Protein 1OM2 (pdb70)

CATH classification: 1.20.960.10

GO terms:
  GO:0030943 mitochondrion targeting sequence binding (F, IDA)
  GO:0014850 response to muscle activity (P, IEP)
  GO:1905242 response to 3,3',5-triiodo-L-thyronine (P, IEP)
  GO:0005515 protein binding (F, IPI)
  GO:0005741 mitochondrial outer membrane (C, IDA)
  GO:0030150 protein import into mitochondrial matrix (P, IMP)

Foldseek 3Di:
DDDQDACDVLPDPVSLVVNLVVLQVVLVVVVVVPPLVVSLVSPVVSCVSVVCNPVVQVVCCVVPNDVSVVVSVVVPDCVVVVCVVDCPVHDDDDD/DPDPCPCVVVD

Sequence (106 aa):
RAGLSKLPDLKDAEAVQKFFLEEIQLGEELLAQGDYEKGVDHLTNAIAVCGQPQQLLQVLQQTLPPPVFQMLLTKLPTISQRIVSAQSLGEDDVEGPRLSRLLSYARAGLSKLPDLKDAEAVQKFFLEEIQLGEELLAQGDYEKGVDHLTNAIAVCGQPQQLLQVLQQTLPPPVFQMLLTKLPTISQRIVSAQSLGEDDVEGPRLSRLLSYARAGLSKLPDLKDAEAVQKFFLEEIQLGEELLAQGDYEKGVDHLTNAIAVCGQPQQLLQVLQQTLPPPVFQMLLTKLPTISQRIVSAQSLGEDDVEGPRLSRLLSYARAGLSKLPDLKDAEAVQKFFLEEIQLGEELLAQGDYEKGVDHLTNAIAVCGQPQQLLQVLQQTLPPPVFQMLLTKLPTISQRIVSAQSLGEDDVEGPRLSRLLSYARAGLSKLPDLKDAEAVQKFFLEEIQLGEELLAQGDYEKGVDHLTNAIAVCGQPQQLLQVLQQTLPPPVFQMLLTKLPTISQRIVSAQSLGEDDVEGPRLSRLLSYARAGLSKLPDLKDAEAVQKFFLEEIQLGEELLAQGDYEKGVDHLTNAIAVCGQPQQLLQVLQQTLPPPVFQMLLTKLPTISQRIVSAQSLGEDDVEGPRLSRLLSYARAGLSKLPDLKDAEAVQKFFLEEIQLGEELLAQGDYEKGVDHLTNAIAVCGQPQQLLQVLQQTLPPPVFQMLLTKLPTISQRIVSAQSLGEDDVEGPRLSRLLSYARAGLSKLPDLKDAEAVQKFFLEEIQLGEELLAQGDYEKGVDHLTNAIAVCGQPQQLLQVLQQTLPPPVFQMLLTKLPTISQRIVSAQSLGEDDVEGPRLSRLLSYARAGLSKLPDLKDAEAVQKFFLEEIQLGEELLAQGDYEKGVDHLTNAIAVCGQPQQLLQVLQQTLPPPVFQMLLTKLPTISQRIVSAQSLGEDDVEGPRLSRLLSYARAGLSKLPDLKDAEAVQKFFLEEIQLGEELLAQGDYEKGVDHLTNAIAVCGQPQQLLQVLQQTLPPPVFQMLLTKLPTISQRIVSAQSLGEDDVEGPRLSRLLSYARAGLSKLPDLKDAEAVQKFFLEEIQLGEELLAQGDYEKGVDHLTNAIAVCGQPQQLLQVLQQTLPPPVFQMLLTKLPTISQRIVSAQSLGEDDVEGPRLSRLLSYARAGLSKLPDLKDAEAVQKFFLEEIQLGEELLAQGDYEKGVDHLTNAIAVCGQPQQLLQVLQQTLPPPVFQMLLTKLPTISQRIVSAQSLGEDDVEGPRLSRLLSYARAGLSKLPDLKDAEAVQKFFLEEIQLGEELLAQGDYEKGVDHLTNAIAVCGQPQQLLQVLQQTLPPPVFQMLLTKLPTISQRIVSAQSLGEDDVEGPRLSRLLSYARAGLSKLPDLKDAEAVQKFFLEEIQLGEELLAQGDYEKGVDHLTNAIAVCGQPQQLLQVLQQTLPPPVFQMLLTKLPTISQRIVSAQSLGEDDVEGPRLSRLLSYARAGLSKLPDLKDAEAVQKFFLEEIQLGEELLAQGDYEKGVDHLTNAIAVCGQPQQLLQVLQQTLPPPVFQMLLTKLPTISQRIVSAQSLGEDDVEGPRLSRLLSYARAGLSKLPDLKDAEAVQKFFLEEIQLGEELLAQGDYEKGVDHLTNAIAVCGQPQQLLQVLQQTLPPPVFQMLLTKLPTISQRIVSAQSLGEDDVEGPRLSRLLSYARAGLSKLPDLKDAEAVQKFFLEEIQLGEELLAQGDYEKGVDHLTNAIAVCGQPQQLLQVLQQTLPPPVFQMLLTKLPTISQRIVSAQSLGEDDVEGPRLSRLLSYARAGLSKLPDLKDAEAVQKFFLEEIQLGEELLAQGDYEKGVDHLTNAIAVCGQPQQLLQVLQQTLPPPVFQMLLTKLPTISQRIVSAQSLGEDDVEGPRLSRLLSYARAGLSKLPDLKDAEAVQKFFLEEIQLGEELLAQGDYEKGVDHLTNAIAVCGQPQQLLQVLQQTLPPPVFQMLLTKLPTISQRIVSAQSLGEDDVEGPRLSRLLSYARAGLSKLPDLKDAEAVQKFFLEEIQLGEELLAQGDYEKGVDHLTNAIAVCGQPQQLLQVLQQTLPPPVFQMLLTKLPTISQRIVSAQSLGEDDVEGPRLSRLLSYA

Solvent-accessible surface area: 8111 Å² total; per-residue (Å²): 298,100,71,155,71,123,87,78,77,91,168,84,77,146,22,33,53,133,22,14,35,86,15,0,53,70,2,32,71,42,33,72,159,29,58,103,97,84,2,10,56,41,15,57,58,0,35,80,35,52,61,103,51,130,98,4,47,100,5,8,129,135,32,72,118,23,100,20,32,102,66,9,72,60,86,119,54,95,131,61,90,190,89,76,79,68,149,39,146,36,152,98,120,143,229,100,44,153,10,44,190,21,5,106,126,105

Nearest PDB structures (foldseek):
  1om2-assembly1_A  TM=8.271E-01  e=2.042E-12  Rattus norvegicus
  2v1s-assembly5_E  TM=7.770E-01  e=1.614E-06  Rattus norvegicus
  5az8-assembly1_A  TM=8.136E-01  e=7.296E-06  Escherichia coli K-12
  5az7-assembly1_A  TM=7.457E-01  e=1.064E-05  Escherichia coli K-12
  1om2-assembly1_A  TM=8.605E-01  e=3.815E-12  Rattus norvegicus

Structure (mmCIF, N/CA/C/O backbone):
data_1OM2
#
_entry.id   1OM2
#
_cell.length_a   1.000
_cell.length_b   1.000
_cell.length_c   1.000
_cell.angle_alpha   90.00
_cell.angle_beta   90.00
_cell.angle_gamma   90.00
#
_symmetry.space_group_name_H-M   'P 1'
#
loop_
_entity.id
_entity.type
_entity.pdbx_description
1 polymer 'PROTEIN (MITOCHONDRIAL IMPORT RECEPTOR SUBUNIT TOM20)'
2 polymer 'PROTEIN (MITOCHONDRIAL ALDEHYDE DEHYDROGENASE)'
#
loop_
_atom_site.group_PDB
_atom_site.id
_atom_site.type_symbol
_atom_site.label_atom_id
_atom_site.label_alt_id
_atom_site.label_comp_id
_atom_site.label_asym_id
_atom_site.label_entity_id
_atom_site.label_seq_id
_atom_site.pdbx_PDB_ins_code
_atom_site.Cartn_x
_atom_site.Cartn_y
_atom_site.Cartn_z
_atom_site.occupancy
_atom_site.B_iso_or_equiv
_atom_site.auth_seq_id
_atom_site.auth_comp_id
_atom_site.auth_asym_id
_atom_site.auth_atom_id
_atom_site.pdbx_PDB_model_num
ATOM 1 N N . ARG A 1 1 ? 1.312 0.028 -0.330 1.00 0.00 1 ARG A N 1
ATOM 2 C CA . ARG A 1 1 ? 2.200 0.305 -1.474 1.00 0.00 1 ARG A CA 1
ATOM 3 C C . ARG A 1 1 ? 3.168 1.432 -1.109 1.00 0.00 1 ARG A C 1
ATOM 4 O O . ARG A 1 1 ? 4.212 1.158 -0.524 1.00 0.00 1 ARG A O 1
ATOM 27 N N . ALA A 1 2 ? 2.831 2.685 -1.436 1.00 0.00 2 ALA A N 1
ATOM 28 C CA . ALA A 1 2 ? 3.649 3.854 -1.149 1.00 0.00 2 ALA A CA 1
ATOM 29 C C . ALA A 1 2 ? 2.768 5.103 -1.210 1.00 0.00 2 ALA A C 1
ATOM 30 O O . ALA A 1 2 ? 1.591 5.010 -1.561 1.00 0.00 2 ALA A O 1
ATOM 37 N N . GLY A 1 3 ? 3.339 6.263 -0.868 1.00 0.00 3 GLY A N 1
ATOM 38 C CA . GLY A 1 3 ? 2.639 7.539 -0.883 1.00 0.00 3 GLY A CA 1
ATOM 39 C C . GLY A 1 3 ? 2.484 8.081 -2.306 1.00 0.00 3 GLY A C 1
ATOM 40 O O . GLY A 1 3 ? 2.836 7.414 -3.279 1.00 0.00 3 GLY A O 1
ATOM 44 N N . LEU A 1 4 ? 1.952 9.303 -2.420 1.00 0.00 4 LEU A N 1
ATOM 45 C CA . LEU A 1 4 ? 1.723 9.981 -3.686 1.00 0.00 4 LEU A CA 1
ATOM 46 C C . LEU A 1 4 ? 1.864 11.486 -3.445 1.00 0.00 4 LEU A C 1
ATOM 47 O O . LEU A 1 4 ? 1.312 12.003 -2.475 1.00 0.00 4 LEU A O 1
ATOM 63 N N . SER A 1 5 ? 2.599 12.189 -4.313 1.00 0.00 5 SER A N 1
ATOM 64 C CA . SER A 1 5 ? 2.818 13.619 -4.244 1.00 0.00 5 SER A CA 1
ATOM 65 C C . SER A 1 5 ? 3.380 14.111 -5.578 1.00 0.00 5 SER A C 1
ATOM 66 O O . SER A 1 5 ? 3.585 13.320 -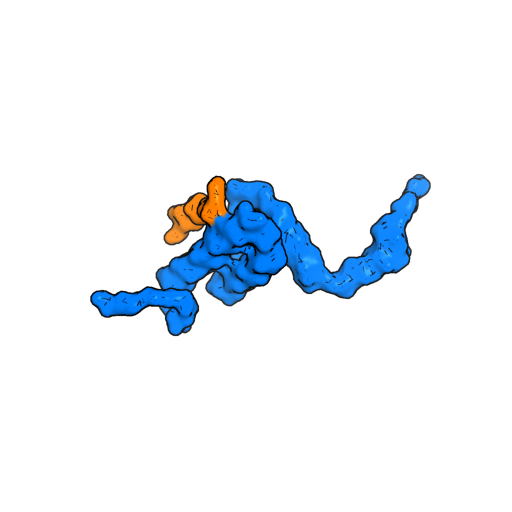6.498 1.00 0.00 5 SER A O 1
ATOM 74 N N . LYS A 1 6 ? 3.626 15.421 -5.669 1.00 0.00 6 LYS A N 1
ATOM 75 C CA . LYS A 1 6 ? 4.168 16.078 -6.849 1.00 0.00 6 LYS A CA 1
ATOM 76 C C . LYS A 1 6 ? 5.700 16.061 -6.757 1.00 0.00 6 LYS A C 1
ATOM 77 O O . LYS A 1 6 ? 6.235 16.204 -5.660 1.00 0.00 6 LYS A O 1
ATOM 96 N N . LEU A 1 7 ? 6.399 15.892 -7.893 1.00 0.00 7 LEU A N 1
ATOM 97 C CA . LEU A 1 7 ? 7.857 15.857 -7.988 1.00 0.00 7 LEU A CA 1
ATOM 98 C C . LEU A 1 7 ? 8.511 15.060 -6.853 1.00 0.00 7 LEU A C 1
ATOM 99 O O . LEU A 1 7 ? 9.270 15.621 -6.066 1.00 0.00 7 LEU A O 1
ATOM 115 N N . PRO A 1 8 ? 8.224 13.750 -6.763 1.00 0.00 8 PRO A N 1
ATOM 116 C CA . PRO A 1 8 ? 8.773 12.892 -5.728 1.00 0.00 8 PRO A CA 1
ATOM 117 C C . PRO A 1 8 ? 10.296 12.774 -5.844 1.00 0.00 8 PRO A C 1
ATOM 118 O O . PRO A 1 8 ? 11.002 13.148 -4.910 1.00 0.00 8 PRO A O 1
ATOM 129 N N . ASP A 1 9 ? 10.802 12.257 -6.973 1.00 0.00 9 ASP A N 1
ATOM 130 C CA . ASP A 1 9 ? 12.237 12.090 -7.196 1.00 0.00 9 ASP A CA 1
ATOM 131 C C . ASP A 1 9 ? 12.645 12.219 -8.673 1.00 0.00 9 ASP A C 1
ATOM 132 O O . ASP A 1 9 ? 13.809 12.477 -8.969 1.00 0.00 9 ASP A O 1
ATOM 141 N N . LEU A 1 10 ? 11.701 12.051 -9.611 1.00 0.00 10 LEU A N 1
ATOM 142 C CA . LEU A 1 10 ? 11.890 12.169 -11.060 1.00 0.00 10 LEU A CA 1
ATOM 143 C C . LEU A 1 10 ? 12.554 10.982 -11.738 1.00 0.00 10 LEU A C 1
ATOM 144 O O . LEU A 1 10 ? 12.430 10.835 -12.953 1.00 0.00 10 LEU A O 1
ATOM 160 N N . LYS A 1 11 ? 13.226 10.128 -10.968 1.00 0.00 11 LYS A N 1
ATOM 161 C CA . LYS A 1 11 ? 13.830 8.921 -11.526 1.00 0.00 11 LYS A CA 1
ATOM 162 C C . LYS A 1 11 ? 12.723 8.098 -12.193 1.00 0.00 11 LYS A C 1
ATOM 163 O O . LYS A 1 11 ? 12.934 7.529 -13.263 1.00 0.00 11 LYS A O 1
ATOM 182 N N . ASP A 1 12 ? 11.540 8.058 -11.567 1.00 0.00 12 ASP A N 1
ATOM 183 C CA . ASP A 1 12 ? 10.392 7.348 -12.092 1.00 0.00 12 ASP A CA 1
ATOM 184 C C . ASP A 1 12 ? 9.739 8.211 -13.167 1.00 0.00 12 ASP A C 1
ATOM 185 O O . ASP A 1 12 ? 9.545 9.414 -12.992 1.00 0.00 12 ASP A O 1
ATOM 194 N N . ALA A 1 13 ? 9.397 7.570 -14.281 1.00 0.00 13 ALA A N 1
ATOM 195 C CA . ALA A 1 13 ? 8.768 8.209 -15.426 1.00 0.00 13 ALA A CA 1
ATOM 196 C C . ALA A 1 13 ? 7.280 8.389 -15.176 1.00 0.00 13 ALA A C 1
ATOM 197 O O . ALA A 1 13 ? 6.707 9.407 -15.547 1.00 0.00 13 ALA A O 1
ATOM 204 N N . GLU A 1 14 ? 6.667 7.396 -14.534 1.00 0.00 14 GLU A N 1
ATOM 205 C CA . GLU A 1 14 ? 5.254 7.395 -14.196 1.00 0.00 14 GLU A CA 1
ATOM 206 C C . GLU A 1 14 ? 4.906 8.591 -13.311 1.00 0.00 14 GLU A C 1
ATOM 207 O O . GLU A 1 14 ? 3.867 9.212 -13.501 1.00 0.00 14 GLU A O 1
ATOM 219 N N . ALA A 1 15 ? 5.776 8.922 -12.352 1.00 0.00 15 ALA A N 1
ATOM 220 C CA . ALA A 1 15 ? 5.573 10.046 -11.441 1.00 0.00 15 ALA A CA 1
ATOM 221 C C . ALA A 1 15 ? 5.632 11.365 -12.196 1.00 0.00 15 ALA A C 1
ATOM 222 O O . ALA A 1 15 ? 4.870 12.292 -11.927 1.00 0.00 15 ALA A O 1
ATOM 229 N N . VAL A 1 16 ? 6.570 11.427 -13.140 1.00 0.00 16 VAL A N 1
ATOM 230 C CA . VAL A 1 16 ? 6.797 12.604 -13.963 1.00 0.00 16 VAL A CA 1
ATOM 231 C C . VAL A 1 16 ? 5.594 12.749 -14.883 1.00 0.00 16 VAL A C 1
ATOM 232 O O . VAL A 1 16 ? 5.136 13.864 -15.100 1.00 0.00 16 VAL A O 1
ATOM 245 N N . GLN A 1 17 ? 5.068 11.629 -15.393 1.00 0.00 17 GLN A N 1
ATOM 246 C CA . GLN A 1 17 ? 3.898 11.650 -16.256 1.00 0.00 17 GLN A CA 1
ATOM 247 C C . GLN A 1 17 ? 2.689 12.103 -15.449 1.00 0.00 17 GLN A C 1
ATOM 248 O O . GLN A 1 17 ? 1.912 12.922 -15.933 1.00 0.00 17 GLN A O 1
ATOM 262 N N . LYS A 1 18 ? 2.534 11.578 -14.225 1.00 0.00 18 LYS A N 1
ATOM 263 C CA . LYS A 1 18 ? 1.402 11.930 -13.375 1.00 0.00 18 LYS A CA 1
ATOM 264 C C . LYS A 1 18 ? 1.404 13.431 -13.101 1.00 0.00 18 LYS A C 1
ATOM 265 O O . LYS A 1 18 ? 0.412 14.107 -13.361 1.00 0.00 18 LYS A O 1
ATOM 284 N N . PHE A 1 19 ? 2.523 13.944 -12.587 1.00 0.00 19 PHE A N 1
ATOM 285 C CA . PHE A 1 19 ? 2.674 15.358 -12.283 1.00 0.00 19 PHE A CA 1
ATOM 286 C C . PHE A 1 19 ? 2.532 16.223 -13.543 1.00 0.00 19 PHE A C 1
ATOM 287 O O . PHE A 1 19 ? 1.856 17.248 -13.512 1.00 0.00 19 PHE A O 1
ATOM 304 N N . PHE A 1 20 ? 3.188 15.824 -14.641 1.00 0.00 20 PHE A N 1
ATOM 305 C CA . PHE A 1 20 ? 3.178 16.570 -15.899 1.00 0.00 20 PHE A CA 1
ATOM 306 C C . PHE A 1 20 ? 1.722 16.792 -16.310 1.00 0.00 20 PHE A C 1
ATOM 307 O O . PHE A 1 20 ? 1.313 17.913 -16.609 1.00 0.00 20 PHE A O 1
ATOM 324 N N . LEU A 1 21 ? 0.933 15.711 -16.279 1.00 0.00 21 LEU A N 1
ATOM 325 C CA . LEU A 1 21 ? -0.486 15.744 -16.583 1.00 0.00 21 LEU A CA 1
ATOM 326 C C . LEU A 1 21 ? -1.259 16.551 -15.548 1.00 0.00 21 LEU A C 1
ATOM 327 O O . LEU A 1 21 ? -2.153 17.307 -15.922 1.00 0.00 21 LEU A O 1
ATOM 343 N N . GLU A 1 22 ? -0.927 16.413 -14.261 1.00 0.00 22 GLU A N 1
ATOM 344 C CA . GLU A 1 22 ? -1.597 17.173 -13.216 1.00 0.00 22 GLU A CA 1
ATOM 345 C C . GLU A 1 22 ? -1.449 18.668 -13.501 1.00 0.00 22 GLU A C 1
ATOM 346 O O . GLU A 1 22 ? -2.370 19.428 -13.229 1.00 0.00 22 GLU A O 1
ATOM 358 N N . GLU A 1 23 ? -0.300 19.087 -14.045 1.00 0.00 23 GLU A N 1
ATOM 359 C CA . GLU A 1 23 ? 0.002 20.478 -14.334 1.00 0.00 23 GLU A CA 1
ATOM 360 C C . GLU A 1 23 ? -0.705 20.914 -15.614 1.00 0.00 23 GLU A C 1
ATOM 361 O O . GLU A 1 23 ? -1.329 21.970 -15.639 1.00 0.00 23 GLU A O 1
ATOM 373 N N . ILE A 1 24 ? -0.639 20.080 -16.658 1.00 0.00 24 ILE A N 1
ATOM 374 C CA . ILE A 1 24 ? -1.331 20.301 -17.936 1.00 0.00 24 ILE A CA 1
ATOM 375 C C . ILE A 1 24 ? -2.817 20.591 -17.623 1.00 0.00 24 ILE A C 1
ATOM 376 O O . ILE A 1 24 ? -3.394 21.582 -18.090 1.00 0.00 24 ILE A O 1
ATOM 392 N N . GLN A 1 25 ? -3.432 19.715 -16.813 1.00 0.00 25 GLN A N 1
ATOM 393 C CA . GLN A 1 25 ? -4.842 19.830 -16.448 1.00 0.00 25 GLN A CA 1
ATOM 394 C C . GLN A 1 25 ? -5.106 20.992 -15.498 1.00 0.00 25 GLN A C 1
ATOM 395 O O . GLN A 1 25 ? -6.005 21.790 -15.749 1.00 0.00 25 GLN A O 1
ATOM 409 N N . LEU A 1 26 ? -4.327 21.086 -14.419 1.00 0.00 26 LEU A N 1
ATOM 410 C CA . LEU A 1 26 ? -4.444 22.149 -13.417 1.00 0.00 26 LEU A CA 1
ATOM 411 C C . LEU A 1 26 ? -4.420 23.498 -14.132 1.00 0.00 26 LEU A C 1
ATOM 412 O O . LEU A 1 26 ? -5.276 24.338 -13.875 1.00 0.00 26 LEU A O 1
ATOM 428 N N . GLY A 1 27 ? -3.463 23.693 -15.047 1.00 0.00 27 GLY A N 1
ATOM 429 C CA . GLY A 1 27 ? -3.346 24.907 -15.840 1.00 0.00 27 GLY A CA 1
ATOM 430 C C . GLY A 1 27 ? -4.639 25.124 -16.603 1.00 0.00 27 GLY A C 1
ATOM 431 O O . GLY A 1 27 ? -5.306 26.121 -16.340 1.00 0.00 27 GLY A O 1
ATOM 435 N N . GLU A 1 28 ? -5.012 24.214 -17.522 1.00 0.00 28 GLU A N 1
ATOM 436 C CA . GLU A 1 28 ? -6.272 24.396 -18.253 1.00 0.00 28 GLU A CA 1
ATOM 437 C C . GLU A 1 28 ? -7.444 24.783 -17.330 1.00 0.00 28 GLU A C 1
ATOM 438 O O . GLU A 1 28 ? -8.233 25.668 -17.655 1.00 0.00 28 GLU A O 1
ATOM 450 N N . GLU A 1 29 ? -7.540 24.136 -16.167 1.00 0.00 29 GLU A N 1
ATOM 451 C CA . GLU A 1 29 ? -8.574 24.390 -15.167 1.00 0.00 29 GLU A CA 1
ATOM 452 C C . GLU A 1 29 ? -8.455 25.789 -14.547 1.00 0.00 29 GLU A C 1
ATOM 453 O O . GLU A 1 29 ? -9.462 26.466 -14.360 1.00 0.00 29 GLU A O 1
ATOM 465 N N . LEU A 1 30 ? -7.244 26.261 -14.239 1.00 0.00 30 LEU A N 1
ATOM 466 C CA . LEU A 1 30 ? -7.063 27.603 -13.696 1.00 0.00 30 LEU A CA 1
ATOM 467 C C . LEU A 1 30 ? -7.463 28.616 -14.765 1.00 0.00 30 LEU A C 1
ATOM 468 O O . LEU A 1 30 ? -8.097 29.625 -14.463 1.00 0.00 30 LEU A O 1
ATOM 484 N N . LEU A 1 31 ? -7.125 28.344 -16.026 1.00 0.00 31 LEU A N 1
ATOM 485 C CA . LEU A 1 31 ? -7.504 29.212 -17.137 1.00 0.00 31 LEU A CA 1
ATOM 486 C C . LEU A 1 31 ? -9.012 29.169 -17.317 1.00 0.00 31 LEU A C 1
ATOM 487 O O . LEU A 1 31 ? -9.615 30.173 -17.686 1.00 0.00 31 LEU A O 1
ATOM 503 N N . ALA A 1 32 ? -9.620 28.024 -16.995 1.00 0.00 32 ALA A N 1
ATOM 504 C CA . ALA A 1 32 ? -11.067 27.887 -17.002 1.00 0.00 32 ALA A CA 1
ATOM 505 C C . ALA A 1 32 ? -11.690 28.880 -16.009 1.00 0.00 32 ALA A C 1
ATOM 506 O O . ALA A 1 32 ? -12.865 29.216 -16.136 1.00 0.00 32 ALA A O 1
ATOM 513 N N . GLN A 1 33 ? -10.893 29.375 -15.046 1.00 0.00 33 GLN A N 1
ATOM 514 C CA . GLN A 1 33 ? -11.280 30.382 -14.070 1.00 0.00 33 GLN A CA 1
ATOM 515 C C . GLN A 1 33 ? -10.894 31.745 -14.655 1.00 0.00 33 GLN A C 1
ATOM 516 O O . GLN A 1 33 ? -11.642 32.713 -14.536 1.00 0.00 33 GLN A O 1
ATOM 530 N N . GLY A 1 34 ? -9.727 31.786 -15.308 1.00 0.00 34 GLY A N 1
ATOM 531 C CA . GLY A 1 34 ? -9.161 32.936 -15.995 1.00 0.00 34 GLY A CA 1
ATOM 532 C C . GLY A 1 34 ? -7.714 33.239 -15.608 1.00 0.00 34 GLY A C 1
ATOM 533 O O . GLY A 1 34 ? -7.222 34.304 -15.978 1.00 0.00 34 GLY A O 1
ATOM 537 N N . ASP A 1 35 ? -7.020 32.354 -14.873 1.00 0.00 35 ASP A N 1
ATOM 538 C CA . ASP A 1 35 ? -5.648 32.657 -14.442 1.00 0.00 35 ASP A CA 1
ATOM 539 C C . ASP A 1 35 ? -4.564 32.312 -15.479 1.00 0.00 35 ASP A C 1
ATOM 540 O O . ASP A 1 35 ? -3.627 31.567 -15.198 1.00 0.00 35 ASP A O 1
ATOM 549 N N . TYR A 1 36 ? -4.692 32.882 -16.682 1.00 0.00 36 TYR A N 1
ATOM 550 C CA . TYR A 1 36 ? -3.792 32.762 -17.829 1.00 0.00 36 TYR A CA 1
ATOM 551 C C . TYR A 1 36 ? -2.325 32.870 -17.435 1.00 0.00 36 TYR A C 1
ATOM 552 O O . TYR A 1 36 ? -1.489 32.098 -17.901 1.00 0.00 36 TYR A O 1
ATOM 570 N N . GLU A 1 37 ? -2.036 33.834 -16.566 1.00 0.00 37 GLU A N 1
ATOM 571 C CA . GLU A 1 37 ? -0.700 34.104 -16.063 1.00 0.00 37 GLU A CA 1
ATOM 572 C C . GLU A 1 37 ? -0.119 32.864 -15.397 1.00 0.00 37 GLU A C 1
ATOM 573 O O . GLU A 1 37 ? 1.036 32.505 -15.629 1.00 0.00 37 GLU A O 1
ATOM 585 N N . LYS A 1 38 ? -0.945 32.193 -14.596 1.00 0.00 38 LYS A N 1
ATOM 586 C CA . LYS A 1 38 ? -0.544 30.954 -13.946 1.00 0.00 38 LYS A CA 1
ATOM 587 C C . LYS A 1 38 ? -0.449 29.843 -14.977 1.00 0.00 38 LYS A C 1
ATOM 588 O O . LYS A 1 38 ? 0.413 28.981 -14.846 1.00 0.00 38 LYS A O 1
ATOM 607 N N . GLY A 1 39 ? -1.294 29.861 -16.011 1.00 0.00 39 GLY A N 1
ATOM 608 C CA . GLY A 1 39 ? -1.216 28.863 -17.061 1.00 0.00 39 GLY A CA 1
ATOM 609 C C . GLY A 1 39 ? 0.127 28.937 -17.761 1.00 0.00 39 GLY A C 1
ATOM 610 O O . GLY A 1 39 ? 0.694 27.902 -18.084 1.00 0.00 39 GLY A O 1
ATOM 614 N N . VAL A 1 40 ? 0.641 30.149 -17.997 1.00 0.00 40 VAL A N 1
ATOM 615 C CA . VAL A 1 40 ? 1.927 30.304 -18.663 1.00 0.00 40 VAL A CA 1
ATOM 616 C C . VAL A 1 40 ? 3.021 29.647 -17.817 1.00 0.00 40 VAL A C 1
ATOM 617 O O . VAL A 1 40 ? 3.816 28.866 -18.329 1.00 0.00 40 VAL A O 1
ATOM 630 N N . ASP A 1 41 ? 3.046 29.968 -16.523 1.00 0.00 41 ASP A N 1
ATOM 631 C CA . ASP A 1 41 ? 4.021 29.462 -15.558 1.00 0.00 41 ASP A CA 1
ATOM 632 C C . ASP A 1 41 ? 3.944 27.939 -15.437 1.00 0.00 41 ASP A C 1
ATOM 633 O O . ASP A 1 41 ? 4.940 27.233 -15.573 1.00 0.00 41 ASP A O 1
ATOM 642 N N . HIS A 1 42 ? 2.743 27.435 -15.181 1.00 0.00 42 HIS A N 1
ATOM 643 C CA . HIS A 1 42 ? 2.477 26.017 -15.022 1.00 0.00 42 HIS A CA 1
ATOM 644 C C . HIS A 1 42 ? 2.807 25.277 -16.301 1.00 0.00 42 HIS A C 1
ATOM 645 O O . HIS A 1 42 ? 3.362 24.182 -16.252 1.00 0.00 42 HIS A O 1
ATOM 659 N N . LEU A 1 43 ? 2.488 25.864 -17.458 1.00 0.00 43 LEU A N 1
ATOM 660 C CA . LEU A 1 43 ? 2.814 25.170 -18.686 1.00 0.00 43 LEU A CA 1
ATOM 661 C C . LEU A 1 43 ? 4.334 25.155 -18.797 1.00 0.00 43 LEU A C 1
ATOM 662 O O . LEU A 1 43 ? 4.900 24.110 -19.093 1.00 0.00 43 LEU A O 1
ATOM 678 N N . THR A 1 44 ? 5.001 26.284 -18.514 1.00 0.00 44 THR A N 1
ATOM 679 C CA . THR A 1 44 ? 6.462 26.349 -18.554 1.00 0.00 44 THR A CA 1
ATOM 680 C C . THR A 1 44 ? 7.070 25.230 -17.689 1.00 0.00 44 THR A C 1
ATOM 681 O O . THR A 1 44 ? 8.084 24.625 -18.039 1.00 0.00 44 THR A O 1
ATOM 692 N N . ASN A 1 45 ? 6.422 24.946 -16.557 1.00 0.00 45 ASN A N 1
ATOM 693 C CA . ASN A 1 45 ? 6.855 23.902 -15.634 1.00 0.00 45 ASN A CA 1
ATOM 694 C C . ASN A 1 45 ? 6.651 22.528 -16.278 1.00 0.00 45 ASN A C 1
ATOM 695 O O . ASN A 1 45 ? 7.526 21.660 -16.192 1.00 0.00 45 ASN A O 1
ATOM 706 N N . ALA A 1 46 ? 5.515 22.338 -16.964 1.00 0.00 46 ALA A N 1
ATOM 707 C CA . ALA A 1 46 ? 5.234 21.098 -17.666 1.00 0.00 46 ALA A CA 1
ATOM 708 C C . ALA A 1 46 ? 6.404 20.834 -18.639 1.00 0.00 46 ALA A C 1
ATOM 709 O O . ALA A 1 46 ? 6.933 19.723 -18.705 1.00 0.00 46 ALA A O 1
ATOM 716 N N . ILE A 1 47 ? 6.861 21.872 -19.359 1.00 0.00 47 ILE A N 1
ATOM 717 C CA . ILE A 1 47 ? 8.015 21.761 -20.255 1.00 0.00 47 ILE A CA 1
ATOM 718 C C . ILE A 1 47 ? 9.293 21.438 -19.477 1.00 0.00 47 ILE A C 1
ATOM 719 O O . ILE A 1 47 ? 10.154 20.722 -19.982 1.00 0.00 47 ILE A O 1
ATOM 735 N N . ALA A 1 48 ? 9.429 21.977 -18.267 1.00 0.00 48 ALA A N 1
ATOM 736 C CA . ALA A 1 48 ? 10.613 21.795 -17.437 1.00 0.00 48 ALA A CA 1
ATOM 737 C C . ALA A 1 48 ? 10.793 20.343 -17.040 1.00 0.00 48 ALA A C 1
ATOM 738 O O . ALA A 1 48 ? 11.923 19.899 -16.852 1.00 0.00 48 ALA A O 1
ATOM 745 N N . VAL A 1 49 ? 9.685 19.606 -16.932 1.00 0.00 49 VAL A N 1
ATOM 746 C CA . VAL A 1 49 ? 9.746 18.204 -16.568 1.00 0.00 49 VAL A CA 1
ATOM 747 C C . VAL A 1 49 ? 9.645 17.311 -17.801 1.00 0.00 49 VAL A C 1
ATOM 748 O O . VAL A 1 49 ? 10.016 16.142 -17.725 1.00 0.00 49 VAL A O 1
ATOM 761 N N . CYS A 1 50 ? 9.164 17.842 -18.934 1.00 0.00 50 CYS A N 1
ATOM 762 C CA . CYS A 1 50 ? 9.059 17.050 -20.155 1.00 0.00 50 CYS A CA 1
ATOM 763 C C . CYS A 1 50 ? 10.380 17.075 -20.925 1.00 0.00 50 CYS A C 1
ATOM 764 O O . CYS A 1 50 ? 10.899 16.025 -21.298 1.00 0.00 50 CYS A O 1
ATOM 772 N N . GLY A 1 51 ? 10.928 18.271 -21.168 1.00 0.00 51 GLY A N 1
ATOM 773 C CA . GLY A 1 51 ? 12.185 18.444 -21.886 1.00 0.00 51 GLY A CA 1
ATOM 774 C C . GLY A 1 51 ? 12.026 18.338 -23.406 1.00 0.00 51 GLY A C 1
ATOM 775 O O . GLY A 1 51 ? 13.019 18.377 -24.129 1.00 0.00 51 GLY A O 1
ATOM 779 N N . GLN A 1 52 ? 10.786 18.218 -23.890 1.00 0.00 52 GLN A N 1
ATOM 780 C CA . GLN A 1 52 ? 10.442 18.125 -25.304 1.00 0.00 52 GLN A CA 1
ATOM 781 C C . GLN A 1 52 ? 9.305 19.124 -25.534 1.00 0.00 52 GLN A C 1
ATOM 782 O O . GLN A 1 52 ? 8.182 18.713 -25.833 1.00 0.00 52 GLN A O 1
ATOM 796 N N . PRO A 1 53 ? 9.565 20.439 -25.383 1.00 0.00 53 PRO A N 1
ATOM 797 C CA . PRO A 1 53 ? 8.543 21.454 -25.552 1.00 0.00 53 PRO A CA 1
ATOM 798 C C . PRO A 1 53 ? 7.803 21.350 -26.874 1.00 0.00 53 PRO A C 1
ATOM 799 O O . PRO A 1 53 ? 6.583 21.302 -26.883 1.00 0.00 53 PRO A O 1
ATOM 810 N N . GLN A 1 54 ? 8.548 21.340 -27.977 1.00 0.00 54 GLN A N 1
ATOM 811 C CA . GLN A 1 54 ? 8.015 21.322 -29.334 1.00 0.00 54 GLN A CA 1
ATOM 812 C C . GLN A 1 54 ? 7.012 20.197 -29.571 1.00 0.00 54 GLN A C 1
ATOM 813 O O . GLN A 1 54 ? 5.997 20.420 -30.232 1.00 0.00 54 GLN A O 1
ATOM 827 N N . GLN A 1 55 ? 7.263 18.999 -29.032 1.00 0.00 55 GLN A N 1
ATOM 828 C CA . GLN A 1 55 ? 6.314 17.903 -29.192 1.00 0.00 55 GLN A CA 1
ATOM 829 C C . GLN A 1 55 ? 5.007 18.303 -28.524 1.00 0.00 55 GLN A C 1
ATOM 830 O O . GLN A 1 55 ? 3.934 18.194 -29.116 1.00 0.00 55 GLN A O 1
ATOM 844 N N . LEU A 1 56 ? 5.112 18.786 -27.286 1.00 0.00 56 LEU A N 1
ATOM 845 C CA . LEU A 1 56 ? 3.947 19.215 -26.547 1.00 0.00 56 LEU A CA 1
ATOM 846 C C . LEU A 1 56 ? 3.261 20.391 -27.251 1.00 0.00 56 LEU A C 1
ATOM 847 O O . LEU A 1 56 ? 2.040 20.449 -27.284 1.00 0.00 56 LEU A O 1
ATOM 863 N N . LEU A 1 57 ? 4.006 21.333 -27.833 1.00 0.00 57 LEU A N 1
ATOM 864 C CA . LEU A 1 57 ? 3.381 22.462 -28.515 1.00 0.00 57 LEU A CA 1
ATOM 865 C C . LEU A 1 57 ? 2.533 21.981 -29.693 1.00 0.00 57 LEU A C 1
ATOM 866 O O . LEU A 1 57 ? 1.431 22.488 -29.904 1.00 0.00 57 LEU A O 1
ATOM 882 N N . GLN A 1 58 ? 3.014 20.985 -30.442 1.00 0.00 58 GLN A N 1
ATOM 883 C CA . GLN A 1 58 ? 2.250 20.429 -31.549 1.00 0.00 58 GLN A CA 1
ATOM 884 C C . GLN A 1 58 ? 0.993 19.756 -30.994 1.00 0.00 58 GLN A C 1
ATOM 885 O O . GLN A 1 58 ? -0.089 19.874 -31.571 1.00 0.00 58 GLN A O 1
ATOM 899 N N . VAL A 1 59 ? 1.137 19.058 -29.864 1.00 0.00 59 VAL A N 1
ATOM 900 C CA . VAL A 1 59 ? 0.041 18.365 -29.200 1.00 0.00 59 VAL A CA 1
ATOM 901 C C . VAL A 1 59 ? -1.006 19.341 -28.655 1.00 0.00 59 VAL A C 1
ATOM 902 O O . VAL A 1 59 ? -2.198 19.042 -28.670 1.00 0.00 59 VAL A O 1
ATOM 915 N N . LEU A 1 60 ? -0.568 20.521 -28.210 1.00 0.00 60 LEU A N 1
ATOM 916 C CA . LEU A 1 60 ? -1.445 21.557 -27.679 1.00 0.00 60 LEU A CA 1
ATOM 917 C C . LEU A 1 60 ? -2.117 22.301 -28.830 1.00 0.00 60 LEU A C 1
ATOM 918 O O . LEU A 1 60 ? -3.244 22.755 -28.663 1.00 0.00 60 LEU A O 1
ATOM 934 N N . GLN A 1 61 ? -1.455 22.441 -29.983 1.00 0.00 61 GLN A N 1
ATOM 935 C CA . GLN A 1 61 ? -2.030 23.166 -31.111 1.00 0.00 61 GLN A CA 1
ATOM 936 C C . GLN A 1 61 ? -3.105 22.344 -31.825 1.00 0.00 61 GLN A C 1
ATOM 937 O O . GLN A 1 61 ? -3.997 22.913 -32.451 1.00 0.00 61 GLN A O 1
ATOM 951 N N . GLN A 1 62 ? -3.006 21.012 -31.752 1.00 0.00 62 GLN A N 1
ATOM 952 C CA . GLN A 1 62 ? -3.908 20.092 -32.429 1.00 0.00 62 GLN A CA 1
ATOM 953 C C . GLN A 1 62 ? -5.065 19.616 -31.553 1.00 0.00 62 GLN A C 1
ATOM 954 O O . GLN A 1 62 ? -6.101 19.227 -32.088 1.00 0.00 62 GLN A O 1
ATOM 968 N N . THR A 1 63 ? -4.907 19.637 -30.223 1.00 0.00 63 THR A N 1
ATOM 969 C CA . THR A 1 63 ? -5.964 19.174 -29.333 1.00 0.00 63 THR A CA 1
ATOM 970 C C . THR A 1 63 ? -7.040 20.248 -29.170 1.00 0.00 63 THR A C 1
ATOM 971 O O . THR A 1 63 ? -8.220 19.917 -29.064 1.00 0.00 63 THR A O 1
ATOM 982 N N . LEU A 1 64 ? -6.645 21.526 -29.197 1.00 0.00 64 LEU A N 1
ATOM 983 C CA . LEU A 1 64 ? -7.567 22.662 -29.126 1.00 0.00 64 LEU A CA 1
ATOM 984 C C . LEU A 1 64 ? -6.813 23.952 -29.456 1.00 0.00 64 LEU A C 1
ATOM 985 O O . LEU A 1 64 ? -5.635 24.032 -29.128 1.00 0.00 64 LEU A O 1
ATOM 1001 N N . PRO A 1 65 ? -7.439 24.967 -30.080 1.00 0.00 65 PRO A N 1
ATOM 1002 C CA . PRO A 1 65 ? -6.778 26.231 -30.391 1.00 0.00 65 PRO A CA 1
ATOM 1003 C C . PRO A 1 65 ? -6.414 26.916 -29.063 1.00 0.00 65 PRO A C 1
ATOM 1004 O O . PRO A 1 65 ? -7.322 27.295 -28.326 1.00 0.00 65 PRO A O 1
ATOM 1015 N N . PRO A 1 66 ? -5.122 27.056 -28.714 1.00 0.00 66 PRO A N 1
ATOM 1016 C CA . PRO A 1 66 ? -4.692 27.619 -27.445 1.00 0.00 66 PRO A CA 1
ATOM 1017 C C . PRO A 1 66 ? -4.357 29.120 -27.519 1.00 0.00 66 PRO A C 1
ATOM 1018 O O . PRO A 1 66 ? -3.303 29.483 -28.039 1.00 0.00 66 PRO A O 1
ATOM 1029 N N . PRO A 1 67 ? -5.202 30.024 -26.987 1.00 0.00 67 PRO A N 1
ATOM 1030 C CA . PRO A 1 67 ? -4.906 31.451 -26.977 1.00 0.00 67 PRO A CA 1
ATOM 1031 C C . PRO A 1 67 ? -3.825 31.741 -25.925 1.00 0.00 67 PRO A C 1
ATOM 1032 O O . PRO A 1 67 ? -2.960 32.589 -26.127 1.00 0.00 67 PRO A O 1
ATOM 1043 N N . VAL A 1 68 ? -3.879 31.015 -24.801 1.00 0.00 68 VAL A N 1
ATOM 1044 C CA . VAL A 1 68 ? -2.946 31.115 -23.686 1.00 0.00 68 VAL A CA 1
ATOM 1045 C C . VAL A 1 68 ? -1.528 30.879 -24.180 1.00 0.00 68 VAL A C 1
ATOM 1046 O O . VAL A 1 68 ? -0.633 31.649 -23.858 1.00 0.00 68 VAL A O 1
ATOM 1059 N N . PHE A 1 69 ? -1.338 29.823 -24.972 1.00 0.00 69 PHE A N 1
ATOM 1060 C CA . PHE A 1 69 ? -0.059 29.485 -25.589 1.00 0.00 69 PHE A CA 1
ATOM 1061 C C . PHE A 1 69 ? 0.569 30.736 -26.207 1.00 0.00 69 PHE A C 1
ATOM 1062 O O . PHE A 1 69 ? 1.749 31.001 -26.004 1.00 0.00 69 PHE A O 1
ATOM 1079 N N . GLN A 1 70 ? -0.232 31.511 -26.939 1.00 0.00 70 GLN A N 1
ATOM 1080 C CA . GLN A 1 70 ? 0.214 32.742 -27.585 1.00 0.00 70 GLN A CA 1
ATOM 1081 C C . GLN A 1 70 ? 0.745 33.746 -26.557 1.00 0.00 70 GLN A C 1
ATOM 1082 O O . GLN A 1 70 ? 1.704 34.469 -26.817 1.00 0.00 70 GLN A O 1
ATOM 1096 N N . MET A 1 71 ? 0.124 33.773 -25.377 1.00 0.00 71 MET A N 1
ATOM 1097 C CA . MET A 1 71 ? 0.507 34.625 -24.269 1.00 0.00 71 MET A CA 1
ATOM 1098 C C . MET A 1 71 ? 1.763 34.043 -23.625 1.00 0.00 71 MET A C 1
ATOM 1099 O O . MET A 1 71 ? 2.619 34.798 -23.184 1.00 0.00 71 MET A O 1
ATOM 1113 N N . LEU A 1 72 ? 1.920 32.713 -23.601 1.00 0.00 72 LEU A N 1
ATOM 1114 C CA . LEU A 1 72 ? 3.124 32.083 -23.089 1.00 0.00 72 LEU A CA 1
ATOM 1115 C C . LEU A 1 72 ? 4.281 32.585 -23.956 1.00 0.00 72 LEU A C 1
ATOM 1116 O O . LEU A 1 72 ? 5.338 32.960 -23.450 1.00 0.00 72 LEU A O 1
ATOM 1132 N N . LEU A 1 73 ? 4.052 32.624 -25.270 1.00 0.00 73 LEU A N 1
ATOM 1133 C CA . LEU A 1 73 ? 5.056 33.091 -26.218 1.00 0.00 73 LEU A CA 1
ATOM 1134 C C . LEU A 1 73 ? 5.368 34.572 -26.097 1.00 0.00 73 LEU A C 1
ATOM 1135 O O . LEU A 1 73 ? 6.437 34.997 -26.527 1.00 0.00 73 LEU A O 1
ATOM 1151 N N . THR A 1 74 ? 4.442 35.348 -25.540 1.00 0.00 74 THR A N 1
ATOM 1152 C CA . THR A 1 74 ? 4.618 36.780 -25.370 1.00 0.00 74 THR A CA 1
ATOM 1153 C C . THR A 1 74 ? 5.229 37.054 -23.999 1.00 0.00 74 THR A C 1
ATOM 1154 O O . THR A 1 74 ? 5.866 38.086 -23.806 1.00 0.00 74 THR A O 1
ATOM 1165 N N . LYS A 1 75 ? 5.055 36.123 -23.051 1.00 0.00 75 LYS A N 1
ATOM 1166 C CA . LYS A 1 75 ? 5.620 36.271 -21.722 1.00 0.00 75 LYS A CA 1
ATOM 1167 C C . LYS A 1 75 ? 7.131 36.030 -21.754 1.00 0.00 75 LYS A C 1
ATOM 1168 O O . LYS A 1 75 ? 7.881 36.726 -21.074 1.00 0.00 75 LYS A O 1
ATOM 1187 N N . LEU A 1 76 ? 7.558 35.034 -22.538 1.00 0.00 76 LEU A N 1
ATOM 1188 C CA . LEU A 1 76 ? 8.950 34.635 -22.696 1.00 0.00 76 LEU A CA 1
ATOM 1189 C C . LEU A 1 76 ? 9.884 35.811 -23.058 1.00 0.00 76 LEU A C 1
ATOM 1190 O O . LEU A 1 76 ? 10.731 36.166 -22.239 1.00 0.00 76 LEU A O 1
ATOM 1206 N N . PRO A 1 77 ? 9.780 36.432 -24.245 1.00 0.00 77 PRO A N 1
ATOM 1207 C CA . PRO A 1 77 ? 10.626 37.540 -24.656 1.00 0.00 77 PRO A CA 1
ATOM 1208 C C . PRO A 1 77 ? 10.111 38.870 -24.095 1.00 0.00 77 PRO A C 1
ATOM 1209 O O . PRO A 1 77 ? 8.908 39.058 -23.925 1.00 0.00 77 PRO A O 1
ATOM 1220 N N . THR A 1 78 ? 11.035 39.799 -23.830 1.00 0.00 78 THR A N 1
ATOM 1221 C CA . THR A 1 78 ? 10.754 41.125 -23.309 1.00 0.00 78 THR A CA 1
ATOM 1222 C C . THR A 1 78 ? 11.397 42.182 -24.214 1.00 0.00 78 THR A C 1
ATOM 1223 O O . THR A 1 78 ? 10.745 43.148 -24.608 1.00 0.00 78 THR A O 1
ATOM 1234 N N . ILE A 1 79 ? 12.681 41.997 -24.545 1.00 0.00 79 ILE A N 1
ATOM 1235 C CA . ILE A 1 79 ? 13.448 42.911 -25.382 1.00 0.00 79 ILE A CA 1
ATOM 1236 C C . ILE A 1 79 ? 12.787 43.043 -26.749 1.00 0.00 79 ILE A C 1
ATOM 1237 O O . ILE A 1 79 ? 12.625 44.148 -27.260 1.00 0.00 79 ILE A O 1
ATOM 1253 N N . SER A 1 80 ? 12.410 41.899 -27.325 1.00 0.00 80 SER A N 1
ATOM 1254 C CA . SER A 1 80 ? 11.764 41.828 -28.630 1.00 0.00 80 SER A CA 1
ATOM 1255 C C . SER A 1 80 ? 10.603 42.820 -28.728 1.00 0.00 80 SER A C 1
ATOM 1256 O O . SER A 1 80 ? 10.522 43.593 -29.683 1.00 0.00 80 SER A O 1
ATOM 1264 N N . GLN A 1 81 ? 9.716 42.804 -27.725 1.00 0.00 81 GLN A N 1
ATOM 1265 C CA . GLN A 1 81 ? 8.570 43.696 -27.684 1.00 0.00 81 GLN A CA 1
ATOM 1266 C C . GLN A 1 81 ? 8.997 45.163 -27.690 1.00 0.00 81 GLN A C 1
ATOM 1267 O O . GLN A 1 81 ? 8.345 45.996 -28.321 1.00 0.00 81 GLN A O 1
ATOM 1281 N N . ARG A 1 82 ? 10.099 45.475 -27.002 1.00 0.00 82 ARG A N 1
ATOM 1282 C CA . ARG A 1 82 ? 10.617 46.835 -26.941 1.00 0.00 82 ARG A CA 1
ATOM 1283 C C . ARG A 1 82 ? 11.076 47.309 -28.324 1.00 0.00 82 ARG A C 1
ATOM 1284 O O . ARG A 1 82 ? 10.837 48.466 -28.666 1.00 0.00 82 ARG A O 1
ATOM 1305 N N . ILE A 1 83 ? 11.722 46.440 -29.120 1.00 0.00 83 ILE A N 1
ATOM 1306 C CA . ILE A 1 83 ? 12.185 46.826 -30.452 1.00 0.00 83 ILE A CA 1
ATOM 1307 C C . ILE A 1 83 ? 10.982 47.237 -31.282 1.00 0.00 83 ILE A C 1
ATOM 1308 O O . ILE A 1 83 ? 10.964 48.321 -31.856 1.00 0.00 83 ILE A O 1
ATOM 1324 N N . VAL A 1 84 ? 9.977 46.359 -31.336 1.00 0.00 84 VAL A N 1
ATOM 1325 C CA . VAL A 1 84 ? 8.759 46.632 -32.096 1.00 0.00 84 VAL A CA 1
ATOM 1326 C C . VAL A 1 84 ? 8.123 47.941 -31.638 1.00 0.00 84 VAL A C 1
ATOM 1327 O O . VAL A 1 84 ? 7.742 48.776 -32.461 1.00 0.00 84 VAL A O 1
ATOM 1340 N N . SER A 1 85 ? 8.041 48.131 -30.322 1.00 0.00 85 SER A N 1
ATOM 1341 C CA . SER A 1 85 ? 7.493 49.325 -29.702 1.00 0.00 85 SER A CA 1
ATOM 1342 C C . SER A 1 85 ? 8.470 50.506 -29.761 1.00 0.00 85 SER A C 1
ATOM 1343 O O . SER A 1 85 ? 8.609 51.243 -28.786 1.00 0.00 85 SER A O 1
ATOM 1351 N N . ALA A 1 86 ? 9.138 50.689 -30.903 1.00 0.00 86 ALA A N 1
ATOM 1352 C CA . ALA A 1 86 ? 10.095 51.757 -31.141 1.00 0.00 86 ALA A CA 1
ATOM 1353 C C . ALA A 1 86 ? 10.410 51.854 -32.634 1.00 0.00 86 ALA A C 1
ATOM 1354 O O . ALA A 1 86 ? 10.150 52.884 -33.253 1.00 0.00 86 ALA A O 1
ATOM 1361 N N . GLN A 1 87 ? 10.964 50.772 -33.194 1.00 0.00 87 GLN A N 1
ATOM 1362 C CA . GLN A 1 87 ? 11.371 50.609 -34.592 1.00 0.00 87 GLN A CA 1
ATOM 1363 C C . GLN A 1 87 ? 10.423 51.268 -35.581 1.00 0.00 87 GLN A C 1
ATOM 1364 O O . GLN A 1 87 ? 10.821 52.050 -36.441 1.00 0.00 87 GLN A O 1
ATOM 1378 N N . SER A 1 88 ? 9.161 50.917 -35.412 1.00 0.00 88 SER A N 1
ATOM 1379 C CA . SER A 1 88 ? 8.020 51.384 -36.178 1.00 0.00 88 SER A CA 1
ATOM 1380 C C . SER A 1 88 ? 6.940 51.888 -35.224 1.00 0.00 88 SER A C 1
ATOM 1381 O O . SER A 1 88 ? 5.755 51.798 -35.528 1.00 0.00 88 SER A O 1
ATOM 1389 N N . LEU A 1 89 ? 7.374 52.401 -34.066 1.00 0.00 89 LEU A N 1
ATOM 1390 C CA . LEU A 1 89 ? 6.563 52.914 -32.970 1.00 0.00 89 LEU A CA 1
ATOM 1391 C C . LEU A 1 89 ? 5.329 52.040 -32.724 1.00 0.00 89 LEU A C 1
ATOM 1392 O O . LEU A 1 89 ? 4.222 52.535 -32.527 1.00 0.00 89 LEU A O 1
ATOM 1408 N N . GLY A 1 90 ? 5.545 50.718 -32.739 1.00 0.00 90 GLY A N 1
ATOM 1409 C CA . GLY A 1 90 ? 4.503 49.723 -32.540 1.00 0.00 90 GLY A CA 1
ATOM 1410 C C . GLY A 1 90 ? 3.982 49.225 -33.887 1.00 0.00 90 GLY A C 1
ATOM 1411 O O . GLY A 1 90 ? 4.054 48.030 -34.167 1.00 0.00 90 GLY A O 1
ATOM 1415 N N . GLU A 1 91 ? 3.462 50.139 -34.715 1.00 0.00 91 GLU A N 1
ATOM 1416 C CA . GLU A 1 91 ? 2.925 49.841 -36.037 1.00 0.00 91 GLU A CA 1
ATOM 1417 C C . GLU A 1 91 ? 3.006 51.110 -36.898 1.00 0.00 91 GLU A C 1
ATOM 1418 O O . GLU A 1 91 ? 2.857 52.208 -36.365 1.00 0.00 91 GLU A O 1
ATOM 1430 N N . ASP A 1 92 ? 3.236 50.972 -38.214 1.00 0.00 92 ASP A N 1
ATOM 1431 C CA . ASP A 1 92 ? 3.341 52.079 -39.158 1.00 0.00 92 ASP A CA 1
ATOM 1432 C C . ASP A 1 92 ? 2.746 51.633 -40.501 1.00 0.00 92 ASP A C 1
ATOM 1433 O O . ASP A 1 92 ? 2.556 50.434 -40.712 1.00 0.00 92 ASP A O 1
ATOM 1442 N N . ASP A 1 93 ? 2.444 52.577 -41.403 1.00 0.00 93 ASP A N 1
ATOM 1443 C CA . ASP A 1 93 ? 1.867 52.285 -42.712 1.00 0.00 93 ASP A CA 1
ATOM 1444 C C . ASP A 1 93 ? 2.954 51.997 -43.752 1.00 0.00 93 ASP A C 1
ATOM 1445 O O . ASP A 1 93 ? 4.147 52.070 -43.460 1.00 0.00 93 ASP A O 1
ATOM 1454 N N . VAL A 1 94 ? 2.524 51.653 -44.972 1.00 0.00 94 VAL A N 1
ATOM 1455 C CA . VAL A 1 94 ? 3.378 51.335 -46.107 1.00 0.00 94 VAL A CA 1
ATOM 1456 C C . VAL A 1 94 ? 2.708 51.889 -47.366 1.00 0.00 94 VAL A C 1
ATOM 1457 O O . VAL A 1 94 ? 1.479 51.936 -47.439 1.00 0.00 94 VAL A O 1
ATOM 1470 N N . GLU A 1 95 ? 3.520 52.292 -48.348 1.00 0.00 95 GLU A N 1
ATOM 1471 C CA . GLU A 1 95 ? 3.100 52.823 -49.635 1.00 0.00 95 GLU A CA 1
ATOM 1472 C C . GLU A 1 95 ? 4.010 52.197 -50.694 1.00 0.00 95 GLU A C 1
ATOM 1473 O O . GLU A 1 95 ? 3.453 51.456 -51.533 1.00 0.00 95 GLU A O 1
ATOM 1486 N N . GLY B 2 1 ? -13.962 20.867 -21.813 1.00 0.00 1 GLY B N 1
ATOM 1487 C CA . GLY B 2 1 ? -13.981 20.988 -20.345 1.00 0.00 1 GLY B CA 1
ATOM 1488 C C . GLY B 2 1 ? -12.561 21.168 -19.812 1.00 0.00 1 GLY B C 1
ATOM 1489 O O . GLY B 2 1 ? -11.623 20.984 -20.583 1.00 0.00 1 GLY B O 1
ATOM 1495 N N . PRO B 2 2 ? -12.398 21.523 -18.526 1.00 0.00 2 PRO B N 1
ATOM 1496 C CA . PRO B 2 2 ? -11.111 21.758 -17.876 1.00 0.00 2 PRO B CA 1
ATOM 1497 C C . PRO B 2 2 ? -10.340 20.459 -17.588 1.00 0.00 2 PRO B C 1
ATOM 1498 O O . PRO B 2 2 ? -10.012 20.164 -16.440 1.00 0.00 2 PRO B O 1
ATOM 1509 N N . ARG B 2 3 ? -10.049 19.682 -18.636 1.00 0.00 3 ARG B N 1
ATOM 1510 C CA . ARG B 2 3 ? -9.317 18.426 -18.591 1.00 0.00 3 ARG B CA 1
ATOM 1511 C C . ARG B 2 3 ? -8.592 18.269 -19.928 1.00 0.00 3 ARG B C 1
ATOM 1512 O O . ARG B 2 3 ? -9.099 17.617 -20.840 1.00 0.00 3 ARG B O 1
ATOM 1533 N N . LEU B 2 4 ? -7.396 18.857 -20.034 1.00 0.00 4 LEU B N 1
ATOM 1534 C CA . LEU B 2 4 ? -6.556 18.815 -21.226 1.00 0.00 4 LEU B CA 1
ATOM 1535 C C . LEU B 2 4 ? -6.012 17.403 -21.499 1.00 0.00 4 LEU B C 1
ATOM 1536 O O . LEU B 2 4 ? -5.323 17.194 -22.494 1.00 0.00 4 LEU B O 1
ATOM 1552 N N . SER B 2 5 ? -6.306 16.411 -20.649 1.00 0.00 5 SER B N 1
ATOM 1553 C CA . SER B 2 5 ? -5.839 15.043 -20.813 1.00 0.00 5 SER B CA 1
ATOM 1554 C C . SER B 2 5 ? -6.609 14.260 -21.882 1.00 0.00 5 SER B C 1
ATOM 1555 O O . SER B 2 5 ? -7.071 13.150 -21.623 1.00 0.00 5 SER B O 1
ATOM 1563 N N . ARG B 2 6 ? -6.723 14.826 -23.087 1.00 0.00 6 ARG B N 1
ATOM 1564 C CA . ARG B 2 6 ? -7.372 14.204 -24.228 1.00 0.00 6 ARG B CA 1
ATOM 1565 C C . ARG B 2 6 ? -6.246 13.501 -24.983 1.00 0.00 6 ARG B C 1
ATOM 1566 O O . ARG B 2 6 ? -6.156 12.274 -24.980 1.00 0.00 6 ARG B O 1
ATOM 1587 N N . LEU B 2 7 ? -5.359 14.298 -25.591 1.00 0.00 7 LEU B N 1
ATOM 1588 C CA . LEU B 2 7 ? -4.186 13.818 -26.301 1.00 0.00 7 LEU B CA 1
ATOM 1589 C C . LEU B 2 7 ? -3.326 12.937 -25.412 1.00 0.00 7 LEU B C 1
ATOM 1590 O O . LEU B 2 7 ? -2.776 11.969 -25.909 1.00 0.00 7 LEU B O 1
ATOM 1606 N N . LEU B 2 8 ? -3.206 13.245 -24.118 1.00 0.00 8 LEU B N 1
ATOM 1607 C CA . LEU B 2 8 ? -2.350 12.500 -23.206 1.00 0.00 8 LEU B CA 1
ATOM 1608 C C . LEU B 2 8 ? -2.753 11.031 -23.064 1.00 0.00 8 LEU B C 1
ATOM 1609 O O . LEU B 2 8 ? -1.952 10.231 -22.588 1.00 0.00 8 LEU B O 1
ATOM 1625 N N . SER B 2 9 ? -3.954 10.646 -23.517 1.00 0.00 9 SER B N 1
ATOM 1626 C CA . SER B 2 9 ? -4.363 9.248 -23.506 1.00 0.00 9 SER B CA 1
ATOM 1627 C C . SER B 2 9 ? -3.445 8.423 -24.430 1.00 0.00 9 SER B C 1
ATOM 1628 O O . SER B 2 9 ? -3.434 7.197 -24.346 1.00 0.00 9 SER B O 1
ATOM 1636 N N . TYR B 2 10 ? -2.683 9.095 -25.307 1.00 0.00 10 TYR B N 1
ATOM 1637 C CA . TYR B 2 10 ? -1.747 8.518 -26.259 1.00 0.00 10 TYR B CA 1
ATOM 1638 C C . TYR B 2 10 ? -0.448 7.990 -25.630 1.00 0.00 10 TYR B C 1
ATOM 1639 O O . TYR B 2 10 ? 0.382 7.445 -26.355 1.00 0.00 10 TYR B O 1
ATOM 1657 N N . ALA B 2 11 ? -0.238 8.178 -24.318 1.00 0.00 11 ALA B N 1
ATOM 1658 C CA . ALA B 2 11 ? 0.995 7.803 -23.647 1.00 0.00 11 ALA B CA 1
ATOM 1659 C C . ALA B 2 11 ? 0.747 7.635 -22.148 1.00 0.00 11 ALA B C 1
ATOM 1660 O O . ALA B 2 11 ? 1.087 6.544 -21.641 1.00 0.00 11 ALA B O 1
ATOM 1668 N N . ARG A 1 1 ? 1.422 5.340 5.680 1.00 0.00 1 ARG A N 2
ATOM 1669 C CA . ARG A 1 1 ? 2.837 5.123 5.326 1.00 0.00 1 ARG A CA 2
ATOM 1670 C C . ARG A 1 1 ? 3.309 6.195 4.341 1.00 0.00 1 ARG A C 2
ATOM 1671 O O . ARG A 1 1 ? 4.171 7.000 4.681 1.00 0.00 1 ARG A O 2
ATOM 1694 N N . ALA A 1 2 ? 2.736 6.211 3.133 1.00 0.00 2 ALA A N 2
ATOM 1695 C CA . ALA A 1 2 ? 3.046 7.166 2.077 1.00 0.00 2 ALA A CA 2
ATOM 1696 C C . ALA A 1 2 ? 1.869 7.190 1.101 1.00 0.00 2 ALA A C 2
ATOM 1697 O O . ALA A 1 2 ? 1.017 6.303 1.161 1.00 0.00 2 ALA A O 2
ATOM 1704 N N . GLY A 1 3 ? 1.808 8.189 0.209 1.00 0.00 3 GLY A N 2
ATOM 1705 C CA . GLY A 1 3 ? 0.727 8.289 -0.759 1.00 0.00 3 GLY A CA 2
ATOM 1706 C C . GLY A 1 3 ? 0.728 9.639 -1.473 1.00 0.00 3 GLY A C 2
ATOM 1707 O O . GLY A 1 3 ? 0.957 9.700 -2.680 1.00 0.00 3 GLY A O 2
ATOM 1711 N N . LEU A 1 4 ? 0.464 10.720 -0.728 1.00 0.00 4 LEU A N 2
ATOM 1712 C CA . LEU A 1 4 ? 0.411 12.079 -1.254 1.00 0.00 4 LEU A CA 2
ATOM 1713 C C . LEU A 1 4 ? 1.820 12.627 -1.500 1.00 0.00 4 LEU A C 2
ATOM 1714 O O . LEU A 1 4 ? 2.247 13.586 -0.860 1.00 0.00 4 LEU A O 2
ATOM 1730 N N . SER A 1 5 ? 2.531 12.003 -2.440 1.00 0.00 5 SER A N 2
ATOM 1731 C CA . SER A 1 5 ? 3.881 12.309 -2.843 1.00 0.00 5 SER A CA 2
ATOM 1732 C C . SER A 1 5 ? 3.934 12.800 -4.289 1.00 0.00 5 SER A C 2
ATOM 1733 O O . SER A 1 5 ? 4.360 12.070 -5.183 1.00 0.00 5 SER A O 2
ATOM 1741 N N . LYS A 1 6 ? 3.510 14.046 -4.514 1.00 0.00 6 LYS A N 2
ATOM 1742 C CA . LYS A 1 6 ? 3.537 14.664 -5.837 1.00 0.00 6 LYS A CA 2
ATOM 1743 C C . LYS A 1 6 ? 4.992 15.011 -6.189 1.00 0.00 6 LYS A C 2
ATOM 1744 O O . LYS A 1 6 ? 5.793 15.235 -5.283 1.00 0.00 6 LYS A O 2
ATOM 1763 N N . LEU A 1 7 ? 5.324 15.055 -7.492 1.00 0.00 7 LEU A N 2
ATOM 1764 C CA . LEU A 1 7 ? 6.644 15.360 -8.035 1.00 0.00 7 LEU A CA 2
ATOM 1765 C C . LEU A 1 7 ? 7.772 14.782 -7.159 1.00 0.00 7 LEU A C 2
ATOM 1766 O O . LEU A 1 7 ? 8.558 15.536 -6.587 1.00 0.00 7 LEU A O 2
ATOM 1782 N N . PRO A 1 8 ? 7.854 13.448 -7.019 1.00 0.00 8 PRO A N 2
ATOM 1783 C CA . PRO A 1 8 ? 8.847 12.807 -6.174 1.00 0.00 8 PRO A CA 2
ATOM 1784 C C . PRO A 1 8 ? 10.259 12.960 -6.739 1.00 0.00 8 PRO A C 2
ATOM 1785 O O . PRO A 1 8 ? 11.134 13.492 -6.059 1.00 0.00 8 PRO A O 2
ATOM 1796 N N . ASP A 1 9 ? 10.481 12.492 -7.972 1.00 0.00 9 ASP A N 2
ATOM 1797 C CA . ASP A 1 9 ? 11.763 12.556 -8.650 1.00 0.00 9 ASP A CA 2
ATOM 1798 C C . ASP A 1 9 ? 11.523 12.568 -10.163 1.00 0.00 9 ASP A C 2
ATOM 1799 O O . ASP A 1 9 ? 10.382 12.490 -10.616 1.00 0.00 9 ASP A O 2
ATOM 1808 N N . LEU A 1 10 ? 12.612 12.669 -10.926 1.00 0.00 10 LEU A N 2
ATOM 1809 C CA . LEU A 1 10 ? 12.695 12.696 -12.377 1.00 0.00 10 LEU A CA 2
ATOM 1810 C C . LEU A 1 10 ? 13.263 11.375 -12.890 1.00 0.00 10 LEU A C 2
ATOM 1811 O O . LEU A 1 10 ? 13.045 11.032 -14.051 1.00 0.00 10 LEU A O 2
ATOM 1827 N N . LYS A 1 11 ? 13.963 10.619 -12.031 1.00 0.00 11 LYS A N 2
ATOM 1828 C CA . LYS A 1 11 ? 14.490 9.310 -12.385 1.00 0.00 11 LYS A CA 2
ATOM 1829 C C . LYS A 1 11 ? 13.287 8.446 -12.785 1.00 0.00 11 LYS A C 2
ATOM 1830 O O . LYS A 1 11 ? 13.340 7.735 -13.788 1.00 0.00 11 LYS A O 2
ATOM 1849 N N . ASP A 1 12 ? 12.195 8.537 -12.014 1.00 0.00 12 ASP A N 2
ATOM 1850 C CA . ASP A 1 12 ? 10.967 7.819 -12.313 1.00 0.00 12 ASP A CA 2
ATOM 1851 C C . ASP A 1 12 ? 10.177 8.641 -13.325 1.00 0.00 12 ASP A C 2
ATOM 1852 O O . ASP A 1 12 ? 10.055 9.858 -13.194 1.00 0.00 12 ASP A O 2
ATOM 1861 N N . ALA A 1 13 ? 9.655 7.957 -14.341 1.00 0.00 13 ALA A N 2
ATOM 1862 C CA . ALA A 1 13 ? 8.898 8.556 -15.428 1.00 0.00 13 ALA A CA 2
ATOM 1863 C C . ALA A 1 13 ? 7.403 8.618 -15.157 1.00 0.00 13 ALA A C 2
ATOM 1864 O O . ALA A 1 13 ? 6.791 9.663 -15.330 1.00 0.00 13 ALA A O 2
ATOM 1871 N N . GLU A 1 14 ? 6.821 7.495 -14.745 1.00 0.00 14 GLU A N 2
ATOM 1872 C CA . GLU A 1 14 ? 5.394 7.359 -14.465 1.00 0.00 14 GLU A CA 2
ATOM 1873 C C . GLU A 1 14 ? 4.913 8.415 -13.468 1.00 0.00 14 GLU A C 2
ATOM 1874 O O . GLU A 1 14 ? 3.870 9.040 -13.661 1.00 0.00 14 GLU A O 2
ATOM 1886 N N . ALA A 1 15 ? 5.693 8.622 -12.406 1.00 0.00 15 ALA A N 2
ATOM 1887 C CA . ALA A 1 15 ? 5.408 9.599 -11.364 1.00 0.00 15 ALA A CA 2
ATOM 1888 C C . ALA A 1 15 ? 5.457 11.018 -11.929 1.00 0.00 15 ALA A C 2
ATOM 1889 O O . ALA A 1 15 ? 4.765 11.913 -11.441 1.00 0.00 15 ALA A O 2
ATOM 1896 N N . VAL A 1 16 ? 6.277 11.210 -12.966 1.00 0.00 16 VAL A N 2
ATOM 1897 C CA . VAL A 1 16 ? 6.428 12.487 -13.641 1.00 0.00 16 VAL A CA 2
ATOM 1898 C C . VAL A 1 16 ? 5.281 12.622 -14.625 1.00 0.00 16 VAL A C 2
ATOM 1899 O O . VAL A 1 16 ? 4.817 13.733 -14.832 1.00 0.00 16 VAL A O 2
ATOM 1912 N N . GLN A 1 17 ? 4.805 11.517 -15.214 1.00 0.00 17 GLN A N 2
ATOM 1913 C CA . GLN A 1 17 ? 3.685 11.573 -16.142 1.00 0.00 17 GLN A CA 2
ATOM 1914 C C . GLN A 1 17 ? 2.461 12.029 -15.367 1.00 0.00 17 GLN A C 2
ATOM 1915 O O . GLN A 1 17 ? 1.738 12.903 -15.837 1.00 0.00 17 GLN A O 2
ATOM 1929 N N . LYS A 1 18 ? 2.247 11.445 -14.181 1.00 0.00 18 LYS A N 2
ATOM 1930 C CA . LYS A 1 18 ? 1.110 11.791 -13.340 1.00 0.00 18 LYS A CA 2
ATOM 1931 C C . LYS A 1 18 ? 1.102 13.290 -13.037 1.00 0.00 18 LYS A C 2
ATOM 1932 O O . LYS A 1 18 ? 0.122 13.978 -13.314 1.00 0.00 18 LYS A O 2
ATOM 1951 N N . PHE A 1 19 ? 2.203 13.787 -12.471 1.00 0.00 19 PHE A N 2
ATOM 1952 C CA . PHE A 1 19 ? 2.361 15.190 -12.113 1.00 0.00 19 PHE A CA 2
ATOM 1953 C C . PHE A 1 19 ? 2.312 16.120 -13.336 1.00 0.00 19 PHE A C 2
ATOM 1954 O O . PHE A 1 19 ? 1.677 17.172 -13.287 1.00 0.00 19 PHE A O 2
ATOM 1971 N N . PHE A 1 20 ? 2.992 15.741 -14.423 1.00 0.00 20 PHE A N 2
ATOM 1972 C CA . PHE A 1 20 ? 3.069 16.521 -15.660 1.00 0.00 20 PHE A CA 2
ATOM 1973 C C . PHE A 1 20 ? 1.634 16.769 -16.123 1.00 0.00 20 PHE A C 2
ATOM 1974 O O . PHE A 1 20 ? 1.242 17.905 -16.382 1.00 0.00 20 PHE A O 2
ATOM 1991 N N . LEU A 1 21 ? 0.842 15.691 -16.178 1.00 0.00 21 LEU A N 2
ATOM 1992 C CA . LEU A 1 21 ? -0.564 15.749 -16.531 1.00 0.00 21 LEU A CA 2
ATOM 1993 C C . LEU A 1 21 ? -1.331 16.588 -15.522 1.00 0.00 21 LEU A C 2
ATOM 1994 O O . LEU A 1 21 ? -2.136 17.422 -15.925 1.00 0.00 21 LEU A O 2
ATOM 2010 N N . GLU A 1 22 ? -1.088 16.388 -14.224 1.00 0.00 22 GLU A N 2
ATOM 2011 C CA . GLU A 1 22 ? -1.770 17.167 -13.202 1.00 0.00 22 GLU A CA 2
ATOM 2012 C C . GLU A 1 22 ? -1.541 18.664 -13.431 1.00 0.00 22 GLU A C 2
ATOM 2013 O O . GLU A 1 22 ? -2.423 19.455 -13.122 1.00 0.00 22 GLU A O 2
ATOM 2025 N N . GLU A 1 23 ? -0.383 19.060 -13.981 1.00 0.00 23 GLU A N 2
ATOM 2026 C CA . GLU A 1 23 ? -0.052 20.451 -14.239 1.00 0.00 23 GLU A CA 2
ATOM 2027 C C . GLU A 1 23 ? -0.716 20.909 -15.538 1.00 0.00 23 GLU A C 2
ATOM 2028 O O . GLU A 1 23 ? -1.300 21.988 -15.582 1.00 0.00 23 GLU A O 2
ATOM 2040 N N . ILE A 1 24 ? -0.661 20.067 -16.579 1.00 0.00 24 ILE A N 2
ATOM 2041 C CA . ILE A 1 24 ? -1.318 20.306 -17.873 1.00 0.00 24 ILE A CA 2
ATOM 2042 C C . ILE A 1 24 ? -2.798 20.637 -17.588 1.00 0.00 24 ILE A C 2
ATOM 2043 O O . ILE A 1 24 ? -3.329 21.651 -18.055 1.00 0.00 24 ILE A O 2
ATOM 2059 N N . GLN A 1 25 ? -3.451 19.772 -16.804 1.00 0.00 25 GLN A N 2
ATOM 2060 C CA . GLN A 1 25 ? -4.860 19.903 -16.458 1.00 0.00 25 GLN A CA 2
ATOM 2061 C C . GLN A 1 25 ? -5.116 21.037 -15.470 1.00 0.00 25 GLN A C 2
ATOM 2062 O O . GLN A 1 25 ? -6.049 21.808 -15.670 1.00 0.00 25 GLN A O 2
ATOM 2076 N N . LEU A 1 26 ? -4.300 21.149 -14.420 1.00 0.00 26 LEU A N 2
ATOM 2077 C CA . LEU A 1 26 ? -4.434 22.203 -13.409 1.00 0.00 26 LEU A CA 2
ATOM 2078 C C . LEU A 1 26 ? -4.379 23.566 -14.095 1.00 0.00 26 LEU A C 2
ATOM 2079 O O . LEU A 1 26 ? -5.262 24.389 -13.876 1.00 0.00 26 LEU A O 2
ATOM 2095 N N . GLY A 1 27 ? -3.362 23.804 -14.933 1.00 0.00 27 GLY A N 2
ATOM 2096 C CA . GLY A 1 27 ? -3.224 25.052 -15.672 1.00 0.00 27 GLY A CA 2
ATOM 2097 C C . GLY A 1 27 ? -4.473 25.255 -16.508 1.00 0.00 27 GLY A C 2
ATOM 2098 O O . GLY A 1 27 ? -5.197 26.214 -16.268 1.00 0.00 27 GLY A O 2
ATOM 2102 N N . GLU A 1 28 ? -4.748 24.355 -17.461 1.00 0.00 28 GLU A N 2
ATOM 2103 C CA . GLU A 1 28 ? -5.957 24.474 -18.273 1.00 0.00 28 GLU A CA 2
ATOM 2104 C C . GLU A 1 28 ? -7.232 24.774 -17.459 1.00 0.00 28 GLU A C 2
ATOM 2105 O O . GLU A 1 28 ? -8.086 25.539 -17.901 1.00 0.00 28 GLU A O 2
ATOM 2117 N N . GLU A 1 29 ? -7.349 24.195 -16.262 1.00 0.00 29 GLU A N 2
ATOM 2118 C CA . GLU A 1 29 ? -8.476 24.405 -15.355 1.00 0.00 29 GLU A CA 2
ATOM 2119 C C . GLU A 1 29 ? -8.430 25.812 -14.745 1.00 0.00 29 GLU A C 2
ATOM 2120 O O . GLU A 1 29 ? -9.457 26.481 -14.659 1.00 0.00 29 GLU A O 2
ATOM 2132 N N . LEU A 1 30 ? -7.256 26.300 -14.336 1.00 0.00 30 LEU A N 2
ATOM 2133 C CA . LEU A 1 30 ? -7.124 27.649 -13.800 1.00 0.00 30 LEU A CA 2
ATOM 2134 C C . LEU A 1 30 ? -7.489 28.645 -14.901 1.00 0.00 30 LEU A C 2
ATOM 2135 O O . LEU A 1 30 ? -8.155 29.647 -14.646 1.00 0.00 30 LEU A O 2
ATOM 2151 N N . LEU A 1 31 ? -7.084 28.359 -16.137 1.00 0.00 31 LEU A N 2
ATOM 2152 C CA . LEU A 1 31 ? -7.418 29.198 -17.285 1.00 0.00 31 LEU A CA 2
ATOM 2153 C C . LEU A 1 31 ? -8.915 29.132 -17.531 1.00 0.00 31 LEU A C 2
ATOM 2154 O O . LEU A 1 31 ? -9.510 30.124 -17.940 1.00 0.00 31 LEU A O 2
ATOM 2170 N N . ALA A 1 32 ? -9.524 27.984 -17.222 1.00 0.00 32 ALA A N 2
ATOM 2171 C CA . ALA A 1 32 ? -10.968 27.842 -17.294 1.00 0.00 32 ALA A CA 2
ATOM 2172 C C . ALA A 1 32 ? -11.646 28.844 -16.345 1.00 0.00 32 ALA A C 2
ATOM 2173 O O . ALA A 1 32 ? -12.811 29.179 -16.540 1.00 0.00 32 ALA A O 2
ATOM 2180 N N . GLN A 1 33 ? -10.904 29.344 -15.343 1.00 0.00 33 GLN A N 2
ATOM 2181 C CA . GLN A 1 33 ? -11.344 30.356 -14.395 1.00 0.00 33 GLN A CA 2
ATOM 2182 C C . GLN A 1 33 ? -10.959 31.719 -14.979 1.00 0.00 33 GLN A C 2
ATOM 2183 O O . GLN A 1 33 ? -11.719 32.680 -14.881 1.00 0.00 33 GLN A O 2
ATOM 2197 N N . GLY A 1 34 ? -9.779 31.769 -15.608 1.00 0.00 34 GLY A N 2
ATOM 2198 C CA . GLY A 1 34 ? -9.207 32.919 -16.291 1.00 0.00 34 GLY A CA 2
ATOM 2199 C C . GLY A 1 34 ? -7.787 33.262 -15.841 1.00 0.00 34 GLY A C 2
ATOM 2200 O O . GLY A 1 34 ? -7.314 34.346 -16.177 1.00 0.00 34 GLY A O 2
ATOM 2204 N N . ASP A 1 35 ? -7.098 32.387 -15.091 1.00 0.00 35 ASP A N 2
ATOM 2205 C CA . ASP A 1 35 ? -5.753 32.712 -14.592 1.00 0.00 35 ASP A CA 2
ATOM 2206 C C . ASP A 1 35 ? -4.614 32.370 -15.570 1.00 0.00 35 ASP A C 2
ATOM 2207 O O . ASP A 1 35 ? -3.682 31.639 -15.237 1.00 0.00 35 ASP A O 2
ATOM 2216 N N . TYR A 1 36 ? -4.690 32.921 -16.786 1.00 0.00 36 TYR A N 2
ATOM 2217 C CA . TYR A 1 36 ? -3.739 32.800 -17.889 1.00 0.00 36 TYR A CA 2
ATOM 2218 C C . TYR A 1 36 ? -2.295 32.950 -17.434 1.00 0.00 36 TYR A C 2
ATOM 2219 O O . TYR A 1 36 ? -1.420 32.187 -17.842 1.00 0.00 36 TYR A O 2
ATOM 2237 N N . GLU A 1 37 ? -2.074 33.941 -16.578 1.00 0.00 37 GLU A N 2
ATOM 2238 C CA . GLU A 1 37 ? -0.792 34.285 -15.992 1.00 0.00 37 GLU A CA 2
ATOM 2239 C C . GLU A 1 37 ? -0.185 33.052 -15.334 1.00 0.00 37 GLU A C 2
ATOM 2240 O O . GLU A 1 37 ? 0.988 32.739 -15.543 1.00 0.00 37 GLU A O 2
ATOM 2252 N N . LYS A 1 38 ? -1.009 32.342 -14.567 1.00 0.00 38 LYS A N 2
ATOM 2253 C CA . LYS A 1 38 ? -0.598 31.109 -13.913 1.00 0.00 38 LYS A CA 2
ATOM 2254 C C . LYS A 1 38 ? -0.439 29.999 -14.941 1.00 0.00 38 LYS A C 2
ATOM 2255 O O . LYS A 1 38 ? 0.437 29.154 -14.783 1.00 0.00 38 LYS A O 2
ATOM 2274 N N . GLY A 1 39 ? -1.253 29.998 -16.000 1.00 0.00 39 GLY A N 2
ATOM 2275 C CA . GLY A 1 39 ? -1.134 29.002 -17.050 1.00 0.00 39 GLY A CA 2
ATOM 2276 C C . GLY A 1 39 ? 0.237 29.063 -17.697 1.00 0.00 39 GLY A C 2
ATOM 2277 O O . GLY A 1 39 ? 0.801 28.023 -18.008 1.00 0.00 39 GLY A O 2
ATOM 2281 N N . VAL A 1 40 ? 0.778 30.269 -17.901 1.00 0.00 40 VAL A N 2
ATOM 2282 C CA . VAL A 1 40 ? 2.089 30.415 -18.515 1.00 0.00 40 VAL A CA 2
ATOM 2283 C C . VAL A 1 40 ? 3.140 29.746 -17.624 1.00 0.00 40 VAL A C 2
ATOM 2284 O O . VAL A 1 40 ? 3.984 29.003 -18.115 1.00 0.00 40 VAL A O 2
ATOM 2297 N N . ASP A 1 41 ? 3.080 30.003 -16.315 1.00 0.00 41 ASP A N 2
ATOM 2298 C CA . ASP A 1 41 ? 4.004 29.458 -15.325 1.00 0.00 41 ASP A CA 2
ATOM 2299 C C . ASP A 1 41 ? 3.905 27.936 -15.254 1.00 0.00 41 ASP A C 2
ATOM 2300 O O . ASP A 1 41 ? 4.899 27.223 -15.371 1.00 0.00 41 ASP A O 2
ATOM 2309 N N . HIS A 1 42 ? 2.690 27.441 -15.052 1.00 0.00 42 HIS A N 2
ATOM 2310 C CA . HIS A 1 42 ? 2.419 26.020 -14.923 1.00 0.00 42 HIS A CA 2
ATOM 2311 C C . HIS A 1 42 ? 2.758 25.291 -16.207 1.00 0.00 42 HIS A C 2
ATOM 2312 O O . HIS A 1 42 ? 3.281 24.180 -16.158 1.00 0.00 42 HIS A O 2
ATOM 2326 N N . LEU A 1 43 ? 2.499 25.910 -17.363 1.00 0.00 43 LEU A N 2
ATOM 2327 C CA . LEU A 1 43 ? 2.861 25.237 -18.592 1.00 0.00 43 LEU A CA 2
ATOM 2328 C C . LEU A 1 43 ? 4.385 25.217 -18.626 1.00 0.00 43 LEU A C 2
ATOM 2329 O O . LEU A 1 43 ? 4.958 24.169 -18.895 1.00 0.00 43 LEU A O 2
ATOM 2345 N N . THR A 1 44 ? 5.042 26.348 -18.312 1.00 0.00 44 THR A N 2
ATOM 2346 C CA . THR A 1 44 ? 6.505 26.414 -18.291 1.00 0.00 44 THR A CA 2
ATOM 2347 C C . THR A 1 44 ? 7.090 25.270 -17.444 1.00 0.00 44 THR A C 2
ATOM 2348 O O . THR A 1 44 ? 8.111 24.672 -17.787 1.00 0.00 44 THR A O 2
ATOM 2359 N N . ASN A 1 45 ? 6.416 24.955 -16.336 1.00 0.00 45 ASN A N 2
ATOM 2360 C CA . ASN A 1 45 ? 6.830 23.887 -15.431 1.00 0.00 45 ASN A CA 2
ATOM 2361 C C . ASN A 1 45 ? 6.639 22.528 -16.114 1.00 0.00 45 ASN A C 2
ATOM 2362 O O . ASN A 1 45 ? 7.518 21.662 -16.051 1.00 0.00 45 ASN A O 2
ATOM 2373 N N . ALA A 1 46 ? 5.507 22.348 -16.809 1.00 0.00 46 ALA A N 2
ATOM 2374 C CA . ALA A 1 46 ? 5.246 21.121 -17.542 1.00 0.00 46 ALA A CA 2
ATOM 2375 C C . ALA A 1 46 ? 6.411 20.898 -18.530 1.00 0.00 46 ALA A C 2
ATOM 2376 O O . ALA A 1 46 ? 6.945 19.793 -18.627 1.00 0.00 46 ALA A O 2
ATOM 2383 N N . ILE A 1 47 ? 6.857 21.959 -19.224 1.00 0.00 47 ILE A N 2
ATOM 2384 C CA . ILE A 1 47 ? 8.010 21.886 -20.128 1.00 0.00 47 ILE A CA 2
ATOM 2385 C C . ILE A 1 47 ? 9.277 21.504 -19.363 1.00 0.00 47 ILE A C 2
ATOM 2386 O O . ILE A 1 47 ? 10.118 20.777 -19.886 1.00 0.00 47 ILE A O 2
ATOM 2402 N N . ALA A 1 48 ? 9.421 22.014 -18.139 1.00 0.00 48 ALA A N 2
ATOM 2403 C CA . ALA A 1 48 ? 10.592 21.788 -17.303 1.00 0.00 48 ALA A CA 2
ATOM 2404 C C . ALA A 1 48 ? 10.760 20.319 -16.980 1.00 0.00 48 ALA A C 2
ATOM 2405 O O . ALA A 1 48 ? 11.888 19.853 -16.833 1.00 0.00 48 ALA A O 2
ATOM 2412 N N . VAL A 1 49 ? 9.642 19.594 -16.893 1.00 0.00 49 VAL A N 2
ATOM 2413 C CA . VAL A 1 49 ? 9.693 18.177 -16.595 1.00 0.00 49 VAL A CA 2
ATOM 2414 C C . VAL A 1 49 ? 9.559 17.333 -17.861 1.00 0.00 49 VAL A C 2
ATOM 2415 O O . VAL A 1 49 ? 9.880 16.146 -17.821 1.00 0.00 49 VAL A O 2
ATOM 2428 N N . CYS A 1 50 ? 9.112 17.922 -18.979 1.00 0.00 50 CYS A N 2
ATOM 2429 C CA . CYS A 1 50 ? 8.975 17.177 -20.227 1.00 0.00 50 CYS A CA 2
ATOM 2430 C C . CYS A 1 50 ? 10.285 17.195 -21.017 1.00 0.00 50 CYS A C 2
ATOM 2431 O O . CYS A 1 50 ? 10.767 16.144 -21.434 1.00 0.00 50 CYS A O 2
ATOM 2439 N N . GLY A 1 51 ? 10.866 18.381 -21.228 1.00 0.00 51 GLY A N 2
ATOM 2440 C CA . GLY A 1 51 ? 12.118 18.532 -21.963 1.00 0.00 51 GLY A CA 2
ATOM 2441 C C . GLY A 1 51 ? 11.930 18.485 -23.482 1.00 0.00 51 GLY A C 2
ATOM 2442 O O . GLY A 1 51 ? 12.906 18.570 -24.224 1.00 0.00 51 GLY A O 2
ATOM 2446 N N . GLN A 1 52 ? 10.682 18.367 -23.946 1.00 0.00 52 GLN A N 2
ATOM 2447 C CA . GLN A 1 52 ? 10.300 18.331 -25.354 1.00 0.00 52 GLN A CA 2
ATOM 2448 C C . GLN A 1 52 ? 9.159 19.339 -25.502 1.00 0.00 52 GLN A C 2
ATOM 2449 O O . GLN A 1 52 ? 8.035 18.951 -25.829 1.00 0.00 52 GLN A O 2
ATOM 2463 N N . PRO A 1 53 ? 9.422 20.636 -25.246 1.00 0.00 53 PRO A N 2
ATOM 2464 C CA . PRO A 1 53 ? 8.409 21.672 -25.316 1.00 0.00 53 PRO A CA 2
ATOM 2465 C C . PRO A 1 53 ? 7.625 21.667 -26.615 1.00 0.00 53 PRO A C 2
ATOM 2466 O O . PRO A 1 53 ? 6.405 21.616 -26.591 1.00 0.00 53 PRO A O 2
ATOM 2477 N N . GLN A 1 54 ? 8.340 21.747 -27.732 1.00 0.00 54 GLN A N 2
ATOM 2478 C CA . GLN A 1 54 ? 7.770 21.830 -29.069 1.00 0.00 54 GLN A CA 2
ATOM 2479 C C . GLN A 1 54 ? 6.815 20.678 -29.361 1.00 0.00 54 GLN A C 2
ATOM 2480 O O . GLN A 1 54 ? 5.737 20.912 -29.908 1.00 0.00 54 GLN A O 2
ATOM 2494 N N . GLN A 1 55 ? 7.182 19.447 -28.982 1.00 0.00 55 GLN A N 2
ATOM 2495 C CA . GLN A 1 55 ? 6.292 18.314 -29.196 1.00 0.00 55 GLN A CA 2
ATOM 2496 C C . GLN A 1 55 ? 4.995 18.574 -28.440 1.00 0.00 55 GLN A C 2
ATOM 2497 O O . GLN A 1 55 ? 3.912 18.399 -28.990 1.00 0.00 55 GLN A O 2
ATOM 2511 N N . LEU A 1 56 ? 5.114 19.017 -27.186 1.00 0.00 56 LEU A N 2
ATOM 2512 C CA . LEU A 1 56 ? 3.954 19.330 -26.381 1.00 0.00 56 LEU A CA 2
ATOM 2513 C C . LEU A 1 56 ? 3.146 20.474 -27.006 1.00 0.00 56 LEU A C 2
ATOM 2514 O O . LEU A 1 56 ? 1.925 20.409 -27.055 1.00 0.00 56 LEU A O 2
ATOM 2530 N N . LEU A 1 57 ? 3.792 21.533 -27.498 1.00 0.00 57 LEU A N 2
ATOM 2531 C CA . LEU A 1 57 ? 3.047 22.642 -28.094 1.00 0.00 57 LEU A CA 2
ATOM 2532 C C . LEU A 1 57 ? 2.255 22.146 -29.310 1.00 0.00 57 LEU A C 2
ATOM 2533 O O . LEU A 1 57 ? 1.117 22.568 -29.523 1.00 0.00 57 LEU A O 2
ATOM 2549 N N . GLN A 1 58 ? 2.828 21.209 -30.075 1.00 0.00 58 GLN A N 2
ATOM 2550 C CA . GLN A 1 58 ? 2.134 20.606 -31.205 1.00 0.00 58 GLN A CA 2
ATOM 2551 C C . GLN A 1 58 ? 0.937 19.815 -30.662 1.00 0.00 58 GLN A C 2
ATOM 2552 O O . GLN A 1 58 ? -0.180 19.946 -31.155 1.00 0.00 58 GLN A O 2
ATOM 2566 N N . VAL A 1 59 ? 1.176 18.999 -29.632 1.00 0.00 59 VAL A N 2
ATOM 2567 C CA . VAL A 1 59 ? 0.155 18.167 -29.005 1.00 0.00 59 VAL A CA 2
ATOM 2568 C C . VAL A 1 59 ? -1.010 18.983 -28.454 1.00 0.00 59 VAL A C 2
ATOM 2569 O O . VAL A 1 59 ? -2.151 18.530 -28.489 1.00 0.00 59 VAL A O 2
ATOM 2582 N N . LEU A 1 60 ? -0.733 20.202 -27.993 1.00 0.00 60 LEU A N 2
ATOM 2583 C CA . LEU A 1 60 ? -1.759 21.082 -27.455 1.00 0.00 60 LEU A CA 2
ATOM 2584 C C . LEU A 1 60 ? -2.505 21.678 -28.645 1.00 0.00 60 LEU A C 2
ATOM 2585 O O . LEU A 1 60 ? -3.726 21.797 -28.585 1.00 0.00 60 LEU A O 2
ATOM 2601 N N . GLN A 1 61 ? -1.797 22.014 -29.730 1.00 0.00 61 GLN A N 2
ATOM 2602 C CA . GLN A 1 61 ? -2.421 22.563 -30.932 1.00 0.00 61 GLN A CA 2
ATOM 2603 C C . GLN A 1 61 ? -3.352 21.532 -31.576 1.00 0.00 61 GLN A C 2
ATOM 2604 O O . GLN A 1 61 ? -4.380 21.899 -32.143 1.00 0.00 61 GLN A O 2
ATOM 2618 N N . GLN A 1 62 ? -2.987 20.248 -31.502 1.00 0.00 62 GLN A N 2
ATOM 2619 C CA . GLN A 1 62 ? -3.748 19.156 -32.093 1.00 0.00 62 GLN A CA 2
ATOM 2620 C C . GLN A 1 62 ? -5.086 18.990 -31.382 1.00 0.00 62 GLN A C 2
ATOM 2621 O O . GLN A 1 62 ? -6.093 18.741 -32.041 1.00 0.00 62 GLN A O 2
ATOM 2635 N N . THR A 1 63 ? -5.102 19.129 -30.050 1.00 0.00 63 THR A N 2
ATOM 2636 C CA . THR A 1 63 ? -6.337 18.967 -29.300 1.00 0.00 63 THR A CA 2
ATOM 2637 C C . THR A 1 63 ? -7.199 20.222 -29.376 1.00 0.00 63 THR A C 2
ATOM 2638 O O . THR A 1 63 ? -8.422 20.104 -29.448 1.00 0.00 63 THR A O 2
ATOM 2649 N N . LEU A 1 64 ? -6.583 21.408 -29.370 1.00 0.00 64 LEU A N 2
ATOM 2650 C CA . LEU A 1 64 ? -7.348 22.658 -29.465 1.00 0.00 64 LEU A CA 2
ATOM 2651 C C . LEU A 1 64 ? -6.460 23.881 -29.728 1.00 0.00 64 LEU A C 2
ATOM 2652 O O . LEU A 1 64 ? -5.294 23.867 -29.352 1.00 0.00 64 LEU A O 2
ATOM 2668 N N . PRO A 1 65 ? -6.985 24.960 -30.344 1.00 0.00 65 PRO A N 2
ATOM 2669 C CA . PRO A 1 65 ? -6.229 26.182 -30.592 1.00 0.00 65 PRO A CA 2
ATOM 2670 C C . PRO A 1 65 ? -5.946 26.854 -29.236 1.00 0.00 65 PRO A C 2
ATOM 2671 O O . PRO A 1 65 ? -6.891 27.267 -28.569 1.00 0.00 65 PRO A O 2
ATOM 2682 N N . PRO A 1 66 ? -4.681 26.952 -28.792 1.00 0.00 66 PRO A N 2
ATOM 2683 C CA . PRO A 1 66 ? -4.315 27.512 -27.499 1.00 0.00 66 PRO A CA 2
ATOM 2684 C C . PRO A 1 66 ? -3.976 29.013 -27.574 1.00 0.00 66 PRO A C 2
ATOM 2685 O O . PRO A 1 66 ? -2.924 29.371 -28.098 1.00 0.00 66 PRO A O 2
ATOM 2696 N N . PRO A 1 67 ? -4.820 29.920 -27.047 1.00 0.00 67 PRO A N 2
ATOM 2697 C CA . PRO A 1 67 ? -4.530 31.350 -27.048 1.00 0.00 67 PRO A CA 2
ATOM 2698 C C . PRO A 1 67 ? -3.471 31.664 -25.982 1.00 0.00 67 PRO A C 2
ATOM 2699 O O . PRO A 1 67 ? -2.604 32.510 -26.184 1.00 0.00 67 PRO A O 2
ATOM 2710 N N . VAL A 1 68 ? -3.548 30.963 -24.846 1.00 0.00 68 VAL A N 2
ATOM 2711 C CA . VAL A 1 68 ? -2.643 31.081 -23.710 1.00 0.00 68 VAL A CA 2
ATOM 2712 C C . VAL A 1 68 ? -1.215 30.847 -24.176 1.00 0.00 68 VAL A C 2
ATOM 2713 O O . VAL A 1 68 ? -0.320 31.607 -23.834 1.00 0.00 68 VAL A O 2
ATOM 2726 N N . PHE A 1 69 ? -1.026 29.796 -24.972 1.00 0.00 69 PHE A N 2
ATOM 2727 C CA . PHE A 1 69 ? 0.258 29.447 -25.573 1.00 0.00 69 PHE A CA 2
ATOM 2728 C C . PHE A 1 69 ? 0.925 30.700 -26.143 1.00 0.00 69 PHE A C 2
ATOM 2729 O O . PHE A 1 69 ? 2.104 30.932 -25.902 1.00 0.00 69 PHE A O 2
ATOM 2746 N N . GLN A 1 70 ? 0.165 31.522 -26.872 1.00 0.00 70 GLN A N 2
ATOM 2747 C CA . GLN A 1 70 ? 0.694 32.751 -27.460 1.00 0.00 70 GLN A CA 2
ATOM 2748 C C . GLN A 1 70 ? 1.179 33.712 -26.371 1.00 0.00 70 GLN A C 2
ATOM 2749 O O . GLN A 1 70 ? 2.254 34.292 -26.493 1.00 0.00 70 GLN A O 2
ATOM 2763 N N . MET A 1 71 ? 0.378 33.856 -25.313 1.00 0.00 71 MET A N 2
ATOM 2764 C CA . MET A 1 71 ? 0.606 34.692 -24.135 1.00 0.00 71 MET A CA 2
ATOM 2765 C C . MET A 1 71 ? 1.871 34.197 -23.413 1.00 0.00 71 MET A C 2
ATOM 2766 O O . MET A 1 71 ? 2.630 34.989 -22.856 1.00 0.00 71 MET A O 2
ATOM 2780 N N . LEU A 1 72 ? 2.117 32.884 -23.462 1.00 0.00 72 LEU A N 2
ATOM 2781 C CA . LEU A 1 72 ? 3.292 32.235 -22.918 1.00 0.00 72 LEU A CA 2
ATOM 2782 C C . LEU A 1 72 ? 4.484 32.645 -23.771 1.00 0.00 72 LEU A C 2
ATOM 2783 O O . LEU A 1 72 ? 5.548 32.950 -23.239 1.00 0.00 72 LEU A O 2
ATOM 2799 N N . LEU A 1 73 ? 4.307 32.661 -25.094 1.00 0.00 73 LEU A N 2
ATOM 2800 C CA . LEU A 1 73 ? 5.417 33.022 -25.972 1.00 0.00 73 LEU A CA 2
ATOM 2801 C C . LEU A 1 73 ? 5.808 34.488 -25.859 1.00 0.00 73 LEU A C 2
ATOM 2802 O O . LEU A 1 73 ? 6.972 34.841 -26.023 1.00 0.00 73 LEU A O 2
ATOM 2818 N N . THR A 1 74 ? 4.826 35.337 -25.586 1.00 0.00 74 THR A N 2
ATOM 2819 C CA . THR A 1 74 ? 4.956 36.766 -25.445 1.00 0.00 74 THR A CA 2
ATOM 2820 C C . THR A 1 74 ? 5.502 37.076 -24.056 1.00 0.00 74 THR A C 2
ATOM 2821 O O . THR A 1 74 ? 6.209 38.068 -23.889 1.00 0.00 74 THR A O 2
ATOM 2832 N N . LYS A 1 75 ? 5.199 36.231 -23.058 1.00 0.00 75 LYS A N 2
ATOM 2833 C CA . LYS A 1 75 ? 5.704 36.445 -21.711 1.00 0.00 75 LYS A CA 2
ATOM 2834 C C . LYS A 1 75 ? 7.229 36.298 -21.642 1.00 0.00 75 LYS A C 2
ATOM 2835 O O . LYS A 1 75 ? 7.850 36.827 -20.722 1.00 0.00 75 LYS A O 2
ATOM 2854 N N . LEU A 1 76 ? 7.835 35.587 -22.599 1.00 0.00 76 LEU A N 2
ATOM 2855 C CA . LEU A 1 76 ? 9.272 35.363 -22.646 1.00 0.00 76 LEU A CA 2
ATOM 2856 C C . LEU A 1 76 ? 10.063 36.674 -22.835 1.00 0.00 76 LEU A C 2
ATOM 2857 O O . LEU A 1 76 ? 10.747 37.093 -21.900 1.00 0.00 76 LEU A O 2
ATOM 2873 N N . PRO A 1 77 ? 10.012 37.349 -23.996 1.00 0.00 77 PRO A N 2
ATOM 2874 C CA . PRO A 1 77 ? 10.741 38.583 -24.241 1.00 0.00 77 PRO A CA 2
ATOM 2875 C C . PRO A 1 77 ? 10.135 39.782 -23.515 1.00 0.00 77 PRO A C 2
ATOM 2876 O O . PRO A 1 77 ? 9.408 40.597 -24.079 1.00 0.00 77 PRO A O 2
ATOM 2887 N N . THR A 1 78 ? 10.488 39.867 -22.242 1.00 0.00 78 THR A N 2
ATOM 2888 C CA . THR A 1 78 ? 10.084 40.907 -21.307 1.00 0.00 78 THR A CA 2
ATOM 2889 C C . THR A 1 78 ? 11.143 42.014 -21.297 1.00 0.00 78 THR A C 2
ATOM 2890 O O . THR A 1 78 ? 10.814 43.196 -21.395 1.00 0.00 78 THR A O 2
ATOM 2901 N N . ILE A 1 79 ? 12.419 41.628 -21.185 1.00 0.00 79 ILE A N 2
ATOM 2902 C CA . ILE A 1 79 ? 13.550 42.549 -21.163 1.00 0.00 79 ILE A CA 2
ATOM 2903 C C . ILE A 1 79 ? 13.608 43.313 -22.482 1.00 0.00 79 ILE A C 2
ATOM 2904 O O . ILE A 1 79 ? 13.924 44.499 -22.500 1.00 0.00 79 ILE A O 2
ATOM 2920 N N . SER A 1 80 ? 13.293 42.618 -23.577 1.00 0.00 80 SER A N 2
ATOM 2921 C CA . SER A 1 80 ? 13.282 43.182 -24.921 1.00 0.00 80 SER A CA 2
ATOM 2922 C C . SER A 1 80 ? 12.550 44.528 -24.951 1.00 0.00 80 SER A C 2
ATOM 2923 O O . SER A 1 80 ? 13.065 45.507 -25.495 1.00 0.00 80 SER A O 2
ATOM 2931 N N . GLN A 1 81 ? 11.356 44.574 -24.345 1.00 0.00 81 GLN A N 2
ATOM 2932 C CA . GLN A 1 81 ? 10.543 45.778 -24.279 1.00 0.00 81 GLN A CA 2
ATOM 2933 C C . GLN A 1 81 ? 11.317 46.940 -23.661 1.00 0.00 81 GLN A C 2
ATOM 2934 O O . GLN A 1 81 ? 11.235 48.070 -24.143 1.00 0.00 81 GLN A O 2
ATOM 2948 N N . ARG A 1 82 ? 12.067 46.651 -22.595 1.00 0.00 82 ARG A N 2
ATOM 2949 C CA . ARG A 1 82 ? 12.862 47.649 -21.892 1.00 0.00 82 ARG A CA 2
ATOM 2950 C C . ARG A 1 82 ? 13.925 48.256 -22.808 1.00 0.00 82 ARG A C 2
ATOM 2951 O O . ARG A 1 82 ? 14.142 49.466 -22.751 1.00 0.00 82 ARG A O 2
ATOM 2972 N N . ILE A 1 83 ? 14.588 47.444 -23.646 1.00 0.00 83 ILE A N 2
ATOM 2973 C CA . ILE A 1 83 ? 15.621 47.957 -24.541 1.00 0.00 83 ILE A CA 2
ATOM 2974 C C . ILE A 1 83 ? 14.984 48.938 -25.511 1.00 0.00 83 ILE A C 2
ATOM 2975 O O . ILE A 1 83 ? 15.448 50.065 -25.651 1.00 0.00 83 ILE A O 2
ATOM 2991 N N . VAL A 1 84 ? 13.921 48.492 -26.184 1.00 0.00 84 VAL A N 2
ATOM 2992 C CA . VAL A 1 84 ? 13.219 49.320 -27.160 1.00 0.00 84 VAL A CA 2
ATOM 2993 C C . VAL A 1 84 ? 12.742 50.629 -26.544 1.00 0.00 84 VAL A C 2
ATOM 2994 O O . VAL A 1 84 ? 12.950 51.700 -27.116 1.00 0.00 84 VAL A O 2
ATOM 3007 N N . SER A 1 85 ? 12.124 50.548 -25.368 1.00 0.00 85 SER A N 2
ATOM 3008 C CA . SER A 1 85 ? 11.623 51.696 -24.632 1.00 0.00 85 SER A CA 2
ATOM 3009 C C . SER A 1 85 ? 12.746 52.478 -23.938 1.00 0.00 85 SER A C 2
ATOM 3010 O O . SER A 1 85 ? 12.592 52.886 -22.789 1.00 0.00 85 SER A O 2
ATOM 3018 N N . ALA A 1 86 ? 13.866 52.695 -24.634 1.00 0.00 86 ALA A N 2
ATOM 3019 C CA . ALA A 1 86 ? 15.021 53.425 -24.129 1.00 0.00 86 ALA A CA 2
ATOM 3020 C C . ALA A 1 86 ? 16.014 53.725 -25.251 1.00 0.00 86 ALA A C 2
ATOM 3021 O O . ALA A 1 86 ? 16.456 54.862 -25.398 1.00 0.00 86 ALA A O 2
ATOM 3028 N N . GLN A 1 87 ? 16.361 52.700 -26.038 1.00 0.00 87 GLN A N 2
ATOM 3029 C CA . GLN A 1 87 ? 17.314 52.757 -27.149 1.00 0.00 87 GLN A CA 2
ATOM 3030 C C . GLN A 1 87 ? 17.057 53.876 -28.154 1.00 0.00 87 GLN A C 2
ATOM 3031 O O . GLN A 1 87 ? 17.978 54.348 -28.818 1.00 0.00 87 GLN A O 2
ATOM 3045 N N . SER A 1 88 ? 15.805 54.303 -28.240 1.00 0.00 88 SER A N 2
ATOM 3046 C CA . SER A 1 88 ? 15.343 55.381 -29.097 1.00 0.00 88 SER A CA 2
ATOM 3047 C C . SER A 1 88 ? 14.327 56.230 -28.329 1.00 0.00 88 SER A C 2
ATOM 3048 O O . SER A 1 88 ? 13.440 56.819 -28.943 1.00 0.00 88 SER A O 2
ATOM 3056 N N . LEU A 1 89 ? 14.461 56.266 -26.991 1.00 0.00 89 LEU A N 2
ATOM 3057 C CA . LEU A 1 89 ? 13.613 56.966 -26.032 1.00 0.00 89 LEU A CA 2
ATOM 3058 C C . LEU A 1 89 ? 12.140 56.947 -26.436 1.00 0.00 89 LEU A C 2
ATOM 3059 O O . LEU A 1 89 ? 11.454 57.963 -26.381 1.00 0.00 89 LEU A O 2
ATOM 3075 N N . GLY A 1 90 ? 11.690 55.753 -26.847 1.00 0.00 90 GLY A N 2
ATOM 3076 C CA . GLY A 1 90 ? 10.343 55.449 -27.314 1.00 0.00 90 GLY A CA 2
ATOM 3077 C C . GLY A 1 90 ? 9.232 56.172 -26.550 1.00 0.00 90 GLY A C 2
ATOM 3078 O O . GLY A 1 90 ? 8.815 55.709 -25.491 1.00 0.00 90 GLY A O 2
ATOM 3082 N N . GLU A 1 91 ? 8.755 57.293 -27.105 1.00 0.00 91 GLU A N 2
ATOM 3083 C CA . GLU A 1 91 ? 7.689 58.119 -26.555 1.00 0.00 91 GLU A CA 2
ATOM 3084 C C . GLU A 1 91 ? 7.139 58.981 -27.701 1.00 0.00 91 GLU A C 2
ATOM 3085 O O . GLU A 1 91 ? 7.839 59.187 -28.695 1.00 0.00 91 GLU A O 2
ATOM 3097 N N . ASP A 1 92 ? 5.902 59.477 -27.582 1.00 0.00 92 ASP A N 2
ATOM 3098 C CA . ASP A 1 92 ? 5.257 60.299 -28.600 1.00 0.00 92 ASP A CA 2
ATOM 3099 C C . ASP A 1 92 ? 5.527 61.780 -28.308 1.00 0.00 92 ASP A C 2
ATOM 3100 O O . ASP A 1 92 ? 4.645 62.484 -27.819 1.00 0.00 92 ASP A O 2
ATOM 3109 N N . ASP A 1 93 ? 6.749 62.250 -28.604 1.00 0.00 93 ASP A N 2
ATOM 3110 C CA . ASP A 1 93 ? 7.175 63.631 -28.395 1.00 0.00 93 ASP A CA 2
ATOM 3111 C C . ASP A 1 93 ? 7.715 64.215 -29.710 1.00 0.00 93 ASP A C 2
ATOM 3112 O O . ASP A 1 93 ? 8.020 63.466 -30.639 1.00 0.00 93 ASP A O 2
ATOM 3121 N N . VAL A 1 94 ? 7.830 65.547 -29.796 1.00 0.00 94 VAL A N 2
ATOM 3122 C CA . VAL A 1 94 ? 8.320 66.273 -30.960 1.00 0.00 94 VAL A CA 2
ATOM 3123 C C . VAL A 1 94 ? 9.115 67.479 -30.455 1.00 0.00 94 VAL A C 2
ATOM 3124 O O . VAL A 1 94 ? 8.563 68.320 -29.746 1.00 0.00 94 VAL A O 2
ATOM 3137 N N . GLU A 1 95 ? 10.398 67.558 -30.824 1.00 0.00 95 GLU A N 2
ATOM 3138 C CA . GLU A 1 95 ? 11.283 68.649 -30.444 1.00 0.00 95 GLU A CA 2
ATOM 3139 C C . GLU A 1 95 ? 11.101 69.847 -31.381 1.00 0.00 95 GLU A C 2
ATOM 3140 O O . GLU A 1 95 ? 10.652 69.628 -32.528 1.00 0.00 95 GLU A O 2
ATOM 3153 N N . GLY B 2 1 ? -8.749 24.108 -22.759 1.00 0.00 1 GLY B N 2
ATOM 3154 C CA . GLY B 2 1 ? -10.069 24.012 -22.114 1.00 0.00 1 GLY B CA 2
ATOM 3155 C C . GLY B 2 1 ? -9.973 23.194 -20.828 1.00 0.00 1 GLY B C 2
ATOM 3156 O O . GLY B 2 1 ? -9.031 22.416 -20.698 1.00 0.00 1 GLY B O 2
ATOM 3162 N N . PRO B 2 2 ? -10.921 23.349 -19.887 1.00 0.00 2 PRO B N 2
ATOM 3163 C CA . PRO B 2 2 ? -10.929 22.633 -18.617 1.00 0.00 2 PRO B CA 2
ATOM 3164 C C . PRO B 2 2 ? -10.852 21.123 -18.830 1.00 0.00 2 PRO B C 2
ATOM 3165 O O . PRO B 2 2 ? -11.535 20.594 -19.704 1.00 0.00 2 PRO B O 2
ATOM 3176 N N . ARG B 2 3 ? -10.012 20.450 -18.031 1.00 0.00 3 ARG B N 2
ATOM 3177 C CA . ARG B 2 3 ? -9.779 19.014 -18.088 1.00 0.00 3 ARG B CA 2
ATOM 3178 C C . ARG B 2 3 ? -9.278 18.617 -19.480 1.00 0.00 3 ARG B C 2
ATOM 3179 O O . ARG B 2 3 ? -10.059 18.182 -20.325 1.00 0.00 3 ARG B O 2
ATOM 3200 N N . LEU B 2 4 ? -7.968 18.762 -19.710 1.00 0.00 4 LEU B N 2
ATOM 3201 C CA . LEU B 2 4 ? -7.337 18.418 -20.977 1.00 0.00 4 LEU B CA 2
ATOM 3202 C C . LEU B 2 4 ? -7.239 16.886 -21.077 1.00 0.00 4 LEU B C 2
ATOM 3203 O O . LEU B 2 4 ? -8.258 16.210 -21.184 1.00 0.00 4 LEU B O 2
ATOM 3219 N N . SER B 2 5 ? -6.030 16.317 -21.040 1.00 0.00 5 SER B N 2
ATOM 3220 C CA . SER B 2 5 ? -5.747 14.885 -21.096 1.00 0.00 5 SER B CA 2
ATOM 3221 C C . SER B 2 5 ? -6.201 14.110 -22.340 1.00 0.00 5 SER B C 2
ATOM 3222 O O . SER B 2 5 ? -5.825 12.947 -22.469 1.00 0.00 5 SER B O 2
ATOM 32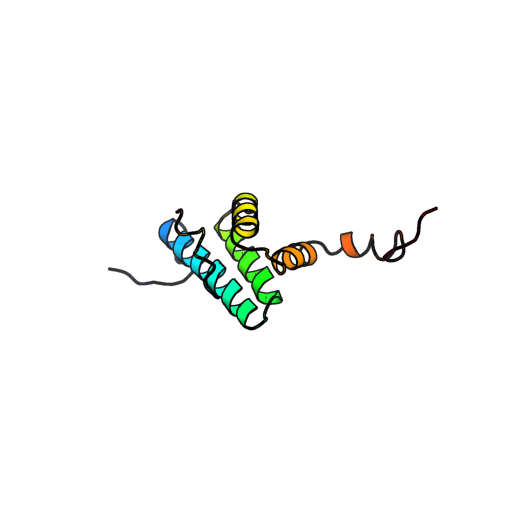30 N N . ARG B 2 6 ? -6.967 14.725 -23.251 1.00 0.00 6 ARG B N 2
ATOM 3231 C CA . ARG B 2 6 ? -7.440 14.101 -24.483 1.00 0.00 6 ARG B CA 2
ATOM 3232 C C . ARG B 2 6 ? -6.274 13.420 -25.200 1.00 0.00 6 ARG B C 2
ATOM 3233 O O . ARG B 2 6 ? -6.286 12.209 -25.409 1.00 0.00 6 ARG B O 2
ATOM 3254 N N . LEU B 2 7 ? -5.252 14.205 -25.555 1.00 0.00 7 LEU B N 2
ATOM 3255 C CA . LEU B 2 7 ? -4.065 13.678 -26.201 1.00 0.00 7 LEU B CA 2
ATOM 3256 C C . LEU B 2 7 ? -3.262 12.808 -25.251 1.00 0.00 7 LEU B C 2
ATOM 3257 O O . LEU B 2 7 ? -2.693 11.832 -25.704 1.00 0.00 7 LEU B O 2
ATOM 3273 N N . LEU B 2 8 ? -3.200 13.136 -23.957 1.00 0.00 8 LEU B N 2
ATOM 3274 C CA . LEU B 2 8 ? -2.387 12.404 -22.995 1.00 0.00 8 LEU B CA 2
ATOM 3275 C C . LEU B 2 8 ? -2.805 10.941 -22.842 1.00 0.00 8 LEU B C 2
ATOM 3276 O O . LEU B 2 8 ? -2.006 10.130 -22.378 1.00 0.00 8 LEU B O 2
ATOM 3292 N N . SER B 2 9 ? -4.019 10.577 -23.277 1.00 0.00 9 SER B N 2
ATOM 3293 C CA . SER B 2 9 ? -4.462 9.189 -23.276 1.00 0.00 9 SER B CA 2
ATOM 3294 C C . SER B 2 9 ? -3.528 8.331 -24.148 1.00 0.00 9 SER B C 2
ATOM 3295 O O . SER B 2 9 ? -3.500 7.112 -24.004 1.00 0.00 9 SER B O 2
ATOM 3303 N N . TYR B 2 10 ? -2.754 8.970 -25.040 1.00 0.00 10 TYR B N 2
ATOM 3304 C CA . TYR B 2 10 ? -1.787 8.350 -25.933 1.00 0.00 10 TYR B CA 2
ATOM 3305 C C . TYR B 2 10 ? -0.544 7.801 -25.214 1.00 0.00 10 TYR B C 2
ATOM 3306 O O . TYR B 2 10 ? 0.312 7.209 -25.868 1.00 0.00 10 TYR B O 2
ATOM 3324 N N . ALA B 2 11 ? -0.410 8.029 -23.899 1.00 0.00 11 ALA B N 2
ATOM 3325 C CA . ALA B 2 11 ? 0.757 7.651 -23.124 1.00 0.00 11 ALA B CA 2
ATOM 3326 C C . ALA B 2 11 ? 0.369 7.540 -21.648 1.00 0.00 11 ALA B C 2
ATOM 3327 O O . ALA B 2 11 ? 0.569 8.535 -20.915 1.00 0.00 11 ALA B O 2
ATOM 3335 N N . ARG A 1 1 ? -6.019 8.167 -6.815 1.00 0.00 1 ARG A N 3
ATOM 3336 C CA . ARG A 1 1 ? -5.990 8.497 -5.379 1.00 0.00 1 ARG A CA 3
ATOM 3337 C C . ARG A 1 1 ? -5.838 10.014 -5.228 1.00 0.00 1 ARG A C 3
ATOM 3338 O O . ARG A 1 1 ? -6.555 10.743 -5.912 1.00 0.00 1 ARG A O 3
ATOM 3361 N N . ALA A 1 2 ? -4.934 10.496 -4.367 1.00 0.00 2 ALA A N 3
ATOM 3362 C CA . ALA A 1 2 ? -4.716 11.919 -4.150 1.00 0.00 2 ALA A CA 3
ATOM 3363 C C . ALA A 1 2 ? -4.227 12.594 -5.441 1.00 0.00 2 ALA A C 3
ATOM 3364 O O . ALA A 1 2 ? -3.095 12.346 -5.856 1.00 0.00 2 ALA A O 3
ATOM 3371 N N . GLY A 1 3 ? -5.049 13.442 -6.081 1.00 0.00 3 GLY A N 3
ATOM 3372 C CA . GLY A 1 3 ? -4.672 14.140 -7.303 1.00 0.00 3 GLY A CA 3
ATOM 3373 C C . GLY A 1 3 ? -3.816 15.363 -6.978 1.00 0.00 3 GLY A C 3
ATOM 3374 O O . GLY A 1 3 ? -4.211 16.492 -7.262 1.00 0.00 3 GLY A O 3
ATOM 3378 N N . LEU A 1 4 ? -2.649 15.118 -6.375 1.00 0.00 4 LEU A N 3
ATOM 3379 C CA . LEU A 1 4 ? -1.675 16.120 -5.974 1.00 0.00 4 LEU A CA 3
ATOM 3380 C C . LEU A 1 4 ? -0.340 15.384 -5.886 1.00 0.00 4 LEU A C 3
ATOM 3381 O O . LEU A 1 4 ? -0.221 14.420 -5.130 1.00 0.00 4 LEU A O 3
ATOM 3397 N N . SER A 1 5 ? 0.652 15.817 -6.666 1.00 0.00 5 SER A N 3
ATOM 3398 C CA . SER A 1 5 ? 1.969 15.226 -6.738 1.00 0.00 5 SER A CA 3
ATOM 3399 C C . SER A 1 5 ? 2.955 16.237 -7.311 1.00 0.00 5 SER A C 3
ATOM 3400 O O . SER A 1 5 ? 2.914 16.541 -8.499 1.00 0.00 5 SER A O 3
ATOM 3408 N N . LYS A 1 6 ? 3.834 16.750 -6.448 1.00 0.00 6 LYS A N 3
ATOM 3409 C CA . LYS A 1 6 ? 4.841 17.758 -6.757 1.00 0.00 6 LYS A CA 3
ATOM 3410 C C . LYS A 1 6 ? 6.250 17.156 -6.873 1.00 0.00 6 LYS A C 3
ATOM 3411 O O . LYS A 1 6 ? 7.068 17.359 -5.978 1.00 0.00 6 LYS A O 3
ATOM 3430 N N . LEU A 1 7 ? 6.549 16.440 -7.971 1.00 0.00 7 LEU A N 3
ATOM 3431 C CA . LEU A 1 7 ? 7.863 15.846 -8.234 1.00 0.00 7 LEU A CA 3
ATOM 3432 C C . LEU A 1 7 ? 8.458 15.140 -7.004 1.00 0.00 7 LEU A C 3
ATOM 3433 O O . LEU A 1 7 ? 9.481 15.584 -6.487 1.00 0.00 7 LEU A O 3
ATOM 3449 N N . PRO A 1 8 ? 7.834 14.052 -6.523 1.00 0.00 8 PRO A N 3
ATOM 3450 C CA . PRO A 1 8 ? 8.281 13.315 -5.347 1.00 0.00 8 PRO A CA 3
ATOM 3451 C C . PRO A 1 8 ? 9.684 12.699 -5.489 1.00 0.00 8 PRO A C 3
ATOM 3452 O O . PRO A 1 8 ? 10.662 13.311 -5.065 1.00 0.00 8 PRO A O 3
ATOM 3463 N N . ASP A 1 9 ? 9.799 11.490 -6.056 1.00 0.00 9 ASP A N 3
ATOM 3464 C CA . ASP A 1 9 ? 11.085 10.805 -6.203 1.00 0.00 9 ASP A CA 3
ATOM 3465 C C . ASP A 1 9 ? 11.846 11.264 -7.451 1.00 0.00 9 ASP A C 3
ATOM 3466 O O . ASP A 1 9 ? 13.078 11.326 -7.445 1.00 0.00 9 ASP A O 3
ATOM 3475 N N . LEU A 1 10 ? 11.106 11.596 -8.520 1.00 0.00 10 LEU A N 3
ATOM 3476 C CA . LEU A 1 10 ? 11.580 12.100 -9.802 1.00 0.00 10 LEU A CA 3
ATOM 3477 C C . LEU A 1 10 ? 12.319 11.088 -10.680 1.00 0.00 10 LEU A C 3
ATOM 3478 O O . LEU A 1 10 ? 12.362 11.258 -11.897 1.00 0.00 10 LEU A O 3
ATOM 3494 N N . LYS A 1 11 ? 12.888 10.040 -10.085 1.00 0.00 11 LYS A N 3
ATOM 3495 C CA . LYS A 1 11 ? 13.597 8.996 -10.821 1.00 0.00 11 LYS A CA 3
ATOM 3496 C C . LYS A 1 11 ? 12.625 8.236 -11.726 1.00 0.00 11 LYS A C 3
ATOM 3497 O O . LYS A 1 11 ? 12.991 7.842 -12.832 1.00 0.00 11 LYS A O 3
ATOM 3516 N N . ASP A 1 12 ? 11.392 8.027 -11.248 1.00 0.00 12 ASP A N 3
ATOM 3517 C CA . ASP A 1 12 ? 10.381 7.291 -11.990 1.00 0.00 12 ASP A CA 3
ATOM 3518 C C . ASP A 1 12 ? 9.754 8.184 -13.052 1.00 0.00 12 ASP A C 3
ATOM 3519 O O . ASP A 1 12 ? 9.501 9.370 -12.838 1.00 0.00 12 ASP A O 3
ATOM 3528 N N . ALA A 1 13 ? 9.515 7.577 -14.213 1.00 0.00 13 ALA A N 3
ATOM 3529 C CA . ALA A 1 13 ? 8.950 8.228 -15.380 1.00 0.00 13 ALA A CA 3
ATOM 3530 C C . ALA A 1 13 ? 7.452 8.426 -15.229 1.00 0.00 13 ALA A C 3
ATOM 3531 O O . ALA A 1 13 ? 6.928 9.465 -15.617 1.00 0.00 13 ALA A O 3
ATOM 3538 N N . GLU A 1 14 ? 6.766 7.435 -14.660 1.00 0.00 14 GLU A N 3
ATOM 3539 C CA . GLU A 1 14 ? 5.326 7.511 -14.458 1.00 0.00 14 GLU A CA 3
ATOM 3540 C C . GLU A 1 14 ? 4.994 8.646 -13.494 1.00 0.00 14 GLU A C 3
ATOM 3541 O O . GLU A 1 14 ? 4.033 9.373 -13.706 1.00 0.00 14 GLU A O 3
ATOM 3553 N N . ALA A 1 15 ? 5.805 8.810 -12.446 1.00 0.00 15 ALA A N 3
ATOM 3554 C CA . ALA A 1 15 ? 5.632 9.854 -11.441 1.00 0.00 15 ALA A CA 3
ATOM 3555 C C . ALA A 1 15 ? 5.766 11.232 -12.082 1.00 0.00 15 ALA A C 3
ATOM 3556 O O . ALA A 1 15 ? 5.056 12.172 -11.721 1.00 0.00 15 ALA A O 3
ATOM 3563 N N . VAL A 1 16 ? 6.683 11.327 -13.048 1.00 0.00 16 VAL A N 3
ATOM 3564 C CA . VAL A 1 16 ? 6.947 12.548 -13.797 1.00 0.00 16 VAL A CA 3
ATOM 3565 C C . VAL A 1 16 ? 5.795 12.750 -14.776 1.00 0.00 16 VAL A C 3
ATOM 3566 O O . VAL A 1 16 ? 5.379 13.883 -14.994 1.00 0.00 16 VAL A O 3
ATOM 3579 N N . GLN A 1 17 ? 5.268 11.661 -15.349 1.00 0.00 17 GLN A N 3
ATOM 3580 C CA . GLN A 1 17 ? 4.142 11.731 -16.271 1.00 0.00 17 GLN A CA 3
ATOM 3581 C C . GLN A 1 17 ? 2.928 12.259 -15.518 1.00 0.00 17 GLN A C 3
ATOM 3582 O O . GLN A 1 17 ? 2.209 13.111 -16.034 1.00 0.00 17 GLN A O 3
ATOM 3596 N N . LYS A 1 18 ? 2.715 11.755 -14.297 1.00 0.00 18 LYS A N 3
ATOM 3597 C CA . LYS A 1 18 ? 1.598 12.162 -13.462 1.00 0.00 18 LYS A CA 3
ATOM 3598 C C . LYS A 1 18 ? 1.704 13.648 -13.133 1.00 0.00 18 LYS A C 3
ATOM 3599 O O . LYS A 1 18 ? 0.744 14.379 -13.351 1.00 0.00 18 LYS A O 3
ATOM 3618 N N . PHE A 1 19 ? 2.858 14.106 -12.638 1.00 0.00 19 PHE A N 3
ATOM 3619 C CA . PHE A 1 19 ? 3.052 15.522 -12.334 1.00 0.00 19 PHE A CA 3
ATOM 3620 C C . PHE A 1 19 ? 2.901 16.381 -13.602 1.00 0.00 19 PHE A C 3
ATOM 3621 O O . PHE A 1 19 ? 2.266 17.432 -13.572 1.00 0.00 19 PHE A O 3
ATOM 3638 N N . PHE A 1 20 ? 3.503 15.941 -14.715 1.00 0.00 20 PHE A N 3
ATOM 3639 C CA . PHE A 1 20 ? 3.477 16.669 -15.983 1.00 0.00 20 PHE A CA 3
ATOM 3640 C C . PHE A 1 20 ? 2.011 16.918 -16.362 1.00 0.00 20 PHE A C 3
ATOM 3641 O O . PHE A 1 20 ? 1.609 18.051 -16.624 1.00 0.00 20 PHE A O 3
ATOM 3658 N N . LEU A 1 21 ? 1.202 15.851 -16.344 1.00 0.00 21 LEU A N 3
ATOM 3659 C CA . LEU A 1 21 ? -0.229 15.912 -16.607 1.00 0.00 21 LEU A CA 3
ATOM 3660 C C . LEU A 1 21 ? -0.947 16.729 -15.540 1.00 0.00 21 LEU A C 3
ATOM 3661 O O . LEU A 1 21 ? -1.909 17.423 -15.857 1.00 0.00 21 LEU A O 3
ATOM 3677 N N . GLU A 1 22 ? -0.494 16.659 -14.285 1.00 0.00 22 GLU A N 3
ATOM 3678 C CA . GLU A 1 22 ? -1.097 17.426 -13.208 1.00 0.00 22 GLU A CA 3
ATOM 3679 C C . GLU A 1 22 ? -0.983 18.915 -13.540 1.00 0.00 22 GLU A C 3
ATOM 3680 O O . GLU A 1 22 ? -1.908 19.657 -13.244 1.00 0.00 22 GLU A O 3
ATOM 3692 N N . GLU A 1 23 ? 0.116 19.352 -14.170 1.00 0.00 23 GLU A N 3
ATOM 3693 C CA . GLU A 1 23 ? 0.333 20.743 -14.551 1.00 0.00 23 GLU A CA 3
ATOM 3694 C C . GLU A 1 23 ? -0.452 21.088 -15.810 1.00 0.00 23 GLU A C 3
ATOM 3695 O O . GLU A 1 23 ? -1.120 22.117 -15.832 1.00 0.00 23 GLU A O 3
ATOM 3707 N N . ILE A 1 24 ? -0.389 20.233 -16.840 1.00 0.00 24 ILE A N 3
ATOM 3708 C CA . ILE A 1 24 ? -1.151 20.423 -18.084 1.00 0.00 24 ILE A CA 3
ATOM 3709 C C . ILE A 1 24 ? -2.622 20.709 -17.686 1.00 0.00 24 ILE A C 3
ATOM 3710 O O . ILE A 1 24 ? -3.247 21.680 -18.137 1.00 0.00 24 ILE A O 3
ATOM 3726 N N . GLN A 1 25 ? -3.161 19.845 -16.810 1.00 0.00 25 GLN A N 3
ATOM 3727 C CA . GLN A 1 25 ? -4.545 19.935 -16.348 1.00 0.00 25 GLN A CA 3
ATOM 3728 C C . GLN A 1 25 ? -4.776 21.087 -15.379 1.00 0.00 25 GLN A C 3
ATOM 3729 O O . GLN A 1 25 ? -5.708 21.857 -15.575 1.00 0.00 25 GLN A O 3
ATOM 3743 N N . LEU A 1 26 ? -3.944 21.200 -14.342 1.00 0.00 26 LEU A N 3
ATOM 3744 C CA . LEU A 1 26 ? -4.036 22.257 -13.329 1.00 0.00 26 LEU A CA 3
ATOM 3745 C C . LEU A 1 26 ? -4.088 23.608 -14.039 1.00 0.00 26 LEU A C 3
ATOM 3746 O O . LEU A 1 26 ? -4.948 24.426 -13.732 1.00 0.00 26 LEU A O 3
ATOM 3762 N N . GLY A 1 27 ? -3.192 23.828 -15.006 1.00 0.00 27 GLY A N 3
ATOM 3763 C CA . GLY A 1 27 ? -3.162 25.048 -15.794 1.00 0.00 27 GLY A CA 3
ATOM 3764 C C . GLY A 1 27 ? -4.498 25.218 -16.495 1.00 0.00 27 GLY A C 3
ATOM 3765 O O . GLY A 1 27 ? -5.191 26.190 -16.207 1.00 0.00 27 GLY A O 3
ATOM 3769 N N . GLU A 1 28 ? -4.884 24.294 -17.392 1.00 0.00 28 GLU A N 3
ATOM 3770 C CA . GLU A 1 28 ? -6.180 24.445 -18.064 1.00 0.00 28 GLU A CA 3
ATOM 3771 C C . GLU A 1 28 ? -7.333 24.776 -17.093 1.00 0.00 28 GLU A C 3
ATOM 3772 O O . GLU A 1 28 ? -8.156 25.643 -17.369 1.00 0.00 28 GLU A O 3
ATOM 3784 N N . GLU A 1 29 ? -7.379 24.085 -15.955 1.00 0.00 29 GLU A N 3
ATOM 3785 C CA . GLU A 1 29 ? -8.387 24.247 -14.908 1.00 0.00 29 GLU A CA 3
ATOM 3786 C C . GLU A 1 29 ? -8.312 25.635 -14.260 1.00 0.00 29 GLU A C 3
ATOM 3787 O O . GLU A 1 29 ? -9.340 26.260 -14.019 1.00 0.00 29 GLU A O 3
ATOM 3799 N N . LEU A 1 30 ? -7.112 26.156 -13.990 1.00 0.00 30 LEU A N 3
ATOM 3800 C CA . LEU A 1 30 ? -6.971 27.493 -13.427 1.00 0.00 30 LEU A CA 3
ATOM 3801 C C . LEU A 1 30 ? -7.438 28.506 -14.471 1.00 0.00 30 LEU A C 3
ATOM 3802 O O . LEU A 1 30 ? -8.114 29.476 -14.135 1.00 0.00 30 LEU A O 3
ATOM 3818 N N . LEU A 1 31 ? -7.120 28.272 -15.746 1.00 0.00 31 LEU A N 3
ATOM 3819 C CA . LEU A 1 31 ? -7.577 29.137 -16.834 1.00 0.00 31 LEU A CA 3
ATOM 3820 C C . LEU A 1 31 ? -9.089 29.042 -16.947 1.00 0.00 31 LEU A C 3
ATOM 3821 O O . LEU A 1 31 ? -9.747 30.033 -17.253 1.00 0.00 31 LEU A O 3
ATOM 3837 N N . ALA A 1 32 ? -9.634 27.861 -16.642 1.00 0.00 32 ALA A N 3
ATOM 3838 C CA . ALA A 1 32 ? -11.072 27.650 -16.593 1.00 0.00 32 ALA A CA 3
ATOM 3839 C C . ALA A 1 32 ? -11.714 28.616 -15.582 1.00 0.00 32 ALA A C 3
ATOM 3840 O O . ALA A 1 32 ? -12.906 28.899 -15.680 1.00 0.00 32 ALA A O 3
ATOM 3847 N N . GLN A 1 33 ? -10.915 29.143 -14.639 1.00 0.00 33 GLN A N 3
ATOM 3848 C CA . GLN A 1 33 ? -11.319 30.123 -13.643 1.00 0.00 33 GLN A CA 3
ATOM 3849 C C . GLN A 1 33 ? -10.977 31.508 -14.201 1.00 0.00 33 GLN A C 3
ATOM 3850 O O . GLN A 1 33 ? -11.751 32.447 -14.042 1.00 0.00 33 GLN A O 3
ATOM 3864 N N . GLY A 1 34 ? -9.824 31.603 -14.873 1.00 0.00 34 GLY A N 3
ATOM 3865 C CA . GLY A 1 34 ? -9.309 32.788 -15.540 1.00 0.00 34 GLY A CA 3
ATOM 3866 C C . GLY A 1 34 ? -7.855 33.118 -15.202 1.00 0.00 34 GLY A C 3
ATOM 3867 O O . GLY A 1 34 ? -7.410 34.214 -15.540 1.00 0.00 34 GLY A O 3
ATOM 3871 N N . ASP A 1 35 ? -7.100 32.223 -14.542 1.00 0.00 35 ASP A N 3
ATOM 3872 C CA . ASP A 1 35 ? -5.716 32.545 -14.165 1.00 0.00 35 ASP A CA 3
ATOM 3873 C C . ASP A 1 35 ? -4.676 32.224 -15.251 1.00 0.00 35 ASP A C 3
ATOM 3874 O O . ASP A 1 35 ? -3.760 31.431 -15.044 1.00 0.00 35 ASP A O 3
ATOM 3883 N N . TYR A 1 36 ? -4.819 32.880 -16.406 1.00 0.00 36 TYR A N 3
ATOM 3884 C CA . TYR A 1 36 ? -3.963 32.822 -17.591 1.00 0.00 36 TYR A CA 3
ATOM 3885 C C . TYR A 1 36 ? -2.483 32.884 -17.228 1.00 0.00 36 TYR A C 3
ATOM 3886 O O . TYR A 1 36 ? -1.665 32.150 -17.781 1.00 0.00 36 TYR A O 3
ATOM 3904 N N . GLU A 1 37 ? -2.170 33.762 -16.275 1.00 0.00 37 GLU A N 3
ATOM 3905 C CA . GLU A 1 37 ? -0.837 33.986 -15.738 1.00 0.00 37 GLU A CA 3
ATOM 3906 C C . GLU A 1 37 ? -0.280 32.659 -15.239 1.00 0.00 37 GLU A C 3
ATOM 3907 O O . GLU A 1 37 ? 0.827 32.256 -15.601 1.00 0.00 37 GLU A O 3
ATOM 3919 N N . LYS A 1 38 ? -1.077 31.976 -14.425 1.00 0.00 38 LYS A N 3
ATOM 3920 C CA . LYS A 1 38 ? -0.684 30.685 -13.889 1.00 0.00 38 LYS A CA 3
ATOM 3921 C C . LYS A 1 38 ? -0.605 29.624 -14.974 1.00 0.00 38 LYS A C 3
ATOM 3922 O O . LYS A 1 38 ? 0.235 28.736 -14.874 1.00 0.00 38 LYS A O 3
ATOM 3941 N N . GLY A 1 39 ? -1.435 29.704 -16.019 1.00 0.00 39 GLY A N 3
ATOM 3942 C CA . GLY A 1 39 ? -1.343 28.733 -17.098 1.00 0.00 39 GLY A CA 3
ATOM 3943 C C . GLY A 1 39 ? -0.007 28.862 -17.809 1.00 0.00 39 GLY A C 3
ATOM 3944 O O . GLY A 1 39 ? 0.581 27.854 -18.183 1.00 0.00 39 GLY A O 3
ATOM 3948 N N . VAL A 1 40 ? 0.479 30.094 -17.991 1.00 0.00 40 VAL A N 3
ATOM 3949 C CA . VAL A 1 40 ? 1.755 30.313 -18.658 1.00 0.00 40 VAL A CA 3
ATOM 3950 C C . VAL A 1 40 ? 2.870 29.670 -17.835 1.00 0.00 40 VAL A C 3
ATOM 3951 O O . VAL A 1 40 ? 3.689 28.926 -18.369 1.00 0.00 40 VAL A O 3
ATOM 3964 N N . ASP A 1 41 ? 2.889 29.966 -16.536 1.00 0.00 41 ASP A N 3
ATOM 3965 C CA . ASP A 1 41 ? 3.883 29.470 -15.592 1.00 0.00 41 ASP A CA 3
ATOM 3966 C C . ASP A 1 41 ? 3.856 27.943 -15.507 1.00 0.00 41 ASP A C 3
ATOM 3967 O O . ASP A 1 41 ? 4.869 27.278 -15.709 1.00 0.00 41 ASP A O 3
ATOM 3976 N N . HIS A 1 42 ? 2.690 27.384 -15.210 1.00 0.00 42 HIS A N 3
ATOM 3977 C CA . HIS A 1 42 ? 2.522 25.948 -15.067 1.00 0.00 42 HIS A CA 3
ATOM 3978 C C . HIS A 1 42 ? 2.807 25.234 -16.372 1.00 0.00 42 HIS A C 3
ATOM 3979 O O . HIS A 1 42 ? 3.350 24.129 -16.347 1.00 0.00 42 HIS A O 3
ATOM 3993 N N . LEU A 1 43 ? 2.475 25.847 -17.515 1.00 0.00 43 LEU A N 3
ATOM 3994 C CA . LEU A 1 43 ? 2.798 25.169 -18.754 1.00 0.00 43 LEU A CA 3
ATOM 3995 C C . LEU A 1 43 ? 4.315 25.228 -18.903 1.00 0.00 43 LEU A C 3
ATOM 3996 O O . LEU A 1 43 ? 4.921 24.225 -19.258 1.00 0.00 43 LEU A O 3
ATOM 4012 N N . THR A 1 44 ? 4.941 26.374 -18.591 1.00 0.00 44 THR A N 3
ATOM 4013 C CA . THR A 1 44 ? 6.399 26.499 -18.672 1.00 0.00 44 THR A CA 3
ATOM 4014 C C . THR A 1 44 ? 7.073 25.387 -17.854 1.00 0.00 44 THR A C 3
ATOM 4015 O O . THR A 1 44 ? 8.094 24.821 -18.252 1.00 0.00 44 THR A O 3
ATOM 4026 N N . ASN A 1 45 ? 6.477 25.062 -16.706 1.00 0.00 45 ASN A N 3
ATOM 4027 C CA . ASN A 1 45 ? 6.980 24.012 -15.827 1.00 0.00 45 ASN A CA 3
ATOM 4028 C C . ASN A 1 45 ? 6.799 22.657 -16.515 1.00 0.00 45 ASN A C 3
ATOM 4029 O O . ASN A 1 45 ? 7.705 21.817 -16.480 1.00 0.00 45 ASN A O 3
ATOM 4040 N N . ALA A 1 46 ? 5.653 22.454 -17.184 1.00 0.00 46 ALA A N 3
ATOM 4041 C CA . ALA A 1 46 ? 5.390 21.235 -17.930 1.00 0.00 46 ALA A CA 3
ATOM 4042 C C . ALA A 1 46 ? 6.556 21.011 -18.913 1.00 0.00 46 ALA A C 3
ATOM 4043 O O . ALA A 1 46 ? 7.093 19.908 -19.007 1.00 0.00 46 ALA A O 3
ATOM 4050 N N . ILE A 1 47 ? 6.991 22.073 -19.612 1.00 0.00 47 ILE A N 3
ATOM 4051 C CA . ILE A 1 47 ? 8.132 22.007 -20.530 1.00 0.00 47 ILE A CA 3
ATOM 4052 C C . ILE A 1 47 ? 9.430 21.698 -19.789 1.00 0.00 47 ILE A C 3
ATOM 4053 O O . ILE A 1 47 ? 10.288 20.993 -20.317 1.00 0.00 47 ILE A O 3
ATOM 4069 N N . ALA A 1 48 ? 9.587 22.242 -18.585 1.00 0.00 48 ALA A N 3
ATOM 4070 C CA . ALA A 1 48 ? 10.796 22.077 -17.788 1.00 0.00 48 ALA A CA 3
ATOM 4071 C C . ALA A 1 48 ? 11.012 20.625 -17.405 1.00 0.00 48 ALA A C 3
ATOM 4072 O O . ALA A 1 48 ? 12.155 20.196 -17.269 1.00 0.00 48 ALA A O 3
ATOM 4079 N N . VAL A 1 49 ? 9.920 19.873 -17.252 1.00 0.00 49 VAL A N 3
ATOM 4080 C CA . VAL A 1 49 ? 10.005 18.470 -16.897 1.00 0.00 49 VAL A CA 3
ATOM 4081 C C . VAL A 1 49 ? 9.854 17.575 -18.122 1.00 0.00 49 VAL A C 3
ATOM 4082 O O . VAL A 1 49 ? 10.237 16.408 -18.063 1.00 0.00 49 VAL A O 3
ATOM 4095 N N . CYS A 1 50 ? 9.313 18.100 -19.230 1.00 0.00 50 CYS A N 3
ATOM 4096 C CA . CYS A 1 50 ? 9.148 17.305 -20.440 1.00 0.00 50 CYS A CA 3
ATOM 4097 C C . CYS A 1 50 ? 10.443 17.322 -21.249 1.00 0.00 50 CYS A C 3
ATOM 4098 O O . CYS A 1 50 ? 10.943 16.268 -21.634 1.00 0.00 50 CYS A O 3
ATOM 4106 N N . GLY A 1 51 ? 10.991 18.514 -21.507 1.00 0.00 51 GLY A N 3
ATOM 4107 C CA . GLY A 1 51 ? 12.232 18.667 -22.259 1.00 0.00 51 GLY A CA 3
ATOM 4108 C C . GLY A 1 51 ? 12.037 18.495 -23.767 1.00 0.00 51 GLY A C 3
ATOM 4109 O O . GLY A 1 51 ? 13.003 18.565 -24.524 1.00 0.00 51 GLY A O 3
ATOM 4113 N N . GLN A 1 52 ? 10.791 18.288 -24.204 1.00 0.00 52 GLN A N 3
ATOM 4114 C CA . GLN A 1 52 ? 10.402 18.127 -25.597 1.00 0.00 52 GLN A CA 3
ATOM 4115 C C . GLN A 1 52 ? 9.217 19.073 -25.817 1.00 0.00 52 GLN A C 3
ATOM 4116 O O . GLN A 1 52 ? 8.117 18.614 -26.128 1.00 0.00 52 GLN A O 3
ATOM 4130 N N . PRO A 1 53 ? 9.414 20.397 -25.644 1.00 0.00 53 PRO A N 3
ATOM 4131 C CA . PRO A 1 53 ? 8.347 21.367 -25.791 1.00 0.00 53 PRO A CA 3
ATOM 4132 C C . PRO A 1 53 ? 7.606 21.248 -27.109 1.00 0.00 53 PRO A C 3
ATOM 4133 O O . PRO A 1 53 ? 6.388 21.166 -27.108 1.00 0.00 53 PRO A O 3
ATOM 4144 N N . GLN A 1 54 ? 8.335 21.255 -28.221 1.00 0.00 54 GLN A N 3
ATOM 4145 C CA . GLN A 1 54 ? 7.768 21.211 -29.565 1.00 0.00 54 GLN A CA 3
ATOM 4146 C C . GLN A 1 54 ? 6.797 20.048 -29.769 1.00 0.00 54 GLN A C 3
ATOM 4147 O O . GLN A 1 54 ? 5.737 20.237 -30.366 1.00 0.00 54 GLN A O 3
ATOM 4161 N N . GLN A 1 55 ? 7.135 18.855 -29.266 1.00 0.00 55 GLN A N 3
ATOM 4162 C CA . GLN A 1 55 ? 6.249 17.699 -29.390 1.00 0.00 55 GLN A CA 3
ATOM 4163 C C . GLN A 1 55 ? 4.924 18.005 -28.698 1.00 0.00 55 GLN A C 3
ATOM 4164 O O . GLN A 1 55 ? 3.852 17.720 -29.231 1.00 0.00 55 GLN A O 3
ATOM 4178 N N . LEU A 1 56 ? 5.008 18.613 -27.516 1.00 0.00 56 LEU A N 3
ATOM 4179 C CA . LEU A 1 56 ? 3.835 19.005 -26.769 1.00 0.00 56 LEU A CA 3
ATOM 4180 C C . LEU A 1 56 ? 3.114 20.140 -27.505 1.00 0.00 56 LEU A C 3
ATOM 4181 O O . LEU A 1 56 ? 1.893 20.153 -27.571 1.00 0.00 56 LEU A O 3
ATOM 4197 N N . LEU A 1 57 ? 3.832 21.105 -28.080 1.00 0.00 57 LEU A N 3
ATOM 4198 C CA . LEU A 1 57 ? 3.188 22.209 -28.780 1.00 0.00 57 LEU A CA 3
ATOM 4199 C C . LEU A 1 57 ? 2.348 21.717 -29.954 1.00 0.00 57 LEU A C 3
ATOM 4200 O O . LEU A 1 57 ? 1.249 22.234 -30.159 1.00 0.00 57 LEU A O 3
ATOM 4216 N N . GLN A 1 58 ? 2.813 20.710 -30.707 1.00 0.00 58 GLN A N 3
ATOM 4217 C CA . GLN A 1 58 ? 1.972 20.205 -31.784 1.00 0.00 58 GLN A CA 3
ATOM 4218 C C . GLN A 1 58 ? 0.740 19.549 -31.157 1.00 0.00 58 GLN A C 3
ATOM 4219 O O . GLN A 1 58 ? -0.362 19.719 -31.668 1.00 0.00 58 GLN A O 3
ATOM 4233 N N . VAL A 1 59 ? 0.920 18.837 -30.035 1.00 0.00 59 VAL A N 3
ATOM 4234 C CA . VAL A 1 59 ? -0.171 18.191 -29.313 1.00 0.00 59 VAL A CA 3
ATOM 4235 C C . VAL A 1 59 ? -1.205 19.206 -28.830 1.00 0.00 59 VAL A C 3
ATOM 4236 O O . VAL A 1 59 ? -2.403 18.929 -28.867 1.00 0.00 59 VAL A O 3
ATOM 4249 N N . LEU A 1 60 ? -0.752 20.393 -28.422 1.00 0.00 60 LEU A N 3
ATOM 4250 C CA . LEU A 1 60 ? -1.643 21.442 -27.950 1.00 0.00 60 LEU A CA 3
ATOM 4251 C C . LEU A 1 60 ? -2.302 22.161 -29.128 1.00 0.00 60 LEU A C 3
ATOM 4252 O O . LEU A 1 60 ? -3.429 22.621 -28.985 1.00 0.00 60 LEU A O 3
ATOM 4268 N N . GLN A 1 61 ? -1.647 22.267 -30.287 1.00 0.00 61 GLN A N 3
ATOM 4269 C CA . GLN A 1 61 ? -2.231 22.958 -31.436 1.00 0.00 61 GLN A CA 3
ATOM 4270 C C . GLN A 1 61 ? -3.285 22.066 -32.084 1.00 0.00 61 GLN A C 3
ATOM 4271 O O . GLN A 1 61 ? -4.318 22.531 -32.560 1.00 0.00 61 GLN A O 3
ATOM 4285 N N . GLN A 1 62 ? -2.979 20.771 -32.092 1.00 0.00 62 GLN A N 3
ATOM 4286 C CA . GLN A 1 62 ? -3.758 19.691 -32.652 1.00 0.00 62 GLN A CA 3
ATOM 4287 C C . GLN A 1 62 ? -5.031 19.459 -31.847 1.00 0.00 62 GLN A C 3
ATOM 4288 O O . GLN A 1 62 ? -6.093 19.246 -32.429 1.00 0.00 62 GLN A O 3
ATOM 4302 N N . THR A 1 63 ? -4.926 19.487 -30.515 1.00 0.00 63 THR A N 3
ATOM 4303 C CA . THR A 1 63 ? -6.071 19.234 -29.655 1.00 0.00 63 THR A CA 3
ATOM 4304 C C . THR A 1 63 ? -6.971 20.461 -29.528 1.00 0.00 63 THR A C 3
ATOM 4305 O O . THR A 1 63 ? -8.190 20.311 -29.460 1.00 0.00 63 THR A O 3
ATOM 4316 N N . LEU A 1 64 ? -6.383 21.663 -29.488 1.00 0.00 64 LEU A N 3
ATOM 4317 C CA . LEU A 1 64 ? -7.138 22.905 -29.318 1.00 0.00 64 LEU A CA 3
ATOM 4318 C C . LEU A 1 64 ? -6.184 24.100 -29.413 1.00 0.00 64 LEU A C 3
ATOM 4319 O O . LEU A 1 64 ? -5.433 24.292 -28.462 1.00 0.00 64 LEU A O 3
ATOM 4335 N N . PRO A 1 65 ? -6.181 24.916 -30.487 1.00 0.00 65 PRO A N 3
ATOM 4336 C CA . PRO A 1 65 ? -5.287 26.069 -30.612 1.00 0.00 65 PRO A CA 3
ATOM 4337 C C . PRO A 1 65 ? -5.456 27.013 -29.409 1.00 0.00 65 PRO A C 3
ATOM 4338 O O . PRO A 1 65 ? -6.471 27.701 -29.327 1.00 0.00 65 PRO A O 3
ATOM 4349 N N . PRO A 1 66 ? -4.505 27.047 -28.456 1.00 0.00 66 PRO A N 3
ATOM 4350 C CA . PRO A 1 66 ? -4.620 27.862 -27.257 1.00 0.00 66 PRO A CA 3
ATOM 4351 C C . PRO A 1 66 ? -4.276 29.337 -27.498 1.00 0.00 66 PRO A C 3
ATOM 4352 O O . PRO A 1 66 ? -3.178 29.630 -27.963 1.00 0.00 66 PRO A O 3
ATOM 4363 N N . PRO A 1 67 ? -5.157 30.292 -27.155 1.00 0.00 67 PRO A N 3
ATOM 4364 C CA . PRO A 1 67 ? -4.831 31.706 -27.267 1.00 0.00 67 PRO A CA 3
ATOM 4365 C C . PRO A 1 67 ? -3.806 32.024 -26.164 1.00 0.00 67 PRO A C 3
ATOM 4366 O O . PRO A 1 67 ? -2.920 32.858 -26.339 1.00 0.00 67 PRO A O 3
ATOM 4377 N N . VAL A 1 68 ? -3.922 31.314 -25.033 1.00 0.00 68 VAL A N 3
ATOM 4378 C CA . VAL A 1 68 ? -3.048 31.384 -23.871 1.00 0.00 68 VAL A CA 3
ATOM 4379 C C . VAL A 1 68 ? -1.616 31.126 -24.318 1.00 0.00 68 VAL A C 3
ATOM 4380 O O . VAL A 1 68 ? -0.715 31.860 -23.931 1.00 0.00 68 VAL A O 3
ATOM 4393 N N . PHE A 1 69 ? -1.422 30.086 -25.135 1.00 0.00 69 PHE A N 3
ATOM 4394 C CA . PHE A 1 69 ? -0.114 29.727 -25.677 1.00 0.00 69 PHE A CA 3
ATOM 4395 C C . PHE A 1 69 ? 0.573 30.961 -26.260 1.00 0.00 69 PHE A C 3
ATOM 4396 O O . PHE A 1 69 ? 1.749 31.191 -25.999 1.00 0.00 69 PHE A O 3
ATOM 4413 N N . GLN A 1 70 ? -0.168 31.765 -27.026 1.00 0.00 70 GLN A N 3
ATOM 4414 C CA . GLN A 1 70 ? 0.369 32.981 -27.633 1.00 0.00 70 GLN A CA 3
ATOM 4415 C C . GLN A 1 70 ? 0.831 33.975 -26.559 1.00 0.00 70 GLN A C 3
ATOM 4416 O O . GLN A 1 70 ? 1.836 34.661 -26.734 1.00 0.00 70 GLN A O 3
ATOM 4430 N N . MET A 1 71 ? 0.106 34.043 -25.438 1.00 0.00 71 MET A N 3
ATOM 4431 C CA . MET A 1 71 ? 0.436 34.911 -24.322 1.00 0.00 71 MET A CA 3
ATOM 4432 C C . MET A 1 71 ? 1.634 34.321 -23.578 1.00 0.00 71 MET A C 3
ATOM 4433 O O . MET A 1 71 ? 2.454 35.067 -23.058 1.00 0.00 71 MET A O 3
ATOM 4447 N N . LEU A 1 72 ? 1.780 32.992 -23.553 1.00 0.00 72 LEU A N 3
ATOM 4448 C CA . LEU A 1 72 ? 2.931 32.338 -22.957 1.00 0.00 72 LEU A CA 3
ATOM 4449 C C . LEU A 1 72 ? 4.146 32.798 -23.761 1.00 0.00 72 LEU A C 3
ATOM 4450 O O . LEU A 1 72 ? 5.182 33.139 -23.193 1.00 0.00 72 LEU A O 3
ATOM 4466 N N . LEU A 1 73 ? 4.001 32.847 -25.088 1.00 0.00 73 LEU A N 3
ATOM 4467 C CA . LEU A 1 73 ? 5.089 33.291 -25.951 1.00 0.00 73 LEU A CA 3
ATOM 4468 C C . LEU A 1 73 ? 5.447 34.756 -25.754 1.00 0.00 73 LEU A C 3
ATOM 4469 O O . LEU A 1 73 ? 6.590 35.140 -25.990 1.00 0.00 73 LEU A O 3
ATOM 4485 N N . THR A 1 74 ? 4.475 35.564 -25.337 1.00 0.00 74 THR A N 3
ATOM 4486 C CA . THR A 1 74 ? 4.668 36.986 -25.102 1.00 0.00 74 THR A CA 3
ATOM 4487 C C . THR A 1 74 ? 5.139 37.241 -23.667 1.00 0.00 74 THR A C 3
ATOM 4488 O O . THR A 1 74 ? 5.775 38.259 -23.405 1.00 0.00 74 THR A O 3
ATOM 4499 N N . LYS A 1 75 ? 4.849 36.316 -22.741 1.00 0.00 75 LYS A N 3
ATOM 4500 C CA . LYS A 1 75 ? 5.253 36.436 -21.348 1.00 0.00 75 LYS A CA 3
ATOM 4501 C C . LYS A 1 75 ? 6.730 36.075 -21.176 1.00 0.00 75 LYS A C 3
ATOM 4502 O O . LYS A 1 75 ? 7.422 36.706 -20.381 1.00 0.00 75 LYS A O 3
ATOM 4521 N N . LEU A 1 76 ? 7.207 35.071 -21.919 1.00 0.00 76 LEU A N 3
ATOM 4522 C CA . LEU A 1 76 ? 8.594 34.623 -21.891 1.00 0.00 76 LEU A CA 3
ATOM 4523 C C . LEU A 1 76 ? 9.604 35.769 -22.100 1.00 0.00 76 LEU A C 3
ATOM 4524 O O . LEU A 1 76 ? 10.427 36.000 -21.214 1.00 0.00 76 LEU A O 3
ATOM 4540 N N . PRO A 1 77 ? 9.583 36.495 -23.229 1.00 0.00 77 PRO A N 3
ATOM 4541 C CA . PRO A 1 77 ? 10.499 37.592 -23.490 1.00 0.00 77 PRO A CA 3
ATOM 4542 C C . PRO A 1 77 ? 10.124 38.833 -22.676 1.00 0.00 77 PRO A C 3
ATOM 4543 O O . PRO A 1 77 ? 9.111 38.874 -21.983 1.00 0.00 77 PRO A O 3
ATOM 4554 N N . THR A 1 78 ? 10.970 39.860 -22.772 1.00 0.00 78 THR A N 3
ATOM 4555 C CA . THR A 1 78 ? 10.827 41.136 -22.096 1.00 0.00 78 THR A CA 3
ATOM 4556 C C . THR A 1 78 ? 11.348 42.247 -23.015 1.00 0.00 78 THR A C 3
ATOM 4557 O O . THR A 1 78 ? 10.706 43.286 -23.164 1.00 0.00 78 THR A O 3
ATOM 4568 N N . ILE A 1 79 ? 12.505 42.027 -23.653 1.00 0.00 79 ILE A N 3
ATOM 4569 C CA . ILE A 1 79 ? 13.104 42.984 -24.571 1.00 0.00 79 ILE A CA 3
ATOM 4570 C C . ILE A 1 79 ? 12.121 43.257 -25.705 1.00 0.00 79 ILE A C 3
ATOM 4571 O O . ILE A 1 79 ? 11.859 44.409 -26.044 1.00 0.00 79 ILE A O 3
ATOM 4587 N N . SER A 1 80 ? 11.576 42.177 -26.271 1.00 0.00 80 SER A N 3
ATOM 4588 C CA . SER A 1 80 ? 10.608 42.234 -27.358 1.00 0.00 80 SER A CA 3
ATOM 4589 C C . SER A 1 80 ? 9.451 43.159 -26.987 1.00 0.00 80 SER A C 3
ATOM 4590 O O . SER A 1 80 ? 9.082 44.036 -27.770 1.00 0.00 80 SER A O 3
ATOM 4598 N N . GLN A 1 81 ? 8.895 42.969 -25.784 1.00 0.00 81 GLN A N 3
ATOM 4599 C CA . GLN A 1 81 ? 7.805 43.789 -25.285 1.00 0.00 81 GLN A CA 3
ATOM 4600 C C . GLN A 1 81 ? 8.208 45.260 -25.289 1.00 0.00 81 GLN A C 3
ATOM 4601 O O . GLN A 1 81 ? 7.414 46.121 -25.664 1.00 0.00 81 GLN A O 3
ATOM 4615 N N . ARG A 1 82 ? 9.446 45.536 -24.871 1.00 0.00 82 ARG A N 3
ATOM 4616 C CA . ARG A 1 82 ? 9.962 46.894 -24.809 1.00 0.00 82 ARG A CA 3
ATOM 4617 C C . ARG A 1 82 ? 10.053 47.550 -26.189 1.00 0.00 82 ARG A C 3
ATOM 4618 O O . ARG A 1 82 ? 9.718 48.728 -26.300 1.00 0.00 82 ARG A O 3
ATOM 4639 N N . ILE A 1 83 ? 10.498 46.831 -27.234 1.00 0.00 83 ILE A N 3
ATOM 4640 C CA . ILE A 1 83 ? 10.610 47.423 -28.570 1.00 0.00 83 ILE A CA 3
ATOM 4641 C C . ILE A 1 83 ? 9.227 47.870 -29.018 1.00 0.00 83 ILE A C 3
ATOM 4642 O O . ILE A 1 83 ? 9.036 49.010 -29.438 1.00 0.00 83 ILE A O 3
ATOM 4658 N N . VAL A 1 84 ? 8.265 46.946 -28.912 1.00 0.00 84 VAL A N 3
ATOM 4659 C CA . VAL A 1 84 ? 6.881 47.222 -29.279 1.00 0.00 84 VAL A CA 3
ATOM 4660 C C . VAL A 1 84 ? 6.378 48.424 -28.484 1.00 0.00 84 VAL A C 3
ATOM 4661 O O . VAL A 1 84 ? 5.788 49.347 -29.046 1.00 0.00 84 VAL A O 3
ATOM 4674 N N . SER A 1 85 ? 6.651 48.432 -27.180 1.00 0.00 85 SER A N 3
ATOM 4675 C CA . SER A 1 85 ? 6.294 49.509 -26.272 1.00 0.00 85 SER A CA 3
ATOM 4676 C C . SER A 1 85 ? 7.277 50.684 -26.375 1.00 0.00 85 SER A C 3
ATOM 4677 O O . SER A 1 85 ? 7.601 51.318 -25.372 1.00 0.00 85 SER A O 3
AT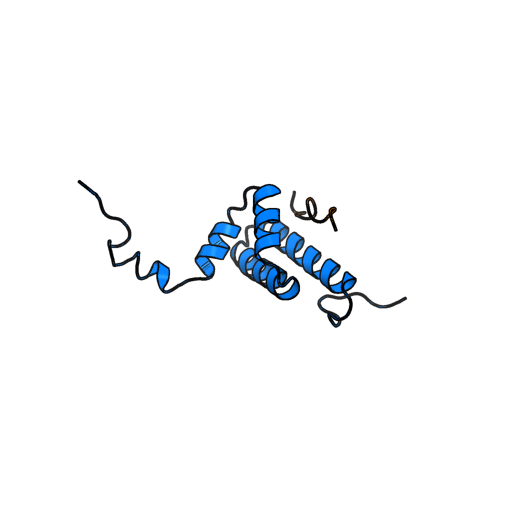OM 4685 N N . ALA A 1 86 ? 7.741 50.969 -27.596 1.00 0.00 86 ALA A N 3
ATOM 4686 C CA . ALA A 1 86 ? 8.670 52.027 -27.955 1.00 0.00 86 ALA A CA 3
ATOM 4687 C C . ALA A 1 86 ? 8.728 52.140 -29.482 1.00 0.00 86 ALA A C 3
ATOM 4688 O O . ALA A 1 86 ? 9.797 52.361 -30.049 1.00 0.00 86 ALA A O 3
ATOM 4695 N N . GLN A 1 87 ? 7.578 51.990 -30.153 1.00 0.00 87 GLN A N 3
ATOM 4696 C CA . GLN A 1 87 ? 7.457 52.054 -31.607 1.00 0.00 87 GLN A CA 3
ATOM 4697 C C . GLN A 1 87 ? 7.527 53.513 -32.084 1.00 0.00 87 GLN A C 3
ATOM 4698 O O . GLN A 1 87 ? 6.556 54.032 -32.633 1.00 0.00 87 GLN A O 3
ATOM 4712 N N . SER A 1 88 ? 8.683 54.153 -31.866 1.00 0.00 88 SER A N 3
ATOM 4713 C CA . SER A 1 88 ? 9.044 55.531 -32.195 1.00 0.00 88 SER A CA 3
ATOM 4714 C C . SER A 1 88 ? 10.375 55.860 -31.513 1.00 0.00 88 SER A C 3
ATOM 4715 O O . SER A 1 88 ? 11.228 56.515 -32.104 1.00 0.00 88 SER A O 3
ATOM 4723 N N . LEU A 1 89 ? 10.536 55.409 -30.262 1.00 0.00 89 LEU A N 3
ATOM 4724 C CA . LEU A 1 89 ? 11.709 55.633 -29.429 1.00 0.00 89 LEU A CA 3
ATOM 4725 C C . LEU A 1 89 ? 12.427 54.307 -29.167 1.00 0.00 89 LEU A C 3
ATOM 4726 O O . LEU A 1 89 ? 12.819 54.022 -28.036 1.00 0.00 89 LEU A O 3
ATOM 4742 N N . GLY A 1 90 ? 12.590 53.500 -30.220 1.00 0.00 90 GLY A N 3
ATOM 4743 C CA . GLY A 1 90 ? 13.238 52.197 -30.156 1.00 0.00 90 GLY A CA 3
ATOM 4744 C C . GLY A 1 90 ? 14.248 52.052 -31.288 1.00 0.00 90 GLY A C 3
ATOM 4745 O O . GLY A 1 90 ? 15.453 52.129 -31.057 1.00 0.00 90 GLY A O 3
ATOM 4749 N N . GLU A 1 91 ? 13.747 51.840 -32.509 1.00 0.00 91 GLU A N 3
ATOM 4750 C CA . GLU A 1 91 ? 14.583 51.683 -33.696 1.00 0.00 91 GLU A CA 3
ATOM 4751 C C . GLU A 1 91 ? 15.037 53.070 -34.182 1.00 0.00 91 GLU A C 3
ATOM 4752 O O . GLU A 1 91 ? 14.325 54.051 -33.969 1.00 0.00 91 GLU A O 3
ATOM 4764 N N . ASP A 1 92 ? 16.214 53.161 -34.821 1.00 0.00 92 ASP A N 3
ATOM 4765 C CA . ASP A 1 92 ? 16.764 54.415 -35.330 1.00 0.00 92 ASP A CA 3
ATOM 4766 C C . ASP A 1 92 ? 16.230 54.652 -36.750 1.00 0.00 92 ASP A C 3
ATOM 4767 O O . ASP A 1 92 ? 16.510 53.842 -37.634 1.00 0.00 92 ASP A O 3
ATOM 4776 N N . ASP A 1 93 ? 15.466 55.729 -36.992 1.00 0.00 93 ASP A N 3
ATOM 4777 C CA . ASP A 1 93 ? 14.918 56.030 -38.311 1.00 0.00 93 ASP A CA 3
ATOM 4778 C C . ASP A 1 93 ? 15.978 56.682 -39.207 1.00 0.00 93 ASP A C 3
ATOM 4779 O O . ASP A 1 93 ? 17.062 57.033 -38.744 1.00 0.00 93 ASP A O 3
ATOM 4788 N N . VAL A 1 94 ? 15.662 56.837 -40.499 1.00 0.00 94 VAL A N 3
ATOM 4789 C CA . VAL A 1 94 ? 16.544 57.427 -41.496 1.00 0.00 94 VAL A CA 3
ATOM 4790 C C . VAL A 1 94 ? 15.712 58.342 -42.397 1.00 0.00 94 VAL A C 3
ATOM 4791 O O . VAL A 1 94 ? 14.757 57.875 -43.016 1.00 0.00 94 VAL A O 3
ATOM 4804 N N . GLU A 1 95 ? 16.096 59.623 -42.465 1.00 0.00 95 GLU A N 3
ATOM 4805 C CA . GLU A 1 95 ? 15.470 60.662 -43.274 1.00 0.00 95 GLU A CA 3
ATOM 4806 C C . GLU A 1 95 ? 13.952 60.720 -43.057 1.00 0.00 95 GLU A C 3
ATOM 4807 O O . GLU A 1 95 ? 13.221 60.500 -44.049 1.00 0.00 95 GLU A O 3
ATOM 4820 N N . GLY B 2 1 ? -10.354 24.236 -22.483 1.00 0.00 1 GLY B N 3
ATOM 4821 C CA . GLY B 2 1 ? -11.284 23.255 -23.066 1.00 0.00 1 GLY B CA 3
ATOM 4822 C C . GLY B 2 1 ? -11.969 22.457 -21.956 1.00 0.00 1 GLY B C 3
ATOM 4823 O O . GLY B 2 1 ? -11.976 22.922 -20.818 1.00 0.00 1 GLY B O 3
ATOM 4829 N N . PRO B 2 2 ? -12.548 21.281 -22.261 1.00 0.00 2 PRO B N 3
ATOM 4830 C CA . PRO B 2 2 ? -13.230 20.454 -21.277 1.00 0.00 2 PRO B CA 3
ATOM 4831 C C . PRO B 2 2 ? -12.222 19.899 -20.266 1.00 0.00 2 PRO B C 3
ATOM 4832 O O . PRO B 2 2 ? -12.364 20.144 -19.069 1.00 0.00 2 PRO B O 3
ATOM 4843 N N . ARG B 2 3 ? -11.200 19.176 -20.744 1.00 0.00 3 ARG B N 3
ATOM 4844 C CA . ARG B 2 3 ? -10.140 18.639 -19.904 1.00 0.00 3 ARG B CA 3
ATOM 4845 C C . ARG B 2 3 ? -8.939 18.264 -20.773 1.00 0.00 3 ARG B C 3
ATOM 4846 O O . ARG B 2 3 ? -9.041 17.369 -21.615 1.00 0.00 3 ARG B O 3
ATOM 4867 N N . LEU B 2 4 ? -7.814 18.958 -20.568 1.00 0.00 4 LEU B N 3
ATOM 4868 C CA . LEU B 2 4 ? -6.553 18.796 -21.285 1.00 0.00 4 LEU B CA 3
ATOM 4869 C C . LEU B 2 4 ? -5.927 17.432 -20.959 1.00 0.00 4 LEU B C 3
ATOM 4870 O O . LEU B 2 4 ? -4.931 17.348 -20.246 1.00 0.00 4 LEU B O 3
ATOM 4886 N N . SER B 2 5 ? -6.507 16.349 -21.480 1.00 0.00 5 SER B N 3
ATOM 4887 C CA . SER B 2 5 ? -6.007 14.998 -21.261 1.00 0.00 5 SER B CA 3
ATOM 4888 C C . SER B 2 5 ? -6.478 13.983 -22.301 1.00 0.00 5 SER B C 3
ATOM 4889 O O . SER B 2 5 ? -5.961 12.867 -22.314 1.00 0.00 5 SER B O 3
ATOM 4897 N N . ARG B 2 6 ? -7.419 14.352 -23.185 1.00 0.00 6 ARG B N 3
ATOM 4898 C CA . ARG B 2 6 ? -7.881 13.467 -24.249 1.00 0.00 6 ARG B CA 3
ATOM 4899 C C . ARG B 2 6 ? -6.659 12.987 -25.028 1.00 0.00 6 ARG B C 3
ATOM 4900 O O . ARG B 2 6 ? -6.480 11.788 -25.234 1.00 0.00 6 ARG B O 3
ATOM 4921 N N . LEU B 2 7 ? -5.803 13.935 -25.428 1.00 0.00 7 LEU B N 3
ATOM 4922 C CA . LEU B 2 7 ? -4.571 13.629 -26.129 1.00 0.00 7 LEU B CA 3
ATOM 4923 C C . LEU B 2 7 ? -3.659 12.789 -25.245 1.00 0.00 7 LEU B C 3
ATOM 4924 O O . LEU B 2 7 ? -3.145 11.799 -25.732 1.00 0.00 7 LEU B O 3
ATOM 4940 N N . LEU B 2 8 ? -3.437 13.160 -23.975 1.00 0.00 8 LEU B N 3
ATOM 4941 C CA . LEU B 2 8 ? -2.511 12.457 -23.092 1.00 0.00 8 LEU B CA 3
ATOM 4942 C C . LEU B 2 8 ? -2.834 10.969 -22.916 1.00 0.00 8 LEU B C 3
ATOM 4943 O O . LEU B 2 8 ? -1.958 10.211 -22.510 1.00 0.00 8 LEU B O 3
ATOM 4959 N N . SER B 2 9 ? -4.052 10.529 -23.262 1.00 0.00 9 SER B N 3
ATOM 4960 C CA . SER B 2 9 ? -4.403 9.115 -23.220 1.00 0.00 9 SER B CA 3
ATOM 4961 C C . SER B 2 9 ? -3.607 8.321 -24.274 1.00 0.00 9 SER B C 3
ATOM 4962 O O . SER B 2 9 ? -3.626 7.093 -24.256 1.00 0.00 9 SER B O 3
ATOM 4970 N N . TYR B 2 10 ? -2.915 9.017 -25.191 1.00 0.00 10 TYR B N 3
ATOM 4971 C CA . TYR B 2 10 ? -2.091 8.479 -26.264 1.00 0.00 10 TYR B CA 3
ATOM 4972 C C . TYR B 2 10 ? -0.740 7.926 -25.791 1.00 0.00 10 TYR B C 3
ATOM 4973 O O . TYR B 2 10 ? 0.051 7.478 -26.619 1.00 0.00 10 TYR B O 3
ATOM 4991 N N . ALA B 2 11 ? -0.449 7.993 -24.486 1.00 0.00 11 ALA B N 3
ATOM 4992 C CA . ALA B 2 11 ? 0.822 7.585 -23.914 1.00 0.00 11 ALA B CA 3
ATOM 4993 C C . ALA B 2 11 ? 0.637 7.257 -22.431 1.00 0.00 11 ALA B C 3
ATOM 4994 O O . ALA B 2 11 ? -0.485 7.495 -21.932 1.00 0.00 11 ALA B O 3
ATOM 5002 N N . ARG A 1 1 ? 3.796 0.892 2.090 1.00 0.00 1 ARG A N 4
ATOM 5003 C CA . ARG A 1 1 ? 4.756 0.317 1.126 1.00 0.00 1 ARG A CA 4
ATOM 5004 C C . ARG A 1 1 ? 5.467 1.395 0.303 1.00 0.00 1 ARG A C 4
ATOM 5005 O O . ARG A 1 1 ? 6.664 1.281 0.056 1.00 0.00 1 ARG A O 4
ATOM 5028 N N . ALA A 1 2 ? 4.738 2.435 -0.117 1.00 0.00 2 ALA A N 4
ATOM 5029 C CA . ALA A 1 2 ? 5.261 3.540 -0.905 1.00 0.00 2 ALA A CA 4
ATOM 5030 C C . ALA A 1 2 ? 4.372 4.764 -0.677 1.00 0.00 2 ALA A C 4
ATOM 5031 O O . ALA A 1 2 ? 3.367 4.670 0.027 1.00 0.00 2 ALA A O 4
ATOM 5038 N N . GLY A 1 3 ? 4.745 5.900 -1.274 1.00 0.00 3 GLY A N 4
ATOM 5039 C CA . GLY A 1 3 ? 4.028 7.163 -1.187 1.00 0.00 3 GLY A CA 4
ATOM 5040 C C . GLY A 1 3 ? 4.180 7.913 -2.508 1.00 0.00 3 GLY A C 4
ATOM 5041 O O . GLY A 1 3 ? 4.998 7.526 -3.344 1.00 0.00 3 GLY A O 4
ATOM 5045 N N . LEU A 1 4 ? 3.393 8.976 -2.705 1.00 0.00 4 LEU A N 4
ATOM 5046 C CA . LEU A 1 4 ? 3.420 9.775 -3.923 1.00 0.00 4 LEU A CA 4
ATOM 5047 C C . LEU A 1 4 ? 2.856 11.166 -3.641 1.00 0.00 4 LEU A C 4
ATOM 5048 O O . LEU A 1 4 ? 2.077 11.349 -2.708 1.00 0.00 4 LEU A O 4
ATOM 5064 N N . SER A 1 5 ? 3.263 12.133 -4.471 1.00 0.00 5 SER A N 4
ATOM 5065 C CA . SER A 1 5 ? 2.877 13.529 -4.463 1.00 0.00 5 SER A CA 4
ATOM 5066 C C . SER A 1 5 ? 3.479 14.164 -5.722 1.00 0.00 5 SER A C 4
ATOM 5067 O O . SER A 1 5 ? 3.995 13.450 -6.583 1.00 0.00 5 SER A O 4
ATOM 5075 N N . LYS A 1 6 ? 3.430 15.494 -5.830 1.00 0.00 6 LYS A N 4
ATOM 5076 C CA . LYS A 1 6 ? 3.993 16.229 -6.954 1.00 0.00 6 LYS A CA 4
ATOM 5077 C C . LYS A 1 6 ? 5.525 16.119 -6.864 1.00 0.00 6 LYS A C 4
ATOM 5078 O O . LYS A 1 6 ? 6.074 16.432 -5.811 1.00 0.00 6 LYS A O 4
ATOM 5097 N N . LEU A 1 7 ? 6.215 15.687 -7.936 1.00 0.00 7 LEU A N 4
ATOM 5098 C CA . LEU A 1 7 ? 7.668 15.543 -7.971 1.00 0.00 7 LEU A CA 4
ATOM 5099 C C . LEU A 1 7 ? 8.203 14.752 -6.771 1.00 0.00 7 LEU A C 4
ATOM 5100 O O . LEU A 1 7 ? 8.849 15.328 -5.897 1.00 0.00 7 LEU A O 4
ATOM 5116 N N . PRO A 1 8 ? 7.942 13.433 -6.718 1.00 0.00 8 PRO A N 4
ATOM 5117 C CA . PRO A 1 8 ? 8.387 12.574 -5.634 1.00 0.00 8 PRO A CA 4
ATOM 5118 C C . PRO A 1 8 ? 9.884 12.277 -5.801 1.00 0.00 8 PRO A C 4
ATOM 5119 O O . PRO A 1 8 ? 10.714 13.116 -5.459 1.00 0.00 8 PRO A O 4
ATOM 5130 N N . ASP A 1 9 ? 10.240 11.100 -6.332 1.00 0.00 9 ASP A N 4
ATOM 5131 C CA . ASP A 1 9 ? 11.632 10.717 -6.558 1.00 0.00 9 ASP A CA 4
ATOM 5132 C C . ASP A 1 9 ? 12.167 11.331 -7.859 1.00 0.00 9 ASP A C 4
ATOM 5133 O O . ASP A 1 9 ? 13.376 11.469 -8.030 1.00 0.00 9 ASP A O 4
ATOM 5142 N N . LEU A 1 10 ? 11.263 11.710 -8.780 1.00 0.00 10 LEU A N 4
ATOM 5143 C CA . LEU A 1 10 ? 11.515 12.343 -10.067 1.00 0.00 10 LEU A CA 4
ATOM 5144 C C . LEU A 1 10 ? 12.174 11.445 -11.118 1.00 0.00 10 LEU A C 4
ATOM 5145 O O . LEU A 1 10 ? 12.016 11.686 -12.313 1.00 0.00 10 LEU A O 4
ATOM 5161 N N . LYS A 1 11 ? 12.901 10.415 -10.689 1.00 0.00 11 LYS A N 4
ATOM 5162 C CA . LYS A 1 11 ? 13.581 9.476 -11.571 1.00 0.00 11 LYS A CA 4
ATOM 5163 C C . LYS A 1 11 ? 12.598 8.662 -12.415 1.00 0.00 11 LYS A C 4
ATOM 5164 O O . LYS A 1 11 ? 12.931 8.282 -13.536 1.00 0.00 11 LYS A O 4
ATOM 5183 N N . ASP A 1 12 ? 11.403 8.379 -11.884 1.00 0.00 12 ASP A N 4
ATOM 5184 C CA . ASP A 1 12 ? 10.423 7.558 -12.582 1.00 0.00 12 ASP A CA 4
ATOM 5185 C C . ASP A 1 12 ? 9.670 8.346 -13.649 1.00 0.00 12 ASP A C 4
ATOM 5186 O O . ASP A 1 12 ? 9.260 9.489 -13.448 1.00 0.00 12 ASP A O 4
ATOM 5195 N N . ALA A 1 13 ? 9.486 7.684 -14.793 1.00 0.00 13 ALA A N 4
ATOM 5196 C CA . ALA A 1 13 ? 8.792 8.204 -15.960 1.00 0.00 13 ALA A CA 4
ATOM 5197 C C . ALA A 1 13 ? 7.298 8.266 -15.687 1.00 0.00 13 ALA A C 4
ATOM 5198 O O . ALA A 1 13 ? 6.632 9.219 -16.077 1.00 0.00 13 ALA A O 4
ATOM 5205 N N . GLU A 1 14 ? 6.790 7.246 -14.998 1.00 0.00 14 GLU A N 4
ATOM 5206 C CA . GLU A 1 14 ? 5.387 7.141 -14.619 1.00 0.00 14 GLU A CA 4
ATOM 5207 C C . GLU A 1 14 ? 5.021 8.340 -13.740 1.00 0.00 14 GLU A C 4
ATOM 5208 O O . GLU A 1 14 ? 3.999 8.982 -13.955 1.00 0.00 14 GLU A O 4
ATOM 5220 N N . ALA A 1 15 ? 5.874 8.642 -12.757 1.00 0.00 15 ALA A N 4
ATOM 5221 C CA . ALA A 1 15 ? 5.672 9.736 -11.813 1.00 0.00 15 ALA A CA 4
ATOM 5222 C C . ALA A 1 15 ? 5.754 11.087 -12.508 1.00 0.00 15 ALA A C 4
ATOM 5223 O O . ALA A 1 15 ? 5.002 12.007 -12.188 1.00 0.00 15 ALA A O 4
ATOM 5230 N N . VAL A 1 16 ? 6.681 11.197 -13.460 1.00 0.00 16 VAL A N 4
ATOM 5231 C CA . VAL A 1 16 ? 6.882 12.425 -14.217 1.00 0.00 16 VAL A CA 4
ATOM 5232 C C . VAL A 1 16 ? 5.671 12.606 -15.121 1.00 0.00 16 VAL A C 4
ATOM 5233 O O . VAL A 1 16 ? 5.215 13.730 -15.295 1.00 0.00 16 VAL A O 4
ATOM 5246 N N . GLN A 1 17 ? 5.133 11.510 -15.672 1.00 0.00 17 GLN A N 4
ATOM 5247 C CA . GLN A 1 17 ? 3.956 11.593 -16.526 1.00 0.00 17 GLN A CA 4
ATOM 5248 C C . GLN A 1 17 ? 2.762 12.008 -15.678 1.00 0.00 17 GLN A C 4
ATOM 5249 O O . GLN A 1 17 ? 1.971 12.842 -16.112 1.00 0.00 17 GLN A O 4
ATOM 5263 N N . LYS A 1 18 ? 2.637 11.436 -14.474 1.00 0.00 18 LYS A N 4
ATOM 5264 C CA . LYS A 1 18 ? 1.528 11.746 -13.579 1.00 0.00 18 LYS A CA 4
ATOM 5265 C C . LYS A 1 18 ? 1.538 13.226 -13.204 1.00 0.00 18 LYS A C 4
ATOM 5266 O O . LYS A 1 18 ? 0.539 13.914 -13.398 1.00 0.00 18 LYS A O 4
ATOM 5285 N N . PHE A 1 19 ? 2.666 13.719 -12.686 1.00 0.00 19 PHE A N 4
ATOM 5286 C CA . PHE A 1 19 ? 2.805 15.120 -12.312 1.00 0.00 19 PHE A CA 4
ATOM 5287 C C . PHE A 1 19 ? 2.643 16.031 -13.535 1.00 0.00 19 PHE A C 4
ATOM 5288 O O . PHE A 1 19 ? 1.967 17.054 -13.454 1.00 0.00 19 PHE A O 4
ATOM 5305 N N . PHE A 1 20 ? 3.275 15.674 -14.662 1.00 0.00 20 PHE A N 4
ATOM 5306 C CA . PHE A 1 20 ? 3.217 16.476 -15.881 1.00 0.00 20 PHE A CA 4
ATOM 5307 C C . PHE A 1 20 ? 1.748 16.677 -16.250 1.00 0.00 20 PHE A C 4
ATOM 5308 O O . PHE A 1 20 ? 1.312 17.805 -16.464 1.00 0.00 20 PHE A O 4
ATOM 5325 N N . LEU A 1 21 ? 0.975 15.582 -16.281 1.00 0.00 21 LEU A N 4
ATOM 5326 C CA . LEU A 1 21 ? -0.451 15.632 -16.560 1.00 0.00 21 LEU A CA 4
ATOM 5327 C C . LEU A 1 21 ? -1.186 16.424 -15.487 1.00 0.00 21 LEU A C 4
ATOM 5328 O O . LEU A 1 21 ? -2.083 17.201 -15.808 1.00 0.00 21 LEU A O 4
ATOM 5344 N N . GLU A 1 22 ? -0.805 16.257 -14.218 1.00 0.00 22 GLU A N 4
ATOM 5345 C CA . GLU A 1 22 ? -1.432 17.015 -13.150 1.00 0.00 22 GLU A CA 4
ATOM 5346 C C . GLU A 1 22 ? -1.229 18.512 -13.406 1.00 0.00 22 GLU A C 4
ATOM 5347 O O . GLU A 1 22 ? -2.081 19.303 -13.021 1.00 0.00 22 GLU A O 4
ATOM 5359 N N . GLU A 1 23 ? -0.126 18.905 -14.062 1.00 0.00 23 GLU A N 4
ATOM 5360 C CA . GLU A 1 23 ? 0.181 20.290 -14.361 1.00 0.00 23 GLU A CA 4
ATOM 5361 C C . GLU A 1 23 ? -0.674 20.704 -15.557 1.00 0.00 23 GLU A C 4
ATOM 5362 O O . GLU A 1 23 ? -1.427 21.667 -15.432 1.00 0.00 23 GLU A O 4
ATOM 5374 N N . ILE A 1 24 ? -0.589 19.951 -16.672 1.00 0.00 24 ILE A N 4
ATOM 5375 C CA . ILE A 1 24 ? -1.389 20.113 -17.902 1.00 0.00 24 ILE A CA 4
ATOM 5376 C C . ILE A 1 24 ? -2.829 20.489 -17.480 1.00 0.00 24 ILE A C 4
ATOM 5377 O O . ILE A 1 24 ? -3.377 21.514 -17.906 1.00 0.00 24 ILE A O 4
ATOM 5393 N N . GLN A 1 25 ? -3.430 19.649 -16.623 1.00 0.00 25 GLN A N 4
ATOM 5394 C CA . GLN A 1 25 ? -4.801 19.814 -16.148 1.00 0.00 25 GLN A CA 4
ATOM 5395 C C . GLN A 1 25 ? -4.982 20.932 -15.118 1.00 0.00 25 GLN A C 4
ATOM 5396 O O . GLN A 1 25 ? -5.926 21.708 -15.228 1.00 0.00 25 GLN A O 4
ATOM 5410 N N . LEU A 1 26 ? -4.097 21.023 -14.125 1.00 0.00 26 LEU A N 4
ATOM 5411 C CA . LEU A 1 26 ? -4.149 22.053 -13.079 1.00 0.00 26 LEU A CA 4
ATOM 5412 C C . LEU A 1 26 ? -4.199 23.437 -13.720 1.00 0.00 26 LEU A C 4
ATOM 5413 O O . LEU A 1 26 ? -5.105 24.221 -13.439 1.00 0.00 26 LEU A O 4
ATOM 5429 N N . GLY A 1 27 ? -3.230 23.733 -14.592 1.00 0.00 27 GLY A N 4
ATOM 5430 C CA . GLY A 1 27 ? -3.184 25.004 -15.284 1.00 0.00 27 GLY A CA 4
ATOM 5431 C C . GLY A 1 27 ? -4.432 25.161 -16.114 1.00 0.00 27 GLY A C 4
ATOM 5432 O O . GLY A 1 27 ? -5.176 26.098 -15.846 1.00 0.00 27 GLY A O 4
ATOM 5436 N N . GLU A 1 28 ? -4.679 24.258 -17.081 1.00 0.00 28 GLU A N 4
ATOM 5437 C CA . GLU A 1 28 ? -5.909 24.345 -17.870 1.00 0.00 28 GLU A CA 4
ATOM 5438 C C . GLU A 1 28 ? -7.134 24.732 -17.017 1.00 0.00 28 GLU A C 4
ATOM 5439 O O . GLU A 1 28 ? -7.901 25.608 -17.402 1.00 0.00 28 GLU A O 4
ATOM 5451 N N . GLU A 1 29 ? -7.307 24.093 -15.858 1.00 0.00 29 GLU A N 4
ATOM 5452 C CA . GLU A 1 29 ? -8.419 24.363 -14.946 1.00 0.00 29 GLU A CA 4
ATOM 5453 C C . GLU A 1 29 ? -8.369 25.801 -14.423 1.00 0.00 29 GLU A C 4
ATOM 5454 O O . GLU A 1 29 ? -9.377 26.499 -14.452 1.00 0.00 29 GLU A O 4
ATOM 5466 N N . LEU A 1 30 ? -7.217 26.290 -13.954 1.00 0.00 30 LEU A N 4
ATOM 5467 C CA . LEU A 1 30 ? -7.159 27.676 -13.497 1.00 0.00 30 LEU A CA 4
ATOM 5468 C C . LEU A 1 30 ? -7.432 28.635 -14.656 1.00 0.00 30 LEU A C 4
ATOM 5469 O O . LEU A 1 30 ? -8.074 29.664 -14.460 1.00 0.00 30 LEU A O 4
ATOM 5485 N N . LEU A 1 31 ? -6.999 28.299 -15.872 1.00 0.00 31 LEU A N 4
ATOM 5486 C CA . LEU A 1 31 ? -7.278 29.103 -17.061 1.00 0.00 31 LEU A CA 4
ATOM 5487 C C . LEU A 1 31 ? -8.769 29.038 -17.343 1.00 0.00 31 LEU A C 4
ATOM 5488 O O . LEU A 1 31 ? -9.358 30.027 -17.770 1.00 0.00 31 LEU A O 4
ATOM 5504 N N . ALA A 1 32 ? -9.377 27.891 -17.033 1.00 0.00 32 ALA A N 4
ATOM 5505 C CA . ALA A 1 32 ? -10.817 27.720 -17.123 1.00 0.00 32 ALA A CA 4
ATOM 5506 C C . ALA A 1 32 ? -11.508 28.746 -16.213 1.00 0.00 32 ALA A C 4
ATOM 5507 O O . ALA A 1 32 ? -12.646 29.127 -16.474 1.00 0.00 32 ALA A O 4
ATOM 5514 N N . GLN A 1 33 ? -10.803 29.218 -15.170 1.00 0.00 33 GLN A N 4
ATOM 5515 C CA . GLN A 1 33 ? -11.278 30.246 -14.255 1.00 0.00 33 GLN A CA 4
ATOM 5516 C C . GLN A 1 33 ? -10.906 31.617 -14.832 1.00 0.00 33 GLN A C 4
ATOM 5517 O O . GLN A 1 33 ? -11.665 32.575 -14.703 1.00 0.00 33 GLN A O 4
ATOM 5531 N N . GLY A 1 34 ? -9.738 31.683 -15.480 1.00 0.00 34 GLY A N 4
ATOM 5532 C CA . GLY A 1 34 ? -9.179 32.848 -16.150 1.00 0.00 34 GLY A CA 4
ATOM 5533 C C . GLY A 1 34 ? -7.746 33.183 -15.726 1.00 0.00 34 GLY A C 4
ATOM 5534 O O . GLY A 1 34 ? -7.272 34.272 -16.049 1.00 0.00 34 GLY A O 4
ATOM 5538 N N . ASP A 1 35 ? -7.044 32.293 -15.007 1.00 0.00 35 ASP A N 4
ATOM 5539 C CA . ASP A 1 35 ? -5.685 32.582 -14.521 1.00 0.00 35 ASP A CA 4
ATOM 5540 C C . ASP A 1 35 ? -4.562 32.403 -15.565 1.00 0.00 35 ASP A C 4
ATOM 5541 O O . ASP A 1 35 ? -3.535 31.787 -15.289 1.00 0.00 35 ASP A O 4
ATOM 5550 N N . TYR A 1 36 ? -4.741 32.949 -16.770 1.00 0.00 36 TYR A N 4
ATOM 5551 C CA . TYR A 1 36 ? -3.799 32.903 -17.891 1.00 0.00 36 TYR A CA 4
ATOM 5552 C C . TYR A 1 36 ? -2.379 33.289 -17.494 1.00 0.00 36 TYR A C 4
ATOM 5553 O O . TYR A 1 36 ? -1.415 32.685 -17.962 1.00 0.00 36 TYR A O 4
ATOM 5571 N N . GLU A 1 37 ? -2.270 34.286 -16.620 1.00 0.00 37 GLU A N 4
ATOM 5572 C CA . GLU A 1 37 ? -1.001 34.775 -16.107 1.00 0.00 37 GLU A CA 4
ATOM 5573 C C . GLU A 1 37 ? -0.239 33.633 -15.449 1.00 0.00 37 GLU A C 4
ATOM 5574 O O . GLU A 1 37 ? 0.954 33.456 -15.694 1.00 0.00 37 GLU A O 4
ATOM 5586 N N . LYS A 1 38 ? -0.948 32.839 -14.649 1.00 0.00 38 LYS A N 4
ATOM 5587 C CA . LYS A 1 38 ? -0.355 31.668 -14.024 1.00 0.00 38 LYS A CA 4
ATOM 5588 C C . LYS A 1 38 ? -0.164 30.600 -15.084 1.00 0.00 38 LYS A C 4
ATOM 5589 O O . LYS A 1 38 ? 0.817 29.874 -15.025 1.00 0.00 38 LYS A O 4
ATOM 5608 N N . GLY A 1 39 ? -1.074 30.505 -16.057 1.00 0.00 39 GLY A N 4
ATOM 5609 C CA . GLY A 1 39 ? -0.995 29.551 -17.142 1.00 0.00 39 GLY A CA 4
ATOM 5610 C C . GLY A 1 39 ? 0.373 29.540 -17.803 1.00 0.00 39 GLY A C 4
ATOM 5611 O O . GLY A 1 39 ? 0.928 28.486 -18.102 1.00 0.00 39 GLY A O 4
ATOM 5615 N N . VAL A 1 40 ? 0.928 30.726 -18.036 1.00 0.00 40 VAL A N 4
ATOM 5616 C CA . VAL A 1 40 ? 2.229 30.825 -18.670 1.00 0.00 40 VAL A CA 4
ATOM 5617 C C . VAL A 1 40 ? 3.302 30.120 -17.829 1.00 0.00 40 VAL A C 4
ATOM 5618 O O . VAL A 1 40 ? 4.137 29.396 -18.368 1.00 0.00 40 VAL A O 4
ATOM 5631 N N . ASP A 1 41 ? 3.264 30.312 -16.510 1.00 0.00 41 ASP A N 4
ATOM 5632 C CA . ASP A 1 41 ? 4.198 29.717 -15.560 1.00 0.00 41 ASP A CA 4
ATOM 5633 C C . ASP A 1 41 ? 3.960 28.211 -15.476 1.00 0.00 41 ASP A C 4
ATOM 5634 O O . ASP A 1 41 ? 4.888 27.414 -15.580 1.00 0.00 41 ASP A O 4
ATOM 5643 N N . HIS A 1 42 ? 2.699 27.828 -15.293 1.00 0.00 42 HIS A N 4
ATOM 5644 C CA . HIS A 1 42 ? 2.265 26.452 -15.178 1.00 0.00 42 HIS A CA 4
ATOM 5645 C C . HIS A 1 42 ? 2.762 25.655 -16.365 1.00 0.00 42 HIS A C 4
ATOM 5646 O O . HIS A 1 42 ? 3.266 24.542 -16.214 1.00 0.00 42 HIS A O 4
ATOM 5660 N N . LEU A 1 43 ? 2.575 26.224 -17.556 1.00 0.00 43 LEU A N 4
ATOM 5661 C CA . LEU A 1 43 ? 2.944 25.492 -18.737 1.00 0.00 43 LEU A CA 4
ATOM 5662 C C . LEU A 1 43 ? 4.457 25.456 -18.791 1.00 0.00 43 LEU A C 4
ATOM 5663 O O . LEU A 1 43 ? 5.012 24.406 -19.085 1.00 0.00 43 LEU A O 4
ATOM 5679 N N . THR A 1 44 ? 5.125 26.569 -18.456 1.00 0.00 44 THR A N 4
ATOM 5680 C CA . THR A 1 44 ? 6.588 26.594 -18.441 1.00 0.00 44 THR A CA 4
ATOM 5681 C C . THR A 1 44 ? 7.130 25.431 -17.590 1.00 0.00 44 THR A C 4
ATOM 5682 O O . THR A 1 44 ? 8.144 24.810 -17.915 1.00 0.00 44 THR A O 4
ATOM 5693 N N . ASN A 1 45 ? 6.425 25.130 -16.496 1.00 0.00 45 ASN A N 4
ATOM 5694 C CA . ASN A 1 45 ? 6.799 24.049 -15.590 1.00 0.00 45 ASN A CA 4
ATOM 5695 C C . ASN A 1 45 ? 6.572 22.700 -16.274 1.00 0.00 45 ASN A C 4
ATOM 5696 O O . ASN A 1 45 ? 7.421 21.802 -16.202 1.00 0.00 45 ASN A O 4
ATOM 5707 N N . ALA A 1 46 ? 5.440 22.565 -16.977 1.00 0.00 46 ALA A N 4
ATOM 5708 C CA . ALA A 1 46 ? 5.139 21.345 -17.701 1.00 0.00 46 ALA A CA 4
ATOM 5709 C C . ALA A 1 46 ? 6.296 21.077 -18.688 1.00 0.00 46 ALA A C 4
ATOM 5710 O O . ALA A 1 46 ? 6.767 19.947 -18.802 1.00 0.00 46 ALA A O 4
ATOM 5717 N N . ILE A 1 47 ? 6.808 22.125 -19.359 1.00 0.00 47 ILE A N 4
ATOM 5718 C CA . ILE A 1 47 ? 7.963 22.005 -20.254 1.00 0.00 47 ILE A CA 4
ATOM 5719 C C . ILE A 1 47 ? 9.217 21.603 -19.477 1.00 0.00 47 ILE A C 4
ATOM 5720 O O . ILE A 1 47 ? 10.051 20.866 -19.999 1.00 0.00 47 ILE A O 4
ATOM 5736 N N . ALA A 1 48 ? 9.362 22.100 -18.249 1.00 0.00 48 ALA A N 4
ATOM 5737 C CA . ALA A 1 48 ? 10.524 21.845 -17.411 1.00 0.00 48 ALA A CA 4
ATOM 5738 C C . ALA A 1 48 ? 10.664 20.370 -17.105 1.00 0.00 48 ALA A C 4
ATOM 5739 O O . ALA A 1 48 ? 11.783 19.874 -16.982 1.00 0.00 48 ALA A O 4
ATOM 5746 N N . VAL A 1 49 ? 9.529 19.678 -16.995 1.00 0.00 49 VAL A N 4
ATOM 5747 C CA . VAL A 1 49 ? 9.548 18.261 -16.694 1.00 0.00 49 VAL A CA 4
ATOM 5748 C C . VAL A 1 49 ? 9.369 17.414 -17.949 1.00 0.00 49 VAL A C 4
ATOM 5749 O O . VAL A 1 49 ? 9.676 16.224 -17.918 1.00 0.00 49 VAL A O 4
ATOM 5762 N N . CYS A 1 50 ? 8.895 18.008 -19.051 1.00 0.00 50 CYS A N 4
ATOM 5763 C CA . CYS A 1 50 ? 8.724 17.260 -20.291 1.00 0.00 50 CYS A CA 4
ATOM 5764 C C . CYS A 1 50 ? 10.045 17.225 -21.057 1.00 0.00 50 CYS A C 4
ATOM 5765 O O . CYS A 1 50 ? 10.485 16.160 -21.483 1.00 0.00 50 CYS A O 4
ATOM 5773 N N . GLY A 1 51 ? 10.686 18.387 -21.232 1.00 0.00 51 GLY A N 4
ATOM 5774 C CA . GLY A 1 51 ? 11.961 18.498 -21.932 1.00 0.00 51 GLY A CA 4
ATOM 5775 C C . GLY A 1 51 ? 11.824 18.382 -23.452 1.00 0.00 51 GLY A C 4
ATOM 5776 O O . GLY A 1 51 ? 12.826 18.334 -24.160 1.00 0.00 51 GLY A O 4
ATOM 5780 N N . GLN A 1 52 ? 10.585 18.347 -23.951 1.00 0.00 52 GLN A N 4
ATOM 5781 C CA . GLN A 1 52 ? 10.248 18.255 -25.364 1.00 0.00 52 GLN A CA 4
ATOM 5782 C C . GLN A 1 52 ? 9.116 19.262 -25.581 1.00 0.00 52 GLN A C 4
ATOM 5783 O O . GLN A 1 52 ? 7.997 18.867 -25.911 1.00 0.00 52 GLN A O 4
ATOM 5797 N N . PRO A 1 53 ? 9.383 20.571 -25.382 1.00 0.00 53 PRO A N 4
ATOM 5798 C CA . PRO A 1 53 ? 8.379 21.610 -25.526 1.00 0.00 53 PRO A CA 4
ATOM 5799 C C . PRO A 1 53 ? 7.618 21.529 -26.838 1.00 0.00 53 PRO A C 4
ATOM 5800 O O . PRO A 1 53 ? 6.397 21.479 -26.833 1.00 0.00 53 PRO A O 4
ATOM 5811 N N . GLN A 1 54 ? 8.347 21.526 -27.949 1.00 0.00 54 GLN A N 4
ATOM 5812 C CA . GLN A 1 54 ? 7.797 21.503 -29.301 1.00 0.00 54 GLN A CA 4
ATOM 5813 C C . GLN A 1 54 ? 6.817 20.348 -29.510 1.00 0.00 54 GLN A C 4
ATOM 5814 O O . GLN A 1 54 ? 5.770 20.538 -30.130 1.00 0.00 54 GLN A O 4
ATOM 5828 N N . GLN A 1 55 ? 7.135 19.160 -28.982 1.00 0.00 55 GLN A N 4
ATOM 5829 C CA . GLN A 1 55 ? 6.243 18.012 -29.100 1.00 0.00 55 GLN A CA 4
ATOM 5830 C C . GLN A 1 55 ? 4.929 18.343 -28.402 1.00 0.00 55 GLN A C 4
ATOM 5831 O O . GLN A 1 55 ? 3.856 18.128 -28.961 1.00 0.00 55 GLN A O 4
ATOM 5845 N N . LEU A 1 56 ? 5.025 18.887 -27.189 1.00 0.00 56 LEU A N 4
ATOM 5846 C CA . LEU A 1 56 ? 3.856 19.288 -26.438 1.00 0.00 56 LEU A CA 4
ATOM 5847 C C . LEU A 1 56 ? 3.104 20.392 -27.192 1.00 0.00 56 LEU A C 4
ATOM 5848 O O . LEU A 1 56 ? 1.883 20.390 -27.235 1.00 0.00 56 LEU A O 4
ATOM 5864 N N . LEU A 1 57 ? 3.812 21.348 -27.797 1.00 0.00 57 LEU A N 4
ATOM 5865 C CA . LEU A 1 57 ? 3.147 22.428 -28.515 1.00 0.00 57 LEU A CA 4
ATOM 5866 C C . LEU A 1 57 ? 2.298 21.892 -29.664 1.00 0.00 57 LEU A C 4
ATOM 5867 O O . LEU A 1 57 ? 1.147 22.312 -29.813 1.00 0.00 57 LEU A O 4
ATOM 5883 N N . GLN A 1 58 ? 2.823 20.957 -30.465 1.00 0.00 58 GLN A N 4
ATOM 5884 C CA . GLN A 1 58 ? 2.007 20.415 -31.541 1.00 0.00 58 GLN A CA 4
ATOM 5885 C C . GLN A 1 58 ? 0.832 19.652 -30.920 1.00 0.00 58 GLN A C 4
ATOM 5886 O O . GLN A 1 58 ? -0.299 19.772 -31.382 1.00 0.00 58 GLN A O 4
ATOM 5900 N N . VAL A 1 59 ? 1.098 18.896 -29.847 1.00 0.00 59 VAL A N 4
ATOM 5901 C CA . VAL A 1 59 ? 0.082 18.124 -29.142 1.00 0.00 59 VAL A CA 4
ATOM 5902 C C . VAL A 1 59 ? -1.025 18.998 -28.572 1.00 0.00 59 VAL A C 4
ATOM 5903 O O . VAL A 1 59 ? -2.164 18.550 -28.501 1.00 0.00 59 VAL A O 4
ATOM 5916 N N . LEU A 1 60 ? -0.708 20.241 -28.209 1.00 0.00 60 LEU A N 4
ATOM 5917 C CA . LEU A 1 60 ? -1.689 21.172 -27.663 1.00 0.00 60 LEU A CA 4
ATOM 5918 C C . LEU A 1 60 ? -2.502 21.716 -28.833 1.00 0.00 60 LEU A C 4
ATOM 5919 O O . LEU A 1 60 ? -3.716 21.852 -28.713 1.00 0.00 60 LEU A O 4
ATOM 5935 N N . GLN A 1 61 ? -1.848 22.010 -29.962 1.00 0.00 61 GLN A N 4
ATOM 5936 C CA . GLN A 1 61 ? -2.529 22.550 -31.140 1.00 0.00 61 GLN A CA 4
ATOM 5937 C C . GLN A 1 61 ? -3.492 21.521 -31.742 1.00 0.00 61 GLN A C 4
ATOM 5938 O O . GLN A 1 61 ? -4.488 21.888 -32.364 1.00 0.00 61 GLN A O 4
ATOM 5952 N N . GLN A 1 62 ? -3.189 20.233 -31.549 1.00 0.00 62 GLN A N 4
ATOM 5953 C CA . GLN A 1 62 ? -3.969 19.105 -32.033 1.00 0.00 62 GLN A CA 4
ATOM 5954 C C . GLN A 1 62 ? -5.268 18.969 -31.247 1.00 0.00 62 GLN A C 4
ATOM 5955 O O . GLN A 1 62 ? -6.307 18.674 -31.834 1.00 0.00 62 GLN A O 4
ATOM 5969 N N . THR A 1 63 ? -5.214 19.170 -29.925 1.00 0.00 63 THR A N 4
ATOM 5970 C CA . THR A 1 63 ? -6.401 19.045 -29.092 1.00 0.00 63 THR A CA 4
ATOM 5971 C C . THR A 1 63 ? -7.267 20.294 -29.178 1.00 0.00 63 THR A C 4
ATOM 5972 O O . THR A 1 63 ? -8.488 20.174 -29.277 1.00 0.00 63 THR A O 4
ATOM 5983 N N . LEU A 1 64 ? -6.649 21.479 -29.163 1.00 0.00 64 LEU A N 4
ATOM 5984 C CA . LEU A 1 64 ? -7.395 22.738 -29.271 1.00 0.00 64 LEU A CA 4
ATOM 5985 C C . LEU A 1 64 ? -6.483 23.938 -29.543 1.00 0.00 64 LEU A C 4
ATOM 5986 O O . LEU A 1 64 ? -5.359 23.955 -29.057 1.00 0.00 64 LEU A O 4
ATOM 6002 N N . PRO A 1 65 ? -6.938 24.966 -30.283 1.00 0.00 65 PRO A N 4
ATOM 6003 C CA . PRO A 1 65 ? -6.143 26.160 -30.536 1.00 0.00 65 PRO A CA 4
ATOM 6004 C C . PRO A 1 65 ? -5.916 26.872 -29.192 1.00 0.00 65 PRO A C 4
ATOM 6005 O O . PRO A 1 65 ? -6.887 27.307 -28.579 1.00 0.00 65 PRO A O 4
ATOM 6016 N N . PRO A 1 66 ? -4.668 26.975 -28.703 1.00 0.00 66 PRO A N 4
ATOM 6017 C CA . PRO A 1 66 ? -4.352 27.575 -27.416 1.00 0.00 66 PRO A CA 4
ATOM 6018 C C . PRO A 1 66 ? -4.124 29.092 -27.500 1.00 0.00 66 PRO A C 4
ATOM 6019 O O . PRO A 1 66 ? -3.101 29.519 -28.030 1.00 0.00 66 PRO A O 4
ATOM 6030 N N . PRO A 1 67 ? -5.026 29.938 -26.968 1.00 0.00 67 PRO A N 4
ATOM 6031 C CA . PRO A 1 67 ? -4.821 31.380 -26.968 1.00 0.00 67 PRO A CA 4
ATOM 6032 C C . PRO A 1 67 ? -3.754 31.732 -25.920 1.00 0.00 67 PRO A C 4
ATOM 6033 O O . PRO A 1 67 ? -2.951 32.639 -26.119 1.00 0.00 67 PRO A O 4
ATOM 6044 N N . VAL A 1 68 ? -3.748 30.989 -24.808 1.00 0.00 68 VAL A N 4
ATOM 6045 C CA . VAL A 1 68 ? -2.820 31.124 -23.692 1.00 0.00 68 VAL A CA 4
ATOM 6046 C C . VAL A 1 68 ? -1.396 31.010 -24.215 1.00 0.00 68 VAL A C 4
ATOM 6047 O O . VAL A 1 68 ? -0.564 31.856 -23.911 1.00 0.00 68 VAL A O 4
ATOM 6060 N N . PHE A 1 69 ? -1.137 29.969 -25.011 1.00 0.00 69 PHE A N 4
ATOM 6061 C CA . PHE A 1 69 ? 0.153 29.727 -25.646 1.00 0.00 69 PHE A CA 4
ATOM 6062 C C . PHE A 1 69 ? 0.703 31.007 -26.271 1.00 0.00 69 PHE A C 4
ATOM 6063 O O . PHE A 1 69 ? 1.867 31.337 -26.073 1.00 0.00 69 PHE A O 4
ATOM 6080 N N . GLN A 1 70 ? -0.139 31.727 -27.014 1.00 0.00 70 GLN A N 4
ATOM 6081 C CA . GLN A 1 70 ? 0.262 32.963 -27.686 1.00 0.00 70 GLN A CA 4
ATOM 6082 C C . GLN A 1 70 ? 0.740 34.017 -26.681 1.00 0.00 70 GLN A C 4
ATOM 6083 O O . GLN A 1 70 ? 1.648 34.794 -26.977 1.00 0.00 70 GLN A O 4
ATOM 6097 N N . MET A 1 71 ? 0.141 34.035 -25.490 1.00 0.00 71 MET A N 4
ATOM 6098 C CA . MET A 1 71 ? 0.493 34.940 -24.415 1.00 0.00 71 MET A CA 4
ATOM 6099 C C . MET A 1 71 ? 1.754 34.407 -23.740 1.00 0.00 71 MET A C 4
ATOM 6100 O O . MET A 1 71 ? 2.601 35.191 -23.332 1.00 0.00 71 MET A O 4
ATOM 6114 N N . LEU A 1 72 ? 1.915 33.081 -23.649 1.00 0.00 72 LEU A N 4
ATOM 6115 C CA . LEU A 1 72 ? 3.107 32.467 -23.092 1.00 0.00 72 LEU A CA 4
ATOM 6116 C C . LEU A 1 72 ? 4.299 32.945 -23.921 1.00 0.00 72 LEU A C 4
ATOM 6117 O O . LEU A 1 72 ? 5.332 33.346 -23.385 1.00 0.00 72 LEU A O 4
ATOM 6133 N N . LEU A 1 73 ? 4.124 32.936 -25.242 1.00 0.00 73 LEU A N 4
ATOM 6134 C CA . LEU A 1 73 ? 5.158 33.373 -26.169 1.00 0.00 73 LEU A CA 4
ATOM 6135 C C . LEU A 1 73 ? 5.447 34.864 -26.119 1.00 0.00 73 LEU A C 4
ATOM 6136 O O . LEU A 1 73 ? 6.516 35.286 -26.551 1.00 0.00 73 LEU A O 4
ATOM 6152 N N . THR A 1 74 ? 4.496 35.650 -25.623 1.00 0.00 74 THR A N 4
ATOM 6153 C CA . THR A 1 74 ? 4.629 37.095 -25.533 1.00 0.00 74 THR A CA 4
ATOM 6154 C C . THR A 1 74 ? 5.172 37.475 -24.158 1.00 0.00 74 THR A C 4
ATOM 6155 O O . THR A 1 74 ? 5.765 38.540 -23.997 1.00 0.00 74 THR A O 4
ATOM 6166 N N . LYS A 1 75 ? 4.992 36.588 -23.172 1.00 0.00 75 LYS A N 4
ATOM 6167 C CA . LYS A 1 75 ? 5.483 36.803 -21.825 1.00 0.00 75 LYS A CA 4
ATOM 6168 C C . LYS A 1 75 ? 7.001 36.619 -21.788 1.00 0.00 75 LYS A C 4
ATOM 6169 O O . LYS A 1 75 ? 7.703 37.384 -21.132 1.00 0.00 75 LYS A O 4
ATOM 6188 N N . LEU A 1 76 ? 7.487 35.586 -22.488 1.00 0.00 76 LEU A N 4
ATOM 6189 C CA . LEU A 1 76 ? 8.895 35.223 -22.579 1.00 0.00 76 LEU A CA 4
ATOM 6190 C C . LEU A 1 76 ? 9.800 36.413 -22.959 1.00 0.00 76 LEU A C 4
ATOM 6191 O O . LEU A 1 76 ? 10.644 36.796 -22.149 1.00 0.00 76 LEU A O 4
ATOM 6207 N N . PRO A 1 77 ? 9.669 37.016 -24.151 1.00 0.00 77 PRO A N 4
ATOM 6208 C CA . PRO A 1 77 ? 10.483 38.142 -24.579 1.00 0.00 77 PRO A CA 4
ATOM 6209 C C . PRO A 1 77 ? 9.994 39.453 -23.953 1.00 0.00 77 PRO A C 4
ATOM 6210 O O . PRO A 1 77 ? 9.023 39.483 -23.201 1.00 0.00 77 PRO A O 4
ATOM 6221 N N . THR A 1 78 ? 10.678 40.551 -24.285 1.00 0.00 78 THR A N 4
ATOM 6222 C CA . THR A 1 78 ? 10.385 41.896 -23.835 1.00 0.00 78 THR A CA 4
ATOM 6223 C C . THR A 1 78 ? 10.870 42.870 -24.914 1.00 0.00 78 THR A C 4
ATOM 6224 O O . THR A 1 78 ? 10.120 43.733 -25.367 1.00 0.00 78 THR A O 4
ATOM 6235 N N . ILE A 1 79 ? 12.129 42.720 -25.343 1.00 0.00 79 ILE A N 4
ATOM 6236 C CA . ILE A 1 79 ? 12.726 43.555 -26.377 1.00 0.00 79 ILE A CA 4
ATOM 6237 C C . ILE A 1 79 ? 11.917 43.393 -27.658 1.00 0.00 79 ILE A C 4
ATOM 6238 O O . ILE A 1 79 ? 11.556 44.377 -28.299 1.00 0.00 79 ILE A O 4
ATOM 6254 N N . SER A 1 80 ? 11.635 42.138 -28.009 1.00 0.00 80 SER A N 4
ATOM 6255 C CA . SER A 1 80 ? 10.869 41.785 -29.195 1.00 0.00 80 SER A CA 4
ATOM 6256 C C . SER A 1 80 ? 9.561 42.576 -29.248 1.00 0.00 80 SER A C 4
ATOM 6257 O O . SER A 1 80 ? 9.235 43.178 -30.270 1.00 0.00 80 SER A O 4
ATOM 6265 N N . GLN A 1 81 ? 8.831 42.582 -28.125 1.00 0.00 81 GLN A N 4
ATOM 6266 C CA . GLN A 1 81 ? 7.576 43.302 -27.981 1.00 0.00 81 GLN A CA 4
ATOM 6267 C C . GLN A 1 81 ? 7.778 44.783 -28.301 1.00 0.00 81 GLN A C 4
ATOM 6268 O O . GLN A 1 81 ? 6.961 45.391 -28.995 1.00 0.00 81 GLN A O 4
ATOM 6282 N N . ARG A 1 82 ? 8.876 45.352 -27.797 1.00 0.00 82 ARG A N 4
ATOM 6283 C CA . ARG A 1 82 ? 9.205 46.754 -28.017 1.00 0.00 82 ARG A CA 4
ATOM 6284 C C . ARG A 1 82 ? 9.464 47.048 -29.496 1.00 0.00 82 ARG A C 4
ATOM 6285 O O . ARG A 1 82 ? 9.003 48.080 -29.981 1.00 0.00 82 ARG A O 4
ATOM 6306 N N . ILE A 1 83 ? 10.189 46.180 -30.225 1.00 0.00 83 ILE A N 4
ATOM 6307 C CA . ILE A 1 83 ? 10.468 46.438 -31.636 1.00 0.00 83 ILE A CA 4
ATOM 6308 C C . ILE A 1 83 ? 9.152 46.489 -32.391 1.00 0.00 83 ILE A C 4
ATOM 6309 O O . ILE A 1 83 ? 8.888 47.444 -33.114 1.00 0.00 83 ILE A O 4
ATOM 6325 N N . VAL A 1 84 ? 8.336 45.445 -32.213 1.00 0.00 84 VAL A N 4
ATOM 6326 C CA . VAL A 1 84 ? 7.039 45.358 -32.878 1.00 0.00 84 VAL A CA 4
ATOM 6327 C C . VAL A 1 84 ? 6.193 46.590 -32.582 1.00 0.00 84 VAL A C 4
ATOM 6328 O O . VAL A 1 84 ? 5.565 47.142 -33.486 1.00 0.00 84 VAL A O 4
ATOM 6341 N N . SER A 1 85 ? 6.199 47.044 -31.330 1.00 0.00 85 SER A N 4
ATOM 6342 C CA . SER A 1 85 ? 5.465 48.220 -30.897 1.00 0.00 85 SER A CA 4
ATOM 6343 C C . SER A 1 85 ? 6.167 49.524 -31.305 1.00 0.00 85 SER A C 4
ATOM 6344 O O . SER A 1 85 ? 6.272 50.449 -30.502 1.00 0.00 85 SER A O 4
ATOM 6352 N N . ALA A 1 86 ? 6.634 49.595 -32.556 1.00 0.00 86 ALA A N 4
ATOM 6353 C CA . ALA A 1 86 ? 7.312 50.740 -33.150 1.00 0.00 86 ALA A CA 4
ATOM 6354 C C . ALA A 1 86 ? 7.506 50.501 -34.645 1.00 0.00 86 ALA A C 4
ATOM 6355 O O . ALA A 1 86 ? 7.227 51.385 -35.452 1.00 0.00 86 ALA A O 4
ATOM 6362 N N . GLN A 1 87 ? 7.964 49.296 -35.008 1.00 0.00 87 GLN A N 4
ATOM 6363 C CA . GLN A 1 87 ? 8.186 48.846 -36.375 1.00 0.00 87 GLN A CA 4
ATOM 6364 C C . GLN A 1 87 ? 6.814 48.489 -36.961 1.00 0.00 87 GLN A C 4
ATOM 6365 O O . GLN A 1 87 ? 6.538 47.336 -37.285 1.00 0.00 87 GLN A O 4
ATOM 6379 N N . SER A 1 88 ? 5.956 49.509 -37.057 1.00 0.00 88 SER A N 4
ATOM 6380 C CA . SER A 1 88 ? 4.579 49.512 -37.529 1.00 0.00 88 SER A CA 4
ATOM 6381 C C . SER A 1 88 ? 4.093 50.964 -37.500 1.00 0.00 88 SER A C 4
ATOM 6382 O O . SER A 1 88 ? 3.449 51.415 -38.445 1.00 0.00 88 SER A O 4
ATOM 6390 N N . LEU A 1 89 ? 4.416 51.700 -36.424 1.00 0.00 89 LEU A N 4
ATOM 6391 C CA . LEU A 1 89 ? 4.049 53.101 -36.252 1.00 0.00 89 LEU A CA 4
ATOM 6392 C C . LEU A 1 89 ? 5.171 54.018 -36.743 1.00 0.00 89 LEU A C 4
ATOM 6393 O O . LEU A 1 89 ? 5.418 55.083 -36.185 1.00 0.00 89 LEU A O 4
ATOM 6409 N N . GLY A 1 90 ? 5.848 53.591 -37.807 1.00 0.00 90 GLY A N 4
ATOM 6410 C CA . GLY A 1 90 ? 6.943 54.317 -38.420 1.00 0.00 90 GLY A CA 4
ATOM 6411 C C . GLY A 1 90 ? 7.408 53.583 -39.674 1.00 0.00 90 GLY A C 4
ATOM 6412 O O . GLY A 1 90 ? 7.129 52.395 -39.830 1.00 0.00 90 GLY A O 4
ATOM 6416 N N . GLU A 1 91 ? 8.107 54.308 -40.552 1.00 0.00 91 GLU A N 4
ATOM 6417 C CA . GLU A 1 91 ? 8.649 53.811 -41.812 1.00 0.00 91 GLU A CA 4
ATOM 6418 C C . GLU A 1 91 ? 10.176 53.716 -41.693 1.00 0.00 91 GLU A C 4
ATOM 6419 O O . GLU A 1 91 ? 10.765 54.410 -40.864 1.00 0.00 91 GLU A O 4
ATOM 6431 N N . ASP A 1 92 ? 10.816 52.871 -42.513 1.00 0.00 92 ASP A N 4
ATOM 6432 C CA . ASP A 1 92 ? 12.260 52.678 -42.534 1.00 0.00 92 ASP A CA 4
ATOM 6433 C C . ASP A 1 92 ? 12.652 52.143 -43.915 1.00 0.00 92 ASP A C 4
ATOM 6434 O O . ASP A 1 92 ? 13.159 51.030 -44.043 1.00 0.00 92 ASP A O 4
ATOM 6443 N N . ASP A 1 93 ? 12.408 52.949 -44.957 1.00 0.00 93 ASP A N 4
ATOM 6444 C CA . ASP A 1 93 ? 12.713 52.594 -46.341 1.00 0.00 93 ASP A CA 4
ATOM 6445 C C . ASP A 1 93 ? 14.222 52.734 -46.589 1.00 0.00 93 ASP A C 4
ATOM 6446 O O . ASP A 1 93 ? 14.661 53.638 -47.298 1.00 0.00 93 ASP A O 4
ATOM 6455 N N . VAL A 1 94 ? 15.016 51.839 -45.990 1.00 0.00 94 VAL A N 4
ATOM 6456 C CA . VAL A 1 94 ? 16.469 51.809 -46.097 1.00 0.00 94 VAL A CA 4
ATOM 6457 C C . VAL A 1 94 ? 16.862 50.641 -47.002 1.00 0.00 94 VAL A C 4
ATOM 6458 O O . VAL A 1 94 ? 16.637 49.485 -46.647 1.00 0.00 94 VAL A O 4
ATOM 6471 N N . GLU A 1 95 ? 17.450 50.952 -48.161 1.00 0.00 95 GLU A N 4
ATOM 6472 C CA . GLU A 1 95 ? 17.908 49.996 -49.154 1.00 0.00 95 GLU A CA 4
ATOM 6473 C C . GLU A 1 95 ? 19.093 50.646 -49.872 1.00 0.00 95 GLU A C 4
ATOM 6474 O O . GLU A 1 95 ? 20.224 50.224 -49.550 1.00 0.00 95 GLU A O 4
ATOM 6487 N N . GLY B 2 1 ? -14.319 21.808 -22.058 1.00 0.00 1 GLY B N 4
ATOM 6488 C CA . GLY B 2 1 ? -14.244 22.068 -20.611 1.00 0.00 1 GLY B CA 4
ATOM 6489 C C . GLY B 2 1 ? -12.855 21.712 -20.090 1.00 0.00 1 GLY B C 4
ATOM 6490 O O . GLY B 2 1 ? -11.998 21.373 -20.904 1.00 0.00 1 GLY B O 4
ATOM 6496 N N . PRO B 2 2 ? -12.625 21.788 -18.770 1.00 0.00 2 PRO B N 4
ATOM 6497 C CA . PRO B 2 2 ? -11.339 21.491 -18.159 1.00 0.00 2 PRO B CA 4
ATOM 6498 C C . PRO B 2 2 ? -11.015 19.995 -18.263 1.00 0.00 2 PRO B C 4
ATOM 6499 O O . PRO B 2 2 ? -11.288 19.235 -17.335 1.00 0.00 2 PRO B O 4
ATOM 6510 N N . ARG B 2 3 ? -10.433 19.572 -19.392 1.00 0.00 3 ARG B N 4
ATOM 6511 C CA . ARG B 2 3 ? -10.039 18.191 -19.638 1.00 0.00 3 ARG B CA 4
ATOM 6512 C C . ARG B 2 3 ? -9.059 18.108 -20.813 1.00 0.00 3 ARG B C 4
ATOM 6513 O O . ARG B 2 3 ? -9.322 17.433 -21.809 1.00 0.00 3 ARG B O 4
ATOM 6534 N N . LEU B 2 4 ? -7.913 18.781 -20.684 1.00 0.00 4 LEU B N 4
ATOM 6535 C CA . LEU B 2 4 ? -6.849 18.799 -21.680 1.00 0.00 4 LEU B CA 4
ATOM 6536 C C . LEU B 2 4 ? -6.226 17.404 -21.828 1.00 0.00 4 LEU B C 4
ATOM 6537 O O . LEU B 2 4 ? -5.548 17.135 -22.817 1.00 0.00 4 LEU B O 4
ATOM 6553 N N . SER B 2 5 ? -6.459 16.504 -20.862 1.00 0.00 5 SER B N 4
ATOM 6554 C CA . SER B 2 5 ? -5.961 15.141 -20.865 1.00 0.00 5 SER B CA 4
ATOM 6555 C C . SER B 2 5 ? -6.747 14.276 -21.854 1.00 0.00 5 SER B C 4
ATOM 6556 O O . SER B 2 5 ? -7.442 13.340 -21.461 1.00 0.00 5 SER B O 4
ATOM 6564 N N . ARG B 2 6 ? -6.612 14.605 -23.141 1.00 0.00 6 ARG B N 4
ATOM 6565 C CA . ARG B 2 6 ? -7.226 13.940 -24.277 1.00 0.00 6 ARG B CA 4
ATOM 6566 C C . ARG B 2 6 ? -6.079 13.257 -25.013 1.00 0.00 6 ARG B C 4
ATOM 6567 O O . ARG B 2 6 ? -6.005 12.030 -25.054 1.00 0.00 6 ARG B O 4
ATOM 6588 N N . LEU B 2 7 ? -5.162 14.061 -25.565 1.00 0.00 7 LEU B N 4
ATOM 6589 C CA . LEU B 2 7 ? -3.985 13.562 -26.258 1.00 0.00 7 LEU B CA 4
ATOM 6590 C C . LEU B 2 7 ? -3.146 12.676 -25.357 1.00 0.00 7 LEU B C 4
ATOM 6591 O O . LEU B 2 7 ? -2.587 11.709 -25.842 1.00 0.00 7 LEU B O 4
ATOM 6607 N N . LEU B 2 8 ? -3.064 12.985 -24.063 1.00 0.00 8 LEU B N 4
ATOM 6608 C CA . LEU B 2 8 ? -2.246 12.258 -23.108 1.00 0.00 8 LEU B CA 4
ATOM 6609 C C . LEU B 2 8 ? -2.639 10.787 -22.964 1.00 0.00 8 LEU B C 4
ATOM 6610 O O . LEU B 2 8 ? -1.858 10.003 -22.432 1.00 0.00 8 LEU B O 4
ATOM 6626 N N . SER B 2 9 ? -3.810 10.384 -23.476 1.00 0.00 9 SER B N 4
ATOM 6627 C CA . SER B 2 9 ? -4.209 8.983 -23.471 1.00 0.00 9 SER B CA 4
ATOM 6628 C C . SER B 2 9 ? -3.278 8.167 -24.389 1.00 0.00 9 SER B C 4
ATOM 6629 O O . SER B 2 9 ? -3.278 6.940 -24.326 1.00 0.00 9 SER B O 4
ATOM 6637 N N . TYR B 2 10 ? -2.494 8.848 -25.239 1.00 0.00 10 TYR B N 4
ATOM 6638 C CA . TYR B 2 10 ? -1.546 8.280 -26.184 1.00 0.00 10 TYR B CA 4
ATOM 6639 C C . TYR B 2 10 ? -0.261 7.734 -25.544 1.00 0.00 10 TYR B C 4
ATOM 6640 O O . TYR B 2 10 ? 0.574 7.186 -26.261 1.00 0.00 10 TYR B O 4
ATOM 6658 N N . ALA B 2 11 ? -0.068 7.910 -24.229 1.00 0.00 11 ALA B N 4
ATOM 6659 C CA . ALA B 2 11 ? 1.151 7.521 -23.541 1.00 0.00 11 ALA B CA 4
ATOM 6660 C C . ALA B 2 11 ? 0.877 7.375 -22.045 1.00 0.00 11 ALA B C 4
ATOM 6661 O O . ALA B 2 11 ? 1.162 6.275 -21.525 1.00 0.00 11 ALA B O 4
ATOM 6669 N N . ARG A 1 1 ? 4.025 7.237 9.813 1.00 0.00 1 ARG A N 5
ATOM 6670 C CA . ARG A 1 1 ? 3.168 7.966 8.859 1.00 0.00 1 ARG A CA 5
ATOM 6671 C C . ARG A 1 1 ? 3.984 9.027 8.123 1.00 0.00 1 ARG A C 5
ATOM 6672 O O . ARG A 1 1 ? 5.035 9.430 8.618 1.00 0.00 1 ARG A O 5
ATOM 6695 N N . ALA A 1 2 ? 3.512 9.459 6.948 1.00 0.00 2 ALA A N 5
ATOM 6696 C CA . ALA A 1 2 ? 4.165 10.451 6.105 1.00 0.00 2 ALA A CA 5
ATOM 6697 C C . ALA A 1 2 ? 3.197 10.874 4.995 1.00 0.00 2 ALA A C 5
ATOM 6698 O O . ALA A 1 2 ? 2.069 10.388 4.941 1.00 0.00 2 ALA A O 5
ATOM 6705 N N . GLY A 1 3 ? 3.654 11.769 4.111 1.00 0.00 3 GLY A N 5
ATOM 6706 C CA . GLY A 1 3 ? 2.914 12.286 2.968 1.00 0.00 3 GLY A CA 5
ATOM 6707 C C . GLY A 1 3 ? 3.913 12.527 1.838 1.00 0.00 3 GLY A C 5
ATOM 6708 O O . GLY A 1 3 ? 5.088 12.772 2.108 1.00 0.00 3 GLY A O 5
ATOM 6712 N N . LEU A 1 4 ? 3.463 12.444 0.580 1.00 0.00 4 LEU A N 5
ATOM 6713 C CA . LEU A 1 4 ? 4.317 12.616 -0.590 1.00 0.00 4 LEU A CA 5
ATOM 6714 C C . LEU A 1 4 ? 3.450 12.972 -1.798 1.00 0.00 4 LEU A C 5
ATOM 6715 O O . LEU A 1 4 ? 2.322 12.490 -1.905 1.00 0.00 4 LEU A O 5
ATOM 6731 N N . SER A 1 5 ? 3.975 13.817 -2.698 1.00 0.00 5 SER A N 5
ATOM 6732 C CA . SER A 1 5 ? 3.340 14.293 -3.917 1.00 0.00 5 SER A CA 5
ATOM 6733 C C . SER A 1 5 ? 4.361 15.137 -4.700 1.00 0.00 5 SER A C 5
ATOM 6734 O O . SER A 1 5 ? 5.558 14.994 -4.461 1.00 0.00 5 SER A O 5
ATOM 6742 N N . LYS A 1 6 ? 3.863 15.999 -5.605 1.00 0.00 6 LYS A N 5
ATOM 6743 C CA . LYS A 1 6 ? 4.550 16.949 -6.489 1.00 0.00 6 LYS A CA 5
ATOM 6744 C C . LYS A 1 6 ? 6.079 16.752 -6.549 1.00 0.00 6 LYS A C 5
ATOM 6745 O O . LYS A 1 6 ? 6.780 17.230 -5.658 1.00 0.00 6 LYS A O 5
ATOM 6764 N N . LEU A 1 7 ? 6.599 16.073 -7.587 1.00 0.00 7 LEU A N 5
ATOM 6765 C CA . LEU A 1 7 ? 8.022 15.820 -7.773 1.00 0.00 7 LEU A CA 5
ATOM 6766 C C . LEU A 1 7 ? 8.605 15.074 -6.568 1.00 0.00 7 LEU A C 5
ATOM 6767 O O . LEU A 1 7 ? 9.371 15.657 -5.803 1.00 0.00 7 LEU A O 5
ATOM 6783 N N . PRO A 1 8 ? 8.248 13.789 -6.392 1.00 0.00 8 PRO A N 5
ATOM 6784 C CA . PRO A 1 8 ? 8.721 12.965 -5.290 1.00 0.00 8 PRO A CA 5
ATOM 6785 C C . PRO A 1 8 ? 10.202 12.608 -5.495 1.00 0.00 8 PRO A C 5
ATOM 6786 O O . PRO A 1 8 ? 11.064 13.457 -5.285 1.00 0.00 8 PRO A O 5
ATOM 6797 N N . ASP A 1 9 ? 10.523 11.374 -5.907 1.00 0.00 9 ASP A N 5
ATOM 6798 C CA . ASP A 1 9 ? 11.914 10.988 -6.136 1.00 0.00 9 ASP A CA 5
ATOM 6799 C C . ASP A 1 9 ? 12.421 11.599 -7.448 1.00 0.00 9 ASP A C 5
ATOM 6800 O O . ASP A 1 9 ? 13.618 11.843 -7.592 1.00 0.00 9 ASP A O 5
ATOM 6809 N N . LEU A 1 10 ? 11.511 11.880 -8.399 1.00 0.00 10 LEU A N 5
ATOM 6810 C CA . LEU A 1 10 ? 11.760 12.518 -9.683 1.00 0.00 10 LEU A CA 5
ATOM 6811 C C . LEU A 1 10 ? 12.508 11.670 -10.721 1.00 0.00 10 LEU A C 5
ATOM 6812 O O . LEU A 1 10 ? 12.540 12.030 -11.895 1.00 0.00 10 LEU A O 5
ATOM 6828 N N . LYS A 1 11 ? 13.099 10.551 -10.307 1.00 0.00 11 LYS A N 5
ATOM 6829 C CA . LYS A 1 11 ? 13.829 9.649 -11.197 1.00 0.00 11 LYS A CA 5
ATOM 6830 C C . LYS A 1 11 ? 12.856 8.824 -12.042 1.00 0.00 11 LYS A C 5
ATOM 6831 O O . LYS A 1 11 ? 13.184 8.463 -13.171 1.00 0.00 11 LYS A O 5
ATOM 6850 N N . ASP A 1 12 ? 11.669 8.517 -11.505 1.00 0.00 12 ASP A N 5
ATOM 6851 C CA . ASP A 1 12 ? 10.696 7.698 -12.210 1.00 0.00 12 ASP A CA 5
ATOM 6852 C C . ASP A 1 12 ? 9.946 8.520 -13.251 1.00 0.00 12 ASP A C 5
ATOM 6853 O O . ASP A 1 12 ? 9.560 9.666 -13.021 1.00 0.00 12 ASP A O 5
ATOM 6862 N N . ALA A 1 13 ? 9.749 7.889 -14.408 1.00 0.00 13 ALA A N 5
ATOM 6863 C CA . ALA A 1 13 ? 9.075 8.461 -15.559 1.00 0.00 13 ALA A CA 5
ATOM 6864 C C . ALA A 1 13 ? 7.584 8.577 -15.301 1.00 0.00 13 ALA A C 5
ATOM 6865 O O . ALA A 1 13 ? 6.977 9.582 -15.649 1.00 0.00 13 ALA A O 5
ATOM 6872 N N . GLU A 1 14 ? 7.005 7.548 -14.683 1.00 0.00 14 GLU A N 5
ATOM 6873 C CA . GLU A 1 14 ? 5.586 7.531 -14.355 1.00 0.00 14 GLU A CA 5
ATOM 6874 C C . GLU A 1 14 ? 5.267 8.671 -13.389 1.00 0.00 14 GLU A C 5
ATOM 6875 O O . GLU A 1 14 ? 4.262 9.353 -13.544 1.00 0.00 14 GLU A O 5
ATOM 6887 N N . ALA A 1 15 ? 6.127 8.883 -12.390 1.00 0.00 15 ALA A N 5
ATOM 6888 C CA . ALA A 1 15 ? 5.945 9.929 -11.389 1.00 0.00 15 ALA A CA 5
ATOM 6889 C C . ALA A 1 15 ? 6.017 11.310 -12.032 1.00 0.00 15 ALA A C 5
ATOM 6890 O O . ALA A 1 15 ? 5.284 12.224 -11.654 1.00 0.00 15 ALA A O 5
ATOM 6897 N N . VAL A 1 16 ? 6.910 11.443 -13.013 1.00 0.00 16 VAL A N 5
ATOM 6898 C CA . VAL A 1 16 ? 7.111 12.685 -13.746 1.00 0.00 16 VAL A CA 5
ATOM 6899 C C . VAL A 1 16 ? 5.913 12.883 -14.662 1.00 0.00 16 VAL A C 5
ATOM 6900 O O . VAL A 1 16 ? 5.461 14.011 -14.825 1.00 0.00 16 VAL A O 5
ATOM 6913 N N . GLN A 1 17 ? 5.393 11.794 -15.241 1.00 0.00 17 GLN A N 5
ATOM 6914 C CA . GLN A 1 17 ? 4.238 11.842 -16.126 1.00 0.00 17 GLN A CA 5
ATOM 6915 C C . GLN A 1 17 ? 3.016 12.280 -15.330 1.00 0.00 17 GLN A C 5
ATOM 6916 O O . GLN A 1 17 ? 2.242 13.110 -15.799 1.00 0.00 17 GLN A O 5
ATOM 6930 N N . LYS A 1 18 ? 2.856 11.713 -14.129 1.00 0.00 18 LYS A N 5
ATOM 6931 C CA . LYS A 1 18 ? 1.731 12.007 -13.252 1.00 0.00 18 LYS A CA 5
ATOM 6932 C C . LYS A 1 18 ? 1.723 13.496 -12.920 1.00 0.00 18 LYS A C 5
ATOM 6933 O O . LYS A 1 18 ? 0.723 14.176 -13.141 1.00 0.00 18 LYS A O 5
ATOM 6952 N N . PHE A 1 19 ? 2.847 13.999 -12.408 1.00 0.00 19 PHE A N 5
ATOM 6953 C CA . PHE A 1 19 ? 3.002 15.406 -12.065 1.00 0.00 19 PHE A CA 5
ATOM 6954 C C . PHE A 1 19 ? 2.812 16.303 -13.299 1.00 0.00 19 PHE A C 5
ATOM 6955 O O . PHE A 1 19 ? 2.101 17.308 -13.236 1.00 0.00 19 PHE A O 5
ATOM 6972 N N . PHE A 1 20 ? 3.460 15.942 -14.415 1.00 0.00 20 PHE A N 5
ATOM 6973 C CA . PHE A 1 20 ? 3.403 16.702 -15.658 1.00 0.00 20 PHE A CA 5
ATOM 6974 C C . PHE A 1 20 ? 1.929 16.910 -16.022 1.00 0.00 20 PHE A C 5
ATOM 6975 O O . PHE A 1 20 ? 1.493 18.036 -16.248 1.00 0.00 20 PHE A O 5
ATOM 6992 N N . LEU A 1 21 ? 1.163 15.810 -16.051 1.00 0.00 21 LEU A N 5
ATOM 6993 C CA . LEU A 1 21 ? -0.258 15.823 -16.352 1.00 0.00 21 LEU A CA 5
ATOM 6994 C C . LEU A 1 21 ? -1.029 16.590 -15.291 1.00 0.00 21 LEU A C 5
ATOM 6995 O O . LEU A 1 21 ? -1.992 17.275 -15.627 1.00 0.00 21 LEU A O 5
ATOM 7011 N N . GLU A 1 22 ? -0.629 16.497 -14.020 1.00 0.00 22 GLU A N 5
ATOM 7012 C CA . GLU A 1 22 ? -1.319 17.237 -12.978 1.00 0.00 22 GLU A CA 5
ATOM 7013 C C . GLU A 1 22 ? -1.255 18.736 -13.280 1.00 0.00 22 GLU A C 5
ATOM 7014 O O . GLU A 1 22 ? -2.221 19.435 -13.001 1.00 0.00 22 GLU A O 5
ATOM 7026 N N . GLU A 1 23 ? -0.146 19.222 -13.862 1.00 0.00 23 GLU A N 5
ATOM 7027 C CA . GLU A 1 23 ? 0.056 20.627 -14.202 1.00 0.00 23 GLU A CA 5
ATOM 7028 C C . GLU A 1 23 ? -0.539 20.964 -15.573 1.00 0.00 23 GLU A C 5
ATOM 7029 O O . GLU A 1 23 ? -1.067 22.063 -15.731 1.00 0.00 23 GLU A O 5
ATOM 7041 N N . ILE A 1 24 ? -0.513 20.036 -16.544 1.00 0.00 24 ILE A N 5
ATOM 7042 C CA . ILE A 1 24 ? -1.171 20.250 -17.847 1.00 0.00 24 ILE A CA 5
ATOM 7043 C C . ILE A 1 24 ? -2.645 20.536 -17.513 1.00 0.00 24 ILE A C 5
ATOM 7044 O O . ILE A 1 24 ? -3.209 21.522 -17.995 1.00 0.00 24 ILE A O 5
ATOM 7060 N N . GLN A 1 25 ? -3.235 19.671 -16.669 1.00 0.00 25 GLN A N 5
ATOM 7061 C CA . GLN A 1 25 ? -4.631 19.739 -16.242 1.00 0.00 25 GLN A CA 5
ATOM 7062 C C . GLN A 1 25 ? -4.924 20.903 -15.297 1.00 0.00 25 GLN A C 5
ATOM 7063 O O . GLN A 1 25 ? -5.885 21.640 -15.491 1.00 0.00 25 GLN A O 5
ATOM 7077 N N . LEU A 1 26 ? -4.105 21.074 -14.266 1.00 0.00 26 LEU A N 5
ATOM 7078 C CA . LEU A 1 26 ? -4.285 22.155 -13.297 1.00 0.00 26 LEU A CA 5
ATOM 7079 C C . LEU A 1 26 ? -4.219 23.503 -14.025 1.00 0.00 26 LEU A C 5
ATOM 7080 O O . LEU A 1 26 ? -5.065 24.364 -13.790 1.00 0.00 26 LEU A O 5
ATOM 7096 N N . GLY A 1 27 ? -3.244 23.686 -14.924 1.00 0.00 27 GLY A N 5
ATOM 7097 C CA . GLY A 1 27 ? -3.102 24.913 -15.698 1.00 0.00 27 GLY A CA 5
ATOM 7098 C C . GLY A 1 27 ? -4.335 25.138 -16.552 1.00 0.00 27 GLY A C 5
ATOM 7099 O O . GLY A 1 27 ? -5.066 26.085 -16.283 1.00 0.00 27 GLY A O 5
ATOM 7103 N N . GLU A 1 28 ? -4.589 24.295 -17.562 1.00 0.00 28 GLU A N 5
ATOM 7104 C CA . GLU A 1 28 ? -5.785 24.474 -18.396 1.00 0.00 28 GLU A CA 5
ATOM 7105 C C . GLU A 1 28 ? -7.080 24.694 -17.593 1.00 0.00 28 GLU A C 5
ATOM 7106 O O . GLU A 1 28 ? -7.929 25.483 -18.002 1.00 0.00 28 GLU A O 5
ATOM 7118 N N . GLU A 1 29 ? -7.221 24.034 -16.439 1.00 0.00 29 GLU A N 5
ATOM 7119 C CA . GLU A 1 29 ? -8.386 24.197 -15.572 1.00 0.00 29 GLU A CA 5
ATOM 7120 C C . GLU A 1 29 ? -8.372 25.597 -14.948 1.00 0.00 29 GLU A C 5
ATOM 7121 O O . GLU A 1 29 ? -9.398 26.268 -14.901 1.00 0.00 29 GLU A O 5
ATOM 7133 N N . LEU A 1 30 ? -7.213 26.080 -14.487 1.00 0.00 30 LEU A N 5
ATOM 7134 C CA . LEU A 1 30 ? -7.118 27.430 -13.949 1.00 0.00 30 LEU A CA 5
ATOM 7135 C C . LEU A 1 30 ? -7.453 28.421 -15.065 1.00 0.00 30 LEU A C 5
ATOM 7136 O O . LEU A 1 30 ? -8.139 29.412 -14.822 1.00 0.00 30 LEU A O 5
ATOM 7152 N N . LEU A 1 31 ? -7.013 28.149 -16.299 1.00 0.00 31 LEU A N 5
ATOM 7153 C CA . LEU A 1 31 ? -7.350 29.000 -17.443 1.00 0.00 31 LEU A CA 5
ATOM 7154 C C . LEU A 1 31 ? -8.854 28.995 -17.622 1.00 0.00 31 LEU A C 5
ATOM 7155 O O . LEU A 1 31 ? -9.453 30.044 -17.839 1.00 0.00 31 LEU A O 5
ATOM 7171 N N . ALA A 1 32 ? -9.450 27.808 -17.484 1.00 0.00 32 ALA A N 5
ATOM 7172 C CA . ALA A 1 32 ? -10.896 27.628 -17.528 1.00 0.00 32 ALA A CA 5
ATOM 7173 C C . ALA A 1 32 ? -11.598 28.549 -16.519 1.00 0.00 32 ALA A C 5
ATOM 7174 O O . ALA A 1 32 ? -12.777 28.853 -16.687 1.00 0.00 32 ALA A O 5
ATOM 7181 N N . GLN A 1 33 ? -10.867 29.008 -15.492 1.00 0.00 33 GLN A N 5
ATOM 7182 C CA . GLN A 1 33 ? -11.339 29.922 -14.464 1.00 0.00 33 GLN A CA 5
ATOM 7183 C C . GLN A 1 33 ? -11.016 31.364 -14.866 1.00 0.00 33 GLN A C 5
ATOM 7184 O O . GLN A 1 33 ? -11.783 32.276 -14.565 1.00 0.00 33 GLN A O 5
ATOM 7198 N N . GLY A 1 34 ? -9.886 31.556 -15.556 1.00 0.00 34 GLY A N 5
ATOM 7199 C CA . GLY A 1 34 ? -9.399 32.823 -16.075 1.00 0.00 34 GLY A CA 5
ATOM 7200 C C . GLY A 1 34 ? -7.930 33.103 -15.751 1.00 0.00 34 GLY A C 5
ATOM 7201 O O . GLY A 1 34 ? -7.476 34.210 -16.033 1.00 0.00 34 GLY A O 5
ATOM 7205 N N . ASP A 1 35 ? -7.179 32.154 -15.164 1.00 0.00 35 ASP A N 5
ATOM 7206 C CA . ASP A 1 35 ? -5.782 32.421 -14.795 1.00 0.00 35 ASP A CA 5
ATOM 7207 C C . ASP A 1 35 ? -4.749 32.027 -15.863 1.00 0.00 35 ASP A C 5
ATOM 7208 O O . ASP A 1 35 ? -3.916 31.148 -15.657 1.00 0.00 35 ASP A O 5
ATOM 7217 N N . TYR A 1 36 ? -4.784 32.727 -16.998 1.00 0.00 36 TYR A N 5
ATOM 7218 C CA . TYR A 1 36 ? -3.862 32.590 -18.126 1.00 0.00 36 TYR A CA 5
ATOM 7219 C C . TYR A 1 36 ? -2.400 32.651 -17.697 1.00 0.00 36 TYR A C 5
ATOM 7220 O O . TYR A 1 36 ? -1.571 31.912 -18.227 1.00 0.00 36 TYR A O 5
ATOM 7238 N N . GLU A 1 37 ? -2.091 33.511 -16.730 1.00 0.00 37 GLU A N 5
ATOM 7239 C CA . GLU A 1 37 ? -0.743 33.664 -16.210 1.00 0.00 37 GLU A CA 5
ATOM 7240 C C . GLU A 1 37 ? -0.274 32.355 -15.594 1.00 0.00 37 GLU A C 5
ATOM 7241 O O . GLU A 1 37 ? 0.849 31.912 -15.836 1.00 0.00 37 GLU A O 5
ATOM 7253 N N . LYS A 1 38 ? -1.161 31.723 -14.827 1.00 0.00 38 LYS A N 5
ATOM 7254 C CA . LYS A 1 38 ? -0.866 30.437 -14.222 1.00 0.00 38 LYS A CA 5
ATOM 7255 C C . LYS A 1 38 ? -0.662 29.373 -15.292 1.00 0.00 38 LYS A C 5
ATOM 7256 O O . LYS A 1 38 ? 0.146 28.472 -15.084 1.00 0.00 38 LYS A O 5
ATOM 7275 N N . GLY A 1 39 ? -1.340 29.465 -16.444 1.00 0.00 39 GLY A N 5
ATOM 7276 C CA . GLY A 1 39 ? -1.098 28.500 -17.507 1.00 0.00 39 GLY A CA 5
ATOM 7277 C C . GLY A 1 39 ? 0.308 28.679 -18.047 1.00 0.00 39 GLY A C 5
ATOM 7278 O O . GLY A 1 39 ? 0.949 27.698 -18.388 1.00 0.00 39 GLY A O 5
ATOM 7282 N N . VAL A 1 40 ? 0.805 29.915 -18.129 1.00 0.00 40 VAL A N 5
ATOM 7283 C CA . VAL A 1 40 ? 2.149 30.130 -18.632 1.00 0.00 40 VAL A CA 5
ATOM 7284 C C . VAL A 1 40 ? 3.155 29.481 -17.678 1.00 0.00 40 VAL A C 5
ATOM 7285 O O . VAL A 1 40 ? 4.046 28.766 -18.122 1.00 0.00 40 VAL A O 5
ATOM 7298 N N . ASP A 1 41 ? 3.004 29.721 -16.375 1.00 0.00 41 ASP A N 5
ATOM 7299 C CA . ASP A 1 41 ? 3.880 29.189 -15.332 1.00 0.00 41 ASP A CA 5
ATOM 7300 C C . ASP A 1 41 ? 3.837 27.661 -15.288 1.00 0.00 41 ASP A C 5
ATOM 7301 O O . ASP A 1 41 ? 4.861 26.979 -15.365 1.00 0.00 41 ASP A O 5
ATOM 7310 N N . HIS A 1 42 ? 2.628 27.129 -15.146 1.00 0.00 42 HIS A N 5
ATOM 7311 C CA . HIS A 1 42 ? 2.419 25.700 -15.030 1.00 0.00 42 HIS A CA 5
ATOM 7312 C C . HIS A 1 42 ? 2.716 24.961 -16.316 1.00 0.00 42 HIS A C 5
ATOM 7313 O O . HIS A 1 42 ? 3.200 23.829 -16.266 1.00 0.00 42 HIS A O 5
ATOM 7327 N N . LEU A 1 43 ? 2.469 25.587 -17.470 1.00 0.00 43 LEU A N 5
ATOM 7328 C CA . LEU A 1 43 ? 2.807 24.904 -18.699 1.00 0.00 43 LEU A CA 5
ATOM 7329 C C . LEU A 1 43 ? 4.330 24.944 -18.766 1.00 0.00 43 LEU A C 5
ATOM 7330 O O . LEU A 1 43 ? 4.934 23.922 -19.063 1.00 0.00 43 LEU A O 5
ATOM 7346 N N . THR A 1 44 ? 4.960 26.091 -18.449 1.00 0.00 44 THR A N 5
ATOM 7347 C CA . THR A 1 44 ? 6.420 26.198 -18.458 1.00 0.00 44 THR A CA 5
ATOM 7348 C C . THR A 1 44 ? 7.046 25.043 -17.661 1.00 0.00 44 THR A C 5
ATOM 7349 O O . THR A 1 44 ? 8.053 24.458 -18.068 1.00 0.00 44 THR A O 5
ATOM 7360 N N . ASN A 1 45 ? 6.433 24.698 -16.524 1.00 0.00 45 ASN A N 5
ATOM 7361 C CA . ASN A 1 45 ? 6.945 23.603 -15.700 1.00 0.00 45 ASN A CA 5
ATOM 7362 C C . ASN A 1 45 ? 6.783 22.272 -16.424 1.00 0.00 45 ASN A C 5
ATOM 7363 O O . ASN A 1 45 ? 7.690 21.437 -16.434 1.00 0.00 45 ASN A O 5
ATOM 7374 N N . ALA A 1 46 ? 5.621 22.091 -17.056 1.00 0.00 46 ALA A N 5
ATOM 7375 C CA . ALA A 1 46 ? 5.329 20.897 -17.834 1.00 0.00 46 ALA A CA 5
ATOM 7376 C C . ALA A 1 46 ? 6.456 20.706 -18.868 1.00 0.00 46 ALA A C 5
ATOM 7377 O O . ALA A 1 46 ? 6.969 19.600 -19.023 1.00 0.00 46 ALA A O 5
ATOM 7384 N N . ILE A 1 47 ? 6.885 21.790 -19.534 1.00 0.00 47 ILE A N 5
ATOM 7385 C CA . ILE A 1 47 ? 7.998 21.760 -20.487 1.00 0.00 47 ILE A CA 5
ATOM 7386 C C . ILE A 1 47 ? 9.302 21.367 -19.802 1.00 0.00 47 ILE A C 5
ATOM 7387 O O . ILE A 1 47 ? 10.110 20.641 -20.376 1.00 0.00 47 ILE A O 5
ATOM 7403 N N . ALA A 1 48 ? 9.517 21.881 -18.594 1.00 0.00 48 ALA A N 5
ATOM 7404 C CA . ALA A 1 48 ? 10.738 21.667 -17.837 1.00 0.00 48 ALA A CA 5
ATOM 7405 C C . ALA A 1 48 ? 10.938 20.199 -17.517 1.00 0.00 48 ALA A C 5
ATOM 7406 O O . ALA A 1 48 ? 12.075 19.737 -17.454 1.00 0.00 48 ALA A O 5
ATOM 7413 N N . VAL A 1 49 ? 9.833 19.472 -17.333 1.00 0.00 49 VAL A N 5
ATOM 7414 C CA . VAL A 1 49 ? 9.890 18.058 -17.031 1.00 0.00 49 VAL A CA 5
ATOM 7415 C C . VAL A 1 49 ? 9.640 17.201 -18.270 1.00 0.00 49 VAL A C 5
ATOM 7416 O O . VAL A 1 49 ? 9.949 16.011 -18.246 1.00 0.00 49 VAL A O 5
ATOM 7429 N N . CYS A 1 50 ? 9.099 17.780 -19.352 1.00 0.00 50 CYS A N 5
ATOM 7430 C CA . CYS A 1 50 ? 8.852 17.028 -20.577 1.00 0.00 50 CYS A CA 5
ATOM 7431 C C . CYS A 1 50 ? 10.129 17.012 -21.417 1.00 0.00 50 CYS A C 5
ATOM 7432 O O . CYS A 1 50 ? 10.589 15.945 -21.817 1.00 0.00 50 CYS A O 5
ATOM 7440 N N . GLY A 1 51 ? 10.709 18.191 -21.673 1.00 0.00 51 GLY A N 5
ATOM 7441 C CA . GLY A 1 51 ? 11.944 18.322 -22.438 1.00 0.00 51 GLY A CA 5
ATOM 7442 C C . GLY A 1 51 ? 11.716 18.398 -23.948 1.00 0.00 51 GLY A C 5
ATOM 7443 O O . GLY A 1 51 ? 12.674 18.555 -24.701 1.00 0.00 51 GLY A O 5
ATOM 7447 N N . GLN A 1 52 ? 10.458 18.304 -24.391 1.00 0.00 52 GLN A N 5
ATOM 7448 C CA . GLN A 1 52 ? 10.067 18.380 -25.796 1.00 0.00 52 GLN A CA 5
ATOM 7449 C C . GLN A 1 52 ? 8.975 19.446 -25.891 1.00 0.00 52 GLN A C 5
ATOM 7450 O O . GLN A 1 52 ? 7.831 19.125 -26.220 1.00 0.00 52 GLN A O 5
ATOM 7464 N N . PRO A 1 53 ? 9.305 20.719 -25.591 1.00 0.00 53 PRO A N 5
ATOM 7465 C CA . PRO A 1 53 ? 8.342 21.801 -25.621 1.00 0.00 53 PRO A CA 5
ATOM 7466 C C . PRO A 1 53 ? 7.530 21.857 -26.898 1.00 0.00 53 PRO A C 5
ATOM 7467 O O . PRO A 1 53 ? 6.313 21.831 -26.845 1.00 0.00 53 PRO A O 5
ATOM 7478 N N . GLN A 1 54 ? 8.210 21.957 -28.033 1.00 0.00 54 GLN A N 5
ATOM 7479 C CA . GLN A 1 54 ? 7.595 22.101 -29.346 1.00 0.00 54 GLN A CA 5
ATOM 7480 C C . GLN A 1 54 ? 6.635 20.960 -29.670 1.00 0.00 54 GLN A C 5
ATOM 7481 O O . GLN A 1 54 ? 5.533 21.219 -30.153 1.00 0.00 54 GLN A O 5
ATOM 7495 N N . GLN A 1 55 ? 7.020 19.707 -29.390 1.00 0.00 55 GLN A N 5
ATOM 7496 C CA . GLN A 1 55 ? 6.120 18.586 -29.636 1.00 0.00 55 GLN A CA 5
ATOM 7497 C C . GLN A 1 55 ? 4.868 18.779 -28.788 1.00 0.00 55 GLN A C 5
ATOM 7498 O O . GLN A 1 55 ? 3.753 18.562 -29.258 1.00 0.00 55 GLN A O 5
ATOM 7512 N N . LEU A 1 56 ? 5.052 19.207 -27.538 1.00 0.00 56 LEU A N 5
ATOM 7513 C CA . LEU A 1 56 ? 3.936 19.460 -26.654 1.00 0.00 56 LEU A CA 5
ATOM 7514 C C . LEU A 1 56 ? 3.076 20.606 -27.196 1.00 0.00 56 LEU A C 5
ATOM 7515 O O . LEU A 1 56 ? 1.860 20.491 -27.243 1.00 0.00 56 LEU A O 5
ATOM 7531 N N . LEU A 1 57 ? 3.674 21.719 -27.623 1.00 0.00 57 LEU A N 5
ATOM 7532 C CA . LEU A 1 57 ? 2.890 22.841 -28.140 1.00 0.00 57 LEU A CA 5
ATOM 7533 C C . LEU A 1 57 ? 2.071 22.382 -29.351 1.00 0.00 57 LEU A C 5
ATOM 7534 O O . LEU A 1 57 ? 0.923 22.795 -29.521 1.00 0.00 57 LEU A O 5
ATOM 7550 N N . GLN A 1 58 ? 2.636 21.479 -30.162 1.00 0.00 58 GLN A N 5
ATOM 7551 C CA . GLN A 1 58 ? 1.926 20.900 -31.292 1.00 0.00 58 GLN A CA 5
ATOM 7552 C C . GLN A 1 58 ? 0.756 20.065 -30.757 1.00 0.00 58 GLN A C 5
ATOM 7553 O O . GLN A 1 58 ? -0.362 20.170 -31.257 1.00 0.00 58 GLN A O 5
ATOM 7567 N N . VAL A 1 59 ? 1.012 19.247 -29.728 1.00 0.00 59 VAL A N 5
ATOM 7568 C CA . VAL A 1 59 ? 0.013 18.392 -29.100 1.00 0.00 59 VAL A CA 5
ATOM 7569 C C . VAL A 1 59 ? -1.142 19.180 -28.513 1.00 0.00 59 VAL A C 5
ATOM 7570 O O . VAL A 1 59 ? -2.285 18.732 -28.559 1.00 0.00 59 VAL A O 5
ATOM 7583 N N . LEU A 1 60 ? -0.854 20.378 -28.015 1.00 0.00 60 LEU A N 5
ATOM 7584 C CA . LEU A 1 60 ? -1.876 21.211 -27.419 1.00 0.00 60 LEU A CA 5
ATOM 7585 C C . LEU A 1 60 ? -2.660 21.826 -28.573 1.00 0.00 60 LEU A C 5
ATOM 7586 O O . LEU A 1 60 ? -3.880 21.904 -28.478 1.00 0.00 60 LEU A O 5
ATOM 7602 N N . GLN A 1 61 ? -1.999 22.213 -29.670 1.00 0.00 61 GLN A N 5
ATOM 7603 C CA . GLN A 1 61 ? -2.699 22.780 -30.822 1.00 0.00 61 GLN A CA 5
ATOM 7604 C C . GLN A 1 61 ? -3.654 21.751 -31.430 1.00 0.00 61 GLN A C 5
ATOM 7605 O O . GLN A 1 61 ? -4.759 22.105 -31.839 1.00 0.00 61 GLN A O 5
ATOM 7619 N N . GLN A 1 62 ? -3.229 20.484 -31.481 1.00 0.00 62 GLN A N 5
ATOM 7620 C CA . GLN A 1 62 ? -4.002 19.387 -32.047 1.00 0.00 62 GLN A CA 5
ATOM 7621 C C . GLN A 1 62 ? -5.313 19.191 -31.288 1.00 0.00 62 GLN A C 5
ATOM 7622 O O . GLN A 1 62 ? -6.345 18.943 -31.909 1.00 0.00 62 GLN A O 5
ATOM 7636 N N . THR A 1 63 ? -5.283 19.303 -29.954 1.00 0.00 63 THR A N 5
ATOM 7637 C CA . THR A 1 63 ? -6.495 19.125 -29.168 1.00 0.00 63 THR A CA 5
ATOM 7638 C C . THR A 1 63 ? -7.363 20.378 -29.187 1.00 0.00 63 THR A C 5
ATOM 7639 O O . THR A 1 63 ? -8.585 20.265 -29.135 1.00 0.00 63 THR A O 5
ATOM 7650 N N . LEU A 1 64 ? -6.736 21.558 -29.251 1.00 0.00 64 LEU A N 5
ATOM 7651 C CA . LEU A 1 64 ? -7.441 22.838 -29.249 1.00 0.00 64 LEU A CA 5
ATOM 7652 C C . LEU A 1 64 ? -6.425 23.967 -29.433 1.00 0.00 64 LEU A C 5
ATOM 7653 O O . LEU A 1 64 ? -5.452 23.995 -28.691 1.00 0.00 64 LEU A O 5
ATOM 7669 N N . PRO A 1 65 ? -6.608 24.909 -30.376 1.00 0.00 65 PRO A N 5
ATOM 7670 C CA . PRO A 1 65 ? -5.668 26.007 -30.574 1.00 0.00 65 PRO A CA 5
ATOM 7671 C C . PRO A 1 65 ? -5.598 26.869 -29.303 1.00 0.00 65 PRO A C 5
ATOM 7672 O O . PRO A 1 65 ? -6.593 27.499 -28.951 1.00 0.00 65 PRO A O 5
ATOM 7683 N N . PRO A 1 66 ? -4.455 26.900 -28.594 1.00 0.00 66 PRO A N 5
ATOM 7684 C CA . PRO A 1 66 ? -4.292 27.644 -27.354 1.00 0.00 66 PRO A CA 5
ATOM 7685 C C . PRO A 1 66 ? -4.035 29.139 -27.600 1.00 0.00 66 PRO A C 5
ATOM 7686 O O . PRO A 1 66 ? -3.011 29.490 -28.179 1.00 0.00 66 PRO A O 5
ATOM 7697 N N . PRO A 1 67 ? -4.924 30.050 -27.162 1.00 0.00 67 PRO A N 5
ATOM 7698 C CA . PRO A 1 67 ? -4.709 31.482 -27.324 1.00 0.00 67 PRO A CA 5
ATOM 7699 C C . PRO A 1 67 ? -3.687 31.955 -26.280 1.00 0.00 67 PRO A C 5
ATOM 7700 O O . PRO A 1 67 ? -2.809 32.761 -26.578 1.00 0.00 67 PRO A O 5
ATOM 7711 N N . VAL A 1 68 ? -3.805 31.430 -25.055 1.00 0.00 68 VAL A N 5
ATOM 7712 C CA . VAL A 1 68 ? -2.950 31.708 -23.906 1.00 0.00 68 VAL A CA 5
ATOM 7713 C C . VAL A 1 68 ? -1.500 31.431 -24.265 1.00 0.00 68 VAL A C 5
ATOM 7714 O O . VAL A 1 68 ? -0.621 32.217 -23.936 1.00 0.00 68 VAL A O 5
ATOM 7727 N N . PHE A 1 69 ? -1.274 30.317 -24.956 1.00 0.00 69 PHE A N 5
ATOM 7728 C CA . PHE A 1 69 ? 0.039 29.915 -25.461 1.00 0.00 69 PHE A CA 5
ATOM 7729 C C . PHE A 1 69 ? 0.771 31.109 -26.075 1.00 0.00 69 PHE A C 5
ATOM 7730 O O . PHE A 1 69 ? 1.961 31.281 -25.836 1.00 0.00 69 PHE A O 5
ATOM 7747 N N . GLN A 1 70 ? 0.055 31.938 -26.841 1.00 0.00 70 GLN A N 5
ATOM 7748 C CA . GLN A 1 70 ? 0.634 33.123 -27.484 1.00 0.00 70 GLN A CA 5
ATOM 7749 C C . GLN A 1 70 ? 1.238 34.068 -26.437 1.00 0.00 70 GLN A C 5
ATOM 7750 O O . GLN A 1 70 ? 2.303 34.650 -26.633 1.00 0.00 70 GLN A O 5
ATOM 7764 N N . MET A 1 71 ? 0.533 34.200 -25.315 1.00 0.00 71 MET A N 5
ATOM 7765 C CA . MET A 1 71 ? 0.897 35.011 -24.171 1.00 0.00 71 MET A CA 5
ATOM 7766 C C . MET A 1 71 ? 2.046 34.321 -23.443 1.00 0.00 71 MET A C 5
ATOM 7767 O O . MET A 1 71 ? 2.939 35.001 -22.958 1.00 0.00 71 MET A O 5
ATOM 7781 N N . LEU A 1 72 ? 2.075 32.984 -23.398 1.00 0.00 72 LEU A N 5
ATOM 7782 C CA . LEU A 1 72 ? 3.185 32.241 -22.823 1.00 0.00 72 LEU A CA 5
ATOM 7783 C C . LEU A 1 72 ? 4.438 32.621 -23.594 1.00 0.00 72 LEU A C 5
ATOM 7784 O O . LEU A 1 72 ? 5.479 32.893 -23.000 1.00 0.00 72 LEU A O 5
ATOM 7800 N N . LEU A 1 73 ? 4.324 32.668 -24.922 1.00 0.00 73 LEU A N 5
ATOM 7801 C CA . LEU A 1 73 ? 5.467 33.016 -25.755 1.00 0.00 73 LEU A CA 5
ATOM 7802 C C . LEU A 1 73 ? 5.920 34.455 -25.555 1.00 0.00 73 LEU A C 5
ATOM 7803 O O . LEU A 1 73 ? 7.097 34.757 -25.732 1.00 0.00 73 LEU A O 5
ATOM 7819 N N . THR A 1 74 ? 4.983 35.334 -25.202 1.00 0.00 74 THR A N 5
ATOM 7820 C CA . THR A 1 74 ? 5.261 36.745 -24.987 1.00 0.00 74 THR A CA 5
ATOM 7821 C C . THR A 1 74 ? 5.727 36.994 -23.553 1.00 0.00 74 THR A C 5
ATOM 7822 O O . THR A 1 74 ? 6.416 37.978 -23.297 1.00 0.00 74 THR A O 5
ATOM 7833 N N . LYS A 1 75 ? 5.373 36.104 -22.616 1.00 0.00 75 LYS A N 5
ATOM 7834 C CA . LYS A 1 75 ? 5.766 36.223 -21.225 1.00 0.00 75 LYS A CA 5
ATOM 7835 C C . LYS A 1 75 ? 7.246 35.874 -21.035 1.00 0.00 75 LYS A C 5
ATOM 7836 O O . LYS A 1 75 ? 7.863 36.357 -20.089 1.00 0.00 75 LYS A O 5
ATOM 7855 N N . LEU A 1 76 ? 7.813 35.054 -21.928 1.00 0.00 76 LEU A N 5
ATOM 7856 C CA . LEU A 1 76 ? 9.214 34.655 -21.889 1.00 0.00 76 LEU A CA 5
ATOM 7857 C C . LEU A 1 76 ? 10.163 35.867 -21.994 1.00 0.00 76 LEU A C 5
ATOM 7858 O O . LEU A 1 76 ? 10.897 36.129 -21.042 1.00 0.00 76 LEU A O 5
ATOM 7874 N N . PRO A 1 77 ? 10.182 36.622 -23.106 1.00 0.00 77 PRO A N 5
ATOM 7875 C CA . PRO A 1 77 ? 11.037 37.791 -23.271 1.00 0.00 77 PRO A CA 5
ATOM 7876 C C . PRO A 1 77 ? 10.529 38.974 -22.437 1.00 0.00 77 PRO A C 5
ATOM 7877 O O . PRO A 1 77 ? 9.541 38.866 -21.713 1.00 0.00 77 PRO A O 5
ATOM 7888 N N . THR A 1 78 ? 11.218 40.115 -22.555 1.00 0.00 78 THR A N 5
ATOM 7889 C CA . THR A 1 78 ? 10.894 41.364 -21.869 1.00 0.00 78 THR A CA 5
ATOM 7890 C C . THR A 1 78 ? 11.114 42.525 -22.833 1.00 0.00 78 THR A C 5
ATOM 7891 O O . THR A 1 78 ? 10.227 43.344 -23.069 1.00 0.00 78 THR A O 5
ATOM 7902 N N . ILE A 1 79 ? 12.323 42.560 -23.397 1.00 0.00 79 ILE A N 5
ATOM 7903 C CA . ILE A 1 79 ? 12.779 43.561 -24.353 1.00 0.00 79 ILE A CA 5
ATOM 7904 C C . ILE A 1 79 ? 11.760 43.756 -25.474 1.00 0.00 79 ILE A C 5
ATOM 7905 O O . ILE A 1 79 ? 11.419 44.885 -25.817 1.00 0.00 79 ILE A O 5
ATOM 7921 N N . SER A 1 80 ? 11.273 42.648 -26.033 1.00 0.00 80 SER A N 5
ATOM 7922 C CA . SER A 1 80 ? 10.292 42.643 -27.105 1.00 0.00 80 SER A CA 5
ATOM 7923 C C . SER A 1 80 ? 9.090 43.515 -26.750 1.00 0.00 80 SER A C 5
ATOM 7924 O O . SER A 1 80 ? 8.686 44.367 -27.542 1.00 0.00 80 SER A O 5
ATOM 7932 N N . GLN A 1 81 ? 8.531 43.315 -25.550 1.00 0.00 81 GLN A N 5
ATOM 7933 C CA . GLN A 1 81 ? 7.398 44.095 -25.082 1.00 0.00 81 GLN A CA 5
ATOM 7934 C C . GLN A 1 81 ? 7.762 45.572 -24.999 1.00 0.00 81 GLN A C 5
ATOM 7935 O O . GLN A 1 81 ? 6.942 46.423 -25.335 1.00 0.00 81 GLN A O 5
ATOM 7949 N N . ARG A 1 82 ? 8.988 45.874 -24.564 1.00 0.00 82 ARG A N 5
ATOM 7950 C CA . ARG A 1 82 ? 9.462 47.247 -24.452 1.00 0.00 82 ARG A CA 5
ATOM 7951 C C . ARG A 1 82 ? 9.503 47.940 -25.816 1.00 0.00 82 ARG A C 5
ATOM 7952 O O . ARG A 1 82 ? 9.138 49.112 -25.894 1.00 0.00 82 ARG A O 5
ATOM 7973 N N . ILE A 1 83 ? 9.933 47.248 -26.885 1.00 0.00 83 ILE A N 5
ATOM 7974 C CA . ILE A 1 83 ? 9.993 47.865 -28.209 1.00 0.00 83 ILE A CA 5
ATOM 7975 C C . ILE A 1 83 ? 8.591 48.305 -28.604 1.00 0.00 83 ILE A C 5
ATOM 7976 O O . ILE A 1 83 ? 8.369 49.462 -28.942 1.00 0.00 83 ILE A O 5
ATOM 7992 N N . VAL A 1 84 ? 7.654 47.356 -28.559 1.00 0.00 84 VAL A N 5
ATOM 7993 C CA . VAL A 1 84 ? 6.266 47.613 -28.923 1.00 0.00 84 VAL A CA 5
ATOM 7994 C C . VAL A 1 84 ? 5.654 48.705 -28.054 1.00 0.00 84 VAL A C 5
ATOM 7995 O O . VAL A 1 84 ? 4.986 49.604 -28.564 1.00 0.00 84 VAL A O 5
ATOM 8008 N N . SER A 1 85 ? 5.900 48.641 -26.747 1.00 0.00 85 SER A N 5
ATOM 8009 C CA . SER A 1 85 ? 5.412 49.603 -25.776 1.00 0.00 85 SER A CA 5
ATOM 8010 C C . SER A 1 85 ? 6.227 50.900 -25.803 1.00 0.00 85 SER A C 5
ATOM 8011 O O . SER A 1 85 ? 6.583 51.427 -24.751 1.00 0.00 85 SER A O 5
ATOM 8019 N N . ALA A 1 86 ? 6.509 51.416 -27.003 1.00 0.00 86 ALA A N 5
ATOM 8020 C CA . ALA A 1 86 ? 7.246 52.649 -27.231 1.00 0.00 86 ALA A CA 5
ATOM 8021 C C . ALA A 1 86 ? 7.191 53.017 -28.708 1.00 0.00 86 ALA A C 5
ATOM 8022 O O . ALA A 1 86 ? 6.894 54.164 -29.042 1.00 0.00 86 ALA A O 5
ATOM 8029 N N . GLN A 1 87 ? 7.455 52.043 -29.588 1.00 0.00 87 GLN A N 5
ATOM 8030 C CA . GLN A 1 87 ? 7.417 52.175 -31.039 1.00 0.00 87 GLN A CA 5
ATOM 8031 C C . GLN A 1 87 ? 5.943 52.152 -31.470 1.00 0.00 87 GLN A C 5
ATOM 8032 O O . GLN A 1 87 ? 5.502 51.263 -32.193 1.00 0.00 87 GLN A O 5
ATOM 8046 N N . SER A 1 88 ? 5.194 53.143 -30.979 1.00 0.00 88 SER A N 5
ATOM 8047 C CA . SER A 1 88 ? 3.773 53.395 -31.151 1.00 0.00 88 SER A CA 5
ATOM 8048 C C . SER A 1 88 ? 3.466 54.725 -30.454 1.00 0.00 88 SER A C 5
ATOM 8049 O O . SER A 1 88 ? 2.758 55.560 -31.012 1.00 0.00 88 SER A O 5
ATOM 8057 N N . LEU A 1 89 ? 4.011 54.923 -29.242 1.00 0.00 89 LEU A N 5
ATOM 8058 C CA . LEU A 1 89 ? 3.839 56.135 -28.448 1.00 0.00 89 LEU A CA 5
ATOM 8059 C C . LEU A 1 89 ? 5.022 57.090 -28.631 1.00 0.00 89 LEU A C 5
ATOM 8060 O O . LEU A 1 89 ? 5.427 57.780 -27.700 1.00 0.00 89 LEU A O 5
ATOM 8076 N N . GLY A 1 90 ? 5.569 57.121 -29.848 1.00 0.00 90 GLY A N 5
ATOM 8077 C CA . GLY A 1 90 ? 6.694 57.959 -30.227 1.00 0.00 90 GLY A CA 5
ATOM 8078 C C . GLY A 1 90 ? 6.227 59.174 -31.025 1.00 0.00 90 GLY A C 5
ATOM 8079 O O . GLY A 1 90 ? 5.033 59.341 -31.277 1.00 0.00 90 GLY A O 5
ATOM 8083 N N . GLU A 1 91 ? 7.186 60.015 -31.428 1.00 0.00 91 GLU A N 5
ATOM 8084 C CA . GLU A 1 91 ? 6.925 61.215 -32.214 1.00 0.00 91 GLU A CA 5
ATOM 8085 C C . GLU A 1 91 ? 6.645 60.834 -33.674 1.00 0.00 91 GLU A C 5
ATOM 8086 O O . GLU A 1 91 ? 6.649 59.653 -34.026 1.00 0.00 91 GLU A O 5
ATOM 8098 N N . ASP A 1 92 ? 6.409 61.835 -34.527 1.00 0.00 92 ASP A N 5
ATOM 8099 C CA . ASP A 1 92 ? 6.142 61.632 -35.944 1.00 0.00 92 ASP A CA 5
ATOM 8100 C C . ASP A 1 92 ? 7.414 61.171 -36.668 1.00 0.00 92 ASP A C 5
ATOM 8101 O O . ASP A 1 92 ? 8.522 61.330 -36.153 1.00 0.00 92 ASP A O 5
ATOM 8110 N N . ASP A 1 93 ? 7.257 60.584 -37.862 1.00 0.00 93 ASP A N 5
ATOM 8111 C CA . ASP A 1 93 ? 8.369 60.076 -38.654 1.00 0.00 93 ASP A CA 5
ATOM 8112 C C . ASP A 1 93 ? 9.242 61.223 -39.176 1.00 0.00 93 ASP A C 5
ATOM 8113 O O . ASP A 1 93 ? 8.802 62.371 -39.222 1.00 0.00 93 ASP A O 5
ATOM 8122 N N . VAL A 1 94 ? 10.482 60.911 -39.576 1.00 0.00 94 VAL A N 5
ATOM 8123 C CA . VAL A 1 94 ? 11.442 61.873 -40.101 1.00 0.00 94 VAL A CA 5
ATOM 8124 C C . VAL A 1 94 ? 12.147 61.219 -41.290 1.00 0.00 94 VAL A C 5
ATOM 8125 O O . VAL A 1 94 ? 12.539 60.057 -41.195 1.00 0.00 94 VAL A O 5
ATOM 8138 N N . GLU A 1 95 ? 12.295 61.977 -42.383 1.00 0.00 95 GLU A N 5
ATOM 8139 C CA . GLU A 1 95 ? 12.926 61.565 -43.630 1.00 0.00 95 GLU A CA 5
ATOM 8140 C C . GLU A 1 95 ? 12.037 60.543 -44.350 1.00 0.00 95 GLU A C 5
ATOM 8141 O O . GLU A 1 95 ? 10.917 60.962 -44.720 1.00 0.00 95 GLU A O 5
ATOM 8154 N N . GLY B 2 1 ? -15.116 20.883 -13.521 1.00 0.00 1 GLY B N 5
ATOM 8155 C CA . GLY B 2 1 ? -13.955 21.396 -14.264 1.00 0.00 1 GLY B CA 5
ATOM 8156 C C . GLY B 2 1 ? -13.865 20.724 -15.636 1.00 0.00 1 GLY B C 5
ATOM 8157 O O . GLY B 2 1 ? -13.754 19.498 -15.679 1.00 0.00 1 GLY B O 5
ATOM 8163 N N . PRO B 2 2 ? -13.935 21.472 -16.752 1.00 0.00 2 PRO B N 5
ATOM 8164 C CA . PRO B 2 2 ? -13.888 20.915 -18.096 1.00 0.00 2 PRO B CA 5
ATOM 8165 C C . PRO B 2 2 ? -12.442 20.591 -18.489 1.00 0.00 2 PRO B C 5
ATOM 8166 O O . PRO B 2 2 ? -11.855 21.268 -19.330 1.00 0.00 2 PRO B O 5
ATOM 8177 N N . ARG B 2 3 ? -11.876 19.548 -17.870 1.00 0.00 3 ARG B N 5
ATOM 8178 C CA . ARG B 2 3 ? -10.505 19.111 -18.106 1.00 0.00 3 ARG B CA 5
ATOM 8179 C C . ARG B 2 3 ? -10.198 18.875 -19.592 1.00 0.00 3 ARG B C 5
ATOM 8180 O O . ARG B 2 3 ? -11.051 18.414 -20.350 1.00 0.00 3 ARG B O 5
ATOM 8201 N N . LEU B 2 4 ? -8.963 19.207 -19.982 1.00 0.00 4 LEU B N 5
ATOM 8202 C CA . LEU B 2 4 ? -8.365 19.135 -21.311 1.00 0.00 4 LEU B CA 5
ATOM 8203 C C . LEU B 2 4 ? -7.957 17.719 -21.687 1.00 0.00 4 LEU B C 5
ATOM 8204 O O . LEU B 2 4 ? -8.263 17.283 -22.796 1.00 0.00 4 LEU B O 5
ATOM 8220 N N . SER B 2 5 ? -7.239 17.045 -20.778 1.00 0.00 5 SER B N 5
ATOM 8221 C CA . SER B 2 5 ? -6.675 15.709 -20.932 1.00 0.00 5 SER B CA 5
ATOM 8222 C C . SER B 2 5 ? -7.508 14.762 -21.803 1.00 0.00 5 SER B C 5
ATOM 8223 O O . SER B 2 5 ? -8.482 14.163 -21.354 1.00 0.00 5 SER B O 5
ATOM 8231 N N . ARG B 2 6 ? -7.073 14.648 -23.063 1.00 0.00 6 ARG B N 5
ATOM 8232 C CA . ARG B 2 6 ? -7.624 13.823 -24.130 1.00 0.00 6 ARG B CA 5
ATOM 8233 C C . ARG B 2 6 ? -6.426 13.268 -24.887 1.00 0.00 6 ARG B C 5
ATOM 8234 O O . ARG B 2 6 ? -6.233 12.055 -24.948 1.00 0.00 6 ARG B O 5
ATOM 8255 N N . LEU B 2 7 ? -5.612 14.178 -25.440 1.00 0.00 7 LEU B N 5
ATOM 8256 C CA . LEU B 2 7 ? -4.405 13.841 -26.171 1.00 0.00 7 LEU B CA 5
ATOM 8257 C C . LEU B 2 7 ? -3.531 12.924 -25.332 1.00 0.00 7 LEU B C 5
ATOM 8258 O O . LEU B 2 7 ? -3.041 11.949 -25.871 1.00 0.00 7 LEU B O 5
ATOM 8274 N N . LEU B 2 8 ? -3.328 13.218 -24.040 1.00 0.00 8 LEU B N 5
ATOM 8275 C CA . LEU B 2 8 ? -2.446 12.436 -23.180 1.00 0.00 8 LEU B CA 5
ATOM 8276 C C . LEU B 2 8 ? -2.837 10.957 -23.073 1.00 0.00 8 LEU B C 5
ATOM 8277 O O . LEU B 2 8 ? -2.020 10.154 -22.634 1.00 0.00 8 LEU B O 5
ATOM 8293 N N . SER B 2 9 ? -4.045 10.570 -23.511 1.00 0.00 9 SER B N 5
ATOM 8294 C CA . SER B 2 9 ? -4.449 9.170 -23.531 1.00 0.00 9 SER B CA 5
ATOM 8295 C C . SER B 2 9 ? -3.672 8.400 -24.616 1.00 0.00 9 SER B C 5
ATOM 8296 O O . SER B 2 9 ? -3.732 7.173 -24.658 1.00 0.00 9 SER B O 5
ATOM 8304 N N . TYR B 2 10 ? -2.950 9.117 -25.491 1.00 0.00 10 TYR B N 5
ATOM 8305 C CA . TYR B 2 10 ? -2.136 8.603 -26.585 1.00 0.00 10 TYR B CA 5
ATOM 8306 C C . TYR B 2 10 ? -0.815 7.970 -26.131 1.00 0.00 10 TYR B C 5
ATOM 8307 O O . TYR B 2 10 ? -0.035 7.534 -26.976 1.00 0.00 10 TYR B O 5
ATOM 8325 N N . ALA B 2 11 ? -0.535 7.956 -24.823 1.00 0.00 11 ALA B N 5
ATOM 8326 C CA . ALA B 2 11 ? 0.713 7.468 -24.267 1.00 0.00 11 ALA B CA 5
ATOM 8327 C C . ALA B 2 11 ? 0.498 7.048 -22.813 1.00 0.00 11 ALA B C 5
ATOM 8328 O O . ALA B 2 11 ? -0.612 7.304 -22.295 1.00 0.00 11 ALA B O 5
ATOM 8336 N N . ARG A 1 1 ? -3.474 4.319 1.038 1.00 0.00 1 ARG A N 6
ATOM 8337 C CA . ARG A 1 1 ? -2.117 4.626 1.529 1.00 0.00 1 ARG A CA 6
ATOM 8338 C C . ARG A 1 1 ? -1.858 6.128 1.400 1.00 0.00 1 ARG A C 6
ATOM 8339 O O . ARG A 1 1 ? -2.726 6.852 0.916 1.00 0.00 1 ARG A O 6
ATOM 8362 N N . ALA A 1 2 ? -0.680 6.591 1.832 1.00 0.00 2 ALA A N 6
ATOM 8363 C CA . ALA A 1 2 ? -0.301 7.996 1.770 1.00 0.00 2 ALA A CA 6
ATOM 8364 C C . ALA A 1 2 ? -0.061 8.447 0.323 1.00 0.00 2 ALA A C 6
ATOM 8365 O O . ALA A 1 2 ? -0.074 7.634 -0.601 1.00 0.00 2 ALA A O 6
ATOM 8372 N N . GLY A 1 3 ? 0.164 9.752 0.138 1.00 0.00 3 GLY A N 6
ATOM 8373 C CA . GLY A 1 3 ? 0.423 10.382 -1.148 1.00 0.00 3 GLY A CA 6
ATOM 8374 C C . GLY A 1 3 ? 1.399 11.543 -0.954 1.00 0.00 3 GLY A C 6
ATOM 8375 O O . GLY A 1 3 ? 1.782 11.843 0.177 1.00 0.00 3 GLY A O 6
ATOM 8379 N N . LEU A 1 4 ? 1.810 12.190 -2.053 1.00 0.00 4 LEU A N 6
ATOM 8380 C CA . LEU A 1 4 ? 2.751 13.304 -2.009 1.00 0.00 4 LEU A CA 6
ATOM 8381 C C . LEU A 1 4 ? 2.581 14.176 -3.259 1.00 0.00 4 LEU A C 6
ATOM 8382 O O . LEU A 1 4 ? 2.238 15.352 -3.142 1.00 0.00 4 LEU A O 6
ATOM 8398 N N . SER A 1 5 ? 2.812 13.597 -4.447 1.00 0.00 5 SER A N 6
ATOM 8399 C CA . SER A 1 5 ? 2.694 14.286 -5.739 1.00 0.00 5 SER A CA 6
ATOM 8400 C C . SER A 1 5 ? 3.742 15.406 -5.866 1.00 0.00 5 SER A C 6
ATOM 8401 O O . SER A 1 5 ? 4.617 15.532 -5.013 1.00 0.00 5 SER A O 6
ATOM 8409 N N . LYS A 1 6 ? 3.667 16.214 -6.935 1.00 0.00 6 LYS A N 6
ATOM 8410 C CA . LYS A 1 6 ? 4.582 17.322 -7.200 1.00 0.00 6 LYS A CA 6
ATOM 8411 C C . LYS A 1 6 ? 6.037 16.830 -7.253 1.00 0.00 6 LYS A C 6
ATOM 8412 O O . LYS A 1 6 ? 6.827 17.154 -6.370 1.00 0.00 6 LYS A O 6
ATOM 8431 N N . LEU A 1 7 ? 6.387 16.050 -8.290 1.00 0.00 7 LEU A N 6
ATOM 8432 C CA . LEU A 1 7 ? 7.725 15.498 -8.495 1.00 0.00 7 LEU A CA 6
ATOM 8433 C C . LEU A 1 7 ? 8.244 14.768 -7.244 1.00 0.00 7 LEU A C 6
ATOM 8434 O O . LEU A 1 7 ? 9.271 15.157 -6.693 1.00 0.00 7 LEU A O 6
ATOM 8450 N N . PRO A 1 8 ? 7.549 13.713 -6.781 1.00 0.00 8 PRO A N 6
ATOM 8451 C CA . PRO A 1 8 ? 7.937 12.975 -5.591 1.00 0.00 8 PRO A CA 6
ATOM 8452 C C . PRO A 1 8 ? 9.131 12.041 -5.826 1.00 0.00 8 PRO A C 6
ATOM 8453 O O . PRO A 1 8 ? 10.146 12.164 -5.146 1.00 0.00 8 PRO A O 6
ATOM 8464 N N . ASP A 1 9 ? 9.003 11.099 -6.769 1.00 0.00 9 ASP A N 6
ATOM 8465 C CA . ASP A 1 9 ? 10.034 10.116 -7.089 1.00 0.00 9 ASP A CA 6
ATOM 8466 C C . ASP A 1 9 ? 10.982 10.656 -8.162 1.00 0.00 9 ASP A C 6
ATOM 8467 O O . ASP A 1 9 ? 12.196 10.695 -7.966 1.00 0.00 9 ASP A O 6
ATOM 8476 N N . LEU A 1 10 ? 10.416 11.082 -9.296 1.00 0.00 10 LEU A N 6
ATOM 8477 C CA . LEU A 1 10 ? 11.086 11.671 -10.445 1.00 0.00 10 LEU A CA 6
ATOM 8478 C C . LEU A 1 10 ? 11.924 10.704 -11.280 1.00 0.00 10 LEU A C 6
ATOM 8479 O O . LEU A 1 10 ? 12.127 10.944 -12.470 1.00 0.00 10 LEU A O 6
ATOM 8495 N N . LYS A 1 11 ? 12.403 9.613 -10.686 1.00 0.00 11 LYS A N 6
ATOM 8496 C CA . LYS A 1 11 ? 13.179 8.605 -11.395 1.00 0.00 11 LYS A CA 6
ATOM 8497 C C . LYS A 1 11 ? 12.255 7.826 -12.333 1.00 0.00 11 LYS A C 6
ATOM 8498 O O . LYS A 1 11 ? 12.641 7.536 -13.466 1.00 0.00 11 LYS A O 6
ATOM 8517 N N . ASP A 1 12 ? 11.042 7.493 -11.875 1.00 0.00 12 ASP A N 6
ATOM 8518 C CA . ASP A 1 12 ? 10.077 6.758 -12.680 1.00 0.00 12 ASP A CA 6
ATOM 8519 C C . ASP A 1 12 ? 9.365 7.689 -13.659 1.00 0.00 12 ASP A C 6
ATOM 8520 O O . ASP A 1 12 ? 9.093 8.854 -13.367 1.00 0.00 12 ASP A O 6
ATOM 8529 N N . ALA A 1 13 ? 9.055 7.135 -14.831 1.00 0.00 13 ALA A N 6
ATOM 8530 C CA . ALA A 1 13 ? 8.371 7.822 -15.914 1.00 0.00 13 ALA A CA 6
ATOM 8531 C C . ALA A 1 13 ? 6.925 8.094 -15.541 1.00 0.00 13 ALA A C 6
ATOM 8532 O O . ALA A 1 13 ? 6.412 9.176 -15.805 1.00 0.00 13 ALA A O 6
ATOM 8539 N N . GLU A 1 14 ? 6.274 7.110 -14.919 1.00 0.00 14 GLU A N 6
ATOM 8540 C CA . GLU A 1 14 ? 4.885 7.221 -14.495 1.00 0.00 14 GLU A CA 6
ATOM 8541 C C . GLU A 1 14 ? 4.744 8.349 -13.470 1.00 0.00 14 GLU A C 6
ATOM 8542 O O . GLU A 1 14 ? 3.799 9.129 -13.511 1.00 0.00 14 GLU A O 6
ATOM 8554 N N . ALA A 1 15 ? 5.704 8.443 -12.547 1.00 0.00 15 ALA A N 6
ATOM 8555 C CA . ALA A 1 15 ? 5.724 9.461 -11.502 1.00 0.00 15 ALA A CA 6
ATOM 8556 C C . ALA A 1 15 ? 5.856 10.854 -12.114 1.00 0.00 15 ALA A C 6
ATOM 8557 O O . ALA A 1 15 ? 5.340 11.832 -11.573 1.00 0.00 15 ALA A O 6
ATOM 8564 N N . VAL A 1 16 ? 6.545 10.926 -13.254 1.00 0.00 16 VAL A N 6
ATOM 8565 C CA . VAL A 1 16 ? 6.759 12.161 -13.997 1.00 0.00 16 VAL A CA 6
ATOM 8566 C C . VAL A 1 16 ? 5.513 12.444 -14.826 1.00 0.00 16 VAL A C 6
ATOM 8567 O O . VAL A 1 16 ? 5.134 13.604 -14.968 1.00 0.00 16 VAL A O 6
ATOM 8580 N N . GLN A 1 17 ? 4.869 11.399 -15.363 1.00 0.00 17 GLN A N 6
ATOM 8581 C CA . GLN A 1 17 ? 3.666 11.584 -16.164 1.00 0.00 17 GLN A CA 6
ATOM 8582 C C . GLN A 1 17 ? 2.558 12.120 -15.266 1.00 0.00 17 GLN A C 6
ATOM 8583 O O . GLN A 1 17 ? 1.840 13.031 -15.666 1.00 0.00 17 GLN A O 6
ATOM 8597 N N . LYS A 1 18 ? 2.432 11.572 -14.050 1.00 0.00 18 LYS A N 6
ATOM 8598 C CA . LYS A 1 18 ? 1.417 12.005 -13.099 1.00 0.00 18 LYS A CA 6
ATOM 8599 C C . LYS A 1 18 ? 1.493 13.516 -12.894 1.00 0.00 18 LYS A C 6
ATOM 8600 O O . LYS A 1 18 ? 0.514 14.219 -13.127 1.00 0.00 18 LYS A O 6
ATOM 8619 N N . PHE A 1 19 ? 2.657 14.008 -12.469 1.00 0.00 19 PHE A N 6
ATOM 8620 C CA . PHE A 1 19 ? 2.854 15.430 -12.239 1.00 0.00 19 PHE A CA 6
ATOM 8621 C C . PHE A 1 19 ? 2.758 16.256 -13.533 1.00 0.00 19 PHE A C 6
ATOM 8622 O O . PHE A 1 19 ? 2.121 17.307 -13.544 1.00 0.00 19 PHE A O 6
ATOM 8639 N N . PHE A 1 20 ? 3.405 15.813 -14.616 1.00 0.00 20 PHE A N 6
ATOM 8640 C CA . PHE A 1 20 ? 3.404 16.543 -15.888 1.00 0.00 20 PHE A CA 6
ATOM 8641 C C . PHE A 1 20 ? 1.948 16.851 -16.267 1.00 0.00 20 PHE A C 6
ATOM 8642 O O . PHE A 1 20 ? 1.594 18.001 -16.532 1.00 0.00 20 PHE A O 6
ATOM 8659 N N . LEU A 1 21 ? 1.098 15.816 -16.237 1.00 0.00 21 LEU A N 6
ATOM 8660 C CA . LEU A 1 21 ? -0.327 15.946 -16.496 1.00 0.00 21 LEU A CA 6
ATOM 8661 C C . LEU A 1 21 ? -0.991 16.799 -15.424 1.00 0.00 21 LEU A C 6
ATOM 8662 O O . LEU A 1 21 ? -1.823 17.632 -15.763 1.00 0.00 21 LEU A O 6
ATOM 8678 N N . GLU A 1 22 ? -0.633 16.614 -14.149 1.00 0.00 22 GLU A N 6
ATOM 8679 C CA . GLU A 1 22 ? -1.190 17.410 -13.059 1.00 0.00 22 GLU A CA 6
ATOM 8680 C C . GLU A 1 22 ? -1.045 18.900 -13.381 1.00 0.00 22 GLU A C 6
ATOM 8681 O O . GLU A 1 22 ? -1.946 19.672 -13.072 1.00 0.00 22 GLU A O 6
ATOM 8693 N N . GLU A 1 23 ? 0.071 19.300 -14.009 1.00 0.00 23 GLU A N 6
ATOM 8694 C CA . GLU A 1 23 ? 0.346 20.683 -14.356 1.00 0.00 23 GLU A CA 6
ATOM 8695 C C . GLU A 1 23 ? -0.428 21.091 -15.609 1.00 0.00 23 GLU A C 6
ATOM 8696 O O . GLU A 1 23 ? -1.054 22.147 -15.618 1.00 0.00 23 GLU A O 6
ATOM 8708 N N . ILE A 1 24 ? -0.413 20.245 -16.650 1.00 0.00 24 ILE A N 6
ATOM 8709 C CA . ILE A 1 24 ? -1.176 20.476 -17.891 1.00 0.00 24 ILE A CA 6
ATOM 8710 C C . ILE A 1 24 ? -2.645 20.769 -17.510 1.00 0.00 24 ILE A C 6
ATOM 8711 O O . ILE A 1 24 ? -3.252 21.732 -17.994 1.00 0.00 24 ILE A O 6
ATOM 8727 N N . GLN A 1 25 ? -3.206 19.936 -16.625 1.00 0.00 25 GLN A N 6
ATOM 8728 C CA . GLN A 1 25 ? -4.593 20.061 -16.191 1.00 0.00 25 GLN A CA 6
ATOM 8729 C C . GLN A 1 25 ? -4.799 21.220 -15.225 1.00 0.00 25 GLN A C 6
ATOM 8730 O O . GLN A 1 25 ? -5.732 21.994 -15.408 1.00 0.00 25 GLN A O 6
ATOM 8744 N N . LEU A 1 26 ? -3.938 21.349 -14.216 1.00 0.00 26 LEU A N 6
ATOM 8745 C CA . LEU A 1 26 ? -4.007 22.432 -13.230 1.00 0.00 26 LEU A CA 6
ATOM 8746 C C . LEU A 1 26 ? -4.034 23.770 -13.972 1.00 0.00 26 LEU A C 6
ATOM 8747 O O . LEU A 1 26 ? -4.881 24.614 -13.684 1.00 0.00 26 LEU A O 6
ATOM 8763 N N . GLY A 1 27 ? -3.130 23.954 -14.940 1.00 0.00 27 GLY A N 6
ATOM 8764 C CA . GLY A 1 27 ? -3.072 25.162 -15.749 1.00 0.00 27 GLY A CA 6
ATOM 8765 C C . GLY A 1 27 ? -4.384 25.330 -16.490 1.00 0.00 27 GLY A C 6
ATOM 8766 O O . GLY A 1 27 ? -5.097 26.288 -16.209 1.00 0.00 27 GLY A O 6
ATOM 8770 N N . GLU A 1 28 ? -4.728 24.423 -17.415 1.00 0.00 28 GLU A N 6
ATOM 8771 C CA . GLU A 1 28 ? -5.993 24.566 -18.137 1.00 0.00 28 GLU A CA 6
ATOM 8772 C C . GLU A 1 28 ? -7.210 24.817 -17.230 1.00 0.00 28 GLU A C 6
ATOM 8773 O O . GLU A 1 28 ? -8.119 25.546 -17.616 1.00 0.00 28 GLU A O 6
ATOM 8785 N N . GLU A 1 29 ? -7.215 24.251 -16.022 1.00 0.00 29 GLU A N 6
ATOM 8786 C CA . GLU A 1 29 ? -8.282 24.445 -15.043 1.00 0.00 29 GLU A CA 6
ATOM 8787 C C . GLU A 1 29 ? -8.233 25.878 -14.498 1.00 0.00 29 GLU A C 6
ATOM 8788 O O . GLU A 1 29 ? -9.261 26.537 -14.391 1.00 0.00 29 GLU A O 6
ATOM 8800 N N . LEU A 1 30 ? -7.047 26.400 -14.167 1.00 0.00 30 LEU A N 6
ATOM 8801 C CA . LEU A 1 30 ? -6.932 27.778 -13.701 1.00 0.00 30 LEU A CA 6
ATOM 8802 C C . LEU A 1 30 ? -7.377 28.715 -14.823 1.00 0.00 30 LEU A C 6
ATOM 8803 O O . LEU A 1 30 ? -8.062 29.705 -14.571 1.00 0.00 30 LEU A O 6
ATOM 8819 N N . LEU A 1 31 ? -7.024 28.398 -16.070 1.00 0.00 31 LEU A N 6
ATOM 8820 C CA . LEU A 1 31 ? -7.443 29.188 -17.226 1.00 0.00 31 LEU A CA 6
ATOM 8821 C C . LEU A 1 31 ? -8.949 29.065 -17.397 1.00 0.00 31 LEU A C 6
ATOM 8822 O O . LEU A 1 31 ? -9.597 30.019 -17.820 1.00 0.00 31 LEU A O 6
ATOM 8838 N N . ALA A 1 32 ? -9.505 27.915 -17.003 1.00 0.00 32 ALA A N 6
ATOM 8839 C CA . ALA A 1 32 ? -10.947 27.711 -16.986 1.00 0.00 32 ALA A CA 6
ATOM 8840 C C . ALA A 1 32 ? -11.604 28.757 -16.072 1.00 0.00 32 ALA A C 6
ATOM 8841 O O . ALA A 1 32 ? -12.782 29.066 -16.240 1.00 0.00 32 ALA A O 6
ATOM 8848 N N . GLN A 1 33 ? -10.833 29.318 -15.126 1.00 0.00 33 GLN A N 6
ATOM 8849 C CA . GLN A 1 33 ? -11.262 30.365 -14.214 1.00 0.00 33 GLN A CA 6
ATOM 8850 C C . GLN A 1 33 ? -10.929 31.710 -14.867 1.00 0.00 33 GLN A C 6
ATOM 8851 O O . GLN A 1 33 ? -11.705 32.659 -14.783 1.00 0.00 33 GLN A O 6
ATOM 8865 N N . GLY A 1 34 ? -9.775 31.755 -15.542 1.00 0.00 34 GLY A N 6
ATOM 8866 C CA . GLY A 1 34 ? -9.254 32.885 -16.297 1.00 0.00 34 GLY A CA 6
ATOM 8867 C C . GLY A 1 34 ? -7.827 33.279 -15.921 1.00 0.00 34 GLY A C 6
ATOM 8868 O O . GLY A 1 34 ? -7.388 34.355 -16.324 1.00 0.00 34 GLY A O 6
ATOM 8872 N N . ASP A 1 35 ? -7.093 32.455 -15.154 1.00 0.00 35 ASP A N 6
ATOM 8873 C CA . ASP A 1 35 ? -5.740 32.835 -14.720 1.00 0.00 35 ASP A CA 6
ATOM 8874 C C . ASP A 1 35 ? -4.624 32.494 -15.720 1.00 0.00 35 ASP A C 6
ATOM 8875 O O . ASP A 1 35 ? -3.650 31.818 -15.394 1.00 0.00 35 ASP A O 6
ATOM 8884 N N . TYR A 1 36 ? -4.772 32.992 -16.950 1.00 0.00 36 TYR A N 6
ATOM 8885 C CA . TYR A 1 36 ? -3.875 32.862 -18.096 1.00 0.00 36 TYR A CA 6
ATOM 8886 C C . TYR A 1 36 ? -2.407 33.041 -17.744 1.00 0.00 36 TYR A C 6
ATOM 8887 O O . TYR A 1 36 ? -1.561 32.273 -18.199 1.00 0.00 36 TYR A O 6
ATOM 8905 N N . GLU A 1 37 ? -2.116 34.056 -16.935 1.00 0.00 37 GLU A N 6
ATOM 8906 C CA . GLU A 1 37 ? -0.750 34.354 -16.524 1.00 0.00 37 GLU A CA 6
ATOM 8907 C C . GLU A 1 37 ? -0.152 33.177 -15.763 1.00 0.00 37 GLU A C 6
ATOM 8908 O O . GLU A 1 37 ? 1.003 32.806 -15.974 1.00 0.00 37 GLU A O 6
ATOM 8920 N N . LYS A 1 38 ? -0.965 32.573 -14.902 1.00 0.00 38 LYS A N 6
ATOM 8921 C CA . LYS A 1 38 ? -0.558 31.405 -14.140 1.00 0.00 38 LYS A CA 6
ATOM 8922 C C . LYS A 1 38 ? -0.422 30.211 -15.081 1.00 0.00 38 LYS A C 6
ATOM 8923 O O . LYS A 1 38 ? 0.459 29.375 -14.885 1.00 0.00 38 LYS A O 6
ATOM 8942 N N . GLY A 1 39 ? -1.260 30.131 -16.119 1.00 0.00 39 GLY A N 6
ATOM 8943 C CA . GLY A 1 39 ? -1.158 29.062 -17.097 1.00 0.00 39 GLY A CA 6
ATOM 8944 C C . GLY A 1 39 ? 0.194 29.091 -17.780 1.00 0.00 39 GLY A C 6
ATOM 8945 O O . GLY A 1 39 ? 0.749 28.036 -18.053 1.00 0.00 39 GLY A O 6
ATOM 8949 N N . VAL A 1 40 ? 0.735 30.284 -18.054 1.00 0.00 40 VAL A N 6
ATOM 8950 C CA . VAL A 1 40 ? 2.035 30.390 -18.692 1.00 0.00 40 VAL A CA 6
ATOM 8951 C C . VAL A 1 40 ? 3.086 29.711 -17.808 1.00 0.00 40 VAL A C 6
ATOM 8952 O O . VAL A 1 40 ? 3.897 28.935 -18.302 1.00 0.00 40 VAL A O 6
ATOM 8965 N N . ASP A 1 41 ? 3.058 30.002 -16.506 1.00 0.00 41 ASP A N 6
ATOM 8966 C CA . ASP A 1 41 ? 3.981 29.454 -15.515 1.00 0.00 41 ASP A CA 6
ATOM 8967 C C . ASP A 1 41 ? 3.845 27.935 -15.418 1.00 0.00 41 ASP A C 6
ATOM 8968 O O . ASP A 1 41 ? 4.819 27.193 -15.533 1.00 0.00 41 ASP A O 6
ATOM 8977 N N . HIS A 1 42 ? 2.619 27.472 -15.202 1.00 0.00 42 HIS A N 6
ATOM 8978 C CA . HIS A 1 42 ? 2.312 26.059 -15.050 1.00 0.00 42 HIS A CA 6
ATOM 8979 C C . HIS A 1 42 ? 2.611 25.283 -16.322 1.00 0.00 42 HIS A C 6
ATOM 8980 O O . HIS A 1 42 ? 3.063 24.140 -16.251 1.00 0.00 42 HIS A O 6
ATOM 8994 N N . LEU A 1 43 ? 2.405 25.894 -17.491 1.00 0.00 43 LEU A N 6
ATOM 8995 C CA . LEU A 1 43 ? 2.743 25.203 -18.720 1.00 0.00 43 LEU A CA 6
ATOM 8996 C C . LEU A 1 43 ? 4.268 25.183 -18.782 1.00 0.00 43 LEU A C 6
ATOM 8997 O O . LEU A 1 43 ? 4.839 24.141 -19.077 1.00 0.00 43 LEU A O 6
ATOM 9013 N N . THR A 1 44 ? 4.934 26.310 -18.471 1.00 0.00 44 THR A N 6
ATOM 9014 C CA . THR A 1 44 ? 6.397 26.381 -18.477 1.00 0.00 44 THR A CA 6
ATOM 9015 C C . THR A 1 44 ? 6.997 25.235 -17.647 1.00 0.00 44 THR A C 6
ATOM 9016 O O . THR A 1 44 ? 8.002 24.634 -18.024 1.00 0.00 44 THR A O 6
ATOM 9027 N N . ASN A 1 45 ? 6.350 24.923 -16.520 1.00 0.00 45 ASN A N 6
ATOM 9028 C CA . ASN A 1 45 ? 6.764 23.843 -15.627 1.00 0.00 45 ASN A CA 6
ATOM 9029 C C . ASN A 1 45 ? 6.625 22.512 -16.366 1.00 0.00 45 ASN A C 6
ATOM 9030 O O . ASN A 1 45 ? 7.529 21.673 -16.340 1.00 0.00 45 ASN A O 6
ATOM 9041 N N . ALA A 1 46 ? 5.492 22.333 -17.055 1.00 0.00 46 ALA A N 6
ATOM 9042 C CA . ALA A 1 46 ? 5.232 21.142 -17.840 1.00 0.00 46 ALA A CA 6
ATOM 9043 C C . ALA A 1 46 ? 6.404 20.919 -18.816 1.00 0.00 46 ALA A C 6
ATOM 9044 O O . ALA A 1 46 ? 6.951 19.820 -18.893 1.00 0.00 46 ALA A O 6
ATOM 9051 N N . ILE A 1 47 ? 6.825 21.974 -19.530 1.00 0.00 47 ILE A N 6
ATOM 9052 C CA . ILE A 1 47 ? 7.963 21.907 -20.451 1.00 0.00 47 ILE A CA 6
ATOM 9053 C C . ILE A 1 47 ? 9.254 21.565 -19.712 1.00 0.00 47 ILE A C 6
ATOM 9054 O O . ILE A 1 47 ? 10.100 20.850 -20.243 1.00 0.00 47 ILE A O 6
ATOM 9070 N N . ALA A 1 48 ? 9.413 22.101 -18.505 1.00 0.00 48 ALA A N 6
ATOM 9071 C CA . ALA A 1 48 ? 10.608 21.920 -17.697 1.00 0.00 48 ALA A CA 6
ATOM 9072 C C . ALA A 1 48 ? 10.822 20.458 -17.361 1.00 0.00 48 ALA A C 6
ATOM 9073 O O . ALA A 1 48 ? 11.963 20.015 -17.252 1.00 0.00 48 ALA A O 6
ATOM 9080 N N . VAL A 1 49 ? 9.722 19.716 -17.214 1.00 0.00 49 VAL A N 6
ATOM 9081 C CA . VAL A 1 49 ? 9.793 18.304 -16.894 1.00 0.00 49 VAL A CA 6
ATOM 9082 C C . VAL A 1 49 ? 9.612 17.427 -18.129 1.00 0.00 49 VAL A C 6
ATOM 9083 O O . VAL A 1 49 ? 9.938 16.243 -18.074 1.00 0.00 49 VAL A O 6
ATOM 9096 N N . CYS A 1 50 ? 9.116 17.985 -19.242 1.00 0.00 50 CYS A N 6
ATOM 9097 C CA . CYS A 1 50 ? 8.933 17.215 -20.466 1.00 0.00 50 CYS A CA 6
ATOM 9098 C C . CYS A 1 50 ? 10.217 17.236 -21.295 1.00 0.00 50 CYS A C 6
ATOM 9099 O O . CYS A 1 50 ? 10.697 16.185 -21.712 1.00 0.00 50 CYS A O 6
ATOM 9107 N N . GLY A 1 51 ? 10.778 18.428 -21.534 1.00 0.00 51 GLY A N 6
ATOM 9108 C CA . GLY A 1 51 ? 12.010 18.590 -22.295 1.00 0.00 51 GLY A CA 6
ATOM 9109 C C . GLY A 1 51 ? 11.786 18.605 -23.808 1.00 0.00 51 GLY A C 6
ATOM 9110 O O . GLY A 1 51 ? 12.736 18.800 -24.562 1.00 0.00 51 GLY A O 6
ATOM 9114 N N . GLN A 1 52 ? 10.540 18.413 -24.252 1.00 0.00 52 GLN A N 6
ATOM 9115 C CA . GLN A 1 52 ? 10.139 18.419 -25.654 1.00 0.00 52 GLN A CA 6
ATOM 9116 C C . GLN A 1 52 ? 8.995 19.432 -25.776 1.00 0.00 52 GLN A C 6
ATOM 9117 O O . GLN A 1 52 ? 7.851 19.041 -26.016 1.00 0.00 52 GLN A O 6
ATOM 9131 N N . PRO A 1 53 ? 9.272 20.739 -25.597 1.00 0.00 53 PRO A N 6
ATOM 9132 C CA . PRO A 1 53 ? 8.244 21.761 -25.668 1.00 0.00 53 PRO A CA 6
ATOM 9133 C C . PRO A 1 53 ? 7.442 21.750 -26.960 1.00 0.00 53 PRO A C 6
ATOM 9134 O O . PRO A 1 53 ? 6.222 21.755 -26.919 1.00 0.00 53 PRO A O 6
ATOM 9145 N N . GLN A 1 54 ? 8.137 21.770 -28.094 1.00 0.00 54 GLN A N 6
ATOM 9146 C CA . GLN A 1 54 ? 7.560 21.857 -29.430 1.00 0.00 54 GLN A CA 6
ATOM 9147 C C . GLN A 1 54 ? 6.516 20.778 -29.693 1.00 0.00 54 GLN A C 6
ATOM 9148 O O . GLN A 1 54 ? 5.416 21.094 -30.147 1.00 0.00 54 GLN A O 6
ATOM 9162 N N . GLN A 1 55 ? 6.845 19.518 -29.398 1.00 0.00 55 GLN A N 6
ATOM 9163 C CA . GLN A 1 55 ? 5.891 18.430 -29.593 1.00 0.00 55 GLN A CA 6
ATOM 9164 C C . GLN A 1 55 ? 4.636 18.715 -28.780 1.00 0.00 55 GLN A C 6
ATOM 9165 O O . GLN A 1 55 ? 3.523 18.551 -29.274 1.00 0.00 55 GLN A O 6
ATOM 9179 N N . LEU A 1 56 ? 4.828 19.158 -27.536 1.00 0.00 56 LEU A N 6
ATOM 9180 C CA . LEU A 1 56 ? 3.732 19.488 -26.648 1.00 0.00 56 LEU A CA 6
ATOM 9181 C C . LEU A 1 56 ? 2.934 20.676 -27.193 1.00 0.00 56 LEU A C 6
ATOM 9182 O O . LEU A 1 56 ? 1.710 20.658 -27.163 1.00 0.00 56 LEU A O 6
ATOM 9198 N N . LEU A 1 57 ? 3.591 21.716 -27.708 1.00 0.00 57 LEU A N 6
ATOM 9199 C CA . LEU A 1 57 ? 2.855 22.859 -28.241 1.00 0.00 57 LEU A CA 6
ATOM 9200 C C . LEU A 1 57 ? 1.991 22.390 -29.410 1.00 0.00 57 LEU A C 6
ATOM 9201 O O . LEU A 1 57 ? 0.850 22.834 -29.554 1.00 0.00 57 LEU A O 6
ATOM 9217 N N . GLN A 1 58 ? 2.506 21.456 -30.219 1.00 0.00 58 GLN A N 6
ATOM 9218 C CA . GLN A 1 58 ? 1.703 20.918 -31.300 1.00 0.00 58 GLN A CA 6
ATOM 9219 C C . GLN A 1 58 ? 0.538 20.122 -30.707 1.00 0.00 58 GLN A C 6
ATOM 9220 O O . GLN A 1 58 ? -0.599 20.307 -31.124 1.00 0.00 58 GLN A O 6
ATOM 9234 N N . VAL A 1 59 ? 0.807 19.255 -29.724 1.00 0.00 59 VAL A N 6
ATOM 9235 C CA . VAL A 1 59 ? -0.213 18.441 -29.069 1.00 0.00 59 VAL A CA 6
ATOM 9236 C C . VAL A 1 59 ? -1.326 19.281 -28.465 1.00 0.00 59 VAL A C 6
ATOM 9237 O O . VAL A 1 59 ? -2.474 18.849 -28.454 1.00 0.00 59 VAL A O 6
ATOM 9250 N N . LEU A 1 60 ? -0.994 20.488 -28.014 1.00 0.00 60 LEU A N 6
ATOM 9251 C CA . LEU A 1 60 ? -1.957 21.400 -27.417 1.00 0.00 60 LEU A CA 6
ATOM 9252 C C . LEU A 1 60 ? -2.756 22.037 -28.553 1.00 0.00 60 LEU A C 6
ATOM 9253 O O . LEU A 1 60 ? -3.959 22.225 -28.408 1.00 0.00 60 LEU A O 6
ATOM 9269 N N . GLN A 1 61 ? -2.105 22.346 -29.680 1.00 0.00 61 GLN A N 6
ATOM 9270 C CA . GLN A 1 61 ? -2.751 22.959 -30.840 1.00 0.00 61 GLN A CA 6
ATOM 9271 C C . GLN A 1 61 ? -3.697 21.979 -31.540 1.00 0.00 61 GLN A C 6
ATOM 9272 O O . GLN A 1 61 ? -4.731 22.384 -32.066 1.00 0.00 61 GLN A O 6
ATOM 9286 N N . GLN A 1 62 ? -3.345 20.691 -31.541 1.00 0.00 62 GLN A N 6
ATOM 9287 C CA . GLN A 1 62 ? -4.111 19.617 -32.156 1.00 0.00 62 GLN A CA 6
ATOM 9288 C C . GLN A 1 62 ? -5.451 19.432 -31.464 1.00 0.00 62 GLN A C 6
ATOM 9289 O O . GLN A 1 62 ? -6.475 19.258 -32.123 1.00 0.00 62 GLN A O 6
ATOM 9303 N N . THR A 1 63 ? -5.435 19.438 -30.130 1.00 0.00 63 THR A N 6
ATOM 9304 C CA . THR A 1 63 ? -6.638 19.204 -29.354 1.00 0.00 63 THR A CA 6
ATOM 9305 C C . THR A 1 63 ? -7.525 20.440 -29.255 1.00 0.00 63 THR A C 6
ATOM 9306 O O . THR A 1 63 ? -8.744 20.294 -29.188 1.00 0.00 63 THR A O 6
ATOM 9317 N N . LEU A 1 64 ? -6.934 21.638 -29.257 1.00 0.00 64 LEU A N 6
ATOM 9318 C CA . LEU A 1 64 ? -7.709 22.880 -29.189 1.00 0.00 64 LEU A CA 6
ATOM 9319 C C . LEU A 1 64 ? -6.873 24.116 -29.543 1.00 0.00 64 LEU A C 6
ATOM 9320 O O . LEU A 1 64 ? -5.689 24.139 -29.229 1.00 0.00 64 LEU A O 6
ATOM 9336 N N . PRO A 1 65 ? -7.459 25.156 -30.170 1.00 0.00 65 PRO A N 6
ATOM 9337 C CA . PRO A 1 65 ? -6.750 26.391 -30.493 1.00 0.00 65 PRO A CA 6
ATOM 9338 C C . PRO A 1 65 ? -6.392 27.066 -29.160 1.00 0.00 65 PRO A C 6
ATOM 9339 O O . PRO A 1 65 ? -7.302 27.466 -28.438 1.00 0.00 65 PRO A O 6
ATOM 9350 N N . PRO A 1 66 ? -5.104 27.168 -28.786 1.00 0.00 66 PRO A N 6
ATOM 9351 C CA . PRO A 1 66 ? -4.678 27.707 -27.507 1.00 0.00 66 PRO A CA 6
ATOM 9352 C C . PRO A 1 66 ? -4.290 29.192 -27.587 1.00 0.00 66 PRO A C 6
ATOM 9353 O O . PRO A 1 66 ? -3.201 29.508 -28.061 1.00 0.00 66 PRO A O 6
ATOM 9364 N N . PRO A 1 67 ? -5.129 30.133 -27.116 1.00 0.00 67 PRO A N 6
ATOM 9365 C CA . PRO A 1 67 ? -4.783 31.549 -27.128 1.00 0.00 67 PRO A CA 6
ATOM 9366 C C . PRO A 1 67 ? -3.705 31.819 -26.070 1.00 0.00 67 PRO A C 6
ATOM 9367 O O . PRO A 1 67 ? -2.814 32.639 -26.278 1.00 0.00 67 PRO A O 6
ATOM 9378 N N . VAL A 1 68 ? -3.789 31.107 -24.941 1.00 0.00 68 VAL A N 6
ATOM 9379 C CA . VAL A 1 68 ? -2.869 31.187 -23.813 1.00 0.00 68 VAL A CA 6
ATOM 9380 C C . VAL A 1 68 ? -1.450 30.965 -24.308 1.00 0.00 68 VAL A C 6
ATOM 9381 O O . VAL A 1 68 ? -0.563 31.749 -23.993 1.00 0.00 68 VAL A O 6
ATOM 9394 N N . PHE A 1 69 ? -1.257 29.904 -25.095 1.00 0.00 69 PHE A N 6
ATOM 9395 C CA . PHE A 1 69 ? 0.020 29.555 -25.708 1.00 0.00 69 PHE A CA 6
ATOM 9396 C C . PHE A 1 69 ? 0.680 30.791 -26.321 1.00 0.00 69 PHE A C 6
ATOM 9397 O O . PHE A 1 69 ? 1.869 31.011 -26.121 1.00 0.00 69 PHE A O 6
ATOM 9414 N N . GLN A 1 70 ? -0.089 31.602 -27.051 1.00 0.00 70 GLN A N 6
ATOM 9415 C CA . GLN A 1 70 ? 0.441 32.801 -27.703 1.00 0.00 70 GLN A CA 6
ATOM 9416 C C . GLN A 1 70 ? 0.946 33.824 -26.678 1.00 0.00 70 GLN A C 6
ATOM 9417 O O . GLN A 1 70 ? 1.921 34.533 -26.929 1.00 0.00 70 GLN A O 6
ATOM 9431 N N . MET A 1 71 ? 0.291 33.887 -25.519 1.00 0.00 71 MET A N 6
ATOM 9432 C CA . MET A 1 71 ? 0.640 34.770 -24.423 1.00 0.00 71 MET A CA 6
ATOM 9433 C C . MET A 1 71 ? 1.855 34.178 -23.710 1.00 0.00 71 MET A C 6
ATOM 9434 O O . MET A 1 71 ? 2.721 34.918 -23.260 1.00 0.00 71 MET A O 6
ATOM 9448 N N . LEU A 1 72 ? 1.960 32.847 -23.645 1.00 0.00 72 LEU A N 6
ATOM 9449 C CA . LEU A 1 72 ? 3.110 32.171 -23.076 1.00 0.00 72 LEU A CA 6
ATOM 9450 C C . LEU A 1 72 ? 4.320 32.589 -23.902 1.00 0.00 72 LEU A C 6
ATOM 9451 O O . LEU A 1 72 ? 5.352 32.968 -23.355 1.00 0.00 72 LEU A O 6
ATOM 9467 N N . LEU A 1 73 ? 4.171 32.546 -25.227 1.00 0.00 73 LEU A N 6
ATOM 9468 C CA . LEU A 1 73 ? 5.256 32.926 -26.121 1.00 0.00 73 LEU A CA 6
ATOM 9469 C C . LEU A 1 73 ? 5.607 34.399 -26.008 1.00 0.00 73 LEU A C 6
ATOM 9470 O O . LEU A 1 73 ? 6.755 34.761 -26.246 1.00 0.00 73 LEU A O 6
ATOM 9486 N N . THR A 1 74 ? 4.634 35.244 -25.659 1.00 0.00 74 THR A N 6
ATOM 9487 C CA . THR A 1 74 ? 4.866 36.672 -25.516 1.00 0.00 74 THR A CA 6
ATOM 9488 C C . THR A 1 74 ? 5.441 36.987 -24.131 1.00 0.00 74 THR A C 6
ATOM 9489 O O . THR A 1 74 ? 6.109 38.005 -23.966 1.00 0.00 74 THR A O 6
ATOM 9500 N N . LYS A 1 75 ? 5.200 36.123 -23.132 1.00 0.00 75 LYS A N 6
ATOM 9501 C CA . LYS A 1 75 ? 5.706 36.334 -21.785 1.00 0.00 75 LYS A CA 6
ATOM 9502 C C . LYS A 1 75 ? 7.238 36.282 -21.735 1.00 0.00 75 LYS A C 6
ATOM 9503 O O . LYS A 1 75 ? 7.856 37.254 -21.306 1.00 0.00 75 LYS A O 6
ATOM 9522 N N . LEU A 1 76 ? 7.855 35.167 -22.154 1.00 0.00 76 LEU A N 6
ATOM 9523 C CA . LEU A 1 76 ? 9.300 34.994 -22.144 1.00 0.00 76 LEU A CA 6
ATOM 9524 C C . LEU A 1 76 ? 10.100 36.191 -22.700 1.00 0.00 76 LEU A C 6
ATOM 9525 O O . LEU A 1 76 ? 10.911 36.753 -21.961 1.00 0.00 76 LEU A O 6
ATOM 9541 N N . PRO A 1 77 ? 9.922 36.611 -23.962 1.00 0.00 77 PRO A N 6
ATOM 9542 C CA . PRO A 1 77 ? 10.645 37.730 -24.544 1.00 0.00 77 PRO A CA 6
ATOM 9543 C C . PRO A 1 77 ? 10.086 39.063 -24.055 1.00 0.00 77 PRO A C 6
ATOM 9544 O O . PRO A 1 77 ? 9.363 39.776 -24.748 1.00 0.00 77 PRO A O 6
ATOM 9555 N N . THR A 1 78 ? 10.469 39.370 -22.828 1.00 0.00 78 THR A N 6
ATOM 9556 C CA . THR A 1 78 ? 10.089 40.578 -22.109 1.00 0.00 78 THR A CA 6
ATOM 9557 C C . THR A 1 78 ? 10.997 41.714 -22.553 1.00 0.00 78 THR A C 6
ATOM 9558 O O . THR A 1 78 ? 10.538 42.770 -22.980 1.00 0.00 78 THR A O 6
ATOM 9569 N N . ILE A 1 79 ? 12.301 41.455 -22.463 1.00 0.00 79 ILE A N 6
ATOM 9570 C CA . ILE A 1 79 ? 13.366 42.379 -22.845 1.00 0.00 79 ILE A CA 6
ATOM 9571 C C . ILE A 1 79 ? 13.129 42.929 -24.245 1.00 0.00 79 ILE A C 6
ATOM 9572 O O . ILE A 1 79 ? 13.341 44.116 -24.483 1.00 0.00 79 ILE A O 6
ATOM 9588 N N . SER A 1 80 ? 12.681 42.067 -25.158 1.00 0.00 80 SER A N 6
ATOM 9589 C CA . SER A 1 80 ? 12.390 42.435 -26.533 1.00 0.00 80 SER A CA 6
ATOM 9590 C C . SER A 1 80 ? 11.531 43.697 -26.607 1.00 0.00 80 SER A C 6
ATOM 9591 O O . SER A 1 80 ? 11.734 44.530 -27.492 1.00 0.00 80 SER A O 6
ATOM 9599 N N . GLN A 1 81 ? 10.590 43.851 -25.663 1.00 0.00 81 GLN A N 6
ATOM 9600 C CA . GLN A 1 81 ? 9.722 45.011 -25.585 1.00 0.00 81 GLN A CA 6
ATOM 9601 C C . GLN A 1 81 ? 10.538 46.299 -25.558 1.00 0.00 81 GLN A C 6
ATOM 9602 O O . GLN A 1 81 ? 10.211 47.255 -26.259 1.00 0.00 81 GLN A O 6
ATOM 9616 N N . ARG A 1 82 ? 11.596 46.323 -24.744 1.00 0.00 82 ARG A N 6
ATOM 9617 C CA . ARG A 1 82 ? 12.436 47.503 -24.606 1.00 0.00 82 ARG A CA 6
ATOM 9618 C C . ARG A 1 82 ? 13.160 47.876 -25.904 1.00 0.00 82 ARG A C 6
ATOM 9619 O O . ARG A 1 82 ? 13.454 49.057 -26.102 1.00 0.00 82 ARG A O 6
ATOM 9640 N N . ILE A 1 83 ? 13.460 46.911 -26.787 1.00 0.00 83 ILE A N 6
ATOM 9641 C CA . ILE A 1 83 ? 14.138 47.215 -28.044 1.00 0.00 83 ILE A CA 6
ATOM 9642 C C . ILE A 1 83 ? 13.108 47.828 -28.979 1.00 0.00 83 ILE A C 6
ATOM 9643 O O . ILE A 1 83 ? 13.336 48.900 -29.530 1.00 0.00 83 ILE A O 6
ATOM 9659 N N . VAL A 1 84 ? 11.974 47.136 -29.145 1.00 0.00 84 VAL A N 6
ATOM 9660 C CA . VAL A 1 84 ? 10.896 47.597 -30.016 1.00 0.00 84 VAL A CA 6
ATOM 9661 C C . VAL A 1 84 ? 10.405 48.983 -29.605 1.00 0.00 84 VAL A C 6
ATOM 9662 O O . VAL A 1 84 ? 10.094 49.806 -30.466 1.00 0.00 84 VAL A O 6
ATOM 9675 N N . SER A 1 85 ? 10.369 49.259 -28.298 1.00 0.00 85 SER A N 6
ATOM 9676 C CA . SER A 1 85 ? 9.969 50.544 -27.744 1.00 0.00 85 SER A CA 6
ATOM 9677 C C . SER A 1 85 ? 11.103 51.572 -27.877 1.00 0.00 85 SER A C 6
ATOM 9678 O O . SER A 1 85 ? 11.433 52.269 -26.919 1.00 0.00 85 SER A O 6
ATOM 9686 N N . ALA A 1 86 ? 11.684 51.660 -29.077 1.00 0.00 86 ALA A N 6
ATOM 9687 C CA . ALA A 1 86 ? 12.765 52.549 -29.481 1.00 0.00 86 ALA A CA 6
ATOM 9688 C C . ALA A 1 86 ? 13.046 52.303 -30.961 1.00 0.00 86 ALA A C 6
ATOM 9689 O O . ALA A 1 86 ? 13.152 53.257 -31.728 1.00 0.00 86 ALA A O 6
ATOM 9696 N N . GLN A 1 87 ? 13.138 51.028 -31.367 1.00 0.00 87 GLN A N 6
ATOM 9697 C CA . GLN A 1 87 ? 13.355 50.607 -32.745 1.00 0.00 87 GLN A CA 6
ATOM 9698 C C . GLN A 1 87 ? 12.012 50.756 -33.481 1.00 0.00 87 GLN A C 6
ATOM 9699 O O . GLN A 1 87 ? 11.376 49.777 -33.863 1.00 0.00 87 GLN A O 6
ATOM 9713 N N . SER A 1 88 ? 11.595 52.014 -33.643 1.00 0.00 88 SER A N 6
ATOM 9714 C CA . SER A 1 88 ? 10.373 52.525 -34.251 1.00 0.00 88 SER A CA 6
ATOM 9715 C C . SER A 1 88 ? 10.450 54.053 -34.153 1.00 0.00 88 SER A C 6
ATOM 9716 O O . SER A 1 88 ? 10.088 54.755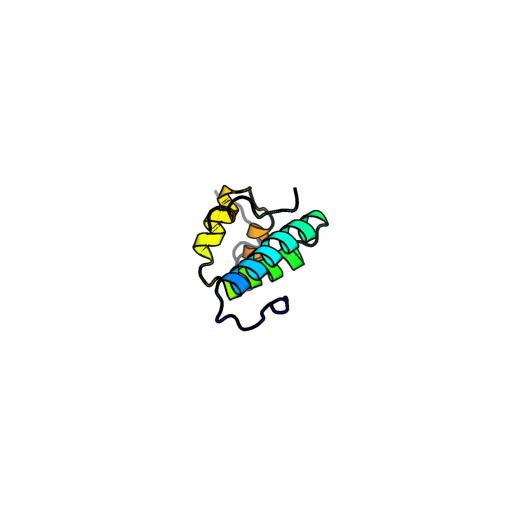 -35.092 1.00 0.00 88 SER A O 6
ATOM 9724 N N . LEU A 1 89 ? 10.949 54.551 -33.012 1.00 0.00 89 LEU A N 6
ATOM 9725 C CA . LEU A 1 89 ? 11.165 55.954 -32.702 1.00 0.00 89 LEU A CA 6
ATOM 9726 C C . LEU A 1 89 ? 12.672 56.231 -32.672 1.00 0.00 89 LEU A C 6
ATOM 9727 O O . LEU A 1 89 ? 13.175 56.928 -31.793 1.00 0.00 89 LEU A O 6
ATOM 9743 N N . GLY A 1 90 ? 13.390 55.667 -33.651 1.00 0.00 90 GLY A N 6
ATOM 9744 C CA . GLY A 1 90 ? 14.829 55.789 -33.809 1.00 0.00 90 GLY A CA 6
ATOM 9745 C C . GLY A 1 90 ? 15.131 56.777 -34.928 1.00 0.00 90 GLY A C 6
ATOM 9746 O O . GLY A 1 90 ? 15.187 56.383 -36.091 1.00 0.00 90 GLY A O 6
ATOM 9750 N N . GLU A 1 91 ? 15.318 58.054 -34.572 1.00 0.00 91 GLU A N 6
ATOM 9751 C CA . GLU A 1 91 ? 15.614 59.102 -35.544 1.00 0.00 91 GLU A CA 6
ATOM 9752 C C . GLU A 1 91 ? 16.997 58.858 -36.174 1.00 0.00 91 GLU A C 6
ATOM 9753 O O . GLU A 1 91 ? 17.845 58.218 -35.550 1.00 0.00 91 GLU A O 6
ATOM 9765 N N . ASP A 1 92 ? 17.224 59.347 -37.403 1.00 0.00 92 ASP A N 6
ATOM 9766 C CA . ASP A 1 92 ? 18.464 59.185 -38.153 1.00 0.00 92 ASP A CA 6
ATOM 9767 C C . ASP A 1 92 ? 19.198 60.527 -38.308 1.00 0.00 92 ASP A C 6
ATOM 9768 O O . ASP A 1 92 ? 18.624 61.586 -38.053 1.00 0.00 92 ASP A O 6
ATOM 9777 N N . ASP A 1 93 ? 20.467 60.482 -38.734 1.00 0.00 93 ASP A N 6
ATOM 9778 C CA . ASP A 1 93 ? 21.330 61.632 -38.972 1.00 0.00 93 ASP A CA 6
ATOM 9779 C C . ASP A 1 93 ? 22.531 61.156 -39.799 1.00 0.00 93 ASP A C 6
ATOM 9780 O O . ASP A 1 93 ? 22.794 59.954 -39.854 1.00 0.00 93 ASP A O 6
ATOM 9789 N N . VAL A 1 94 ? 23.254 62.077 -40.450 1.00 0.00 94 VAL A N 6
ATOM 9790 C CA . VAL A 1 94 ? 24.415 61.779 -41.284 1.00 0.00 94 VAL A CA 6
ATOM 9791 C C . VAL A 1 94 ? 25.440 62.903 -41.114 1.00 0.00 94 VAL A C 6
ATOM 9792 O O . VAL A 1 94 ? 25.064 64.071 -41.011 1.00 0.00 94 VAL A O 6
ATOM 9805 N N . GLU A 1 95 ? 26.728 62.544 -41.087 1.00 0.00 95 GLU A N 6
ATOM 9806 C CA . GLU A 1 95 ? 27.838 63.469 -40.940 1.00 0.00 95 GLU A CA 6
ATOM 9807 C C . GLU A 1 95 ? 27.933 64.398 -42.155 1.00 0.00 95 GLU A C 6
ATOM 9808 O O . GLU A 1 95 ? 27.871 63.855 -43.282 1.00 0.00 95 GLU A O 6
ATOM 9821 N N . GLY B 2 1 ? -12.281 20.775 -24.773 1.00 0.00 1 GLY B N 6
ATOM 9822 C CA . GLY B 2 1 ? -12.968 20.923 -23.478 1.00 0.00 1 GLY B CA 6
ATOM 9823 C C . GLY B 2 1 ? -11.954 21.049 -22.341 1.00 0.00 1 GLY B C 6
ATOM 9824 O O . GLY B 2 1 ? -10.754 20.943 -22.593 1.00 0.00 1 GLY B O 6
ATOM 9830 N N . PRO B 2 2 ? -12.418 21.274 -21.103 1.00 0.00 2 PRO B N 6
ATOM 9831 C CA . PRO B 2 2 ? -11.562 21.409 -19.932 1.00 0.00 2 PRO B CA 6
ATOM 9832 C C . PRO B 2 2 ? -10.976 20.047 -19.535 1.00 0.00 2 PRO B C 6
ATOM 9833 O O . PRO B 2 2 ? -11.390 19.016 -20.064 1.00 0.00 2 PRO B O 6
ATOM 9844 N N . ARG B 2 3 ? -10.004 20.050 -18.614 1.00 0.00 3 ARG B N 6
ATOM 9845 C CA . ARG B 2 3 ? -9.295 18.862 -18.140 1.00 0.00 3 ARG B CA 6
ATOM 9846 C C . ARG B 2 3 ? -8.553 18.217 -19.316 1.00 0.00 3 ARG B C 6
ATOM 9847 O O . ARG B 2 3 ? -8.869 17.114 -19.758 1.00 0.00 3 ARG B O 6
ATOM 9868 N N . LEU B 2 4 ? -7.552 18.952 -19.812 1.00 0.00 4 LEU B N 6
ATOM 9869 C CA . LEU B 2 4 ? -6.681 18.612 -20.925 1.00 0.00 4 LEU B CA 6
ATOM 9870 C C . LEU B 2 4 ? -5.926 17.305 -20.662 1.00 0.00 4 LEU B C 6
ATOM 9871 O O . LEU B 2 4 ? -4.850 17.330 -20.072 1.00 0.00 4 LEU B O 6
ATOM 9887 N N . SER B 2 5 ? -6.462 16.157 -21.100 1.00 0.00 5 SER B N 6
ATOM 9888 C CA . SER B 2 5 ? -5.787 14.876 -20.901 1.00 0.00 5 SER B CA 6
ATOM 9889 C C . SER B 2 5 ? -6.234 13.750 -21.836 1.00 0.00 5 SER B C 6
ATOM 9890 O O . SER B 2 5 ? -6.036 12.581 -21.517 1.00 0.00 5 SER B O 6
ATOM 9898 N N . ARG B 2 6 ? -6.802 14.072 -23.004 1.00 0.00 6 ARG B N 6
ATOM 9899 C CA . ARG B 2 6 ? -7.191 13.044 -23.962 1.00 0.00 6 ARG B CA 6
ATOM 9900 C C . ARG B 2 6 ? -5.915 12.497 -24.613 1.00 0.00 6 ARG B C 6
ATOM 9901 O O . ARG B 2 6 ? -5.712 11.288 -24.703 1.00 0.00 6 ARG B O 6
ATOM 9922 N N . LEU B 2 7 ? -5.057 13.421 -25.056 1.00 0.00 7 LEU B N 6
ATOM 9923 C CA . LEU B 2 7 ? -3.776 13.168 -25.697 1.00 0.00 7 LEU B CA 6
ATOM 9924 C C . LEU B 2 7 ? -2.789 12.472 -24.751 1.00 0.00 7 LEU B C 6
ATOM 9925 O O . LEU B 2 7 ? -2.202 11.462 -25.129 1.00 0.00 7 LEU B O 6
ATOM 9941 N N . LEU B 2 8 ? -2.602 12.988 -23.530 1.00 0.00 8 LEU B N 6
ATOM 9942 C CA . LEU B 2 8 ? -1.673 12.425 -22.556 1.00 0.00 8 LEU B CA 6
ATOM 9943 C C . LEU B 2 8 ? -2.285 11.076 -22.162 1.00 0.00 8 LEU B C 6
ATOM 9944 O O . LEU B 2 8 ? -3.388 11.015 -21.626 1.00 0.00 8 LEU B O 6
ATOM 9960 N N . SER B 2 9 ? -1.563 10.019 -22.522 1.00 0.00 9 SER B N 6
ATOM 9961 C CA . SER B 2 9 ? -1.846 8.586 -22.452 1.00 0.00 9 SER B CA 6
ATOM 9962 C C . SER B 2 9 ? -0.984 8.005 -23.581 1.00 0.00 9 SER B C 6
ATOM 9963 O O . SER B 2 9 ? -0.392 6.938 -23.443 1.00 0.00 9 SER B O 6
ATOM 9971 N N . TYR B 2 10 ? -0.868 8.778 -24.679 1.00 0.00 10 TYR B N 6
ATOM 9972 C CA . TYR B 2 10 ? -0.016 8.534 -25.834 1.00 0.00 10 TYR B CA 6
ATOM 9973 C C . TYR B 2 10 ? 1.473 8.445 -25.425 1.00 0.00 10 TYR B C 6
ATOM 9974 O O . TYR B 2 10 ? 2.318 8.049 -26.225 1.00 0.00 10 TYR B O 6
ATOM 9992 N N . ALA B 2 11 ? 1.773 8.841 -24.182 1.00 0.00 11 ALA B N 6
ATOM 9993 C CA . ALA B 2 11 ? 3.033 8.928 -23.477 1.00 0.00 11 ALA B CA 6
ATOM 9994 C C . ALA B 2 11 ? 2.665 9.022 -21.991 1.00 0.00 11 ALA B C 6
ATOM 9995 O O . ALA B 2 11 ? 3.614 9.180 -21.192 1.00 0.00 11 ALA B O 6
ATOM 10003 N N . ARG A 1 1 ? -1.554 4.860 -3.238 1.00 0.00 1 ARG A N 7
ATOM 10004 C CA . ARG A 1 1 ? -0.143 4.981 -2.825 1.00 0.00 1 ARG A CA 7
ATOM 10005 C C . ARG A 1 1 ? 0.001 6.157 -1.862 1.00 0.00 1 ARG A C 7
ATOM 10006 O O . ARG A 1 1 ? -0.744 7.127 -1.986 1.00 0.00 1 ARG A O 7
ATOM 10029 N N . ALA A 1 2 ? 0.948 6.076 -0.921 1.00 0.00 2 ALA A N 7
ATOM 10030 C CA . ALA A 1 2 ? 1.207 7.142 0.038 1.00 0.00 2 ALA A CA 7
ATOM 10031 C C . ALA A 1 2 ? 2.119 8.186 -0.620 1.00 0.00 2 ALA A C 7
ATOM 10032 O O . ALA A 1 2 ? 2.839 7.857 -1.564 1.00 0.00 2 ALA A O 7
ATOM 10039 N N . GLY A 1 3 ? 2.098 9.437 -0.140 1.00 0.00 3 GLY A N 7
ATOM 10040 C CA . GLY A 1 3 ? 2.913 10.506 -0.702 1.00 0.00 3 GLY A CA 7
ATOM 10041 C C . GLY A 1 3 ? 2.571 10.698 -2.179 1.00 0.00 3 GLY A C 7
ATOM 10042 O O . GLY A 1 3 ? 1.399 10.878 -2.508 1.00 0.00 3 GLY A O 7
ATOM 10046 N N . LEU A 1 4 ? 3.590 10.638 -3.051 1.00 0.00 4 LEU A N 7
ATOM 10047 C CA . LEU A 1 4 ? 3.459 10.767 -4.509 1.00 0.00 4 LEU A CA 7
ATOM 10048 C C . LEU A 1 4 ? 3.019 12.177 -4.929 1.00 0.00 4 LEU A C 7
ATOM 10049 O O . LEU A 1 4 ? 2.556 12.969 -4.109 1.00 0.00 4 LEU A O 7
ATOM 10065 N N . SER A 1 5 ? 3.166 12.476 -6.226 1.00 0.00 5 SER A N 7
ATOM 10066 C CA . SER A 1 5 ? 2.774 13.744 -6.850 1.00 0.00 5 SER A CA 7
ATOM 10067 C C . SER A 1 5 ? 3.657 14.923 -6.426 1.00 0.00 5 SER A C 7
ATOM 10068 O O . SER A 1 5 ? 4.457 14.817 -5.499 1.00 0.00 5 SER A O 7
ATOM 10076 N N . LYS A 1 6 ? 3.503 16.047 -7.139 1.00 0.00 6 LYS A N 7
ATOM 10077 C CA . LYS A 1 6 ? 4.241 17.289 -6.937 1.00 0.00 6 LYS A CA 7
ATOM 10078 C C . LYS A 1 6 ? 5.752 17.047 -6.819 1.00 0.00 6 LYS A C 7
ATOM 10079 O O . LYS A 1 6 ? 6.369 17.485 -5.852 1.00 0.00 6 LYS A O 7
ATOM 10098 N N . LEU A 1 7 ? 6.341 16.360 -7.812 1.00 0.00 7 LEU A N 7
ATOM 10099 C CA . LEU A 1 7 ? 7.767 16.054 -7.870 1.00 0.00 7 LEU A CA 7
ATOM 10100 C C . LEU A 1 7 ? 8.263 15.400 -6.569 1.00 0.00 7 LEU A C 7
ATOM 10101 O O . LEU A 1 7 ? 8.953 16.053 -5.788 1.00 0.00 7 LEU A O 7
ATOM 10117 N N . PRO A 1 8 ? 7.927 14.119 -6.324 1.00 0.00 8 PRO A N 7
ATOM 10118 C CA . PRO A 1 8 ? 8.338 13.399 -5.128 1.00 0.00 8 PRO A CA 7
ATOM 10119 C C . PRO A 1 8 ? 9.826 13.030 -5.246 1.00 0.00 8 PRO A C 7
ATOM 10120 O O . PRO A 1 8 ? 10.679 13.895 -5.064 1.00 0.00 8 PRO A O 7
ATOM 10131 N N . ASP A 1 9 ? 10.161 11.772 -5.559 1.00 0.00 9 ASP A N 7
ATOM 10132 C CA . ASP A 1 9 ? 11.557 11.362 -5.715 1.00 0.00 9 ASP A CA 7
ATOM 10133 C C . ASP A 1 9 ? 12.116 11.892 -7.042 1.00 0.00 9 ASP A C 7
ATOM 10134 O O . ASP A 1 9 ? 13.315 12.152 -7.144 1.00 0.00 9 ASP A O 7
ATOM 10143 N N . LEU A 1 10 ? 11.238 12.073 -8.046 1.00 0.00 10 LEU A N 7
ATOM 10144 C CA . LEU A 1 10 ? 11.495 12.610 -9.373 1.00 0.00 10 LEU A CA 7
ATOM 10145 C C . LEU A 1 10 ? 12.238 11.686 -10.343 1.00 0.00 10 LEU A C 7
ATOM 10146 O O . LEU A 1 10 ? 12.335 11.990 -11.529 1.00 0.00 10 LEU A O 7
ATOM 10162 N N . LYS A 1 11 ? 12.759 10.562 -9.858 1.00 0.00 11 LYS A N 7
ATOM 10163 C CA . LYS A 1 11 ? 13.485 9.595 -10.681 1.00 0.00 11 LYS A CA 7
ATOM 10164 C C . LYS A 1 11 ? 12.521 8.703 -11.472 1.00 0.00 11 LYS A C 7
ATOM 10165 O O . LYS A 1 11 ? 12.864 8.245 -12.562 1.00 0.00 11 LYS A O 7
ATOM 10184 N N . ASP A 1 12 ? 11.325 8.444 -10.927 1.00 0.00 12 ASP A N 7
ATOM 10185 C CA . ASP A 1 12 ? 10.351 7.560 -11.556 1.00 0.00 12 ASP A CA 7
ATOM 10186 C C . ASP A 1 12 ? 9.604 8.272 -12.679 1.00 0.00 12 ASP A C 7
ATOM 10187 O O . ASP A 1 12 ? 9.278 9.455 -12.593 1.00 0.00 12 ASP A O 7
ATOM 10196 N N . ALA A 1 13 ? 9.353 7.509 -13.745 1.00 0.00 13 ALA A N 7
ATOM 10197 C CA . ALA A 1 13 ? 8.694 7.964 -14.955 1.00 0.00 13 ALA A CA 7
ATOM 10198 C C . ALA A 1 13 ? 7.202 8.162 -14.752 1.00 0.00 13 ALA A C 7
ATOM 10199 O O . ALA A 1 13 ? 6.646 9.141 -15.237 1.00 0.00 13 ALA A O 7
ATOM 10206 N N . GLU A 1 14 ? 6.556 7.245 -14.035 1.00 0.00 14 GLU A N 7
ATOM 10207 C CA . GLU A 1 14 ? 5.126 7.330 -13.763 1.00 0.00 14 GLU A CA 7
ATOM 10208 C C . GLU A 1 14 ? 4.801 8.565 -12.923 1.00 0.00 14 GLU A C 7
ATOM 10209 O O . GLU A 1 14 ? 3.775 9.211 -13.126 1.00 0.00 14 GLU A O 7
ATOM 10221 N N . ALA A 1 15 ? 5.688 8.899 -11.983 1.00 0.00 15 ALA A N 7
ATOM 10222 C CA . ALA A 1 15 ? 5.536 10.044 -11.095 1.00 0.00 15 ALA A CA 7
ATOM 10223 C C . ALA A 1 15 ? 5.727 11.350 -11.863 1.00 0.00 15 ALA A C 7
ATOM 10224 O O . ALA A 1 15 ? 5.064 12.349 -11.586 1.00 0.00 15 ALA A O 7
ATOM 10231 N N . VAL A 1 16 ? 6.647 11.327 -12.827 1.00 0.00 16 VAL A N 7
ATOM 10232 C CA . VAL A 1 16 ? 6.971 12.480 -13.660 1.00 0.00 16 VAL A CA 7
ATOM 10233 C C . VAL A 1 16 ? 5.843 12.666 -14.664 1.00 0.00 16 VAL A C 7
ATOM 10234 O O . VAL A 1 16 ? 5.450 13.794 -14.941 1.00 0.00 16 VAL A O 7
ATOM 10247 N N . GLN A 1 17 ? 5.315 11.557 -15.193 1.00 0.00 17 GLN A N 7
ATOM 10248 C CA . GLN A 1 17 ? 4.221 11.601 -16.148 1.00 0.00 17 GLN A CA 7
ATOM 10249 C C . GLN A 1 17 ? 2.982 12.132 -15.449 1.00 0.00 17 GLN A C 7
ATOM 10250 O O . GLN A 1 17 ? 2.304 13.005 -15.987 1.00 0.00 17 GLN A O 7
ATOM 10264 N N . LYS A 1 18 ? 2.687 11.601 -14.256 1.00 0.00 18 LYS A N 7
ATOM 10265 C CA . LYS A 1 18 ? 1.495 12.030 -13.541 1.00 0.00 18 LYS A CA 7
ATOM 10266 C C . LYS A 1 18 ? 1.596 13.490 -13.122 1.00 0.00 18 LYS A C 7
ATOM 10267 O O . LYS A 1 18 ? 0.586 14.185 -13.163 1.00 0.00 18 LYS A O 7
ATOM 10286 N N . PHE A 1 19 ? 2.792 13.960 -12.742 1.00 0.00 19 PHE A N 7
ATOM 10287 C CA . PHE A 1 19 ? 3.010 15.352 -12.368 1.00 0.00 19 PHE A CA 7
ATOM 10288 C C . PHE A 1 19 ? 2.877 16.247 -13.611 1.00 0.00 19 PHE A C 7
ATOM 10289 O O . PHE A 1 19 ? 2.210 17.278 -13.571 1.00 0.00 19 PHE A O 7
ATOM 10306 N N . PHE A 1 20 ? 3.528 15.847 -14.710 1.00 0.00 20 PHE A N 7
ATOM 10307 C CA . PHE A 1 20 ? 3.525 16.584 -15.972 1.00 0.00 20 PHE A CA 7
ATOM 10308 C C . PHE A 1 20 ? 2.066 16.834 -16.369 1.00 0.00 20 PHE A C 7
ATOM 10309 O O . PHE A 1 20 ? 1.663 17.963 -16.650 1.00 0.00 20 PHE A O 7
ATOM 10326 N N . LEU A 1 21 ? 1.264 15.762 -16.341 1.00 0.00 21 LEU A N 7
ATOM 10327 C CA . LEU A 1 21 ? -0.165 15.801 -16.616 1.00 0.00 21 LEU A CA 7
ATOM 10328 C C . LEU A 1 21 ? -0.901 16.596 -15.542 1.00 0.00 21 LEU A C 7
ATOM 10329 O O . LEU A 1 21 ? -1.874 17.279 -15.853 1.00 0.00 21 LEU A O 7
ATOM 10345 N N . GLU A 1 22 ? -0.447 16.531 -14.287 1.00 0.00 22 GLU A N 7
ATOM 10346 C CA . GLU A 1 22 ? -1.061 17.289 -13.208 1.00 0.00 22 GLU A CA 7
ATOM 10347 C C . GLU A 1 22 ? -1.025 18.776 -13.559 1.00 0.00 22 GLU A C 7
ATOM 10348 O O . GLU A 1 22 ? -1.994 19.467 -13.287 1.00 0.00 22 GLU A O 7
ATOM 10360 N N . GLU A 1 23 ? 0.068 19.261 -14.166 1.00 0.00 23 GLU A N 7
ATOM 10361 C CA . GLU A 1 23 ? 0.241 20.659 -14.548 1.00 0.00 23 GLU A CA 7
ATOM 10362 C C . GLU A 1 23 ? -0.489 20.966 -15.848 1.00 0.00 23 GLU A C 7
ATOM 10363 O O . GLU A 1 23 ? -1.140 22.001 -15.934 1.00 0.00 23 GLU A O 7
ATOM 10375 N N . ILE A 1 24 ? -0.400 20.080 -16.849 1.00 0.00 24 ILE A N 7
ATOM 10376 C CA . ILE A 1 24 ? -1.122 20.264 -18.116 1.00 0.00 24 ILE A CA 7
ATOM 10377 C C . ILE A 1 24 ? -2.607 20.514 -17.767 1.00 0.00 24 ILE A C 7
ATOM 10378 O O . ILE A 1 24 ? -3.239 21.452 -18.269 1.00 0.00 24 ILE A O 7
ATOM 10394 N N . GLN A 1 25 ? -3.153 19.666 -16.882 1.00 0.00 25 GLN A N 7
ATOM 10395 C CA . GLN A 1 25 ? -4.554 19.730 -16.468 1.00 0.00 25 GLN A CA 7
ATOM 10396 C C . GLN A 1 25 ? -4.839 20.864 -15.485 1.00 0.00 25 GLN A C 7
ATOM 10397 O O . GLN A 1 25 ? -5.777 21.630 -15.693 1.00 0.00 25 GLN A O 7
ATOM 10411 N N . LEU A 1 26 ? -4.041 20.981 -14.422 1.00 0.00 26 LEU A N 7
ATOM 10412 C CA . LEU A 1 26 ? -4.179 22.025 -13.398 1.00 0.00 26 LEU A CA 7
ATOM 10413 C C . LEU A 1 26 ? -4.159 23.389 -14.085 1.00 0.00 26 LEU A C 7
ATOM 10414 O O . LEU A 1 26 ? -5.007 24.232 -13.810 1.00 0.00 26 LEU A O 7
ATOM 10430 N N . GLY A 1 27 ? -3.204 23.595 -14.998 1.00 0.00 27 GLY A N 7
ATOM 10431 C CA . GLY A 1 27 ? -3.077 24.821 -15.768 1.00 0.00 27 GLY A CA 7
ATOM 10432 C C . GLY A 1 27 ? -4.353 25.031 -16.558 1.00 0.00 27 GLY A C 7
ATOM 10433 O O . GLY A 1 27 ? -5.039 26.015 -16.296 1.00 0.00 27 GLY A O 7
ATOM 10437 N N . GLU A 1 28 ? -4.695 24.130 -17.499 1.00 0.00 28 GLU A N 7
ATOM 10438 C CA . GLU A 1 28 ? -5.940 24.317 -18.248 1.00 0.00 28 GLU A CA 7
ATOM 10439 C C . GLU A 1 28 ? -7.136 24.670 -17.341 1.00 0.00 28 GLU A C 7
ATOM 10440 O O . GLU A 1 28 ? -7.909 25.571 -17.653 1.00 0.00 28 GLU A O 7
ATOM 10452 N N . GLU A 1 29 ? -7.272 23.979 -16.210 1.00 0.00 29 GLU A N 7
ATOM 10453 C CA . GLU A 1 29 ? -8.337 24.209 -15.234 1.00 0.00 29 GLU A CA 7
ATOM 10454 C C . GLU A 1 29 ? -8.258 25.622 -14.649 1.00 0.00 29 GLU A C 7
ATOM 10455 O O . GLU A 1 29 ? -9.270 26.312 -14.571 1.00 0.00 29 GLU A O 7
ATOM 10467 N N . LEU A 1 30 ? -7.074 26.088 -14.243 1.00 0.00 30 LEU A N 7
ATOM 10468 C CA . LEU A 1 30 ? -6.934 27.439 -13.714 1.00 0.00 30 LEU A CA 7
ATOM 10469 C C . LEU A 1 30 ? -7.325 28.441 -14.797 1.00 0.00 30 LEU A C 7
ATOM 10470 O O . LEU A 1 30 ? -8.001 29.428 -14.518 1.00 0.00 30 LEU A O 7
ATOM 10486 N N . LEU A 1 31 ? -6.934 28.178 -16.044 1.00 0.00 31 LEU A N 7
ATOM 10487 C CA . LEU A 1 31 ? -7.302 29.037 -17.167 1.00 0.00 31 LEU A CA 7
ATOM 10488 C C . LEU A 1 31 ? -8.802 28.964 -17.400 1.00 0.00 31 LEU A C 7
ATOM 10489 O O . LEU A 1 31 ? -9.412 29.959 -17.785 1.00 0.00 31 LEU A O 7
ATOM 10505 N N . ALA A 1 32 ? -9.398 27.806 -17.105 1.00 0.00 32 ALA A N 7
ATOM 10506 C CA . ALA A 1 32 ? -10.840 27.633 -17.161 1.00 0.00 32 ALA A CA 7
ATOM 10507 C C . ALA A 1 32 ? -11.515 28.614 -16.194 1.00 0.00 32 ALA A C 7
ATOM 10508 O O . ALA A 1 32 ? -12.687 28.941 -16.371 1.00 0.00 32 ALA A O 7
ATOM 10515 N N . GLN A 1 33 ? -10.765 29.102 -15.192 1.00 0.00 33 GLN A N 7
ATOM 10516 C CA . GLN A 1 33 ? -11.216 30.087 -14.224 1.00 0.00 33 GLN A CA 7
ATOM 10517 C C . GLN A 1 33 ? -10.839 31.472 -14.763 1.00 0.00 33 GLN A C 7
ATOM 10518 O O . GLN A 1 33 ? -11.605 32.424 -14.634 1.00 0.00 33 GLN A O 7
ATOM 10532 N N . GLY A 1 34 ? -9.662 31.551 -15.394 1.00 0.00 34 GLY A N 7
ATOM 10533 C CA . GLY A 1 34 ? -9.104 32.728 -16.041 1.00 0.00 34 GLY A CA 7
ATOM 10534 C C . GLY A 1 34 ? -7.685 33.072 -15.589 1.00 0.00 34 GLY A C 7
ATOM 10535 O O . GLY A 1 34 ? -7.218 34.165 -15.905 1.00 0.00 34 GLY A O 7
ATOM 10539 N N . ASP A 1 35 ? -6.988 32.187 -14.858 1.00 0.00 35 ASP A N 7
ATOM 10540 C CA . ASP A 1 35 ? -5.643 32.511 -14.357 1.00 0.00 35 ASP A CA 7
ATOM 10541 C C . ASP A 1 35 ? -4.508 32.198 -15.345 1.00 0.00 35 ASP A C 7
ATOM 10542 O O . ASP A 1 35 ? -3.553 31.491 -15.029 1.00 0.00 35 ASP A O 7
ATOM 10551 N N . TYR A 1 36 ? -4.631 32.760 -16.552 1.00 0.00 36 TYR A N 7
ATOM 10552 C CA . TYR A 1 36 ? -3.728 32.684 -17.696 1.00 0.00 36 TYR A CA 7
ATOM 10553 C C . TYR A 1 36 ? -2.259 32.780 -17.316 1.00 0.00 36 TYR A C 7
ATOM 10554 O O . TYR A 1 36 ? -1.433 32.014 -17.809 1.00 0.00 36 TYR A O 7
ATOM 10572 N N . GLU A 1 37 ? -1.950 33.733 -16.444 1.00 0.00 37 GLU A N 7
ATOM 10573 C CA . GLU A 1 37 ? -0.589 33.979 -15.992 1.00 0.00 37 GLU A CA 7
ATOM 10574 C C . GLU A 1 37 ? -0.002 32.757 -15.305 1.00 0.00 37 GLU A C 7
ATOM 10575 O O . GLU A 1 37 ? 1.166 32.424 -15.505 1.00 0.00 37 GLU A O 7
ATOM 10587 N N . LYS A 1 38 ? -0.829 32.078 -14.516 1.00 0.00 38 LYS A N 7
ATOM 10588 C CA . LYS A 1 38 ? -0.421 30.865 -13.828 1.00 0.00 38 LYS A CA 7
ATOM 10589 C C . LYS A 1 38 ? -0.313 29.725 -14.836 1.00 0.00 38 LYS A C 7
ATOM 10590 O O . LYS A 1 38 ? 0.530 28.844 -14.678 1.00 0.00 38 LYS A O 7
ATOM 10609 N N . GLY A 1 39 ? -1.137 29.746 -15.890 1.00 0.00 39 GLY A N 7
ATOM 10610 C CA . GLY A 1 39 ? -1.053 28.735 -16.927 1.00 0.00 39 GLY A CA 7
ATOM 10611 C C . GLY A 1 39 ? 0.273 28.846 -17.651 1.00 0.00 39 GLY A C 7
ATOM 10612 O O . GLY A 1 39 ? 0.843 27.827 -18.014 1.00 0.00 39 GLY A O 7
ATOM 10616 N N . VAL A 1 40 ? 0.776 30.068 -17.859 1.00 0.00 40 VAL A N 7
ATOM 10617 C CA . VAL A 1 40 ? 2.059 30.252 -18.525 1.00 0.00 40 VAL A CA 7
ATOM 10618 C C . VAL A 1 40 ? 3.143 29.560 -17.692 1.00 0.00 40 VAL A C 7
ATOM 10619 O O . VAL A 1 40 ? 3.993 28.869 -18.245 1.00 0.00 40 VAL A O 7
ATOM 10632 N N . ASP A 1 41 ? 3.101 29.726 -16.366 1.00 0.00 41 ASP A N 7
ATOM 10633 C CA . ASP A 1 41 ? 4.055 29.123 -15.437 1.00 0.00 41 ASP A CA 7
ATOM 10634 C C . ASP A 1 41 ? 3.961 27.599 -15.455 1.00 0.00 41 ASP A C 7
ATOM 10635 O O . ASP A 1 41 ? 4.960 26.908 -15.641 1.00 0.00 41 ASP A O 7
ATOM 10644 N N . HIS A 1 42 ? 2.754 27.081 -15.248 1.00 0.00 42 HIS A N 7
ATOM 10645 C CA . HIS A 1 42 ? 2.505 25.647 -15.188 1.00 0.00 42 HIS A CA 7
ATOM 10646 C C . HIS A 1 42 ? 2.792 24.985 -16.519 1.00 0.00 42 HIS A C 7
ATOM 10647 O O . HIS A 1 42 ? 3.274 23.854 -16.546 1.00 0.00 42 HIS A O 7
ATOM 10661 N N . LEU A 1 43 ? 2.529 25.679 -17.628 1.00 0.00 43 LEU A N 7
ATOM 10662 C CA . LEU A 1 43 ? 2.849 25.083 -18.903 1.00 0.00 43 LEU A CA 7
ATOM 10663 C C . LEU A 1 43 ? 4.371 25.097 -19.001 1.00 0.00 43 LEU A C 7
ATOM 10664 O O . LEU A 1 43 ? 4.956 24.076 -19.343 1.00 0.00 43 LEU A O 7
ATOM 10680 N N . THR A 1 44 ? 5.020 26.225 -18.667 1.00 0.00 44 THR A N 7
ATOM 10681 C CA . THR A 1 44 ? 6.484 26.314 -18.716 1.00 0.00 44 THR A CA 7
ATOM 10682 C C . THR A 1 44 ? 7.123 25.158 -17.931 1.00 0.00 44 THR A C 7
ATOM 10683 O O . THR A 1 44 ? 8.128 24.575 -18.341 1.00 0.00 44 THR A O 7
ATOM 10694 N N . ASN A 1 45 ? 6.510 24.826 -16.798 1.00 0.00 45 ASN A N 7
ATOM 10695 C CA . ASN A 1 45 ? 6.946 23.756 -15.913 1.00 0.00 45 ASN A CA 7
ATOM 10696 C C . ASN A 1 45 ? 6.785 22.416 -16.631 1.00 0.00 45 ASN A C 7
ATOM 10697 O O . ASN A 1 45 ? 7.689 21.575 -16.596 1.00 0.00 45 ASN A O 7
ATOM 10708 N N . ALA A 1 46 ? 5.645 22.228 -17.311 1.00 0.00 46 ALA A N 7
ATOM 10709 C CA . ALA A 1 46 ? 5.384 21.019 -18.070 1.00 0.00 46 ALA A CA 7
ATOM 10710 C C . ALA A 1 46 ? 6.547 20.813 -19.058 1.00 0.00 46 ALA A C 7
ATOM 10711 O O . ALA A 1 46 ? 7.106 19.721 -19.149 1.00 0.00 46 ALA A O 7
ATOM 10718 N N . ILE A 1 47 ? 6.954 21.880 -19.763 1.00 0.00 47 ILE A N 7
ATOM 10719 C CA . ILE A 1 47 ? 8.093 21.832 -20.685 1.00 0.00 47 ILE A CA 7
ATOM 10720 C C . ILE A 1 47 ? 9.395 21.509 -19.953 1.00 0.00 47 ILE A C 7
ATOM 10721 O O . ILE A 1 47 ? 10.251 20.813 -20.497 1.00 0.00 47 ILE A O 7
ATOM 10737 N N . ALA A 1 48 ? 9.556 22.035 -18.741 1.00 0.00 48 ALA A N 7
ATOM 10738 C CA . ALA A 1 48 ? 10.763 21.874 -17.947 1.00 0.00 48 ALA A CA 7
ATOM 10739 C C . ALA A 1 48 ? 10.999 20.421 -17.588 1.00 0.00 48 ALA A C 7
ATOM 10740 O O . ALA A 1 48 ? 12.147 19.999 -17.471 1.00 0.00 48 ALA A O 7
ATOM 10747 N N . VAL A 1 49 ? 9.912 19.661 -17.432 1.00 0.00 49 VAL A N 7
ATOM 10748 C CA . VAL A 1 49 ? 10.011 18.257 -17.092 1.00 0.00 49 VAL A CA 7
ATOM 10749 C C . VAL A 1 49 ? 9.851 17.371 -18.327 1.00 0.00 49 VAL A C 7
ATOM 10750 O O . VAL A 1 49 ? 10.222 16.201 -18.274 1.00 0.00 49 VAL A O 7
ATOM 10763 N N . CYS A 1 50 ? 9.325 17.911 -19.436 1.00 0.00 50 CYS A N 7
ATOM 10764 C CA . CYS A 1 50 ? 9.163 17.133 -20.659 1.00 0.00 50 CYS A CA 7
ATOM 10765 C C . CYS A 1 50 ? 10.440 17.173 -21.500 1.00 0.00 50 CYS A C 7
ATOM 10766 O O . CYS A 1 50 ? 10.944 16.126 -21.900 1.00 0.00 50 CYS A O 7
ATOM 10774 N N . GLY A 1 51 ? 10.967 18.373 -21.771 1.00 0.00 51 GLY A N 7
ATOM 10775 C CA . GLY A 1 51 ? 12.183 18.548 -22.556 1.00 0.00 51 GLY A CA 7
ATOM 10776 C C . GLY A 1 51 ? 11.935 18.486 -24.067 1.00 0.00 51 GLY A C 7
ATOM 10777 O O . GLY A 1 51 ? 12.885 18.513 -24.846 1.00 0.00 51 GLY A O 7
ATOM 10781 N N . GLN A 1 52 ? 10.665 18.418 -24.480 1.00 0.00 52 GLN A N 7
ATOM 10782 C CA . GLN A 1 52 ? 10.235 18.376 -25.872 1.00 0.00 52 GLN A CA 7
ATOM 10783 C C . GLN A 1 52 ? 9.113 19.408 -26.009 1.00 0.00 52 GLN A C 7
ATOM 10784 O O . GLN A 1 52 ? 7.969 19.036 -26.279 1.00 0.00 52 GLN A O 7
ATOM 10798 N N . PRO A 1 53 ? 9.412 20.707 -25.811 1.00 0.00 53 PRO A N 7
ATOM 10799 C CA . PRO A 1 53 ? 8.414 21.756 -25.884 1.00 0.00 53 PRO A CA 7
ATOM 10800 C C . PRO A 1 53 ? 7.590 21.738 -27.160 1.00 0.00 53 PRO A C 7
ATOM 10801 O O . PRO A 1 53 ? 6.369 21.738 -27.099 1.00 0.00 53 PRO A O 7
ATOM 10812 N N . GLN A 1 54 ? 8.270 21.755 -28.301 1.00 0.00 54 GLN A N 7
ATOM 10813 C CA . GLN A 1 54 ? 7.653 21.830 -29.615 1.00 0.00 54 GLN A CA 7
ATOM 10814 C C . GLN A 1 54 ? 6.649 20.710 -29.855 1.00 0.00 54 GLN A C 7
ATOM 10815 O O . GLN A 1 54 ? 5.535 20.994 -30.292 1.00 0.00 54 GLN A O 7
ATOM 10829 N N . GLN A 1 55 ? 7.006 19.453 -29.562 1.00 0.00 55 GLN A N 7
ATOM 10830 C CA . GLN A 1 55 ? 6.059 18.356 -29.749 1.00 0.00 55 GLN A CA 7
ATOM 10831 C C . GLN A 1 55 ? 4.800 18.642 -28.938 1.00 0.00 55 GLN A C 7
ATOM 10832 O O . GLN A 1 55 ? 3.686 18.478 -29.430 1.00 0.00 55 GLN A O 7
ATOM 10846 N N . LEU A 1 56 ? 4.990 19.095 -27.698 1.00 0.00 56 LEU A N 7
ATOM 10847 C CA . LEU A 1 56 ? 3.880 19.433 -26.837 1.00 0.00 56 LEU A CA 7
ATOM 10848 C C . LEU A 1 56 ? 3.084 20.605 -27.417 1.00 0.00 56 LEU A C 7
ATOM 10849 O O . LEU A 1 56 ? 1.861 20.567 -27.407 1.00 0.00 56 LEU A O 7
ATOM 10865 N N . LEU A 1 57 ? 3.732 21.650 -27.938 1.00 0.00 57 LEU A N 7
ATOM 10866 C CA . LEU A 1 57 ? 2.979 22.774 -28.497 1.00 0.00 57 LEU A CA 7
ATOM 10867 C C . LEU A 1 57 ? 2.127 22.305 -29.683 1.00 0.00 57 LEU A C 7
ATOM 10868 O O . LEU A 1 57 ? 0.988 22.747 -29.836 1.00 0.00 57 LEU A O 7
ATOM 10884 N N . GLN A 1 58 ? 2.646 21.371 -30.490 1.00 0.00 58 GLN A N 7
ATOM 10885 C CA . GLN A 1 58 ? 1.876 20.804 -31.588 1.00 0.00 58 GLN A CA 7
ATOM 10886 C C . GLN A 1 58 ? 0.687 20.047 -30.994 1.00 0.00 58 GLN A C 7
ATOM 10887 O O . GLN A 1 58 ? -0.441 20.210 -31.455 1.00 0.00 58 GLN A O 7
ATOM 10901 N N . VAL A 1 59 ? 0.940 19.236 -29.961 1.00 0.00 59 VAL A N 7
ATOM 10902 C CA . VAL A 1 59 ? -0.092 18.460 -29.286 1.00 0.00 59 VAL A CA 7
ATOM 10903 C C . VAL A 1 59 ? -1.193 19.363 -28.729 1.00 0.00 59 VAL A C 7
ATOM 10904 O O . VAL A 1 59 ? -2.369 19.018 -28.808 1.00 0.00 59 VAL A O 7
ATOM 10917 N N . LEU A 1 60 ? -0.822 20.541 -28.218 1.00 0.00 60 LEU A N 7
ATOM 10918 C CA . LEU A 1 60 ? -1.762 21.501 -27.653 1.00 0.00 60 LEU A CA 7
ATOM 10919 C C . LEU A 1 60 ? -2.473 22.270 -28.765 1.00 0.00 60 LEU A C 7
ATOM 10920 O O . LEU A 1 60 ? -3.579 22.741 -28.531 1.00 0.00 60 LEU A O 7
ATOM 10936 N N . GLN A 1 61 ? -1.887 22.387 -29.961 1.00 0.00 61 GLN A N 7
ATOM 10937 C CA . GLN A 1 61 ? -2.519 23.082 -31.082 1.00 0.00 61 GLN A CA 7
ATOM 10938 C C . GLN A 1 61 ? -3.494 22.141 -31.804 1.00 0.00 61 GLN A C 7
ATOM 10939 O O . GLN A 1 61 ? -4.260 22.580 -32.660 1.00 0.00 61 GLN A O 7
ATOM 10953 N N . GLN A 1 62 ? -3.456 20.845 -31.470 1.00 0.00 62 GLN A N 7
ATOM 10954 C CA . GLN A 1 62 ? -4.259 19.800 -32.077 1.00 0.00 62 GLN A CA 7
ATOM 10955 C C . GLN A 1 62 ? -5.550 19.517 -31.310 1.00 0.00 62 GLN A C 7
ATOM 10956 O O . GLN A 1 62 ? -6.558 19.173 -31.924 1.00 0.00 62 GLN A O 7
ATOM 10970 N N . THR A 1 63 ? -5.533 19.649 -29.977 1.00 0.00 63 THR A N 7
ATOM 10971 C CA . THR A 1 63 ? -6.711 19.361 -29.165 1.00 0.00 63 THR A CA 7
ATOM 10972 C C . THR A 1 63 ? -7.706 20.521 -29.198 1.00 0.00 63 THR A C 7
ATOM 10973 O O . THR A 1 63 ? -8.908 20.292 -29.328 1.00 0.00 63 THR A O 7
ATOM 10984 N N . LEU A 1 64 ? -7.205 21.752 -29.105 1.00 0.00 64 LEU A N 7
ATOM 10985 C CA . LEU A 1 64 ? -8.004 22.976 -29.149 1.00 0.00 64 LEU A CA 7
ATOM 10986 C C . LEU A 1 64 ? -7.058 24.155 -29.382 1.00 0.00 64 LEU A C 7
ATOM 10987 O O . LEU A 1 64 ? -5.899 24.055 -29.000 1.00 0.00 64 LEU A O 7
ATOM 11003 N N . PRO A 1 65 ? -7.494 25.263 -30.003 1.00 0.00 65 PRO A N 7
ATOM 11004 C CA . PRO A 1 65 ? -6.634 26.413 -30.253 1.00 0.00 65 PRO A CA 7
ATOM 11005 C C . PRO A 1 65 ? -6.303 27.084 -28.910 1.00 0.00 65 PRO A C 7
ATOM 11006 O O . PRO A 1 65 ? -7.221 27.561 -28.250 1.00 0.00 65 PRO A O 7
ATOM 11017 N N . PRO A 1 66 ? -5.030 27.115 -28.478 1.00 0.00 66 PRO A N 7
ATOM 11018 C CA . PRO A 1 66 ? -4.610 27.680 -27.203 1.00 0.00 66 PRO A CA 7
ATOM 11019 C C . PRO A 1 66 ? -4.362 29.197 -27.282 1.00 0.00 66 PRO A C 7
ATOM 11020 O O . PRO A 1 66 ? -3.358 29.618 -27.852 1.00 0.00 66 PRO A O 7
ATOM 11031 N N . PRO A 1 67 ? -5.231 30.047 -26.703 1.00 0.00 67 PRO A N 7
ATOM 11032 C CA . PRO A 1 67 ? -5.035 31.493 -26.704 1.00 0.00 67 PRO A CA 7
ATOM 11033 C C . PRO A 1 67 ? -4.057 31.924 -25.611 1.00 0.00 67 PRO A C 7
ATOM 11034 O O . PRO A 1 67 ? -3.589 33.058 -25.616 1.00 0.00 67 PRO A O 7
ATOM 11045 N N . VAL A 1 68 ? -3.754 31.014 -24.684 1.00 0.00 68 VAL A N 7
ATOM 11046 C CA . VAL A 1 68 ? -2.818 31.216 -23.588 1.00 0.00 68 VAL A CA 7
ATOM 11047 C C . VAL A 1 68 ? -1.408 31.052 -24.135 1.00 0.00 68 VAL A C 7
ATOM 11048 O O . VAL A 1 68 ? -0.548 31.883 -23.868 1.00 0.00 68 VAL A O 7
ATOM 11061 N N . PHE A 1 69 ? -1.191 29.982 -24.903 1.00 0.00 69 PHE A N 7
ATOM 11062 C CA . PHE A 1 69 ? 0.073 29.656 -25.565 1.00 0.00 69 PHE A CA 7
ATOM 11063 C C . PHE A 1 69 ? 0.758 30.904 -26.127 1.00 0.00 69 PHE A C 7
ATOM 11064 O O . PHE A 1 69 ? 1.929 31.144 -25.848 1.00 0.00 69 PHE A O 7
ATOM 11081 N N . GLN A 1 70 ? 0.028 31.704 -26.904 1.00 0.00 70 GLN A N 7
ATOM 11082 C CA . GLN A 1 70 ? 0.566 32.923 -27.514 1.00 0.00 70 GLN A CA 7
ATOM 11083 C C . GLN A 1 70 ? 1.049 33.930 -26.460 1.00 0.00 70 GLN A C 7
ATOM 11084 O O . GLN A 1 70 ? 2.028 34.642 -26.679 1.00 0.00 70 GLN A O 7
ATOM 11098 N N . MET A 1 71 ? 0.377 33.973 -25.306 1.00 0.00 71 MET A N 7
ATOM 11099 C CA . MET A 1 71 ? 0.723 34.835 -24.191 1.00 0.00 71 MET A CA 7
ATOM 11100 C C . MET A 1 71 ? 1.912 34.215 -23.461 1.00 0.00 71 MET A C 7
ATOM 11101 O O . MET A 1 71 ? 2.752 34.944 -22.952 1.00 0.00 71 MET A O 7
ATOM 11115 N N . LEU A 1 72 ? 2.035 32.881 -23.442 1.00 0.00 72 LEU A N 7
ATOM 11116 C CA . LEU A 1 72 ? 3.190 32.216 -22.862 1.00 0.00 72 LEU A CA 7
ATOM 11117 C C . LEU A 1 72 ? 4.406 32.661 -23.668 1.00 0.00 72 LEU A C 7
ATOM 11118 O O . LEU A 1 72 ? 5.445 33.005 -23.107 1.00 0.00 72 LEU A O 7
ATOM 11134 N N . LEU A 1 73 ? 4.255 32.674 -24.993 1.00 0.00 73 LEU A N 7
ATOM 11135 C CA . LEU A 1 73 ? 5.341 33.076 -25.875 1.00 0.00 73 LEU A CA 7
ATOM 11136 C C . LEU A 1 73 ? 5.722 34.540 -25.722 1.00 0.00 73 LEU A C 7
ATOM 11137 O O . LEU A 1 73 ? 6.872 34.897 -25.962 1.00 0.00 73 LEU A O 7
ATOM 11153 N N . THR A 1 74 ? 4.759 35.375 -25.336 1.00 0.00 74 THR A N 7
ATOM 11154 C CA . THR A 1 74 ? 4.972 36.800 -25.155 1.00 0.00 74 THR A CA 7
ATOM 11155 C C . THR A 1 74 ? 5.452 37.094 -23.735 1.00 0.00 74 THR A C 7
ATOM 11156 O O . THR A 1 74 ? 6.105 38.112 -23.512 1.00 0.00 74 THR A O 7
ATOM 11167 N N . LYS A 1 75 ? 5.145 36.210 -22.776 1.00 0.00 75 LYS A N 7
ATOM 11168 C CA . LYS A 1 75 ? 5.560 36.385 -21.396 1.00 0.00 75 LYS A CA 7
ATOM 11169 C C . LYS A 1 75 ? 7.065 36.148 -21.262 1.00 0.00 75 LYS A C 7
ATOM 11170 O O . LYS A 1 75 ? 7.715 36.790 -20.440 1.00 0.00 75 LYS A O 7
ATOM 11189 N N . LEU A 1 76 ? 7.620 35.242 -22.075 1.00 0.00 76 LEU A N 7
ATOM 11190 C CA . LEU A 1 76 ? 9.042 34.930 -22.087 1.00 0.00 76 LEU A CA 7
ATOM 11191 C C . LEU A 1 76 ? 9.888 36.207 -22.267 1.00 0.00 76 LEU A C 7
ATOM 11192 O O . LEU A 1 76 ? 10.589 36.593 -21.330 1.00 0.00 76 LEU A O 7
ATOM 11208 N N . PRO A 1 77 ? 9.852 36.893 -23.420 1.00 0.00 77 PRO A N 7
ATOM 11209 C CA . PRO A 1 77 ? 10.608 38.111 -23.647 1.00 0.00 77 PRO A CA 7
ATOM 11210 C C . PRO A 1 77 ? 9.996 39.294 -22.899 1.00 0.00 77 PRO A C 7
ATOM 11211 O O . PRO A 1 77 ? 9.142 40.015 -23.410 1.00 0.00 77 PRO A O 7
ATOM 11222 N N . THR A 1 78 ? 10.479 39.479 -21.678 1.00 0.00 78 THR A N 7
ATOM 11223 C CA . THR A 1 78 ? 10.085 40.540 -20.763 1.00 0.00 78 THR A CA 7
ATOM 11224 C C . THR A 1 78 ? 11.195 41.593 -20.715 1.00 0.00 78 THR A C 7
ATOM 11225 O O . THR A 1 78 ? 10.933 42.785 -20.866 1.00 0.00 78 THR A O 7
ATOM 11236 N N . ILE A 1 79 ? 12.440 41.149 -20.511 1.00 0.00 79 ILE A N 7
ATOM 11237 C CA . ILE A 1 79 ? 13.603 42.024 -20.439 1.00 0.00 79 ILE A CA 7
ATOM 11238 C C . ILE A 1 79 ? 13.842 42.660 -21.804 1.00 0.00 79 ILE A C 7
ATOM 11239 O O . ILE A 1 79 ? 14.202 43.830 -21.891 1.00 0.00 79 ILE A O 7
ATOM 11255 N N . SER A 1 80 ? 13.639 41.878 -22.865 1.00 0.00 80 SER A N 7
ATOM 11256 C CA . SER A 1 80 ? 13.825 42.321 -24.241 1.00 0.00 80 SER A CA 7
ATOM 11257 C C . SER A 1 80 ? 13.113 43.650 -24.515 1.00 0.00 80 SER A C 7
ATOM 11258 O O . SER A 1 80 ? 13.708 44.565 -25.080 1.00 0.00 80 SER A O 7
ATOM 11266 N N . GLN A 1 81 ? 11.847 43.770 -24.100 1.00 0.00 81 GLN A N 7
ATOM 11267 C CA . GLN A 1 81 ? 11.069 44.988 -24.287 1.00 0.00 81 GLN A CA 7
ATOM 11268 C C . GLN A 1 81 ? 11.689 46.174 -23.548 1.00 0.00 81 GLN A C 7
ATOM 11269 O O . GLN A 1 81 ? 11.523 47.314 -23.976 1.00 0.00 81 GLN A O 7
ATOM 11283 N N . ARG A 1 82 ? 12.418 45.912 -22.455 1.00 0.00 82 ARG A N 7
ATOM 11284 C CA . ARG A 1 82 ? 13.095 46.958 -21.695 1.00 0.00 82 ARG A CA 7
ATOM 11285 C C . ARG A 1 82 ? 14.223 47.572 -22.537 1.00 0.00 82 ARG A C 7
ATOM 11286 O O . ARG A 1 82 ? 14.615 48.710 -22.284 1.00 0.00 82 ARG A O 7
ATOM 11307 N N . ILE A 1 83 ? 14.731 46.835 -23.542 1.00 0.00 83 ILE A N 7
ATOM 11308 C CA . ILE A 1 83 ? 15.763 47.315 -24.451 1.00 0.00 83 ILE A CA 7
ATOM 11309 C C . ILE A 1 83 ? 14.999 48.098 -25.536 1.00 0.00 83 ILE A C 7
ATOM 11310 O O . ILE A 1 83 ? 14.206 48.973 -25.203 1.00 0.00 83 ILE A O 7
ATOM 11326 N N . VAL A 1 84 ? 15.221 47.789 -26.820 1.00 0.00 84 VAL A N 7
ATOM 11327 C CA . VAL A 1 84 ? 14.627 48.344 -28.044 1.00 0.00 84 VAL A CA 7
ATOM 11328 C C . VAL A 1 84 ? 15.169 49.741 -28.330 1.00 0.00 84 VAL A C 7
ATOM 11329 O O . VAL A 1 84 ? 15.556 50.058 -29.454 1.00 0.00 84 VAL A O 7
ATOM 11342 N N . SER A 1 85 ? 15.243 50.557 -27.286 1.00 0.00 85 SER A N 7
ATOM 11343 C CA . SER A 1 85 ? 15.768 51.910 -27.289 1.00 0.00 85 SER A CA 7
ATOM 11344 C C . SER A 1 85 ? 17.278 51.842 -27.052 1.00 0.00 85 SER A C 7
ATOM 11345 O O . SER A 1 85 ? 17.829 52.600 -26.257 1.00 0.00 85 SER A O 7
ATOM 11353 N N . ALA A 1 86 ? 17.928 50.906 -27.747 1.00 0.00 86 ALA A N 7
ATOM 11354 C CA . ALA A 1 86 ? 19.349 50.615 -27.673 1.00 0.00 86 ALA A CA 7
ATOM 11355 C C . ALA A 1 86 ? 19.710 49.617 -28.772 1.00 0.00 86 ALA A C 7
ATOM 11356 O O . ALA A 1 86 ? 20.748 49.759 -29.416 1.00 0.00 86 ALA A O 7
ATOM 11363 N N . GLN A 1 87 ? 18.841 48.618 -28.994 1.00 0.00 87 GLN A N 7
ATOM 11364 C CA . GLN A 1 87 ? 19.017 47.575 -30.006 1.00 0.00 87 GLN A CA 7
ATOM 11365 C C . GLN A 1 87 ? 19.299 48.119 -31.407 1.00 0.00 87 GLN A C 7
ATOM 11366 O O . GLN A 1 87 ? 19.967 47.476 -32.214 1.00 0.00 87 GLN A O 7
ATOM 11380 N N . SER A 1 88 ? 18.799 49.322 -31.662 1.00 0.00 88 SER A N 7
ATOM 11381 C CA . SER A 1 88 ? 18.971 50.077 -32.892 1.00 0.00 88 SER A CA 7
ATOM 11382 C C . SER A 1 88 ? 19.286 51.534 -32.530 1.00 0.00 88 SER A C 7
ATOM 11383 O O . SER A 1 88 ? 18.855 52.456 -33.217 1.00 0.00 88 SER A O 7
ATOM 11391 N N . LEU A 1 89 ? 20.032 51.715 -31.427 1.00 0.00 89 LEU A N 7
ATOM 11392 C CA . LEU A 1 89 ? 20.492 52.961 -30.816 1.00 0.00 89 LEU A CA 7
ATOM 11393 C C . LEU A 1 89 ? 19.489 54.113 -30.885 1.00 0.00 89 LEU A C 7
ATOM 11394 O O . LEU A 1 89 ? 19.872 55.276 -30.993 1.00 0.00 89 LEU A O 7
ATOM 11410 N N . GLY A 1 90 ? 18.200 53.766 -30.813 1.00 0.00 90 GLY A N 7
ATOM 11411 C CA . GLY A 1 90 ? 17.099 54.719 -30.888 1.00 0.00 90 GLY A CA 7
ATOM 11412 C C . GLY A 1 90 ? 17.236 55.625 -32.116 1.00 0.00 90 GLY A C 7
ATOM 11413 O O . GLY A 1 90 ? 17.087 56.840 -32.003 1.00 0.00 90 GLY A O 7
ATOM 11417 N N . GLU A 1 91 ? 17.535 55.026 -33.277 1.00 0.00 91 GLU A N 7
ATOM 11418 C CA . GLU A 1 91 ? 17.729 55.740 -34.537 1.00 0.00 91 GLU A CA 7
ATOM 11419 C C . GLU A 1 91 ? 16.505 56.601 -34.888 1.00 0.00 91 GLU A C 7
ATOM 11420 O O . GLU A 1 91 ? 15.374 56.209 -34.594 1.00 0.00 91 GLU A O 7
ATOM 11432 N N . ASP A 1 92 ? 16.726 57.760 -35.525 1.00 0.00 92 ASP A N 7
ATOM 11433 C CA . ASP A 1 92 ? 15.699 58.693 -35.963 1.00 0.00 92 ASP A CA 7
ATOM 11434 C C . ASP A 1 92 ? 16.224 59.387 -37.225 1.00 0.00 92 ASP A C 7
ATOM 11435 O O . ASP A 1 92 ? 17.434 59.395 -37.454 1.00 0.00 92 ASP A O 7
ATOM 11444 N N . ASP A 1 93 ? 15.337 59.972 -38.039 1.00 0.00 93 ASP A N 7
ATOM 11445 C CA . ASP A 1 93 ? 15.719 60.669 -39.265 1.00 0.00 93 ASP A CA 7
ATOM 11446 C C . ASP A 1 93 ? 16.128 62.104 -38.913 1.00 0.00 93 ASP A C 7
ATOM 11447 O O . ASP A 1 93 ? 15.501 63.071 -39.342 1.00 0.00 93 ASP A O 7
ATOM 11456 N N . VAL A 1 94 ? 17.189 62.232 -38.109 1.00 0.00 94 VAL A N 7
ATOM 11457 C CA . VAL A 1 94 ? 17.717 63.514 -37.667 1.00 0.00 94 VAL A CA 7
ATOM 11458 C C . VAL A 1 94 ? 18.628 64.097 -38.751 1.00 0.00 94 VAL A C 7
ATOM 11459 O O . VAL A 1 94 ? 19.388 63.366 -39.385 1.00 0.00 94 VAL A O 7
ATOM 11472 N N . GLU A 1 95 ? 18.544 65.415 -38.957 1.00 0.00 95 GLU A N 7
ATOM 11473 C CA . GLU A 1 95 ? 19.324 66.160 -39.930 1.00 0.00 95 GLU A CA 7
ATOM 11474 C C . GLU A 1 95 ? 19.431 67.588 -39.391 1.00 0.00 95 GLU A C 7
ATOM 11475 O O . GLU A 1 95 ? 20.533 67.874 -38.872 1.00 0.00 95 GLU A O 7
ATOM 11488 N N . GLY B 2 1 ? -17.730 15.302 -23.590 1.00 0.00 1 GLY B N 7
ATOM 11489 C CA . GLY B 2 1 ? -16.733 15.876 -24.524 1.00 0.00 1 GLY B CA 7
ATOM 11490 C C . GLY B 2 1 ? -15.319 15.805 -23.948 1.00 0.00 1 GLY B C 7
ATOM 11491 O O . GLY B 2 1 ? -15.198 15.532 -22.755 1.00 0.00 1 GLY B O 7
ATOM 11497 N N . PRO B 2 2 ? -14.275 16.048 -24.753 1.00 0.00 2 PRO B N 7
ATOM 11498 C CA . PRO B 2 2 ? -12.891 16.022 -24.305 1.00 0.00 2 PRO B CA 7
ATOM 11499 C C . PRO B 2 2 ? -12.594 17.243 -23.427 1.00 0.00 2 PRO B C 7
ATOM 11500 O O . PRO B 2 2 ? -13.459 18.098 -23.233 1.00 0.00 2 PRO B O 7
ATOM 11511 N N . ARG B 2 3 ? -11.366 17.316 -22.899 1.00 0.00 3 ARG B N 7
ATOM 11512 C CA . ARG B 2 3 ? -10.928 18.410 -22.042 1.00 0.00 3 ARG B CA 7
ATOM 11513 C C . ARG B 2 3 ? -9.527 18.864 -22.467 1.00 0.00 3 ARG B C 7
ATOM 11514 O O . ARG B 2 3 ? -9.393 19.912 -23.093 1.00 0.00 3 ARG B O 7
ATOM 11535 N N . LEU B 2 4 ? -8.498 18.070 -22.147 1.00 0.00 4 LEU B N 7
ATOM 11536 C CA . LEU B 2 4 ? -7.105 18.340 -22.498 1.00 0.00 4 LEU B CA 7
ATOM 11537 C C . LEU B 2 4 ? -6.379 16.999 -22.541 1.00 0.00 4 LEU B C 7
ATOM 11538 O O . LEU B 2 4 ? -5.824 16.616 -23.568 1.00 0.00 4 LEU B O 7
ATOM 11554 N N . SER B 2 5 ? -6.400 16.273 -21.414 1.00 0.00 5 SER B N 7
ATOM 11555 C CA . SER B 2 5 ? -5.766 14.974 -21.247 1.00 0.00 5 SER B CA 7
ATOM 11556 C C . SER B 2 5 ? -6.218 13.906 -22.246 1.00 0.00 5 SER B C 7
ATOM 11557 O O . SER B 2 5 ? -5.605 12.840 -22.304 1.00 0.00 5 SER B O 7
ATOM 11565 N N . ARG B 2 6 ? -7.245 14.187 -23.064 1.00 0.00 6 ARG B N 7
ATOM 11566 C CA . ARG B 2 6 ? -7.692 13.284 -24.111 1.00 0.00 6 ARG B CA 7
ATOM 11567 C C . ARG B 2 6 ? -6.489 12.961 -25.001 1.00 0.00 6 ARG B C 7
ATOM 11568 O O . ARG B 2 6 ? -6.303 11.801 -25.369 1.00 0.00 6 ARG B O 7
ATOM 11589 N N . LEU B 2 7 ? -5.663 13.967 -25.335 1.00 0.00 7 LEU B N 7
ATOM 11590 C CA . LEU B 2 7 ? -4.475 13.718 -26.138 1.00 0.00 7 LEU B CA 7
ATOM 11591 C C . LEU B 2 7 ? -3.517 12.832 -25.358 1.00 0.00 7 LEU B C 7
ATOM 11592 O O . LEU B 2 7 ? -3.053 11.857 -25.919 1.00 0.00 7 LEU B O 7
ATOM 11608 N N . LEU B 2 8 ? -3.211 13.149 -24.092 1.00 0.00 8 LEU B N 7
ATOM 11609 C CA . LEU B 2 8 ? -2.245 12.406 -23.285 1.00 0.00 8 LEU B CA 7
ATOM 11610 C C . LEU B 2 8 ? -2.576 10.916 -23.147 1.00 0.00 8 LEU B C 7
ATOM 11611 O O . LEU B 2 8 ? -1.687 10.129 -22.837 1.00 0.00 8 LEU B O 7
ATOM 11627 N N . SER B 2 9 ? -3.822 10.511 -23.422 1.00 0.00 9 SER B N 7
ATOM 11628 C CA . SER B 2 9 ? -4.210 9.105 -23.414 1.00 0.00 9 SER B CA 7
ATOM 11629 C C . SER B 2 9 ? -3.446 8.330 -24.509 1.00 0.00 9 SER B C 7
ATOM 11630 O O . SER B 2 9 ? -3.388 7.103 -24.477 1.00 0.00 9 SER B O 7
ATOM 11638 N N . TYR B 2 10 ? -2.851 9.049 -25.473 1.00 0.00 10 TYR B N 7
ATOM 11639 C CA . TYR B 2 10 ? -2.067 8.541 -26.591 1.00 0.00 10 TYR B CA 7
ATOM 11640 C C . TYR B 2 10 ? -0.704 7.961 -26.187 1.00 0.00 10 TYR B C 7
ATOM 11641 O O . TYR B 2 10 ? 0.035 7.504 -27.058 1.00 0.00 10 TYR B O 7
ATOM 11659 N N . ALA B 2 11 ? -0.345 8.015 -24.899 1.00 0.00 11 ALA B N 7
ATOM 11660 C CA . ALA B 2 11 ? 0.946 7.583 -24.397 1.00 0.00 11 ALA B CA 7
ATOM 11661 C C . ALA B 2 11 ? 0.834 7.198 -22.920 1.00 0.00 11 ALA B C 7
ATOM 11662 O O . ALA B 2 11 ? -0.264 7.391 -22.353 1.00 0.00 11 ALA B O 7
ATOM 11670 N N . ARG A 1 1 ? 1.549 15.285 5.924 1.00 0.00 1 ARG A N 8
ATOM 11671 C CA . ARG A 1 1 ? 2.472 14.973 7.031 1.00 0.00 1 ARG A CA 8
ATOM 11672 C C . ARG A 1 1 ? 3.891 15.419 6.677 1.00 0.00 1 ARG A C 8
ATOM 11673 O O . ARG A 1 1 ? 4.358 16.426 7.204 1.00 0.00 1 ARG A O 8
ATOM 11696 N N . ALA A 1 2 ? 4.570 14.681 5.790 1.00 0.00 2 ALA A N 8
ATOM 11697 C CA . ALA A 1 2 ? 5.929 14.987 5.361 1.00 0.00 2 ALA A CA 8
ATOM 11698 C C . ALA A 1 2 ? 6.134 14.490 3.928 1.00 0.00 2 ALA A C 8
ATOM 11699 O O . ALA A 1 2 ? 6.923 13.581 3.684 1.00 0.00 2 ALA A O 8
ATOM 11706 N N . GLY A 1 3 ? 5.413 15.092 2.977 1.00 0.00 3 GLY A N 8
ATOM 11707 C CA . GLY A 1 3 ? 5.490 14.739 1.569 1.00 0.00 3 GLY A CA 8
ATOM 11708 C C . GLY A 1 3 ? 4.413 15.485 0.785 1.00 0.00 3 GLY A C 8
ATOM 11709 O O . GLY A 1 3 ? 3.483 16.028 1.379 1.00 0.00 3 GLY A O 8
ATOM 11713 N N . LEU A 1 4 ? 4.546 15.503 -0.546 1.00 0.00 4 LEU A N 8
ATOM 11714 C CA . LEU A 1 4 ? 3.626 16.156 -1.468 1.00 0.00 4 LEU A CA 8
ATOM 11715 C C . LEU A 1 4 ? 3.805 15.495 -2.840 1.00 0.00 4 LEU A C 8
ATOM 11716 O O . LEU A 1 4 ? 4.907 15.064 -3.175 1.00 0.00 4 LEU A O 8
ATOM 11732 N N . SER A 1 5 ? 2.732 15.404 -3.635 1.00 0.00 5 SER A N 8
ATOM 11733 C CA . SER A 1 5 ? 2.731 14.780 -4.949 1.00 0.00 5 SER A CA 8
ATOM 11734 C C . SER A 1 5 ? 3.449 15.580 -6.049 1.00 0.00 5 SER A C 8
ATOM 11735 O O . SER A 1 5 ? 3.352 15.212 -7.218 1.00 0.00 5 SER A O 8
ATOM 11743 N N . LYS A 1 6 ? 4.166 16.658 -5.706 1.00 0.00 6 LYS A N 8
ATOM 11744 C CA . LYS A 1 6 ? 4.880 17.480 -6.673 1.00 0.00 6 LYS A CA 8
ATOM 11745 C C . LYS A 1 6 ? 6.334 17.004 -6.791 1.00 0.00 6 LYS A C 8
ATOM 11746 O O . LYS A 1 6 ? 7.142 17.342 -5.929 1.00 0.00 6 LYS A O 8
ATOM 11765 N N . LEU A 1 7 ? 6.680 16.236 -7.840 1.00 0.00 7 LEU A N 8
ATOM 11766 C CA . LEU A 1 7 ? 8.031 15.734 -8.076 1.00 0.00 7 LEU A CA 8
ATOM 11767 C C . LEU A 1 7 ? 8.634 15.029 -6.850 1.00 0.00 7 LEU A C 8
ATOM 11768 O O . LEU A 1 7 ? 9.702 15.420 -6.385 1.00 0.00 7 LEU A O 8
ATOM 11784 N N . PRO A 1 8 ? 7.969 13.988 -6.322 1.00 0.00 8 PRO A N 8
ATOM 11785 C CA . PRO A 1 8 ? 8.445 13.254 -5.160 1.00 0.00 8 PRO A CA 8
ATOM 11786 C C . PRO A 1 8 ? 9.702 12.430 -5.461 1.00 0.00 8 PRO A C 8
ATOM 11787 O O . PRO A 1 8 ? 10.696 12.549 -4.749 1.00 0.00 8 PRO A O 8
ATOM 11798 N N . ASP A 1 9 ? 9.646 11.585 -6.498 1.00 0.00 9 ASP A N 8
ATOM 11799 C CA . ASP A 1 9 ? 10.730 10.692 -6.898 1.00 0.00 9 ASP A CA 8
ATOM 11800 C C . ASP A 1 9 ? 11.591 11.277 -8.021 1.00 0.00 9 ASP A C 8
ATOM 11801 O O . ASP A 1 9 ? 12.814 11.332 -7.902 1.00 0.00 9 ASP A O 8
ATOM 11810 N N . LEU A 1 10 ? 10.949 11.706 -9.114 1.00 0.00 10 LEU A N 8
ATOM 11811 C CA . LEU A 1 10 ? 11.533 12.309 -10.303 1.00 0.00 10 LEU A CA 8
ATOM 11812 C C . LEU A 1 10 ? 12.335 11.364 -11.201 1.00 0.00 10 LEU A C 8
ATOM 11813 O O . LEU A 1 10 ? 12.469 11.636 -12.393 1.00 0.00 10 LEU A O 8
ATOM 11829 N N . LYS A 1 11 ? 12.862 10.268 -10.658 1.00 0.00 11 LYS A N 8
ATOM 11830 C CA . LYS A 1 11 ? 13.618 9.287 -11.421 1.00 0.00 11 LYS A CA 8
ATOM 11831 C C . LYS A 1 11 ? 12.667 8.406 -12.231 1.00 0.00 11 LYS A C 8
ATOM 11832 O O . LYS A 1 11 ? 12.998 8.035 -13.357 1.00 0.00 11 LYS A O 8
ATOM 11851 N N . ASP A 1 12 ? 11.491 8.083 -11.681 1.00 0.00 12 ASP A N 8
ATOM 11852 C CA . ASP A 1 12 ? 10.516 7.255 -12.372 1.00 0.00 12 ASP A CA 8
ATOM 11853 C C . ASP A 1 12 ? 9.758 8.112 -13.381 1.00 0.00 12 ASP A C 8
ATOM 11854 O O . ASP A 1 12 ? 9.461 9.281 -13.139 1.00 0.00 12 ASP A O 8
ATOM 11863 N N . ALA A 1 13 ? 9.462 7.504 -14.530 1.00 0.00 13 ALA A N 8
ATOM 11864 C CA . ALA A 1 13 ? 8.776 8.147 -15.637 1.00 0.00 13 ALA A CA 8
ATOM 11865 C C . ALA A 1 13 ? 7.303 8.357 -15.335 1.00 0.00 13 ALA A C 8
ATOM 11866 O O . ALA A 1 13 ? 6.788 9.449 -15.534 1.00 0.00 13 ALA A O 8
ATOM 11873 N N . GLU A 1 14 ? 6.633 7.316 -14.847 1.00 0.00 14 GLU A N 8
ATOM 11874 C CA . GLU A 1 14 ? 5.219 7.355 -14.494 1.00 0.00 14 GLU A CA 8
ATOM 11875 C C . GLU A 1 14 ? 4.935 8.440 -13.448 1.00 0.00 14 GLU A C 8
ATOM 11876 O O . GLU A 1 14 ? 3.920 9.134 -13.520 1.00 0.00 14 GLU A O 8
ATOM 11888 N N . ALA A 1 15 ? 5.850 8.601 -12.488 1.00 0.00 15 ALA A N 8
ATOM 11889 C CA . ALA A 1 15 ? 5.749 9.603 -11.433 1.00 0.00 15 ALA A CA 8
ATOM 11890 C C . ALA A 1 15 ? 5.907 11.010 -12.009 1.00 0.00 15 ALA A C 8
ATOM 11891 O O . ALA A 1 15 ? 5.415 11.979 -11.431 1.00 0.00 15 ALA A O 8
ATOM 11898 N N . VAL A 1 16 ? 6.584 11.113 -13.155 1.00 0.00 16 VAL A N 8
ATOM 11899 C CA . VAL A 1 16 ? 6.798 12.369 -13.858 1.00 0.00 16 VAL A CA 8
ATOM 11900 C C . VAL A 1 16 ? 5.599 12.589 -14.776 1.00 0.00 16 VAL A C 8
ATOM 11901 O O . VAL A 1 16 ? 5.190 13.729 -14.965 1.00 0.00 16 VAL A O 8
ATOM 11914 N N . GLN A 1 17 ? 5.027 11.511 -15.331 1.00 0.00 17 GLN A N 8
ATOM 11915 C CA . GLN A 1 17 ? 3.872 11.610 -16.209 1.00 0.00 17 GLN A CA 8
ATOM 11916 C C . GLN A 1 17 ? 2.694 12.142 -15.409 1.00 0.00 17 GLN A C 8
ATOM 11917 O O . GLN A 1 17 ? 2.003 13.046 -15.875 1.00 0.00 17 GLN A O 8
ATOM 11931 N N . LYS A 1 18 ? 2.476 11.593 -14.206 1.00 0.00 18 LYS A N 8
ATOM 11932 C CA . LYS A 1 18 ? 1.371 12.037 -13.370 1.00 0.00 18 LYS A CA 8
ATOM 11933 C C . LYS A 1 18 ? 1.493 13.527 -13.034 1.00 0.00 18 LYS A C 8
ATOM 11934 O O . LYS A 1 18 ? 0.507 14.255 -13.107 1.00 0.00 18 LYS A O 8
ATOM 11953 N N . PHE A 1 19 ? 2.700 13.985 -12.686 1.00 0.00 19 PHE A N 8
ATOM 11954 C CA . PHE A 1 19 ? 2.947 15.384 -12.359 1.00 0.00 19 PHE A CA 8
ATOM 11955 C C . PHE A 1 19 ? 2.776 16.265 -13.602 1.00 0.00 19 PHE A C 8
ATOM 11956 O O . PHE A 1 19 ? 2.139 17.313 -13.544 1.00 0.00 19 PHE A O 8
ATOM 11973 N N . PHE A 1 20 ? 3.372 15.843 -14.720 1.00 0.00 20 PHE A N 8
ATOM 11974 C CA . PHE A 1 20 ? 3.353 16.569 -15.988 1.00 0.00 20 PHE A CA 8
ATOM 11975 C C . PHE A 1 20 ? 1.892 16.849 -16.346 1.00 0.00 20 PHE A C 8
ATOM 11976 O O . PHE A 1 20 ? 1.511 17.996 -16.585 1.00 0.00 20 PHE A O 8
ATOM 11993 N N . LEU A 1 21 ? 1.067 15.795 -16.328 1.00 0.00 21 LEU A N 8
ATOM 11994 C CA . LEU A 1 21 ? -0.362 15.894 -16.565 1.00 0.00 21 LEU A CA 8
ATOM 11995 C C . LEU A 1 21 ? -1.033 16.723 -15.475 1.00 0.00 21 LEU A C 8
ATOM 11996 O O . LEU A 1 21 ? -1.956 17.471 -15.785 1.00 0.00 21 LEU A O 8
ATOM 12012 N N . GLU A 1 22 ? -0.580 16.627 -14.219 1.00 0.00 22 GLU A N 8
ATOM 12013 C CA . GLU A 1 22 ? -1.151 17.437 -13.152 1.00 0.00 22 GLU A CA 8
ATOM 12014 C C . GLU A 1 22 ? -0.951 18.920 -13.481 1.00 0.00 22 GLU A C 8
ATOM 12015 O O . GLU A 1 22 ? -1.807 19.726 -13.142 1.00 0.00 22 GLU A O 8
ATOM 12027 N N . GLU A 1 23 ? 0.149 19.285 -14.152 1.00 0.00 23 GLU A N 8
ATOM 12028 C CA . GLU A 1 23 ? 0.452 20.660 -14.534 1.00 0.00 23 GLU A CA 8
ATOM 12029 C C . GLU A 1 23 ? -0.362 21.067 -15.760 1.00 0.00 23 GLU A C 8
ATOM 12030 O O . GLU A 1 23 ? -0.972 22.133 -15.754 1.00 0.00 23 GLU A O 8
ATOM 12042 N N . ILE A 1 24 ? -0.409 20.202 -16.782 1.00 0.00 24 ILE A N 8
ATOM 12043 C CA . ILE A 1 24 ? -1.231 20.423 -17.982 1.00 0.00 24 ILE A CA 8
ATOM 12044 C C . ILE A 1 24 ? -2.671 20.729 -17.507 1.00 0.00 24 ILE A C 8
ATOM 12045 O O . ILE A 1 24 ? -3.285 21.721 -17.912 1.00 0.00 24 ILE A O 8
ATOM 12061 N N . GLN A 1 25 ? -3.209 19.865 -16.634 1.00 0.00 25 GLN A N 8
ATOM 12062 C CA . GLN A 1 25 ? -4.579 19.995 -16.143 1.00 0.00 25 GLN A CA 8
ATOM 12063 C C . GLN A 1 25 ? -4.778 21.129 -15.139 1.00 0.00 25 GLN A C 8
ATOM 12064 O O . GLN A 1 25 ? -5.780 21.832 -15.215 1.00 0.00 25 GLN A O 8
ATOM 12078 N N . LEU A 1 26 ? -3.835 21.316 -14.211 1.00 0.00 26 LEU A N 8
ATOM 12079 C CA . LEU A 1 26 ? -3.887 22.379 -13.202 1.00 0.00 26 LEU A CA 8
ATOM 12080 C C . LEU A 1 26 ? -3.962 23.703 -13.955 1.00 0.00 26 LEU A C 8
ATOM 12081 O O . LEU A 1 26 ? -4.827 24.520 -13.658 1.00 0.00 26 LEU A O 8
ATOM 12097 N N . GLY A 1 27 ? -3.079 23.906 -14.940 1.00 0.00 27 GLY A N 8
ATOM 12098 C CA . GLY A 1 27 ? -3.080 25.113 -15.751 1.00 0.00 27 GLY A CA 8
ATOM 12099 C C . GLY A 1 27 ? -4.434 25.274 -16.416 1.00 0.00 27 GLY A C 8
ATOM 12100 O O . GLY A 1 27 ? -5.129 26.238 -16.112 1.00 0.00 27 GLY A O 8
ATOM 12104 N N . GLU A 1 28 ? -4.831 24.353 -17.302 1.00 0.00 28 GLU A N 8
ATOM 12105 C CA . GLU A 1 28 ? -6.129 24.490 -17.959 1.00 0.00 28 GLU A CA 8
ATOM 12106 C C . GLU A 1 28 ? -7.295 24.729 -16.984 1.00 0.00 28 GLU A C 8
ATOM 12107 O O . GLU A 1 28 ? -8.216 25.478 -17.304 1.00 0.00 28 GLU A O 8
ATOM 12119 N N . GLU A 1 29 ? -7.251 24.131 -15.791 1.00 0.00 29 GLU A N 8
ATOM 12120 C CA . GLU A 1 29 ? -8.269 24.313 -14.757 1.00 0.00 29 GLU A CA 8
ATOM 12121 C C . GLU A 1 29 ? -8.196 25.733 -14.185 1.00 0.00 29 GLU A C 8
ATOM 12122 O O . GLU A 1 29 ? -9.225 26.371 -13.979 1.00 0.00 29 GLU A O 8
ATOM 12134 N N . LEU A 1 30 ? -6.995 26.265 -13.942 1.00 0.00 30 LEU A N 8
ATOM 12135 C CA . LEU A 1 30 ? -6.850 27.627 -13.450 1.00 0.00 30 LEU A CA 8
ATOM 12136 C C . LEU A 1 30 ? -7.354 28.591 -14.519 1.00 0.00 30 LEU A C 8
ATOM 12137 O O . LEU A 1 30 ? -8.027 29.568 -14.201 1.00 0.00 30 LEU A O 8
ATOM 12153 N N . LEU A 1 31 ? -7.066 28.312 -15.791 1.00 0.00 31 LEU A N 8
ATOM 12154 C CA . LEU A 1 31 ? -7.557 29.131 -16.899 1.00 0.00 31 LEU A CA 8
ATOM 12155 C C . LEU A 1 31 ? -9.069 29.000 -16.975 1.00 0.00 31 LEU A C 8
ATOM 12156 O O . LEU A 1 31 ? -9.750 29.966 -17.311 1.00 0.00 31 LEU A O 8
ATOM 12172 N N . ALA A 1 32 ? -9.593 27.830 -16.599 1.00 0.00 32 ALA A N 8
ATOM 12173 C CA . ALA A 1 32 ? -11.031 27.628 -16.498 1.00 0.00 32 ALA A CA 8
ATOM 12174 C C . ALA A 1 32 ? -11.629 28.632 -15.499 1.00 0.00 32 ALA A C 8
ATOM 12175 O O . ALA A 1 32 ? -12.814 28.949 -15.584 1.00 0.00 32 ALA A O 8
ATOM 12182 N N . GLN A 1 33 ? -10.802 29.151 -14.577 1.00 0.00 33 GLN A N 8
ATOM 12183 C CA . GLN A 1 33 ? -11.171 30.160 -13.598 1.00 0.00 33 GLN A CA 8
ATOM 12184 C C . GLN A 1 33 ? -10.875 31.535 -14.206 1.00 0.00 33 GLN A C 8
ATOM 12185 O O . GLN A 1 33 ? -11.625 32.486 -13.995 1.00 0.00 33 GLN A O 8
ATOM 12199 N N . GLY A 1 34 ? -9.785 31.612 -14.979 1.00 0.00 34 GLY A N 8
ATOM 12200 C CA . GLY A 1 34 ? -9.315 32.781 -15.705 1.00 0.00 34 GLY A CA 8
ATOM 12201 C C . GLY A 1 34 ? -7.858 33.145 -15.416 1.00 0.00 34 GLY A C 8
ATOM 12202 O O . GLY A 1 34 ? -7.424 34.213 -15.847 1.00 0.00 34 GLY A O 8
ATOM 12206 N N . ASP A 1 35 ? -7.090 32.307 -14.698 1.00 0.00 35 ASP A N 8
ATOM 12207 C CA . ASP A 1 35 ? -5.705 32.666 -14.356 1.00 0.00 35 ASP A CA 8
ATOM 12208 C C . ASP A 1 35 ? -4.668 32.347 -15.447 1.00 0.00 35 ASP A C 8
ATOM 12209 O O . ASP A 1 35 ? -3.712 31.607 -15.225 1.00 0.00 35 ASP A O 8
ATOM 12218 N N . TYR A 1 36 ? -4.857 32.937 -16.630 1.00 0.00 36 TYR A N 8
ATOM 12219 C CA . TYR A 1 36 ? -4.017 32.851 -17.823 1.00 0.00 36 TYR A CA 8
ATOM 12220 C C . TYR A 1 36 ? -2.548 33.076 -17.479 1.00 0.00 36 TYR A C 8
ATOM 12221 O O . TYR A 1 36 ? -1.674 32.409 -18.030 1.00 0.00 36 TYR A O 8
ATOM 12239 N N . GLU A 1 37 ? -2.297 33.996 -16.550 1.00 0.00 37 GLU A N 8
ATOM 12240 C CA . GLU A 1 37 ? -0.964 34.328 -16.064 1.00 0.00 37 GLU A CA 8
ATOM 12241 C C . GLU A 1 37 ? -0.313 33.066 -15.512 1.00 0.00 37 GLU A C 8
ATOM 12242 O O . GLU A 1 37 ? 0.806 32.710 -15.878 1.00 0.00 37 GLU A O 8
ATOM 12254 N N . LYS A 1 38 ? -1.053 32.382 -14.642 1.00 0.00 38 LYS A N 8
ATOM 12255 C CA . LYS A 1 38 ? -0.589 31.147 -14.029 1.00 0.00 38 LYS A CA 8
ATOM 12256 C C . LYS A 1 38 ? -0.502 30.007 -15.039 1.00 0.00 38 LYS A C 8
ATOM 12257 O O . LYS A 1 38 ? 0.378 29.160 -14.906 1.00 0.00 38 LYS A O 8
ATOM 12276 N N . GLY A 1 39 ? -1.374 29.972 -16.054 1.00 0.00 39 GLY A N 8
ATOM 12277 C CA . GLY A 1 39 ? -1.302 28.925 -17.068 1.00 0.00 39 GLY A CA 8
ATOM 12278 C C . GLY A 1 39 ? 0.059 28.918 -17.741 1.00 0.00 39 GLY A C 8
ATOM 12279 O O . GLY A 1 39 ? 0.597 27.853 -18.024 1.00 0.00 39 GLY A O 8
ATOM 12283 N N . VAL A 1 40 ? 0.623 30.103 -17.988 1.00 0.00 40 VAL A N 8
ATOM 12284 C CA . VAL A 1 40 ? 1.927 30.208 -18.613 1.00 0.00 40 VAL A CA 8
ATOM 12285 C C . VAL A 1 40 ? 2.967 29.505 -17.740 1.00 0.00 40 VAL A C 8
ATOM 12286 O O . VAL A 1 40 ? 3.756 28.717 -18.244 1.00 0.00 40 VAL A O 8
ATOM 12299 N N . ASP A 1 41 ? 2.959 29.793 -16.438 1.00 0.00 41 ASP A N 8
ATOM 12300 C CA . ASP A 1 41 ? 3.888 29.229 -15.463 1.00 0.00 41 ASP A CA 8
ATOM 12301 C C . ASP A 1 41 ? 3.750 27.710 -15.386 1.00 0.00 41 ASP A C 8
ATOM 12302 O O . ASP A 1 41 ? 4.724 26.975 -15.523 1.00 0.00 41 ASP A O 8
ATOM 12311 N N . HIS A 1 42 ? 2.525 27.247 -15.163 1.00 0.00 42 HIS A N 8
ATOM 12312 C CA . HIS A 1 42 ? 2.231 25.829 -15.023 1.00 0.00 42 HIS A CA 8
ATOM 12313 C C . HIS A 1 42 ? 2.522 25.079 -16.315 1.00 0.00 42 HIS A C 8
ATOM 12314 O O . HIS A 1 42 ? 2.972 23.935 -16.262 1.00 0.00 42 HIS A O 8
ATOM 12328 N N . LEU A 1 43 ? 2.315 25.712 -17.477 1.00 0.00 43 LEU A N 8
ATOM 12329 C CA . LEU A 1 43 ? 2.645 25.036 -18.719 1.00 0.00 43 LEU A CA 8
ATOM 12330 C C . LEU A 1 43 ? 4.169 25.035 -18.837 1.00 0.00 43 LEU A C 8
ATOM 12331 O O . LEU A 1 43 ? 4.745 24.011 -19.189 1.00 0.00 43 LEU A O 8
ATOM 12347 N N . THR A 1 44 ? 4.834 26.157 -18.514 1.00 0.00 44 THR A N 8
ATOM 12348 C CA . THR A 1 44 ? 6.295 26.247 -18.571 1.00 0.00 44 THR A CA 8
ATOM 12349 C C . THR A 1 44 ? 6.925 25.102 -17.769 1.00 0.00 44 THR A C 8
ATOM 12350 O O . THR A 1 44 ? 7.934 24.520 -18.164 1.00 0.00 44 THR A O 8
ATOM 12361 N N . ASN A 1 45 ? 6.299 24.779 -16.636 1.00 0.00 45 ASN A N 8
ATOM 12362 C CA . ASN A 1 45 ? 6.739 23.716 -15.746 1.00 0.00 45 ASN A CA 8
ATOM 12363 C C . ASN A 1 45 ? 6.592 22.373 -16.466 1.00 0.00 45 ASN A C 8
ATOM 12364 O O . ASN A 1 45 ? 7.498 21.535 -16.416 1.00 0.00 45 ASN A O 8
ATOM 12375 N N . ALA A 1 46 ? 5.469 22.186 -17.175 1.00 0.00 46 ALA A N 8
ATOM 12376 C CA . ALA A 1 46 ? 5.227 20.988 -17.962 1.00 0.00 46 ALA A CA 8
ATOM 12377 C C . ALA A 1 46 ? 6.419 20.795 -18.921 1.00 0.00 46 ALA A C 8
ATOM 12378 O O . ALA A 1 46 ? 6.990 19.709 -18.999 1.00 0.00 46 ALA A O 8
ATOM 12385 N N . ILE A 1 47 ? 6.830 21.866 -19.617 1.00 0.00 47 ILE A N 8
ATOM 12386 C CA . ILE A 1 47 ? 7.987 21.822 -20.517 1.00 0.00 47 ILE A CA 8
ATOM 12387 C C . ILE A 1 47 ? 9.283 21.528 -19.766 1.00 0.00 47 ILE A C 8
ATOM 12388 O O . ILE A 1 47 ? 10.166 20.860 -20.301 1.00 0.00 47 ILE A O 8
ATOM 12404 N N . ALA A 1 48 ? 9.415 22.048 -18.549 1.00 0.00 48 ALA A N 8
ATOM 12405 C CA . ALA A 1 48 ? 10.620 21.906 -17.746 1.00 0.00 48 ALA A CA 8
ATOM 12406 C C . ALA A 1 48 ? 10.865 20.459 -17.364 1.00 0.00 48 ALA A C 8
ATOM 12407 O O . ALA A 1 48 ? 12.016 20.055 -17.215 1.00 0.00 48 ALA A O 8
ATOM 12414 N N . VAL A 1 49 ? 9.787 19.684 -17.228 1.00 0.00 49 VAL A N 8
ATOM 12415 C CA . VAL A 1 49 ? 9.900 18.283 -16.877 1.00 0.00 49 VAL A CA 8
ATOM 12416 C C . VAL A 1 49 ? 9.782 17.393 -18.111 1.00 0.00 49 VAL A C 8
ATOM 12417 O O . VAL A 1 49 ? 10.193 16.236 -18.057 1.00 0.00 49 VAL A O 8
ATOM 12430 N N . CYS A 1 50 ? 9.244 17.914 -19.223 1.00 0.00 50 CYS A N 8
ATOM 12431 C CA . CYS A 1 50 ? 9.120 17.130 -20.444 1.00 0.00 50 CYS A CA 8
ATOM 12432 C C . CYS A 1 50 ? 10.426 17.199 -21.234 1.00 0.00 50 CYS A C 8
ATOM 12433 O O . CYS A 1 50 ? 10.978 16.166 -21.604 1.00 0.00 50 CYS A O 8
ATOM 12441 N N . GLY A 1 51 ? 10.924 18.414 -21.490 1.00 0.00 51 GLY A N 8
ATOM 12442 C CA . GLY A 1 51 ? 12.166 18.629 -22.225 1.00 0.00 51 GLY A CA 8
ATOM 12443 C C . GLY A 1 51 ? 11.980 18.554 -23.742 1.00 0.00 51 GLY A C 8
ATOM 12444 O O . GLY A 1 51 ? 12.943 18.724 -24.485 1.00 0.00 51 GLY A O 8
ATOM 12448 N N . GLN A 1 52 ? 10.746 18.313 -24.198 1.00 0.00 52 GLN A N 8
ATOM 12449 C CA . GLN A 1 52 ? 10.367 18.225 -25.603 1.00 0.00 52 GLN A CA 8
ATOM 12450 C C . GLN A 1 52 ? 9.196 19.195 -25.793 1.00 0.00 52 GLN A C 8
ATOM 12451 O O . GLN A 1 52 ? 8.082 18.754 -26.081 1.00 0.00 52 GLN A O 8
ATOM 12465 N N . PRO A 1 53 ? 9.416 20.514 -25.621 1.00 0.00 53 PRO A N 8
ATOM 12466 C CA . PRO A 1 53 ? 8.358 21.501 -25.748 1.00 0.00 53 PRO A CA 8
ATOM 12467 C C . PRO A 1 53 ? 7.581 21.379 -27.047 1.00 0.00 53 PRO A C 8
ATOM 12468 O O . PRO A 1 53 ? 6.362 21.293 -27.018 1.00 0.00 53 PRO A O 8
ATOM 12479 N N . GLN A 1 54 ? 8.295 21.389 -28.170 1.00 0.00 54 GLN A N 8
ATOM 12480 C CA . GLN A 1 54 ? 7.722 21.340 -29.509 1.00 0.00 54 GLN A CA 8
ATOM 12481 C C . GLN A 1 54 ? 6.749 20.175 -29.698 1.00 0.00 54 GLN A C 8
ATOM 12482 O O . GLN A 1 54 ? 5.702 20.353 -30.321 1.00 0.00 54 GLN A O 8
ATOM 12496 N N . GLN A 1 55 ? 7.069 18.998 -29.147 1.00 0.00 55 GLN A N 8
ATOM 12497 C CA . GLN A 1 55 ? 6.170 17.852 -29.24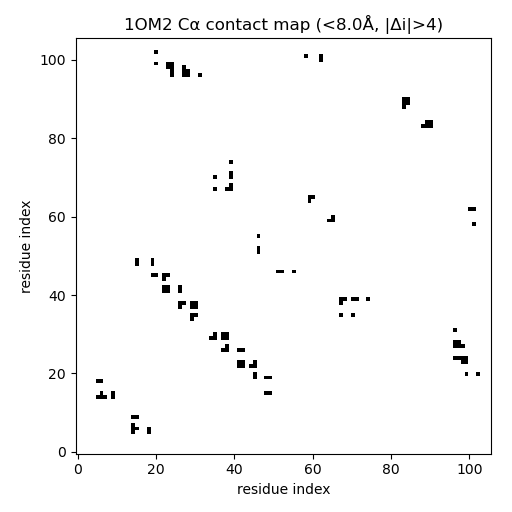5 1.00 0.00 55 GLN A CA 8
ATOM 12498 C C . GLN A 1 55 ? 4.860 18.206 -28.556 1.00 0.00 55 GLN A C 8
ATOM 12499 O O . GLN A 1 55 ? 3.780 18.021 -29.114 1.00 0.00 55 GLN A O 8
ATOM 12513 N N . LEU A 1 56 ? 4.961 18.740 -27.341 1.00 0.00 56 LEU A N 8
ATOM 12514 C CA . LEU A 1 56 ? 3.780 19.139 -26.614 1.00 0.00 56 LEU A CA 8
ATOM 12515 C C . LEU A 1 56 ? 3.062 20.281 -27.351 1.00 0.00 56 LEU A C 8
ATOM 12516 O O . LEU A 1 56 ? 1.839 20.325 -27.376 1.00 0.00 56 LEU A O 8
ATOM 12532 N N . LEU A 1 57 ? 3.782 21.213 -27.975 1.00 0.00 57 LEU A N 8
ATOM 12533 C CA . LEU A 1 57 ? 3.124 22.308 -28.679 1.00 0.00 57 LEU A CA 8
ATOM 12534 C C . LEU A 1 57 ? 2.276 21.806 -29.844 1.00 0.00 57 LEU A C 8
ATOM 12535 O O . LEU A 1 57 ? 1.162 22.297 -30.027 1.00 0.00 57 LEU A O 8
ATOM 12551 N N . GLN A 1 58 ? 2.760 20.827 -30.620 1.00 0.00 58 GLN A N 8
ATOM 12552 C CA . GLN A 1 58 ? 1.931 20.320 -31.706 1.00 0.00 58 GLN A CA 8
ATOM 12553 C C . GLN A 1 58 ? 0.726 19.610 -31.087 1.00 0.00 58 GLN A C 8
ATOM 12554 O O . GLN A 1 58 ? -0.395 19.774 -31.558 1.00 0.00 58 GLN A O 8
ATOM 12568 N N . VAL A 1 59 ? 0.960 18.847 -30.010 1.00 0.00 59 VAL A N 8
ATOM 12569 C CA . VAL A 1 59 ? -0.090 18.123 -29.305 1.00 0.00 59 VAL A CA 8
ATOM 12570 C C . VAL A 1 59 ? -1.172 19.054 -28.765 1.00 0.00 59 VAL A C 8
ATOM 12571 O O . VAL A 1 59 ? -2.348 18.697 -28.767 1.00 0.00 59 VAL A O 8
ATOM 12584 N N . LEU A 1 60 ? -0.779 20.256 -28.336 1.00 0.00 60 LEU A N 8
ATOM 12585 C CA . LEU A 1 60 ? -1.701 21.240 -27.792 1.00 0.00 60 LEU A CA 8
ATOM 12586 C C . LEU A 1 60 ? -2.439 21.930 -28.931 1.00 0.00 60 LEU A C 8
ATOM 12587 O O . LEU A 1 60 ? -3.613 22.247 -28.771 1.00 0.00 60 LEU A O 8
ATOM 12603 N N . GLN A 1 61 ? -1.776 22.159 -30.066 1.00 0.00 61 GLN A N 8
ATOM 12604 C CA . GLN A 1 61 ? -2.390 22.835 -31.209 1.00 0.00 61 GLN A CA 8
ATOM 12605 C C . GLN A 1 61 ? -3.402 21.919 -31.887 1.00 0.00 61 GLN A C 8
ATOM 12606 O O . GLN A 1 61 ? -4.426 22.366 -32.405 1.00 0.00 61 GLN A O 8
ATOM 12620 N N . GLN A 1 62 ? -3.082 20.629 -31.887 1.00 0.00 62 GLN A N 8
ATOM 12621 C CA . GLN A 1 62 ? -3.834 19.553 -32.488 1.00 0.00 62 GLN A CA 8
ATOM 12622 C C . GLN A 1 62 ? -5.118 19.279 -31.711 1.00 0.00 62 GLN A C 8
ATOM 12623 O O . GLN A 1 62 ? -6.144 18.995 -32.328 1.00 0.00 62 GLN A O 8
ATOM 12637 N N . THR A 1 63 ? -5.083 19.364 -30.375 1.00 0.00 63 THR A N 8
ATOM 12638 C CA . THR A 1 63 ? -6.278 19.111 -29.580 1.00 0.00 63 THR A CA 8
ATOM 12639 C C . THR A 1 63 ? -7.199 20.330 -29.582 1.00 0.00 63 THR A C 8
ATOM 12640 O O . THR A 1 63 ? -8.418 20.169 -29.625 1.00 0.00 63 THR A O 8
ATOM 12651 N N . LEU A 1 64 ? -6.632 21.544 -29.570 1.00 0.00 64 LEU A N 8
ATOM 12652 C CA . LEU A 1 64 ? -7.438 22.770 -29.614 1.00 0.00 64 LEU A CA 8
ATOM 12653 C C . LEU A 1 64 ? -6.587 24.012 -29.909 1.00 0.00 64 LEU A C 8
ATOM 12654 O O . LEU A 1 64 ? -5.422 24.038 -29.533 1.00 0.00 64 LEU A O 8
ATOM 12670 N N . PRO A 1 65 ? -7.127 25.062 -30.555 1.00 0.00 65 PRO A N 8
ATOM 12671 C CA . PRO A 1 65 ? -6.379 26.287 -30.824 1.00 0.00 65 PRO A CA 8
ATOM 12672 C C . PRO A 1 65 ? -6.083 26.967 -29.476 1.00 0.00 65 PRO A C 8
ATOM 12673 O O . PRO A 1 65 ? -7.026 27.335 -28.779 1.00 0.00 65 PRO A O 8
ATOM 12684 N N . PRO A 1 66 ? -4.811 27.116 -29.067 1.00 0.00 66 PRO A N 8
ATOM 12685 C CA . PRO A 1 66 ? -4.436 27.678 -27.777 1.00 0.00 66 PRO A CA 8
ATOM 12686 C C . PRO A 1 66 ? -4.213 29.202 -27.797 1.00 0.00 66 PRO A C 8
ATOM 12687 O O . PRO A 1 66 ? -3.188 29.659 -28.300 1.00 0.00 66 PRO A O 8
ATOM 12698 N N . PRO A 1 67 ? -5.120 30.022 -27.235 1.00 0.00 67 PRO A N 8
ATOM 12699 C CA . PRO A 1 67 ? -4.925 31.465 -27.182 1.00 0.00 67 PRO A CA 8
ATOM 12700 C C . PRO A 1 67 ? -3.883 31.817 -26.109 1.00 0.00 67 PRO A C 8
ATOM 12701 O O . PRO A 1 67 ? -3.107 32.752 -26.280 1.00 0.00 67 PRO A O 8
ATOM 12712 N N . VAL A 1 68 ? -3.871 31.056 -25.010 1.00 0.00 68 VAL A N 8
ATOM 12713 C CA . VAL A 1 68 ? -2.968 31.207 -23.872 1.00 0.00 68 VAL A CA 8
ATOM 12714 C C . VAL A 1 68 ? -1.528 31.051 -24.340 1.00 0.00 68 VAL A C 8
ATOM 12715 O O . VAL A 1 68 ? -0.677 31.857 -23.984 1.00 0.00 68 VAL A O 8
ATOM 12728 N N . PHE A 1 69 ? -1.273 30.020 -25.147 1.00 0.00 69 PHE A N 8
ATOM 12729 C CA . PHE A 1 69 ? 0.034 29.741 -25.735 1.00 0.00 69 PHE A CA 8
ATOM 12730 C C . PHE A 1 69 ? 0.679 31.021 -26.272 1.00 0.00 69 PHE A C 8
ATOM 12731 O O . PHE A 1 69 ? 1.862 31.255 -26.045 1.00 0.00 69 PHE A O 8
ATOM 12748 N N . GLN A 1 70 ? -0.102 31.855 -26.964 1.00 0.00 70 GLN A N 8
ATOM 12749 C CA . GLN A 1 70 ? 0.401 33.104 -27.535 1.00 0.00 70 GLN A CA 8
ATOM 12750 C C . GLN A 1 70 ? 0.941 34.048 -26.451 1.00 0.00 70 GLN A C 8
ATOM 12751 O O . GLN A 1 70 ? 1.922 34.760 -26.660 1.00 0.00 70 GLN A O 8
ATOM 12765 N N . MET A 1 71 ? 0.292 34.040 -25.284 1.00 0.00 71 MET A N 8
ATOM 12766 C CA . MET A 1 71 ? 0.645 34.840 -24.130 1.00 0.00 71 MET A CA 8
ATOM 12767 C C . MET A 1 71 ? 1.827 34.192 -23.423 1.00 0.00 71 MET A C 8
ATOM 12768 O O . MET A 1 71 ? 2.661 34.899 -22.875 1.00 0.00 71 MET A O 8
ATOM 12782 N N . LEU A 1 72 ? 1.933 32.858 -23.461 1.00 0.00 72 LEU A N 8
ATOM 12783 C CA . LEU A 1 72 ? 3.068 32.153 -22.893 1.00 0.00 72 LEU A CA 8
ATOM 12784 C C . LEU A 1 72 ? 4.298 32.622 -23.660 1.00 0.00 72 LEU A C 8
ATOM 12785 O O . LEU A 1 72 ? 5.335 32.906 -23.066 1.00 0.00 72 LEU A O 8
ATOM 12801 N N . LEU A 1 73 ? 4.168 32.743 -24.983 1.00 0.00 73 LEU A N 8
ATOM 12802 C CA . LEU A 1 73 ? 5.277 33.213 -25.794 1.00 0.00 73 LEU A CA 8
ATOM 12803 C C . LEU A 1 73 ? 5.606 34.677 -25.530 1.00 0.00 73 LEU A C 8
ATOM 12804 O O . LEU A 1 73 ? 6.772 35.057 -25.597 1.00 0.00 73 LEU A O 8
ATOM 12820 N N . THR A 1 74 ? 4.593 35.496 -25.242 1.00 0.00 74 THR A N 8
ATOM 12821 C CA . THR A 1 74 ? 4.796 36.917 -24.990 1.00 0.00 74 THR A CA 8
ATOM 12822 C C . THR A 1 74 ? 5.324 37.158 -23.574 1.00 0.00 74 THR A C 8
ATOM 12823 O O . THR A 1 74 ? 5.993 38.158 -23.323 1.00 0.00 74 THR A O 8
ATOM 12834 N N . LYS A 1 75 ? 5.051 36.236 -22.643 1.00 0.00 75 LYS A N 8
ATOM 12835 C CA . LYS A 1 75 ? 5.525 36.341 -21.270 1.00 0.00 75 LYS A CA 8
ATOM 12836 C C . LYS A 1 75 ? 7.056 36.249 -21.187 1.00 0.00 75 LYS A C 8
ATOM 12837 O O . LYS A 1 75 ? 7.627 36.584 -20.151 1.00 0.00 75 LYS A O 8
ATOM 12856 N N . LEU A 1 76 ? 7.715 35.789 -22.259 1.00 0.00 76 LEU A N 8
ATOM 12857 C CA . LEU A 1 76 ? 9.156 35.611 -22.327 1.00 0.00 76 LEU A CA 8
ATOM 12858 C C . LEU A 1 76 ? 9.929 36.924 -22.584 1.00 0.00 76 LEU A C 8
ATOM 12859 O O . LEU A 1 76 ? 10.581 37.415 -21.662 1.00 0.00 76 LEU A O 8
ATOM 12875 N N . PRO A 1 77 ? 9.909 37.523 -23.789 1.00 0.00 77 PRO A N 8
ATOM 12876 C CA . PRO A 1 77 ? 10.644 38.742 -24.106 1.00 0.00 77 PRO A CA 8
ATOM 12877 C C . PRO A 1 77 ? 9.976 40.006 -23.575 1.00 0.00 77 PRO A C 8
ATOM 12878 O O . PRO A 1 77 ? 9.408 40.825 -24.299 1.00 0.00 77 PRO A O 8
ATOM 12889 N N . THR A 1 78 ? 10.094 40.147 -22.268 1.00 0.00 78 THR A N 8
ATOM 12890 C CA . THR A 1 78 ? 9.572 41.270 -21.496 1.00 0.00 78 THR A CA 8
ATOM 12891 C C . THR A 1 78 ? 10.301 42.541 -21.917 1.00 0.00 78 THR A C 8
ATOM 12892 O O . THR A 1 78 ? 9.700 43.569 -22.226 1.00 0.00 78 THR A O 8
ATOM 12903 N N . ILE A 1 79 ? 11.626 42.420 -21.924 1.00 0.00 79 ILE A N 8
ATOM 12904 C CA . ILE A 1 79 ? 12.545 43.491 -22.281 1.00 0.00 79 ILE A CA 8
ATOM 12905 C C . ILE A 1 79 ? 12.194 44.099 -23.633 1.00 0.00 79 ILE A C 8
ATOM 12906 O O . ILE A 1 79 ? 11.993 45.308 -23.730 1.00 0.00 79 ILE A O 8
ATOM 12922 N N . SER A 1 80 ? 12.120 43.255 -24.663 1.00 0.00 80 SER A N 8
ATOM 12923 C CA . SER A 1 80 ? 11.804 43.658 -26.024 1.00 0.00 80 SER A CA 8
ATOM 12924 C C . SER A 1 80 ? 10.533 44.502 -26.043 1.00 0.00 80 SER A C 8
ATOM 12925 O O . SER A 1 80 ? 10.521 45.600 -26.597 1.00 0.00 80 SER A O 8
ATOM 12933 N N . GLN A 1 81 ? 9.470 43.988 -25.413 1.00 0.00 81 GLN A N 8
ATOM 12934 C CA . GLN A 1 81 ? 8.197 44.685 -25.329 1.00 0.00 81 GLN A CA 8
ATOM 12935 C C . GLN A 1 81 ? 8.359 46.059 -24.682 1.00 0.00 81 GLN A C 8
ATOM 12936 O O . GLN A 1 81 ? 7.772 47.036 -25.145 1.00 0.00 81 GLN A O 8
ATOM 12950 N N . ARG A 1 82 ? 9.163 46.135 -23.620 1.00 0.00 82 ARG A N 8
ATOM 12951 C CA . ARG A 1 82 ? 9.391 47.393 -22.917 1.00 0.00 82 ARG A CA 8
ATOM 12952 C C . ARG A 1 82 ? 10.056 48.442 -23.816 1.00 0.00 82 ARG A C 8
ATOM 12953 O O . ARG A 1 82 ? 9.798 49.632 -23.649 1.00 0.00 82 ARG A O 8
ATOM 12974 N N . ILE A 1 83 ? 10.904 48.016 -24.766 1.00 0.00 83 ILE A N 8
ATOM 12975 C CA . ILE A 1 83 ? 11.585 48.940 -25.674 1.00 0.00 83 ILE A CA 8
ATOM 12976 C C . ILE A 1 83 ? 10.545 49.536 -26.613 1.00 0.00 83 ILE A C 8
ATOM 12977 O O . ILE A 1 83 ? 10.487 50.750 -26.802 1.00 0.00 83 ILE A O 8
ATOM 12993 N N . VAL A 1 84 ? 9.724 48.656 -27.194 1.00 0.00 84 VAL A N 8
ATOM 12994 C CA . VAL A 1 84 ? 8.667 49.075 -28.111 1.00 0.00 84 VAL A CA 8
ATOM 12995 C C . VAL A 1 84 ? 7.736 50.055 -27.405 1.00 0.00 84 VAL A C 8
ATOM 12996 O O . VAL A 1 84 ? 7.393 51.101 -27.957 1.00 0.00 84 VAL A O 8
ATOM 13009 N N . SER A 1 85 ? 7.362 49.739 -26.164 1.00 0.00 85 SER A N 8
ATOM 13010 C CA . SER A 1 85 ? 6.522 50.577 -25.323 1.00 0.00 85 SER A CA 8
ATOM 13011 C C . SER A 1 85 ? 7.317 51.743 -24.713 1.00 0.00 85 SER A C 8
ATOM 13012 O O . SER A 1 85 ? 7.105 52.105 -23.557 1.00 0.00 85 SER A O 8
ATOM 13020 N N . ALA A 1 86 ? 8.219 52.328 -25.507 1.00 0.00 86 ALA A N 8
ATOM 13021 C CA . ALA A 1 86 ? 9.088 53.451 -25.193 1.00 0.00 86 ALA A CA 8
ATOM 13022 C C . ALA A 1 86 ? 9.791 53.900 -26.482 1.00 0.00 86 ALA A C 8
ATOM 13023 O O . ALA A 1 86 ? 10.964 54.270 -26.461 1.00 0.00 86 ALA A O 8
ATOM 13030 N N . GLN A 1 87 ? 9.071 53.864 -27.613 1.00 0.00 87 GLN A N 8
ATOM 13031 C CA . GLN A 1 87 ? 9.580 54.231 -28.930 1.00 0.00 87 GLN A CA 8
ATOM 13032 C C . GLN A 1 87 ? 9.730 55.757 -29.042 1.00 0.00 87 GLN A C 8
ATOM 13033 O O . GLN A 1 87 ? 8.959 56.391 -29.758 1.00 0.00 87 GLN A O 8
ATOM 13047 N N . SER A 1 88 ? 10.717 56.323 -28.332 1.00 0.00 88 SER A N 8
ATOM 13048 C CA . SER A 1 88 ? 11.096 57.736 -28.251 1.00 0.00 88 SER A CA 8
ATOM 13049 C C . SER A 1 88 ? 11.811 57.975 -26.923 1.00 0.00 88 SER A C 8
ATOM 13050 O O . SER A 1 88 ? 12.857 58.618 -26.889 1.00 0.00 88 SER A O 8
ATOM 13058 N N . LEU A 1 89 ? 11.240 57.458 -25.830 1.00 0.00 89 LEU A N 8
ATOM 13059 C CA . LEU A 1 89 ? 11.768 57.591 -24.478 1.00 0.00 89 LEU A CA 8
ATOM 13060 C C . LEU A 1 89 ? 12.470 56.296 -24.065 1.00 0.00 89 LEU A C 8
ATOM 13061 O O . LEU A 1 89 ? 12.342 55.847 -22.928 1.00 0.00 89 LEU A O 8
ATOM 13077 N N . GLY A 1 90 ? 13.213 55.706 -25.006 1.00 0.00 90 GLY A N 8
ATOM 13078 C CA . GLY A 1 90 ? 13.960 54.469 -24.826 1.00 0.00 90 GLY A CA 8
ATOM 13079 C C . GLY A 1 90 ? 15.428 54.670 -25.191 1.00 0.00 90 GLY A C 8
ATOM 13080 O O . GLY A 1 90 ? 15.991 53.882 -25.947 1.00 0.00 90 GLY A O 8
ATOM 13084 N N . GLU A 1 91 ? 16.041 55.728 -24.647 1.00 0.00 91 GLU A N 8
ATOM 13085 C CA . GLU A 1 91 ? 17.436 56.087 -24.861 1.00 0.00 91 GLU A CA 8
ATOM 13086 C C . GLU A 1 91 ? 17.855 56.989 -23.694 1.00 0.00 91 GLU A C 8
ATOM 13087 O O . GLU A 1 91 ? 17.002 57.686 -23.142 1.00 0.00 91 GLU A O 8
ATOM 13099 N N . ASP A 1 92 ? 19.140 56.979 -23.310 1.00 0.00 92 ASP A N 8
ATOM 13100 C CA . ASP A 1 92 ? 19.674 57.791 -22.224 1.00 0.00 92 ASP A CA 8
ATOM 13101 C C . ASP A 1 92 ? 20.436 58.981 -22.819 1.00 0.00 92 ASP A C 8
ATOM 13102 O O . ASP A 1 92 ? 21.107 58.817 -23.838 1.00 0.00 92 ASP A O 8
ATOM 13111 N N . ASP A 1 93 ? 20.350 60.165 -22.198 1.00 0.00 93 ASP A N 8
ATOM 13112 C CA . ASP A 1 93 ? 21.023 61.380 -22.631 1.00 0.00 93 ASP A CA 8
ATOM 13113 C C . ASP A 1 93 ? 20.946 62.392 -21.482 1.00 0.00 93 ASP A C 8
ATOM 13114 O O . ASP A 1 93 ? 20.124 62.230 -20.579 1.00 0.00 93 ASP A O 8
ATOM 13123 N N . VAL A 1 94 ? 21.792 63.427 -21.507 1.00 0.00 94 VAL A N 8
ATOM 13124 C CA . VAL A 1 94 ? 21.849 64.476 -20.497 1.00 0.00 94 VAL A CA 8
ATOM 13125 C C . VAL A 1 94 ? 22.162 65.790 -21.213 1.00 0.00 94 VAL A C 8
ATOM 13126 O O . VAL A 1 94 ? 23.237 65.928 -21.795 1.00 0.00 94 VAL A O 8
ATOM 13139 N N . GLU A 1 95 ? 21.226 66.743 -21.162 1.00 0.00 95 GLU A N 8
ATOM 13140 C CA . GLU A 1 95 ? 21.374 68.056 -21.772 1.00 0.00 95 GLU A CA 8
ATOM 13141 C C . GLU A 1 95 ? 22.217 68.974 -20.881 1.00 0.00 95 GLU A C 8
ATOM 13142 O O . GLU A 1 95 ? 22.281 68.705 -19.660 1.00 0.00 95 GLU A O 8
ATOM 13155 N N . GLY B 2 1 ? -13.652 21.237 -27.640 1.00 0.00 1 GLY B N 8
ATOM 13156 C CA . GLY B 2 1 ? -14.048 22.234 -26.630 1.00 0.00 1 GLY B CA 8
ATOM 13157 C C . GLY B 2 1 ? -12.852 22.623 -25.760 1.00 0.00 1 GLY B C 8
ATOM 13158 O O . GLY B 2 1 ? -11.769 22.070 -25.951 1.00 0.00 1 GLY B O 8
ATOM 13164 N N . PRO B 2 2 ? -13.030 23.561 -24.816 1.00 0.00 2 PRO B N 8
ATOM 13165 C CA . PRO B 2 2 ? -11.979 24.027 -23.926 1.00 0.00 2 PRO B CA 8
ATOM 13166 C C . PRO B 2 2 ? -11.692 22.979 -22.844 1.00 0.00 2 PRO B C 8
ATOM 13167 O O . PRO B 2 2 ? -12.034 23.169 -21.680 1.00 0.00 2 PRO B O 8
ATOM 13178 N N . ARG B 2 3 ? -11.059 21.866 -23.233 1.00 0.00 3 ARG B N 8
ATOM 13179 C CA . ARG B 2 3 ? -10.709 20.779 -22.334 1.00 0.00 3 ARG B CA 8
ATOM 13180 C C . ARG B 2 3 ? -9.449 20.086 -22.852 1.00 0.00 3 ARG B C 8
ATOM 13181 O O . ARG B 2 3 ? -9.397 19.673 -24.010 1.00 0.00 3 ARG B O 8
ATOM 13202 N N . LEU B 2 4 ? -8.448 19.942 -21.977 1.00 0.00 4 LEU B N 8
ATOM 13203 C CA . LEU B 2 4 ? -7.192 19.265 -22.270 1.00 0.00 4 LEU B CA 8
ATOM 13204 C C . LEU B 2 4 ? -7.402 17.770 -21.992 1.00 0.00 4 LEU B C 8
ATOM 13205 O O . LEU B 2 4 ? -8.537 17.300 -21.994 1.00 0.00 4 LEU B O 8
ATOM 13221 N N . SER B 2 5 ? -6.324 17.019 -21.740 1.00 0.00 5 SER B N 8
ATOM 13222 C CA . SER B 2 5 ? -6.338 15.592 -21.435 1.00 0.00 5 SER B CA 8
ATOM 13223 C C . SER B 2 5 ? -7.230 14.779 -22.376 1.00 0.00 5 SER B C 8
ATOM 13224 O O . SER B 2 5 ? -8.172 14.104 -21.958 1.00 0.00 5 SER B O 8
ATOM 13232 N N . ARG B 2 6 ? -6.882 14.858 -23.662 1.00 0.00 6 ARG B N 8
ATOM 13233 C CA . ARG B 2 6 ? -7.501 14.155 -24.775 1.00 0.00 6 ARG B CA 8
ATOM 13234 C C . ARG B 2 6 ? -6.368 13.384 -25.444 1.00 0.00 6 ARG B C 8
ATOM 13235 O O . ARG B 2 6 ? -6.448 12.170 -25.614 1.00 0.00 6 ARG B O 8
ATOM 13256 N N . LEU B 2 7 ? -5.301 14.112 -25.782 1.00 0.00 7 LEU B N 8
ATOM 13257 C CA . LEU B 2 7 ? -4.089 13.567 -26.360 1.00 0.00 7 LEU B CA 8
ATOM 13258 C C . LEU B 2 7 ? -3.358 12.740 -25.306 1.00 0.00 7 LEU B C 8
ATOM 13259 O O . LEU B 2 7 ? -2.927 11.632 -25.596 1.00 0.00 7 LEU B O 8
ATOM 13275 N N . LEU B 2 8 ? -3.237 13.250 -24.077 1.00 0.00 8 LEU B N 8
ATOM 13276 C CA . LEU B 2 8 ? -2.571 12.558 -22.984 1.00 0.00 8 LEU B CA 8
ATOM 13277 C C . LEU B 2 8 ? -3.347 11.262 -22.734 1.00 0.00 8 LEU B C 8
ATOM 13278 O O . LEU B 2 8 ? -4.549 11.208 -22.994 1.00 0.00 8 LEU B O 8
ATOM 13294 N N . SER B 2 9 ? -2.618 10.227 -22.307 1.00 0.00 9 SER B N 8
ATOM 13295 C CA . SER B 2 9 ? -3.019 8.832 -22.117 1.00 0.00 9 SER B CA 8
ATOM 13296 C C . SER B 2 9 ? -2.296 8.057 -23.226 1.00 0.00 9 SER B C 8
ATOM 13297 O O . SER B 2 9 ? -1.945 6.894 -23.044 1.00 0.00 9 SER B O 8
ATOM 13305 N N . TYR B 2 10 ? -2.013 8.740 -24.351 1.00 0.00 10 TYR B N 8
ATOM 13306 C CA . TYR B 2 10 ? -1.225 8.259 -25.478 1.00 0.00 10 TYR B CA 8
ATOM 13307 C C . TYR B 2 10 ? 0.224 7.955 -25.045 1.00 0.00 10 TYR B C 8
ATOM 13308 O O . TYR B 2 10 ? 0.995 7.377 -25.808 1.00 0.00 10 TYR B O 8
ATOM 13326 N N . ALA B 2 11 ? 0.584 8.379 -23.827 1.00 0.00 11 ALA B N 8
ATOM 13327 C CA . ALA B 2 11 ? 1.862 8.290 -23.166 1.00 0.00 11 ALA B CA 8
ATOM 13328 C C . ALA B 2 11 ? 1.561 8.295 -21.668 1.00 0.00 11 ALA B C 8
ATOM 13329 O O . ALA B 2 11 ? 0.649 9.079 -21.304 1.00 0.00 11 ALA B O 8
ATOM 13337 N N . ARG A 1 1 ? 3.784 0.322 1.440 1.00 0.00 1 ARG A N 9
ATOM 13338 C CA . ARG A 1 1 ? 3.944 1.717 1.897 1.00 0.00 1 ARG A CA 9
ATOM 13339 C C . ARG A 1 1 ? 3.170 2.675 0.983 1.00 0.00 1 ARG A C 9
ATOM 13340 O O . ARG A 1 1 ? 2.640 2.232 -0.034 1.00 0.00 1 ARG A O 9
ATOM 13363 N N . ALA A 1 2 ? 3.106 3.966 1.336 1.00 0.00 2 ALA A N 9
ATOM 13364 C CA . ALA A 1 2 ? 2.422 5.016 0.579 1.00 0.00 2 ALA A CA 9
ATOM 13365 C C . ALA A 1 2 ? 3.390 6.173 0.289 1.00 0.00 2 ALA A C 9
ATOM 13366 O O . ALA A 1 2 ? 4.566 6.094 0.648 1.00 0.00 2 ALA A O 9
ATOM 13373 N N . GLY A 1 3 ? 2.904 7.244 -0.356 1.00 0.00 3 GLY A N 9
ATOM 13374 C CA . GLY A 1 3 ? 3.687 8.433 -0.678 1.00 0.00 3 GLY A CA 9
ATOM 13375 C C . GLY A 1 3 ? 4.085 8.513 -2.154 1.00 0.00 3 GLY A C 9
ATOM 13376 O O . GLY A 1 3 ? 4.950 7.767 -2.611 1.00 0.00 3 GLY A O 9
ATOM 13380 N N . LEU A 1 4 ? 3.470 9.440 -2.897 1.00 0.00 4 LEU A N 9
ATOM 13381 C CA . LEU A 1 4 ? 3.746 9.691 -4.309 1.00 0.00 4 LEU A CA 9
ATOM 13382 C C . LEU A 1 4 ? 3.504 11.182 -4.557 1.00 0.00 4 LEU A C 9
ATOM 13383 O O . LEU A 1 4 ? 2.717 11.592 -5.409 1.00 0.00 4 LEU A O 9
ATOM 13399 N N . SER A 1 5 ? 4.201 11.989 -3.761 1.00 0.00 5 SER A N 9
ATOM 13400 C CA . SER A 1 5 ? 4.157 13.437 -3.768 1.00 0.00 5 SER A CA 9
ATOM 13401 C C . SER A 1 5 ? 4.634 14.016 -5.103 1.00 0.00 5 SER A C 9
ATOM 13402 O O . SER A 1 5 ? 5.340 13.346 -5.854 1.00 0.00 5 SER A O 9
ATOM 13410 N N . LYS A 1 6 ? 4.256 15.270 -5.382 1.00 0.00 6 LYS A N 9
ATOM 13411 C CA . LYS A 1 6 ? 4.645 15.984 -6.592 1.00 0.00 6 LYS A CA 9
ATOM 13412 C C . LYS A 1 6 ? 6.179 16.113 -6.617 1.00 0.00 6 LYS A C 9
ATOM 13413 O O . LYS A 1 6 ? 6.764 16.416 -5.579 1.00 0.00 6 LYS A O 9
ATOM 13432 N N . LEU A 1 7 ? 6.825 15.881 -7.774 1.00 0.00 7 LEU A N 9
ATOM 13433 C CA . LEU A 1 7 ? 8.277 15.936 -7.942 1.00 0.00 7 LEU A CA 9
ATOM 13434 C C . LEU A 1 7 ? 8.996 15.185 -6.818 1.00 0.00 7 LEU A C 9
ATOM 13435 O O . LEU A 1 7 ? 9.672 15.796 -5.992 1.00 0.00 7 LEU A O 9
ATOM 13451 N N . PRO A 1 8 ? 8.840 13.851 -6.781 1.00 0.00 8 PRO A N 9
ATOM 13452 C CA . PRO A 1 8 ? 9.428 13.015 -5.752 1.00 0.00 8 PRO A CA 9
ATOM 13453 C C . PRO A 1 8 ? 10.932 12.816 -5.948 1.00 0.00 8 PRO A C 9
ATOM 13454 O O . PRO A 1 8 ? 11.707 13.062 -5.028 1.00 0.00 8 PRO A O 9
ATOM 13465 N N . ASP A 1 9 ? 11.335 12.353 -7.136 1.00 0.00 9 ASP A N 9
ATOM 13466 C CA . ASP A 1 9 ? 12.725 12.065 -7.470 1.00 0.00 9 ASP A CA 9
ATOM 13467 C C . ASP A 1 9 ? 13.024 12.322 -8.954 1.00 0.00 9 ASP A C 9
ATOM 13468 O O . ASP A 1 9 ? 14.095 12.832 -9.280 1.00 0.00 9 ASP A O 9
ATOM 13477 N N . LEU A 1 10 ? 12.077 11.977 -9.839 1.00 0.00 10 LEU A N 9
ATOM 13478 C CA . LEU A 1 10 ? 12.115 12.138 -11.296 1.00 0.00 10 LEU A CA 9
ATOM 13479 C C . LEU A 1 10 ? 12.728 10.978 -12.060 1.00 0.00 10 LEU A C 9
ATOM 13480 O O . LEU A 1 10 ? 12.480 10.843 -13.257 1.00 0.00 10 LEU A O 9
ATOM 13496 N N . LYS A 1 11 ? 13.492 10.128 -11.378 1.00 0.00 11 LYS A N 9
ATOM 13497 C CA . LYS A 1 11 ? 14.055 8.937 -12.014 1.00 0.00 11 LYS A CA 9
ATOM 13498 C C . LYS A 1 11 ? 12.901 8.076 -12.540 1.00 0.00 11 LYS A C 9
ATOM 13499 O O . LYS A 1 11 ? 13.011 7.484 -13.612 1.00 0.00 11 LYS A O 9
ATOM 13518 N N . ASP A 1 12 ? 11.785 8.036 -11.797 1.00 0.00 12 ASP A N 9
ATOM 13519 C CA . ASP A 1 12 ? 10.598 7.302 -12.195 1.00 0.00 12 ASP A CA 9
ATOM 13520 C C . ASP A 1 12 ? 9.846 8.152 -13.216 1.00 0.00 12 ASP A C 9
ATOM 13521 O O . ASP A 1 12 ? 9.713 9.366 -13.065 1.00 0.00 12 ASP A O 9
ATOM 13530 N N . ALA A 1 13 ? 9.366 7.489 -14.265 1.00 0.00 13 ALA A N 9
ATOM 13531 C CA . ALA A 1 13 ? 8.652 8.109 -15.369 1.00 0.00 13 ALA A CA 9
ATOM 13532 C C . ALA A 1 13 ? 7.185 8.314 -15.034 1.00 0.00 13 ALA A C 9
ATOM 13533 O O . ALA A 1 13 ? 6.620 9.358 -15.343 1.00 0.00 13 ALA A O 9
ATOM 13540 N N . GLU A 1 14 ? 6.581 7.312 -14.400 1.00 0.00 14 GLU A N 9
ATOM 13541 C CA . GLU A 1 14 ? 5.183 7.345 -14.009 1.00 0.00 14 GLU A CA 9
ATOM 13542 C C . GLU A 1 14 ? 4.882 8.549 -13.112 1.00 0.00 14 GLU A C 9
ATOM 13543 O O . GLU A 1 14 ? 3.846 9.184 -13.269 1.00 0.00 14 GLU A O 9
ATOM 13555 N N . ALA A 1 15 ? 5.790 8.872 -12.186 1.00 0.00 15 ALA A N 9
ATOM 13556 C CA . ALA A 1 15 ? 5.643 9.999 -11.264 1.00 0.00 15 ALA A CA 9
ATOM 13557 C C . ALA A 1 15 ? 5.693 11.317 -12.021 1.00 0.00 15 ALA A C 9
ATOM 13558 O O . ALA A 1 15 ? 4.984 12.269 -11.695 1.00 0.00 15 ALA A O 9
ATOM 13565 N N . VAL A 1 16 ? 6.561 11.349 -13.032 1.00 0.00 16 VAL A N 9
ATOM 13566 C CA . VAL A 1 16 ? 6.760 12.520 -13.865 1.00 0.00 16 VAL A CA 9
ATOM 13567 C C . VAL A 1 16 ? 5.512 12.678 -14.719 1.00 0.00 16 VAL A C 9
ATOM 13568 O O . VAL A 1 16 ? 5.063 13.801 -14.913 1.00 0.00 16 VAL A O 9
ATOM 13581 N N . GLN A 1 17 ? 4.935 11.568 -15.194 1.00 0.00 17 GLN A N 9
ATOM 13582 C CA . GLN A 1 17 ? 3.716 11.628 -15.984 1.00 0.00 17 GLN A CA 9
ATOM 13583 C C . GLN A 1 17 ? 2.565 12.097 -15.106 1.00 0.00 17 GLN A C 9
ATOM 13584 O O . GLN A 1 17 ? 1.780 12.935 -15.543 1.00 0.00 17 GLN A O 9
ATOM 13598 N N . LYS A 1 18 ? 2.467 11.561 -13.882 1.00 0.00 18 LYS A N 9
ATOM 13599 C CA . LYS A 1 18 ? 1.393 11.924 -12.964 1.00 0.00 18 LYS A CA 9
ATOM 13600 C C . LYS A 1 18 ? 1.392 13.434 -12.742 1.00 0.00 18 LYS A C 9
ATOM 13601 O O . LYS A 1 18 ? 0.392 14.101 -12.999 1.00 0.00 18 LYS A O 9
ATOM 13620 N N . PHE A 1 19 ? 2.522 13.963 -12.270 1.00 0.00 19 PHE A N 9
ATOM 13621 C CA . PHE A 1 19 ? 2.669 15.386 -12.011 1.00 0.00 19 PHE A CA 9
ATOM 13622 C C . PHE A 1 19 ? 2.504 16.219 -13.290 1.00 0.00 19 PHE A C 9
ATOM 13623 O O . PHE A 1 19 ? 1.813 17.236 -13.273 1.00 0.00 19 PHE A O 9
ATOM 13640 N N . PHE A 1 20 ? 3.153 15.806 -14.387 1.00 0.00 20 PHE A N 9
ATOM 13641 C CA . PHE A 1 20 ? 3.122 16.533 -15.655 1.00 0.00 20 PHE A CA 9
ATOM 13642 C C . PHE A 1 20 ? 1.664 16.765 -16.058 1.00 0.00 20 PHE A C 9
ATOM 13643 O O . PHE A 1 20 ? 1.262 17.892 -16.342 1.00 0.00 20 PHE A O 9
ATOM 13660 N N . LEU A 1 21 ? 0.865 15.693 -16.045 1.00 0.00 21 LEU A N 9
ATOM 13661 C CA . LEU A 1 21 ? -0.553 15.765 -16.354 1.00 0.00 21 LEU A CA 9
ATOM 13662 C C . LEU A 1 21 ? -1.307 16.551 -15.296 1.00 0.00 21 LEU A C 9
ATOM 13663 O O . LEU A 1 21 ? -2.226 17.288 -15.648 1.00 0.00 21 LEU A O 9
ATOM 13679 N N . GLU A 1 22 ? -0.945 16.429 -14.015 1.00 0.00 22 GLU A N 9
ATOM 13680 C CA . GLU A 1 22 ? -1.623 17.210 -12.992 1.00 0.00 22 GLU A CA 9
ATOM 13681 C C . GLU A 1 22 ? -1.448 18.698 -13.312 1.00 0.00 22 GLU A C 9
ATOM 13682 O O . GLU A 1 22 ? -2.337 19.485 -13.015 1.00 0.00 22 GLU A O 9
ATOM 13694 N N . GLU A 1 23 ? -0.316 19.079 -13.919 1.00 0.00 23 GLU A N 9
ATOM 13695 C CA . GLU A 1 23 ? 0.014 20.451 -14.265 1.00 0.00 23 GLU A CA 9
ATOM 13696 C C . GLU A 1 23 ? -0.690 20.874 -15.556 1.00 0.00 23 GLU A C 9
ATOM 13697 O O . GLU A 1 23 ? -1.245 21.968 -15.612 1.00 0.00 23 GLU A O 9
ATOM 13709 N N . ILE A 1 24 ? -0.702 20.006 -16.579 1.00 0.00 24 ILE A N 9
ATOM 13710 C CA . ILE A 1 24 ? -1.411 20.261 -17.845 1.00 0.00 24 ILE A CA 9
ATOM 13711 C C . ILE A 1 24 ? -2.884 20.559 -17.493 1.00 0.00 24 ILE A C 9
ATOM 13712 O O . ILE A 1 24 ? -3.458 21.552 -17.955 1.00 0.00 24 ILE A O 9
ATOM 13728 N N . GLN A 1 25 ? -3.474 19.692 -16.654 1.00 0.00 25 GLN A N 9
ATOM 13729 C CA . GLN A 1 25 ? -4.864 19.793 -16.214 1.00 0.00 25 GLN A CA 9
ATOM 13730 C C . GLN A 1 25 ? -5.083 20.999 -15.301 1.00 0.00 25 GLN A C 9
ATOM 13731 O O . GLN A 1 25 ? -5.978 21.804 -15.540 1.00 0.00 25 GLN A O 9
ATOM 13745 N N . LEU A 1 26 ? -4.262 21.132 -14.258 1.00 0.00 26 LEU A N 9
ATOM 13746 C CA . LEU A 1 26 ? -4.333 22.242 -13.302 1.00 0.00 26 LEU A CA 9
ATOM 13747 C C . LEU A 1 26 ? -4.296 23.569 -14.057 1.00 0.00 26 LEU A C 9
ATOM 13748 O O . LEU A 1 26 ? -5.102 24.452 -13.775 1.00 0.00 26 LEU A O 9
ATOM 13764 N N . GLY A 1 27 ? -3.384 23.703 -15.026 1.00 0.00 27 GLY A N 9
ATOM 13765 C CA . GLY A 1 27 ? -3.270 24.900 -15.842 1.00 0.00 27 GLY A CA 9
ATOM 13766 C C . GLY A 1 27 ? -4.569 25.122 -16.586 1.00 0.00 27 GLY A C 9
ATOM 13767 O O . GLY A 1 27 ? -5.281 26.057 -16.238 1.00 0.00 27 GLY A O 9
ATOM 13771 N N . GLU A 1 28 ? -4.909 24.298 -17.589 1.00 0.00 28 GLU A N 9
ATOM 13772 C CA . GLU A 1 28 ? -6.172 24.542 -18.297 1.00 0.00 28 GLU A CA 9
ATOM 13773 C C . GLU A 1 28 ? -7.389 24.793 -17.383 1.00 0.00 28 GLU A C 9
ATOM 13774 O O . GLU A 1 28 ? -8.254 25.586 -17.737 1.00 0.00 28 GLU A O 9
ATOM 13786 N N . GLU A 1 29 ? -7.451 24.146 -16.213 1.00 0.00 29 GLU A N 9
ATOM 13787 C CA . GLU A 1 29 ? -8.536 24.319 -15.246 1.00 0.00 29 GLU A CA 9
ATOM 13788 C C . GLU A 1 29 ? -8.459 25.725 -14.639 1.00 0.00 29 GLU A C 9
ATOM 13789 O O . GLU A 1 29 ? -9.469 26.409 -14.515 1.00 0.00 29 GLU A O 9
ATOM 13801 N N . LEU A 1 30 ? -7.262 26.196 -14.278 1.00 0.00 30 LEU A N 9
ATOM 13802 C CA . LEU A 1 30 ? -7.108 27.549 -13.762 1.00 0.00 30 LEU A CA 9
ATOM 13803 C C . LEU A 1 30 ? -7.514 28.528 -14.860 1.00 0.00 30 LEU A C 9
ATOM 13804 O O . LEU A 1 30 ? -8.172 29.529 -14.584 1.00 0.00 30 LEU A O 9
ATOM 13820 N N . LEU A 1 31 ? -7.154 28.237 -16.112 1.00 0.00 31 LEU A N 9
ATOM 13821 C CA . LEU A 1 31 ? -7.539 29.083 -17.244 1.00 0.00 31 LEU A CA 9
ATOM 13822 C C . LEU A 1 31 ? -9.049 29.044 -17.408 1.00 0.00 31 LEU A C 9
ATOM 13823 O O . LEU A 1 31 ? -9.661 30.055 -17.743 1.00 0.00 31 LEU A O 9
ATOM 13839 N N . ALA A 1 32 ? -9.642 27.885 -17.113 1.00 0.00 32 ALA A N 9
ATOM 13840 C CA . ALA A 1 32 ? -11.087 27.718 -17.105 1.00 0.00 32 ALA A CA 9
ATOM 13841 C C . ALA A 1 32 ? -11.722 28.706 -16.117 1.00 0.00 32 ALA A C 9
ATOM 13842 O O . ALA A 1 32 ? -12.893 29.052 -16.260 1.00 0.00 32 ALA A O 9
ATOM 13849 N N . GLN A 1 33 ? -10.938 29.184 -15.137 1.00 0.00 33 GLN A N 9
ATOM 13850 C CA . GLN A 1 33 ? -11.335 30.177 -14.154 1.00 0.00 33 GLN A CA 9
ATOM 13851 C C . GLN A 1 33 ? -10.977 31.559 -14.713 1.00 0.00 33 GLN A C 9
ATOM 13852 O O . GLN A 1 33 ? -11.713 32.524 -14.518 1.00 0.00 33 GLN A O 9
ATOM 13866 N N . GLY A 1 34 ? -9.848 31.627 -15.430 1.00 0.00 34 GLY A N 9
ATOM 13867 C CA . GLY A 1 34 ? -9.319 32.799 -16.112 1.00 0.00 34 GLY A CA 9
ATOM 13868 C C . GLY A 1 34 ? -7.860 33.111 -15.780 1.00 0.00 34 GLY A C 9
ATOM 13869 O O . GLY A 1 34 ? -7.387 34.179 -16.169 1.00 0.00 34 GLY A O 9
ATOM 13873 N N . ASP A 1 35 ? -7.136 32.230 -15.069 1.00 0.00 35 ASP A N 9
ATOM 13874 C CA . ASP A 1 35 ? -5.754 32.540 -14.679 1.00 0.00 35 ASP A CA 9
ATOM 13875 C C . ASP A 1 35 ? -4.686 32.172 -15.722 1.00 0.00 35 ASP A C 9
ATOM 13876 O O . ASP A 1 35 ? -3.788 31.371 -15.467 1.00 0.00 35 ASP A O 9
ATOM 13885 N N . TYR A 1 36 ? -4.773 32.796 -16.898 1.00 0.00 36 TYR A N 9
ATOM 13886 C CA . TYR A 1 36 ? -3.860 32.664 -18.031 1.00 0.00 36 TYR A CA 9
ATOM 13887 C C . TYR A 1 36 ? -2.401 32.788 -17.615 1.00 0.00 36 TYR A C 9
ATOM 13888 O O . TYR A 1 36 ? -1.553 32.027 -18.078 1.00 0.00 36 TYR A O 9
ATOM 13906 N N . GLU A 1 37 ? -2.124 33.748 -16.734 1.00 0.00 37 GLU A N 9
ATOM 13907 C CA . GLU A 1 37 ? -0.783 33.995 -16.227 1.00 0.00 37 GLU A CA 9
ATOM 13908 C C . GLU A 1 37 ? -0.251 32.737 -15.555 1.00 0.00 37 GLU A C 9
ATOM 13909 O O . GLU A 1 37 ? 0.874 32.311 -15.817 1.00 0.00 37 GLU A O 9
ATOM 13921 N N . LYS A 1 38 ? -1.087 32.125 -14.720 1.00 0.00 38 LYS A N 9
ATOM 13922 C CA . LYS A 1 38 ? -0.712 30.882 -14.067 1.00 0.00 38 LYS A CA 9
ATOM 13923 C C . LYS A 1 38 ? -0.574 29.766 -15.096 1.00 0.00 38 LYS A C 9
ATOM 13924 O O . LYS A 1 38 ? 0.285 28.904 -14.928 1.00 0.00 38 LYS A O 9
ATOM 13943 N N . GLY A 1 39 ? -1.367 29.781 -16.174 1.00 0.00 39 GLY A N 9
ATOM 13944 C CA . GLY A 1 39 ? -1.216 28.785 -17.220 1.00 0.00 39 GLY A CA 9
ATOM 13945 C C . GLY A 1 39 ? 0.143 28.925 -17.877 1.00 0.00 39 GLY A C 9
ATOM 13946 O O . GLY A 1 39 ? 0.744 27.915 -18.211 1.00 0.00 39 GLY A O 9
ATOM 13950 N N . VAL A 1 40 ? 0.646 30.149 -18.070 1.00 0.00 40 VAL A N 9
ATOM 13951 C CA . VAL A 1 40 ? 1.953 30.324 -18.691 1.00 0.00 40 VAL A CA 9
ATOM 13952 C C . VAL A 1 40 ? 3.021 29.669 -17.810 1.00 0.00 40 VAL A C 9
ATOM 13953 O O . VAL A 1 40 ? 3.854 28.910 -18.297 1.00 0.00 40 VAL A O 9
ATOM 13966 N N . ASP A 1 41 ? 2.984 29.968 -16.511 1.00 0.00 41 ASP A N 9
ATOM 13967 C CA . ASP A 1 41 ? 3.918 29.457 -15.514 1.00 0.00 41 ASP A CA 9
ATOM 13968 C C . ASP A 1 41 ? 3.867 27.933 -15.446 1.00 0.00 41 ASP A C 9
ATOM 13969 O O . ASP A 1 41 ? 4.879 27.250 -15.590 1.00 0.00 41 ASP A O 9
ATOM 13978 N N . HIS A 1 42 ? 2.672 27.402 -15.218 1.00 0.00 42 HIS A N 9
ATOM 13979 C CA . HIS A 1 42 ? 2.442 25.977 -15.081 1.00 0.00 42 HIS A CA 9
ATOM 13980 C C . HIS A 1 42 ? 2.737 25.248 -16.373 1.00 0.00 42 HIS A C 9
ATOM 13981 O O . HIS A 1 42 ? 3.260 24.137 -16.336 1.00 0.00 42 HIS A O 9
ATOM 13995 N N . LEU A 1 43 ? 2.438 25.859 -17.523 1.00 0.00 43 LEU A N 9
ATOM 13996 C CA . LEU A 1 43 ? 2.757 25.175 -18.759 1.00 0.00 43 LEU A CA 9
ATOM 13997 C C . LEU A 1 43 ? 4.279 25.149 -18.844 1.00 0.00 43 LEU A C 9
ATOM 13998 O O . LEU A 1 43 ? 4.842 24.102 -19.134 1.00 0.00 43 LEU A O 9
ATOM 14014 N N . THR A 1 44 ? 4.951 26.276 -18.554 1.00 0.00 44 THR A N 9
ATOM 14015 C CA . THR A 1 44 ? 6.416 26.328 -18.594 1.00 0.00 44 THR A CA 9
ATOM 14016 C C . THR A 1 44 ? 7.018 25.209 -17.726 1.00 0.00 44 THR A C 9
ATOM 14017 O O . THR A 1 44 ? 8.014 24.577 -18.083 1.00 0.00 44 THR A O 9
ATOM 14028 N N . ASN A 1 45 ? 6.386 24.959 -16.580 1.00 0.00 45 ASN A N 9
ATOM 14029 C CA . ASN A 1 45 ? 6.816 23.924 -15.646 1.00 0.00 45 ASN A CA 9
ATOM 14030 C C . ASN A 1 45 ? 6.587 22.544 -16.273 1.00 0.00 45 ASN A C 9
ATOM 14031 O O . ASN A 1 45 ? 7.444 21.658 -16.179 1.00 0.00 45 ASN A O 9
ATOM 14042 N N . ALA A 1 46 ? 5.443 22.368 -16.947 1.00 0.00 46 ALA A N 9
ATOM 14043 C CA . ALA A 1 46 ? 5.124 21.121 -17.615 1.00 0.00 46 ALA A CA 9
ATOM 14044 C C . ALA A 1 46 ? 6.262 20.802 -18.604 1.00 0.00 46 ALA A C 9
ATOM 14045 O O . ALA A 1 46 ? 6.750 19.674 -18.658 1.00 0.00 46 ALA A O 9
ATOM 14052 N N . ILE A 1 47 ? 6.737 21.813 -19.349 1.00 0.00 47 ILE A N 9
ATOM 14053 C CA . ILE A 1 47 ? 7.874 21.656 -20.261 1.00 0.00 47 ILE A CA 9
ATOM 14054 C C . ILE A 1 47 ? 9.141 21.281 -19.499 1.00 0.00 47 ILE A C 9
ATOM 14055 O O . ILE A 1 47 ? 9.944 20.489 -19.990 1.00 0.00 47 ILE A O 9
ATOM 14071 N N . ALA A 1 48 ? 9.330 21.871 -18.321 1.00 0.00 48 ALA A N 9
ATOM 14072 C CA . ALA A 1 48 ? 10.514 21.666 -17.500 1.00 0.00 48 ALA A CA 9
ATOM 14073 C C . ALA A 1 48 ? 10.666 20.208 -17.117 1.00 0.00 48 ALA A C 9
ATOM 14074 O O . ALA A 1 48 ? 11.788 19.719 -16.994 1.00 0.00 48 ALA A O 9
ATOM 14081 N N . VAL A 1 49 ? 9.535 19.524 -16.941 1.00 0.00 49 VAL A N 9
ATOM 14082 C CA . VAL A 1 49 ? 9.551 18.126 -16.571 1.00 0.00 49 VAL A CA 9
ATOM 14083 C C . VAL A 1 49 ? 9.332 17.211 -17.772 1.00 0.00 49 VAL A C 9
ATOM 14084 O O . VAL A 1 49 ? 9.579 16.012 -17.653 1.00 0.00 49 VAL A O 9
ATOM 14097 N N . CYS A 1 50 ? 8.876 17.744 -18.914 1.00 0.00 50 CYS A N 9
ATOM 14098 C CA . CYS A 1 50 ? 8.639 16.910 -20.085 1.00 0.00 50 CYS A CA 9
ATOM 14099 C C . CYS A 1 50 ? 9.895 16.827 -20.951 1.00 0.00 50 CYS A C 9
ATOM 14100 O O . CYS A 1 50 ? 10.280 15.740 -21.374 1.00 0.00 50 CYS A O 9
ATOM 14108 N N . GLY A 1 51 ? 10.551 17.968 -21.203 1.00 0.00 51 GLY A N 9
ATOM 14109 C CA . GLY A 1 51 ? 11.788 18.019 -21.974 1.00 0.00 51 GLY A CA 9
ATOM 14110 C C . GLY A 1 51 ? 11.577 18.081 -23.486 1.00 0.00 51 GLY A C 9
ATOM 14111 O O . GLY A 1 51 ? 12.532 18.320 -24.221 1.00 0.00 51 GLY A O 9
ATOM 14115 N N . GLN A 1 52 ? 10.340 17.881 -23.951 1.00 0.00 52 GLN A N 9
ATOM 14116 C CA . GLN A 1 52 ? 9.958 17.927 -25.354 1.00 0.00 52 GLN A CA 9
ATOM 14117 C C . GLN A 1 52 ? 8.930 19.047 -25.531 1.00 0.00 52 GLN A C 9
ATOM 14118 O O . GLN A 1 52 ? 7.771 18.768 -25.840 1.00 0.00 52 GLN A O 9
ATOM 14132 N N . PRO A 1 53 ? 9.327 20.323 -25.336 1.00 0.00 53 PRO A N 9
ATOM 14133 C CA . PRO A 1 53 ? 8.421 21.448 -25.463 1.00 0.00 53 PRO A CA 9
ATOM 14134 C C . PRO A 1 53 ? 7.666 21.447 -26.776 1.00 0.00 53 PRO A C 9
ATOM 14135 O O . PRO A 1 53 ? 6.449 21.492 -26.771 1.00 0.00 53 PRO A O 9
ATOM 14146 N N . GLN A 1 54 ? 8.404 21.415 -27.881 1.00 0.00 54 GLN A N 9
ATOM 14147 C CA . GLN A 1 54 ? 7.869 21.468 -29.234 1.00 0.00 54 GLN A CA 9
ATOM 14148 C C . GLN A 1 54 ? 6.812 20.393 -29.468 1.00 0.00 54 GLN A C 9
ATOM 14149 O O . GLN A 1 54 ? 5.746 20.695 -30.004 1.00 0.00 54 GLN A O 9
ATOM 14163 N N . GLN A 1 55 ? 7.087 19.150 -29.054 1.00 0.00 55 GLN A N 9
ATOM 14164 C CA . GLN A 1 55 ? 6.112 18.081 -29.219 1.00 0.00 55 GLN A CA 9
ATOM 14165 C C . GLN A 1 55 ? 4.838 18.433 -28.458 1.00 0.00 55 GLN A C 9
ATOM 14166 O O . GLN A 1 55 ? 3.734 18.247 -28.968 1.00 0.00 55 GLN A O 9
ATOM 14180 N N . LEU A 1 56 ? 4.994 18.964 -27.245 1.00 0.00 56 LEU A N 9
ATOM 14181 C CA . LEU A 1 56 ? 3.858 19.367 -26.443 1.00 0.00 56 LEU A CA 9
ATOM 14182 C C . LEU A 1 56 ? 3.138 20.559 -27.080 1.00 0.00 56 LEU A C 9
ATOM 14183 O O . LEU A 1 56 ? 1.915 20.586 -27.096 1.00 0.00 56 LEU A O 9
ATOM 14199 N N . LEU A 1 57 ? 3.854 21.548 -27.621 1.00 0.00 57 LEU A N 9
ATOM 14200 C CA . LEU A 1 57 ? 3.198 22.698 -28.241 1.00 0.00 57 LEU A CA 9
ATOM 14201 C C . LEU A 1 57 ? 2.374 22.222 -29.438 1.00 0.00 57 LEU A C 9
ATOM 14202 O O . LEU A 1 57 ? 1.270 22.716 -29.666 1.00 0.00 57 LEU A O 9
ATOM 14218 N N . GLN A 1 58 ? 2.882 21.224 -30.170 1.00 0.00 58 GLN A N 9
ATOM 14219 C CA . GLN A 1 58 ? 2.150 20.632 -31.280 1.00 0.00 58 GLN A CA 9
ATOM 14220 C C . GLN A 1 58 ? 0.886 19.975 -30.717 1.00 0.00 58 GLN A C 9
ATOM 14221 O O . GLN A 1 58 ? -0.205 20.189 -31.237 1.00 0.00 58 GLN A O 9
ATOM 14235 N N . VAL A 1 59 ? 1.037 19.189 -29.645 1.00 0.00 59 VAL A N 9
ATOM 14236 C CA . VAL A 1 59 ? -0.065 18.492 -28.986 1.00 0.00 59 VAL A CA 9
ATOM 14237 C C . VAL A 1 59 ? -1.131 19.461 -28.465 1.00 0.00 59 VAL A C 9
ATOM 14238 O O . VAL A 1 59 ? -2.320 19.154 -28.521 1.00 0.00 59 VAL A O 9
ATOM 14251 N N . LEU A 1 60 ? -0.713 20.644 -28.010 1.00 0.00 60 LEU A N 9
ATOM 14252 C CA . LEU A 1 60 ? -1.610 21.672 -27.497 1.00 0.00 60 LEU A CA 9
ATOM 14253 C C . LEU A 1 60 ? -2.269 22.405 -28.665 1.00 0.00 60 LEU A C 9
ATOM 14254 O O . LEU A 1 60 ? -3.404 22.842 -28.516 1.00 0.00 60 LEU A O 9
ATOM 14270 N N . GLN A 1 61 ? -1.601 22.536 -29.817 1.00 0.00 61 GLN A N 9
ATOM 14271 C CA . GLN A 1 61 ? -2.167 23.213 -30.984 1.00 0.00 61 GLN A CA 9
ATOM 14272 C C . GLN A 1 61 ? -3.164 22.294 -31.694 1.00 0.00 61 GLN A C 9
ATOM 14273 O O . GLN A 1 61 ? -4.148 22.750 -32.273 1.00 0.00 61 GLN A O 9
ATOM 14287 N N . GLN A 1 62 ? -2.874 20.995 -31.658 1.00 0.00 62 GLN A N 9
ATOM 14288 C CA . GLN A 1 62 ? -3.618 19.921 -32.288 1.00 0.00 62 GLN A CA 9
ATOM 14289 C C . GLN A 1 62 ? -4.884 19.581 -31.511 1.00 0.00 62 GLN A C 9
ATOM 14290 O O . GLN A 1 62 ? -5.895 19.238 -32.124 1.00 0.00 62 GLN A O 9
ATOM 14304 N N . THR A 1 63 ? -4.843 19.669 -30.177 1.00 0.00 63 THR A N 9
ATOM 14305 C CA . THR A 1 63 ? -5.998 19.337 -29.356 1.00 0.00 63 THR A CA 9
ATOM 14306 C C . THR A 1 63 ? -7.011 20.484 -29.327 1.00 0.00 63 THR A C 9
ATOM 14307 O O . THR A 1 63 ? -8.211 20.219 -29.284 1.00 0.00 63 THR A O 9
ATOM 14318 N N . LEU A 1 64 ? -6.550 21.741 -29.384 1.00 0.00 64 LEU A N 9
ATOM 14319 C CA . LEU A 1 64 ? -7.440 22.910 -29.412 1.00 0.00 64 LEU A CA 9
ATOM 14320 C C . LEU A 1 64 ? -6.664 24.190 -29.749 1.00 0.00 64 LEU A C 9
ATOM 14321 O O . LEU A 1 64 ? -5.476 24.244 -29.459 1.00 0.00 64 LEU A O 9
ATOM 14337 N N . PRO A 1 65 ? -7.287 25.237 -30.326 1.00 0.00 65 PRO A N 9
ATOM 14338 C CA . PRO A 1 65 ? -6.605 26.496 -30.613 1.00 0.00 65 PRO A CA 9
ATOM 14339 C C . PRO A 1 65 ? -6.235 27.139 -29.262 1.00 0.00 65 PRO A C 9
ATOM 14340 O O . PRO A 1 65 ? -7.139 27.483 -28.504 1.00 0.00 65 PRO A O 9
ATOM 14351 N N . PRO A 1 66 ? -4.943 27.278 -28.917 1.00 0.00 66 PRO A N 9
ATOM 14352 C CA . PRO A 1 66 ? -4.499 27.796 -27.632 1.00 0.00 66 PRO A CA 9
ATOM 14353 C C . PRO A 1 66 ? -4.158 29.297 -27.661 1.00 0.00 66 PRO A C 9
ATOM 14354 O O . PRO A 1 66 ? -3.073 29.664 -28.107 1.00 0.00 66 PRO A O 9
ATOM 14365 N N . PRO A 1 67 ? -5.032 30.197 -27.171 1.00 0.00 67 PRO A N 9
ATOM 14366 C CA . PRO A 1 67 ? -4.726 31.620 -27.130 1.00 0.00 67 PRO A CA 9
ATOM 14367 C C . PRO A 1 67 ? -3.667 31.891 -26.053 1.00 0.00 67 PRO A C 9
ATOM 14368 O O . PRO A 1 67 ? -2.812 32.752 -26.226 1.00 0.00 67 PRO A O 9
ATOM 14379 N N . VAL A 1 68 ? -3.724 31.144 -24.942 1.00 0.00 68 VAL A N 9
ATOM 14380 C CA . VAL A 1 68 ? -2.804 31.248 -23.815 1.00 0.00 68 VAL A CA 9
ATOM 14381 C C . VAL A 1 68 ? -1.375 31.073 -24.300 1.00 0.00 68 VAL A C 9
ATOM 14382 O O . VAL A 1 68 ? -0.512 31.877 -23.967 1.00 0.00 68 VAL A O 9
ATOM 14395 N N . PHE A 1 69 ? -1.146 30.027 -25.094 1.00 0.00 69 PHE A N 9
ATOM 14396 C CA . PHE A 1 69 ? 0.143 29.722 -25.707 1.00 0.00 69 PHE A CA 9
ATOM 14397 C C . PHE A 1 69 ? 0.767 30.991 -26.294 1.00 0.00 69 PHE A C 9
ATOM 14398 O O . PHE A 1 69 ? 1.951 31.242 -26.092 1.00 0.00 69 PHE A O 9
ATOM 14415 N N . GLN A 1 70 ? -0.028 31.800 -26.998 1.00 0.00 70 GLN A N 9
ATOM 14416 C CA . GLN A 1 70 ? 0.446 33.035 -27.625 1.00 0.00 70 GLN A CA 9
ATOM 14417 C C . GLN A 1 70 ? 0.975 34.043 -26.595 1.00 0.00 70 GLN A C 9
ATOM 14418 O O . GLN A 1 70 ? 1.892 34.811 -26.879 1.00 0.00 70 GLN A O 9
ATOM 14432 N N . MET A 1 71 ? 0.395 34.025 -25.391 1.00 0.00 71 MET A N 9
ATOM 14433 C CA . MET A 1 71 ? 0.754 34.871 -24.271 1.00 0.00 71 MET A CA 9
ATOM 14434 C C . MET A 1 71 ? 1.950 34.241 -23.563 1.00 0.00 71 MET A C 9
ATOM 14435 O O . MET A 1 71 ? 2.809 34.959 -23.066 1.00 0.00 71 MET A O 9
ATOM 14449 N N . LEU A 1 72 ? 2.046 32.905 -23.543 1.00 0.00 72 LEU A N 9
ATOM 14450 C CA . LEU A 1 72 ? 3.181 32.204 -22.966 1.00 0.00 72 LEU A CA 9
ATOM 14451 C C . LEU A 1 72 ? 4.425 32.673 -23.713 1.00 0.00 72 LEU A C 9
ATOM 14452 O O . LEU A 1 72 ? 5.437 33.021 -23.111 1.00 0.00 72 LEU A O 9
ATOM 14468 N N . LEU A 1 73 ? 4.317 32.706 -25.040 1.00 0.00 73 LEU A N 9
ATOM 14469 C CA . LEU A 1 73 ? 5.412 33.136 -25.899 1.00 0.00 73 LEU A CA 9
ATOM 14470 C C . LEU A 1 73 ? 5.750 34.614 -25.757 1.00 0.00 73 LEU A C 9
ATOM 14471 O O . LEU A 1 73 ? 6.850 35.019 -26.118 1.00 0.00 73 LEU A O 9
ATOM 14487 N N . THR A 1 74 ? 4.808 35.413 -25.255 1.00 0.00 74 THR A N 9
ATOM 14488 C CA . THR A 1 74 ? 4.996 36.844 -25.073 1.00 0.00 74 THR A CA 9
ATOM 14489 C C . THR A 1 74 ? 5.500 37.125 -23.661 1.00 0.00 74 THR A C 9
ATOM 14490 O O . THR A 1 74 ? 6.085 38.176 -23.408 1.00 0.00 74 THR A O 9
ATOM 14501 N N . LYS A 1 75 ? 5.302 36.171 -22.742 1.00 0.00 75 LYS A N 9
ATOM 14502 C CA . LYS A 1 75 ? 5.779 36.301 -21.379 1.00 0.00 75 LYS A CA 9
ATOM 14503 C C . LYS A 1 75 ? 7.290 36.036 -21.273 1.00 0.00 75 LYS A C 9
ATOM 14504 O O . LYS A 1 75 ? 7.950 36.597 -20.402 1.00 0.00 75 LYS A O 9
ATOM 14523 N N . LEU A 1 76 ? 7.828 35.161 -22.134 1.00 0.00 76 LEU A N 9
ATOM 14524 C CA . LEU A 1 76 ? 9.234 34.760 -22.116 1.00 0.00 76 LEU A CA 9
ATOM 14525 C C . LEU A 1 76 ? 10.244 35.879 -22.452 1.00 0.00 76 LEU A C 9
ATOM 14526 O O . LEU A 1 76 ? 11.200 36.052 -21.696 1.00 0.00 76 LEU A O 9
ATOM 14542 N N . PRO A 1 77 ? 10.099 36.633 -23.555 1.00 0.00 77 PRO A N 9
ATOM 14543 C CA . PRO A 1 77 ? 11.032 37.676 -23.941 1.00 0.00 77 PRO A CA 9
ATOM 14544 C C . PRO A 1 77 ? 10.710 38.989 -23.226 1.00 0.00 77 PRO A C 9
ATOM 14545 O O . PRO A 1 77 ? 9.666 39.595 -23.454 1.00 0.00 77 PRO A O 9
ATOM 14556 N N . THR A 1 78 ? 11.634 39.417 -22.361 1.00 0.00 78 THR A N 9
ATOM 14557 C CA . THR A 1 78 ? 11.554 40.629 -21.561 1.00 0.00 78 THR A CA 9
ATOM 14558 C C . THR A 1 78 ? 12.732 41.545 -21.896 1.00 0.00 78 THR A C 9
ATOM 14559 O O . THR A 1 78 ? 12.548 42.740 -22.127 1.00 0.00 78 THR A O 9
ATOM 14570 N N . ILE A 1 79 ? 13.949 40.991 -21.917 1.00 0.00 79 ILE A N 9
ATOM 14571 C CA . ILE A 1 79 ? 15.161 41.749 -22.197 1.00 0.00 79 ILE A CA 9
ATOM 14572 C C . ILE A 1 79 ? 15.131 42.236 -23.637 1.00 0.00 79 ILE A C 9
ATOM 14573 O O . ILE A 1 79 ? 15.275 43.429 -23.893 1.00 0.00 79 ILE A O 9
ATOM 14589 N N . SER A 1 80 ? 14.937 41.299 -24.563 1.00 0.00 80 SER A N 9
ATOM 14590 C CA . SER A 1 80 ? 14.867 41.573 -25.990 1.00 0.00 80 SER A CA 9
ATOM 14591 C C . SER A 1 80 ? 13.846 42.678 -26.248 1.00 0.00 80 SER A C 9
ATOM 14592 O O . SER A 1 80 ? 14.155 43.682 -26.891 1.00 0.00 80 SER A O 9
ATOM 14600 N N . GLN A 1 81 ? 12.639 42.485 -25.708 1.00 0.00 81 GLN A N 9
ATOM 14601 C CA . GLN A 1 81 ? 11.537 43.426 -25.794 1.00 0.00 81 GLN A CA 9
ATOM 14602 C C . GLN A 1 81 ? 11.998 44.814 -25.339 1.00 0.00 81 GLN A C 9
ATOM 14603 O O . GLN A 1 81 ? 11.713 45.820 -25.991 1.00 0.00 81 GLN A O 9
ATOM 14617 N N . ARG A 1 82 ? 12.724 44.859 -24.219 1.00 0.00 82 ARG A N 9
ATOM 14618 C CA . ARG A 1 82 ? 13.226 46.108 -23.661 1.00 0.00 82 ARG A CA 9
ATOM 14619 C C . ARG A 1 82 ? 14.242 46.797 -24.575 1.00 0.00 82 ARG A C 9
ATOM 14620 O O . ARG A 1 82 ? 14.175 48.017 -24.709 1.00 0.00 82 ARG A O 9
ATOM 14641 N N . ILE A 1 83 ? 15.178 46.061 -25.201 1.00 0.00 83 ILE A N 9
ATOM 14642 C CA . ILE A 1 83 ? 16.171 46.691 -26.072 1.00 0.00 83 ILE A CA 9
ATOM 14643 C C . ILE A 1 83 ? 15.439 47.385 -27.209 1.00 0.00 83 ILE A C 9
ATOM 14644 O O . ILE A 1 83 ? 15.681 48.557 -27.481 1.00 0.00 83 ILE A O 9
ATOM 14660 N N . VAL A 1 84 ? 14.540 46.639 -27.857 1.00 0.00 84 VAL A N 9
ATOM 14661 C CA . VAL A 1 84 ? 13.744 47.156 -28.967 1.00 0.00 84 VAL A CA 9
ATOM 14662 C C . VAL A 1 84 ? 13.018 48.437 -28.567 1.00 0.00 84 VAL A C 9
ATOM 14663 O O . VAL A 1 84 ? 12.948 49.378 -29.359 1.00 0.00 84 VAL A O 9
ATOM 14676 N N . SER A 1 85 ? 12.509 48.490 -27.333 1.00 0.00 85 SER A N 9
ATOM 14677 C CA . SER A 1 85 ? 11.820 49.644 -26.775 1.00 0.00 85 SER A CA 9
ATOM 14678 C C . SER A 1 85 ? 12.797 50.761 -26.379 1.00 0.00 85 SER A C 9
ATOM 14679 O O . SER A 1 85 ? 12.665 51.346 -25.305 1.00 0.00 85 SER A O 9
ATOM 14687 N N . ALA A 1 86 ? 13.766 51.059 -27.248 1.00 0.00 86 ALA A N 9
ATOM 14688 C CA . ALA A 1 86 ? 14.788 52.083 -27.082 1.00 0.00 86 ALA A CA 9
ATOM 14689 C C . ALA A 1 86 ? 15.639 52.148 -28.344 1.00 0.00 86 ALA A C 9
ATOM 14690 O O . ALA A 1 86 ? 15.914 53.239 -28.843 1.00 0.00 86 ALA A O 9
ATOM 14697 N N . GLN A 1 87 ? 16.029 50.978 -28.869 1.00 0.00 87 GLN A N 9
ATOM 14698 C CA . GLN A 1 87 ? 16.800 50.792 -30.090 1.00 0.00 87 GLN A CA 9
ATOM 14699 C C . GLN A 1 87 ? 15.834 51.011 -31.261 1.00 0.00 87 GLN A C 9
ATOM 14700 O O . GLN A 1 87 ? 15.546 50.106 -32.042 1.00 0.00 87 GLN A O 9
ATOM 14714 N N . SER A 1 88 ? 15.306 52.233 -31.334 1.00 0.00 88 SER A N 9
ATOM 14715 C CA . SER A 1 88 ? 14.317 52.718 -32.275 1.00 0.00 88 SER A CA 9
ATOM 14716 C C . SER A 1 88 ? 14.084 54.198 -31.962 1.00 0.00 88 SER A C 9
ATOM 14717 O O . SER A 1 88 ? 14.026 55.020 -32.872 1.00 0.00 88 SER A O 9
ATOM 14725 N N . LEU A 1 89 ? 13.968 54.526 -30.666 1.00 0.00 89 LEU A N 9
ATOM 14726 C CA . LEU A 1 89 ? 13.760 55.873 -30.155 1.00 0.00 89 LEU A CA 9
ATOM 14727 C C . LEU A 1 89 ? 15.061 56.447 -29.587 1.00 0.00 89 LEU A C 9
ATOM 14728 O O . LEU A 1 89 ? 15.058 57.136 -28.570 1.00 0.00 89 LEU A O 9
ATOM 14744 N N . GLY A 1 90 ? 16.177 56.159 -30.256 1.00 0.00 90 GLY A N 9
ATOM 14745 C CA . GLY A 1 90 ? 17.495 56.619 -29.854 1.00 0.00 90 GLY A CA 9
ATOM 14746 C C . GLY A 1 90 ? 18.482 56.524 -31.014 1.00 0.00 90 GLY A C 9
ATOM 14747 O O . GLY A 1 90 ? 18.214 55.850 -32.008 1.00 0.00 90 GLY A O 9
ATOM 14751 N N . GLU A 1 91 ? 19.621 57.209 -30.867 1.00 0.00 91 GLU A N 9
ATOM 14752 C CA . GLU A 1 91 ? 20.697 57.236 -31.853 1.00 0.00 91 GLU A CA 9
ATOM 14753 C C . GLU A 1 91 ? 21.613 56.028 -31.591 1.00 0.00 91 GLU A C 9
ATOM 14754 O O . GLU A 1 91 ? 21.653 55.536 -30.463 1.00 0.00 91 GLU A O 9
ATOM 14766 N N . ASP A 1 92 ? 22.329 55.538 -32.613 1.00 0.00 92 ASP A N 9
ATOM 14767 C CA . ASP A 1 92 ? 23.219 54.387 -32.523 1.00 0.00 92 ASP A CA 9
ATOM 14768 C C . ASP A 1 92 ? 24.531 54.731 -33.245 1.00 0.00 92 ASP A C 9
ATOM 14769 O O . ASP A 1 92 ? 24.484 55.401 -34.277 1.00 0.00 92 ASP A O 9
ATOM 14778 N N . ASP A 1 93 ? 25.692 54.307 -32.721 1.00 0.00 93 ASP A N 9
ATOM 14779 C CA . ASP A 1 93 ? 26.991 54.611 -33.314 1.00 0.00 93 ASP A CA 9
ATOM 14780 C C . ASP A 1 93 ? 27.382 53.566 -34.367 1.00 0.00 93 ASP A C 9
ATOM 14781 O O . ASP A 1 93 ? 26.920 52.429 -34.314 1.00 0.00 93 ASP A O 9
ATOM 14790 N N . VAL A 1 94 ? 28.249 53.946 -35.317 1.00 0.00 94 VAL A N 9
ATOM 14791 C CA . VAL A 1 94 ? 28.750 53.089 -36.381 1.00 0.00 94 VAL A CA 9
ATOM 14792 C C . VAL A 1 94 ? 30.210 53.480 -36.628 1.00 0.00 94 VAL A C 9
ATOM 14793 O O . VAL A 1 94 ? 30.549 54.659 -36.528 1.00 0.00 94 VAL A O 9
ATOM 14806 N N . GLU A 1 95 ? 31.051 52.489 -36.946 1.00 0.00 95 GLU A N 9
ATOM 14807 C CA . GLU A 1 95 ? 32.467 52.652 -37.234 1.00 0.00 95 GLU A CA 9
ATOM 14808 C C . GLU A 1 95 ? 32.645 52.480 -38.744 1.00 0.00 95 GLU A C 9
ATOM 14809 O O . GLU A 1 95 ? 32.708 53.535 -39.413 1.00 0.00 95 GLU A O 9
ATOM 14822 N N . GLY B 2 1 ? -8.385 23.565 -22.346 1.00 0.00 1 GLY B N 9
ATOM 14823 C CA . GLY B 2 1 ? -9.817 23.351 -22.597 1.00 0.00 1 GLY B CA 9
ATOM 14824 C C . GLY B 2 1 ? -10.504 22.892 -21.314 1.00 0.00 1 GLY B C 9
ATOM 14825 O O . GLY B 2 1 ? -9.991 23.168 -20.232 1.00 0.00 1 GLY B O 9
ATOM 14831 N N . PRO B 2 2 ? -11.641 22.186 -21.407 1.00 0.00 2 PRO B N 9
ATOM 14832 C CA . PRO B 2 2 ? -12.336 21.674 -20.239 1.00 0.00 2 PRO B CA 9
ATOM 14833 C C . PRO B 2 2 ? -11.554 20.472 -19.684 1.00 0.00 2 PRO B C 9
ATOM 14834 O O . PRO B 2 2 ? -11.554 20.241 -18.477 1.00 0.00 2 PRO B O 9
ATOM 14845 N N . ARG B 2 3 ? -10.881 19.725 -20.571 1.00 0.00 3 ARG B N 9
ATOM 14846 C CA . ARG B 2 3 ? -10.040 18.578 -20.266 1.00 0.00 3 ARG B CA 9
ATOM 14847 C C . ARG B 2 3 ? -9.280 18.167 -21.532 1.00 0.00 3 ARG B C 9
ATOM 14848 O O . ARG B 2 3 ? -9.572 17.134 -22.134 1.00 0.00 3 ARG B O 9
ATOM 14869 N N . LEU B 2 4 ? -8.289 18.974 -21.934 1.00 0.00 4 LEU B N 9
ATOM 14870 C CA . LEU B 2 4 ? -7.459 18.699 -23.102 1.00 0.00 4 LEU B CA 9
ATOM 14871 C C . LEU B 2 4 ? -6.653 17.412 -22.909 1.00 0.00 4 LEU B C 9
ATOM 14872 O O . LEU B 2 4 ? -6.139 16.861 -23.882 1.00 0.00 4 LEU B O 9
ATOM 14888 N N . SER B 2 5 ? -6.551 16.924 -21.663 1.00 0.00 5 SER B N 9
ATOM 14889 C CA . SER B 2 5 ? -5.833 15.719 -21.282 1.00 0.00 5 SER B CA 9
ATOM 14890 C C . SER B 2 5 ? -6.155 14.467 -22.099 1.00 0.00 5 SER B C 9
ATOM 14891 O O . SER B 2 5 ? -5.397 13.504 -22.016 1.00 0.00 5 SER B O 9
ATOM 14899 N N . ARG B 2 6 ? -7.235 14.471 -22.897 1.00 0.00 6 ARG B N 9
ATOM 14900 C CA . ARG B 2 6 ? -7.605 13.367 -23.772 1.00 0.00 6 ARG B CA 9
ATOM 14901 C C . ARG B 2 6 ? -6.372 12.900 -24.557 1.00 0.00 6 ARG B C 9
ATOM 14902 O O . ARG B 2 6 ? -6.117 11.700 -24.651 1.00 0.00 6 ARG B O 9
ATOM 14923 N N . LEU B 2 7 ? -5.603 13.853 -25.107 1.00 0.00 7 LEU B N 9
ATOM 14924 C CA . LEU B 2 7 ? -4.393 13.559 -25.860 1.00 0.00 7 LEU B CA 9
ATOM 14925 C C . LEU B 2 7 ? -3.406 12.753 -25.039 1.00 0.00 7 LEU B C 9
ATOM 14926 O O . LEU B 2 7 ? -2.836 11.822 -25.578 1.00 0.00 7 LEU B O 9
ATOM 14942 N N . LEU B 2 8 ? -3.187 13.090 -23.764 1.00 0.00 8 LEU B N 9
ATOM 14943 C CA . LEU B 2 8 ? -2.195 12.414 -22.934 1.00 0.00 8 LEU B CA 9
ATOM 14944 C C . LEU B 2 8 ? -2.469 10.918 -22.764 1.00 0.00 8 LEU B C 9
ATOM 14945 O O . LEU B 2 8 ? -1.574 10.186 -22.355 1.00 0.00 8 LEU B O 9
ATOM 14961 N N . SER B 2 9 ? -3.671 10.442 -23.117 1.00 0.00 9 SER B N 9
ATOM 14962 C CA . SER B 2 9 ? -3.995 9.022 -23.082 1.00 0.00 9 SER B CA 9
ATOM 14963 C C . SER B 2 9 ? -3.142 8.261 -24.120 1.00 0.00 9 SER B C 9
ATOM 14964 O O . SER B 2 9 ? -3.011 7.041 -24.048 1.00 0.00 9 SER B O 9
ATOM 14972 N N . TYR B 2 10 ? -2.558 8.988 -25.085 1.00 0.00 10 TYR B N 9
ATOM 14973 C CA . TYR B 2 10 ? -1.711 8.493 -26.162 1.00 0.00 10 TYR B CA 9
ATOM 14974 C C . TYR B 2 10 ? -0.338 7.979 -25.711 1.00 0.00 10 TYR B C 9
ATOM 14975 O O . TYR B 2 10 ? 0.433 7.515 -26.552 1.00 0.00 10 TYR B O 9
ATOM 14993 N N . ALA B 2 11 ? -0.007 8.094 -24.420 1.00 0.00 11 ALA B N 9
ATOM 14994 C CA . ALA B 2 11 ? 1.293 7.723 -23.895 1.00 0.00 11 ALA B CA 9
ATOM 14995 C C . ALA B 2 11 ? 1.184 7.341 -22.420 1.00 0.00 11 ALA B C 9
ATOM 14996 O O . ALA B 2 11 ? 2.133 6.674 -21.953 1.00 0.00 11 ALA B O 9
ATOM 15004 N N . ARG A 1 1 ? 9.563 9.515 10.822 1.00 0.00 1 ARG A N 10
ATOM 15005 C CA . ARG A 1 1 ? 8.689 8.662 9.998 1.00 0.00 1 ARG A CA 10
ATOM 15006 C C . ARG A 1 1 ? 7.769 9.546 9.155 1.00 0.00 1 ARG A C 10
ATOM 15007 O O . ARG A 1 1 ? 6.687 9.911 9.607 1.00 0.00 1 ARG A O 10
ATOM 15030 N N . ALA A 1 2 ? 8.210 9.894 7.942 1.00 0.00 2 ALA A N 10
ATOM 15031 C CA . ALA A 1 2 ? 7.477 10.727 7.000 1.00 0.00 2 ALA A CA 10
ATOM 15032 C C . ALA A 1 2 ? 8.144 10.592 5.630 1.00 0.00 2 ALA A C 10
ATOM 15033 O O . ALA A 1 2 ? 9.261 10.083 5.545 1.00 0.00 2 ALA A O 10
ATOM 15040 N N . GLY A 1 3 ? 7.470 11.041 4.564 1.00 0.00 3 GLY A N 10
ATOM 15041 C CA . GLY A 1 3 ? 7.999 10.964 3.213 1.00 0.00 3 GLY A CA 10
ATOM 15042 C C . GLY A 1 3 ? 6.875 11.145 2.199 1.00 0.00 3 GLY A C 10
ATOM 15043 O O . GLY A 1 3 ? 6.370 10.165 1.655 1.00 0.00 3 GLY A O 10
ATOM 15047 N N . LEU A 1 4 ? 6.487 12.399 1.948 1.00 0.00 4 LEU A N 10
ATOM 15048 C CA . LEU A 1 4 ? 5.435 12.758 1.007 1.00 0.00 4 LEU A CA 10
ATOM 15049 C C . LEU A 1 4 ? 5.746 14.154 0.479 1.00 0.00 4 LEU A C 10
ATOM 15050 O O . LEU A 1 4 ? 6.084 15.040 1.261 1.00 0.00 4 LEU A O 10
ATOM 15066 N N . SER A 1 5 ? 5.641 14.336 -0.841 1.00 0.00 5 SER A N 10
ATOM 15067 C CA . SER A 1 5 ? 5.890 15.574 -1.555 1.00 0.00 5 SER A CA 10
ATOM 15068 C C . SER A 1 5 ? 5.645 15.340 -3.047 1.00 0.00 5 SER A C 10
ATOM 15069 O O . SER A 1 5 ? 5.554 14.195 -3.489 1.00 0.00 5 SER A O 10
ATOM 15077 N N . LYS A 1 6 ? 5.544 16.430 -3.816 1.00 0.00 6 LYS A N 10
ATOM 15078 C CA . LYS A 1 6 ? 5.348 16.406 -5.261 1.00 0.00 6 LYS A CA 10
ATOM 15079 C C . LYS A 1 6 ? 6.742 16.481 -5.901 1.00 0.00 6 LYS A C 10
ATOM 15080 O O . LYS A 1 6 ? 7.665 16.975 -5.258 1.00 0.00 6 LYS A O 10
ATOM 15099 N N . LEU A 1 7 ? 6.908 16.003 -7.146 1.00 0.00 7 LEU A N 10
ATOM 15100 C CA . LEU A 1 7 ? 8.178 16.005 -7.859 1.00 0.00 7 LEU A CA 10
ATOM 15101 C C . LEU A 1 7 ? 9.284 15.260 -7.103 1.00 0.00 7 LEU A C 10
ATOM 15102 O O . LEU A 1 7 ? 10.057 15.880 -6.374 1.00 0.00 7 LEU A O 10
ATOM 15118 N N . PRO A 1 8 ? 9.381 13.931 -7.279 1.00 0.00 8 PRO A N 10
ATOM 15119 C CA . PRO A 1 8 ? 10.396 13.116 -6.633 1.00 0.00 8 PRO A CA 10
ATOM 15120 C C . PRO A 1 8 ? 11.722 13.271 -7.395 1.00 0.00 8 PRO A C 10
ATOM 15121 O O . PRO A 1 8 ? 11.976 14.320 -7.985 1.00 0.00 8 PRO A O 10
ATOM 15132 N N . ASP A 1 9 ? 12.578 12.241 -7.403 1.00 0.00 9 ASP A N 10
ATOM 15133 C CA . ASP A 1 9 ? 13.869 12.284 -8.093 1.00 0.00 9 ASP A CA 10
ATOM 15134 C C . ASP A 1 9 ? 13.739 12.460 -9.614 1.00 0.00 9 ASP A C 10
ATOM 15135 O O . ASP A 1 9 ? 14.726 12.752 -10.285 1.00 0.00 9 ASP A O 10
ATOM 15144 N N . LEU A 1 10 ? 12.529 12.269 -10.163 1.00 0.00 10 LEU A N 10
ATOM 15145 C CA . LEU A 1 10 ? 12.170 12.377 -11.579 1.00 0.00 10 LEU A CA 10
ATOM 15146 C C . LEU A 1 10 ? 12.630 11.202 -12.430 1.00 0.00 10 LEU A C 10
ATOM 15147 O O . LEU A 1 10 ? 12.206 11.054 -13.574 1.00 0.00 10 LEU A O 10
ATOM 15163 N N . LYS A 1 11 ? 13.464 10.350 -11.841 1.00 0.00 11 LYS A N 10
ATOM 15164 C CA . LYS A 1 11 ? 13.938 9.116 -12.448 1.00 0.00 11 LYS A CA 10
ATOM 15165 C C . LYS A 1 11 ? 12.706 8.262 -12.762 1.00 0.00 11 LYS A C 10
ATOM 15166 O O . LYS A 1 11 ? 12.676 7.557 -13.770 1.00 0.00 11 LYS A O 10
ATOM 15185 N N . ASP A 1 12 ? 11.683 8.360 -11.902 1.00 0.00 12 ASP A N 10
ATOM 15186 C CA . ASP A 1 12 ? 10.423 7.666 -12.054 1.00 0.00 12 ASP A CA 10
ATOM 15187 C C . ASP A 1 12 ? 9.613 8.458 -13.075 1.00 0.00 12 ASP A C 10
ATOM 15188 O O . ASP A 1 12 ? 9.536 9.684 -13.013 1.00 0.00 12 ASP A O 10
ATOM 15197 N N . ALA A 1 13 ? 9.030 7.735 -14.025 1.00 0.00 13 ALA A N 10
ATOM 15198 C CA . ALA A 1 13 ? 8.259 8.298 -15.119 1.00 0.00 13 ALA A CA 10
ATOM 15199 C C . ALA A 1 13 ? 6.791 8.431 -14.768 1.00 0.00 13 ALA A C 10
ATOM 15200 O O . ALA A 1 13 ? 6.181 9.440 -15.094 1.00 0.00 13 ALA A O 10
ATOM 15207 N N . GLU A 1 14 ? 6.231 7.420 -14.108 1.00 0.00 14 GLU A N 10
ATOM 15208 C CA . GLU A 1 14 ? 4.827 7.406 -13.708 1.00 0.00 14 GLU A CA 10
ATOM 15209 C C . GLU A 1 14 ? 4.500 8.642 -12.867 1.00 0.00 14 GLU A C 10
ATOM 15210 O O . GLU A 1 14 ? 3.509 9.324 -13.106 1.00 0.00 14 GLU A O 10
ATOM 15222 N N . ALA A 1 15 ? 5.347 8.931 -11.878 1.00 0.00 15 ALA A N 10
ATOM 15223 C CA . ALA A 1 15 ? 5.187 10.060 -10.965 1.00 0.00 15 ALA A CA 10
ATOM 15224 C C . ALA A 1 15 ? 5.229 11.387 -11.712 1.00 0.00 15 ALA A C 10
ATOM 15225 O O . ALA A 1 15 ? 4.593 12.359 -11.308 1.00 0.00 15 ALA A O 10
ATOM 15232 N N . VAL A 1 16 ? 6.005 11.406 -12.794 1.00 0.00 16 VAL A N 10
ATOM 15233 C CA . VAL A 1 16 ? 6.202 12.575 -13.630 1.00 0.00 16 VAL A CA 10
ATOM 15234 C C . VAL A 1 16 ? 5.059 12.653 -14.627 1.00 0.00 16 VAL A C 10
ATOM 15235 O O . VAL A 1 16 ? 4.684 13.755 -15.002 1.00 0.00 16 VAL A O 10
ATOM 15248 N N . GLN A 1 17 ? 4.484 11.518 -15.040 1.00 0.00 17 GLN A N 10
ATOM 15249 C CA . GLN A 1 17 ? 3.360 11.541 -15.962 1.00 0.00 17 GLN A CA 10
ATOM 15250 C C . GLN A 1 17 ? 2.156 12.087 -15.214 1.00 0.00 17 GLN A C 10
ATOM 15251 O O . GLN A 1 17 ? 1.461 12.963 -15.723 1.00 0.00 17 GLN A O 10
ATOM 15265 N N . LYS A 1 18 ? 1.930 11.564 -14.003 1.00 0.00 18 LYS A N 10
ATOM 15266 C CA . LYS A 1 18 ? 0.810 11.993 -13.180 1.00 0.00 18 LYS A CA 10
ATOM 15267 C C . LYS A 1 18 ? 0.952 13.481 -12.858 1.00 0.00 18 LYS A C 10
ATOM 15268 O O . LYS A 1 18 ? -0.012 14.225 -13.005 1.00 0.00 18 LYS A O 10
ATOM 15287 N N . PHE A 1 19 ? 2.144 13.931 -12.451 1.00 0.00 19 PHE A N 10
ATOM 15288 C CA . PHE A 1 19 ? 2.380 15.341 -12.162 1.00 0.00 19 PHE A CA 10
ATOM 15289 C C . PHE A 1 19 ? 2.230 16.202 -13.429 1.00 0.00 19 PHE A C 10
ATOM 15290 O O . PHE A 1 19 ? 1.597 17.256 -13.394 1.00 0.00 19 PHE A O 10
ATOM 15307 N N . PHE A 1 20 ? 2.835 15.765 -14.539 1.00 0.00 20 PHE A N 10
ATOM 15308 C CA . PHE A 1 20 ? 2.834 16.484 -15.815 1.00 0.00 20 PHE A CA 10
ATOM 15309 C C . PHE A 1 20 ? 1.383 16.762 -16.203 1.00 0.00 20 PHE A C 10
ATOM 15310 O O . PHE A 1 20 ? 1.020 17.892 -16.525 1.00 0.00 20 PHE A O 10
ATOM 15327 N N . LEU A 1 21 ? 0.547 15.720 -16.129 1.00 0.00 21 LEU A N 10
ATOM 15328 C CA . LEU A 1 21 ? -0.876 15.807 -16.404 1.00 0.00 21 LEU A CA 10
ATOM 15329 C C . LEU A 1 21 ? -1.584 16.644 -15.350 1.00 0.00 21 LEU A C 10
ATOM 15330 O O . LEU A 1 21 ? -2.450 17.437 -15.707 1.00 0.00 21 LEU A O 10
ATOM 15346 N N . GLU A 1 22 ? -1.225 16.502 -14.071 1.00 0.00 22 GLU A N 10
ATOM 15347 C CA . GLU A 1 22 ? -1.838 17.305 -13.021 1.00 0.00 22 GLU A CA 10
ATOM 15348 C C . GLU A 1 22 ? -1.677 18.786 -13.370 1.00 0.00 22 GLU A C 10
ATOM 15349 O O . GLU A 1 22 ? -2.584 19.567 -13.121 1.00 0.00 22 GLU A O 10
ATOM 15361 N N . GLU A 1 23 ? -0.528 19.163 -13.943 1.00 0.00 23 GLU A N 10
ATOM 15362 C CA . GLU A 1 23 ? -0.195 20.531 -14.296 1.00 0.00 23 GLU A CA 10
ATOM 15363 C C . GLU A 1 23 ? -0.887 20.946 -15.595 1.00 0.00 23 GLU A C 10
ATOM 15364 O O . GLU A 1 23 ? -1.449 22.035 -15.667 1.00 0.00 23 GLU A O 10
ATOM 15376 N N . ILE A 1 24 ? -0.874 20.069 -16.607 1.00 0.00 24 ILE A N 10
ATOM 15377 C CA . ILE A 1 24 ? -1.553 20.298 -17.891 1.00 0.00 24 ILE A CA 10
ATOM 15378 C C . ILE A 1 24 ? -3.038 20.604 -17.595 1.00 0.00 24 ILE A C 10
ATOM 15379 O O . ILE A 1 24 ? -3.610 21.563 -18.127 1.00 0.00 24 ILE A O 10
ATOM 15395 N N . GLN A 1 25 ? -3.656 19.791 -16.725 1.00 0.00 25 GLN A N 10
ATOM 15396 C CA . GLN A 1 25 ? -5.063 19.926 -16.352 1.00 0.00 25 GLN A CA 10
ATOM 15397 C C . GLN A 1 25 ? -5.297 21.092 -15.393 1.00 0.00 25 GLN A C 10
ATOM 15398 O O . GLN A 1 25 ? -6.229 21.867 -15.589 1.00 0.00 25 GLN A O 10
ATOM 15412 N N . LEU A 1 26 ? -4.455 21.229 -14.367 1.00 0.00 26 LEU A N 10
ATOM 15413 C CA . LEU A 1 26 ? -4.542 22.318 -13.387 1.00 0.00 26 LEU A CA 10
ATOM 15414 C C . LEU A 1 26 ? -4.496 23.650 -14.135 1.00 0.00 26 LEU A C 10
ATOM 15415 O O . LEU A 1 26 ? -5.290 24.542 -13.844 1.00 0.00 26 LEU A O 10
ATOM 15431 N N . GLY A 1 27 ? -3.592 23.771 -15.113 1.00 0.00 27 GLY A N 10
ATOM 15432 C CA . GLY A 1 27 ? -3.470 24.954 -15.948 1.00 0.00 27 GLY A CA 10
ATOM 15433 C C . GLY A 1 27 ? -4.790 25.129 -16.674 1.00 0.00 27 GLY A C 10
ATOM 15434 O O . GLY A 1 27 ? -5.473 26.116 -16.417 1.00 0.00 27 GLY A O 10
ATOM 15438 N N . GLU A 1 28 ? -5.168 24.180 -17.545 1.00 0.00 28 GLU A N 10
ATOM 15439 C CA . GLU A 1 28 ? -6.450 24.272 -18.251 1.00 0.00 28 GLU A CA 10
ATOM 15440 C C . GLU A 1 28 ? -7.598 24.792 -17.363 1.00 0.00 28 GLU A C 10
ATOM 15441 O O . GLU A 1 28 ? -8.317 25.709 -17.751 1.00 0.00 28 GLU A O 10
ATOM 15453 N N . GLU A 1 29 ? -7.754 24.219 -16.168 1.00 0.00 29 GLU A N 10
ATOM 15454 C CA . GLU A 1 29 ? -8.786 24.605 -15.201 1.00 0.00 29 GLU A CA 10
ATOM 15455 C C . GLU A 1 29 ? -8.598 26.041 -14.717 1.00 0.00 29 GLU A C 10
ATOM 15456 O O . GLU A 1 29 ? -9.544 26.822 -14.742 1.00 0.00 29 GLU A O 10
ATOM 15468 N N . LEU A 1 30 ? -7.395 26.420 -14.276 1.00 0.00 30 LEU A N 10
ATOM 15469 C CA . LEU A 1 30 ? -7.169 27.786 -13.823 1.00 0.00 30 LEU A CA 10
ATOM 15470 C C . LEU A 1 30 ? -7.513 28.760 -14.943 1.00 0.00 30 LEU A C 10
ATOM 15471 O O . LEU A 1 30 ? -8.096 29.809 -14.691 1.00 0.00 30 LEU A O 10
ATOM 15487 N N . LEU A 1 31 ? -7.185 28.414 -16.187 1.00 0.00 31 LEU A N 10
ATOM 15488 C CA . LEU A 1 31 ? -7.504 29.249 -17.339 1.00 0.00 31 LEU A CA 10
ATOM 15489 C C . LEU A 1 31 ? -9.010 29.286 -17.516 1.00 0.00 31 LEU A C 10
ATOM 15490 O O . LEU A 1 31 ? -9.569 30.340 -17.808 1.00 0.00 31 LEU A O 10
ATOM 15506 N N . ALA A 1 32 ? -9.661 28.146 -17.273 1.00 0.00 32 ALA A N 10
ATOM 15507 C CA . ALA A 1 32 ? -11.112 28.060 -17.283 1.00 0.00 32 ALA A CA 10
ATOM 15508 C C . ALA A 1 32 ? -11.711 29.013 -16.230 1.00 0.00 32 ALA A C 10
ATOM 15509 O O . ALA A 1 32 ? -12.885 29.362 -16.327 1.00 0.00 32 ALA A O 10
ATOM 15516 N N . GLN A 1 33 ? -10.902 29.456 -15.253 1.00 0.00 33 GLN A N 10
ATOM 15517 C CA . GLN A 1 33 ? -11.276 30.405 -14.214 1.00 0.00 33 GLN A CA 10
ATOM 15518 C C . GLN A 1 33 ? -10.877 31.815 -14.671 1.00 0.00 33 GLN A C 10
ATOM 15519 O O . GLN A 1 33 ? -11.575 32.780 -14.371 1.00 0.00 33 GLN A O 10
ATOM 15533 N N . GLY A 1 34 ? -9.768 31.914 -15.414 1.00 0.00 34 GLY A N 10
ATOM 15534 C CA . GLY A 1 34 ? -9.229 33.132 -15.995 1.00 0.00 34 GLY A CA 10
ATOM 15535 C C . GLY A 1 34 ? -7.766 33.403 -15.642 1.00 0.00 34 GLY A C 10
ATOM 15536 O O . GLY A 1 34 ? -7.302 34.506 -15.921 1.00 0.00 34 GLY A O 10
ATOM 15540 N N . ASP A 1 35 ? -7.032 32.450 -15.038 1.00 0.00 35 ASP A N 10
ATOM 15541 C CA . ASP A 1 35 ? -5.635 32.700 -14.650 1.00 0.00 35 ASP A CA 10
ATOM 15542 C C . ASP A 1 35 ? -4.588 32.248 -15.681 1.00 0.00 35 ASP A C 10
ATOM 15543 O O . ASP A 1 35 ? -3.711 31.434 -15.394 1.00 0.00 35 ASP A O 10
ATOM 15552 N N . TYR A 1 36 ? -4.662 32.821 -16.884 1.00 0.00 36 TYR A N 10
ATOM 15553 C CA . TYR A 1 36 ? -3.746 32.627 -18.004 1.00 0.00 36 TYR A CA 10
ATOM 15554 C C . TYR A 1 36 ? -2.287 32.766 -17.584 1.00 0.00 36 TYR A C 10
ATOM 15555 O O . TYR A 1 36 ? -1.434 32.020 -18.062 1.00 0.00 36 TYR A O 10
ATOM 15573 N N . GLU A 1 37 ? -2.008 33.703 -16.679 1.00 0.00 37 GLU A N 10
ATOM 15574 C CA . GLU A 1 37 ? -0.666 33.934 -16.168 1.00 0.00 37 GLU A CA 10
ATOM 15575 C C . GLU A 1 37 ? -0.141 32.676 -15.490 1.00 0.00 37 GLU A C 10
ATOM 15576 O O . GLU A 1 37 ? 0.997 32.266 -15.719 1.00 0.00 37 GLU A O 10
ATOM 15588 N N . LYS A 1 38 ? -0.993 32.050 -14.680 1.00 0.00 38 LYS A N 10
ATOM 15589 C CA . LYS A 1 38 ? -0.631 30.805 -14.021 1.00 0.00 38 LYS A CA 10
ATOM 15590 C C . LYS A 1 38 ? -0.475 29.711 -15.065 1.00 0.00 38 LYS A C 10
ATOM 15591 O O . LYS A 1 38 ? 0.423 28.886 -14.941 1.00 0.00 38 LYS A O 10
ATOM 15610 N N . GLY A 1 39 ? -1.314 29.712 -16.108 1.00 0.00 39 GLY A N 10
ATOM 15611 C CA . GLY A 1 39 ? -1.185 28.730 -17.171 1.00 0.00 39 GLY A CA 10
ATOM 15612 C C . GLY A 1 39 ? 0.175 28.835 -17.833 1.00 0.00 39 GLY A C 10
ATOM 15613 O O . GLY A 1 39 ? 0.747 27.815 -18.186 1.00 0.00 39 GLY A O 10
ATOM 15617 N N . VAL A 1 40 ? 0.707 30.048 -18.008 1.00 0.00 40 VAL A N 10
ATOM 15618 C CA . VAL A 1 40 ? 2.010 30.201 -18.641 1.00 0.00 40 VAL A CA 10
ATOM 15619 C C . VAL A 1 40 ? 3.088 29.536 -17.781 1.00 0.00 40 VAL A C 10
ATOM 15620 O O . VAL A 1 40 ? 3.910 28.783 -18.298 1.00 0.00 40 VAL A O 10
ATOM 15633 N N . ASP A 1 41 ? 3.084 29.816 -16.477 1.00 0.00 41 ASP A N 10
ATOM 15634 C CA . ASP A 1 41 ? 4.060 29.279 -15.534 1.00 0.00 41 ASP A CA 10
ATOM 15635 C C . ASP A 1 41 ? 3.957 27.761 -15.437 1.00 0.00 41 ASP A C 10
ATOM 15636 O O . ASP A 1 41 ? 4.941 27.040 -15.585 1.00 0.00 41 ASP A O 10
ATOM 15645 N N . HIS A 1 42 ? 2.746 27.281 -15.183 1.00 0.00 42 HIS A N 10
ATOM 15646 C CA . HIS A 1 42 ? 2.448 25.871 -15.034 1.00 0.00 42 HIS A CA 10
ATOM 15647 C C . HIS A 1 42 ? 2.748 25.133 -16.321 1.00 0.00 42 HIS A C 10
ATOM 15648 O O . HIS A 1 42 ? 3.291 24.033 -16.284 1.00 0.00 42 HIS A O 10
ATOM 15662 N N . LEU A 1 43 ? 2.421 25.726 -17.471 1.00 0.00 43 LEU A N 10
ATOM 15663 C CA . LEU A 1 43 ? 2.720 25.034 -18.707 1.00 0.00 43 LEU A CA 10
ATOM 15664 C C . LEU A 1 43 ? 4.240 24.999 -18.832 1.00 0.00 43 LEU A C 10
ATOM 15665 O O . LEU A 1 43 ? 4.785 23.947 -19.140 1.00 0.00 43 LEU A O 10
ATOM 15681 N N . THR A 1 44 ? 4.932 26.115 -18.552 1.00 0.00 44 THR A N 10
ATOM 15682 C CA . THR A 1 44 ? 6.395 26.142 -18.612 1.00 0.00 44 THR A CA 10
ATOM 15683 C C . THR A 1 44 ? 6.985 25.005 -17.760 1.00 0.00 44 THR A C 10
ATOM 15684 O O . THR A 1 44 ? 7.972 24.364 -18.126 1.00 0.00 44 THR A O 10
ATOM 15695 N N . ASN A 1 45 ? 6.351 24.747 -16.614 1.00 0.00 45 ASN A N 10
ATOM 15696 C CA . ASN A 1 45 ? 6.768 23.698 -15.692 1.00 0.00 45 ASN A CA 10
ATOM 15697 C C . ASN A 1 45 ? 6.502 22.325 -16.316 1.00 0.00 45 ASN A C 10
ATOM 15698 O O . ASN A 1 45 ? 7.344 21.424 -16.230 1.00 0.00 45 ASN A O 10
ATOM 15709 N N . ALA A 1 46 ? 5.351 22.173 -16.985 1.00 0.00 46 ALA A N 10
ATOM 15710 C CA . ALA A 1 46 ? 5.006 20.939 -17.664 1.00 0.00 46 ALA A CA 10
ATOM 15711 C C . ALA A 1 46 ? 6.144 20.616 -18.654 1.00 0.00 46 ALA A C 10
ATOM 15712 O O . ALA A 1 46 ? 6.614 19.481 -18.727 1.00 0.00 46 ALA A O 10
ATOM 15719 N N . ILE A 1 47 ? 6.642 21.632 -19.377 1.00 0.00 47 ILE A N 10
ATOM 15720 C CA . ILE A 1 47 ? 7.779 21.473 -20.287 1.00 0.00 47 ILE A CA 10
ATOM 15721 C C . ILE A 1 47 ? 9.052 21.104 -19.529 1.00 0.00 47 ILE A C 10
ATOM 15722 O O . ILE A 1 47 ? 9.872 20.344 -20.040 1.00 0.00 47 ILE A O 10
ATOM 15738 N N . ALA A 1 48 ? 9.233 21.659 -18.332 1.00 0.00 48 ALA A N 10
ATOM 15739 C CA . ALA A 1 48 ? 10.427 21.444 -17.524 1.00 0.00 48 ALA A CA 10
ATOM 15740 C C . ALA A 1 48 ? 10.560 19.993 -17.111 1.00 0.00 48 ALA A C 10
ATOM 15741 O O . ALA A 1 48 ? 11.677 19.514 -16.931 1.00 0.00 48 ALA A O 10
ATOM 15748 N N . VAL A 1 49 ? 9.428 19.297 -16.984 1.00 0.00 49 VAL A N 10
ATOM 15749 C CA . VAL A 1 49 ? 9.446 17.899 -16.605 1.00 0.00 49 VAL A CA 10
ATOM 15750 C C . VAL A 1 49 ? 9.296 16.998 -17.826 1.00 0.00 49 VAL A C 10
ATOM 15751 O O . VAL A 1 49 ? 9.660 15.826 -17.755 1.00 0.00 49 VAL A O 10
ATOM 15764 N N . CYS A 1 50 ? 8.783 17.528 -18.945 1.00 0.00 50 CYS A N 10
ATOM 15765 C CA . CYS A 1 50 ? 8.638 16.719 -20.151 1.00 0.00 50 CYS A CA 10
ATOM 15766 C C . CYS A 1 50 ? 9.958 16.672 -20.921 1.00 0.00 50 CYS A C 10
ATOM 15767 O O . CYS A 1 50 ? 10.416 15.596 -21.301 1.00 0.00 50 CYS A O 10
ATOM 15775 N N . GLY A 1 51 ? 10.571 17.836 -21.158 1.00 0.00 51 GLY A N 10
ATOM 15776 C CA . GLY A 1 51 ? 11.833 17.937 -21.880 1.00 0.00 51 GLY A CA 10
ATOM 15777 C C . GLY A 1 51 ? 11.637 17.769 -23.387 1.00 0.00 51 GLY A C 10
ATOM 15778 O O . GLY A 1 51 ? 12.544 17.332 -24.092 1.00 0.00 51 GLY A O 10
ATOM 15782 N N . GLN A 1 52 ? 10.447 18.129 -23.875 1.00 0.00 52 GLN A N 10
ATOM 15783 C CA . GLN A 1 52 ? 10.062 18.067 -25.279 1.00 0.00 52 GLN A CA 10
ATOM 15784 C C . GLN A 1 52 ? 9.038 19.189 -25.478 1.00 0.00 52 GLN A C 10
ATOM 15785 O O . GLN A 1 52 ? 7.866 18.915 -25.742 1.00 0.00 52 GLN A O 10
ATOM 15799 N N . PRO A 1 53 ? 9.454 20.466 -25.336 1.00 0.00 53 PRO A N 10
ATOM 15800 C CA . PRO A 1 53 ? 8.551 21.589 -25.486 1.00 0.00 53 PRO A CA 10
ATOM 15801 C C . PRO A 1 53 ? 7.745 21.529 -26.770 1.00 0.00 53 PRO A C 10
ATOM 15802 O O . PRO A 1 53 ? 6.526 21.576 -26.725 1.00 0.00 53 PRO A O 10
ATOM 15813 N N . GLN A 1 54 ? 8.446 21.449 -27.897 1.00 0.00 54 GLN A N 10
ATOM 15814 C CA . GLN A 1 54 ? 7.887 21.459 -29.242 1.00 0.00 54 GLN A CA 10
ATOM 15815 C C . GLN A 1 54 ? 6.819 20.391 -29.440 1.00 0.00 54 GLN A C 10
ATOM 15816 O O . GLN A 1 54 ? 5.734 20.706 -29.924 1.00 0.00 54 GLN A O 10
ATOM 15830 N N . GLN A 1 55 ? 7.111 19.144 -29.059 1.00 0.00 55 GLN A N 10
ATOM 15831 C CA . GLN A 1 55 ? 6.137 18.067 -29.190 1.00 0.00 55 GLN A CA 10
ATOM 15832 C C . GLN A 1 55 ? 4.870 18.455 -28.442 1.00 0.00 55 GLN A C 10
ATOM 15833 O O . GLN A 1 55 ? 3.771 18.356 -28.981 1.00 0.00 55 GLN A O 10
ATOM 15847 N N . LEU A 1 56 ? 5.039 18.916 -27.202 1.00 0.00 56 LEU A N 10
ATOM 15848 C CA . LEU A 1 56 ? 3.916 19.334 -26.391 1.00 0.00 56 LEU A CA 10
ATOM 15849 C C . LEU A 1 56 ? 3.188 20.523 -27.021 1.00 0.00 56 LEU A C 10
ATOM 15850 O O . LEU A 1 56 ? 1.964 20.537 -27.051 1.00 0.00 56 LEU A O 10
ATOM 15866 N N . LEU A 1 57 ? 3.899 21.528 -27.541 1.00 0.00 57 LEU A N 10
ATOM 15867 C CA . LEU A 1 57 ? 3.224 22.674 -28.148 1.00 0.00 57 LEU A CA 10
ATOM 15868 C C . LEU A 1 57 ? 2.394 22.206 -29.345 1.00 0.00 57 LEU A C 10
ATOM 15869 O O . LEU A 1 57 ? 1.292 22.708 -29.567 1.00 0.00 57 LEU A O 10
ATOM 15885 N N . GLN A 1 58 ? 2.894 21.214 -30.092 1.00 0.00 58 GLN A N 10
ATOM 15886 C CA . GLN A 1 58 ? 2.155 20.657 -31.211 1.00 0.00 58 GLN A CA 10
ATOM 15887 C C . GLN A 1 58 ? 0.901 19.961 -30.670 1.00 0.00 58 GLN A C 10
ATOM 15888 O O . GLN A 1 58 ? -0.194 20.155 -31.194 1.00 0.00 58 GLN A O 10
ATOM 15902 N N . VAL A 1 59 ? 1.067 19.166 -29.605 1.00 0.00 59 VAL A N 10
ATOM 15903 C CA . VAL A 1 59 ? -0.012 18.432 -28.953 1.00 0.00 59 VAL A CA 10
ATOM 15904 C C . VAL A 1 59 ? -1.094 19.370 -28.417 1.00 0.00 59 VAL A C 10
ATOM 15905 O O . VAL A 1 59 ? -2.277 19.047 -28.482 1.00 0.00 59 VAL A O 10
ATOM 15918 N N . LEU A 1 60 ? -0.693 20.550 -27.939 1.00 0.00 60 LEU A N 10
ATOM 15919 C CA . LEU A 1 60 ? -1.601 21.552 -27.394 1.00 0.00 60 LEU A CA 10
ATOM 15920 C C . LEU A 1 60 ? -2.286 22.288 -28.541 1.00 0.00 60 LEU A C 10
ATOM 15921 O O . LEU A 1 60 ? -3.439 22.678 -28.392 1.00 0.00 60 LEU A O 10
ATOM 15937 N N . GLN A 1 61 ? -1.605 22.472 -29.677 1.00 0.00 61 GLN A N 10
ATOM 15938 C CA . GLN A 1 61 ? -2.168 23.167 -30.833 1.00 0.00 61 GLN A CA 10
ATOM 15939 C C . GLN A 1 61 ? -3.119 22.250 -31.613 1.00 0.00 61 GLN A C 10
ATOM 15940 O O . GLN A 1 61 ? -3.925 22.724 -32.410 1.00 0.00 61 GLN A O 10
ATOM 15954 N N . GLN A 1 62 ? -3.012 20.939 -31.379 1.00 0.00 62 GLN A N 10
ATOM 15955 C CA . GLN A 1 62 ? -3.780 19.890 -32.022 1.00 0.00 62 GLN A CA 10
ATOM 15956 C C . GLN A 1 62 ? -5.074 19.579 -31.268 1.00 0.00 62 GLN A C 10
ATOM 15957 O O . GLN A 1 62 ? -6.077 19.267 -31.907 1.00 0.00 62 GLN A O 10
ATOM 15971 N N . THR A 1 63 ? -5.081 19.654 -29.929 1.00 0.00 63 THR A N 10
ATOM 15972 C CA . THR A 1 63 ? -6.292 19.341 -29.178 1.00 0.00 63 THR A CA 10
ATOM 15973 C C . THR A 1 63 ? -7.273 20.512 -29.190 1.00 0.00 63 THR A C 10
ATOM 15974 O O . THR A 1 63 ? -8.478 20.299 -29.337 1.00 0.00 63 THR A O 10
ATOM 15985 N N . LEU A 1 64 ? -6.776 21.745 -29.067 1.00 0.00 64 LEU A N 10
ATOM 15986 C CA . LEU A 1 64 ? -7.622 22.942 -29.108 1.00 0.00 64 LEU A CA 10
ATOM 15987 C C . LEU A 1 64 ? -6.780 24.194 -29.363 1.00 0.00 64 LEU A C 10
ATOM 15988 O O . LEU A 1 64 ? -5.626 24.214 -28.953 1.00 0.00 64 LEU A O 10
ATOM 16004 N N . PRO A 1 65 ? -7.314 25.247 -30.013 1.00 0.00 65 PRO A N 10
ATOM 16005 C CA . PRO A 1 65 ? -6.574 26.480 -30.260 1.00 0.00 65 PRO A CA 10
ATOM 16006 C C . PRO A 1 65 ? -6.230 27.117 -28.905 1.00 0.00 65 PRO A C 10
ATOM 16007 O O . PRO A 1 65 ? -7.146 27.526 -28.195 1.00 0.00 65 PRO A O 10
ATOM 16018 N N . PRO A 1 66 ? -4.946 27.184 -28.507 1.00 0.00 66 PRO A N 10
ATOM 16019 C CA . PRO A 1 66 ? -4.520 27.705 -27.221 1.00 0.00 66 PRO A CA 10
ATOM 16020 C C . PRO A 1 66 ? -4.072 29.174 -27.307 1.00 0.00 66 PRO A C 10
ATOM 16021 O O . PRO A 1 66 ? -2.915 29.435 -27.631 1.00 0.00 66 PRO A O 10
ATOM 16032 N N . PRO A 1 67 ? -4.933 30.165 -27.005 1.00 0.00 67 PRO A N 10
ATOM 16033 C CA . PRO A 1 67 ? -4.535 31.568 -27.034 1.00 0.00 67 PRO A CA 10
ATOM 16034 C C . PRO A 1 67 ? -3.496 31.842 -25.941 1.00 0.00 67 PRO A C 10
ATOM 16035 O O . PRO A 1 67 ? -2.601 32.664 -26.119 1.00 0.00 67 PRO A O 10
ATOM 16046 N N . VAL A 1 68 ? -3.609 31.138 -24.811 1.00 0.00 68 VAL A N 10
ATOM 16047 C CA . VAL A 1 68 ? -2.701 31.256 -23.680 1.00 0.00 68 VAL A CA 10
ATOM 16048 C C . VAL A 1 68 ? -1.271 30.982 -24.124 1.00 0.00 68 VAL A C 10
ATOM 16049 O O . VAL A 1 68 ? -0.373 31.752 -23.804 1.00 0.00 68 VAL A O 10
ATOM 16062 N N . PHE A 1 69 ? -1.073 29.889 -24.865 1.00 0.00 69 PHE A N 10
ATOM 16063 C CA . PHE A 1 69 ? 0.227 29.497 -25.413 1.00 0.00 69 PHE A CA 10
ATOM 16064 C C . PHE A 1 69 ? 0.894 30.703 -26.080 1.00 0.00 69 PHE A C 10
ATOM 16065 O O . PHE A 1 69 ? 2.081 30.958 -25.876 1.00 0.00 69 PHE A O 10
ATOM 16082 N N . GLN A 1 70 ? 0.112 31.458 -26.859 1.00 0.00 70 GLN A N 10
ATOM 16083 C CA . GLN A 1 70 ? 0.613 32.646 -27.537 1.00 0.00 70 GLN A CA 10
ATOM 16084 C C . GLN A 1 70 ? 1.195 33.612 -26.505 1.00 0.00 70 GLN A C 10
ATOM 16085 O O . GLN A 1 70 ? 2.299 34.113 -26.683 1.00 0.00 70 GLN A O 10
ATOM 16099 N N . MET A 1 71 ? 0.458 33.855 -25.419 1.00 0.00 71 MET A N 10
ATOM 16100 C CA . MET A 1 71 ? 0.863 34.737 -24.334 1.00 0.00 71 MET A CA 10
ATOM 16101 C C . MET A 1 71 ? 2.019 34.113 -23.552 1.00 0.00 71 MET A C 10
ATOM 16102 O O . MET A 1 71 ? 2.835 34.843 -23.002 1.00 0.00 71 MET A O 10
ATOM 16116 N N . LEU A 1 72 ? 2.158 32.783 -23.532 1.00 0.00 72 LEU A N 10
ATOM 16117 C CA . LEU A 1 72 ? 3.315 32.142 -22.929 1.00 0.00 72 LEU A CA 10
ATOM 16118 C C . LEU A 1 72 ? 4.511 32.644 -23.737 1.00 0.00 72 LEU A C 10
ATOM 16119 O O . LEU A 1 72 ? 5.569 32.905 -23.174 1.00 0.00 72 LEU A O 10
ATOM 16135 N N . LEU A 1 73 ? 4.322 32.823 -25.051 1.00 0.00 73 LEU A N 10
ATOM 16136 C CA . LEU A 1 73 ? 5.398 33.344 -25.886 1.00 0.00 73 LEU A CA 10
ATOM 16137 C C . LEU A 1 73 ? 5.685 34.818 -25.614 1.00 0.00 73 LEU A C 10
ATOM 16138 O O . LEU A 1 73 ? 6.821 35.260 -25.767 1.00 0.00 73 LEU A O 10
ATOM 16154 N N . THR A 1 74 ? 4.661 35.581 -25.229 1.00 0.00 74 THR A N 10
ATOM 16155 C CA . THR A 1 74 ? 4.745 36.992 -24.954 1.00 0.00 74 THR A CA 10
ATOM 16156 C C . THR A 1 74 ? 5.369 37.230 -23.583 1.00 0.00 74 THR A C 10
ATOM 16157 O O . THR A 1 74 ? 6.012 38.254 -23.362 1.00 0.00 74 THR A O 10
ATOM 16168 N N . LYS A 1 75 ? 5.170 36.278 -22.667 1.00 0.00 75 LYS A N 10
ATOM 16169 C CA . LYS A 1 75 ? 5.676 36.348 -21.310 1.00 0.00 75 LYS A CA 10
ATOM 16170 C C . LYS A 1 75 ? 7.188 36.113 -21.239 1.00 0.00 75 LYS A C 10
ATOM 16171 O O . LYS A 1 75 ? 7.806 36.483 -20.243 1.00 0.00 75 LYS A O 10
ATOM 16190 N N . LEU A 1 76 ? 7.788 35.522 -22.281 1.00 0.00 76 LEU A N 10
ATOM 16191 C CA . LEU A 1 76 ? 9.224 35.278 -22.342 1.00 0.00 76 LEU A CA 10
ATOM 16192 C C . LEU A 1 76 ? 10.001 36.606 -22.387 1.00 0.00 76 LEU A C 10
ATOM 16193 O O . LEU A 1 76 ? 10.733 36.898 -21.442 1.00 0.00 76 LEU A O 10
ATOM 16209 N N . PRO A 1 77 ? 9.870 37.436 -23.436 1.00 0.00 77 PRO A N 10
ATOM 16210 C CA . PRO A 1 77 ? 10.548 38.718 -23.524 1.00 0.00 77 PRO A CA 10
ATOM 16211 C C . PRO A 1 77 ? 9.886 39.737 -22.591 1.00 0.00 77 PRO A C 10
ATOM 16212 O O . PRO A 1 77 ? 8.833 39.484 -22.007 1.00 0.00 77 PRO A O 10
ATOM 16223 N N . THR A 1 78 ? 10.515 40.906 -22.456 1.00 0.00 78 THR A N 10
ATOM 16224 C CA . THR A 1 78 ? 10.060 42.008 -21.632 1.00 0.00 78 THR A CA 10
ATOM 16225 C C . THR A 1 78 ? 10.689 43.299 -22.163 1.00 0.00 78 THR A C 10
ATOM 16226 O O . THR A 1 78 ? 9.995 44.293 -22.377 1.00 0.00 78 THR A O 10
ATOM 16237 N N . ILE A 1 79 ? 12.010 43.281 -22.380 1.00 0.00 79 ILE A N 10
ATOM 16238 C CA . ILE A 1 79 ? 12.749 44.428 -22.883 1.00 0.00 79 ILE A CA 10
ATOM 16239 C C . ILE A 1 79 ? 12.208 44.790 -24.261 1.00 0.00 79 ILE A C 10
ATOM 16240 O O . ILE A 1 79 ? 11.867 45.944 -24.513 1.00 0.00 79 ILE A O 10
ATOM 16256 N N . SER A 1 80 ? 12.125 43.783 -25.131 1.00 0.00 80 SER A N 10
ATOM 16257 C CA . SER A 1 80 ? 11.625 43.913 -26.492 1.00 0.00 80 SER A CA 10
ATOM 16258 C C . SER A 1 80 ? 10.274 44.627 -26.494 1.00 0.00 80 SER A C 10
ATOM 16259 O O . SER A 1 80 ? 10.080 45.601 -27.220 1.00 0.00 80 SER A O 10
ATOM 16267 N N . GLN A 1 81 ? 9.356 44.144 -25.649 1.00 0.00 81 GLN A N 10
ATOM 16268 C CA . GLN A 1 81 ? 8.028 44.709 -25.487 1.00 0.00 81 GLN A CA 10
ATOM 16269 C C . GLN A 1 81 ? 8.125 46.191 -25.129 1.00 0.00 81 GLN A C 10
ATOM 16270 O O . GLN A 1 81 ? 7.384 47.014 -25.663 1.00 0.00 81 GLN A O 10
ATOM 16284 N N . ARG A 1 82 ? 9.047 46.524 -24.225 1.00 0.00 82 ARG A N 10
ATOM 16285 C CA . ARG A 1 82 ? 9.237 47.899 -23.783 1.00 0.00 82 ARG A CA 10
ATOM 16286 C C . ARG A 1 82 ? 9.713 48.814 -24.915 1.00 0.00 82 ARG A C 10
ATOM 16287 O O . ARG A 1 82 ? 9.247 49.949 -24.989 1.00 0.00 82 ARG A O 10
ATOM 16308 N N . ILE A 1 83 ? 10.615 48.351 -25.798 1.00 0.00 83 ILE A N 10
ATOM 16309 C CA . ILE A 1 83 ? 11.096 49.187 -26.899 1.00 0.00 83 ILE A CA 10
ATOM 16310 C C . ILE A 1 83 ? 9.916 49.536 -27.794 1.00 0.00 83 ILE A C 10
ATOM 16311 O O . ILE A 1 83 ? 9.700 50.700 -28.124 1.00 0.00 83 ILE A O 10
ATOM 16327 N N . VAL A 1 84 ? 9.159 48.501 -28.177 1.00 0.00 84 VAL A N 10
ATOM 16328 C CA . VAL A 1 84 ? 7.981 48.673 -29.024 1.00 0.00 84 VAL A CA 10
ATOM 16329 C C . VAL A 1 84 ? 7.036 49.682 -28.379 1.00 0.00 84 VAL A C 10
ATOM 16330 O O . VAL A 1 84 ? 6.594 50.630 -29.027 1.00 0.00 84 VAL A O 10
ATOM 16343 N N . SER A 1 85 ? 6.764 49.501 -27.088 1.00 0.00 85 SER A N 10
ATOM 16344 C CA . SER A 1 85 ? 5.926 50.388 -26.297 1.00 0.00 85 SER A CA 10
ATOM 16345 C C . SER A 1 85 ? 6.677 51.659 -25.875 1.00 0.00 85 SER A C 10
ATOM 16346 O O . SER A 1 85 ? 6.488 52.158 -24.767 1.00 0.00 85 SER A O 10
ATOM 16354 N N . ALA A 1 86 ? 7.519 52.180 -26.773 1.00 0.00 86 ALA A N 10
ATOM 16355 C CA . ALA A 1 86 ? 8.333 53.377 -26.630 1.00 0.00 86 ALA A CA 10
ATOM 16356 C C . ALA A 1 86 ? 8.935 53.727 -27.998 1.00 0.00 86 ALA A C 10
ATOM 16357 O O . ALA A 1 86 ? 10.085 54.155 -28.081 1.00 0.00 86 ALA A O 10
ATOM 16364 N N . GLN A 1 87 ? 8.156 53.546 -29.076 1.00 0.00 87 GLN A N 10
ATOM 16365 C CA . GLN A 1 87 ? 8.571 53.813 -30.451 1.00 0.00 87 GLN A CA 10
ATOM 16366 C C . GLN A 1 87 ? 8.561 55.323 -30.736 1.00 0.00 87 GLN A C 10
ATOM 16367 O O . GLN A 1 87 ? 7.808 55.786 -31.589 1.00 0.00 87 GLN A O 10
ATOM 16381 N N . SER A 1 88 ? 9.406 56.066 -30.010 1.00 0.00 88 SER A N 10
ATOM 16382 C CA . SER A 1 88 ? 9.616 57.512 -30.059 1.00 0.00 88 SER A CA 10
ATOM 16383 C C . SER A 1 88 ? 10.557 57.880 -28.910 1.00 0.00 88 SER A C 10
ATOM 16384 O O . SER A 1 88 ? 11.534 58.599 -29.107 1.00 0.00 88 SER A O 10
ATOM 16392 N N . LEU A 1 89 ? 10.249 57.376 -27.708 1.00 0.00 89 LEU A N 10
ATOM 16393 C CA . LEU A 1 89 ? 11.000 57.600 -26.481 1.00 0.00 89 LEU A CA 10
ATOM 16394 C C . LEU A 1 89 ? 11.849 56.368 -26.160 1.00 0.00 89 LEU A C 10
ATOM 16395 O O . LEU A 1 89 ? 11.962 55.962 -25.006 1.00 0.00 89 LEU A O 10
ATOM 16411 N N . GLY A 1 90 ? 12.439 55.774 -27.200 1.00 0.00 90 GLY A N 10
ATOM 16412 C CA . GLY A 1 90 ? 13.269 54.586 -27.087 1.00 0.00 90 GLY A CA 10
ATOM 16413 C C . GLY A 1 90 ? 14.660 54.946 -26.577 1.00 0.00 90 GLY A C 10
ATOM 16414 O O . GLY A 1 90 ? 15.098 54.435 -25.547 1.00 0.00 90 GLY A O 10
ATOM 16418 N N . GLU A 1 91 ? 15.344 55.828 -27.314 1.00 0.00 91 GLU A N 10
ATOM 16419 C CA . GLU A 1 91 ? 16.685 56.317 -27.020 1.00 0.00 91 GLU A CA 10
ATOM 16420 C C . GLU A 1 91 ? 16.592 57.801 -26.636 1.00 0.00 91 GLU A C 10
ATOM 16421 O O . GLU A 1 91 ? 15.633 58.468 -27.024 1.00 0.00 91 GLU A O 10
ATOM 16433 N N . ASP A 1 92 ? 17.570 58.316 -25.877 1.00 0.00 92 ASP A N 10
ATOM 16434 C CA . ASP A 1 92 ? 17.633 59.698 -25.419 1.00 0.00 92 ASP A CA 10
ATOM 16435 C C . ASP A 1 92 ? 18.967 60.304 -25.877 1.00 0.00 92 ASP A C 10
ATOM 16436 O O . ASP A 1 92 ? 19.949 60.253 -25.137 1.00 0.00 92 ASP A O 10
ATOM 16445 N N . ASP A 1 93 ? 19.020 60.869 -27.091 1.00 0.00 93 ASP A N 10
ATOM 16446 C CA . ASP A 1 93 ? 20.226 61.482 -27.633 1.00 0.00 93 ASP A CA 10
ATOM 16447 C C . ASP A 1 93 ? 20.442 62.851 -26.970 1.00 0.00 93 ASP A C 10
ATOM 16448 O O . ASP A 1 93 ? 19.468 63.554 -26.703 1.00 0.00 93 ASP A O 10
ATOM 16457 N N . VAL A 1 94 ? 21.695 63.239 -26.690 1.00 0.00 94 VAL A N 10
ATOM 16458 C CA . VAL A 1 94 ? 22.021 64.510 -26.052 1.00 0.00 94 VAL A CA 10
ATOM 16459 C C . VAL A 1 94 ? 23.323 65.049 -26.650 1.00 0.00 94 VAL A C 10
ATOM 16460 O O . VAL A 1 94 ? 23.305 66.069 -27.336 1.00 0.00 94 VAL A O 10
ATOM 16473 N N . GLU A 1 95 ? 24.436 64.355 -26.374 1.00 0.00 95 GLU A N 10
ATOM 16474 C CA . GLU A 1 95 ? 25.782 64.680 -26.823 1.00 0.00 95 GLU A CA 10
ATOM 16475 C C . GLU A 1 95 ? 26.117 66.149 -26.539 1.00 0.00 95 GLU A C 10
ATOM 16476 O O . GLU A 1 95 ? 25.969 66.525 -25.355 1.00 0.00 95 GLU A O 10
ATOM 16489 N N . GLY B 2 1 ? -11.036 20.594 -28.494 1.00 0.00 1 GLY B N 10
ATOM 16490 C CA . GLY B 2 1 ? -11.311 19.190 -28.150 1.00 0.00 1 GLY B CA 10
ATOM 16491 C C . GLY B 2 1 ? -12.301 19.111 -26.992 1.00 0.00 1 GLY B C 10
ATOM 16492 O O . GLY B 2 1 ? -12.590 20.142 -26.388 1.00 0.00 1 GLY B O 10
ATOM 16498 N N . PRO B 2 2 ? -12.816 17.915 -26.667 1.00 0.00 2 PRO B N 10
ATOM 16499 C CA . PRO B 2 2 ? -13.755 17.723 -25.572 1.00 0.00 2 PRO B CA 10
ATOM 16500 C C . PRO B 2 2 ? -13.076 18.006 -24.228 1.00 0.00 2 PRO B C 10
ATOM 16501 O O . PRO B 2 2 ? -13.702 18.550 -23.322 1.00 0.00 2 PRO B O 10
ATOM 16512 N N . ARG B 2 3 ? -11.795 17.641 -24.110 1.00 0.00 3 ARG B N 10
ATOM 16513 C CA . ARG B 2 3 ? -10.970 17.838 -22.931 1.00 0.00 3 ARG B CA 10
ATOM 16514 C C . ARG B 2 3 ? -9.516 17.826 -23.401 1.00 0.00 3 ARG B C 10
ATOM 16515 O O . ARG B 2 3 ? -9.145 16.969 -24.207 1.00 0.00 3 ARG B O 10
ATOM 16536 N N . LEU B 2 4 ? -8.703 18.775 -22.925 1.00 0.00 4 LEU B N 10
ATOM 16537 C CA . LEU B 2 4 ? -7.303 18.892 -23.319 1.00 0.00 4 LEU B CA 10
ATOM 16538 C C . LEU B 2 4 ? -6.580 17.561 -23.107 1.00 0.00 4 LEU B C 10
ATOM 16539 O O . LEU B 2 4 ? -5.930 17.059 -24.022 1.00 0.00 4 LEU B O 10
ATOM 16555 N N . SER B 2 5 ? -6.703 16.973 -21.912 1.00 0.00 5 SER B N 10
ATOM 16556 C CA . SER B 2 5 ? -6.053 15.718 -21.557 1.00 0.00 5 SER B CA 10
ATOM 16557 C C . SER B 2 5 ? -6.452 14.476 -22.368 1.00 0.00 5 SER B C 10
ATOM 16558 O O . SER B 2 5 ? -5.977 13.390 -22.047 1.00 0.00 5 SER B O 10
ATOM 16566 N N . ARG B 2 6 ? -7.280 14.593 -23.416 1.00 0.00 6 ARG B N 10
ATOM 16567 C CA . ARG B 2 6 ? -7.642 13.444 -24.241 1.00 0.00 6 ARG B CA 10
ATOM 16568 C C . ARG B 2 6 ? -6.391 12.880 -24.935 1.00 0.00 6 ARG B C 10
ATOM 16569 O O . ARG B 2 6 ? -6.287 11.672 -25.137 1.00 0.00 6 ARG B O 10
ATOM 16590 N N . LEU B 2 7 ? -5.442 13.756 -25.287 1.00 0.00 7 LEU B N 10
ATOM 16591 C CA . LEU B 2 7 ? -4.183 13.401 -25.933 1.00 0.00 7 LEU B CA 10
ATOM 16592 C C . LEU B 2 7 ? -3.298 12.551 -25.014 1.00 0.00 7 LEU B C 10
ATOM 16593 O O . LEU B 2 7 ? -2.816 11.503 -25.429 1.00 0.00 7 LEU B O 10
ATOM 16609 N N . LEU B 2 8 ? -3.077 12.986 -23.769 1.00 0.00 8 LEU B N 10
ATOM 16610 C CA . LEU B 2 8 ? -2.235 12.276 -22.814 1.00 0.00 8 LEU B CA 10
ATOM 16611 C C . LEU B 2 8 ? -2.968 10.958 -22.522 1.00 0.00 8 LEU B C 10
ATOM 16612 O O . LEU B 2 8 ? -4.150 10.966 -22.193 1.00 0.00 8 LEU B O 10
ATOM 16628 N N . SER B 2 9 ? -2.252 9.850 -22.719 1.00 0.00 9 SER B N 10
ATOM 16629 C CA . SER B 2 9 ? -2.644 8.440 -22.665 1.00 0.00 9 SER B CA 10
ATOM 16630 C C . SER B 2 9 ? -1.890 7.802 -23.840 1.00 0.00 9 SER B C 10
ATOM 16631 O O . SER B 2 9 ? -1.422 6.668 -23.758 1.00 0.00 9 SER B O 10
ATOM 16639 N N . TYR B 2 10 ? -1.728 8.586 -24.920 1.00 0.00 10 TYR B N 10
ATOM 16640 C CA . TYR B 2 10 ? -0.974 8.289 -26.131 1.00 0.00 10 TYR B CA 10
ATOM 16641 C C . TYR B 2 10 ? 0.518 8.020 -25.848 1.00 0.00 10 TYR B C 10
ATOM 16642 O O . TYR B 2 10 ? 1.259 7.650 -26.757 1.00 0.00 10 TYR B O 10
ATOM 16660 N N . ALA B 2 11 ? 0.958 8.244 -24.603 1.00 0.00 11 ALA B N 10
ATOM 16661 C CA . ALA B 2 11 ? 2.306 8.127 -24.096 1.00 0.00 11 ALA B CA 10
ATOM 16662 C C . ALA B 2 11 ? 2.201 7.771 -22.613 1.00 0.00 11 ALA B C 10
ATOM 16663 O O . ALA B 2 11 ? 1.178 8.196 -22.029 1.00 0.00 11 ALA B O 10
ATOM 16671 N N . ARG A 1 1 ? 2.294 9.583 5.514 1.00 0.00 1 ARG A N 11
ATOM 16672 C CA . ARG A 1 1 ? 1.278 10.376 4.796 1.00 0.00 1 ARG A CA 11
ATOM 16673 C C . ARG A 1 1 ? 1.444 10.191 3.290 1.00 0.00 1 ARG A C 11
ATOM 16674 O O . ARG A 1 1 ? 2.548 9.907 2.833 1.00 0.00 1 ARG A O 11
ATOM 16697 N N . ALA A 1 2 ? 0.354 10.376 2.539 1.00 0.00 2 ALA A N 11
ATOM 16698 C CA . ALA A 1 2 ? 0.332 10.290 1.085 1.00 0.00 2 ALA A CA 11
ATOM 16699 C C . ALA A 1 2 ? -0.630 11.352 0.555 1.00 0.00 2 ALA A C 11
ATOM 16700 O O . ALA A 1 2 ? -1.422 11.105 -0.352 1.00 0.00 2 ALA A O 11
ATOM 16707 N N . GLY A 1 3 ? -0.553 12.550 1.141 1.00 0.00 3 GLY A N 11
ATOM 16708 C CA . GLY A 1 3 ? -1.382 13.689 0.792 1.00 0.00 3 GLY A CA 11
ATOM 16709 C C . GLY A 1 3 ? -0.727 14.478 -0.333 1.00 0.00 3 GLY A C 11
ATOM 16710 O O . GLY A 1 3 ? -0.305 15.611 -0.116 1.00 0.00 3 GLY A O 11
ATOM 16714 N N . LEU A 1 4 ? -0.653 13.862 -1.523 1.00 0.00 4 LEU A N 11
ATOM 16715 C CA . LEU A 1 4 ? -0.058 14.451 -2.732 1.00 0.00 4 LEU A CA 11
ATOM 16716 C C . LEU A 1 4 ? 1.464 14.601 -2.587 1.00 0.00 4 LEU A C 11
ATOM 16717 O O . LEU A 1 4 ? 1.998 14.654 -1.480 1.00 0.00 4 LEU A O 11
ATOM 16733 N N . SER A 1 5 ? 2.177 14.656 -3.720 1.00 0.00 5 SER A N 11
ATOM 16734 C CA . SER A 1 5 ? 3.617 14.790 -3.771 1.00 0.00 5 SER A CA 11
ATOM 16735 C C . SER A 1 5 ? 4.070 15.135 -5.191 1.00 0.00 5 SER A C 11
ATOM 16736 O O . SER A 1 5 ? 4.276 14.240 -6.011 1.00 0.00 5 SER A O 11
ATOM 16744 N N . LYS A 1 6 ? 4.232 16.430 -5.477 1.00 0.00 6 LYS A N 11
ATOM 16745 C CA . LYS A 1 6 ? 4.682 16.923 -6.771 1.00 0.00 6 LYS A CA 11
ATOM 16746 C C . LYS A 1 6 ? 6.183 16.621 -6.897 1.00 0.00 6 LYS A C 11
ATOM 16747 O O . LYS A 1 6 ? 6.918 16.931 -5.962 1.00 0.00 6 LYS A O 11
ATOM 16766 N N . LEU A 1 7 ? 6.650 16.034 -8.016 1.00 0.00 7 LEU A N 11
ATOM 16767 C CA . LEU A 1 7 ? 8.056 15.704 -8.244 1.00 0.00 7 LEU A CA 11
ATOM 16768 C C . LEU A 1 7 ? 8.702 15.022 -7.030 1.00 0.00 7 LEU A C 11
ATOM 16769 O O . LEU A 1 7 ? 9.557 15.620 -6.380 1.00 0.00 7 LEU A O 11
ATOM 16785 N N . PRO A 1 8 ? 8.300 13.777 -6.716 1.00 0.00 8 PRO A N 11
ATOM 16786 C CA . PRO A 1 8 ? 8.819 13.030 -5.583 1.00 0.00 8 PRO A CA 11
ATOM 16787 C C . PRO A 1 8 ? 10.253 12.549 -5.854 1.00 0.00 8 PRO A C 11
ATOM 16788 O O . PRO A 1 8 ? 11.198 13.315 -5.684 1.00 0.00 8 PRO A O 11
ATOM 16799 N N . ASP A 1 9 ? 10.427 11.288 -6.268 1.00 0.00 9 ASP A N 11
ATOM 16800 C CA . ASP A 1 9 ? 11.739 10.713 -6.550 1.00 0.00 9 ASP A CA 11
ATOM 16801 C C . ASP A 1 9 ? 12.305 11.245 -7.872 1.00 0.00 9 ASP A C 11
ATOM 16802 O O . ASP A 1 9 ? 13.518 11.368 -8.027 1.00 0.00 9 ASP A O 11
ATOM 16811 N N . LEU A 1 10 ? 11.422 11.573 -8.829 1.00 0.00 10 LEU A N 11
ATOM 16812 C CA . LEU A 1 10 ? 11.722 12.129 -10.141 1.00 0.00 10 LEU A CA 11
ATOM 16813 C C . LEU A 1 10 ? 12.370 11.144 -11.120 1.00 0.00 10 LEU A C 11
ATOM 16814 O O . LEU A 1 10 ? 12.253 11.327 -12.331 1.00 0.00 10 LEU A O 11
ATOM 16830 N N . LYS A 1 11 ? 13.037 10.103 -10.619 1.00 0.00 11 LYS A N 11
ATOM 16831 C CA . LYS A 1 11 ? 13.682 9.091 -11.447 1.00 0.00 11 LYS A CA 11
ATOM 16832 C C . LYS A 1 11 ? 12.666 8.286 -12.260 1.00 0.00 11 LYS A C 11
ATOM 16833 O O . LYS A 1 11 ? 12.979 7.866 -13.374 1.00 0.00 11 LYS A O 11
ATOM 16852 N N . ASP A 1 12 ? 11.465 8.058 -11.716 1.00 0.00 12 ASP A N 11
ATOM 16853 C CA . ASP A 1 12 ? 10.447 7.264 -12.388 1.00 0.00 12 ASP A CA 11
ATOM 16854 C C . ASP A 1 12 ? 9.737 8.095 -13.455 1.00 0.00 12 ASP A C 11
ATOM 16855 O O . ASP A 1 12 ? 9.437 9.273 -13.257 1.00 0.00 12 ASP A O 11
ATOM 16864 N N . ALA A 1 13 ? 9.477 7.453 -14.595 1.00 0.00 13 ALA A N 11
ATOM 16865 C CA . ALA A 1 13 ? 8.829 8.055 -15.749 1.00 0.00 13 ALA A CA 11
ATOM 16866 C C . ALA A 1 13 ? 7.349 8.272 -15.484 1.00 0.00 13 ALA A C 11
ATOM 16867 O O . ALA A 1 13 ? 6.804 9.324 -15.797 1.00 0.00 13 ALA A O 11
ATOM 16874 N N . GLU A 1 14 ? 6.715 7.264 -14.897 1.00 0.00 14 GLU A N 11
ATOM 16875 C CA . GLU A 1 14 ? 5.309 7.244 -14.545 1.00 0.00 14 GLU A CA 11
ATOM 16876 C C . GLU A 1 14 ? 4.982 8.384 -13.578 1.00 0.00 14 GLU A C 11
ATOM 16877 O O . GLU A 1 14 ? 3.958 9.046 -13.714 1.00 0.00 14 GLU A O 11
ATOM 16889 N N . ALA A 1 15 ? 5.864 8.617 -12.602 1.00 0.00 15 ALA A N 11
ATOM 16890 C CA . ALA A 1 15 ? 5.704 9.671 -11.606 1.00 0.00 15 ALA A CA 11
ATOM 16891 C C . ALA A 1 15 ? 5.864 11.041 -12.258 1.00 0.00 15 ALA A C 11
ATOM 16892 O O . ALA A 1 15 ? 5.183 12.000 -11.888 1.00 0.00 15 ALA A O 11
ATOM 16899 N N . VAL A 1 16 ? 6.766 11.121 -13.241 1.00 0.00 16 VAL A N 11
ATOM 16900 C CA . VAL A 1 16 ? 7.014 12.354 -13.977 1.00 0.00 16 VAL A CA 11
ATOM 16901 C C . VAL A 1 16 ? 5.797 12.614 -14.852 1.00 0.00 16 VAL A C 11
ATOM 16902 O O . VAL A 1 16 ? 5.374 13.759 -14.978 1.00 0.00 16 VAL A O 11
ATOM 16915 N N . GLN A 1 17 ? 5.222 11.556 -15.438 1.00 0.00 17 GLN A N 11
ATOM 16916 C CA . GLN A 1 17 ? 4.042 11.686 -16.275 1.00 0.00 17 GLN A CA 11
ATOM 16917 C C . GLN A 1 17 ? 2.878 12.164 -15.420 1.00 0.00 17 GLN A C 11
ATOM 16918 O O . GLN A 1 17 ? 2.129 13.035 -15.851 1.00 0.00 17 GLN A O 11
ATOM 16932 N N . LYS A 1 18 ? 2.741 11.607 -14.209 1.00 0.00 18 LYS A N 11
ATOM 16933 C CA . LYS A 1 18 ? 1.672 11.985 -13.291 1.00 0.00 18 LYS A CA 11
ATOM 16934 C C . LYS A 1 18 ? 1.733 13.484 -13.001 1.00 0.00 18 LYS A C 11
ATOM 16935 O O . LYS A 1 18 ? 0.765 14.201 -13.243 1.00 0.00 18 LYS A O 11
ATOM 16954 N N . PHE A 1 19 ? 2.873 13.956 -12.493 1.00 0.00 19 PHE A N 11
ATOM 16955 C CA . PHE A 1 19 ? 3.058 15.367 -12.178 1.00 0.00 19 PHE A CA 11
ATOM 16956 C C . PHE A 1 19 ? 2.928 16.256 -13.429 1.00 0.00 19 PHE A C 11
ATOM 16957 O O . PHE A 1 19 ? 2.293 17.309 -13.387 1.00 0.00 19 PHE A O 11
ATOM 16974 N N . PHE A 1 20 ? 3.545 15.847 -14.544 1.00 0.00 20 PHE A N 11
ATOM 16975 C CA . PHE A 1 20 ? 3.523 16.608 -15.794 1.00 0.00 20 PHE A CA 11
ATOM 16976 C C . PHE A 1 20 ? 2.062 16.877 -16.170 1.00 0.00 20 PHE A C 11
ATOM 16977 O O . PHE A 1 20 ? 1.668 18.021 -16.405 1.00 0.00 20 PHE A O 11
ATOM 16994 N N . LEU A 1 21 ? 1.250 15.812 -16.178 1.00 0.00 21 LEU A N 11
ATOM 16995 C CA . LEU A 1 21 ? -0.174 15.903 -16.443 1.00 0.00 21 LEU A CA 11
ATOM 16996 C C . LEU A 1 21 ? -0.859 16.721 -15.359 1.00 0.00 21 LEU A C 11
ATOM 16997 O O . LEU A 1 21 ? -1.764 17.476 -15.687 1.00 0.00 21 LEU A O 11
ATOM 17013 N N . GLU A 1 22 ? -0.444 16.612 -14.094 1.00 0.00 22 GLU A N 11
ATOM 17014 C CA . GLU A 1 22 ? -1.039 17.409 -13.026 1.00 0.00 22 GLU A CA 11
ATOM 17015 C C . GLU A 1 22 ? -0.946 18.895 -13.383 1.00 0.00 22 GLU A C 11
ATOM 17016 O O . GLU A 1 22 ? -1.880 19.640 -13.113 1.00 0.00 22 GLU A O 11
ATOM 17028 N N . GLU A 1 23 ? 0.160 19.331 -14.001 1.00 0.00 23 GLU A N 11
ATOM 17029 C CA . GLU A 1 23 ? 0.366 20.722 -14.389 1.00 0.00 23 GLU A CA 11
ATOM 17030 C C . GLU A 1 23 ? -0.426 21.061 -15.653 1.00 0.00 23 GLU A C 11
ATOM 17031 O O . GLU A 1 23 ? -1.085 22.100 -15.684 1.00 0.00 23 GLU A O 11
ATOM 17043 N N . ILE A 1 24 ? -0.408 20.184 -16.669 1.00 0.00 24 ILE A N 11
ATOM 17044 C CA . ILE A 1 24 ? -1.214 20.371 -17.890 1.00 0.00 24 ILE A CA 11
ATOM 17045 C C . ILE A 1 24 ? -2.681 20.596 -17.447 1.00 0.00 24 ILE A C 11
ATOM 17046 O O . ILE A 1 24 ? -3.351 21.529 -17.902 1.00 0.00 24 ILE A O 11
ATOM 17062 N N . GLN A 1 25 ? -3.155 19.730 -16.539 1.00 0.00 25 GLN A N 11
ATOM 17063 C CA . GLN A 1 25 ? -4.506 19.726 -15.987 1.00 0.00 25 GLN A CA 11
ATOM 17064 C C . GLN A 1 25 ? -4.794 21.000 -15.195 1.00 0.00 25 GLN A C 11
ATOM 17065 O O . GLN A 1 25 ? -5.698 21.758 -15.538 1.00 0.00 25 GLN A O 11
ATOM 17079 N N . LEU A 1 26 ? -4.019 21.200 -14.127 1.00 0.00 26 LEU A N 11
ATOM 17080 C CA . LEU A 1 26 ? -4.103 22.320 -13.189 1.00 0.00 26 LEU A CA 11
ATOM 17081 C C . LEU A 1 26 ? -4.154 23.636 -13.962 1.00 0.00 26 LEU A C 11
ATOM 17082 O O . LEU A 1 26 ? -5.075 24.425 -13.759 1.00 0.00 26 LEU A O 11
ATOM 17098 N N . GLY A 1 27 ? -3.186 23.871 -14.856 1.00 0.00 27 GLY A N 11
ATOM 17099 C CA . GLY A 1 27 ? -3.152 25.081 -15.664 1.00 0.00 27 GLY A CA 11
ATOM 17100 C C . GLY A 1 27 ? -4.437 25.200 -16.462 1.00 0.00 27 GLY A C 11
ATOM 17101 O O . GLY A 1 27 ? -5.208 26.121 -16.211 1.00 0.00 27 GLY A O 11
ATOM 17105 N N . GLU A 1 28 ? -4.687 24.283 -17.407 1.00 0.00 28 GLU A N 11
ATOM 17106 C CA . GLU A 1 28 ? -5.908 24.353 -18.204 1.00 0.00 28 GLU A CA 11
ATOM 17107 C C . GLU A 1 28 ? -7.195 24.555 -17.383 1.00 0.00 28 GLU A C 11
ATOM 17108 O O . GLU A 1 28 ? -8.118 25.224 -17.849 1.00 0.00 28 GLU A O 11
ATOM 17120 N N . GLU A 1 29 ? -7.258 24.022 -16.159 1.00 0.00 29 GLU A N 11
ATOM 17121 C CA . GLU A 1 29 ? -8.403 24.204 -15.269 1.00 0.00 29 GLU A CA 11
ATOM 17122 C C . GLU A 1 29 ? -8.417 25.624 -14.691 1.00 0.00 29 GLU A C 11
ATOM 17123 O O . GLU A 1 29 ? -9.472 26.251 -14.656 1.00 0.00 29 GLU A O 11
ATOM 17135 N N . LEU A 1 30 ? -7.277 26.176 -14.258 1.00 0.00 30 LEU A N 11
ATOM 17136 C CA . LEU A 1 30 ? -7.267 27.550 -13.764 1.00 0.00 30 LEU A CA 11
ATOM 17137 C C . LEU A 1 30 ? -7.628 28.496 -14.902 1.00 0.00 30 LEU A C 11
ATOM 17138 O O . LEU A 1 30 ? -8.336 29.477 -14.689 1.00 0.00 30 LEU A O 11
ATOM 17154 N N . LEU A 1 31 ? -7.182 28.195 -16.122 1.00 0.00 31 LEU A N 11
ATOM 17155 C CA . LEU A 1 31 ? -7.532 28.988 -17.297 1.00 0.00 31 LEU A CA 11
ATOM 17156 C C . LEU A 1 31 ? -9.025 28.869 -17.543 1.00 0.00 31 LEU A C 11
ATOM 17157 O O . LEU A 1 31 ? -9.655 29.836 -17.967 1.00 0.00 31 LEU A O 11
ATOM 17173 N N . ALA A 1 32 ? -9.595 27.705 -17.218 1.00 0.00 32 ALA A N 11
ATOM 17174 C CA . ALA A 1 32 ? -11.033 27.513 -17.289 1.00 0.00 32 ALA A CA 11
ATOM 17175 C C . ALA A 1 32 ? -11.743 28.513 -16.364 1.00 0.00 32 ALA A C 11
ATOM 17176 O O . ALA A 1 32 ? -12.906 28.838 -16.595 1.00 0.00 32 ALA A O 11
ATOM 17183 N N . GLN A 1 33 ? -11.033 29.024 -15.346 1.00 0.00 33 GLN A N 11
ATOM 17184 C CA . GLN A 1 33 ? -11.519 30.037 -14.421 1.00 0.00 33 GLN A CA 11
ATOM 17185 C C . GLN A 1 33 ? -11.173 31.414 -15.002 1.00 0.00 33 GLN A C 11
ATOM 17186 O O . GLN A 1 33 ? -11.945 32.362 -14.867 1.00 0.00 33 GLN A O 11
ATOM 17200 N N . GLY A 1 34 ? -10.015 31.496 -15.666 1.00 0.00 34 GLY A N 11
ATOM 17201 C CA . GLY A 1 34 ? -9.480 32.664 -16.347 1.00 0.00 34 GLY A CA 11
ATOM 17202 C C . GLY A 1 34 ? -8.064 33.036 -15.909 1.00 0.00 34 GLY A C 11
ATOM 17203 O O . GLY A 1 34 ? -7.618 34.130 -16.249 1.00 0.00 34 GLY A O 11
ATOM 17207 N N . ASP A 1 35 ? -7.344 32.180 -15.162 1.00 0.00 35 ASP A N 11
ATOM 17208 C CA . ASP A 1 35 ? -6.003 32.546 -14.679 1.00 0.00 35 ASP A CA 11
ATOM 17209 C C . ASP A 1 35 ? -4.851 32.269 -15.662 1.00 0.00 35 ASP A C 11
ATOM 17210 O O . ASP A 1 35 ? -3.862 31.624 -15.320 1.00 0.00 35 ASP A O 11
ATOM 17219 N N . TYR A 1 36 ? -4.978 32.780 -16.890 1.00 0.00 36 TYR A N 11
ATOM 17220 C CA . TYR A 1 36 ? -4.037 32.701 -18.010 1.00 0.00 36 TYR A CA 11
ATOM 17221 C C . TYR A 1 36 ? -2.581 32.890 -17.602 1.00 0.00 36 TYR A C 11
ATOM 17222 O O . TYR A 1 36 ? -1.700 32.179 -18.086 1.00 0.00 36 TYR A O 11
ATOM 17240 N N . GLU A 1 37 ? -2.339 33.846 -16.712 1.00 0.00 37 GLU A N 11
ATOM 17241 C CA . GLU A 1 37 ? -1.007 34.164 -16.224 1.00 0.00 37 GLU A CA 11
ATOM 17242 C C . GLU A 1 37 ? -0.397 32.989 -15.469 1.00 0.00 37 GLU A C 11
ATOM 17243 O O . GLU A 1 37 ? 0.800 32.732 -15.588 1.00 0.00 37 GLU A O 11
ATOM 17255 N N . LYS A 1 38 ? -1.229 32.257 -14.729 1.00 0.00 38 LYS A N 11
ATOM 17256 C CA . LYS A 1 38 ? -0.779 31.062 -14.026 1.00 0.00 38 LYS A CA 11
ATOM 17257 C C . LYS A 1 38 ? -0.545 29.977 -15.060 1.00 0.00 38 LYS A C 11
ATOM 17258 O O . LYS A 1 38 ? 0.413 29.220 -14.949 1.00 0.00 38 LYS A O 11
ATOM 17277 N N . GLY A 1 39 ? -1.420 29.908 -16.070 1.00 0.00 39 GLY A N 11
ATOM 17278 C CA . GLY A 1 39 ? -1.305 28.933 -17.140 1.00 0.00 39 GLY A CA 11
ATOM 17279 C C . GLY A 1 39 ? 0.052 29.007 -17.799 1.00 0.00 39 GLY A C 11
ATOM 17280 O O . GLY A 1 39 ? 0.608 27.974 -18.153 1.00 0.00 39 GLY A O 11
ATOM 17284 N N . VAL A 1 40 ? 0.587 30.221 -17.963 1.00 0.00 40 VAL A N 11
ATOM 17285 C CA . VAL A 1 40 ? 1.889 30.370 -18.580 1.00 0.00 40 VAL A CA 11
ATOM 17286 C C . VAL A 1 40 ? 2.930 29.629 -17.739 1.00 0.00 40 VAL A C 11
ATOM 17287 O O . VAL A 1 40 ? 3.724 28.873 -18.287 1.00 0.00 40 VAL A O 11
ATOM 17300 N N . ASP A 1 41 ? 2.917 29.836 -16.420 1.00 0.00 41 ASP A N 11
ATOM 17301 C CA . ASP A 1 41 ? 3.858 29.210 -15.498 1.00 0.00 41 ASP A CA 11
ATOM 17302 C C . ASP A 1 41 ? 3.665 27.698 -15.451 1.00 0.00 41 ASP A C 11
ATOM 17303 O O . ASP A 1 41 ? 4.619 26.939 -15.577 1.00 0.00 41 ASP A O 11
ATOM 17312 N N . HIS A 1 42 ? 2.424 27.258 -15.272 1.00 0.00 42 HIS A N 11
ATOM 17313 C CA . HIS A 1 42 ? 2.070 25.850 -15.198 1.00 0.00 42 HIS A CA 11
ATOM 17314 C C . HIS A 1 42 ? 2.464 25.141 -16.479 1.00 0.00 42 HIS A C 11
ATOM 17315 O O . HIS A 1 42 ? 2.934 24.004 -16.438 1.00 0.00 42 HIS A O 11
ATOM 17329 N N . LEU A 1 43 ? 2.303 25.811 -17.625 1.00 0.00 43 LEU A N 11
ATOM 17330 C CA . LEU A 1 43 ? 2.716 25.179 -18.858 1.00 0.00 43 LEU A CA 11
ATOM 17331 C C . LEU A 1 43 ? 4.241 25.165 -18.839 1.00 0.00 43 LEU A C 11
ATOM 17332 O O . LEU A 1 43 ? 4.835 24.136 -19.129 1.00 0.00 43 LEU A O 11
ATOM 17348 N N . THR A 1 44 ? 4.875 26.286 -18.464 1.00 0.00 44 THR A N 11
ATOM 17349 C CA . THR A 1 44 ? 6.335 26.379 -18.389 1.00 0.00 44 THR A CA 11
ATOM 17350 C C . THR A 1 44 ? 6.909 25.213 -17.573 1.00 0.00 44 THR A C 11
ATOM 17351 O O . THR A 1 44 ? 7.955 24.660 -17.910 1.00 0.00 44 THR A O 11
ATOM 17362 N N . ASN A 1 45 ? 6.202 24.833 -16.506 1.00 0.00 45 ASN A N 11
ATOM 17363 C CA . ASN A 1 45 ? 6.588 23.732 -15.632 1.00 0.00 45 ASN A CA 11
ATOM 17364 C C . ASN A 1 45 ? 6.506 22.431 -16.422 1.00 0.00 45 ASN A C 11
ATOM 17365 O O . ASN A 1 45 ? 7.442 21.631 -16.394 1.00 0.00 45 ASN A O 11
ATOM 17376 N N . ALA A 1 46 ? 5.397 22.231 -17.146 1.00 0.00 46 ALA A N 11
ATOM 17377 C CA . ALA A 1 46 ? 5.208 21.051 -17.969 1.00 0.00 46 ALA A CA 11
ATOM 17378 C C . ALA A 1 46 ? 6.423 20.904 -18.907 1.00 0.00 46 ALA A C 11
ATOM 17379 O O . ALA A 1 46 ? 7.023 19.832 -18.989 1.00 0.00 46 ALA A O 11
ATOM 17386 N N . ILE A 1 47 ? 6.831 21.991 -19.577 1.00 0.00 47 ILE A N 11
ATOM 17387 C CA . ILE A 1 47 ? 8.009 21.988 -20.450 1.00 0.00 47 ILE A CA 11
ATOM 17388 C C . ILE A 1 47 ? 9.290 21.677 -19.679 1.00 0.00 47 ILE A C 11
ATOM 17389 O O . ILE A 1 47 ? 10.165 20.980 -20.186 1.00 0.00 47 ILE A O 11
ATOM 17405 N N . ALA A 1 48 ? 9.414 22.227 -18.474 1.00 0.00 48 ALA A N 11
ATOM 17406 C CA . ALA A 1 48 ? 10.598 22.102 -17.639 1.00 0.00 48 ALA A CA 11
ATOM 17407 C C . ALA A 1 48 ? 10.867 20.658 -17.270 1.00 0.00 48 ALA A C 11
ATOM 17408 O O . ALA A 1 48 ? 12.023 20.265 -17.126 1.00 0.00 48 ALA A O 11
ATOM 17415 N N . VAL A 1 49 ? 9.796 19.874 -17.130 1.00 0.00 49 VAL A N 11
ATOM 17416 C CA . VAL A 1 49 ? 9.912 18.476 -16.777 1.00 0.00 49 VAL A CA 11
ATOM 17417 C C . VAL A 1 49 ? 9.792 17.579 -18.006 1.00 0.00 49 VAL A C 11
ATOM 17418 O O . VAL A 1 49 ? 10.154 16.408 -17.926 1.00 0.00 49 VAL A O 11
ATOM 17431 N N . CYS A 1 50 ? 9.313 18.108 -19.142 1.00 0.00 50 CYS A N 11
ATOM 17432 C CA . CYS A 1 50 ? 9.204 17.317 -20.362 1.00 0.00 50 CYS A CA 11
ATOM 17433 C C . CYS A 1 50 ? 10.512 17.390 -21.149 1.00 0.00 50 CYS A C 11
ATOM 17434 O O . CYS A 1 50 ? 11.088 16.358 -21.483 1.00 0.00 50 CYS A O 11
ATOM 17442 N N . GLY A 1 51 ? 10.982 18.609 -21.440 1.00 0.00 51 GLY A N 11
ATOM 17443 C CA . GLY A 1 51 ? 12.220 18.843 -22.173 1.00 0.00 51 GLY A CA 11
ATOM 17444 C C . GLY A 1 51 ? 12.010 18.886 -23.689 1.00 0.00 51 GLY A C 11
ATOM 17445 O O . GLY A 1 51 ? 12.943 19.187 -24.428 1.00 0.00 51 GLY A O 11
ATOM 17449 N N . GLN A 1 52 ? 10.788 18.598 -24.150 1.00 0.00 52 GLN A N 11
ATOM 17450 C CA . GLN A 1 52 ? 10.397 18.601 -25.555 1.00 0.00 52 GLN A CA 11
ATOM 17451 C C . GLN A 1 52 ? 9.218 19.573 -25.683 1.00 0.00 52 GLN A C 11
ATOM 17452 O O . GLN A 1 52 ? 8.093 19.136 -25.933 1.00 0.00 52 GLN A O 11
ATOM 17466 N N . PRO A 1 53 ? 9.439 20.892 -25.503 1.00 0.00 53 PRO A N 11
ATOM 17467 C CA . PRO A 1 53 ? 8.373 21.875 -25.578 1.00 0.00 53 PRO A CA 11
ATOM 17468 C C . PRO A 1 53 ? 7.569 21.805 -26.865 1.00 0.00 53 PRO A C 11
ATOM 17469 O O . PRO A 1 53 ? 6.348 21.742 -26.820 1.00 0.00 53 PRO A O 11
ATOM 17480 N N . GLN A 1 54 ? 8.265 21.839 -27.999 1.00 0.00 54 GLN A N 11
ATOM 17481 C CA . GLN A 1 54 ? 7.681 21.850 -29.333 1.00 0.00 54 GLN A CA 11
ATOM 17482 C C . GLN A 1 54 ? 6.706 20.695 -29.532 1.00 0.00 54 GLN A C 11
ATOM 17483 O O . GLN A 1 54 ? 5.596 20.919 -30.012 1.00 0.00 54 GLN A O 11
ATOM 17497 N N . GLN A 1 55 ? 7.096 19.474 -29.148 1.00 0.00 55 GLN A N 11
ATOM 17498 C CA . GLN A 1 55 ? 6.199 18.331 -29.274 1.00 0.00 55 GLN A CA 11
ATOM 17499 C C . GLN A 1 55 ? 4.911 18.631 -28.522 1.00 0.00 55 GLN A C 11
ATOM 17500 O O . GLN A 1 55 ? 3.823 18.423 -29.055 1.00 0.00 55 GLN A O 11
ATOM 17514 N N . LEU A 1 56 ? 5.042 19.144 -27.297 1.00 0.00 56 LEU A N 11
ATOM 17515 C CA . LEU A 1 56 ? 3.888 19.493 -26.499 1.00 0.00 56 LEU A CA 11
ATOM 17516 C C . LEU A 1 56 ? 3.080 20.617 -27.156 1.00 0.00 56 LEU A C 11
ATOM 17517 O O . LEU A 1 56 ? 1.856 20.566 -27.171 1.00 0.00 56 LEU A O 11
ATOM 17533 N N . LEU A 1 57 ? 3.726 21.641 -27.717 1.00 0.00 57 LEU A N 11
ATOM 17534 C CA . LEU A 1 57 ? 2.980 22.727 -28.352 1.00 0.00 57 LEU A CA 11
ATOM 17535 C C . LEU A 1 57 ? 2.168 22.190 -29.536 1.00 0.00 57 LEU A C 11
ATOM 17536 O O . LEU A 1 57 ? 1.021 22.596 -29.736 1.00 0.00 57 LEU A O 11
ATOM 17552 N N . GLN A 1 58 ? 2.729 21.245 -30.297 1.00 0.00 58 GLN A N 11
ATOM 17553 C CA . GLN A 1 58 ? 2.018 20.620 -31.403 1.00 0.00 58 GLN A CA 11
ATOM 17554 C C . GLN A 1 58 ? 0.849 19.800 -30.843 1.00 0.00 58 GLN A C 11
ATOM 17555 O O . GLN A 1 58 ? -0.265 19.869 -31.359 1.00 0.00 58 GLN A O 11
ATOM 17569 N N . VAL A 1 59 ? 1.101 19.036 -29.774 1.00 0.00 59 VAL A N 11
ATOM 17570 C CA . VAL A 1 59 ? 0.095 18.204 -29.119 1.00 0.00 59 VAL A CA 11
ATOM 17571 C C . VAL A 1 59 ? -1.056 19.034 -28.555 1.00 0.00 59 VAL A C 11
ATOM 17572 O O . VAL A 1 59 ? -2.196 18.579 -28.543 1.00 0.00 59 VAL A O 11
ATOM 17585 N N . LEU A 1 60 ? -0.777 20.267 -28.130 1.00 0.00 60 LEU A N 11
ATOM 17586 C CA . LEU A 1 60 ? -1.796 21.153 -27.585 1.00 0.00 60 LEU A CA 11
ATOM 17587 C C . LEU A 1 60 ? -2.573 21.720 -28.770 1.00 0.00 60 LEU A C 11
ATOM 17588 O O . LEU A 1 60 ? -3.793 21.842 -28.692 1.00 0.00 60 LEU A O 11
ATOM 17604 N N . GLN A 1 61 ? -1.884 22.035 -29.870 1.00 0.00 61 GLN A N 11
ATOM 17605 C CA . GLN A 1 61 ? -2.514 22.574 -31.071 1.00 0.00 61 GLN A CA 11
ATOM 17606 C C . GLN A 1 61 ? -3.436 21.539 -31.723 1.00 0.00 61 GLN A C 11
ATOM 17607 O O . GLN A 1 61 ? -4.393 21.910 -32.400 1.00 0.00 61 GLN A O 11
ATOM 17621 N N . GLN A 1 62 ? -3.157 20.244 -31.522 1.00 0.00 62 GLN A N 11
ATOM 17622 C CA . GLN A 1 62 ? -3.945 19.157 -32.085 1.00 0.00 62 GLN A CA 11
ATOM 17623 C C . GLN A 1 62 ? -5.291 19.055 -31.376 1.00 0.00 62 GLN A C 11
ATOM 17624 O O . GLN A 1 62 ? -6.302 18.790 -32.021 1.00 0.00 62 GLN A O 11
ATOM 17638 N N . THR A 1 63 ? -5.302 19.256 -30.052 1.00 0.00 63 THR A N 11
ATOM 17639 C CA . THR A 1 63 ? -6.533 19.160 -29.281 1.00 0.00 63 THR A CA 11
ATOM 17640 C C . THR A 1 63 ? -7.372 20.424 -29.399 1.00 0.00 63 THR A C 11
ATOM 17641 O O . THR A 1 63 ? -8.592 20.330 -29.517 1.00 0.00 63 THR A O 11
ATOM 17652 N N . LEU A 1 64 ? -6.727 21.591 -29.371 1.00 0.00 64 LEU A N 11
ATOM 17653 C CA . LEU A 1 64 ? -7.432 22.866 -29.484 1.00 0.00 64 LEU A CA 11
ATOM 17654 C C . LEU A 1 64 ? -6.478 24.039 -29.725 1.00 0.00 64 LEU A C 11
ATOM 17655 O O . LEU A 1 64 ? -5.335 23.980 -29.290 1.00 0.00 64 LEU A O 11
ATOM 17671 N N . PRO A 1 65 ? -6.916 25.118 -30.399 1.00 0.00 65 PRO A N 11
ATOM 17672 C CA . PRO A 1 65 ? -6.080 26.287 -30.633 1.00 0.00 65 PRO A CA 11
ATOM 17673 C C . PRO A 1 65 ? -5.821 26.951 -29.271 1.00 0.00 65 PRO A C 11
ATOM 17674 O O . PRO A 1 65 ? -6.771 27.412 -28.643 1.00 0.00 65 PRO A O 11
ATOM 17685 N N . PRO A 1 66 ? -4.571 26.987 -28.781 1.00 0.00 66 PRO A N 11
ATOM 17686 C CA . PRO A 1 66 ? -4.231 27.538 -27.478 1.00 0.00 66 PRO A CA 11
ATOM 17687 C C . PRO A 1 66 ? -4.016 29.059 -27.527 1.00 0.00 66 PRO A C 11
ATOM 17688 O O . PRO A 1 66 ? -3.037 29.514 -28.116 1.00 0.00 66 PRO A O 11
ATOM 17699 N N . PRO A 1 67 ? -4.890 29.877 -26.908 1.00 0.00 67 PRO A N 11
ATOM 17700 C CA . PRO A 1 67 ? -4.709 31.321 -26.877 1.00 0.00 67 PRO A CA 11
ATOM 17701 C C . PRO A 1 67 ? -3.610 31.657 -25.862 1.00 0.00 67 PRO A C 11
ATOM 17702 O O . PRO A 1 67 ? -2.796 32.547 -26.089 1.00 0.00 67 PRO A O 11
ATOM 17713 N N . VAL A 1 68 ? -3.586 30.919 -24.745 1.00 0.00 68 VAL A N 11
ATOM 17714 C CA . VAL A 1 68 ? -2.619 31.047 -23.661 1.00 0.00 68 VAL A CA 11
ATOM 17715 C C . VAL A 1 68 ? -1.213 30.950 -24.229 1.00 0.00 68 VAL A C 11
ATOM 17716 O O . VAL A 1 68 ? -0.386 31.800 -23.936 1.00 0.00 68 VAL A O 11
ATOM 17729 N N . PHE A 1 69 ? -0.970 29.927 -25.053 1.00 0.00 69 PHE A N 11
ATOM 17730 C CA . PHE A 1 69 ? 0.289 29.681 -25.764 1.00 0.00 69 PHE A CA 11
ATOM 17731 C C . PHE A 1 69 ? 0.817 30.977 -26.380 1.00 0.00 69 PHE A C 11
ATOM 17732 O O . PHE A 1 69 ? 2.002 31.276 -26.282 1.00 0.00 69 PHE A O 11
ATOM 17749 N N . GLN A 1 70 ? -0.069 31.754 -27.002 1.00 0.00 70 GLN A N 11
ATOM 17750 C CA . GLN A 1 70 ? 0.299 33.006 -27.656 1.00 0.00 70 GLN A CA 11
ATOM 17751 C C . GLN A 1 70 ? 0.892 34.019 -26.674 1.00 0.00 70 GLN A C 11
ATOM 17752 O O . GLN A 1 70 ? 1.754 34.808 -27.052 1.00 0.00 70 GLN A O 11
ATOM 17766 N N . MET A 1 71 ? 0.437 34.002 -25.417 1.00 0.00 71 MET A N 11
ATOM 17767 C CA . MET A 1 71 ? 0.874 34.870 -24.367 1.00 0.00 71 MET A CA 11
ATOM 17768 C C . MET A 1 71 ? 2.051 34.210 -23.640 1.00 0.00 71 MET A C 11
ATOM 17769 O O . MET A 1 71 ? 2.949 34.907 -23.186 1.00 0.00 71 MET A O 11
ATOM 17783 N N . LEU A 1 72 ? 2.089 32.879 -23.530 1.00 0.00 72 LEU A N 11
ATOM 17784 C CA . LEU A 1 72 ? 3.182 32.164 -22.892 1.00 0.00 72 LEU A CA 11
ATOM 17785 C C . LEU A 1 72 ? 4.463 32.532 -23.628 1.00 0.00 72 LEU A C 11
ATOM 17786 O O . LEU A 1 72 ? 5.492 32.842 -23.026 1.00 0.00 72 LEU A O 11
ATOM 17802 N N . LEU A 1 73 ? 4.363 32.512 -24.954 1.00 0.00 73 LEU A N 11
ATOM 17803 C CA . LEU A 1 73 ? 5.473 32.822 -25.838 1.00 0.00 73 LEU A CA 11
ATOM 17804 C C . LEU A 1 73 ? 5.887 34.285 -25.782 1.00 0.00 73 LEU A C 11
ATOM 17805 O O . LEU A 1 73 ? 6.995 34.617 -26.196 1.00 0.00 73 LEU A O 11
ATOM 17821 N N . THR A 1 74 ? 5.004 35.144 -25.269 1.00 0.00 74 THR A N 11
ATOM 17822 C CA . THR A 1 74 ? 5.258 36.562 -25.116 1.00 0.00 74 THR A CA 11
ATOM 17823 C C . THR A 1 74 ? 5.722 36.852 -23.687 1.00 0.00 74 THR A C 11
ATOM 17824 O O . THR A 1 74 ? 6.389 37.862 -23.466 1.00 0.00 74 THR A O 11
ATOM 17835 N N . LYS A 1 75 ? 5.397 35.971 -22.726 1.00 0.00 75 LYS A N 11
ATOM 17836 C CA . LYS A 1 75 ? 5.823 36.142 -21.346 1.00 0.00 75 LYS A CA 11
ATOM 17837 C C . LYS A 1 75 ? 7.304 35.773 -21.224 1.00 0.00 75 LYS A C 11
ATOM 17838 O O . LYS A 1 75 ? 8.048 36.466 -20.535 1.00 0.00 75 LYS A O 11
ATOM 17857 N N . LEU A 1 76 ? 7.710 34.678 -21.889 1.00 0.00 76 LEU A N 11
ATOM 17858 C CA . LEU A 1 76 ? 9.079 34.170 -21.900 1.00 0.00 76 LEU A CA 11
ATOM 17859 C C . LEU A 1 76 ? 10.100 35.291 -22.147 1.00 0.00 76 LEU A C 11
ATOM 17860 O O . LEU A 1 76 ? 10.889 35.586 -21.248 1.00 0.00 76 LEU A O 11
ATOM 17876 N N . PRO A 1 77 ? 10.117 35.945 -23.318 1.00 0.00 77 PRO A N 11
ATOM 17877 C CA . PRO A 1 77 ? 11.026 37.047 -23.578 1.00 0.00 77 PRO A CA 11
ATOM 17878 C C . PRO A 1 77 ? 10.537 38.257 -22.778 1.00 0.00 77 PRO A C 11
ATOM 17879 O O . PRO A 1 77 ? 9.336 38.429 -22.584 1.00 0.00 77 PRO A O 11
ATOM 17890 N N . THR A 1 78 ? 11.465 39.093 -22.311 1.00 0.00 78 THR A N 11
ATOM 17891 C CA . THR A 1 78 ? 11.158 40.289 -21.531 1.00 0.00 78 THR A CA 11
ATOM 17892 C C . THR A 1 78 ? 12.175 41.372 -21.870 1.00 0.00 78 THR A C 11
ATOM 17893 O O . THR A 1 78 ? 11.826 42.501 -22.216 1.00 0.00 78 THR A O 11
ATOM 17904 N N . ILE A 1 79 ? 13.449 40.989 -21.776 1.00 0.00 79 ILE A N 11
ATOM 17905 C CA . ILE A 1 79 ? 14.594 41.842 -22.054 1.00 0.00 79 ILE A CA 11
ATOM 17906 C C . ILE A 1 79 ? 14.444 42.537 -23.405 1.00 0.00 79 ILE A C 11
ATOM 17907 O O . ILE A 1 79 ? 14.623 43.749 -23.500 1.00 0.00 79 ILE A O 11
ATOM 17923 N N . SER A 1 80 ? 14.104 41.762 -24.438 1.00 0.00 80 SER A N 11
ATOM 17924 C CA . SER A 1 80 ? 13.909 42.264 -25.790 1.00 0.00 80 SER A CA 11
ATOM 17925 C C . SER A 1 80 ? 12.933 43.440 -25.792 1.00 0.00 80 SER A C 11
ATOM 17926 O O . SER A 1 80 ? 13.247 44.503 -26.325 1.00 0.00 80 SER A O 11
ATOM 17934 N N . GLN A 1 81 ? 11.756 43.253 -25.178 1.00 0.00 81 GLN A N 11
ATOM 17935 C CA . GLN A 1 81 ? 10.757 44.304 -25.100 1.00 0.00 81 GLN A CA 11
ATOM 17936 C C . GLN A 1 81 ? 11.330 45.564 -24.462 1.00 0.00 81 GLN A C 11
ATOM 17937 O O . GLN A 1 81 ? 11.018 46.669 -24.901 1.00 0.00 81 GLN A O 11
ATOM 17951 N N . ARG A 1 82 ? 12.175 45.401 -23.439 1.00 0.00 82 ARG A N 11
ATOM 17952 C CA . ARG A 1 82 ? 12.789 46.536 -22.760 1.00 0.00 82 ARG A CA 11
ATOM 17953 C C . ARG A 1 82 ? 13.687 47.338 -23.711 1.00 0.00 82 ARG A C 11
ATOM 17954 O O . ARG A 1 82 ? 13.655 48.566 -23.670 1.00 0.00 82 ARG A O 11
ATOM 17975 N N . ILE A 1 83 ? 14.489 46.668 -24.556 1.00 0.00 83 ILE A N 11
ATOM 17976 C CA . ILE A 1 83 ? 15.385 47.373 -25.471 1.00 0.00 83 ILE A CA 11
ATOM 17977 C C . ILE A 1 83 ? 14.558 48.202 -26.442 1.00 0.00 83 ILE A C 11
ATOM 17978 O O . ILE A 1 83 ? 14.796 49.396 -26.603 1.00 0.00 83 ILE A O 11
ATOM 17994 N N . VAL A 1 84 ? 13.590 47.548 -27.091 1.00 0.00 84 VAL A N 11
ATOM 17995 C CA . VAL A 1 84 ? 12.727 48.214 -28.060 1.00 0.00 84 VAL A CA 11
ATOM 17996 C C . VAL A 1 84 ? 11.990 49.382 -27.417 1.00 0.00 84 VAL A C 11
ATOM 17997 O O . VAL A 1 84 ? 11.910 50.462 -27.999 1.00 0.00 84 VAL A O 11
ATOM 18010 N N . SER A 1 85 ? 11.478 49.180 -26.204 1.00 0.00 85 SER A N 11
ATOM 18011 C CA . SER A 1 85 ? 10.775 50.198 -25.445 1.00 0.00 85 SER A CA 11
ATOM 18012 C C . SER A 1 85 ? 11.748 51.180 -24.785 1.00 0.00 85 SER A C 11
ATOM 18013 O O . SER A 1 85 ? 11.577 51.533 -23.619 1.00 0.00 85 SER A O 11
ATOM 18021 N N . ALA A 1 86 ? 12.766 51.625 -25.530 1.00 0.00 86 ALA A N 11
ATOM 18022 C CA . ALA A 1 86 ? 13.776 52.563 -25.066 1.00 0.00 86 ALA A CA 11
ATOM 18023 C C . ALA A 1 86 ? 14.605 53.091 -26.237 1.00 0.00 86 ALA A C 11
ATOM 18024 O O . ALA A 1 86 ? 14.700 54.300 -26.432 1.00 0.00 86 ALA A O 11
ATOM 18031 N N . GLN A 1 87 ? 15.214 52.185 -27.007 1.00 0.00 87 GLN A N 11
ATOM 18032 C CA . GLN A 1 87 ? 16.063 52.514 -28.149 1.00 0.00 87 GLN A CA 11
ATOM 18033 C C . GLN A 1 87 ? 15.295 53.397 -29.151 1.00 0.00 87 GLN A C 11
ATOM 18034 O O . GLN A 1 87 ? 14.377 52.887 -29.790 1.00 0.00 87 GLN A O 11
ATOM 18048 N N . SER A 1 88 ? 15.663 54.686 -29.288 1.00 0.00 88 SER A N 11
ATOM 18049 C CA . SER A 1 88 ? 15.080 55.700 -30.182 1.00 0.00 88 SER A CA 11
ATOM 18050 C C . SER A 1 88 ? 14.289 56.739 -29.386 1.00 0.00 88 SER A C 11
ATOM 18051 O O . SER A 1 88 ? 14.079 57.844 -29.879 1.00 0.00 88 SER A O 11
ATOM 18059 N N . LEU A 1 89 ? 13.860 56.389 -28.168 1.00 0.00 89 LEU A N 11
ATOM 18060 C CA . LEU A 1 89 ? 13.115 57.253 -27.264 1.00 0.00 89 LEU A CA 11
ATOM 18061 C C . LEU A 1 89 ? 13.780 57.190 -25.886 1.00 0.00 89 LEU A C 11
ATOM 18062 O O . LEU A 1 89 ? 13.103 57.118 -24.863 1.00 0.00 89 LEU A O 11
ATOM 18078 N N . GLY A 1 90 ? 15.117 57.222 -25.877 1.00 0.00 90 GLY A N 11
ATOM 18079 C CA . GLY A 1 90 ? 15.946 57.180 -24.682 1.00 0.00 90 GLY A CA 11
ATOM 18080 C C . GLY A 1 90 ? 17.086 58.188 -24.806 1.00 0.00 90 GLY A C 11
ATOM 18081 O O . GLY A 1 90 ? 17.091 59.014 -25.717 1.00 0.00 90 GLY A O 11
ATOM 18085 N N . GLU A 1 91 ? 18.051 58.114 -23.886 1.00 0.00 91 GLU A N 11
ATOM 18086 C CA . GLU A 1 91 ? 19.211 58.992 -23.863 1.00 0.00 91 GLU A CA 11
ATOM 18087 C C . GLU A 1 91 ? 20.223 58.583 -24.943 1.00 0.00 91 GLU A C 11
ATOM 18088 O O . GLU A 1 91 ? 20.131 57.488 -25.499 1.00 0.00 91 GLU A O 11
ATOM 18100 N N . ASP A 1 92 ? 21.187 59.469 -25.230 1.00 0.00 92 ASP A N 11
ATOM 18101 C CA . ASP A 1 92 ? 22.241 59.268 -26.217 1.00 0.00 92 ASP A CA 11
ATOM 18102 C C . ASP A 1 92 ? 23.593 59.205 -25.499 1.00 0.00 92 ASP A C 11
ATOM 18103 O O . ASP A 1 92 ? 23.706 59.653 -24.357 1.00 0.00 92 ASP A O 11
ATOM 18112 N N . ASP A 1 93 ? 24.623 58.658 -26.157 1.00 0.00 93 ASP A N 11
ATOM 18113 C CA . ASP A 1 93 ? 25.957 58.553 -25.582 1.00 0.00 93 ASP A CA 11
ATOM 18114 C C . ASP A 1 93 ? 26.644 59.925 -25.611 1.00 0.00 93 ASP A C 11
ATOM 18115 O O . ASP A 1 93 ? 26.340 60.738 -26.483 1.00 0.00 93 ASP A O 11
ATOM 18124 N N . VAL A 1 94 ? 27.573 60.175 -24.673 1.00 0.00 94 VAL A N 11
ATOM 18125 C CA . VAL A 1 94 ? 28.337 61.412 -24.542 1.00 0.00 94 VAL A CA 11
ATOM 18126 C C . VAL A 1 94 ? 27.469 62.662 -24.773 1.00 0.00 94 VAL A C 11
ATOM 18127 O O . VAL A 1 94 ? 26.529 62.882 -24.010 1.00 0.00 94 VAL A O 11
ATOM 18140 N N . GLU A 1 95 ? 27.761 63.472 -25.794 1.00 0.00 95 GLU A N 11
ATOM 18141 C CA . GLU A 1 95 ? 27.048 64.683 -26.159 1.00 0.00 95 GLU A CA 11
ATOM 18142 C C . GLU A 1 95 ? 27.509 65.055 -27.572 1.00 0.00 95 GLU A C 11
ATOM 18143 O O . GLU A 1 95 ? 26.615 65.351 -28.396 1.00 0.00 95 GLU A O 11
ATOM 18156 N N . GLY B 2 1 ? -9.798 24.502 -22.006 1.00 0.00 1 GLY B N 11
ATOM 18157 C CA . GLY B 2 1 ? -10.404 23.166 -21.824 1.00 0.00 1 GLY B CA 11
ATOM 18158 C C . GLY B 2 1 ? -10.121 22.642 -20.415 1.00 0.00 1 GLY B C 11
ATOM 18159 O O . GLY B 2 1 ? -9.025 22.137 -20.197 1.00 0.00 1 GLY B O 11
ATOM 18165 N N . PRO B 2 2 ? -11.053 22.753 -19.448 1.00 0.00 2 PRO B N 11
ATOM 18166 C CA . PRO B 2 2 ? -10.808 22.299 -18.087 1.00 0.00 2 PRO B CA 11
ATOM 18167 C C . PRO B 2 2 ? -10.375 20.835 -18.046 1.00 0.00 2 PRO B C 11
ATOM 18168 O O . PRO B 2 2 ? -11.065 19.971 -18.583 1.00 0.00 2 PRO B O 11
ATOM 18179 N N . ARG B 2 3 ? -9.225 20.582 -17.411 1.00 0.00 3 ARG B N 11
ATOM 18180 C CA . ARG B 2 3 ? -8.632 19.262 -17.263 1.00 0.00 3 ARG B CA 11
ATOM 18181 C C . ARG B 2 3 ? -8.315 18.662 -18.633 1.00 0.00 3 ARG B C 11
ATOM 18182 O O . ARG B 2 3 ? -8.826 17.608 -19.005 1.00 0.00 3 ARG B O 11
ATOM 18203 N N . LEU B 2 4 ? -7.437 19.353 -19.367 1.00 0.00 4 LEU B N 11
ATOM 18204 C CA . LEU B 2 4 ? -6.969 18.964 -20.685 1.00 0.00 4 LEU B CA 11
ATOM 18205 C C . LEU B 2 4 ? -6.224 17.633 -20.597 1.00 0.00 4 LEU B C 11
ATOM 18206 O O . LEU B 2 4 ? -5.213 17.535 -19.903 1.00 0.00 4 LEU B O 11
ATOM 18222 N N . SER B 2 5 ? -6.714 16.612 -21.304 1.00 0.00 5 SER B N 11
ATOM 18223 C CA . SER B 2 5 ? -6.098 15.289 -21.342 1.00 0.00 5 SER B CA 11
ATOM 18224 C C . SER B 2 5 ? -6.581 14.461 -22.535 1.00 0.00 5 SER B C 11
ATOM 18225 O O . SER B 2 5 ? -6.428 13.242 -22.532 1.00 0.00 5 SER B O 11
ATOM 18233 N N . ARG B 2 6 ? -7.142 15.108 -23.567 1.00 0.00 6 ARG B N 11
ATOM 18234 C CA . ARG B 2 6 ? -7.617 14.413 -24.753 1.00 0.00 6 ARG B CA 11
ATOM 18235 C C . ARG B 2 6 ? -6.445 13.668 -25.391 1.00 0.00 6 ARG B C 11
ATOM 18236 O O . ARG B 2 6 ? -6.504 12.455 -25.584 1.00 0.00 6 ARG B O 11
ATOM 18257 N N . LEU B 2 7 ? -5.369 14.403 -25.695 1.00 0.00 7 LEU B N 11
ATOM 18258 C CA . LEU B 2 7 ? -4.172 13.818 -26.270 1.00 0.00 7 LEU B CA 11
ATOM 18259 C C . LEU B 2 7 ? -3.415 12.979 -25.258 1.00 0.00 7 LEU B C 11
ATOM 18260 O O . LEU B 2 7 ? -2.854 11.971 -25.651 1.00 0.00 7 LEU B O 11
ATOM 18276 N N . LEU B 2 8 ? -3.372 13.366 -23.980 1.00 0.00 8 LEU B N 11
ATOM 18277 C CA . LEU B 2 8 ? -2.576 12.652 -22.988 1.00 0.00 8 LEU B CA 11
ATOM 18278 C C . LEU B 2 8 ? -3.004 11.196 -22.784 1.00 0.00 8 LEU B C 11
ATOM 18279 O O . LEU B 2 8 ? -2.224 10.406 -22.259 1.00 0.00 8 LEU B O 11
ATOM 18295 N N . SER B 2 9 ? -4.202 10.814 -23.242 1.00 0.00 9 SER B N 11
ATOM 18296 C CA . SER B 2 9 ? -4.665 9.433 -23.187 1.00 0.00 9 SER B CA 11
ATOM 18297 C C . SER B 2 9 ? -3.795 8.524 -24.076 1.00 0.00 9 SER B C 11
ATOM 18298 O O . SER B 2 9 ? -3.875 7.303 -23.969 1.00 0.00 9 SER B O 11
ATOM 18306 N N . TYR B 2 10 ? -2.971 9.115 -24.954 1.00 0.00 10 TYR B N 11
ATOM 18307 C CA . TYR B 2 10 ? -2.067 8.437 -25.875 1.00 0.00 10 TYR B CA 11
ATOM 18308 C C . TYR B 2 10 ? -0.824 7.839 -25.207 1.00 0.00 10 TYR B C 11
ATOM 18309 O O . TYR B 2 10 ? 0.026 7.290 -25.908 1.00 0.00 10 TYR B O 11
ATOM 18327 N N . ALA B 2 11 ? -0.679 7.976 -23.885 1.00 0.00 11 ALA B N 11
ATOM 18328 C CA . ALA B 2 11 ? 0.501 7.541 -23.159 1.00 0.00 11 ALA B CA 11
ATOM 18329 C C . ALA B 2 11 ? 0.149 7.262 -21.696 1.00 0.00 11 ALA B C 11
ATOM 18330 O O . ALA B 2 11 ? -0.967 7.649 -21.289 1.00 0.00 11 ALA B O 11
ATOM 18338 N N . ARG A 1 1 ? 10.579 7.722 7.558 1.00 0.00 1 ARG A N 12
ATOM 18339 C CA . ARG A 1 1 ? 9.851 6.515 7.999 1.00 0.00 1 ARG A CA 12
ATOM 18340 C C . ARG A 1 1 ? 9.122 5.818 6.846 1.00 0.00 1 ARG A C 12
ATOM 18341 O O . ARG A 1 1 ? 9.042 4.593 6.837 1.00 0.00 1 ARG A O 12
ATOM 18364 N N . ALA A 1 2 ? 8.595 6.580 5.878 1.00 0.00 2 ALA A N 12
ATOM 18365 C CA . ALA A 1 2 ? 7.885 6.049 4.722 1.00 0.00 2 ALA A CA 12
ATOM 18366 C C . ALA A 1 2 ? 8.014 7.039 3.563 1.00 0.00 2 ALA A C 12
ATOM 18367 O O . ALA A 1 2 ? 8.475 8.163 3.768 1.00 0.00 2 ALA A O 12
ATOM 18374 N N . GLY A 1 3 ? 7.614 6.619 2.358 1.00 0.00 3 GLY A N 12
ATOM 18375 C CA . GLY A 1 3 ? 7.667 7.433 1.153 1.00 0.00 3 GLY A CA 12
ATOM 18376 C C . GLY A 1 3 ? 6.387 8.254 0.987 1.00 0.00 3 GLY A C 12
ATOM 18377 O O . GLY A 1 3 ? 5.776 8.654 1.976 1.00 0.00 3 GLY A O 12
ATOM 18381 N N . LEU A 1 4 ? 6.000 8.487 -0.276 1.00 0.00 4 LEU A N 12
ATOM 18382 C CA . LEU A 1 4 ? 4.815 9.252 -0.690 1.00 0.00 4 LEU A CA 12
ATOM 18383 C C . LEU A 1 4 ? 5.125 10.747 -0.547 1.00 0.00 4 LEU A C 12
ATOM 18384 O O . LEU A 1 4 ? 5.385 11.235 0.550 1.00 0.00 4 LEU A O 12
ATOM 18400 N N . SER A 1 5 ? 5.115 11.475 -1.669 1.00 0.00 5 SER A N 12
ATOM 18401 C CA . SER A 1 5 ? 5.404 12.892 -1.735 1.00 0.00 5 SER A CA 12
ATOM 18402 C C . SER A 1 5 ? 4.862 13.457 -3.055 1.00 0.00 5 SER A C 12
ATOM 18403 O O . SER A 1 5 ? 3.799 13.034 -3.507 1.00 0.00 5 SER A O 12
ATOM 18411 N N . LYS A 1 6 ? 5.581 14.406 -3.665 1.00 0.00 6 LYS A N 12
ATOM 18412 C CA . LYS A 1 6 ? 5.265 15.062 -4.929 1.00 0.00 6 LYS A CA 12
ATOM 18413 C C . LYS A 1 6 ? 6.608 15.303 -5.627 1.00 0.00 6 LYS A C 12
ATOM 18414 O O . LYS A 1 6 ? 7.553 15.678 -4.937 1.00 0.00 6 LYS A O 12
ATOM 18433 N N . LEU A 1 7 ? 6.715 15.092 -6.953 1.00 0.00 7 LEU A N 12
ATOM 18434 C CA . LEU A 1 7 ? 7.947 15.263 -7.711 1.00 0.00 7 LEU A CA 12
ATOM 18435 C C . LEU A 1 7 ? 9.101 14.445 -7.116 1.00 0.00 7 LEU A C 12
ATOM 18436 O O . LEU A 1 7 ? 9.851 14.946 -6.280 1.00 0.00 7 LEU A O 12
ATOM 18452 N N . PRO A 1 8 ? 9.253 13.182 -7.547 1.00 0.00 8 PRO A N 12
ATOM 18453 C CA . PRO A 1 8 ? 10.304 12.301 -7.064 1.00 0.00 8 PRO A CA 12
ATOM 18454 C C . PRO A 1 8 ? 11.625 12.668 -7.754 1.00 0.00 8 PRO A C 12
ATOM 18455 O O . PRO A 1 8 ? 11.808 13.805 -8.184 1.00 0.00 8 PRO A O 12
ATOM 18466 N N . ASP A 1 9 ? 12.552 11.713 -7.872 1.00 0.00 9 ASP A N 12
ATOM 18467 C CA . ASP A 1 9 ? 13.850 11.936 -8.509 1.00 0.00 9 ASP A CA 12
ATOM 18468 C C . ASP A 1 9 ? 13.713 12.326 -9.992 1.00 0.00 9 ASP A C 12
ATOM 18469 O O . ASP A 1 9 ? 14.655 12.842 -10.586 1.00 0.00 9 ASP A O 12
ATOM 18478 N N . LEU A 1 10 ? 12.547 12.076 -10.603 1.00 0.00 10 LEU A N 12
ATOM 18479 C CA . LEU A 1 10 ? 12.209 12.369 -11.997 1.00 0.00 10 LEU A CA 12
ATOM 18480 C C . LEU A 1 10 ? 12.722 11.335 -12.986 1.00 0.00 10 LEU A C 12
ATOM 18481 O O . LEU A 1 10 ? 12.259 11.292 -14.123 1.00 0.00 10 LEU A O 12
ATOM 18497 N N . LYS A 1 11 ? 13.638 10.477 -12.535 1.00 0.00 11 LYS A N 12
ATOM 18498 C CA . LYS A 1 11 ? 14.121 9.362 -13.343 1.00 0.00 11 LYS A CA 12
ATOM 18499 C C . LYS A 1 11 ? 12.902 8.500 -13.702 1.00 0.00 11 LYS A C 12
ATOM 18500 O O . LYS A 1 11 ? 12.847 7.932 -14.791 1.00 0.00 11 LYS A O 12
ATOM 18519 N N . ASP A 1 12 ? 11.914 8.438 -12.797 1.00 0.00 12 ASP A N 12
ATOM 18520 C CA . ASP A 1 12 ? 10.684 7.702 -13.010 1.00 0.00 12 ASP A CA 12
ATOM 18521 C C . ASP A 1 12 ? 9.803 8.578 -13.896 1.00 0.00 12 ASP A C 12
ATOM 18522 O O . ASP A 1 12 ? 9.662 9.779 -13.668 1.00 0.00 12 ASP A O 12
ATOM 18531 N N . ALA A 1 13 ? 9.232 7.954 -14.924 1.00 0.00 13 ALA A N 12
ATOM 18532 C CA . ALA A 1 13 ? 8.405 8.607 -15.924 1.00 0.00 13 ALA A CA 12
ATOM 18533 C C . ALA A 1 13 ? 6.937 8.605 -15.549 1.00 0.00 13 ALA A C 12
ATOM 18534 O O . ALA A 1 13 ? 6.270 9.619 -15.707 1.00 0.00 13 ALA A O 12
ATOM 18541 N N . GLU A 1 14 ? 6.438 7.476 -15.060 1.00 0.00 14 GLU A N 12
ATOM 18542 C CA . GLU A 1 14 ? 5.045 7.299 -14.665 1.00 0.00 14 GLU A CA 12
ATOM 18543 C C . GLU A 1 14 ? 4.615 8.354 -13.643 1.00 0.00 14 GLU A C 12
ATOM 18544 O O . GLU A 1 14 ? 3.550 8.956 -13.769 1.00 0.00 14 GLU A O 12
ATOM 18556 N N . ALA A 1 15 ? 5.460 8.582 -12.635 1.00 0.00 15 ALA A N 12
ATOM 18557 C CA . ALA A 1 15 ? 5.202 9.564 -11.584 1.00 0.00 15 ALA A CA 12
ATOM 18558 C C . ALA A 1 15 ? 5.154 10.974 -12.162 1.00 0.00 15 ALA A C 12
ATOM 18559 O O . ALA A 1 15 ? 4.416 11.836 -11.686 1.00 0.00 15 ALA A O 12
ATOM 18566 N N . VAL A 1 16 ? 5.971 11.188 -13.192 1.00 0.00 16 VAL A N 12
ATOM 18567 C CA . VAL A 1 16 ? 6.087 12.462 -13.870 1.00 0.00 16 VAL A CA 12
ATOM 18568 C C . VAL A 1 16 ? 4.939 12.593 -14.853 1.00 0.00 16 VAL A C 12
ATOM 18569 O O . VAL A 1 16 ? 4.514 13.708 -15.098 1.00 0.00 16 VAL A O 12
ATOM 18582 N N . GLN A 1 17 ? 4.408 11.491 -15.393 1.00 0.00 17 GLN A N 12
ATOM 18583 C CA . GLN A 1 17 ? 3.272 11.557 -16.297 1.00 0.00 17 GLN A CA 12
ATOM 18584 C C . GLN A 1 17 ? 2.079 12.024 -15.482 1.00 0.00 17 GLN A C 12
ATOM 18585 O O . GLN A 1 17 ? 1.319 12.876 -15.932 1.00 0.00 17 GLN A O 12
ATOM 18599 N N . LYS A 1 18 ? 1.928 11.460 -14.276 1.00 0.00 18 LYS A N 12
ATOM 18600 C CA . LYS A 1 18 ? 0.825 11.818 -13.397 1.00 0.00 18 LYS A CA 12
ATOM 18601 C C . LYS A 1 18 ? 0.888 13.309 -13.071 1.00 0.00 18 LYS A C 12
ATOM 18602 O O . LYS A 1 18 ? -0.074 14.036 -13.309 1.00 0.00 18 LYS A O 12
ATOM 18621 N N . PHE A 1 19 ? 2.027 13.760 -12.543 1.00 0.00 19 PHE A N 12
ATOM 18622 C CA . PHE A 1 19 ? 2.235 15.157 -12.194 1.00 0.00 19 PHE A CA 12
ATOM 18623 C C . PHE A 1 19 ? 2.118 16.084 -13.415 1.00 0.00 19 PHE A C 12
ATOM 18624 O O . PHE A 1 19 ? 1.498 17.143 -13.334 1.00 0.00 19 PHE A O 12
ATOM 18641 N N . PHE A 1 20 ? 2.739 15.704 -14.538 1.00 0.00 20 PHE A N 12
ATOM 18642 C CA . PHE A 1 20 ? 2.773 16.499 -15.766 1.00 0.00 20 PHE A CA 12
ATOM 18643 C C . PHE A 1 20 ? 1.330 16.772 -16.181 1.00 0.00 20 PHE A C 12
ATOM 18644 O O . PHE A 1 20 ? 0.970 17.910 -16.470 1.00 0.00 20 PHE A O 12
ATOM 18661 N N . LEU A 1 21 ? 0.498 15.722 -16.164 1.00 0.00 21 LEU A N 12
ATOM 18662 C CA . LEU A 1 21 ? -0.919 15.825 -16.469 1.00 0.00 21 LEU A CA 12
ATOM 18663 C C . LEU A 1 21 ? -1.633 16.666 -15.423 1.00 0.00 21 LEU A C 12
ATOM 18664 O O . LEU A 1 21 ? -2.485 17.473 -15.787 1.00 0.00 21 LEU A O 12
ATOM 18680 N N . GLU A 1 22 ? -1.295 16.502 -14.140 1.00 0.00 22 GLU A N 12
ATOM 18681 C CA . GLU A 1 22 ? -1.913 17.307 -13.098 1.00 0.00 22 GLU A CA 12
ATOM 18682 C C . GLU A 1 22 ? -1.644 18.792 -13.372 1.00 0.00 22 GLU A C 12
ATOM 18683 O O . GLU A 1 22 ? -2.495 19.625 -13.074 1.00 0.00 22 GLU A O 12
ATOM 18695 N N . GLU A 1 23 ? -0.483 19.122 -13.956 1.00 0.00 23 GLU A N 12
ATOM 18696 C CA . GLU A 1 23 ? -0.108 20.491 -14.265 1.00 0.00 23 GLU A CA 12
ATOM 18697 C C . GLU A 1 23 ? -0.841 20.968 -15.522 1.00 0.00 23 GLU A C 12
ATOM 18698 O O . GLU A 1 23 ? -1.444 22.037 -15.513 1.00 0.00 23 GLU A O 12
ATOM 18710 N N . ILE A 1 24 ? -0.813 20.151 -16.583 1.00 0.00 24 ILE A N 12
ATOM 18711 C CA . ILE A 1 24 ? -1.511 20.394 -17.856 1.00 0.00 24 ILE A CA 12
ATOM 18712 C C . ILE A 1 24 ? -2.981 20.746 -17.533 1.00 0.00 24 ILE A C 12
ATOM 18713 O O . ILE A 1 24 ? -3.517 21.756 -18.010 1.00 0.00 24 ILE A O 12
ATOM 18729 N N . GLN A 1 25 ? -3.626 19.915 -16.699 1.00 0.00 25 GLN A N 12
ATOM 18730 C CA . GLN A 1 25 ? -5.026 20.114 -16.328 1.00 0.00 25 GLN A CA 12
ATOM 18731 C C . GLN A 1 25 ? -5.222 21.283 -15.365 1.00 0.00 25 GLN A C 12
ATOM 18732 O O . GLN A 1 25 ? -6.186 22.030 -15.497 1.00 0.00 25 GLN A O 12
ATOM 18746 N N . LEU A 1 26 ? -4.306 21.455 -14.407 1.00 0.00 26 LEU A N 12
ATOM 18747 C CA . LEU A 1 26 ? -4.349 22.552 -13.438 1.00 0.00 26 LEU A CA 12
ATOM 18748 C C . LEU A 1 26 ? -4.316 23.876 -14.200 1.00 0.00 26 LEU A C 12
ATOM 18749 O O . LEU A 1 26 ? -5.088 24.780 -13.887 1.00 0.00 26 LEU A O 12
ATOM 18765 N N . GLY A 1 27 ? -3.452 23.987 -15.214 1.00 0.00 27 GLY A N 12
ATOM 18766 C CA . GLY A 1 27 ? -3.357 25.175 -16.046 1.00 0.00 27 GLY A CA 12
ATOM 18767 C C . GLY A 1 27 ? -4.685 25.372 -16.745 1.00 0.00 27 GLY A C 12
ATOM 18768 O O . GLY A 1 27 ? -5.330 26.385 -16.490 1.00 0.00 27 GLY A O 12
ATOM 18772 N N . GLU A 1 28 ? -5.108 24.423 -17.600 1.00 0.00 28 GLU A N 12
ATOM 18773 C CA . GLU A 1 28 ? -6.402 24.581 -18.273 1.00 0.00 28 GLU A CA 12
ATOM 18774 C C . GLU A 1 28 ? -7.510 25.030 -17.306 1.00 0.00 28 GLU A C 12
ATOM 18775 O O . GLU A 1 28 ? -8.238 25.973 -17.601 1.00 0.00 28 GLU A O 12
ATOM 18787 N N . GLU A 1 29 ? -7.624 24.369 -16.153 1.00 0.00 29 GLU A N 12
ATOM 18788 C CA . GLU A 1 29 ? -8.623 24.679 -15.126 1.00 0.00 29 GLU A CA 12
ATOM 18789 C C . GLU A 1 29 ? -8.480 26.120 -14.623 1.00 0.00 29 GLU A C 12
ATOM 18790 O O . GLU A 1 29 ? -9.468 26.842 -14.517 1.00 0.00 29 GLU A O 12
ATOM 18802 N N . LEU A 1 30 ? -7.262 26.575 -14.312 1.00 0.00 30 LEU A N 12
ATOM 18803 C CA . LEU A 1 30 ? -7.078 27.948 -13.862 1.00 0.00 30 LEU A CA 12
ATOM 18804 C C . LEU A 1 30 ? -7.504 28.909 -14.964 1.00 0.00 30 LEU A C 12
ATOM 18805 O O . LEU A 1 30 ? -8.145 29.921 -14.689 1.00 0.00 30 LEU A O 12
ATOM 18821 N N . LEU A 1 31 ? -7.187 28.595 -16.220 1.00 0.00 31 LEU A N 12
ATOM 18822 C CA . LEU A 1 31 ? -7.607 29.431 -17.344 1.00 0.00 31 LEU A CA 12
ATOM 18823 C C . LEU A 1 31 ? -9.116 29.347 -17.501 1.00 0.00 31 LEU A C 12
ATOM 18824 O O . LEU A 1 31 ? -9.747 30.318 -17.914 1.00 0.00 31 LEU A O 12
ATOM 18840 N N . ALA A 1 32 ? -9.694 28.212 -17.105 1.00 0.00 32 ALA A N 12
ATOM 18841 C CA . ALA A 1 32 ? -11.136 28.036 -17.075 1.00 0.00 32 ALA A CA 12
ATOM 18842 C C . ALA A 1 32 ? -11.749 29.058 -16.102 1.00 0.00 32 ALA A C 12
ATOM 18843 O O . ALA A 1 32 ? -12.925 29.392 -16.228 1.00 0.00 32 ALA A O 12
ATOM 18850 N N . GLN A 1 33 ? -10.940 29.588 -15.167 1.00 0.00 33 GLN A N 12
ATOM 18851 C CA . GLN A 1 33 ? -11.316 30.634 -14.228 1.00 0.00 33 GLN A CA 12
ATOM 18852 C C . GLN A 1 33 ? -10.947 31.981 -14.866 1.00 0.00 33 GLN A C 12
ATOM 18853 O O . GLN A 1 33 ? -11.675 32.960 -14.722 1.00 0.00 33 GLN A O 12
ATOM 18867 N N . GLY A 1 34 ? -9.820 31.999 -15.587 1.00 0.00 34 GLY A N 12
ATOM 18868 C CA . GLY A 1 34 ? -9.272 33.124 -16.333 1.00 0.00 34 GLY A CA 12
ATOM 18869 C C . GLY A 1 34 ? -7.842 33.489 -15.933 1.00 0.00 34 GLY A C 12
ATOM 18870 O O . GLY A 1 34 ? -7.385 34.567 -16.307 1.00 0.00 34 GLY A O 12
ATOM 18874 N N . ASP A 1 35 ? -7.123 32.636 -15.183 1.00 0.00 35 ASP A N 12
ATOM 18875 C CA . ASP A 1 35 ? -5.765 32.981 -14.737 1.00 0.00 35 ASP A CA 12
ATOM 18876 C C . ASP A 1 35 ? -4.659 32.640 -15.748 1.00 0.00 35 ASP A C 12
ATOM 18877 O O . ASP A 1 35 ? -3.735 31.887 -15.451 1.00 0.00 35 ASP A O 12
ATOM 18886 N N . TYR A 1 36 ? -4.754 33.217 -16.950 1.00 0.00 36 TYR A N 12
ATOM 18887 C CA . TYR A 1 36 ? -3.824 33.084 -18.072 1.00 0.00 36 TYR A CA 12
ATOM 18888 C C . TYR A 1 36 ? -2.368 33.178 -17.629 1.00 0.00 36 TYR A C 12
ATOM 18889 O O . TYR A 1 36 ? -1.531 32.371 -18.035 1.00 0.00 36 TYR A O 12
ATOM 18907 N N . GLU A 1 37 ? -2.093 34.167 -16.782 1.00 0.00 37 GLU A N 12
ATOM 18908 C CA . GLU A 1 37 ? -0.786 34.449 -16.208 1.00 0.00 37 GLU A CA 12
ATOM 18909 C C . GLU A 1 37 ? -0.238 33.194 -15.546 1.00 0.00 37 GLU A C 12
ATOM 18910 O O . GLU A 1 37 ? 0.906 32.803 -15.778 1.00 0.00 37 GLU A O 12
ATOM 18922 N N . LYS A 1 38 ? -1.084 32.564 -14.737 1.00 0.00 38 LYS A N 12
ATOM 18923 C CA . LYS A 1 38 ? -0.730 31.332 -14.057 1.00 0.00 38 LYS A CA 12
ATOM 18924 C C . LYS A 1 38 ? -0.633 30.183 -15.051 1.00 0.00 38 LYS A C 12
ATOM 18925 O O . LYS A 1 38 ? 0.196 29.301 -14.860 1.00 0.00 38 LYS A O 12
ATOM 18944 N N . GLY A 1 39 ? -1.442 30.186 -16.117 1.00 0.00 39 GLY A N 12
ATOM 18945 C CA . GLY A 1 39 ? -1.351 29.140 -17.125 1.00 0.00 39 GLY A CA 12
ATOM 18946 C C . GLY A 1 39 ? 0.025 29.132 -17.760 1.00 0.00 39 GLY A C 12
ATOM 18947 O O . GLY A 1 39 ? 0.559 28.066 -18.028 1.00 0.00 39 GLY A O 12
ATOM 18951 N N . VAL A 1 40 ? 0.605 30.312 -17.998 1.00 0.00 40 VAL A N 12
ATOM 18952 C CA . VAL A 1 40 ? 1.925 30.397 -18.601 1.00 0.00 40 VAL A CA 12
ATOM 18953 C C . VAL A 1 40 ? 2.943 29.704 -17.686 1.00 0.00 40 VAL A C 12
ATOM 18954 O O . VAL A 1 40 ? 3.702 28.854 -18.140 1.00 0.00 40 VAL A O 12
ATOM 18967 N N . ASP A 1 41 ? 2.944 30.061 -16.399 1.00 0.00 41 ASP A N 12
ATOM 18968 C CA . ASP A 1 41 ? 3.839 29.521 -15.376 1.00 0.00 41 ASP A CA 12
ATOM 18969 C C . ASP A 1 41 ? 3.679 28.008 -15.235 1.00 0.00 41 ASP A C 12
ATOM 18970 O O . ASP A 1 41 ? 4.640 27.245 -15.326 1.00 0.00 41 ASP A O 12
ATOM 18979 N N . HIS A 1 42 ? 2.449 27.573 -15.003 1.00 0.00 42 HIS A N 12
ATOM 18980 C CA . HIS A 1 42 ? 2.135 26.169 -14.810 1.00 0.00 42 HIS A CA 12
ATOM 18981 C C . HIS A 1 42 ? 2.406 25.376 -16.076 1.00 0.00 42 HIS A C 12
ATOM 18982 O O . HIS A 1 42 ? 2.833 24.227 -15.995 1.00 0.00 42 HIS A O 12
ATOM 18996 N N . LEU A 1 43 ? 2.217 25.976 -17.256 1.00 0.00 43 LEU A N 12
ATOM 18997 C CA . LEU A 1 43 ? 2.560 25.227 -18.448 1.00 0.00 43 LEU A CA 12
ATOM 18998 C C . LEU A 1 43 ? 4.085 25.116 -18.452 1.00 0.00 43 LEU A C 12
ATOM 18999 O O . LEU A 1 43 ? 4.611 24.032 -18.688 1.00 0.00 43 LEU A O 12
ATOM 19015 N N . THR A 1 44 ? 4.793 26.218 -18.146 1.00 0.00 44 THR A N 12
ATOM 19016 C CA . THR A 1 44 ? 6.254 26.215 -18.088 1.00 0.00 44 THR A CA 12
ATOM 19017 C C . THR A 1 44 ? 6.755 25.073 -17.188 1.00 0.00 44 THR A C 12
ATOM 19018 O O . THR A 1 44 ? 7.764 24.437 -17.490 1.00 0.00 44 THR A O 12
ATOM 19029 N N . ASN A 1 45 ? 6.029 24.798 -16.098 1.00 0.00 45 ASN A N 12
ATOM 19030 C CA . ASN A 1 45 ? 6.358 23.723 -15.162 1.00 0.00 45 ASN A CA 12
ATOM 19031 C C . ASN A 1 45 ? 6.254 22.378 -15.887 1.00 0.00 45 ASN A C 12
ATOM 19032 O O . ASN A 1 45 ? 7.161 21.544 -15.802 1.00 0.00 45 ASN A O 12
ATOM 19043 N N . ALA A 1 46 ? 5.156 22.176 -16.626 1.00 0.00 46 ALA A N 12
ATOM 19044 C CA . ALA A 1 46 ? 4.945 20.962 -17.398 1.00 0.00 46 ALA A CA 12
ATOM 19045 C C . ALA A 1 46 ? 6.175 20.731 -18.296 1.00 0.00 46 ALA A C 12
ATOM 19046 O O . ALA A 1 46 ? 6.758 19.646 -18.309 1.00 0.00 46 ALA A O 12
ATOM 19053 N N . ILE A 1 47 ? 6.609 21.768 -19.027 1.00 0.00 47 ILE A N 12
ATOM 19054 C CA . ILE A 1 47 ? 7.793 21.660 -19.879 1.00 0.00 47 ILE A CA 12
ATOM 19055 C C . ILE A 1 47 ? 9.059 21.402 -19.060 1.00 0.00 47 ILE A C 12
ATOM 19056 O O . ILE A 1 47 ? 9.975 20.736 -19.536 1.00 0.00 47 ILE A O 12
ATOM 19072 N N . ALA A 1 48 ? 9.125 21.934 -17.843 1.00 0.00 48 ALA A N 12
ATOM 19073 C CA . ALA A 1 48 ? 10.283 21.802 -16.973 1.00 0.00 48 ALA A CA 12
ATOM 19074 C C . ALA A 1 48 ? 10.492 20.357 -16.563 1.00 0.00 48 ALA A C 12
ATOM 19075 O O . ALA A 1 48 ? 11.628 19.950 -16.327 1.00 0.00 48 ALA A O 12
ATOM 19082 N N . VAL A 1 49 ? 9.405 19.580 -16.510 1.00 0.00 49 VAL A N 12
ATOM 19083 C CA . VAL A 1 49 ? 9.498 18.179 -16.147 1.00 0.00 49 VAL A CA 12
ATOM 19084 C C . VAL A 1 49 ? 9.476 17.284 -17.384 1.00 0.00 49 VAL A C 12
ATOM 19085 O O . VAL A 1 49 ? 9.882 16.126 -17.289 1.00 0.00 49 VAL A O 12
ATOM 19098 N N . CYS A 1 50 ? 9.025 17.795 -18.539 1.00 0.00 50 CYS A N 12
ATOM 19099 C CA . CYS A 1 50 ? 8.983 16.992 -19.759 1.00 0.00 50 CYS A CA 12
ATOM 19100 C C . CYS A 1 50 ? 10.286 17.109 -20.553 1.00 0.00 50 CYS A C 12
ATOM 19101 O O . CYS A 1 50 ? 10.829 16.103 -21.004 1.00 0.00 50 CYS A O 12
ATOM 19109 N N . GLY A 1 51 ? 10.789 18.334 -20.736 1.00 0.00 51 GLY A N 12
ATOM 19110 C CA . GLY A 1 51 ? 12.020 18.603 -21.467 1.00 0.00 51 GLY A CA 12
ATOM 19111 C C . GLY A 1 51 ? 11.842 18.396 -22.972 1.00 0.00 51 GLY A C 12
ATOM 19112 O O . GLY A 1 51 ? 12.768 17.970 -23.658 1.00 0.00 51 GLY A O 12
ATOM 19116 N N . GLN A 1 52 ? 10.644 18.703 -23.478 1.00 0.00 52 GLN A N 12
ATOM 19117 C CA . GLN A 1 52 ? 10.283 18.576 -24.885 1.00 0.00 52 GLN A CA 12
ATOM 19118 C C . GLN A 1 52 ? 9.113 19.528 -25.135 1.00 0.00 52 GLN A C 12
ATOM 19119 O O . GLN A 1 52 ? 7.999 19.068 -25.386 1.00 0.00 52 GLN A O 12
ATOM 19133 N N . PRO A 1 53 ? 9.333 20.858 -25.062 1.00 0.00 53 PRO A N 12
ATOM 19134 C CA . PRO A 1 53 ? 8.268 21.821 -25.266 1.00 0.00 53 PRO A CA 12
ATOM 19135 C C . PRO A 1 53 ? 7.530 21.609 -26.578 1.00 0.00 53 PRO A C 12
ATOM 19136 O O . PRO A 1 53 ? 6.319 21.463 -26.584 1.00 0.00 53 PRO A O 12
ATOM 19147 N N . GLN A 1 54 ? 8.276 21.625 -27.678 1.00 0.00 54 GLN A N 12
ATOM 19148 C CA . GLN A 1 54 ? 7.780 21.531 -29.044 1.00 0.00 54 GLN A CA 12
ATOM 19149 C C . GLN A 1 54 ? 6.899 20.312 -29.300 1.00 0.00 54 GLN A C 12
ATOM 19150 O O . GLN A 1 54 ? 5.861 20.449 -29.949 1.00 0.00 54 GLN A O 12
ATOM 19164 N N . GLN A 1 55 ? 7.283 19.132 -28.798 1.00 0.00 55 GLN A N 12
ATOM 19165 C CA . GLN A 1 55 ? 6.449 17.952 -29.006 1.00 0.00 55 GLN A CA 12
ATOM 19166 C C . GLN A 1 55 ? 5.092 18.190 -28.359 1.00 0.00 55 GLN A C 12
ATOM 19167 O O . GLN A 1 55 ? 4.052 17.967 -28.979 1.00 0.00 55 GLN A O 12
ATOM 19181 N N . LEU A 1 56 ? 5.112 18.680 -27.117 1.00 0.00 56 LEU A N 12
ATOM 19182 C CA . LEU A 1 56 ? 3.890 18.997 -26.423 1.00 0.00 56 LEU A CA 12
ATOM 19183 C C . LEU A 1 56 ? 3.165 20.112 -27.169 1.00 0.00 56 LEU A C 12
ATOM 19184 O O . LEU A 1 56 ? 1.961 20.043 -27.286 1.00 0.00 56 LEU A O 12
ATOM 19200 N N . LEU A 1 57 ? 3.841 21.139 -27.684 1.00 0.00 57 LEU A N 12
ATOM 19201 C CA . LEU A 1 57 ? 3.172 22.230 -28.383 1.00 0.00 57 LEU A CA 12
ATOM 19202 C C . LEU A 1 57 ? 2.375 21.717 -29.568 1.00 0.00 57 LEU A C 12
ATOM 19203 O O . LEU A 1 57 ? 1.257 22.175 -29.790 1.00 0.00 57 LEU A O 12
ATOM 19219 N N . GLN A 1 58 ? 2.920 20.755 -30.310 1.00 0.00 58 GLN A N 12
ATOM 19220 C CA . GLN A 1 58 ? 2.184 20.182 -31.425 1.00 0.00 58 GLN A CA 12
ATOM 19221 C C . GLN A 1 58 ? 0.950 19.462 -30.877 1.00 0.00 58 GLN A C 12
ATOM 19222 O O . GLN A 1 58 ? -0.153 19.634 -31.391 1.00 0.00 58 GLN A O 12
ATOM 19236 N N . VAL A 1 59 ? 1.146 18.667 -29.819 1.00 0.00 59 VAL A N 12
ATOM 19237 C CA . VAL A 1 59 ? 0.077 17.904 -29.187 1.00 0.00 59 VAL A CA 12
ATOM 19238 C C . VAL A 1 59 ? -1.020 18.778 -28.588 1.00 0.00 59 VAL A C 12
ATOM 19239 O O . VAL A 1 59 ? -2.189 18.406 -28.587 1.00 0.00 59 VAL A O 12
ATOM 19252 N N . LEU A 1 60 ? -0.610 19.918 -28.041 1.00 0.00 60 LEU A N 12
ATOM 19253 C CA . LEU A 1 60 ? -1.391 20.897 -27.341 1.00 0.00 60 LEU A CA 12
ATOM 19254 C C . LEU A 1 60 ? -2.081 21.802 -28.357 1.00 0.00 60 LEU A C 12
ATOM 19255 O O . LEU A 1 60 ? -3.162 22.296 -28.071 1.00 0.00 60 LEU A O 12
ATOM 19271 N N . GLN A 1 61 ? -1.500 22.005 -29.547 1.00 0.00 61 GLN A N 12
ATOM 19272 C CA . GLN A 1 61 ? -2.106 22.850 -30.568 1.00 0.00 61 GLN A CA 12
ATOM 19273 C C . GLN A 1 61 ? -3.130 22.069 -31.392 1.00 0.00 61 GLN A C 12
ATOM 19274 O O . GLN A 1 61 ? -4.188 22.602 -31.722 1.00 0.00 61 GLN A O 12
ATOM 19288 N N . GLN A 1 62 ? -2.815 20.814 -31.732 1.00 0.00 62 GLN A N 12
ATOM 19289 C CA . GLN A 1 62 ? -3.681 19.970 -32.545 1.00 0.00 62 GLN A CA 12
ATOM 19290 C C . GLN A 1 62 ? -4.936 19.547 -31.785 1.00 0.00 62 GLN A C 12
ATOM 19291 O O . GLN A 1 62 ? -5.996 19.384 -32.385 1.00 0.00 62 GLN A O 12
ATOM 19305 N N . THR A 1 63 ? -4.811 19.360 -30.467 1.00 0.00 63 THR A N 12
ATOM 19306 C CA . THR A 1 63 ? -5.918 18.938 -29.625 1.00 0.00 63 THR A CA 12
ATOM 19307 C C . THR A 1 63 ? -6.838 20.110 -29.286 1.00 0.00 63 THR A C 12
ATOM 19308 O O . THR A 1 63 ? -8.030 19.900 -29.069 1.00 0.00 63 THR A O 12
ATOM 19319 N N . LEU A 1 64 ? -6.296 21.335 -29.235 1.00 0.00 64 LEU A N 12
ATOM 19320 C CA . LEU A 1 64 ? -7.073 22.524 -28.894 1.00 0.00 64 LEU A CA 12
ATOM 19321 C C . LEU A 1 64 ? -6.275 23.798 -29.203 1.00 0.00 64 LEU A C 12
ATOM 19322 O O . LEU A 1 64 ? -5.143 23.902 -28.748 1.00 0.00 64 LEU A O 12
ATOM 19338 N N . PRO A 1 65 ? -6.814 24.787 -29.939 1.00 0.00 65 PRO A N 12
ATOM 19339 C CA . PRO A 1 65 ? -6.102 26.031 -30.217 1.00 0.00 65 PRO A CA 12
ATOM 19340 C C . PRO A 1 65 ? -5.961 26.814 -28.898 1.00 0.00 65 PRO A C 12
ATOM 19341 O O . PRO A 1 65 ? -6.973 27.280 -28.380 1.00 0.00 65 PRO A O 12
ATOM 19352 N N . PRO A 1 66 ? -4.756 26.960 -28.316 1.00 0.00 66 PRO A N 12
ATOM 19353 C CA . PRO A 1 66 ? -4.555 27.642 -27.047 1.00 0.00 66 PRO A CA 12
ATOM 19354 C C . PRO A 1 66 ? -4.244 29.133 -27.246 1.00 0.00 66 PRO A C 12
ATOM 19355 O O . PRO A 1 66 ? -3.166 29.467 -27.734 1.00 0.00 66 PRO A O 12
ATOM 19366 N N . PRO A 1 67 ? -5.142 30.056 -26.856 1.00 0.00 67 PRO A N 12
ATOM 19367 C CA . PRO A 1 67 ? -4.883 31.488 -26.961 1.00 0.00 67 PRO A CA 12
ATOM 19368 C C . PRO A 1 67 ? -3.889 31.932 -25.881 1.00 0.00 67 PRO A C 12
ATOM 19369 O O . PRO A 1 67 ? -3.302 33.004 -25.972 1.00 0.00 67 PRO A O 12
ATOM 19380 N N . VAL A 1 68 ? -3.696 31.093 -24.862 1.00 0.00 68 VAL A N 12
ATOM 19381 C CA . VAL A 1 68 ? -2.769 31.316 -23.765 1.00 0.00 68 VAL A CA 12
ATOM 19382 C C . VAL A 1 68 ? -1.357 31.067 -24.271 1.00 0.00 68 VAL A C 12
ATOM 19383 O O . VAL A 1 68 ? -0.473 31.878 -24.028 1.00 0.00 68 VAL A O 12
ATOM 19396 N N . PHE A 1 69 ? -1.162 29.949 -24.972 1.00 0.00 69 PHE A N 12
ATOM 19397 C CA . PHE A 1 69 ? 0.115 29.552 -25.572 1.00 0.00 69 PHE A CA 12
ATOM 19398 C C . PHE A 1 69 ? 0.841 30.739 -26.212 1.00 0.00 69 PHE A C 12
ATOM 19399 O O . PHE A 1 69 ? 2.019 30.961 -25.944 1.00 0.00 69 PHE A O 12
ATOM 19416 N N . GLN A 1 70 ? 0.138 31.509 -27.044 1.00 0.00 70 GLN A N 12
ATOM 19417 C CA . GLN A 1 70 ? 0.737 32.669 -27.716 1.00 0.00 70 GLN A CA 12
ATOM 19418 C C . GLN A 1 70 ? 1.211 33.742 -26.721 1.00 0.00 70 GLN A C 12
ATOM 19419 O O . GLN A 1 70 ? 2.185 34.443 -26.989 1.00 0.00 70 GLN A O 12
ATOM 19433 N N . MET A 1 71 ? 0.548 33.857 -25.565 1.00 0.00 71 MET A N 12
ATOM 19434 C CA . MET A 1 71 ? 0.907 34.778 -24.499 1.00 0.00 71 MET A CA 12
ATOM 19435 C C . MET A 1 71 ? 2.056 34.156 -23.708 1.00 0.00 71 MET A C 12
ATOM 19436 O O . MET A 1 71 ? 2.918 34.875 -23.219 1.00 0.00 71 MET A O 12
ATOM 19450 N N . LEU A 1 72 ? 2.112 32.823 -23.606 1.00 0.00 72 LEU A N 12
ATOM 19451 C CA . LEU A 1 72 ? 3.210 32.131 -22.952 1.00 0.00 72 LEU A CA 12
ATOM 19452 C C . LEU A 1 72 ? 4.479 32.484 -23.714 1.00 0.00 72 LEU A C 12
ATOM 19453 O O . LEU A 1 72 ? 5.503 32.804 -23.117 1.00 0.00 72 LEU A O 12
ATOM 19469 N N . LEU A 1 73 ? 4.395 32.455 -25.043 1.00 0.00 73 LEU A N 12
ATOM 19470 C CA . LEU A 1 73 ? 5.543 32.786 -25.871 1.00 0.00 73 LEU A CA 12
ATOM 19471 C C . LEU A 1 73 ? 5.907 34.257 -25.790 1.00 0.00 73 LEU A C 12
ATOM 19472 O O . LEU A 1 73 ? 7.065 34.593 -26.008 1.00 0.00 73 LEU A O 12
ATOM 19488 N N . THR A 1 74 ? 4.940 35.128 -25.501 1.00 0.00 74 THR A N 12
ATOM 19489 C CA . THR A 1 74 ? 5.213 36.552 -25.405 1.00 0.00 74 THR A CA 12
ATOM 19490 C C . THR A 1 74 ? 5.700 36.921 -24.004 1.00 0.00 74 THR A C 12
ATOM 19491 O O . THR A 1 74 ? 6.386 37.928 -23.843 1.00 0.00 74 THR A O 12
ATOM 19502 N N . LYS A 1 75 ? 5.356 36.114 -22.990 1.00 0.00 75 LYS A N 12
ATOM 19503 C CA . LYS A 1 75 ? 5.750 36.377 -21.618 1.00 0.00 75 LYS A CA 12
ATOM 19504 C C . LYS A 1 75 ? 7.269 36.291 -21.423 1.00 0.00 75 LYS A C 12
ATOM 19505 O O . LYS A 1 75 ? 7.857 37.234 -20.898 1.00 0.00 75 LYS A O 12
ATOM 19524 N N . LEU A 1 76 ? 7.911 35.189 -21.826 1.00 0.00 76 LEU A N 12
ATOM 19525 C CA . LEU A 1 76 ? 9.346 35.000 -21.680 1.00 0.00 76 LEU A CA 12
ATOM 19526 C C . LEU A 1 76 ? 10.226 36.121 -22.300 1.00 0.00 76 LEU A C 12
ATOM 19527 O O . LEU A 1 76 ? 10.891 36.833 -21.548 1.00 0.00 76 LEU A O 12
ATOM 19543 N N . PRO A 1 77 ? 10.289 36.305 -23.629 1.00 0.00 77 PRO A N 12
ATOM 19544 C CA . PRO A 1 77 ? 11.126 37.305 -24.289 1.00 0.00 77 PRO A CA 12
ATOM 19545 C C . PRO A 1 77 ? 10.538 38.725 -24.263 1.00 0.00 77 PRO A C 12
ATOM 19546 O O . PRO A 1 77 ? 9.523 39.000 -24.902 1.00 0.00 77 PRO A O 12
ATOM 19557 N N . THR A 1 78 ? 11.194 39.645 -23.544 1.00 0.00 78 THR A N 12
ATOM 19558 C CA . THR A 1 78 ? 10.766 41.037 -23.432 1.00 0.00 78 THR A CA 12
ATOM 19559 C C . THR A 1 78 ? 11.247 41.862 -24.632 1.00 0.00 78 THR A C 12
ATOM 19560 O O . THR A 1 78 ? 10.520 42.708 -25.149 1.00 0.00 78 THR A O 12
ATOM 19571 N N . ILE A 1 79 ? 12.489 41.623 -25.066 1.00 0.00 79 ILE A N 12
ATOM 19572 C CA . ILE A 1 79 ? 13.103 42.348 -26.167 1.00 0.00 79 ILE A CA 12
ATOM 19573 C C . ILE A 1 79 ? 12.367 42.063 -27.467 1.00 0.00 79 ILE A C 12
ATOM 19574 O O . ILE A 1 79 ? 12.001 42.991 -28.186 1.00 0.00 79 ILE A O 12
ATOM 19590 N N . SER A 1 80 ? 12.153 40.777 -27.752 1.00 0.00 80 SER A N 12
ATOM 19591 C CA . SER A 1 80 ? 11.460 40.338 -28.957 1.00 0.00 80 SER A CA 12
ATOM 19592 C C . SER A 1 80 ? 10.123 41.067 -29.074 1.00 0.00 80 SER A C 12
ATOM 19593 O O . SER A 1 80 ? 9.811 41.643 -30.116 1.00 0.00 80 SER A O 12
ATOM 19601 N N . GLN A 1 81 ? 9.360 41.052 -27.974 1.00 0.00 81 GLN A N 12
ATOM 19602 C CA . GLN A 1 81 ? 8.077 41.722 -27.875 1.00 0.00 81 GLN A CA 12
ATOM 19603 C C . GLN A 1 81 ? 8.210 43.180 -28.314 1.00 0.00 81 GLN A C 12
ATOM 19604 O O . GLN A 1 81 ? 7.412 43.664 -29.111 1.00 0.00 81 GLN A O 12
ATOM 19618 N N . ARG A 1 82 ? 9.233 43.865 -27.802 1.00 0.00 82 ARG A N 12
ATOM 19619 C CA . ARG A 1 82 ? 9.476 45.263 -28.136 1.00 0.00 82 ARG A CA 12
ATOM 19620 C C . ARG A 1 82 ? 9.732 45.480 -29.633 1.00 0.00 82 ARG A C 12
ATOM 19621 O O . ARG A 1 82 ? 9.212 46.447 -30.188 1.00 0.00 82 ARG A O 12
ATOM 19642 N N . ILE A 1 83 ? 10.517 44.617 -30.300 1.00 0.00 83 ILE A N 12
ATOM 19643 C CA . ILE A 1 83 ? 10.799 44.801 -31.723 1.00 0.00 83 ILE A CA 12
ATOM 19644 C C . ILE A 1 83 ? 9.502 44.669 -32.508 1.00 0.00 83 ILE A C 12
ATOM 19645 O O . ILE A 1 83 ? 9.179 45.525 -33.328 1.00 0.00 83 ILE A O 12
ATOM 19661 N N . VAL A 1 84 ? 8.774 43.576 -32.246 1.00 0.00 84 VAL A N 12
ATOM 19662 C CA . VAL A 1 84 ? 7.508 43.298 -32.917 1.00 0.00 84 VAL A CA 12
ATOM 19663 C C . VAL A 1 84 ? 6.529 44.451 -32.715 1.00 0.00 84 VAL A C 12
ATOM 19664 O O . VAL A 1 84 ? 5.874 44.881 -33.662 1.00 0.00 84 VAL A O 12
ATOM 19677 N N . SER A 1 85 ? 6.454 44.977 -31.494 1.00 0.00 85 SER A N 12
ATOM 19678 C CA . SER A 1 85 ? 5.613 46.110 -31.146 1.00 0.00 85 SER A CA 12
ATOM 19679 C C . SER A 1 85 ? 6.284 47.430 -31.558 1.00 0.00 85 SER A C 12
ATOM 19680 O O . SER A 1 85 ? 6.284 48.392 -30.794 1.00 0.00 85 SER A O 12
ATOM 19688 N N . ALA A 1 86 ? 6.845 47.458 -32.771 1.00 0.00 86 ALA A N 12
ATOM 19689 C CA . ALA A 1 86 ? 7.543 48.558 -33.423 1.00 0.00 86 ALA A CA 12
ATOM 19690 C C . ALA A 1 86 ? 7.961 48.050 -34.807 1.00 0.00 86 ALA A C 12
ATOM 19691 O O . ALA A 1 86 ? 7.450 47.022 -35.253 1.00 0.00 86 ALA A O 12
ATOM 19698 N N . GLN A 1 87 ? 8.872 48.761 -35.491 1.00 0.00 87 GLN A N 12
ATOM 19699 C CA . GLN A 1 87 ? 9.363 48.393 -36.829 1.00 0.00 87 GLN A CA 12
ATOM 19700 C C . GLN A 1 87 ? 8.178 48.054 -37.745 1.00 0.00 87 GLN A C 12
ATOM 19701 O O . GLN A 1 87 ? 8.187 47.065 -38.475 1.00 0.00 87 GLN A O 12
ATOM 19715 N N . SER A 1 88 ? 7.142 48.893 -37.665 1.00 0.00 88 SER A N 12
ATOM 19716 C CA . SER A 1 88 ? 5.884 48.768 -38.385 1.00 0.00 88 SER A CA 12
ATOM 19717 C C . SER A 1 88 ? 5.077 50.045 -38.144 1.00 0.00 88 SER A C 12
ATOM 19718 O O . SER A 1 88 ? 4.546 50.636 -39.081 1.00 0.00 88 SER A O 12
ATOM 19726 N N . LEU A 1 89 ? 5.016 50.489 -36.880 1.00 0.00 89 LEU A N 12
ATOM 19727 C CA . LEU A 1 89 ? 4.309 51.694 -36.452 1.00 0.00 89 LEU A CA 12
ATOM 19728 C C . LEU A 1 89 ? 5.100 52.981 -36.719 1.00 0.00 89 LEU A C 12
ATOM 19729 O O . LEU A 1 89 ? 4.930 53.985 -36.033 1.00 0.00 89 LEU A O 12
ATOM 19745 N N . GLY A 1 90 ? 5.957 52.942 -37.738 1.00 0.00 90 GLY A N 12
ATOM 19746 C CA . GLY A 1 90 ? 6.794 54.045 -38.178 1.00 0.00 90 GLY A CA 12
ATOM 19747 C C . GLY A 1 90 ? 6.141 54.777 -39.349 1.00 0.00 90 GLY A C 12
ATOM 19748 O O . GLY A 1 90 ? 4.918 54.890 -39.409 1.00 0.00 90 GLY A O 12
ATOM 19752 N N . GLU A 1 91 ? 6.969 55.265 -40.280 1.00 0.00 91 GLU A N 12
ATOM 19753 C CA . GLU A 1 91 ? 6.551 55.986 -41.474 1.00 0.00 91 GLU A CA 12
ATOM 19754 C C . GLU A 1 91 ? 7.648 55.793 -42.532 1.00 0.00 91 GLU A C 12
ATOM 19755 O O . GLU A 1 91 ? 8.799 55.556 -42.161 1.00 0.00 91 GLU A O 12
ATOM 19767 N N . ASP A 1 92 ? 7.304 55.873 -43.828 1.00 0.00 92 ASP A N 12
ATOM 19768 C CA . ASP A 1 92 ? 8.223 55.696 -44.950 1.00 0.00 92 ASP A CA 12
ATOM 19769 C C . ASP A 1 92 ? 8.351 57.013 -45.729 1.00 0.00 92 ASP A C 12
ATOM 19770 O O . ASP A 1 92 ? 7.516 57.903 -45.562 1.00 0.00 92 ASP A O 12
ATOM 19779 N N . ASP A 1 93 ? 9.382 57.149 -46.574 1.00 0.00 93 ASP A N 12
ATOM 19780 C CA . ASP A 1 93 ? 9.629 58.341 -47.380 1.00 0.00 93 ASP A CA 12
ATOM 19781 C C . ASP A 1 93 ? 9.120 58.153 -48.812 1.00 0.00 93 ASP A C 12
ATOM 19782 O O . ASP A 1 93 ? 8.561 57.112 -49.155 1.00 0.00 93 ASP A O 12
ATOM 19791 N N . VAL A 1 94 ? 9.312 59.181 -49.646 1.00 0.00 94 VAL A N 12
ATOM 19792 C CA . VAL A 1 94 ? 8.916 59.211 -51.045 1.00 0.00 94 VAL A CA 12
ATOM 19793 C C . VAL A 1 94 ? 10.023 59.938 -51.811 1.00 0.00 94 VAL A C 12
ATOM 19794 O O . VAL A 1 94 ? 10.511 60.968 -51.345 1.00 0.00 94 VAL A O 12
ATOM 19807 N N . GLU A 1 95 ? 10.402 59.401 -52.975 1.00 0.00 95 GLU A N 12
ATOM 19808 C CA . GLU A 1 95 ? 11.425 59.963 -53.841 1.00 0.00 95 GLU A CA 12
ATOM 19809 C C . GLU A 1 95 ? 10.778 61.012 -54.751 1.00 0.00 95 GLU A C 12
ATOM 19810 O O . GLU A 1 95 ? 11.123 62.201 -54.573 1.00 0.00 95 GLU A O 12
ATOM 19823 N N . GLY B 2 1 ? -13.299 21.893 -14.393 1.00 0.00 1 GLY B N 12
ATOM 19824 C CA . GLY B 2 1 ? -13.459 20.612 -15.104 1.00 0.00 1 GLY B CA 12
ATOM 19825 C C . GLY B 2 1 ? -12.109 20.033 -15.534 1.00 0.00 1 GLY B C 12
ATOM 19826 O O . GLY B 2 1 ? -11.100 20.728 -15.439 1.00 0.00 1 GLY B O 12
ATOM 19832 N N . PRO B 2 2 ? -12.086 18.770 -15.998 1.00 0.00 2 PRO B N 12
ATOM 19833 C CA . PRO B 2 2 ? -10.877 18.087 -16.434 1.00 0.00 2 PRO B CA 12
ATOM 19834 C C . PRO B 2 2 ? -10.391 18.671 -17.767 1.00 0.00 2 PRO B C 12
ATOM 19835 O O . PRO B 2 2 ? -9.669 19.663 -17.754 1.00 0.00 2 PRO B O 12
ATOM 19846 N N . ARG B 2 3 ? -10.783 18.068 -18.902 1.00 0.00 3 ARG B N 12
ATOM 19847 C CA . ARG B 2 3 ? -10.424 18.489 -20.255 1.00 0.00 3 ARG B CA 12
ATOM 19848 C C . ARG B 2 3 ? -8.908 18.459 -20.517 1.00 0.00 3 ARG B C 12
ATOM 19849 O O . ARG B 2 3 ? -8.121 18.084 -19.646 1.00 0.00 3 ARG B O 12
ATOM 19870 N N . LEU B 2 4 ? -8.519 18.836 -21.748 1.00 0.00 4 LEU B N 12
ATOM 19871 C CA . LEU B 2 4 ? -7.158 18.911 -22.275 1.00 0.00 4 LEU B CA 12
ATOM 19872 C C . LEU B 2 4 ? -6.264 17.793 -21.738 1.00 0.00 4 LEU B C 12
ATOM 19873 O O . LEU B 2 4 ? -5.155 18.024 -21.266 1.00 0.00 4 LEU B O 12
ATOM 19889 N N . SER B 2 5 ? -6.770 16.559 -21.819 1.00 0.00 5 SER B N 12
ATOM 19890 C CA . SER B 2 5 ? -6.078 15.364 -21.361 1.00 0.00 5 SER B CA 12
ATOM 19891 C C . SER B 2 5 ? -6.362 14.147 -22.245 1.00 0.00 5 SER B C 12
ATOM 19892 O O . SER B 2 5 ? -5.933 13.041 -21.924 1.00 0.00 5 SER B O 12
ATOM 19900 N N . ARG B 2 6 ? -7.059 14.343 -23.372 1.00 0.00 6 ARG B N 12
ATOM 19901 C CA . ARG B 2 6 ? -7.370 13.281 -24.314 1.00 0.00 6 ARG B CA 12
ATOM 19902 C C . ARG B 2 6 ? -6.057 12.734 -24.870 1.00 0.00 6 ARG B C 12
ATOM 19903 O O . ARG B 2 6 ? -5.779 11.542 -24.749 1.00 0.00 6 ARG B O 12
ATOM 19924 N N . LEU B 2 7 ? -5.244 13.618 -25.464 1.00 0.00 7 LEU B N 12
ATOM 19925 C CA . LEU B 2 7 ? -3.956 13.262 -26.032 1.00 0.00 7 LEU B CA 12
ATOM 19926 C C . LEU B 2 7 ? -3.062 12.563 -25.027 1.00 0.00 7 LEU B C 12
ATOM 19927 O O . LEU B 2 7 ? -2.403 11.610 -25.404 1.00 0.00 7 LEU B O 12
ATOM 19943 N N . LEU B 2 8 ? -3.032 13.011 -23.770 1.00 0.00 8 LEU B N 12
ATOM 19944 C CA . LEU B 2 8 ? -2.144 12.451 -22.757 1.00 0.00 8 LEU B CA 12
ATOM 19945 C C . LEU B 2 8 ? -2.398 10.969 -22.469 1.00 0.00 8 LEU B C 12
ATOM 19946 O O . LEU B 2 8 ? -1.552 10.321 -21.859 1.00 0.00 8 LEU B O 12
ATOM 19962 N N . SER B 2 9 ? -3.518 10.408 -22.943 1.00 0.00 9 SER B N 12
ATOM 19963 C CA . SER B 2 9 ? -3.798 8.985 -22.804 1.00 0.00 9 SER B CA 12
ATOM 19964 C C . SER B 2 9 ? -2.785 8.158 -23.619 1.00 0.00 9 SER B C 12
ATOM 19965 O O . SER B 2 9 ? -2.673 6.950 -23.429 1.00 0.00 9 SER B O 12
ATOM 19973 N N . TYR B 2 10 ? -2.057 8.817 -24.534 1.00 0.00 10 TYR B N 12
ATOM 19974 C CA . TYR B 2 10 ? -1.055 8.250 -25.423 1.00 0.00 10 TYR B CA 12
ATOM 19975 C C . TYR B 2 10 ? 0.273 7.890 -24.744 1.00 0.00 10 TYR B C 12
ATOM 19976 O O . TYR B 2 10 ? 1.174 7.403 -25.426 1.00 0.00 10 TYR B O 12
ATOM 19994 N N . ALA B 2 11 ? 0.430 8.160 -23.442 1.00 0.00 11 ALA B N 12
ATOM 19995 C CA . ALA B 2 11 ? 1.684 7.946 -22.736 1.00 0.00 11 ALA B CA 12
ATOM 19996 C C . ALA B 2 11 ? 1.455 7.863 -21.223 1.00 0.00 11 ALA B C 12
ATOM 19997 O O . ALA B 2 11 ? 2.477 7.892 -20.501 1.00 0.00 11 ALA B O 12
ATOM 20005 N N . ARG A 1 1 ? -1.091 9.243 -4.890 1.00 0.00 1 ARG A N 13
ATOM 20006 C CA . ARG A 1 1 ? -2.446 8.841 -5.315 1.00 0.00 1 ARG A CA 13
ATOM 20007 C C . ARG A 1 1 ? -2.983 9.843 -6.342 1.00 0.00 1 ARG A C 13
ATOM 20008 O O . ARG A 1 1 ? -2.258 10.759 -6.732 1.00 0.00 1 ARG A O 13
ATOM 20031 N N . ALA A 1 2 ? -4.234 9.659 -6.783 1.00 0.00 2 ALA A N 13
ATOM 20032 C CA . ALA A 1 2 ? -4.898 10.510 -7.763 1.00 0.00 2 ALA A CA 13
ATOM 20033 C C . ALA A 1 2 ? -4.839 11.981 -7.329 1.00 0.00 2 ALA A C 13
ATOM 20034 O O . ALA A 1 2 ? -5.222 12.284 -6.200 1.00 0.00 2 ALA A O 13
ATOM 20041 N N . GLY A 1 3 ? -4.365 12.891 -8.200 1.00 0.00 3 GLY A N 13
ATOM 20042 C CA . GLY A 1 3 ? -4.255 14.313 -7.906 1.00 0.00 3 GLY A CA 13
ATOM 20043 C C . GLY A 1 3 ? -3.492 14.574 -6.606 1.00 0.00 3 GLY A C 13
ATOM 20044 O O . GLY A 1 3 ? -3.932 15.378 -5.786 1.00 0.00 3 GLY A O 13
ATOM 20048 N N . LEU A 1 4 ? -2.363 13.883 -6.413 1.00 0.00 4 LEU A N 13
ATOM 20049 C CA . LEU A 1 4 ? -1.534 13.990 -5.224 1.00 0.00 4 LEU A CA 13
ATOM 20050 C C . LEU A 1 4 ? -0.067 13.802 -5.616 1.00 0.00 4 LEU A C 13
ATOM 20051 O O . LEU A 1 4 ? 0.229 13.208 -6.652 1.00 0.00 4 LEU A O 13
ATOM 20067 N N . SER A 1 5 ? 0.842 14.293 -4.765 1.00 0.00 5 SER A N 13
ATOM 20068 C CA . SER A 1 5 ? 2.290 14.175 -4.935 1.00 0.00 5 SER A CA 13
ATOM 20069 C C . SER A 1 5 ? 2.779 14.818 -6.236 1.00 0.00 5 SER A C 13
ATOM 20070 O O . SER A 1 5 ? 2.924 14.148 -7.259 1.00 0.00 5 SER A O 13
ATOM 20078 N N . LYS A 1 6 ? 3.050 16.126 -6.182 1.00 0.00 6 LYS A N 13
ATOM 20079 C CA . LYS A 1 6 ? 3.550 16.918 -7.286 1.00 0.00 6 LYS A CA 13
ATOM 20080 C C . LYS A 1 6 ? 5.086 16.836 -7.223 1.00 0.00 6 LYS A C 13
ATOM 20081 O O . LYS A 1 6 ? 5.669 17.391 -6.296 1.00 0.00 6 LYS A O 13
ATOM 20100 N N . LEU A 1 7 ? 5.746 16.145 -8.168 1.00 0.00 7 LEU A N 13
ATOM 20101 C CA . LEU A 1 7 ? 7.197 15.967 -8.207 1.00 0.00 7 LEU A CA 13
ATOM 20102 C C . LEU A 1 7 ? 7.753 15.328 -6.926 1.00 0.00 7 LEU A C 13
ATOM 20103 O O . LEU A 1 7 ? 8.530 15.961 -6.216 1.00 0.00 7 LEU A O 13
ATOM 20119 N N . PRO A 1 8 ? 7.372 14.074 -6.626 1.00 0.00 8 PRO A N 13
ATOM 20120 C CA . PRO A 1 8 ? 7.834 13.364 -5.444 1.00 0.00 8 PRO A CA 13
ATOM 20121 C C . PRO A 1 8 ? 9.297 12.923 -5.579 1.00 0.00 8 PRO A C 13
ATOM 20122 O O . PRO A 1 8 ? 10.194 13.613 -5.101 1.00 0.00 8 PRO A O 13
ATOM 20133 N N . ASP A 1 9 ? 9.545 11.771 -6.213 1.00 0.00 9 ASP A N 13
ATOM 20134 C CA . ASP A 1 9 ? 10.883 11.221 -6.392 1.00 0.00 9 ASP A CA 13
ATOM 20135 C C . ASP A 1 9 ? 11.608 11.889 -7.562 1.00 0.00 9 ASP A C 13
ATOM 20136 O O . ASP A 1 9 ? 12.795 12.185 -7.458 1.00 0.00 9 ASP A O 13
ATOM 20145 N N . LEU A 1 10 ? 10.890 12.127 -8.665 1.00 0.00 10 LEU A N 13
ATOM 20146 C CA . LEU A 1 10 ? 11.337 12.770 -9.888 1.00 0.00 10 LEU A CA 13
ATOM 20147 C C . LEU A 1 10 ? 12.234 11.926 -10.801 1.00 0.00 10 LEU A C 13
ATOM 20148 O O . LEU A 1 10 ? 12.313 12.224 -11.991 1.00 0.00 10 LEU A O 13
ATOM 20164 N N . LYS A 1 11 ? 12.901 10.886 -10.292 1.00 0.00 11 LYS A N 13
ATOM 20165 C CA . LYS A 1 11 ? 13.746 10.038 -11.135 1.00 0.00 11 LYS A CA 13
ATOM 20166 C C . LYS A 1 11 ? 12.892 9.102 -11.993 1.00 0.00 11 LYS A C 13
ATOM 20167 O O . LYS A 1 11 ? 13.273 8.788 -13.119 1.00 0.00 11 LYS A O 13
ATOM 20186 N N . ASP A 1 12 ? 11.739 8.665 -11.475 1.00 0.00 12 ASP A N 13
ATOM 20187 C CA . ASP A 1 12 ? 10.860 7.758 -12.205 1.00 0.00 12 ASP A CA 13
ATOM 20188 C C . ASP A 1 12 ? 10.038 8.524 -13.241 1.00 0.00 12 ASP A C 13
ATOM 20189 O O . ASP A 1 12 ? 9.600 9.652 -13.016 1.00 0.00 12 ASP A O 13
ATOM 20198 N N . ALA A 1 13 ? 9.847 7.875 -14.393 1.00 0.00 13 ALA A N 13
ATOM 20199 C CA . ALA A 1 13 ? 9.127 8.410 -15.538 1.00 0.00 13 ALA A CA 13
ATOM 20200 C C . ALA A 1 13 ? 7.642 8.539 -15.250 1.00 0.00 13 ALA A C 13
ATOM 20201 O O . ALA A 1 13 ? 7.059 9.587 -15.497 1.00 0.00 13 ALA A O 13
ATOM 20208 N N . GLU A 1 14 ? 7.043 7.474 -14.721 1.00 0.00 14 GLU A N 13
ATOM 20209 C CA . GLU A 1 14 ? 5.623 7.444 -14.376 1.00 0.00 14 GLU A CA 13
ATOM 20210 C C . GLU A 1 14 ? 5.297 8.562 -13.381 1.00 0.00 14 GLU A C 13
ATOM 20211 O O . GLU A 1 14 ? 4.265 9.220 -13.487 1.00 0.00 14 GLU A O 13
ATOM 20223 N N . ALA A 1 15 ? 6.192 8.797 -12.418 1.00 0.00 15 ALA A N 13
ATOM 20224 C CA . ALA A 1 15 ? 6.022 9.839 -11.413 1.00 0.00 15 ALA A CA 13
ATOM 20225 C C . ALA A 1 15 ? 6.087 11.228 -12.046 1.00 0.00 15 ALA A C 13
ATOM 20226 O O . ALA A 1 15 ? 5.557 12.188 -11.488 1.00 0.00 15 ALA A O 13
ATOM 20233 N N . VAL A 1 16 ? 6.733 11.324 -13.211 1.00 0.00 16 VAL A N 13
ATOM 20234 C CA . VAL A 1 16 ? 6.874 12.559 -13.968 1.00 0.00 16 VAL A CA 13
ATOM 20235 C C . VAL A 1 16 ? 5.671 12.663 -14.901 1.00 0.00 16 VAL A C 13
ATOM 20236 O O . VAL A 1 16 ? 5.208 13.769 -15.160 1.00 0.00 16 VAL A O 13
ATOM 20249 N N . GLN A 1 17 ? 5.150 11.527 -15.389 1.00 0.00 17 GLN A N 13
ATOM 20250 C CA . GLN A 1 17 ? 3.994 11.520 -16.275 1.00 0.00 17 GLN A CA 13
ATOM 20251 C C . GLN A 1 17 ? 2.771 11.978 -15.496 1.00 0.00 17 GLN A C 13
ATOM 20252 O O . GLN A 1 17 ? 2.037 12.850 -15.961 1.00 0.00 17 GLN A O 13
ATOM 20266 N N . LYS A 1 18 ? 2.560 11.388 -14.312 1.00 0.00 18 LYS A N 13
ATOM 20267 C CA . LYS A 1 18 ? 1.409 11.714 -13.482 1.00 0.00 18 LYS A CA 13
ATOM 20268 C C . LYS A 1 18 ? 1.374 13.208 -13.157 1.00 0.00 18 LYS A C 13
ATOM 20269 O O . LYS A 1 18 ? 0.325 13.841 -13.253 1.00 0.00 18 LYS A O 13
ATOM 20288 N N . PHE A 1 19 ? 2.528 13.776 -12.792 1.00 0.00 19 PHE A N 13
ATOM 20289 C CA . PHE A 1 19 ? 2.646 15.189 -12.476 1.00 0.00 19 PHE A CA 13
ATOM 20290 C C . PHE A 1 19 ? 2.506 16.057 -13.736 1.00 0.00 19 PHE A C 13
ATOM 20291 O O . PHE A 1 19 ? 1.783 17.048 -13.719 1.00 0.00 19 PHE A O 13
ATOM 20308 N N . PHE A 1 20 ? 3.217 15.704 -14.812 1.00 0.00 20 PHE A N 13
ATOM 20309 C CA . PHE A 1 20 ? 3.208 16.455 -16.068 1.00 0.00 20 PHE A CA 13
ATOM 20310 C C . PHE A 1 20 ? 1.753 16.721 -16.473 1.00 0.00 20 PHE A C 13
ATOM 20311 O O . PHE A 1 20 ? 1.354 17.860 -16.715 1.00 0.00 20 PHE A O 13
ATOM 20328 N N . LEU A 1 21 ? 0.956 15.648 -16.496 1.00 0.00 21 LEU A N 13
ATOM 20329 C CA . LEU A 1 21 ? -0.470 15.679 -16.791 1.00 0.00 21 LEU A CA 13
ATOM 20330 C C . LEU A 1 21 ? -1.224 16.480 -15.732 1.00 0.00 21 LEU A C 13
ATOM 20331 O O . LEU A 1 21 ? -2.121 17.248 -16.074 1.00 0.00 21 LEU A O 13
ATOM 20347 N N . GLU A 1 22 ? -0.875 16.312 -14.454 1.00 0.00 22 GLU A N 13
ATOM 20348 C CA . GLU A 1 22 ? -1.509 17.049 -13.365 1.00 0.00 22 GLU A CA 13
ATOM 20349 C C . GLU A 1 22 ? -1.372 18.559 -13.598 1.00 0.00 22 GLU A C 13
ATOM 20350 O O . GLU A 1 22 ? -2.304 19.293 -13.286 1.00 0.00 22 GLU A O 13
ATOM 20362 N N . GLU A 1 23 ? -0.236 19.020 -14.146 1.00 0.00 23 GLU A N 13
ATOM 20363 C CA . GLU A 1 23 ? 0.028 20.431 -14.395 1.00 0.00 23 GLU A CA 13
ATOM 20364 C C . GLU A 1 23 ? -0.672 20.881 -15.679 1.00 0.00 23 GLU A C 13
ATOM 20365 O O . GLU A 1 23 ? -1.221 21.977 -15.727 1.00 0.00 23 GLU A O 13
ATOM 20377 N N . ILE A 1 24 ? -0.676 20.023 -16.708 1.00 0.00 24 ILE A N 13
ATOM 20378 C CA . ILE A 1 24 ? -1.366 20.278 -17.983 1.00 0.00 24 ILE A CA 13
ATOM 20379 C C . ILE A 1 24 ? -2.855 20.554 -17.661 1.00 0.00 24 ILE A C 13
ATOM 20380 O O . ILE A 1 24 ? -3.450 21.533 -18.133 1.00 0.00 24 ILE A O 13
ATOM 20396 N N . GLN A 1 25 ? -3.445 19.685 -16.827 1.00 0.00 25 GLN A N 13
ATOM 20397 C CA . GLN A 1 25 ? -4.846 19.774 -16.425 1.00 0.00 25 GLN A CA 13
ATOM 20398 C C . GLN A 1 25 ? -5.081 20.943 -15.472 1.00 0.00 25 GLN A C 13
ATOM 20399 O O . GLN A 1 25 ? -5.955 21.769 -15.718 1.00 0.00 25 GLN A O 13
ATOM 20413 N N . LEU A 1 26 ? -4.296 21.013 -14.396 1.00 0.00 26 LEU A N 13
ATOM 20414 C CA . LEU A 1 26 ? -4.372 22.082 -13.395 1.00 0.00 26 LEU A CA 13
ATOM 20415 C C . LEU A 1 26 ? -4.304 23.435 -14.104 1.00 0.00 26 LEU A C 13
ATOM 20416 O O . LEU A 1 26 ? -5.074 24.336 -13.782 1.00 0.00 26 LEU A O 13
ATOM 20432 N N . GLY A 1 27 ? -3.405 23.574 -15.087 1.00 0.00 27 GLY A N 13
ATOM 20433 C CA . GLY A 1 27 ? -3.257 24.789 -15.872 1.00 0.00 27 GLY A CA 13
ATOM 20434 C C . GLY A 1 27 ? -4.556 25.076 -16.597 1.00 0.00 27 GLY A C 13
ATOM 20435 O O . GLY A 1 27 ? -5.189 26.078 -16.273 1.00 0.00 27 GLY A O 13
ATOM 20439 N N . GLU A 1 28 ? -4.974 24.229 -17.553 1.00 0.00 28 GLU A N 13
ATOM 20440 C CA . GLU A 1 28 ? -6.240 24.523 -18.229 1.00 0.00 28 GLU A CA 13
ATOM 20441 C C . GLU A 1 28 ? -7.414 24.789 -17.264 1.00 0.00 28 GLU A C 13
ATOM 20442 O O . GLU A 1 28 ? -8.284 25.595 -17.579 1.00 0.00 28 GLU A O 13
ATOM 20454 N N . GLU A 1 29 ? -7.430 24.156 -16.088 1.00 0.00 29 GLU A N 13
ATOM 20455 C CA . GLU A 1 29 ? -8.462 24.358 -15.072 1.00 0.00 29 GLU A CA 13
ATOM 20456 C C . GLU A 1 29 ? -8.343 25.754 -14.450 1.00 0.00 29 GLU A C 13
ATOM 20457 O O . GLU A 1 29 ? -9.346 26.442 -14.277 1.00 0.00 29 GLU A O 13
ATOM 20469 N N . LEU A 1 30 ? -7.130 26.211 -14.128 1.00 0.00 30 LEU A N 13
ATOM 20470 C CA . LEU A 1 30 ? -6.945 27.550 -13.589 1.00 0.00 30 LEU A CA 13
ATOM 20471 C C . LEU A 1 30 ? -7.350 28.562 -14.658 1.00 0.00 30 LEU A C 13
ATOM 20472 O O . LEU A 1 30 ? -7.987 29.569 -14.354 1.00 0.00 30 LEU A O 13
ATOM 20488 N N . LEU A 1 31 ? -7.014 28.290 -15.921 1.00 0.00 31 LEU A N 13
ATOM 20489 C CA . LEU A 1 31 ? -7.404 29.166 -17.025 1.00 0.00 31 LEU A CA 13
ATOM 20490 C C . LEU A 1 31 ? -8.912 29.122 -17.200 1.00 0.00 31 LEU A C 13
ATOM 20491 O O . LEU A 1 31 ? -9.517 30.131 -17.554 1.00 0.00 31 LEU A O 13
ATOM 20507 N N . ALA A 1 32 ? -9.519 27.975 -16.886 1.00 0.00 32 ALA A N 13
ATOM 20508 C CA . ALA A 1 32 ? -10.968 27.846 -16.884 1.00 0.00 32 ALA A CA 13
ATOM 20509 C C . ALA A 1 32 ? -11.577 28.845 -15.887 1.00 0.00 32 ALA A C 13
ATOM 20510 O O . ALA A 1 32 ? -12.745 29.203 -16.019 1.00 0.00 32 ALA A O 13
ATOM 20517 N N . GLN A 1 33 ? -10.774 29.314 -14.917 1.00 0.00 33 GLN A N 13
ATOM 20518 C CA . GLN A 1 33 ? -11.153 30.313 -13.931 1.00 0.00 33 GLN A CA 13
ATOM 20519 C C . GLN A 1 33 ? -10.763 31.688 -14.487 1.00 0.00 33 GLN A C 13
ATOM 20520 O O . GLN A 1 33 ? -11.485 32.664 -14.302 1.00 0.00 33 GLN A O 13
ATOM 20534 N N . GLY A 1 34 ? -9.627 31.733 -15.193 1.00 0.00 34 GLY A N 13
ATOM 20535 C CA . GLY A 1 34 ? -9.071 32.894 -15.870 1.00 0.00 34 GLY A CA 13
ATOM 20536 C C . GLY A 1 34 ? -7.636 33.224 -15.461 1.00 0.00 34 GLY A C 13
ATOM 20537 O O . GLY A 1 34 ? -7.182 34.327 -15.759 1.00 0.00 34 GLY A O 13
ATOM 20541 N N . ASP A 1 35 ? -6.915 32.315 -14.787 1.00 0.00 35 ASP A N 13
ATOM 20542 C CA . ASP A 1 35 ? -5.548 32.619 -14.334 1.00 0.00 35 ASP A CA 13
ATOM 20543 C C . ASP A 1 35 ? -4.458 32.298 -15.374 1.00 0.00 35 ASP A C 13
ATOM 20544 O O . ASP A 1 35 ? -3.528 31.537 -15.110 1.00 0.00 35 ASP A O 13
ATOM 20553 N N . TYR A 1 36 ? -4.574 32.897 -16.565 1.00 0.00 36 TYR A N 13
ATOM 20554 C CA . TYR A 1 36 ? -3.659 32.779 -17.702 1.00 0.00 36 TYR A CA 13
ATOM 20555 C C . TYR A 1 36 ? -2.201 32.922 -17.289 1.00 0.00 36 TYR A C 13
ATOM 20556 O O . TYR A 1 36 ? -1.340 32.166 -17.736 1.00 0.00 36 TYR A O 13
ATOM 20574 N N . GLU A 1 37 ? -1.953 33.899 -16.423 1.00 0.00 37 GLU A N 13
ATOM 20575 C CA . GLU A 1 37 ? -0.656 34.230 -15.866 1.00 0.00 37 GLU A CA 13
ATOM 20576 C C . GLU A 1 37 ? -0.022 32.984 -15.260 1.00 0.00 37 GLU A C 13
ATOM 20577 O O . GLU A 1 37 ? 1.148 32.689 -15.507 1.00 0.00 37 GLU A O 13
ATOM 20589 N N . LYS A 1 38 ? -0.818 32.244 -14.491 1.00 0.00 38 LYS A N 13
ATOM 20590 C CA . LYS A 1 38 ? -0.375 30.998 -13.887 1.00 0.00 38 LYS A CA 13
ATOM 20591 C C . LYS A 1 38 ? -0.321 29.888 -14.927 1.00 0.00 38 LYS A C 13
ATOM 20592 O O . LYS A 1 38 ? 0.519 29.000 -14.804 1.00 0.00 38 LYS A O 13
ATOM 20611 N N . GLY A 1 39 ? -1.170 29.928 -15.959 1.00 0.00 39 GLY A N 13
ATOM 20612 C CA . GLY A 1 39 ? -1.124 28.934 -17.018 1.00 0.00 39 GLY A CA 13
ATOM 20613 C C . GLY A 1 39 ? 0.225 28.961 -17.708 1.00 0.00 39 GLY A C 13
ATOM 20614 O O . GLY A 1 39 ? 0.764 27.907 -18.021 1.00 0.00 39 GLY A O 13
ATOM 20618 N N . VAL A 1 40 ? 0.771 30.156 -17.946 1.00 0.00 40 VAL A N 13
ATOM 20619 C CA . VAL A 1 40 ? 2.064 30.287 -18.601 1.00 0.00 40 VAL A CA 13
ATOM 20620 C C . VAL A 1 40 ? 3.136 29.561 -17.783 1.00 0.00 40 VAL A C 13
ATOM 20621 O O . VAL A 1 40 ? 3.892 28.761 -18.325 1.00 0.00 40 VAL A O 13
ATOM 20634 N N . ASP A 1 41 ? 3.193 29.845 -16.482 1.00 0.00 41 ASP A N 13
ATOM 20635 C CA . ASP A 1 41 ? 4.163 29.266 -15.554 1.00 0.00 41 ASP A CA 13
ATOM 20636 C C . ASP A 1 41 ? 4.003 27.749 -15.458 1.00 0.00 41 ASP A C 13
ATOM 20637 O O . ASP A 1 41 ? 4.956 26.986 -15.602 1.00 0.00 41 ASP A O 13
ATOM 20646 N N . HIS A 1 42 ? 2.773 27.315 -15.210 1.00 0.00 42 HIS A N 13
ATOM 20647 C CA . HIS A 1 42 ? 2.418 25.916 -15.064 1.00 0.00 42 HIS A CA 13
ATOM 20648 C C . HIS A 1 42 ? 2.677 25.153 -16.353 1.00 0.00 42 HIS A C 13
ATOM 20649 O O . HIS A 1 42 ? 3.108 24.002 -16.311 1.00 0.00 42 HIS A O 13
ATOM 20663 N N . LEU A 1 43 ? 2.451 25.785 -17.507 1.00 0.00 43 LEU A N 13
ATOM 20664 C CA . LEU A 1 43 ? 2.743 25.097 -18.747 1.00 0.00 43 LEU A CA 13
ATOM 20665 C C . LEU A 1 43 ? 4.264 25.036 -18.861 1.00 0.00 43 LEU A C 13
ATOM 20666 O O . LEU A 1 43 ? 4.794 23.982 -19.193 1.00 0.00 43 LEU A O 13
ATOM 20682 N N . THR A 1 44 ? 4.977 26.131 -18.546 1.00 0.00 44 THR A N 13
ATOM 20683 C CA . THR A 1 44 ? 6.440 26.133 -18.584 1.00 0.00 44 THR A CA 13
ATOM 20684 C C . THR A 1 44 ? 7.002 24.965 -17.757 1.00 0.00 44 THR A C 13
ATOM 20685 O O . THR A 1 44 ? 7.986 24.330 -18.138 1.00 0.00 44 THR A O 13
ATOM 20696 N N . ASN A 1 45 ? 6.349 24.671 -16.628 1.00 0.00 45 ASN A N 13
ATOM 20697 C CA . ASN A 1 45 ? 6.719 23.579 -15.730 1.00 0.00 45 ASN A CA 13
ATOM 20698 C C . ASN A 1 45 ? 6.541 22.253 -16.472 1.00 0.00 45 ASN A C 13
ATOM 20699 O O . ASN A 1 45 ? 7.413 21.379 -16.440 1.00 0.00 45 ASN A O 13
ATOM 20710 N N . ALA A 1 46 ? 5.405 22.114 -17.166 1.00 0.00 46 ALA A N 13
ATOM 20711 C CA . ALA A 1 46 ? 5.114 20.923 -17.938 1.00 0.00 46 ALA A CA 13
ATOM 20712 C C . ALA A 1 46 ? 6.268 20.672 -18.930 1.00 0.00 46 ALA A C 13
ATOM 20713 O O . ALA A 1 46 ? 6.795 19.562 -19.010 1.00 0.00 46 ALA A O 13
ATOM 20720 N N . ILE A 1 47 ? 6.706 21.713 -19.655 1.00 0.00 47 ILE A N 13
ATOM 20721 C CA . ILE A 1 47 ? 7.838 21.596 -20.581 1.00 0.00 47 ILE A CA 13
ATOM 20722 C C . ILE A 1 47 ? 9.123 21.227 -19.843 1.00 0.00 47 ILE A C 13
ATOM 20723 O O . ILE A 1 47 ? 9.951 20.489 -20.374 1.00 0.00 47 ILE A O 13
ATOM 20739 N N . ALA A 1 48 ? 9.297 21.762 -18.635 1.00 0.00 48 ALA A N 13
ATOM 20740 C CA . ALA A 1 48 ? 10.487 21.564 -17.824 1.00 0.00 48 ALA A CA 13
ATOM 20741 C C . ALA A 1 48 ? 10.688 20.099 -17.499 1.00 0.00 48 ALA A C 13
ATOM 20742 O O . ALA A 1 48 ? 11.825 19.644 -17.398 1.00 0.00 48 ALA A O 13
ATOM 20749 N N . VAL A 1 49 ? 9.581 19.371 -17.350 1.00 0.00 49 VAL A N 13
ATOM 20750 C CA . VAL A 1 49 ? 9.645 17.960 -17.031 1.00 0.00 49 VAL A CA 13
ATOM 20751 C C . VAL A 1 49 ? 9.452 17.085 -18.264 1.00 0.00 49 VAL A C 13
ATOM 20752 O O . VAL A 1 49 ? 9.781 15.902 -18.215 1.00 0.00 49 VAL A O 13
ATOM 20765 N N . CYS A 1 50 ? 8.941 17.647 -19.368 1.00 0.00 50 CYS A N 13
ATOM 20766 C CA . CYS A 1 50 ? 8.743 16.867 -20.585 1.00 0.00 50 CYS A CA 13
ATOM 20767 C C . CYS A 1 50 ? 10.013 16.865 -21.436 1.00 0.00 50 CYS A C 13
ATOM 20768 O O . CYS A 1 50 ? 10.471 15.807 -21.863 1.00 0.00 50 CYS A O 13
ATOM 20776 N N . GLY A 1 51 ? 10.589 18.046 -21.683 1.00 0.00 51 GLY A N 13
ATOM 20777 C CA . GLY A 1 51 ? 11.807 18.184 -22.471 1.00 0.00 51 GLY A CA 13
ATOM 20778 C C . GLY A 1 51 ? 11.554 18.128 -23.980 1.00 0.00 51 GLY A C 13
ATOM 20779 O O . GLY A 1 51 ? 12.502 18.176 -24.759 1.00 0.00 51 GLY A O 13
ATOM 20783 N N . GLN A 1 52 ? 10.286 18.040 -24.393 1.00 0.00 52 GLN A N 13
ATOM 20784 C CA . GLN A 1 52 ? 9.856 18.000 -25.783 1.00 0.00 52 GLN A CA 13
ATOM 20785 C C . GLN A 1 52 ? 8.829 19.120 -25.946 1.00 0.00 52 GLN A C 13
ATOM 20786 O O . GLN A 1 52 ? 7.664 18.833 -26.228 1.00 0.00 52 GLN A O 13
ATOM 20800 N N . PRO A 1 53 ? 9.230 20.395 -25.760 1.00 0.00 53 PRO A N 13
ATOM 20801 C CA . PRO A 1 53 ? 8.315 21.513 -25.880 1.00 0.00 53 PRO A CA 13
ATOM 20802 C C . PRO A 1 53 ? 7.540 21.469 -27.183 1.00 0.00 53 PRO A C 13
ATOM 20803 O O . PRO A 1 53 ? 6.320 21.448 -27.160 1.00 0.00 53 PRO A O 13
ATOM 20814 N N . GLN A 1 54 ? 8.258 21.458 -28.303 1.00 0.00 54 GLN A N 13
ATOM 20815 C CA . GLN A 1 54 ? 7.685 21.472 -29.645 1.00 0.00 54 GLN A CA 13
ATOM 20816 C C . GLN A 1 54 ? 6.689 20.334 -29.862 1.00 0.00 54 GLN A C 13
ATOM 20817 O O . GLN A 1 54 ? 5.619 20.557 -30.430 1.00 0.00 54 GLN A O 13
ATOM 20831 N N . GLN A 1 55 ? 7.018 19.125 -29.393 1.00 0.00 55 GLN A N 13
ATOM 20832 C CA . GLN A 1 55 ? 6.107 17.993 -29.512 1.00 0.00 55 GLN A CA 13
ATOM 20833 C C . GLN A 1 55 ? 4.820 18.343 -28.775 1.00 0.00 55 GLN A C 13
ATOM 20834 O O . GLN A 1 55 ? 3.723 18.204 -29.311 1.00 0.00 55 GLN A O 13
ATOM 20848 N N . LEU A 1 56 ? 4.969 18.827 -27.542 1.00 0.00 56 LEU A N 13
ATOM 20849 C CA . LEU A 1 56 ? 3.826 19.226 -26.748 1.00 0.00 56 LEU A CA 13
ATOM 20850 C C . LEU A 1 56 ? 3.079 20.385 -27.425 1.00 0.00 56 LEU A C 13
ATOM 20851 O O . LEU A 1 56 ? 1.861 20.444 -27.371 1.00 0.00 56 LEU A O 13
ATOM 20867 N N . LEU A 1 57 ? 3.767 21.318 -28.084 1.00 0.00 57 LEU A N 13
ATOM 20868 C CA . LEU A 1 57 ? 3.091 22.430 -28.737 1.00 0.00 57 LEU A CA 13
ATOM 20869 C C . LEU A 1 57 ? 2.210 21.949 -29.884 1.00 0.00 57 LEU A C 13
ATOM 20870 O O . LEU A 1 57 ? 1.079 22.421 -30.011 1.00 0.00 57 LEU A O 13
ATOM 20886 N N . GLN A 1 58 ? 2.688 21.006 -30.708 1.00 0.00 58 GLN A N 13
ATOM 20887 C CA . GLN A 1 58 ? 1.834 20.519 -31.783 1.00 0.00 58 GLN A CA 13
ATOM 20888 C C . GLN A 1 58 ? 0.641 19.795 -31.158 1.00 0.00 58 GLN A C 13
ATOM 20889 O O . GLN A 1 58 ? -0.489 19.979 -31.600 1.00 0.00 58 GLN A O 13
ATOM 20903 N N . VAL A 1 59 ? 0.896 19.001 -30.110 1.00 0.00 59 VAL A N 13
ATOM 20904 C CA . VAL A 1 59 ? -0.124 18.251 -29.384 1.00 0.00 59 VAL A CA 13
ATOM 20905 C C . VAL A 1 59 ? -1.164 19.186 -28.755 1.00 0.00 59 VAL A C 13
ATOM 20906 O O . VAL A 1 59 ? -2.348 18.848 -28.719 1.00 0.00 59 VAL A O 13
ATOM 20919 N N . LEU A 1 60 ? -0.741 20.366 -28.286 1.00 0.00 60 LEU A N 13
ATOM 20920 C CA . LEU A 1 60 ? -1.629 21.340 -27.665 1.00 0.00 60 LEU A CA 13
ATOM 20921 C C . LEU A 1 60 ? -2.403 22.099 -28.736 1.00 0.00 60 LEU A C 13
ATOM 20922 O O . LEU A 1 60 ? -3.530 22.492 -28.474 1.00 0.00 60 LEU A O 13
ATOM 20938 N N . GLN A 1 61 ? -1.831 22.316 -29.924 1.00 0.00 61 GLN A N 13
ATOM 20939 C CA . GLN A 1 61 ? -2.512 23.060 -30.982 1.00 0.00 61 GLN A CA 13
ATOM 20940 C C . GLN A 1 61 ? -3.577 22.178 -31.622 1.00 0.00 61 GLN A C 13
ATOM 20941 O O . GLN A 1 61 ? -4.684 22.618 -31.928 1.00 0.00 61 GLN A O 13
ATOM 20955 N N . GLN A 1 62 ? -3.190 20.922 -31.814 1.00 0.00 62 GLN A N 13
ATOM 20956 C CA . GLN A 1 62 ? -3.943 19.842 -32.407 1.00 0.00 62 GLN A CA 13
ATOM 20957 C C . GLN A 1 62 ? -5.179 19.515 -31.576 1.00 0.00 62 GLN A C 13
ATOM 20958 O O . GLN A 1 62 ? -6.240 19.268 -32.145 1.00 0.00 62 GLN A O 13
ATOM 20972 N N . THR A 1 63 ? -5.054 19.503 -30.242 1.00 0.00 63 THR A N 13
ATOM 20973 C CA . THR A 1 63 ? -6.185 19.177 -29.386 1.00 0.00 63 THR A CA 13
ATOM 20974 C C . THR A 1 63 ? -7.127 20.371 -29.219 1.00 0.00 63 THR A C 13
ATOM 20975 O O . THR A 1 63 ? -8.336 20.173 -29.077 1.00 0.00 63 THR A O 13
ATOM 20986 N N . LEU A 1 64 ? -6.598 21.604 -29.264 1.00 0.00 64 LEU A N 13
ATOM 20987 C CA . LEU A 1 64 ? -7.424 22.813 -29.160 1.00 0.00 64 LEU A CA 13
ATOM 20988 C C . LEU A 1 64 ? -6.648 24.082 -29.544 1.00 0.00 64 LEU A C 13
ATOM 20989 O O . LEU A 1 64 ? -5.444 24.135 -29.326 1.00 0.00 64 LEU A O 13
ATOM 21005 N N . PRO A 1 65 ? -7.298 25.131 -30.085 1.00 0.00 65 PRO A N 13
ATOM 21006 C CA . PRO A 1 65 ? -6.628 26.386 -30.413 1.00 0.00 65 PRO A CA 13
ATOM 21007 C C . PRO A 1 65 ? -6.197 27.037 -29.086 1.00 0.00 65 PRO A C 13
ATOM 21008 O O . PRO A 1 65 ? -7.068 27.355 -28.277 1.00 0.00 65 PRO A O 13
ATOM 21019 N N . PRO A 1 66 ? -4.891 27.213 -28.809 1.00 0.00 66 PRO A N 13
ATOM 21020 C CA . PRO A 1 66 ? -4.399 27.741 -27.544 1.00 0.00 66 PRO A CA 13
ATOM 21021 C C . PRO A 1 66 ? -4.073 29.246 -27.568 1.00 0.00 66 PRO A C 13
ATOM 21022 O O . PRO A 1 66 ? -2.990 29.622 -28.013 1.00 0.00 66 PRO A O 13
ATOM 21033 N N . PRO A 1 67 ? -4.947 30.141 -27.073 1.00 0.00 67 PRO A N 13
ATOM 21034 C CA . PRO A 1 67 ? -4.642 31.568 -27.020 1.00 0.00 67 PRO A CA 13
ATOM 21035 C C . PRO A 1 67 ? -3.583 31.831 -25.937 1.00 0.00 67 PRO A C 13
ATOM 21036 O O . PRO A 1 67 ? -2.749 32.722 -26.075 1.00 0.00 67 PRO A O 13
ATOM 21047 N N . VAL A 1 68 ? -3.621 31.035 -24.862 1.00 0.00 68 VAL A N 13
ATOM 21048 C CA . VAL A 1 68 ? -2.713 31.095 -23.722 1.00 0.00 68 VAL A CA 13
ATOM 21049 C C . VAL A 1 68 ? -1.277 30.949 -24.199 1.00 0.00 68 VAL A C 13
ATOM 21050 O O . VAL A 1 68 ? -0.422 31.737 -23.817 1.00 0.00 68 VAL A O 13
ATOM 21063 N N . PHE A 1 69 ? -1.031 29.942 -25.041 1.00 0.00 69 PHE A N 13
ATOM 21064 C CA . PHE A 1 69 ? 0.268 29.677 -25.647 1.00 0.00 69 PHE A CA 13
ATOM 21065 C C . PHE A 1 69 ? 0.879 30.977 -26.173 1.00 0.00 69 PHE A C 13
ATOM 21066 O O . PHE A 1 69 ? 2.048 31.255 -25.925 1.00 0.00 69 PHE A O 13
ATOM 21083 N N . GLN A 1 70 ? 0.082 31.783 -26.878 1.00 0.00 70 GLN A N 13
ATOM 21084 C CA . GLN A 1 70 ? 0.536 33.057 -27.437 1.00 0.00 70 GLN A CA 13
AT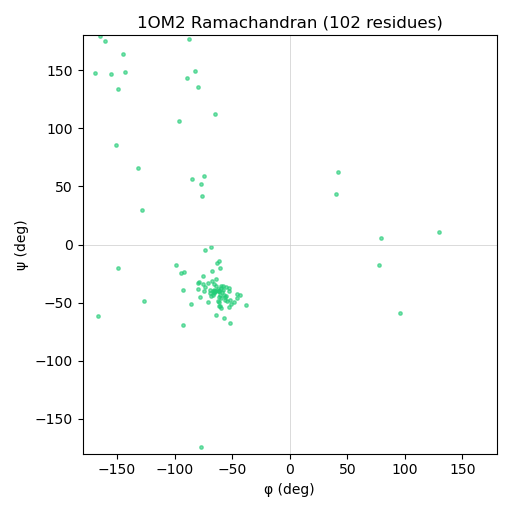OM 21085 C C . GLN A 1 70 ? 1.000 34.014 -26.333 1.00 0.00 70 GLN A C 13
ATOM 21086 O O . GLN A 1 70 ? 1.967 34.752 -26.505 1.00 0.00 70 GLN A O 13
ATOM 21100 N N . MET A 1 71 ? 0.312 33.992 -25.190 1.00 0.00 71 MET A N 13
ATOM 21101 C CA . MET A 1 71 ? 0.620 34.808 -24.030 1.00 0.00 71 MET A CA 13
ATOM 21102 C C . MET A 1 71 ? 1.871 34.249 -23.355 1.00 0.00 71 MET A C 13
ATOM 21103 O O . MET A 1 71 ? 2.684 35.010 -22.839 1.00 0.00 71 MET A O 13
ATOM 21117 N N . LEU A 1 72 ? 2.066 32.925 -23.396 1.00 0.00 72 LEU A N 13
ATOM 21118 C CA . LEU A 1 72 ? 3.265 32.297 -22.874 1.00 0.00 72 LEU A CA 13
ATOM 21119 C C . LEU A 1 72 ? 4.427 32.835 -23.701 1.00 0.00 72 LEU A C 13
ATOM 21120 O O . LEU A 1 72 ? 5.459 33.213 -23.155 1.00 0.00 72 LEU A O 13
ATOM 21136 N N . LEU A 1 73 ? 4.249 32.909 -25.020 1.00 0.00 73 LEU A N 13
ATOM 21137 C CA . LEU A 1 73 ? 5.301 33.423 -25.888 1.00 0.00 73 LEU A CA 13
ATOM 21138 C C . LEU A 1 73 ? 5.537 34.915 -25.718 1.00 0.00 73 LEU A C 13
ATOM 21139 O O . LEU A 1 73 ? 6.647 35.378 -25.960 1.00 0.00 73 LEU A O 13
ATOM 21155 N N . THR A 1 74 ? 4.509 35.667 -25.322 1.00 0.00 74 THR A N 13
ATOM 21156 C CA . THR A 1 74 ? 4.635 37.104 -25.138 1.00 0.00 74 THR A CA 13
ATOM 21157 C C . THR A 1 74 ? 5.238 37.405 -23.767 1.00 0.00 74 THR A C 13
ATOM 21158 O O . THR A 1 74 ? 5.874 38.442 -23.592 1.00 0.00 74 THR A O 13
ATOM 21169 N N . LYS A 1 75 ? 5.053 36.501 -22.796 1.00 0.00 75 LYS A N 13
ATOM 21170 C CA . LYS A 1 75 ? 5.582 36.683 -21.458 1.00 0.00 75 LYS A CA 13
ATOM 21171 C C . LYS A 1 75 ? 7.117 36.741 -21.438 1.00 0.00 75 LYS A C 13
ATOM 21172 O O . LYS A 1 75 ? 7.669 37.696 -20.897 1.00 0.00 75 LYS A O 13
ATOM 21191 N N . LEU A 1 76 ? 7.816 35.747 -22.004 1.00 0.00 76 LEU A N 13
ATOM 21192 C CA . LEU A 1 76 ? 9.273 35.707 -22.025 1.00 0.00 76 LEU A CA 13
ATOM 21193 C C . LEU A 1 76 ? 9.985 36.981 -22.529 1.00 0.00 76 LEU A C 13
ATOM 21194 O O . LEU A 1 76 ? 10.787 37.546 -21.785 1.00 0.00 76 LEU A O 13
ATOM 21210 N N . PRO A 1 77 ? 9.759 37.451 -23.765 1.00 0.00 77 PRO A N 13
ATOM 21211 C CA . PRO A 1 77 ? 10.431 38.619 -24.303 1.00 0.00 77 PRO A CA 13
ATOM 21212 C C . PRO A 1 77 ? 9.928 39.913 -23.671 1.00 0.00 77 PRO A C 13
ATOM 21213 O O . PRO A 1 77 ? 8.879 40.431 -24.039 1.00 0.00 77 PRO A O 13
ATOM 21224 N N . THR A 1 78 ? 10.709 40.434 -22.729 1.00 0.00 78 THR A N 13
ATOM 21225 C CA . THR A 1 78 ? 10.421 41.663 -22.008 1.00 0.00 78 THR A CA 13
ATOM 21226 C C . THR A 1 78 ? 11.065 42.859 -22.715 1.00 0.00 78 THR A C 13
ATOM 21227 O O . THR A 1 78 ? 10.435 43.906 -22.854 1.00 0.00 78 THR A O 13
ATOM 21238 N N . ILE A 1 79 ? 12.321 42.714 -23.159 1.00 0.00 79 ILE A N 13
ATOM 21239 C CA . ILE A 1 79 ? 13.058 43.784 -23.819 1.00 0.00 79 ILE A CA 13
ATOM 21240 C C . ILE A 1 79 ? 12.424 44.137 -25.160 1.00 0.00 79 ILE A C 13
ATOM 21241 O O . ILE A 1 79 ? 12.082 45.293 -25.396 1.00 0.00 79 ILE A O 13
ATOM 21257 N N . SER A 1 80 ? 12.267 43.136 -26.028 1.00 0.00 80 SER A N 13
ATOM 21258 C CA . SER A 1 80 ? 11.677 43.320 -27.348 1.00 0.00 80 SER A CA 13
ATOM 21259 C C . SER A 1 80 ? 10.302 43.968 -27.198 1.00 0.00 80 SER A C 13
ATOM 21260 O O . SER A 1 80 ? 10.001 44.967 -27.853 1.00 0.00 80 SER A O 13
ATOM 21268 N N . GLN A 1 81 ? 9.490 43.401 -26.298 1.00 0.00 81 GLN A N 13
ATOM 21269 C CA . GLN A 1 81 ? 8.167 43.904 -25.990 1.00 0.00 81 GLN A CA 13
ATOM 21270 C C . GLN A 1 81 ? 8.235 45.377 -25.599 1.00 0.00 81 GLN A C 13
ATOM 21271 O O . GLN A 1 81 ? 7.420 46.176 -26.052 1.00 0.00 81 GLN A O 13
ATOM 21285 N N . ARG A 1 82 ? 9.214 45.731 -24.764 1.00 0.00 82 ARG A N 13
ATOM 21286 C CA . ARG A 1 82 ? 9.396 47.100 -24.310 1.00 0.00 82 ARG A CA 13
ATOM 21287 C C . ARG A 1 82 ? 9.727 48.065 -25.448 1.00 0.00 82 ARG A C 13
ATOM 21288 O O . ARG A 1 82 ? 9.216 49.182 -25.417 1.00 0.00 82 ARG A O 13
ATOM 21309 N N . ILE A 1 83 ? 10.551 47.670 -26.434 1.00 0.00 83 ILE A N 13
ATOM 21310 C CA . ILE A 1 83 ? 10.884 48.567 -27.542 1.00 0.00 83 ILE A CA 13
ATOM 21311 C C . ILE A 1 83 ? 9.601 48.871 -28.302 1.00 0.00 83 ILE A C 13
ATOM 21312 O O . ILE A 1 83 ? 9.272 50.031 -28.539 1.00 0.00 83 ILE A O 13
ATOM 21328 N N . VAL A 1 84 ? 8.880 47.804 -28.669 1.00 0.00 84 VAL A N 13
ATOM 21329 C CA . VAL A 1 84 ? 7.614 47.937 -29.387 1.00 0.00 84 VAL A CA 13
ATOM 21330 C C . VAL A 1 84 ? 6.670 48.828 -28.588 1.00 0.00 84 VAL A C 13
ATOM 21331 O O . VAL A 1 84 ? 6.052 49.741 -29.133 1.00 0.00 84 VAL A O 13
ATOM 21344 N N . SER A 1 85 ? 6.589 48.587 -27.281 1.00 0.00 85 SER A N 13
ATOM 21345 C CA . SER A 1 85 ? 5.772 49.360 -26.362 1.00 0.00 85 SER A CA 13
ATOM 21346 C C . SER A 1 85 ? 6.442 50.687 -25.982 1.00 0.00 85 SER A C 13
ATOM 21347 O O . SER A 1 85 ? 6.307 51.148 -24.851 1.00 0.00 85 SER A O 13
ATOM 21355 N N . ALA A 1 86 ? 7.157 51.298 -26.928 1.00 0.00 86 ALA A N 13
ATOM 21356 C CA . ALA A 1 86 ? 7.872 52.561 -26.824 1.00 0.00 86 ALA A CA 13
ATOM 21357 C C . ALA A 1 86 ? 8.340 52.966 -28.224 1.00 0.00 86 ALA A C 13
ATOM 21358 O O . ALA A 1 86 ? 9.433 53.507 -28.387 1.00 0.00 86 ALA A O 13
ATOM 21365 N N . GLN A 1 87 ? 7.507 52.699 -29.240 1.00 0.00 87 GLN A N 13
ATOM 21366 C CA . GLN A 1 87 ? 7.783 52.986 -30.643 1.00 0.00 87 GLN A CA 13
ATOM 21367 C C . GLN A 1 87 ? 7.595 54.485 -30.921 1.00 0.00 87 GLN A C 13
ATOM 21368 O O . GLN A 1 87 ? 6.726 54.882 -31.692 1.00 0.00 87 GLN A O 13
ATOM 21382 N N . SER A 1 88 ? 8.421 55.308 -30.267 1.00 0.00 88 SER A N 13
ATOM 21383 C CA . SER A 1 88 ? 8.458 56.765 -30.324 1.00 0.00 88 SER A CA 13
ATOM 21384 C C . SER A 1 88 ? 9.491 57.234 -29.296 1.00 0.00 88 SER A C 13
ATOM 21385 O O . SER A 1 88 ? 10.353 58.055 -29.599 1.00 0.00 88 SER A O 13
ATOM 21393 N N . LEU A 1 89 ? 9.394 56.685 -28.079 1.00 0.00 89 LEU A N 13
ATOM 21394 C CA . LEU A 1 89 ? 10.265 56.960 -26.947 1.00 0.00 89 LEU A CA 13
ATOM 21395 C C . LEU A 1 89 ? 11.256 55.804 -26.808 1.00 0.00 89 LEU A C 13
ATOM 21396 O O . LEU A 1 89 ? 11.513 55.314 -25.711 1.00 0.00 89 LEU A O 13
ATOM 21412 N N . GLY A 1 90 ? 11.806 55.370 -27.946 1.00 0.00 90 GLY A N 13
ATOM 21413 C CA . GLY A 1 90 ? 12.766 54.279 -28.021 1.00 0.00 90 GLY A CA 13
ATOM 21414 C C . GLY A 1 90 ? 14.045 54.605 -27.252 1.00 0.00 90 GLY A C 13
ATOM 21415 O O . GLY A 1 90 ? 14.569 53.753 -26.537 1.00 0.00 90 GLY A O 13
ATOM 21419 N N . GLU A 1 91 ? 14.539 55.839 -27.404 1.00 0.00 91 GLU A N 13
ATOM 21420 C CA . GLU A 1 91 ? 15.739 56.343 -26.754 1.00 0.00 91 GLU A CA 13
ATOM 21421 C C . GLU A 1 91 ? 15.593 57.866 -26.632 1.00 0.00 91 GLU A C 13
ATOM 21422 O O . GLU A 1 91 ? 14.918 58.475 -27.464 1.00 0.00 91 GLU A O 13
ATOM 21434 N N . ASP A 1 92 ? 16.198 58.485 -25.609 1.00 0.00 92 ASP A N 13
ATOM 21435 C CA . ASP A 1 92 ? 16.119 59.923 -25.384 1.00 0.00 92 ASP A CA 13
ATOM 21436 C C . ASP A 1 92 ? 17.053 60.682 -26.333 1.00 0.00 92 ASP A C 13
ATOM 21437 O O . ASP A 1 92 ? 17.852 60.079 -27.049 1.00 0.00 92 ASP A O 13
ATOM 21446 N N . ASP A 1 93 ? 16.953 62.017 -26.321 1.00 0.00 93 ASP A N 13
ATOM 21447 C CA . ASP A 1 93 ? 17.758 62.923 -27.128 1.00 0.00 93 ASP A CA 13
ATOM 21448 C C . ASP A 1 93 ? 17.839 64.272 -26.402 1.00 0.00 93 ASP A C 13
ATOM 21449 O O . ASP A 1 93 ? 17.104 64.493 -25.439 1.00 0.00 93 ASP A O 13
ATOM 21458 N N . VAL A 1 94 ? 18.731 65.163 -26.849 1.00 0.00 94 VAL A N 13
ATOM 21459 C CA . VAL A 1 94 ? 18.947 66.485 -26.273 1.00 0.00 94 VAL A CA 13
ATOM 21460 C C . VAL A 1 94 ? 19.157 67.491 -27.408 1.00 0.00 94 VAL A C 13
ATOM 21461 O O . VAL A 1 94 ? 19.739 67.150 -28.437 1.00 0.00 94 VAL A O 13
ATOM 21474 N N . GLU A 1 95 ? 18.681 68.723 -27.202 1.00 0.00 95 GLU A N 13
ATOM 21475 C CA . GLU A 1 95 ? 18.779 69.840 -28.128 1.00 0.00 95 GLU A CA 13
ATOM 21476 C C . GLU A 1 95 ? 19.214 71.058 -27.309 1.00 0.00 95 GLU A C 13
ATOM 21477 O O . GLU A 1 95 ? 18.624 71.209 -26.214 1.00 0.00 95 GLU A O 13
ATOM 21490 N N . GLY B 2 1 ? -10.713 23.020 -22.263 1.00 0.00 1 GLY B N 13
ATOM 21491 C CA . GLY B 2 1 ? -11.695 22.715 -21.199 1.00 0.00 1 GLY B CA 13
ATOM 21492 C C . GLY B 2 1 ? -10.999 22.773 -19.845 1.00 0.00 1 GLY B C 13
ATOM 21493 O O . GLY B 2 1 ? -9.841 23.165 -19.816 1.00 0.00 1 GLY B O 13
ATOM 21499 N N . PRO B 2 2 ? -11.637 22.401 -18.725 1.00 0.00 2 PRO B N 13
ATOM 21500 C CA . PRO B 2 2 ? -10.967 22.425 -17.437 1.00 0.00 2 PRO B CA 13
ATOM 21501 C C . PRO B 2 2 ? -9.838 21.391 -17.446 1.00 0.00 2 PRO B C 13
ATOM 21502 O O . PRO B 2 2 ? -8.674 21.739 -17.268 1.00 0.00 2 PRO B O 13
ATOM 21513 N N . ARG B 2 3 ? -10.179 20.122 -17.686 1.00 0.00 3 ARG B N 13
ATOM 21514 C CA . ARG B 2 3 ? -9.214 19.041 -17.773 1.00 0.00 3 ARG B CA 13
ATOM 21515 C C . ARG B 2 3 ? -8.768 18.922 -19.228 1.00 0.00 3 ARG B C 13
ATOM 21516 O O . ARG B 2 3 ? -9.545 18.482 -20.073 1.00 0.00 3 ARG B O 13
ATOM 21537 N N . LEU B 2 4 ? -7.521 19.308 -19.510 1.00 0.00 4 LEU B N 13
ATOM 21538 C CA . LEU B 2 4 ? -6.930 19.253 -20.837 1.00 0.00 4 LEU B CA 13
ATOM 21539 C C . LEU B 2 4 ? -6.879 17.804 -21.330 1.00 0.00 4 LEU B C 13
ATOM 21540 O O . LEU B 2 4 ? -7.708 17.409 -22.149 1.00 0.00 4 LEU B O 13
ATOM 21556 N N . SER B 2 5 ? -5.905 17.030 -20.830 1.00 0.00 5 SER B N 13
ATOM 21557 C CA . SER B 2 5 ? -5.635 15.637 -21.173 1.00 0.00 5 SER B CA 13
ATOM 21558 C C . SER B 2 5 ? -6.047 15.253 -22.599 1.00 0.00 5 SER B C 13
ATOM 21559 O O . SER B 2 5 ? -5.576 15.881 -23.541 1.00 0.00 5 SER B O 13
ATOM 21567 N N . ARG B 2 6 ? -6.903 14.239 -22.767 1.00 0.00 6 ARG B N 13
ATOM 21568 C CA . ARG B 2 6 ? -7.374 13.741 -24.057 1.00 0.00 6 ARG B CA 13
ATOM 21569 C C . ARG B 2 6 ? -6.220 13.095 -24.837 1.00 0.00 6 ARG B C 13
ATOM 21570 O O . ARG B 2 6 ? -6.175 11.871 -24.950 1.00 0.00 6 ARG B O 13
ATOM 21591 N N . LEU B 2 7 ? -5.284 13.899 -25.362 1.00 0.00 7 LEU B N 13
ATOM 21592 C CA . LEU B 2 7 ? -4.123 13.401 -26.088 1.00 0.00 7 LEU B CA 13
ATOM 21593 C C . LEU B 2 7 ? -3.257 12.577 -25.139 1.00 0.00 7 LEU B C 13
ATOM 21594 O O . LEU B 2 7 ? -2.837 11.476 -25.479 1.00 0.00 7 LEU B O 13
ATOM 21610 N N . LEU B 2 8 ? -3.031 13.098 -23.934 1.00 0.00 8 LEU B N 13
ATOM 21611 C CA . LEU B 2 8 ? -2.266 12.463 -22.880 1.00 0.00 8 LEU B CA 13
ATOM 21612 C C . LEU B 2 8 ? -3.122 11.268 -22.446 1.00 0.00 8 LEU B C 13
ATOM 21613 O O . LEU B 2 8 ? -4.167 11.421 -21.816 1.00 0.00 8 LEU B O 13
ATOM 21629 N N . SER B 2 9 ? -2.656 10.098 -22.870 1.00 0.00 9 SER B N 13
ATOM 21630 C CA . SER B 2 9 ? -3.193 8.747 -22.774 1.00 0.00 9 SER B CA 13
ATOM 21631 C C . SER B 2 9 ? -2.382 7.955 -23.809 1.00 0.00 9 SER B C 13
ATOM 21632 O O . SER B 2 9 ? -2.004 6.808 -23.578 1.00 0.00 9 SER B O 13
ATOM 21640 N N . TYR B 2 10 ? -2.072 8.625 -24.932 1.00 0.00 10 TYR B N 13
ATOM 21641 C CA . TYR B 2 10 ? -1.242 8.183 -26.040 1.00 0.00 10 TYR B CA 13
ATOM 21642 C C . TYR B 2 10 ? 0.198 7.833 -25.613 1.00 0.00 10 TYR B C 13
ATOM 21643 O O . TYR B 2 10 ? 0.965 7.316 -26.422 1.00 0.00 10 TYR B O 13
ATOM 21661 N N . ALA B 2 11 ? 0.569 8.150 -24.364 1.00 0.00 11 ALA B N 13
ATOM 21662 C CA . ALA B 2 11 ? 1.875 7.981 -23.762 1.00 0.00 11 ALA B CA 13
ATOM 21663 C C . ALA B 2 11 ? 1.679 7.899 -22.248 1.00 0.00 11 ALA B C 13
ATOM 21664 O O . ALA B 2 11 ? 0.857 8.712 -21.765 1.00 0.00 11 ALA B O 13
ATOM 21672 N N . ARG A 1 1 ? 9.487 11.943 11.198 1.00 0.00 1 ARG A N 14
ATOM 21673 C CA . ARG A 1 1 ? 9.061 11.082 10.078 1.00 0.00 1 ARG A CA 14
ATOM 21674 C C . ARG A 1 1 ? 8.093 11.883 9.208 1.00 0.00 1 ARG A C 14
ATOM 21675 O O . ARG A 1 1 ? 7.357 12.709 9.743 1.00 0.00 1 ARG A O 14
ATOM 21698 N N . ALA A 1 2 ? 8.097 11.651 7.892 1.00 0.00 2 ALA A N 14
ATOM 21699 C CA . ALA A 1 2 ? 7.239 12.342 6.937 1.00 0.00 2 ALA A CA 14
ATOM 21700 C C . ALA A 1 2 ? 7.230 11.564 5.620 1.00 0.00 2 ALA A C 14
ATOM 21701 O O . ALA A 1 2 ? 7.923 10.556 5.493 1.00 0.00 2 ALA A O 14
ATOM 21708 N N . GLY A 1 3 ? 6.448 12.041 4.645 1.00 0.00 3 GLY A N 14
ATOM 21709 C CA . GLY A 1 3 ? 6.322 11.441 3.327 1.00 0.00 3 GLY A CA 14
ATOM 21710 C C . GLY A 1 3 ? 5.864 12.502 2.330 1.00 0.00 3 GLY A C 14
ATOM 21711 O O . GLY A 1 3 ? 5.293 13.516 2.727 1.00 0.00 3 GLY A O 14
ATOM 21715 N N . LEU A 1 4 ? 6.128 12.266 1.041 1.00 0.00 4 LEU A N 14
ATOM 21716 C CA . LEU A 1 4 ? 5.775 13.170 -0.044 1.00 0.00 4 LEU A CA 14
ATOM 21717 C C . LEU A 1 4 ? 4.388 12.838 -0.604 1.00 0.00 4 LEU A C 14
ATOM 21718 O O . LEU A 1 4 ? 3.722 11.911 -0.143 1.00 0.00 4 LEU A O 14
ATOM 21734 N N . SER A 1 5 ? 3.964 13.600 -1.617 1.00 0.00 5 SER A N 14
ATOM 21735 C CA . SER A 1 5 ? 2.712 13.460 -2.323 1.00 0.00 5 SER A CA 14
ATOM 21736 C C . SER A 1 5 ? 2.924 14.096 -3.696 1.00 0.00 5 SER A C 14
ATOM 21737 O O . SER A 1 5 ? 2.961 15.320 -3.798 1.00 0.00 5 SER A O 14
ATOM 21745 N N . LYS A 1 6 ? 3.093 13.256 -4.723 1.00 0.00 6 LYS A N 14
ATOM 21746 C CA . LYS A 1 6 ? 3.393 13.637 -6.100 1.00 0.00 6 LYS A CA 14
ATOM 21747 C C . LYS A 1 6 ? 4.843 14.137 -6.168 1.00 0.00 6 LYS A C 14
ATOM 21748 O O . LYS A 1 6 ? 5.486 14.329 -5.137 1.00 0.00 6 LYS A O 14
ATOM 21767 N N . LEU A 1 7 ? 5.352 14.339 -7.390 1.00 0.00 7 LEU A N 14
ATOM 21768 C CA . LEU A 1 7 ? 6.694 14.808 -7.698 1.00 0.00 7 LEU A CA 14
ATOM 21769 C C . LEU A 1 7 ? 7.772 14.277 -6.735 1.00 0.00 7 LEU A C 14
ATOM 21770 O O . LEU A 1 7 ? 8.386 15.057 -6.009 1.00 0.00 7 LEU A O 14
ATOM 21786 N N . PRO A 1 8 ? 8.023 12.958 -6.707 1.00 0.00 8 PRO A N 14
ATOM 21787 C CA . PRO A 1 8 ? 9.028 12.384 -5.831 1.00 0.00 8 PRO A CA 14
ATOM 21788 C C . PRO A 1 8 ? 10.427 12.698 -6.363 1.00 0.00 8 PRO A C 14
ATOM 21789 O O . PRO A 1 8 ? 11.265 13.221 -5.632 1.00 0.00 8 PRO A O 14
ATOM 21800 N N . ASP A 1 9 ? 10.672 12.371 -7.636 1.00 0.00 9 ASP A N 14
ATOM 21801 C CA . ASP A 1 9 ? 11.931 12.574 -8.330 1.00 0.00 9 ASP A CA 14
ATOM 21802 C C . ASP A 1 9 ? 11.652 12.644 -9.838 1.00 0.00 9 ASP A C 14
ATOM 21803 O O . ASP A 1 9 ? 10.513 12.479 -10.274 1.00 0.00 9 ASP A O 14
ATOM 21812 N N . LEU A 1 10 ? 12.710 12.877 -10.614 1.00 0.00 10 LEU A N 14
ATOM 21813 C CA . LEU A 1 10 ? 12.774 12.963 -12.065 1.00 0.00 10 LEU A CA 14
ATOM 21814 C C . LEU A 1 10 ? 13.403 11.685 -12.619 1.00 0.00 10 LEU A C 14
ATOM 21815 O O . LEU A 1 10 ? 13.208 11.367 -13.791 1.00 0.00 10 LEU A O 14
ATOM 21831 N N . LYS A 1 11 ? 14.128 10.937 -11.775 1.00 0.00 11 LYS A N 14
ATOM 21832 C CA . LYS A 1 11 ? 14.715 9.657 -12.144 1.00 0.00 11 LYS A CA 14
ATOM 21833 C C . LYS A 1 11 ? 13.576 8.732 -12.586 1.00 0.00 11 LYS A C 14
ATOM 21834 O O . LYS A 1 11 ? 13.719 7.998 -13.562 1.00 0.00 11 LYS A O 14
ATOM 21853 N N . ASP A 1 12 ? 12.440 8.799 -11.880 1.00 0.00 12 ASP A N 14
ATOM 21854 C CA . ASP A 1 12 ? 11.256 8.027 -12.214 1.00 0.00 12 ASP A CA 14
ATOM 21855 C C . ASP A 1 12 ? 10.455 8.812 -13.244 1.00 0.00 12 ASP A C 14
ATOM 21856 O O . ASP A 1 12 ? 10.266 10.020 -13.108 1.00 0.00 12 ASP A O 14
ATOM 21865 N N . ALA A 1 13 ? 9.990 8.106 -14.271 1.00 0.00 13 ALA A N 14
ATOM 21866 C CA . ALA A 1 13 ? 9.209 8.668 -15.361 1.00 0.00 13 ALA A CA 14
ATOM 21867 C C . ALA A 1 13 ? 7.717 8.622 -15.077 1.00 0.00 13 ALA A C 14
ATOM 21868 O O . ALA A 1 13 ? 7.026 9.624 -15.214 1.00 0.00 13 ALA A O 14
ATOM 21875 N N . GLU A 1 14 ? 7.222 7.451 -14.682 1.00 0.00 14 GLU A N 14
ATOM 21876 C CA . GLU A 1 14 ? 5.817 7.217 -14.375 1.00 0.00 14 GLU A CA 14
ATOM 21877 C C . GLU A 1 14 ? 5.302 8.171 -13.294 1.00 0.00 14 GLU A C 14
ATOM 21878 O O . GLU A 1 14 ? 4.147 8.595 -13.325 1.00 0.00 14 GLU A O 14
ATOM 21890 N N . ALA A 1 15 ? 6.160 8.510 -12.329 1.00 0.00 15 ALA A N 14
ATOM 21891 C CA . ALA A 1 15 ? 5.839 9.417 -11.237 1.00 0.00 15 ALA A CA 14
ATOM 21892 C C . ALA A 1 15 ? 5.821 10.866 -11.721 1.00 0.00 15 ALA A C 14
ATOM 21893 O O . ALA A 1 15 ? 5.247 11.730 -11.061 1.00 0.00 15 ALA A O 14
ATOM 21900 N N . VAL A 1 16 ? 6.447 11.120 -12.874 1.00 0.00 16 VAL A N 14
ATOM 21901 C CA . VAL A 1 16 ? 6.530 12.430 -13.495 1.00 0.00 16 VAL A CA 14
ATOM 21902 C C . VAL A 1 16 ? 5.397 12.552 -14.499 1.00 0.00 16 VAL A C 14
ATOM 21903 O O . VAL A 1 16 ? 4.895 13.650 -14.683 1.00 0.00 16 VAL A O 14
ATOM 21916 N N . GLN A 1 17 ? 4.984 11.449 -15.136 1.00 0.00 17 GLN A N 14
ATOM 21917 C CA . GLN A 1 17 ? 3.897 11.484 -16.107 1.00 0.00 17 GLN A CA 14
ATOM 21918 C C . GLN A 1 17 ? 2.617 11.932 -15.419 1.00 0.00 17 GLN A C 14
ATOM 21919 O O . GLN A 1 17 ? 1.905 12.785 -15.939 1.00 0.00 17 GLN A O 14
ATOM 21933 N N . LYS A 1 18 ? 2.340 11.352 -14.246 1.00 0.00 18 LYS A N 14
ATOM 21934 C CA . LYS A 1 18 ? 1.141 11.684 -13.490 1.00 0.00 18 LYS A CA 14
ATOM 21935 C C . LYS A 1 18 ? 1.163 13.150 -13.055 1.00 0.00 18 LYS A C 14
ATOM 21936 O O . LYS A 1 18 ? 0.186 13.864 -13.268 1.00 0.00 18 LYS A O 14
ATOM 21955 N N . PHE A 1 19 ? 2.268 13.609 -12.465 1.00 0.00 19 PHE A N 14
ATOM 21956 C CA . PHE A 1 19 ? 2.416 14.995 -12.025 1.00 0.00 19 PHE A CA 14
ATOM 21957 C C . PHE A 1 19 ? 2.384 15.967 -13.219 1.00 0.00 19 PHE A C 14
ATOM 21958 O O . PHE A 1 19 ? 1.795 17.044 -13.143 1.00 0.00 19 PHE A O 14
ATOM 21975 N N . PHE A 1 20 ? 3.004 15.580 -14.337 1.00 0.00 20 PHE A N 14
ATOM 21976 C CA . PHE A 1 20 ? 3.038 16.377 -15.560 1.00 0.00 20 PHE A CA 14
ATOM 21977 C C . PHE A 1 20 ? 1.594 16.588 -16.010 1.00 0.00 20 PHE A C 14
ATOM 21978 O O . PHE A 1 20 ? 1.176 17.718 -16.252 1.00 0.00 20 PHE A O 14
ATOM 21995 N N . LEU A 1 21 ? 0.822 15.499 -16.072 1.00 0.00 21 LEU A N 14
ATOM 21996 C CA . LEU A 1 21 ? -0.595 15.520 -16.411 1.00 0.00 21 LEU A CA 14
ATOM 21997 C C . LEU A 1 21 ? -1.384 16.306 -15.367 1.00 0.00 21 LEU A C 14
ATOM 21998 O O . LEU A 1 21 ? -2.349 16.984 -15.716 1.00 0.00 21 LEU A O 14
ATOM 22014 N N . GLU A 1 22 ? -0.981 16.233 -14.096 1.00 0.00 22 GLU A N 14
ATOM 22015 C CA . GLU A 1 22 ? -1.634 16.969 -13.025 1.00 0.00 22 GLU A CA 14
ATOM 22016 C C . GLU A 1 22 ? -1.472 18.470 -13.278 1.00 0.00 22 GLU A C 14
ATOM 22017 O O . GLU A 1 22 ? -2.385 19.226 -12.973 1.00 0.00 22 GLU A O 14
ATOM 22029 N N . GLU A 1 23 ? -0.338 18.915 -13.836 1.00 0.00 23 GLU A N 14
ATOM 22030 C CA . GLU A 1 23 ? -0.088 20.325 -14.086 1.00 0.00 23 GLU A CA 14
ATOM 22031 C C . GLU A 1 23 ? -0.773 20.729 -15.387 1.00 0.00 23 GLU A C 14
ATOM 22032 O O . GLU A 1 23 ? -1.373 21.798 -15.458 1.00 0.00 23 GLU A O 14
ATOM 22044 N N . ILE A 1 24 ? -0.702 19.853 -16.398 1.00 0.00 24 ILE A N 14
ATOM 22045 C CA . ILE A 1 24 ? -1.355 20.049 -17.692 1.00 0.00 24 ILE A CA 14
ATOM 22046 C C . ILE A 1 24 ? -2.841 20.346 -17.424 1.00 0.00 24 ILE A C 14
ATOM 22047 O O . ILE A 1 24 ? -3.401 21.330 -17.922 1.00 0.00 24 ILE A O 14
ATOM 22063 N N . GLN A 1 25 ? -3.465 19.468 -16.629 1.00 0.00 25 GLN A N 14
ATOM 22064 C CA . GLN A 1 25 ? -4.884 19.542 -16.323 1.00 0.00 25 GLN A CA 14
ATOM 22065 C C . GLN A 1 25 ? -5.241 20.660 -15.348 1.00 0.00 25 GLN A C 14
ATOM 22066 O O . GLN A 1 25 ? -6.216 21.375 -15.570 1.00 0.00 25 GLN A O 14
ATOM 22080 N N . LEU A 1 26 ? -4.449 20.816 -14.284 1.00 0.00 26 LEU A N 14
ATOM 22081 C CA . LEU A 1 26 ? -4.646 21.848 -13.265 1.00 0.00 26 LEU A CA 14
ATOM 22082 C C . LEU A 1 26 ? -4.601 23.208 -13.946 1.00 0.00 26 LEU A C 14
ATOM 22083 O O . LEU A 1 26 ? -5.528 24.002 -13.808 1.00 0.00 26 LEU A O 14
ATOM 22099 N N . GLY A 1 27 ? -3.525 23.469 -14.693 1.00 0.00 27 GLY A N 14
ATOM 22100 C CA . GLY A 1 27 ? -3.351 24.711 -15.417 1.00 0.00 27 GLY A CA 14
ATOM 22101 C C . GLY A 1 27 ? -4.506 24.932 -16.362 1.00 0.00 27 GLY A C 14
ATOM 22102 O O . GLY A 1 27 ? -5.273 25.854 -16.108 1.00 0.00 27 GLY A O 14
ATOM 22106 N N . GLU A 1 28 ? -4.659 24.118 -17.423 1.00 0.00 28 GLU A N 14
ATOM 22107 C CA . GLU A 1 28 ? -5.803 24.332 -18.312 1.00 0.00 28 GLU A CA 14
ATOM 22108 C C . GLU A 1 28 ? -7.133 24.562 -17.561 1.00 0.00 28 GLU A C 14
ATOM 22109 O O . GLU A 1 28 ? -7.948 25.378 -17.984 1.00 0.00 28 GLU A O 14
ATOM 22121 N N . GLU A 1 29 ? -7.347 23.881 -16.431 1.00 0.00 29 GLU A N 14
ATOM 22122 C CA . GLU A 1 29 ? -8.546 24.064 -15.614 1.00 0.00 29 GLU A CA 14
ATOM 22123 C C . GLU A 1 29 ? -8.580 25.466 -14.988 1.00 0.00 29 GLU A C 14
ATOM 22124 O O . GLU A 1 29 ? -9.616 26.121 -15.019 1.00 0.00 29 GLU A O 14
ATOM 22136 N N . LEU A 1 30 ? -7.470 25.974 -14.441 1.00 0.00 30 LEU A N 14
ATOM 22137 C CA . LEU A 1 30 ? -7.453 27.331 -13.901 1.00 0.00 30 LEU A CA 14
ATOM 22138 C C . LEU A 1 30 ? -7.663 28.331 -15.036 1.00 0.00 30 LEU A C 14
ATOM 22139 O O . LEU A 1 30 ? -8.329 29.348 -14.851 1.00 0.00 30 LEU A O 14
ATOM 22155 N N . LEU A 1 31 ? -7.131 28.039 -16.223 1.00 0.00 31 LEU A N 14
ATOM 22156 C CA . LEU A 1 31 ? -7.336 28.887 -17.396 1.00 0.00 31 LEU A CA 14
ATOM 22157 C C . LEU A 1 31 ? -8.806 28.834 -17.773 1.00 0.00 31 LEU A C 14
ATOM 22158 O O . LEU A 1 31 ? -9.368 29.838 -18.200 1.00 0.00 31 LEU A O 14
ATOM 22174 N N . ALA A 1 32 ? -9.440 27.684 -17.538 1.00 0.00 32 ALA A N 14
ATOM 22175 C CA . ALA A 1 32 ? -10.877 27.548 -17.721 1.00 0.00 32 ALA A CA 14
ATOM 22176 C C . ALA A 1 32 ? -11.618 28.582 -16.860 1.00 0.00 32 ALA A C 14
ATOM 22177 O O . ALA A 1 32 ? -12.746 28.947 -17.181 1.00 0.00 32 ALA A O 14
ATOM 22184 N N . GLN A 1 33 ? -10.973 29.067 -15.786 1.00 0.00 33 GLN A N 14
ATOM 22185 C CA . GLN A 1 33 ? -11.499 30.089 -14.895 1.00 0.00 33 GLN A CA 14
ATOM 22186 C C . GLN A 1 33 ? -11.043 31.457 -15.415 1.00 0.00 33 GLN A C 14
ATOM 22187 O O . GLN A 1 33 ? -11.792 32.428 -15.355 1.00 0.00 33 GLN A O 14
ATOM 22201 N N . GLY A 1 34 ? -9.816 31.502 -15.948 1.00 0.00 34 GLY A N 14
ATOM 22202 C CA . GLY A 1 34 ? -9.185 32.664 -16.559 1.00 0.00 34 GLY A CA 14
ATOM 22203 C C . GLY A 1 34 ? -7.789 32.980 -16.021 1.00 0.00 34 GLY A C 14
ATOM 22204 O O . GLY A 1 34 ? -7.288 34.068 -16.297 1.00 0.00 34 GLY A O 14
ATOM 22208 N N . ASP A 1 35 ? -7.145 32.079 -15.262 1.00 0.00 35 ASP A N 14
ATOM 22209 C CA . ASP A 1 35 ? -5.823 32.384 -14.684 1.00 0.00 35 ASP A CA 14
ATOM 22210 C C . ASP A 1 35 ? -4.633 32.224 -15.653 1.00 0.00 35 ASP A C 14
ATOM 22211 O O . ASP A 1 35 ? -3.617 31.616 -15.320 1.00 0.00 35 ASP A O 14
ATOM 22220 N N . TYR A 1 36 ? -4.743 32.774 -16.864 1.00 0.00 36 TYR A N 14
ATOM 22221 C CA . TYR A 1 36 ? -3.740 32.731 -17.925 1.00 0.00 36 TYR A CA 14
ATOM 22222 C C . TYR A 1 36 ? -2.357 33.201 -17.479 1.00 0.00 36 TYR A C 14
ATOM 22223 O O . TYR A 1 36 ? -1.349 32.652 -17.926 1.00 0.00 36 TYR A O 14
ATOM 22241 N N . GLU A 1 37 ? -2.302 34.201 -16.599 1.00 0.00 37 GLU A N 14
ATOM 22242 C CA . GLU A 1 37 ? -1.038 34.718 -16.083 1.00 0.00 37 GLU A CA 14
ATOM 22243 C C . GLU A 1 37 ? -0.248 33.603 -15.409 1.00 0.00 37 GLU A C 14
ATOM 22244 O O . GLU A 1 37 ? 0.969 33.509 -15.573 1.00 0.00 37 GLU A O 14
ATOM 22256 N N . LYS A 1 38 ? -0.960 32.741 -14.683 1.00 0.00 38 LYS A N 14
ATOM 22257 C CA . LYS A 1 38 ? -0.365 31.577 -14.044 1.00 0.00 38 LYS A CA 14
ATOM 22258 C C . LYS A 1 38 ? -0.237 30.468 -15.073 1.00 0.00 38 LYS A C 14
ATOM 22259 O O . LYS A 1 38 ? 0.693 29.676 -14.986 1.00 0.00 38 LYS A O 14
ATOM 22278 N N . GLY A 1 39 ? -1.144 30.406 -16.050 1.00 0.00 39 GLY A N 14
ATOM 22279 C CA . GLY A 1 39 ? -1.103 29.406 -17.084 1.00 0.00 39 GLY A CA 14
ATOM 22280 C C . GLY A 1 39 ? 0.228 29.356 -17.809 1.00 0.00 39 GLY A C 14
ATOM 22281 O O . GLY A 1 39 ? 0.763 28.284 -18.081 1.00 0.00 39 GLY A O 14
ATOM 22285 N N . VAL A 1 40 ? 0.765 30.532 -18.123 1.00 0.00 40 VAL A N 14
ATOM 22286 C CA . VAL A 1 40 ? 2.040 30.618 -18.819 1.00 0.00 40 VAL A CA 14
ATOM 22287 C C . VAL A 1 40 ? 3.116 29.867 -18.026 1.00 0.00 40 VAL A C 14
ATOM 22288 O O . VAL A 1 40 ? 3.901 29.110 -18.591 1.00 0.00 40 VAL A O 14
ATOM 22301 N N . ASP A 1 41 ? 3.120 30.066 -16.708 1.00 0.00 41 ASP A N 14
ATOM 22302 C CA . ASP A 1 41 ? 4.047 29.446 -15.771 1.00 0.00 41 ASP A CA 14
ATOM 22303 C C . ASP A 1 41 ? 3.760 27.950 -15.666 1.00 0.00 41 ASP A C 14
ATOM 22304 O O . ASP A 1 41 ? 4.675 27.132 -15.693 1.00 0.00 41 ASP A O 14
ATOM 22313 N N . HIS A 1 42 ? 2.478 27.594 -15.562 1.00 0.00 42 HIS A N 14
ATOM 22314 C CA . HIS A 1 42 ? 2.024 26.215 -15.455 1.00 0.00 42 HIS A CA 14
ATOM 22315 C C . HIS A 1 42 ? 2.557 25.401 -16.609 1.00 0.00 42 HIS A C 14
ATOM 22316 O O . HIS A 1 42 ? 3.009 24.269 -16.437 1.00 0.00 42 HIS A O 14
ATOM 22330 N N . LEU A 1 43 ? 2.459 25.989 -17.799 1.00 0.00 43 LEU A N 14
ATOM 22331 C CA . LEU A 1 43 ? 2.876 25.266 -18.967 1.00 0.00 43 LEU A CA 14
ATOM 22332 C C . LEU A 1 43 ? 4.391 25.231 -18.964 1.00 0.00 43 LEU A C 14
ATOM 22333 O O . LEU A 1 43 ? 4.955 24.178 -19.234 1.00 0.00 43 LEU A O 14
ATOM 22349 N N . THR A 1 44 ? 5.050 26.348 -18.621 1.00 0.00 44 THR A N 14
ATOM 22350 C CA . THR A 1 44 ? 6.513 26.377 -18.577 1.00 0.00 44 THR A CA 14
ATOM 22351 C C . THR A 1 44 ? 7.046 25.228 -17.712 1.00 0.00 44 THR A C 14
ATOM 22352 O O . THR A 1 44 ? 8.062 24.601 -18.020 1.00 0.00 44 THR A O 14
ATOM 22363 N N . ASN A 1 45 ? 6.331 24.953 -16.620 1.00 0.00 45 ASN A N 14
ATOM 22364 C CA . ASN A 1 45 ? 6.695 23.895 -15.690 1.00 0.00 45 ASN A CA 14
ATOM 22365 C C . ASN A 1 45 ? 6.470 22.529 -16.338 1.00 0.00 45 ASN A C 14
ATOM 22366 O O . ASN A 1 45 ? 7.310 21.631 -16.212 1.00 0.00 45 ASN A O 14
ATOM 22377 N N . ALA A 1 46 ? 5.354 22.374 -17.062 1.00 0.00 46 ALA A N 14
ATOM 22378 C CA . ALA A 1 46 ? 5.076 21.121 -17.733 1.00 0.00 46 ALA A CA 14
ATOM 22379 C C . ALA A 1 46 ? 6.234 20.825 -18.713 1.00 0.00 46 ALA A C 14
ATOM 22380 O O . ALA A 1 46 ? 6.706 19.690 -18.794 1.00 0.00 46 ALA A O 14
ATOM 22387 N N . ILE A 1 47 ? 6.753 21.848 -19.413 1.00 0.00 47 ILE A N 14
ATOM 22388 C CA . ILE A 1 47 ? 7.916 21.690 -20.295 1.00 0.00 47 ILE A CA 14
ATOM 22389 C C . ILE A 1 47 ? 9.148 21.272 -19.494 1.00 0.00 47 ILE A C 14
ATOM 22390 O O . ILE A 1 47 ? 9.926 20.433 -19.944 1.00 0.00 47 ILE A O 14
ATOM 22406 N N . ALA A 1 48 ? 9.332 21.887 -18.326 1.00 0.00 48 ALA A N 14
ATOM 22407 C CA . ALA A 1 48 ? 10.480 21.669 -17.452 1.00 0.00 48 ALA A CA 14
ATOM 22408 C C . ALA A 1 48 ? 10.622 20.217 -17.050 1.00 0.00 48 ALA A C 14
ATOM 22409 O O . ALA A 1 48 ? 11.737 19.726 -16.888 1.00 0.00 48 ALA A O 14
ATOM 22416 N N . VAL A 1 49 ? 9.484 19.547 -16.888 1.00 0.00 49 VAL A N 14
ATOM 22417 C CA . VAL A 1 49 ? 9.467 18.166 -16.456 1.00 0.00 49 VAL A CA 14
ATOM 22418 C C . VAL A 1 49 ? 9.283 17.230 -17.649 1.00 0.00 49 VAL A C 14
ATOM 22419 O O . VAL A 1 49 ? 9.558 16.038 -17.524 1.00 0.00 49 VAL A O 14
ATOM 22432 N N . CYS A 1 50 ? 8.841 17.753 -18.802 1.00 0.00 50 CYS A N 14
ATOM 22433 C CA . CYS A 1 50 ? 8.662 16.923 -19.989 1.00 0.00 50 CYS A CA 14
ATOM 22434 C C . CYS A 1 50 ? 9.978 16.797 -20.758 1.00 0.00 50 CYS A C 14
ATOM 22435 O O . CYS A 1 50 ? 10.423 15.686 -21.041 1.00 0.00 50 CYS A O 14
ATOM 22443 N N . GLY A 1 51 ? 10.598 17.929 -21.105 1.00 0.00 51 GLY A N 14
ATOM 22444 C CA . GLY A 1 51 ? 11.854 17.946 -21.846 1.00 0.00 51 GLY A CA 14
ATOM 22445 C C . GLY A 1 51 ? 11.644 17.782 -23.353 1.00 0.00 51 GLY A C 14
ATOM 22446 O O . GLY A 1 51 ? 12.610 17.633 -24.099 1.00 0.00 51 GLY A O 14
ATOM 22450 N N . GLN A 1 52 ? 10.386 17.829 -23.804 1.00 0.00 52 GLN A N 14
ATOM 22451 C CA . GLN A 1 52 ? 9.982 17.724 -25.199 1.00 0.00 52 GLN A CA 14
ATOM 22452 C C . GLN A 1 52 ? 8.977 18.858 -25.426 1.00 0.00 52 GLN A C 14
ATOM 22453 O O . GLN A 1 52 ? 7.820 18.599 -25.760 1.00 0.00 52 GLN A O 14
ATOM 22467 N N . PRO A 1 53 ? 9.401 20.126 -25.232 1.00 0.00 53 PRO A N 14
ATOM 22468 C CA . PRO A 1 53 ? 8.531 21.275 -25.386 1.00 0.00 53 PRO A CA 14
ATOM 22469 C C . PRO A 1 53 ? 7.761 21.271 -26.691 1.00 0.00 53 PRO A C 14
ATOM 22470 O O . PRO A 1 53 ? 6.542 21.335 -26.675 1.00 0.00 53 PRO A O 14
ATOM 22481 N N . GLN A 1 54 ? 8.490 21.217 -27.801 1.00 0.00 54 GLN A N 14
ATOM 22482 C CA . GLN A 1 54 ? 7.942 21.274 -29.148 1.00 0.00 54 GLN A CA 14
ATOM 22483 C C . GLN A 1 54 ? 6.897 20.188 -29.377 1.00 0.00 54 GLN A C 14
ATOM 22484 O O . GLN A 1 54 ? 5.842 20.466 -29.946 1.00 0.00 54 GLN A O 14
ATOM 22498 N N . GLN A 1 55 ? 7.176 18.965 -28.914 1.00 0.00 55 GLN A N 14
ATOM 22499 C CA . GLN A 1 55 ? 6.226 17.871 -29.047 1.00 0.00 55 GLN A CA 14
ATOM 22500 C C . GLN A 1 55 ? 4.938 18.248 -28.332 1.00 0.00 55 GLN A C 14
ATOM 22501 O O . GLN A 1 55 ? 3.850 18.132 -28.894 1.00 0.00 55 GLN A O 14
ATOM 22515 N N . LEU A 1 56 ? 5.064 18.722 -27.093 1.00 0.00 56 LEU A N 14
ATOM 22516 C CA . LEU A 1 56 ? 3.900 19.126 -26.341 1.00 0.00 56 LEU A CA 14
ATOM 22517 C C . LEU A 1 56 ? 3.207 20.324 -27.002 1.00 0.00 56 LEU A C 14
ATOM 22518 O O . LEU A 1 56 ? 1.984 20.379 -27.029 1.00 0.00 56 LEU A O 14
ATOM 22534 N N . LEU A 1 57 ? 3.945 21.294 -27.549 1.00 0.00 57 LEU A N 14
ATOM 22535 C CA . LEU A 1 57 ? 3.294 22.443 -28.169 1.00 0.00 57 LEU A CA 14
ATOM 22536 C C . LEU A 1 57 ? 2.463 22.023 -29.380 1.00 0.00 57 LEU A C 14
ATOM 22537 O O . LEU A 1 57 ? 1.363 22.547 -29.558 1.00 0.00 57 LEU A O 14
ATOM 22553 N N . GLN A 1 58 ? 2.931 21.066 -30.196 1.00 0.00 58 GLN A N 14
ATOM 22554 C CA . GLN A 1 58 ? 2.102 20.624 -31.312 1.00 0.00 58 GLN A CA 14
ATOM 22555 C C . GLN A 1 58 ? 0.886 19.868 -30.765 1.00 0.00 58 GLN A C 14
ATOM 22556 O O . GLN A 1 58 ? -0.225 20.034 -31.267 1.00 0.00 58 GLN A O 14
ATOM 22570 N N . VAL A 1 59 ? 1.088 19.063 -29.712 1.00 0.00 59 VAL A N 14
ATOM 22571 C CA . VAL A 1 59 ? 0.019 18.310 -29.070 1.00 0.00 59 VAL A CA 14
ATOM 22572 C C . VAL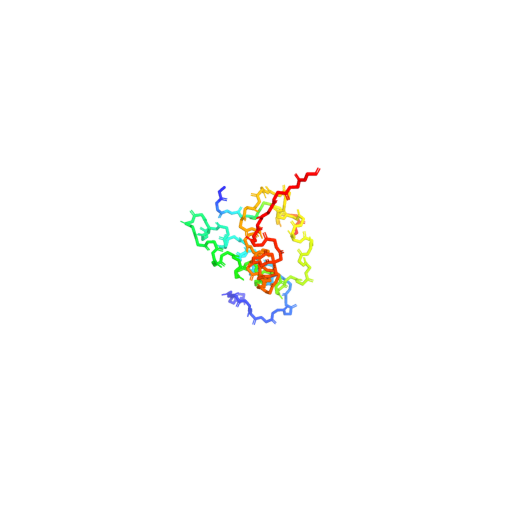 A 1 59 ? -1.053 19.244 -28.502 1.00 0.00 59 VAL A C 14
ATOM 22573 O O . VAL A 1 59 ? -2.240 18.932 -28.554 1.00 0.00 59 VAL A O 14
ATOM 22586 N N . LEU A 1 60 ? -0.634 20.404 -27.989 1.00 0.00 60 LEU A N 14
ATOM 22587 C CA . LEU A 1 60 ? -1.529 21.403 -27.422 1.00 0.00 60 LEU A CA 14
ATOM 22588 C C . LEU A 1 60 ? -2.191 22.197 -28.542 1.00 0.00 60 LEU A C 14
ATOM 22589 O O . LEU A 1 60 ? -3.324 22.627 -28.372 1.00 0.00 60 LEU A O 14
ATOM 22605 N N . GLN A 1 61 ? -1.520 22.404 -29.678 1.00 0.00 61 GLN A N 14
ATOM 22606 C CA . GLN A 1 61 ? -2.104 23.176 -30.769 1.00 0.00 61 GLN A CA 14
ATOM 22607 C C . GLN A 1 61 ? -3.167 22.359 -31.501 1.00 0.00 61 GLN A C 14
ATOM 22608 O O . GLN A 1 61 ? -4.177 22.911 -31.935 1.00 0.00 61 GLN A O 14
ATOM 22622 N N . GLN A 1 62 ? -2.932 21.054 -31.654 1.00 0.00 62 GLN A N 14
ATOM 22623 C CA . GLN A 1 62 ? -3.838 20.171 -32.372 1.00 0.00 62 GLN A CA 14
ATOM 22624 C C . GLN A 1 62 ? -5.045 19.795 -31.523 1.00 0.00 62 GLN A C 14
ATOM 22625 O O . GLN A 1 62 ? -6.119 19.546 -32.067 1.00 0.00 62 GLN A O 14
ATOM 22639 N N . THR A 1 63 ? -4.880 19.753 -30.195 1.00 0.00 63 THR A N 14
ATOM 22640 C CA . THR A 1 63 ? -5.975 19.371 -29.319 1.00 0.00 63 THR A CA 14
ATOM 22641 C C . THR A 1 63 ? -6.929 20.549 -29.114 1.00 0.00 63 THR A C 14
ATOM 22642 O O . THR A 1 63 ? -8.134 20.331 -28.978 1.00 0.00 63 THR A O 14
ATOM 22653 N N . LEU A 1 64 ? -6.419 21.786 -29.142 1.00 0.00 64 LEU A N 14
ATOM 22654 C CA . LEU A 1 64 ? -7.259 22.983 -29.028 1.00 0.00 64 LEU A CA 14
ATOM 22655 C C . LEU A 1 64 ? -6.489 24.244 -29.430 1.00 0.00 64 LEU A C 14
ATOM 22656 O O . LEU A 1 64 ? -5.277 24.273 -29.254 1.00 0.00 64 LEU A O 14
ATOM 22672 N N . PRO A 1 65 ? -7.149 25.306 -29.930 1.00 0.00 65 PRO A N 14
ATOM 22673 C CA . PRO A 1 65 ? -6.476 26.561 -30.245 1.00 0.00 65 PRO A CA 14
ATOM 22674 C C . PRO A 1 65 ? -6.055 27.161 -28.892 1.00 0.00 65 PRO A C 14
ATOM 22675 O O . PRO A 1 65 ? -6.931 27.472 -28.088 1.00 0.00 65 PRO A O 14
ATOM 22686 N N . PRO A 1 66 ? -4.753 27.294 -28.586 1.00 0.00 66 PRO A N 14
ATOM 22687 C CA . PRO A 1 66 ? -4.277 27.767 -27.293 1.00 0.00 66 PRO A CA 14
ATOM 22688 C C . PRO A 1 66 ? -3.985 29.277 -27.262 1.00 0.00 66 PRO A C 14
ATOM 22689 O O . PRO A 1 66 ? -2.935 29.701 -27.745 1.00 0.00 66 PRO A O 14
ATOM 22700 N N . PRO A 1 67 ? -4.862 30.120 -26.681 1.00 0.00 67 PRO A N 14
ATOM 22701 C CA . PRO A 1 67 ? -4.612 31.553 -26.580 1.00 0.00 67 PRO A CA 14
ATOM 22702 C C . PRO A 1 67 ? -3.510 31.813 -25.546 1.00 0.00 67 PRO A C 14
ATOM 22703 O O . PRO A 1 67 ? -2.711 32.732 -25.700 1.00 0.00 67 PRO A O 14
ATOM 22714 N N . VAL A 1 68 ? -3.466 30.987 -24.495 1.00 0.00 68 VAL A N 14
ATOM 22715 C CA . VAL A 1 68 ? -2.479 31.065 -23.428 1.00 0.00 68 VAL A CA 14
ATOM 22716 C C . VAL A 1 68 ? -1.083 30.960 -24.034 1.00 0.00 68 VAL A C 14
ATOM 22717 O O . VAL A 1 68 ? -0.233 31.799 -23.762 1.00 0.00 68 VAL A O 14
ATOM 22730 N N . PHE A 1 69 ? -0.868 29.940 -24.868 1.00 0.00 69 PHE A N 14
ATOM 22731 C CA . PHE A 1 69 ? 0.386 29.710 -25.585 1.00 0.00 69 PHE A CA 14
ATOM 22732 C C . PHE A 1 69 ? 0.883 31.005 -26.235 1.00 0.00 69 PHE A C 14
ATOM 22733 O O . PHE A 1 69 ? 2.054 31.349 -26.114 1.00 0.00 69 PHE A O 14
ATOM 22750 N N . GLN A 1 70 ? -0.014 31.730 -26.907 1.00 0.00 70 GLN A N 14
ATOM 22751 C CA . GLN A 1 70 ? 0.326 32.990 -27.568 1.00 0.00 70 GLN A CA 14
ATOM 22752 C C . GLN A 1 70 ? 0.892 33.993 -26.558 1.00 0.00 70 GLN A C 14
ATOM 22753 O O . GLN A 1 70 ? 1.830 34.729 -26.863 1.00 0.00 70 GLN A O 14
ATOM 22767 N N . MET A 1 71 ? 0.336 34.009 -25.344 1.00 0.00 71 MET A N 14
ATOM 22768 C CA . MET A 1 71 ? 0.791 34.870 -24.270 1.00 0.00 71 MET A CA 14
ATOM 22769 C C . MET A 1 71 ? 2.107 34.320 -23.741 1.00 0.00 71 MET A C 14
ATOM 22770 O O . MET A 1 71 ? 2.983 35.092 -23.388 1.00 0.00 71 MET A O 14
ATOM 22784 N N . LEU A 1 72 ? 2.281 32.997 -23.718 1.00 0.00 72 LEU A N 14
ATOM 22785 C CA . LEU A 1 72 ? 3.522 32.356 -23.323 1.00 0.00 72 LEU A CA 14
ATOM 22786 C C . LEU A 1 72 ? 4.636 32.936 -24.180 1.00 0.00 72 LEU A C 14
ATOM 22787 O O . LEU A 1 72 ? 5.721 33.229 -23.687 1.00 0.00 72 LEU A O 14
ATOM 22803 N N . LEU A 1 73 ? 4.342 33.120 -25.468 1.00 0.00 73 LEU A N 14
ATOM 22804 C CA . LEU A 1 73 ? 5.316 33.673 -26.396 1.00 0.00 73 LEU A CA 14
ATOM 22805 C C . LEU A 1 73 ? 5.567 35.157 -26.181 1.00 0.00 73 LEU A C 14
ATOM 22806 O O . LEU A 1 73 ? 6.643 35.646 -26.517 1.00 0.00 73 LEU A O 14
ATOM 22822 N N . THR A 1 74 ? 4.576 35.869 -25.646 1.00 0.00 74 THR A N 14
ATOM 22823 C CA . THR A 1 74 ? 4.682 37.301 -25.412 1.00 0.00 74 THR A CA 14
ATOM 22824 C C . THR A 1 74 ? 5.287 37.583 -24.040 1.00 0.00 74 THR A C 14
ATOM 22825 O O . THR A 1 74 ? 5.857 38.650 -23.824 1.00 0.00 74 THR A O 14
ATOM 22836 N N . LYS A 1 75 ? 5.180 36.624 -23.112 1.00 0.00 75 LYS A N 14
ATOM 22837 C CA . LYS A 1 75 ? 5.719 36.768 -21.774 1.00 0.00 75 LYS A CA 14
ATOM 22838 C C . LYS A 1 75 ? 7.243 36.607 -21.761 1.00 0.00 75 LYS A C 14
ATOM 22839 O O . LYS A 1 75 ? 7.895 37.087 -20.838 1.00 0.00 75 LYS A O 14
ATOM 22858 N N . LEU A 1 76 ? 7.816 35.957 -22.782 1.00 0.00 76 LEU A N 14
ATOM 22859 C CA . LEU A 1 76 ? 9.254 35.764 -22.914 1.00 0.00 76 LEU A CA 14
ATOM 22860 C C . LEU A 1 76 ? 9.994 37.104 -23.104 1.00 0.00 76 LEU A C 14
ATOM 22861 O O . LEU A 1 76 ? 10.781 37.478 -22.233 1.00 0.00 76 LEU A O 14
ATOM 22877 N N . PRO A 1 77 ? 9.777 37.848 -24.204 1.00 0.00 77 PRO A N 14
ATOM 22878 C CA . PRO A 1 77 ? 10.433 39.123 -24.450 1.00 0.00 77 PRO A CA 14
ATOM 22879 C C . PRO A 1 77 ? 9.980 40.146 -23.411 1.00 0.00 77 PRO A C 14
ATOM 22880 O O . PRO A 1 77 ? 8.866 40.659 -23.466 1.00 0.00 77 PRO A O 14
ATOM 22891 N N . THR A 1 78 ? 10.869 40.419 -22.458 1.00 0.00 78 THR A N 14
ATOM 22892 C CA . THR A 1 78 ? 10.657 41.324 -21.340 1.00 0.00 78 THR A CA 14
ATOM 22893 C C . THR A 1 78 ? 11.287 42.696 -21.613 1.00 0.00 78 THR A C 14
ATOM 22894 O O . THR A 1 78 ? 10.693 43.727 -21.295 1.00 0.00 78 THR A O 14
ATOM 22905 N N . ILE A 1 79 ? 12.489 42.714 -22.200 1.00 0.00 79 ILE A N 14
ATOM 22906 C CA . ILE A 1 79 ? 13.215 43.938 -22.517 1.00 0.00 79 ILE A CA 14
ATOM 22907 C C . ILE A 1 79 ? 12.579 44.635 -23.714 1.00 0.00 79 ILE A C 14
ATOM 22908 O O . ILE A 1 79 ? 12.396 45.850 -23.701 1.00 0.00 79 ILE A O 14
ATOM 22924 N N . SER A 1 80 ? 12.252 43.859 -24.747 1.00 0.00 80 SER A N 14
ATOM 22925 C CA . SER A 1 80 ? 11.650 44.365 -25.975 1.00 0.00 80 SER A CA 14
ATOM 22926 C C . SER A 1 80 ? 10.469 45.287 -25.677 1.00 0.00 80 SER A C 14
ATOM 22927 O O . SER A 1 80 ? 10.382 46.388 -26.218 1.00 0.00 80 SER A O 14
ATOM 22935 N N . GLN A 1 81 ? 9.576 44.831 -24.792 1.00 0.00 81 GLN A N 14
ATOM 22936 C CA . GLN A 1 81 ? 8.404 45.579 -24.368 1.00 0.00 81 GLN A CA 14
ATOM 22937 C C . GLN A 1 81 ? 8.799 46.940 -23.797 1.00 0.00 81 GLN A C 14
ATOM 22938 O O . GLN A 1 81 ? 8.159 47.953 -24.075 1.00 0.00 81 GLN A O 14
ATOM 22952 N N . ARG A 1 82 ? 9.862 46.949 -22.995 1.00 0.00 82 ARG A N 14
ATOM 22953 C CA . ARG A 1 82 ? 10.367 48.150 -22.352 1.00 0.00 82 ARG A CA 14
ATOM 22954 C C . ARG A 1 82 ? 10.922 49.157 -23.362 1.00 0.00 82 ARG A C 14
ATOM 22955 O O . ARG A 1 82 ? 10.718 50.351 -23.164 1.00 0.00 82 ARG A O 14
ATOM 22976 N N . ILE A 1 83 ? 11.595 48.715 -24.439 1.00 0.00 83 ILE A N 14
ATOM 22977 C CA . ILE A 1 83 ? 12.114 49.653 -25.438 1.00 0.00 83 ILE A CA 14
ATOM 22978 C C . ILE A 1 83 ? 10.931 50.388 -26.055 1.00 0.00 83 ILE A C 14
ATOM 22979 O O . ILE A 1 83 ? 10.918 51.617 -26.126 1.00 0.00 83 ILE A O 14
ATOM 22995 N N . VAL A 1 84 ? 9.941 49.603 -26.494 1.00 0.00 84 VAL A N 14
ATOM 22996 C CA . VAL A 1 84 ? 8.729 50.142 -27.101 1.00 0.00 84 VAL A CA 14
ATOM 22997 C C . VAL A 1 84 ? 8.090 51.153 -26.157 1.00 0.00 84 VAL A C 14
ATOM 22998 O O . VAL A 1 84 ? 7.822 52.289 -26.546 1.00 0.00 84 VAL A O 14
ATOM 23011 N N . SER A 1 85 ? 7.885 50.753 -24.904 1.00 0.00 85 SER A N 14
ATOM 23012 C CA . SER A 1 85 ? 7.323 51.601 -23.868 1.00 0.00 85 SER A CA 14
ATOM 23013 C C . SER A 1 85 ? 8.353 52.584 -23.294 1.00 0.00 85 SER A C 14
ATOM 23014 O O . SER A 1 85 ? 8.314 52.896 -22.106 1.00 0.00 85 SER A O 14
ATOM 23022 N N . ALA A 1 86 ? 9.258 53.080 -24.145 1.00 0.00 86 ALA A N 14
ATOM 23023 C CA . ALA A 1 86 ? 10.305 54.034 -23.811 1.00 0.00 86 ALA A CA 14
ATOM 23024 C C . ALA A 1 86 ? 10.928 54.627 -25.082 1.00 0.00 86 ALA A C 14
ATOM 23025 O O . ALA A 1 86 ? 12.092 55.023 -25.063 1.00 0.00 86 ALA A O 14
ATOM 23032 N N . GLN A 1 87 ? 10.166 54.698 -26.184 1.00 0.00 87 GLN A N 14
ATOM 23033 C CA . GLN A 1 87 ? 10.625 55.233 -27.462 1.00 0.00 87 GLN A CA 14
ATOM 23034 C C . GLN A 1 87 ? 10.713 56.765 -27.377 1.00 0.00 87 GLN A C 14
ATOM 23035 O O . GLN A 1 87 ? 9.900 57.456 -27.985 1.00 0.00 87 GLN A O 14
ATOM 23049 N N . SER A 1 88 ? 11.691 57.271 -26.610 1.00 0.00 88 SER A N 14
ATOM 23050 C CA . SER A 1 88 ? 12.009 58.671 -26.319 1.00 0.00 88 SER A CA 14
ATOM 23051 C C . SER A 1 88 ? 12.923 58.747 -25.087 1.00 0.00 88 SER A C 14
ATOM 23052 O O . SER A 1 88 ? 13.657 59.721 -24.939 1.00 0.00 88 SER A O 14
ATOM 23060 N N . LEU A 1 89 ? 12.858 57.742 -24.202 1.00 0.00 89 LEU A N 14
ATOM 23061 C CA . LEU A 1 89 ? 13.635 57.654 -22.972 1.00 0.00 89 LEU A CA 14
ATOM 23062 C C . LEU A 1 89 ? 14.200 56.237 -22.850 1.00 0.00 89 LEU A C 14
ATOM 23063 O O . LEU A 1 89 ? 14.031 55.586 -21.820 1.00 0.00 89 LEU A O 14
ATOM 23079 N N . GLY A 1 90 ? 14.866 55.754 -23.903 1.00 0.00 90 GLY A N 14
ATOM 23080 C CA . GLY A 1 90 ? 15.451 54.422 -23.947 1.00 0.00 90 GLY A CA 14
ATOM 23081 C C . GLY A 1 90 ? 16.688 54.408 -24.838 1.00 0.00 90 GLY A C 14
ATOM 23082 O O . GLY A 1 90 ? 16.820 53.553 -25.711 1.00 0.00 90 GLY A O 14
ATOM 23086 N N . GLU A 1 91 ? 17.589 55.366 -24.604 1.00 0.00 91 GLU A N 14
ATOM 23087 C CA . GLU A 1 91 ? 18.825 55.532 -25.347 1.00 0.00 91 GLU A CA 14
ATOM 23088 C C . GLU A 1 91 ? 19.920 54.662 -24.717 1.00 0.00 91 GLU A C 14
ATOM 23089 O O . GLU A 1 91 ? 19.736 54.141 -23.618 1.00 0.00 91 GLU A O 14
ATOM 23101 N N . ASP A 1 92 ? 21.050 54.495 -25.417 1.00 0.00 92 ASP A N 14
ATOM 23102 C CA . ASP A 1 92 ? 22.170 53.675 -24.968 1.00 0.00 92 ASP A CA 14
ATOM 23103 C C . ASP A 1 92 ? 23.329 54.539 -24.448 1.00 0.00 92 ASP A C 14
ATOM 23104 O O . ASP A 1 92 ? 23.704 55.511 -25.106 1.00 0.00 92 ASP A O 14
ATOM 23113 N N . ASP A 1 93 ? 23.922 54.184 -23.296 1.00 0.00 93 ASP A N 14
ATOM 23114 C CA . ASP A 1 93 ? 25.067 54.884 -22.728 1.00 0.00 93 ASP A CA 14
ATOM 23115 C C . ASP A 1 93 ? 26.316 54.299 -23.394 1.00 0.00 93 ASP A C 14
ATOM 23116 O O . ASP A 1 93 ? 27.108 53.613 -22.749 1.00 0.00 93 ASP A O 14
ATOM 23125 N N . VAL A 1 94 ? 26.469 54.562 -24.699 1.00 0.00 94 VAL A N 14
ATOM 23126 C CA . VAL A 1 94 ? 27.574 54.067 -25.515 1.00 0.00 94 VAL A CA 14
ATOM 23127 C C . VAL A 1 94 ? 28.936 54.332 -24.860 1.00 0.00 94 VAL A C 14
ATOM 23128 O O . VAL A 1 94 ? 29.172 55.412 -24.316 1.00 0.00 94 VAL A O 14
ATOM 23141 N N . GLU A 1 95 ? 29.821 53.332 -24.921 1.00 0.00 95 GLU A N 14
ATOM 23142 C CA . GLU A 1 95 ? 31.168 53.350 -24.380 1.00 0.00 95 GLU A CA 14
ATOM 23143 C C . GLU A 1 95 ? 32.044 52.525 -25.326 1.00 0.00 95 GLU A C 14
ATOM 23144 O O . GLU A 1 95 ? 31.511 51.494 -25.798 1.00 0.00 95 GLU A O 14
ATOM 23157 N N . GLY B 2 1 ? -9.724 22.150 -23.195 1.00 0.00 1 GLY B N 14
ATOM 23158 C CA . GLY B 2 1 ? -10.896 22.339 -22.323 1.00 0.00 1 GLY B CA 14
ATOM 23159 C C . GLY B 2 1 ? -10.503 22.100 -20.869 1.00 0.00 1 GLY B C 14
ATOM 23160 O O . GLY B 2 1 ? -9.358 21.729 -20.621 1.00 0.00 1 GLY B O 14
ATOM 23166 N N . PRO B 2 2 ? -11.418 22.297 -19.909 1.00 0.00 2 PRO B N 14
ATOM 23167 C CA . PRO B 2 2 ? -11.127 22.086 -18.502 1.00 0.00 2 PRO B CA 14
ATOM 23168 C C . PRO B 2 2 ? -10.645 20.652 -18.285 1.00 0.00 2 PRO B C 14
ATOM 23169 O O . PRO B 2 2 ? -11.248 19.709 -18.793 1.00 0.00 2 PRO B O 14
ATOM 23180 N N . ARG B 2 3 ? -9.542 20.509 -17.547 1.00 0.00 3 ARG B N 14
ATOM 23181 C CA . ARG B 2 3 ? -8.905 19.240 -17.238 1.00 0.00 3 ARG B CA 14
ATOM 23182 C C . ARG B 2 3 ? -8.315 18.604 -18.509 1.00 0.00 3 ARG B C 14
ATOM 23183 O O . ARG B 2 3 ? -8.611 17.455 -18.840 1.00 0.00 3 ARG B O 14
ATOM 23204 N N . LEU B 2 4 ? -7.471 19.373 -19.212 1.00 0.00 4 LEU B N 14
ATOM 23205 C CA . LEU B 2 4 ? -6.778 18.997 -20.444 1.00 0.00 4 LEU B CA 14
ATOM 23206 C C . LEU B 2 4 ? -6.162 17.602 -20.331 1.00 0.00 4 LEU B C 14
ATOM 23207 O O . LEU B 2 4 ? -5.226 17.418 -19.560 1.00 0.00 4 LEU B O 14
ATOM 23223 N N . SER B 2 5 ? -6.667 16.627 -21.098 1.00 0.00 5 SER B N 14
ATOM 23224 C CA . SER B 2 5 ? -6.135 15.266 -21.088 1.00 0.00 5 SER B CA 14
ATOM 23225 C C . SER B 2 5 ? -6.683 14.379 -22.213 1.00 0.00 5 SER B C 14
ATOM 23226 O O . SER B 2 5 ? -6.697 13.157 -22.073 1.00 0.00 5 SER B O 14
ATOM 23234 N N . ARG B 2 6 ? -7.111 14.961 -23.343 1.00 0.00 6 ARG B N 14
ATOM 23235 C CA . ARG B 2 6 ? -7.608 14.170 -24.463 1.00 0.00 6 ARG B CA 14
ATOM 23236 C C . ARG B 2 6 ? -6.413 13.436 -25.075 1.00 0.00 6 ARG B C 14
ATOM 23237 O O . ARG B 2 6 ? -6.319 12.211 -25.009 1.00 0.00 6 ARG B O 14
ATOM 23258 N N . LEU B 2 7 ? -5.492 14.211 -25.658 1.00 0.00 7 LEU B N 14
ATOM 23259 C CA . LEU B 2 7 ? -4.280 13.710 -26.274 1.00 0.00 7 LEU B CA 14
ATOM 23260 C C . LEU B 2 7 ? -3.472 12.862 -25.312 1.00 0.00 7 LEU B C 14
ATOM 23261 O O . LEU B 2 7 ? -2.914 11.867 -25.739 1.00 0.00 7 LEU B O 14
ATOM 23277 N N . LEU B 2 8 ? -3.400 13.234 -24.032 1.00 0.00 8 LEU B N 14
ATOM 23278 C CA . LEU B 2 8 ? -2.585 12.517 -23.064 1.00 0.00 8 LEU B CA 14
ATOM 23279 C C . LEU B 2 8 ? -3.000 11.055 -22.879 1.00 0.00 8 LEU B C 14
ATOM 23280 O O . LEU B 2 8 ? -2.210 10.271 -22.359 1.00 0.00 8 LEU B O 14
ATOM 23296 N N . SER B 2 9 ? -4.196 10.662 -23.340 1.00 0.00 9 SER B N 14
ATOM 23297 C CA . SER B 2 9 ? -4.614 9.267 -23.286 1.00 0.00 9 SER B CA 14
ATOM 23298 C C . SER B 2 9 ? -3.689 8.398 -24.159 1.00 0.00 9 SER B C 14
ATOM 23299 O O . SER B 2 9 ? -3.703 7.175 -24.036 1.00 0.00 9 SER B O 14
ATOM 23307 N N . TYR B 2 10 ? -2.888 9.026 -25.034 1.00 0.00 10 TYR B N 14
ATOM 23308 C CA . TYR B 2 10 ? -1.930 8.396 -25.931 1.00 0.00 10 TYR B CA 14
ATOM 23309 C C . TYR B 2 10 ? -0.666 7.887 -25.218 1.00 0.00 10 TYR B C 14
ATOM 23310 O O . TYR B 2 10 ? 0.214 7.336 -25.878 1.00 0.00 10 TYR B O 14
ATOM 23328 N N . ALA B 2 11 ? -0.545 8.105 -23.900 1.00 0.00 11 ALA B N 14
ATOM 23329 C CA . ALA B 2 11 ? 0.628 7.767 -23.116 1.00 0.00 11 ALA B CA 14
ATOM 23330 C C . ALA B 2 11 ? 0.249 7.729 -21.631 1.00 0.00 11 ALA B C 14
ATOM 23331 O O . ALA B 2 11 ? 1.089 8.151 -20.805 1.00 0.00 11 ALA B O 14
ATOM 23339 N N . ARG A 1 1 ? 8.676 23.674 6.269 1.00 0.00 1 ARG A N 15
ATOM 23340 C CA . ARG A 1 1 ? 10.012 23.320 6.779 1.00 0.00 1 ARG A CA 15
ATOM 23341 C C . ARG A 1 1 ? 11.028 23.553 5.662 1.00 0.00 1 ARG A C 15
ATOM 23342 O O . ARG A 1 1 ? 11.122 24.682 5.186 1.00 0.00 1 ARG A O 15
ATOM 23365 N N . ALA A 1 2 ? 11.768 22.525 5.225 1.00 0.00 2 ALA A N 15
ATOM 23366 C CA . ALA A 1 2 ? 12.737 22.671 4.149 1.00 0.00 2 ALA A CA 15
ATOM 23367 C C . ALA A 1 2 ? 12.013 23.073 2.856 1.00 0.00 2 ALA A C 15
ATOM 23368 O O . ALA A 1 2 ? 10.839 22.741 2.681 1.00 0.00 2 ALA A O 15
ATOM 23375 N N . GLY A 1 3 ? 12.692 23.792 1.955 1.00 0.00 3 GLY A N 15
ATOM 23376 C CA . GLY A 1 3 ? 12.099 24.236 0.706 1.00 0.00 3 GLY A CA 15
ATOM 23377 C C . GLY A 1 3 ? 11.740 23.050 -0.183 1.00 0.00 3 GLY A C 15
ATOM 23378 O O . GLY A 1 3 ? 12.581 22.186 -0.429 1.00 0.00 3 GLY A O 15
ATOM 23382 N N . LEU A 1 4 ? 10.493 23.011 -0.669 1.00 0.00 4 LEU A N 15
ATOM 23383 C CA . LEU A 1 4 ? 10.025 21.949 -1.546 1.00 0.00 4 LEU A CA 15
ATOM 23384 C C . LEU A 1 4 ? 10.811 22.005 -2.853 1.00 0.00 4 LEU A C 15
ATOM 23385 O O . LEU A 1 4 ? 11.255 23.072 -3.276 1.00 0.00 4 LEU A O 15
ATOM 23401 N N . SER A 1 5 ? 10.973 20.848 -3.495 1.00 0.00 5 SER A N 15
ATOM 23402 C CA . SER A 1 5 ? 11.670 20.720 -4.749 1.00 0.00 5 SER A CA 15
ATOM 23403 C C . SER A 1 5 ? 11.279 19.394 -5.380 1.00 0.00 5 SER A C 15
ATOM 23404 O O . SER A 1 5 ? 11.669 18.337 -4.886 1.00 0.00 5 SER A O 15
ATOM 23412 N N . LYS A 1 6 ? 10.512 19.484 -6.471 1.00 0.00 6 LYS A N 15
ATOM 23413 C CA . LYS A 1 6 ? 10.018 18.377 -7.281 1.00 0.00 6 LYS A CA 15
ATOM 23414 C C . LYS A 1 6 ? 8.980 17.540 -6.516 1.00 0.00 6 LYS A C 15
ATOM 23415 O O . LYS A 1 6 ? 9.028 17.465 -5.290 1.00 0.00 6 LYS A O 15
ATOM 23434 N N . LEU A 1 7 ? 8.045 16.890 -7.228 1.00 0.00 7 LEU A N 15
ATOM 23435 C CA . LEU A 1 7 ? 7.059 16.025 -6.598 1.00 0.00 7 LEU A CA 15
ATOM 23436 C C . LEU A 1 7 ? 7.795 14.690 -6.403 1.00 0.00 7 LEU A C 15
ATOM 23437 O O . LEU A 1 7 ? 8.222 14.424 -5.279 1.00 0.00 7 LEU A O 15
ATOM 23453 N N . PRO A 1 8 ? 8.027 13.855 -7.437 1.00 0.00 8 PRO A N 15
ATOM 23454 C CA . PRO A 1 8 ? 8.835 12.658 -7.270 1.00 0.00 8 PRO A CA 15
ATOM 23455 C C . PRO A 1 8 ? 10.302 13.118 -7.316 1.00 0.00 8 PRO A C 15
ATOM 23456 O O . PRO A 1 8 ? 10.577 14.319 -7.344 1.00 0.00 8 PRO A O 15
ATOM 23467 N N . ASP A 1 9 ? 11.263 12.191 -7.354 1.00 0.00 9 ASP A N 15
ATOM 23468 C CA . ASP A 1 9 ? 12.672 12.583 -7.438 1.00 0.00 9 ASP A CA 15
ATOM 23469 C C . ASP A 1 9 ? 13.080 12.888 -8.889 1.00 0.00 9 ASP A C 15
ATOM 23470 O O . ASP A 1 9 ? 14.227 13.237 -9.158 1.00 0.00 9 ASP A O 15
ATOM 23479 N N . LEU A 1 10 ? 12.144 12.710 -9.832 1.00 0.00 10 LEU A N 15
ATOM 23480 C CA . LEU A 1 10 ? 12.275 12.844 -11.281 1.00 0.00 10 LEU A CA 15
ATOM 23481 C C . LEU A 1 10 ? 12.869 11.594 -11.908 1.00 0.00 10 LEU A C 15
ATOM 23482 O O . LEU A 1 10 ? 12.664 11.326 -13.090 1.00 0.00 10 LEU A O 15
ATOM 23498 N N . LYS A 1 11 ? 13.559 10.814 -11.084 1.00 0.00 11 LYS A N 15
ATOM 23499 C CA . LYS A 1 11 ? 14.121 9.527 -11.435 1.00 0.00 11 LYS A CA 15
ATOM 23500 C C . LYS A 1 11 ? 12.941 8.592 -11.739 1.00 0.00 11 LYS A C 15
ATOM 23501 O O . LYS A 1 11 ? 13.042 7.720 -12.601 1.00 0.00 11 LYS A O 15
ATOM 23520 N N . ASP A 1 12 ? 11.818 8.795 -11.031 1.00 0.00 12 ASP A N 15
ATOM 23521 C CA . ASP A 1 12 ? 10.592 8.035 -11.167 1.00 0.00 12 ASP A CA 15
ATOM 23522 C C . ASP A 1 12 ? 9.852 8.562 -12.392 1.00 0.00 12 ASP A C 15
ATOM 23523 O O . ASP A 1 12 ? 9.761 9.772 -12.593 1.00 0.00 12 ASP A O 15
ATOM 23532 N N . ALA A 1 13 ? 9.347 7.642 -13.214 1.00 0.00 13 ALA A N 15
ATOM 23533 C CA . ALA A 1 13 ? 8.656 7.944 -14.461 1.00 0.00 13 ALA A CA 15
ATOM 23534 C C . ALA A 1 13 ? 7.149 8.120 -14.339 1.00 0.00 13 ALA A C 15
ATOM 23535 O O . ALA A 1 13 ? 6.614 9.155 -14.726 1.00 0.00 13 ALA A O 15
ATOM 23542 N N . GLU A 1 14 ? 6.465 7.097 -13.827 1.00 0.00 14 GLU A N 15
ATOM 23543 C CA . GLU A 1 14 ? 5.013 7.061 -13.674 1.00 0.00 14 GLU A CA 15
ATOM 23544 C C . GLU A 1 14 ? 4.491 8.307 -12.959 1.00 0.00 14 GLU A C 15
ATOM 23545 O O . GLU A 1 14 ? 3.490 8.897 -13.361 1.00 0.00 14 GLU A O 15
ATOM 23557 N N . ALA A 1 15 ? 5.187 8.711 -11.896 1.00 0.00 15 ALA A N 15
ATOM 23558 C CA . ALA A 1 15 ? 4.837 9.882 -11.103 1.00 0.00 15 ALA A CA 15
ATOM 23559 C C . ALA A 1 15 ? 5.113 11.168 -11.872 1.00 0.00 15 ALA A C 15
ATOM 23560 O O . ALA A 1 15 ? 4.441 12.171 -11.645 1.00 0.00 15 ALA A O 15
ATOM 23567 N N . VAL A 1 16 ? 6.088 11.141 -12.787 1.00 0.00 16 VAL A N 15
ATOM 23568 C CA . VAL A 1 16 ? 6.424 12.296 -13.614 1.00 0.00 16 VAL A CA 15
ATOM 23569 C C . VAL A 1 16 ? 5.355 12.407 -14.688 1.00 0.00 16 VAL A C 15
ATOM 23570 O O . VAL A 1 16 ? 5.006 13.513 -15.087 1.00 0.00 16 VAL A O 15
ATOM 23583 N N . GLN A 1 17 ? 4.825 11.266 -15.141 1.00 0.00 17 GLN A N 15
ATOM 23584 C CA . GLN A 1 17 ? 3.772 11.263 -16.140 1.00 0.00 17 GLN A CA 15
ATOM 23585 C C . GLN A 1 17 ? 2.512 11.822 -15.494 1.00 0.00 17 GLN A C 15
ATOM 23586 O O . GLN A 1 17 ? 1.866 12.701 -16.064 1.00 0.00 17 GLN A O 15
ATOM 23600 N N . LYS A 1 18 ? 2.190 11.321 -14.294 1.00 0.00 18 LYS A N 15
ATOM 23601 C CA . LYS A 1 18 ? 1.034 11.762 -13.525 1.00 0.00 18 LYS A CA 15
ATOM 23602 C C . LYS A 1 18 ? 1.111 13.274 -13.321 1.00 0.00 18 LYS A C 15
ATOM 23603 O O . LYS A 1 18 ? 0.156 13.984 -13.603 1.00 0.00 18 LYS A O 15
ATOM 23622 N N . PHE A 1 19 ? 2.263 13.744 -12.835 1.00 0.00 19 PHE A N 15
ATOM 23623 C CA . PHE A 1 19 ? 2.579 15.138 -12.560 1.00 0.00 19 PHE A CA 15
ATOM 23624 C C . PHE A 1 19 ? 2.494 16.012 -13.813 1.00 0.00 19 PHE A C 15
ATOM 23625 O O . PHE A 1 19 ? 1.793 17.021 -13.803 1.00 0.00 19 PHE A O 15
ATOM 23642 N N . PHE A 1 20 ? 3.205 15.636 -14.881 1.00 0.00 20 PHE A N 15
ATOM 23643 C CA . PHE A 1 20 ? 3.229 16.383 -16.138 1.00 0.00 20 PHE A CA 15
ATOM 23644 C C . PHE A 1 20 ? 1.784 16.707 -16.538 1.00 0.00 20 PHE A C 15
ATOM 23645 O O . PHE A 1 20 ? 1.429 17.858 -16.796 1.00 0.00 20 PHE A O 15
ATOM 23662 N N . LEU A 1 21 ? 0.948 15.666 -16.537 1.00 0.00 21 LEU A N 15
ATOM 23663 C CA . LEU A 1 21 ? -0.475 15.739 -16.828 1.00 0.00 21 LEU A CA 15
ATOM 23664 C C . LEU A 1 21 ? -1.220 16.551 -15.773 1.00 0.00 21 LEU A C 15
ATOM 23665 O O . LEU A 1 21 ? -2.072 17.359 -16.125 1.00 0.00 21 LEU A O 15
ATOM 23681 N N . GLU A 1 22 ? -0.921 16.350 -14.488 1.00 0.00 22 GLU A N 15
ATOM 23682 C CA . GLU A 1 22 ? -1.580 17.080 -13.414 1.00 0.00 22 GLU A CA 15
ATOM 23683 C C . GLU A 1 22 ? -1.413 18.583 -13.624 1.00 0.00 22 GLU A C 15
ATOM 23684 O O . GLU A 1 22 ? -2.320 19.342 -13.303 1.00 0.00 22 GLU A O 15
ATOM 23696 N N . GLU A 1 23 ? -0.266 19.009 -14.165 1.00 0.00 23 GLU A N 15
ATOM 23697 C CA . GLU A 1 23 ? 0.049 20.405 -14.402 1.00 0.00 23 GLU A CA 15
ATOM 23698 C C . GLU A 1 23 ? -0.608 20.871 -15.700 1.00 0.00 23 GLU A C 15
ATOM 23699 O O . GLU A 1 23 ? -1.133 21.980 -15.755 1.00 0.00 23 GLU A O 15
ATOM 23711 N N . ILE A 1 24 ? -0.605 20.012 -16.730 1.00 0.00 24 ILE A N 15
ATOM 23712 C CA . ILE A 1 24 ? -1.252 20.309 -18.016 1.00 0.00 24 ILE A CA 15
ATOM 23713 C C . ILE A 1 24 ? -2.739 20.622 -17.730 1.00 0.00 24 ILE A C 15
ATOM 23714 O O . ILE A 1 24 ? -3.289 21.634 -18.185 1.00 0.00 24 ILE A O 15
ATOM 23730 N N . GLN A 1 25 ? -3.376 19.745 -16.942 1.00 0.00 25 GLN A N 15
ATOM 23731 C CA . GLN A 1 25 ? -4.781 19.855 -16.567 1.00 0.00 25 GLN A CA 15
ATOM 23732 C C . GLN A 1 25 ? -5.018 21.003 -15.593 1.00 0.00 25 GLN A C 15
ATOM 23733 O O . GLN A 1 25 ? -5.918 21.807 -15.812 1.00 0.00 25 GLN A O 15
ATOM 23747 N N . LEU A 1 26 ? -4.217 21.082 -14.528 1.00 0.00 26 LEU A N 15
ATOM 23748 C CA . LEU A 1 26 ? -4.320 22.134 -13.511 1.00 0.00 26 LEU A CA 15
ATOM 23749 C C . LEU A 1 26 ? -4.253 23.501 -14.186 1.00 0.00 26 LEU A C 15
ATOM 23750 O O . LEU A 1 26 ? -5.077 24.362 -13.891 1.00 0.00 26 LEU A O 15
ATOM 23766 N N . GLY A 1 27 ? -3.301 23.706 -15.105 1.00 0.00 27 GLY A N 15
ATOM 23767 C CA . GLY A 1 27 ? -3.184 24.963 -15.832 1.00 0.00 27 GLY A CA 15
ATOM 23768 C C . GLY A 1 27 ? -4.461 25.199 -16.616 1.00 0.00 27 GLY A C 15
ATOM 23769 O O . GLY A 1 27 ? -5.162 26.167 -16.328 1.00 0.00 27 GLY A O 15
ATOM 23773 N N . GLU A 1 28 ? -4.789 24.330 -17.582 1.00 0.00 28 GLU A N 15
ATOM 23774 C CA . GLU A 1 28 ? -6.025 24.522 -18.344 1.00 0.00 28 GLU A CA 15
ATOM 23775 C C . GLU A 1 28 ? -7.271 24.750 -17.465 1.00 0.00 28 GLU A C 15
ATOM 23776 O O . GLU A 1 28 ? -8.169 25.492 -17.855 1.00 0.00 28 GLU A O 15
ATOM 23788 N N . GLU A 1 29 ? -7.317 24.156 -16.267 1.00 0.00 29 GLU A N 15
ATOM 23789 C CA . GLU A 1 29 ? -8.407 24.331 -15.308 1.00 0.00 29 GLU A CA 15
ATOM 23790 C C . GLU A 1 29 ? -8.346 25.725 -14.676 1.00 0.00 29 GLU A C 15
ATOM 23791 O O . GLU A 1 29 ? -9.369 26.397 -14.575 1.00 0.00 29 GLU A O 15
ATOM 23803 N N . LEU A 1 30 ? -7.169 26.194 -14.253 1.00 0.00 30 LEU A N 15
ATOM 23804 C CA . LEU A 1 30 ? -7.040 27.530 -13.681 1.00 0.00 30 LEU A CA 15
ATOM 23805 C C . LEU A 1 30 ? -7.444 28.556 -14.734 1.00 0.00 30 LEU A C 15
ATOM 23806 O O . LEU A 1 30 ? -8.123 29.533 -14.425 1.00 0.00 30 LEU A O 15
ATOM 23822 N N . LEU A 1 31 ? -7.060 28.321 -15.988 1.00 0.00 31 LEU A N 15
ATOM 23823 C CA . LEU A 1 31 ? -7.440 29.192 -17.097 1.00 0.00 31 LEU A CA 15
ATOM 23824 C C . LEU A 1 31 ? -8.941 29.125 -17.303 1.00 0.00 31 LEU A C 15
ATOM 23825 O O . LEU A 1 31 ? -9.560 30.132 -17.640 1.00 0.00 31 LEU A O 15
ATOM 23841 N N . ALA A 1 32 ? -9.527 27.954 -17.041 1.00 0.00 32 ALA A N 15
ATOM 23842 C CA . ALA A 1 32 ? -10.973 27.794 -17.081 1.00 0.00 32 ALA A CA 15
ATOM 23843 C C . ALA A 1 32 ? -11.642 28.768 -16.099 1.00 0.00 32 ALA A C 15
ATOM 23844 O O . ALA A 1 32 ? -12.816 29.090 -16.266 1.00 0.00 32 ALA A O 15
ATOM 23851 N N . GLN A 1 33 ? -10.890 29.263 -15.101 1.00 0.00 33 GLN A N 15
ATOM 23852 C CA . GLN A 1 33 ? -11.342 30.252 -14.135 1.00 0.00 33 GLN A CA 15
ATOM 23853 C C . GLN A 1 33 ? -10.952 31.626 -14.688 1.00 0.00 33 GLN A C 15
ATOM 23854 O O . GLN A 1 33 ? -11.738 32.567 -14.618 1.00 0.00 33 GLN A O 15
ATOM 23868 N N . GLY A 1 34 ? -9.745 31.704 -15.256 1.00 0.00 34 GLY A N 15
ATOM 23869 C CA . GLY A 1 34 ? -9.171 32.876 -15.900 1.00 0.00 34 GLY A CA 15
ATOM 23870 C C . GLY A 1 34 ? -7.737 33.191 -15.470 1.00 0.00 34 GLY A C 15
ATOM 23871 O O . GLY A 1 34 ? -7.260 34.278 -15.791 1.00 0.00 34 GLY A O 15
ATOM 23875 N N . ASP A 1 35 ? -7.038 32.294 -14.754 1.00 0.00 35 ASP A N 15
ATOM 23876 C CA . ASP A 1 35 ? -5.677 32.610 -14.293 1.00 0.00 35 ASP A CA 15
ATOM 23877 C C . ASP A 1 35 ? -4.581 32.299 -15.327 1.00 0.00 35 ASP A C 15
ATOM 23878 O O . ASP A 1 35 ? -3.664 31.519 -15.078 1.00 0.00 35 ASP A O 15
ATOM 23887 N N . TYR A 1 36 ? -4.681 32.941 -16.494 1.00 0.00 36 TYR A N 15
ATOM 23888 C CA . TYR A 1 36 ? -3.773 32.869 -17.634 1.00 0.00 36 TYR A CA 15
ATOM 23889 C C . TYR A 1 36 ? -2.306 32.926 -17.230 1.00 0.00 36 TYR A C 15
ATOM 23890 O O . TYR A 1 36 ? -1.480 32.171 -17.744 1.00 0.00 36 TYR A O 15
ATOM 23908 N N . GLU A 1 37 ? -1.997 33.830 -16.304 1.00 0.00 37 GLU A N 15
ATOM 23909 C CA . GLU A 1 37 ? -0.648 34.029 -15.802 1.00 0.00 37 GLU A CA 15
ATOM 23910 C C . GLU A 1 37 ? -0.119 32.747 -15.178 1.00 0.00 37 GLU A C 15
ATOM 23911 O O . GLU A 1 37 ? 1.024 32.355 -15.419 1.00 0.00 37 GLU A O 15
ATOM 23923 N N . LYS A 1 38 ? -0.972 32.081 -14.404 1.00 0.00 38 LYS A N 15
ATOM 23924 C CA . LYS A 1 38 ? -0.615 30.813 -13.793 1.00 0.00 38 LYS A CA 15
ATOM 23925 C C . LYS A 1 38 ? -0.504 29.734 -14.856 1.00 0.00 38 LYS A C 15
ATOM 23926 O O . LYS A 1 38 ? 0.340 28.855 -14.725 1.00 0.00 38 LYS A O 15
ATOM 23945 N N . GLY A 1 39 ? -1.316 29.796 -15.913 1.00 0.00 39 GLY A N 15
ATOM 23946 C CA . GLY A 1 39 ? -1.202 28.813 -16.978 1.00 0.00 39 GLY A CA 15
ATOM 23947 C C . GLY A 1 39 ? 0.146 28.936 -17.665 1.00 0.00 39 GLY A C 15
ATOM 23948 O O . GLY A 1 39 ? 0.734 27.925 -18.021 1.00 0.00 39 GLY A O 15
ATOM 23952 N N . VAL A 1 40 ? 0.649 30.161 -17.852 1.00 0.00 40 VAL A N 15
ATOM 23953 C CA . VAL A 1 40 ? 1.941 30.348 -18.502 1.00 0.00 40 VAL A CA 15
ATOM 23954 C C . VAL A 1 40 ? 3.032 29.695 -17.650 1.00 0.00 40 VAL A C 15
ATOM 23955 O O . VAL A 1 40 ? 3.881 28.979 -18.173 1.00 0.00 40 VAL A O 15
ATOM 23968 N N . ASP A 1 41 ? 3.001 29.946 -16.341 1.00 0.00 41 ASP A N 15
ATOM 23969 C CA . ASP A 1 41 ? 3.966 29.425 -15.376 1.00 0.00 41 ASP A CA 15
ATOM 23970 C C . ASP A 1 41 ? 3.906 27.896 -15.311 1.00 0.00 41 ASP A C 15
ATOM 23971 O O . ASP A 1 41 ? 4.912 27.209 -15.461 1.00 0.00 41 ASP A O 15
ATOM 23980 N N . HIS A 1 42 ? 2.711 27.363 -15.092 1.00 0.00 42 HIS A N 15
ATOM 23981 C CA . HIS A 1 42 ? 2.473 25.932 -14.989 1.00 0.00 42 HIS A CA 15
ATOM 23982 C C . HIS A 1 42 ? 2.813 25.236 -16.294 1.00 0.00 42 HIS A C 15
ATOM 23983 O O . HIS A 1 42 ? 3.372 24.141 -16.281 1.00 0.00 42 HIS A O 15
ATOM 23997 N N . LEU A 1 43 ? 2.504 25.861 -17.435 1.00 0.00 43 LEU A N 15
ATOM 23998 C CA . LEU A 1 43 ? 2.851 25.228 -18.690 1.00 0.00 43 LEU A CA 15
ATOM 23999 C C . LEU A 1 43 ? 4.373 25.245 -18.769 1.00 0.00 43 LEU A C 15
ATOM 24000 O O . LEU A 1 43 ? 4.959 24.222 -19.097 1.00 0.00 43 LEU A O 15
ATOM 24016 N N . THR A 1 44 ? 5.019 26.376 -18.430 1.00 0.00 44 THR A N 15
ATOM 24017 C CA . THR A 1 44 ? 6.481 26.466 -18.448 1.00 0.00 44 THR A CA 15
ATOM 24018 C C . THR A 1 44 ? 7.095 25.306 -17.646 1.00 0.00 44 THR A C 15
ATOM 24019 O O . THR A 1 44 ? 8.108 24.717 -18.032 1.00 0.00 44 THR A O 15
ATOM 24030 N N . ASN A 1 45 ? 6.454 24.969 -16.528 1.00 0.00 45 ASN A N 15
ATOM 24031 C CA . ASN A 1 45 ? 6.893 23.881 -15.662 1.00 0.00 45 ASN A CA 15
ATOM 24032 C C . ASN A 1 45 ? 6.691 22.544 -16.379 1.00 0.00 45 ASN A C 15
ATOM 24033 O O . ASN A 1 45 ? 7.573 21.682 -16.355 1.00 0.00 45 ASN A O 15
ATOM 24044 N N . ALA A 1 46 ? 5.548 22.374 -17.057 1.00 0.00 46 ALA A N 15
ATOM 24045 C CA . ALA A 1 46 ? 5.281 21.163 -17.812 1.00 0.00 46 ALA A CA 15
ATOM 24046 C C . ALA A 1 46 ? 6.423 20.957 -18.828 1.00 0.00 46 ALA A C 15
ATOM 24047 O O . ALA A 1 46 ? 6.944 19.851 -18.971 1.00 0.00 46 ALA A O 15
ATOM 24054 N N . ILE A 1 47 ? 6.866 22.034 -19.499 1.00 0.00 47 ILE A N 15
ATOM 24055 C CA . ILE A 1 47 ? 8.000 21.976 -20.428 1.00 0.00 47 ILE A CA 15
ATOM 24056 C C . ILE A 1 47 ? 9.274 21.557 -19.698 1.00 0.00 47 ILE A C 15
ATOM 24057 O O . ILE A 1 47 ? 10.086 20.813 -20.242 1.00 0.00 47 ILE A O 15
ATOM 24073 N N . ALA A 1 48 ? 9.451 22.056 -18.476 1.00 0.00 48 ALA A N 15
ATOM 24074 C CA . ALA A 1 48 ? 10.631 21.798 -17.663 1.00 0.00 48 ALA A CA 15
ATOM 24075 C C . ALA A 1 48 ? 10.782 20.323 -17.348 1.00 0.00 48 ALA A C 15
ATOM 24076 O O . ALA A 1 48 ? 11.905 19.836 -17.237 1.00 0.00 48 ALA A O 15
ATOM 24083 N N . VAL A 1 49 ? 9.655 19.619 -17.221 1.00 0.00 49 VAL A N 15
ATOM 24084 C CA . VAL A 1 49 ? 9.675 18.202 -16.915 1.00 0.00 49 VAL A CA 15
ATOM 24085 C C . VAL A 1 49 ? 9.481 17.363 -18.176 1.00 0.00 49 VAL A C 15
ATOM 24086 O O . VAL A 1 49 ? 9.721 16.159 -18.132 1.00 0.00 49 VAL A O 15
ATOM 24099 N N . CYS A 1 50 ? 9.078 17.974 -19.303 1.00 0.00 50 CYS A N 15
ATOM 24100 C CA . CYS A 1 50 ? 8.915 17.236 -20.549 1.00 0.00 50 CYS A CA 15
ATOM 24101 C C . CYS A 1 50 ? 10.240 17.221 -21.307 1.00 0.00 50 CYS A C 15
ATOM 24102 O O . CYS A 1 50 ? 10.732 16.152 -21.661 1.00 0.00 50 CYS A O 15
ATOM 24110 N N . GLY A 1 51 ? 10.825 18.401 -21.558 1.00 0.00 51 GLY A N 15
ATOM 24111 C CA . GLY A 1 51 ? 12.095 18.511 -22.267 1.00 0.00 51 GLY A CA 15
ATOM 24112 C C . GLY A 1 51 ? 11.931 18.476 -23.790 1.00 0.00 51 GLY A C 15
ATOM 24113 O O . GLY A 1 51 ? 12.905 18.655 -24.517 1.00 0.00 51 GLY A O 15
ATOM 24117 N N . GLN A 1 52 ? 10.699 18.266 -24.264 1.00 0.00 52 GLN A N 15
ATOM 24118 C CA . GLN A 1 52 ? 10.328 18.231 -25.673 1.00 0.00 52 GLN A CA 15
ATOM 24119 C C . GLN A 1 52 ? 9.140 19.194 -25.810 1.00 0.00 52 GLN A C 15
ATOM 24120 O O . GLN A 1 52 ? 8.044 18.774 -26.184 1.00 0.00 52 GLN A O 15
ATOM 24134 N N . PRO A 1 53 ? 9.332 20.490 -25.488 1.00 0.00 53 PRO A N 15
ATOM 24135 C CA . PRO A 1 53 ? 8.280 21.488 -25.524 1.00 0.00 53 PRO A CA 15
ATOM 24136 C C . PRO A 1 53 ? 7.499 21.531 -26.822 1.00 0.00 53 PRO A C 15
ATOM 24137 O O . PRO A 1 53 ? 6.278 21.485 -26.800 1.00 0.00 53 PRO A O 15
ATOM 24148 N N . GLN A 1 54 ? 8.211 21.648 -27.939 1.00 0.00 54 GLN A N 15
ATOM 24149 C CA . GLN A 1 54 ? 7.635 21.773 -29.271 1.00 0.00 54 GLN A CA 15
ATOM 24150 C C . GLN A 1 54 ? 6.689 20.622 -29.594 1.00 0.00 54 GLN A C 15
ATOM 24151 O O . GLN A 1 54 ? 5.662 20.843 -30.236 1.00 0.00 54 GLN A O 15
ATOM 24165 N N . GLN A 1 55 ? 6.998 19.403 -29.136 1.00 0.00 55 GLN A N 15
ATOM 24166 C CA . GLN A 1 55 ? 6.101 18.281 -29.357 1.00 0.00 55 GLN A CA 15
ATOM 24167 C C . GLN A 1 55 ? 4.802 18.574 -28.629 1.00 0.00 55 GLN A C 15
ATOM 24168 O O . GLN A 1 55 ? 3.725 18.409 -29.193 1.00 0.00 55 GLN A O 15
ATOM 24182 N N . LEU A 1 56 ? 4.922 19.021 -27.377 1.00 0.00 56 LEU A N 15
ATOM 24183 C CA . LEU A 1 56 ? 3.766 19.347 -26.575 1.00 0.00 56 LEU A CA 15
ATOM 24184 C C . LEU A 1 56 ? 2.982 20.503 -27.203 1.00 0.00 56 LEU A C 15
ATOM 24185 O O . LEU A 1 56 ? 1.759 20.473 -27.249 1.00 0.00 56 LEU A O 15
ATOM 24201 N N . LEU A 1 57 ? 3.655 21.540 -27.705 1.00 0.00 57 LEU A N 15
ATOM 24202 C CA . LEU A 1 57 ? 2.934 22.664 -28.298 1.00 0.00 57 LEU A CA 15
ATOM 24203 C C . LEU A 1 57 ? 2.131 22.192 -29.516 1.00 0.00 57 LEU A C 15
ATOM 24204 O O . LEU A 1 57 ? 0.988 22.610 -29.708 1.00 0.00 57 LEU A O 15
ATOM 24220 N N . GLN A 1 58 ? 2.697 21.278 -30.313 1.00 0.00 58 GLN A N 15
ATOM 24221 C CA . GLN A 1 58 ? 1.987 20.711 -31.449 1.00 0.00 58 GLN A CA 15
ATOM 24222 C C . GLN A 1 58 ? 0.815 19.867 -30.942 1.00 0.00 58 GLN A C 15
ATOM 24223 O O . GLN A 1 58 ? -0.291 19.960 -31.469 1.00 0.00 58 GLN A O 15
ATOM 24237 N N . VAL A 1 59 ? 1.051 19.051 -29.909 1.00 0.00 59 VAL A N 15
ATOM 24238 C CA . VAL A 1 59 ? 0.048 18.182 -29.312 1.00 0.00 59 VAL A CA 15
ATOM 24239 C C . VAL A 1 59 ? -1.122 18.958 -28.729 1.00 0.00 59 VAL A C 15
ATOM 24240 O O . VAL A 1 59 ? -2.256 18.487 -28.753 1.00 0.00 59 VAL A O 15
ATOM 24253 N N . LEU A 1 60 ? -0.855 20.168 -28.246 1.00 0.00 60 LEU A N 15
ATOM 24254 C CA . LEU A 1 60 ? -1.896 20.999 -27.676 1.00 0.00 60 LEU A CA 15
ATOM 24255 C C . LEU A 1 60 ? -2.656 21.588 -28.855 1.00 0.00 60 LEU A C 15
ATOM 24256 O O . LEU A 1 60 ? -3.878 21.644 -28.804 1.00 0.00 60 LEU A O 15
ATOM 24272 N N . GLN A 1 61 ? -1.954 21.991 -29.919 1.00 0.00 61 GLN A N 15
ATOM 24273 C CA . GLN A 1 61 ? -2.592 22.564 -31.100 1.00 0.00 61 GLN A CA 15
ATOM 24274 C C . GLN A 1 61 ? -3.475 21.536 -31.811 1.00 0.00 61 GLN A C 15
ATOM 24275 O O . GLN A 1 61 ? -4.471 21.907 -32.430 1.00 0.00 61 GLN A O 15
ATOM 24289 N N . GLN A 1 62 ? -3.118 20.250 -31.724 1.00 0.00 62 GLN A N 15
ATOM 24290 C CA . GLN A 1 62 ? -3.857 19.168 -32.357 1.00 0.00 62 GLN A CA 15
ATOM 24291 C C . GLN A 1 62 ? -5.229 19.024 -31.712 1.00 0.00 62 GLN A C 15
ATOM 24292 O O . GLN A 1 62 ? -6.210 18.786 -32.412 1.00 0.00 62 GLN A O 15
ATOM 24306 N N . THR A 1 63 ? -5.291 19.162 -30.381 1.00 0.00 63 THR A N 15
ATOM 24307 C CA . THR A 1 63 ? -6.548 19.023 -29.661 1.00 0.00 63 THR A CA 15
ATOM 24308 C C . THR A 1 63 ? -7.352 20.319 -29.642 1.00 0.00 63 THR A C 15
ATOM 24309 O O . THR A 1 63 ? -8.574 20.283 -29.769 1.00 0.00 63 THR A O 15
ATOM 24320 N N . LEU A 1 64 ? -6.676 21.461 -29.486 1.00 0.00 64 LEU A N 15
ATOM 24321 C CA . LEU A 1 64 ? -7.346 22.763 -29.436 1.00 0.00 64 LEU A CA 15
ATOM 24322 C C . LEU A 1 64 ? -6.362 23.922 -29.611 1.00 0.00 64 LEU A C 15
ATOM 24323 O O . LEU A 1 64 ? -5.259 23.848 -29.090 1.00 0.00 64 LEU A O 15
ATOM 24339 N N . PRO A 1 65 ? -6.726 25.010 -30.310 1.00 0.00 65 PRO A N 15
ATOM 24340 C CA . PRO A 1 65 ? -5.843 26.156 -30.486 1.00 0.00 65 PRO A CA 15
ATOM 24341 C C . PRO A 1 65 ? -5.606 26.808 -29.114 1.00 0.00 65 PRO A C 15
ATOM 24342 O O . PRO A 1 65 ? -6.558 27.312 -28.524 1.00 0.00 65 PRO A O 15
ATOM 24353 N N . PRO A 1 66 ? -4.372 26.793 -28.579 1.00 0.00 66 PRO A N 15
ATOM 24354 C CA . PRO A 1 66 ? -4.060 27.345 -27.268 1.00 0.00 66 PRO A CA 15
ATOM 24355 C C . PRO A 1 66 ? -3.883 28.870 -27.325 1.00 0.00 66 PRO A C 15
ATOM 24356 O O . PRO A 1 66 ? -2.928 29.347 -27.937 1.00 0.00 66 PRO A O 15
ATOM 24367 N N . PRO A 1 67 ? -4.765 29.668 -26.693 1.00 0.00 67 PRO A N 15
ATOM 24368 C CA . PRO A 1 67 ? -4.636 31.118 -26.687 1.00 0.00 67 PRO A CA 15
ATOM 24369 C C . PRO A 1 67 ? -3.537 31.528 -25.702 1.00 0.00 67 PRO A C 15
ATOM 24370 O O . PRO A 1 67 ? -2.761 32.442 -25.968 1.00 0.00 67 PRO A O 15
ATOM 24381 N N . VAL A 1 68 ? -3.472 30.834 -24.561 1.00 0.00 68 VAL A N 15
ATOM 24382 C CA . VAL A 1 68 ? -2.496 31.062 -23.502 1.00 0.00 68 VAL A CA 15
ATOM 24383 C C . VAL A 1 68 ? -1.096 30.869 -24.051 1.00 0.00 68 VAL A C 15
ATOM 24384 O O . VAL A 1 68 ? -0.222 31.667 -23.747 1.00 0.00 68 VAL A O 15
ATOM 24397 N N . PHE A 1 69 ? -0.894 29.837 -24.872 1.00 0.00 69 PHE A N 15
ATOM 24398 C CA . PHE A 1 69 ? 0.383 29.583 -25.538 1.00 0.00 69 PHE A CA 15
ATOM 24399 C C . PHE A 1 69 ? 0.921 30.883 -26.142 1.00 0.00 69 PHE A C 15
ATOM 24400 O O . PHE A 1 69 ? 2.088 31.212 -25.962 1.00 0.00 69 PHE A O 15
ATOM 24417 N N . GLN A 1 70 ? 0.061 31.630 -26.839 1.00 0.00 70 GLN A N 15
ATOM 24418 C CA . GLN A 1 70 ? 0.448 32.892 -27.475 1.00 0.00 70 GLN A CA 15
ATOM 24419 C C . GLN A 1 70 ? 0.924 33.917 -26.441 1.00 0.00 70 GLN A C 15
ATOM 24420 O O . GLN A 1 70 ? 1.809 34.725 -26.722 1.00 0.00 70 GLN A O 15
ATOM 24434 N N . MET A 1 71 ? 0.337 33.877 -25.245 1.00 0.00 71 MET A N 15
ATOM 24435 C CA . MET A 1 71 ? 0.643 34.753 -24.130 1.00 0.00 71 MET A CA 15
ATOM 24436 C C . MET A 1 71 ? 1.879 34.238 -23.391 1.00 0.00 71 MET A C 15
ATOM 24437 O O . MET A 1 71 ? 2.614 35.029 -22.815 1.00 0.00 71 MET A O 15
ATOM 24451 N N . LEU A 1 72 ? 2.151 32.929 -23.433 1.00 0.00 72 LEU A N 15
ATOM 24452 C CA . LEU A 1 72 ? 3.341 32.336 -22.848 1.00 0.00 72 LEU A CA 15
ATOM 24453 C C . LEU A 1 72 ? 4.513 32.859 -23.667 1.00 0.00 72 LEU A C 15
ATOM 24454 O O . LEU A 1 72 ? 5.528 33.291 -23.123 1.00 0.00 72 LEU A O 15
ATOM 24470 N N . LEU A 1 73 ? 4.348 32.835 -24.991 1.00 0.00 73 LEU A N 15
ATOM 24471 C CA . LEU A 1 73 ? 5.390 33.304 -25.891 1.00 0.00 73 LEU A CA 15
ATOM 24472 C C . LEU A 1 73 ? 5.659 34.792 -25.759 1.00 0.00 73 LEU A C 15
ATOM 24473 O O . LEU A 1 73 ? 6.762 35.239 -26.056 1.00 0.00 73 LEU A O 15
ATOM 24489 N N . THR A 1 74 ? 4.650 35.541 -25.322 1.00 0.00 74 THR A N 15
ATOM 24490 C CA . THR A 1 74 ? 4.745 36.976 -25.125 1.00 0.00 74 THR A CA 15
ATOM 24491 C C . THR A 1 74 ? 5.210 37.289 -23.699 1.00 0.00 74 THR A C 15
ATOM 24492 O O . THR A 1 74 ? 5.788 38.348 -23.471 1.00 0.00 74 THR A O 15
ATOM 24503 N N . LYS A 1 75 ? 4.984 36.374 -22.743 1.00 0.00 75 LYS A N 15
ATOM 24504 C CA . LYS A 1 75 ? 5.409 36.564 -21.362 1.00 0.00 75 LYS A CA 15
ATOM 24505 C C . LYS A 1 75 ? 6.922 36.393 -21.228 1.00 0.00 75 LYS A C 15
ATOM 24506 O O . LYS A 1 75 ? 7.543 37.076 -20.419 1.00 0.00 75 LYS A O 15
ATOM 24525 N N . LEU A 1 76 ? 7.507 35.483 -22.017 1.00 0.00 76 LEU A N 15
ATOM 24526 C CA . LEU A 1 76 ? 8.939 35.210 -22.026 1.00 0.00 76 LEU A CA 15
ATOM 24527 C C . LEU A 1 76 ? 9.749 36.499 -22.287 1.00 0.00 76 LEU A C 15
ATOM 24528 O O . LEU A 1 76 ? 10.472 36.938 -21.394 1.00 0.00 76 LEU A O 15
ATOM 24544 N N . PRO A 1 77 ? 9.651 37.137 -23.464 1.00 0.00 77 PRO A N 15
ATOM 24545 C CA . PRO A 1 77 ? 10.340 38.381 -23.780 1.00 0.00 77 PRO A CA 15
ATOM 24546 C C . PRO A 1 77 ? 9.565 39.561 -23.177 1.00 0.00 77 PRO A C 15
ATOM 24547 O O . PRO A 1 77 ? 8.557 39.370 -22.502 1.00 0.00 77 PRO A O 15
ATOM 24558 N N . THR A 1 78 ? 10.031 40.786 -23.447 1.00 0.00 78 THR A N 15
ATOM 24559 C CA . THR A 1 78 ? 9.403 42.023 -22.987 1.00 0.00 78 THR A CA 15
ATOM 24560 C C . THR A 1 78 ? 9.099 42.904 -24.197 1.00 0.00 78 THR A C 15
ATOM 24561 O O . THR A 1 78 ? 7.975 43.365 -24.383 1.00 0.00 78 THR A O 15
ATOM 24572 N N . ILE A 1 79 ? 10.125 43.120 -25.024 1.00 0.00 79 ILE A N 15
ATOM 24573 C CA . ILE A 1 79 ? 10.068 43.932 -26.236 1.00 0.00 79 ILE A CA 15
ATOM 24574 C C . ILE A 1 79 ? 8.887 43.546 -27.124 1.00 0.00 79 ILE A C 15
ATOM 24575 O O . ILE A 1 79 ? 8.183 44.415 -27.632 1.00 0.00 79 ILE A O 15
ATOM 24591 N N . SER A 1 80 ? 8.670 42.242 -27.302 1.00 0.00 80 SER A N 15
ATOM 24592 C CA . SER A 1 80 ? 7.581 41.723 -28.121 1.00 0.00 80 SER A CA 15
ATOM 24593 C C . SER A 1 80 ? 6.236 42.306 -27.687 1.00 0.00 80 SER A C 15
ATOM 24594 O O . SER A 1 80 ? 5.415 42.671 -28.529 1.00 0.00 80 SER A O 15
ATOM 24602 N N . GLN A 1 81 ? 6.023 42.404 -26.370 1.00 0.00 81 GLN A N 15
ATOM 24603 C CA . GLN A 1 81 ? 4.801 42.948 -25.803 1.00 0.00 81 GLN A CA 15
ATOM 24604 C C . GLN A 1 81 ? 4.596 44.395 -26.249 1.00 0.00 81 GLN A C 15
ATOM 24605 O O . GLN A 1 81 ? 3.468 44.818 -26.495 1.00 0.00 81 GLN A O 15
ATOM 24619 N N . ARG A 1 82 ? 5.697 45.144 -26.356 1.00 0.00 82 ARG A N 15
ATOM 24620 C CA . ARG A 1 82 ? 5.683 46.540 -26.762 1.00 0.00 82 ARG A CA 15
ATOM 24621 C C . ARG A 1 82 ? 5.253 46.701 -28.220 1.00 0.00 82 ARG A C 15
ATOM 24622 O O . ARG A 1 82 ? 4.503 47.626 -28.519 1.00 0.00 82 ARG A O 15
ATOM 24643 N N . ILE A 1 83 ? 5.712 45.824 -29.127 1.00 0.00 83 ILE A N 15
ATOM 24644 C CA . ILE A 1 83 ? 5.341 45.920 -30.540 1.00 0.00 83 ILE A CA 15
ATOM 24645 C C . ILE A 1 83 ? 3.840 45.711 -30.650 1.00 0.00 83 ILE A C 15
ATOM 24646 O O . ILE A 1 83 ? 3.134 46.494 -31.281 1.00 0.00 83 ILE A O 15
ATOM 24662 N N . VAL A 1 84 ? 3.357 44.639 -30.018 1.00 0.00 84 VAL A N 15
ATOM 24663 C CA . VAL A 1 84 ? 1.931 44.341 -30.032 1.00 0.00 84 VAL A CA 15
ATOM 24664 C C . VAL A 1 84 ? 1.150 45.507 -29.434 1.00 0.00 84 VAL A C 15
ATOM 24665 O O . VAL A 1 84 ? 0.135 45.925 -29.988 1.00 0.00 84 VAL A O 15
ATOM 24678 N N . SER A 1 85 ? 1.640 46.049 -28.320 1.00 0.00 85 SER A N 15
ATOM 24679 C CA . SER A 1 85 ? 1.033 47.177 -27.640 1.00 0.00 85 SER A CA 15
ATOM 24680 C C . SER A 1 85 ? 1.469 48.522 -28.226 1.00 0.00 85 SER A C 15
ATOM 24681 O O . SER A 1 85 ? 1.543 49.515 -27.502 1.00 0.00 85 SER A O 15
ATOM 24689 N N . ALA A 1 86 ? 1.737 48.570 -29.534 1.00 0.00 86 ALA A N 15
ATOM 24690 C CA . ALA A 1 86 ? 2.145 49.785 -30.227 1.00 0.00 86 ALA A CA 15
ATOM 24691 C C . ALA A 1 86 ? 0.932 50.662 -30.550 1.00 0.00 86 ALA A C 15
ATOM 24692 O O . ALA A 1 86 ? 0.698 51.007 -31.708 1.00 0.00 86 ALA A O 15
ATOM 24699 N N . GLN A 1 87 ? 0.156 51.029 -29.523 1.00 0.00 87 GLN A N 15
ATOM 24700 C CA . GLN A 1 87 ? -1.038 51.850 -29.663 1.00 0.00 87 GLN A CA 15
ATOM 24701 C C . GLN A 1 87 ? -0.648 53.325 -29.836 1.00 0.00 87 GLN A C 15
ATOM 24702 O O . GLN A 1 87 ? -0.917 54.146 -28.962 1.00 0.00 87 GLN A O 15
ATOM 24716 N N . SER A 1 88 ? -0.003 53.645 -30.963 1.00 0.00 88 SER A N 15
ATOM 24717 C CA . SER A 1 88 ? 0.480 54.964 -31.370 1.00 0.00 88 SER A CA 15
ATOM 24718 C C . SER A 1 88 ? 1.533 54.769 -32.461 1.00 0.00 88 SER A C 15
ATOM 24719 O O . SER A 1 88 ? 1.466 55.391 -33.517 1.00 0.00 88 SER A O 15
ATOM 24727 N N . LEU A 1 89 ? 2.501 53.883 -32.195 1.00 0.00 89 LEU A N 15
ATOM 24728 C CA . LEU A 1 89 ? 3.593 53.541 -33.098 1.00 0.00 89 LEU A CA 15
ATOM 24729 C C . LEU A 1 89 ? 3.198 52.333 -33.949 1.00 0.00 89 LEU A C 15
ATOM 24730 O O . LEU A 1 89 ? 4.022 51.466 -34.236 1.00 0.00 89 LEU A O 15
ATOM 24746 N N . GLY A 1 90 ? 1.924 52.287 -34.345 1.00 0.00 90 GLY A N 15
ATOM 24747 C CA . GLY A 1 90 ? 1.345 51.225 -35.150 1.00 0.00 90 GLY A CA 15
ATOM 24748 C C . GLY A 1 90 ? 0.226 51.784 -36.020 1.00 0.00 90 GLY A C 15
ATOM 24749 O O . GLY A 1 90 ? -0.910 51.320 -35.949 1.00 0.00 90 GLY A O 15
ATOM 24753 N N . GLU A 1 91 ? 0.564 52.781 -36.844 1.00 0.00 91 GLU A N 15
ATOM 24754 C CA . GLU A 1 91 ? -0.339 53.447 -37.770 1.00 0.00 91 GLU A CA 15
ATOM 24755 C C . GLU A 1 91 ? 0.517 53.890 -38.961 1.00 0.00 91 GLU A C 15
ATOM 24756 O O . GLU A 1 91 ? 1.651 54.321 -38.748 1.00 0.00 91 GLU A O 15
ATOM 24768 N N . ASP A 1 92 ? 0.000 53.766 -40.195 1.00 0.00 92 ASP A N 15
ATOM 24769 C CA . ASP A 1 92 ? 0.679 54.092 -41.444 1.00 0.00 92 ASP A CA 15
ATOM 24770 C C . ASP A 1 92 ? 2.001 53.326 -41.610 1.00 0.00 92 ASP A C 15
ATOM 24771 O O . ASP A 1 92 ? 2.379 52.521 -40.760 1.00 0.00 92 ASP A O 15
ATOM 24780 N N . ASP A 1 93 ? 2.701 53.571 -42.723 1.00 0.00 93 ASP A N 15
ATOM 24781 C CA . ASP A 1 93 ? 3.976 52.953 -43.067 1.00 0.00 93 ASP A CA 15
ATOM 24782 C C . ASP A 1 93 ? 4.559 53.691 -44.278 1.00 0.00 93 ASP A C 15
ATOM 24783 O O . ASP A 1 93 ? 3.834 54.434 -44.939 1.00 0.00 93 ASP A O 15
ATOM 24792 N N . VAL A 1 94 ? 5.851 53.474 -44.562 1.00 0.00 94 VAL A N 15
ATOM 24793 C CA . VAL A 1 94 ? 6.620 54.040 -45.666 1.00 0.00 94 VAL A CA 15
ATOM 24794 C C . VAL A 1 94 ? 6.235 55.496 -45.972 1.00 0.00 94 VAL A C 15
ATOM 24795 O O . VAL A 1 94 ? 5.841 55.835 -47.086 1.00 0.00 94 VAL A O 15
ATOM 24808 N N . GLU A 1 95 ? 6.363 56.355 -44.957 1.00 0.00 95 GLU A N 15
ATOM 24809 C CA . GLU A 1 95 ? 6.061 57.773 -45.021 1.00 0.00 95 GLU A CA 15
ATOM 24810 C C . GLU A 1 95 ? 6.931 58.457 -43.963 1.00 0.00 95 GLU A C 15
ATOM 24811 O O . GLU A 1 95 ? 7.854 59.182 -44.391 1.00 0.00 95 GLU A O 15
ATOM 24824 N N . GLY B 2 1 ? -13.114 23.202 -21.538 1.00 0.00 1 GLY B N 15
ATOM 24825 C CA . GLY B 2 1 ? -13.486 22.484 -20.306 1.00 0.00 1 GLY B CA 15
ATOM 24826 C C . GLY B 2 1 ? -12.367 22.599 -19.273 1.00 0.00 1 GLY B C 15
ATOM 24827 O O . GLY B 2 1 ? -11.239 22.906 -19.654 1.00 0.00 1 GLY B O 15
ATOM 24833 N N . PRO B 2 2 ? -12.649 22.367 -17.982 1.00 0.00 2 PRO B N 15
ATOM 24834 C CA . PRO B 2 2 ? -11.672 22.468 -16.907 1.00 0.00 2 PRO B CA 15
ATOM 24835 C C . PRO B 2 2 ? -10.754 21.238 -16.856 1.00 0.00 2 PRO B C 15
ATOM 24836 O O . PRO B 2 2 ? -10.659 20.574 -15.828 1.00 0.00 2 PRO B O 15
ATOM 24847 N N . ARG B 2 3 ? -10.076 20.941 -17.970 1.00 0.00 3 ARG B N 15
ATOM 24848 C CA . ARG B 2 3 ? -9.150 19.830 -18.134 1.00 0.00 3 ARG B CA 15
ATOM 24849 C C . ARG B 2 3 ? -8.614 19.842 -19.563 1.00 0.00 3 ARG B C 15
ATOM 24850 O O . ARG B 2 3 ? -9.174 20.503 -20.437 1.00 0.00 3 ARG B O 15
ATOM 24871 N N . LEU B 2 4 ? -7.528 19.100 -19.782 1.00 0.00 4 LEU B N 15
ATOM 24872 C CA . LEU B 2 4 ? -6.840 18.960 -21.055 1.00 0.00 4 LEU B CA 15
ATOM 24873 C C . LEU B 2 4 ? -6.044 17.664 -20.952 1.00 0.00 4 LEU B C 15
ATOM 24874 O O . LEU B 2 4 ? -4.936 17.653 -20.428 1.00 0.00 4 LEU B O 15
ATOM 24890 N N . SER B 2 5 ? -6.614 16.554 -21.428 1.00 0.00 5 SER B N 15
ATOM 24891 C CA . SER B 2 5 ? -5.964 15.251 -21.363 1.00 0.00 5 SER B CA 15
ATOM 24892 C C . SER B 2 5 ? -6.464 14.293 -22.445 1.00 0.00 5 SER B C 15
ATOM 24893 O O . SER B 2 5 ? -6.326 13.079 -22.305 1.00 0.00 5 SER B O 15
ATOM 24901 N N . ARG B 2 6 ? -7.023 14.829 -23.538 1.00 0.00 6 ARG B N 15
ATOM 24902 C CA . ARG B 2 6 ? -7.509 14.023 -24.647 1.00 0.00 6 ARG B CA 15
ATOM 24903 C C . ARG B 2 6 ? -6.304 13.356 -25.310 1.00 0.00 6 ARG B C 15
ATOM 24904 O O . ARG B 2 6 ? -6.196 12.131 -25.329 1.00 0.00 6 ARG B O 15
ATOM 24925 N N . LEU B 2 7 ? -5.383 14.177 -25.829 1.00 0.00 7 LEU B N 15
ATOM 24926 C CA . LEU B 2 7 ? -4.164 13.701 -26.460 1.00 0.00 7 LEU B CA 15
ATOM 24927 C C . LEU B 2 7 ? -3.341 12.850 -25.516 1.00 0.00 7 LEU B C 15
ATOM 24928 O O . LEU B 2 7 ? -2.789 11.858 -25.959 1.00 0.00 7 LEU B O 15
ATOM 24944 N N . LEU B 2 8 ? -3.245 13.213 -24.235 1.00 0.00 8 LEU B N 15
ATOM 24945 C CA . LEU B 2 8 ? -2.409 12.497 -23.282 1.00 0.00 8 LEU B CA 15
ATOM 24946 C C . LEU B 2 8 ? -2.807 11.028 -23.108 1.00 0.00 8 LEU B C 15
ATOM 24947 O O . LEU B 2 8 ? -2.008 10.244 -22.606 1.00 0.00 8 LEU B O 15
ATOM 24963 N N . SER B 2 9 ? -4.003 10.628 -23.557 1.00 0.00 9 SER B N 15
ATOM 24964 C CA . SER B 2 9 ? -4.423 9.234 -23.519 1.00 0.00 9 SER B CA 15
ATOM 24965 C C . SER B 2 9 ? -3.489 8.371 -24.396 1.00 0.00 9 SER B C 15
ATOM 24966 O O . SER B 2 9 ? -3.444 7.153 -24.243 1.00 0.00 9 SER B O 15
ATOM 24974 N N . TYR B 2 10 ? -2.745 9.008 -25.314 1.00 0.00 10 TYR B N 15
ATOM 24975 C CA . TYR B 2 10 ? -1.808 8.402 -26.252 1.00 0.00 10 TYR B CA 15
ATOM 24976 C C . TYR B 2 10 ? -0.531 7.825 -25.629 1.00 0.00 10 TYR B C 15
ATOM 24977 O O . TYR B 2 10 ? 0.266 7.226 -26.349 1.00 0.00 10 TYR B O 15
ATOM 24995 N N . ALA B 2 11 ? -0.304 8.032 -24.327 1.00 0.00 11 ALA B N 15
ATOM 24996 C CA . ALA B 2 11 ? 0.911 7.615 -23.647 1.00 0.00 11 ALA B CA 15
ATOM 24997 C C . ALA B 2 11 ? 0.620 7.354 -22.176 1.00 0.00 11 ALA B C 15
ATOM 24998 O O . ALA B 2 11 ? 1.378 6.539 -21.605 1.00 0.00 11 ALA B O 15
ATOM 25006 N N . ARG A 1 1 ? 8.801 3.793 -7.183 1.00 0.00 1 ARG A N 16
ATOM 25007 C CA . ARG A 1 1 ? 7.923 2.691 -6.748 1.00 0.00 1 ARG A CA 16
ATOM 25008 C C . ARG A 1 1 ? 6.454 3.130 -6.783 1.00 0.00 1 ARG A C 16
ATOM 25009 O O . ARG A 1 1 ? 5.859 3.174 -7.855 1.00 0.00 1 ARG A O 16
ATOM 25032 N N . ALA A 1 2 ? 5.877 3.445 -5.615 1.00 0.00 2 ALA A N 16
ATOM 25033 C CA . ALA A 1 2 ? 4.493 3.866 -5.456 1.00 0.00 2 ALA A CA 16
ATOM 25034 C C . ALA A 1 2 ? 4.386 5.393 -5.472 1.00 0.00 2 ALA A C 16
ATOM 25035 O O . ALA A 1 2 ? 5.396 6.093 -5.548 1.00 0.00 2 ALA A O 16
ATOM 25042 N N . GLY A 1 3 ? 3.152 5.905 -5.395 1.00 0.00 3 GLY A N 16
ATOM 25043 C CA . GLY A 1 3 ? 2.888 7.335 -5.386 1.00 0.00 3 GLY A CA 16
ATOM 25044 C C . GLY A 1 3 ? 3.275 7.961 -4.045 1.00 0.00 3 GLY A C 16
ATOM 25045 O O . GLY A 1 3 ? 3.451 7.256 -3.052 1.00 0.00 3 GLY A O 16
ATOM 25049 N N . LEU A 1 4 ? 3.403 9.293 -4.026 1.00 0.00 4 LEU A N 16
ATOM 25050 C CA . LEU A 1 4 ? 3.761 10.059 -2.838 1.00 0.00 4 LEU A CA 16
ATOM 25051 C C . LEU A 1 4 ? 3.109 11.441 -2.953 1.00 0.00 4 LEU A C 16
ATOM 25052 O O . LEU A 1 4 ? 2.195 11.738 -2.188 1.00 0.00 4 LEU A O 16
ATOM 25068 N N . SER A 1 5 ? 3.540 12.277 -3.913 1.00 0.00 5 SER A N 16
ATOM 25069 C CA . SER A 1 5 ? 2.966 13.594 -4.156 1.00 0.00 5 SER A CA 16
ATOM 25070 C C . SER A 1 5 ? 3.394 14.137 -5.531 1.00 0.00 5 SER A C 16
ATOM 25071 O O . SER A 1 5 ? 3.339 13.395 -6.514 1.00 0.00 5 SER A O 16
ATOM 25079 N N . LYS A 1 6 ? 3.805 15.412 -5.602 1.00 0.00 6 LYS A N 16
ATOM 25080 C CA . LYS A 1 6 ? 4.246 16.109 -6.806 1.00 0.00 6 LYS A CA 16
ATOM 25081 C C . LYS A 1 6 ? 5.778 16.030 -6.858 1.00 0.00 6 LYS A C 16
ATOM 25082 O O . LYS A 1 6 ? 6.411 16.235 -5.825 1.00 0.00 6 LYS A O 16
ATOM 25101 N N . LEU A 1 7 ? 6.378 15.719 -8.025 1.00 0.00 7 LEU A N 16
ATOM 25102 C CA . LEU A 1 7 ? 7.822 15.554 -8.192 1.00 0.00 7 LEU A CA 16
ATOM 25103 C C . LEU A 1 7 ? 8.452 14.778 -7.028 1.00 0.00 7 LEU A C 16
ATOM 25104 O O . LEU A 1 7 ? 9.362 15.284 -6.376 1.00 0.00 7 LEU A O 16
ATOM 25120 N N . PRO A 1 8 ? 7.968 13.553 -6.759 1.00 0.00 8 PRO A N 16
ATOM 25121 C CA . PRO A 1 8 ? 8.463 12.726 -5.673 1.00 0.00 8 PRO A CA 16
ATOM 25122 C C . PRO A 1 8 ? 9.821 12.117 -6.052 1.00 0.00 8 PRO A C 16
ATOM 25123 O O . PRO A 1 8 ? 10.844 12.794 -5.981 1.00 0.00 8 PRO A O 16
ATOM 25134 N N . ASP A 1 9 ? 9.834 10.846 -6.463 1.00 0.00 9 ASP A N 16
ATOM 25135 C CA . ASP A 1 9 ? 11.042 10.145 -6.873 1.00 0.00 9 ASP A CA 16
ATOM 25136 C C . ASP A 1 9 ? 11.662 10.819 -8.102 1.00 0.00 9 ASP A C 16
ATOM 25137 O O . ASP A 1 9 ? 12.877 10.988 -8.164 1.00 0.00 9 ASP A O 16
ATOM 25146 N N . LEU A 1 10 ? 10.834 11.209 -9.079 1.00 0.00 10 LEU A N 16
ATOM 25147 C CA . LEU A 1 10 ? 11.202 11.886 -10.315 1.00 0.00 10 LEU A CA 16
ATOM 25148 C C . LEU A 1 10 ? 11.957 11.019 -11.334 1.00 0.00 10 LEU A C 16
ATOM 25149 O O . LEU A 1 10 ? 11.920 11.323 -12.525 1.00 0.00 10 LEU A O 16
ATOM 25165 N N . LYS A 1 11 ? 12.624 9.948 -10.898 1.00 0.00 11 LYS A N 16
ATOM 25166 C CA . LYS A 1 11 ? 13.331 9.026 -11.786 1.00 0.00 11 LYS A CA 16
ATOM 25167 C C . LYS A 1 11 ? 12.315 8.140 -12.516 1.00 0.00 11 LYS A C 16
ATOM 25168 O O . LYS A 1 11 ? 12.542 7.772 -13.667 1.00 0.00 11 LYS A O 16
ATOM 25187 N N . ASP A 1 12 ? 11.192 7.810 -11.864 1.00 0.00 12 ASP A N 16
ATOM 25188 C CA . ASP A 1 12 ? 10.170 6.968 -12.463 1.00 0.00 12 ASP A CA 16
ATOM 25189 C C . ASP A 1 12 ? 9.348 7.826 -13.417 1.00 0.00 12 ASP A C 16
ATOM 25190 O O . ASP A 1 12 ? 9.042 8.990 -13.152 1.00 0.00 12 ASP A O 16
ATOM 25199 N N . ALA A 1 13 ? 9.013 7.217 -14.552 1.00 0.00 13 ALA A N 16
ATOM 25200 C CA . ALA A 1 13 ? 8.272 7.832 -15.637 1.00 0.00 13 ALA A CA 16
ATOM 25201 C C . ALA A 1 13 ? 6.843 8.139 -15.231 1.00 0.00 13 ALA A C 16
ATOM 25202 O O . ALA A 1 13 ? 6.350 9.232 -15.481 1.00 0.00 13 ALA A O 16
ATOM 25209 N N . GLU A 1 14 ? 6.188 7.172 -14.597 1.00 0.00 14 GLU A N 16
ATOM 25210 C CA . GLU A 1 14 ? 4.813 7.285 -14.128 1.00 0.00 14 GLU A CA 16
ATOM 25211 C C . GLU A 1 14 ? 4.660 8.456 -13.151 1.00 0.00 14 GLU A C 16
ATOM 25212 O O . GLU A 1 14 ? 3.633 9.137 -13.142 1.00 0.00 14 GLU A O 16
ATOM 25224 N N . ALA A 1 15 ? 5.693 8.701 -12.337 1.00 0.00 15 ALA A N 16
ATOM 25225 C CA . ALA A 1 15 ? 5.718 9.789 -11.363 1.00 0.00 15 ALA A CA 16
ATOM 25226 C C . ALA A 1 15 ? 5.865 11.139 -12.061 1.00 0.00 15 ALA A C 16
ATOM 25227 O O . ALA A 1 15 ? 5.517 12.175 -11.494 1.00 0.00 15 ALA A O 16
ATOM 25234 N N . VAL A 1 16 ? 6.382 11.115 -13.290 1.00 0.00 16 VAL A N 16
ATOM 25235 C CA . VAL A 1 16 ? 6.582 12.295 -14.112 1.00 0.00 16 VAL A CA 16
ATOM 25236 C C . VAL A 1 16 ? 5.317 12.494 -14.939 1.00 0.00 16 VAL A C 16
ATOM 25237 O O . VAL A 1 16 ? 4.913 13.633 -15.151 1.00 0.00 16 VAL A O 16
ATOM 25250 N N . GLN A 1 17 ? 4.673 11.404 -15.385 1.00 0.00 17 GLN A N 16
ATOM 25251 C CA . GLN A 1 17 ? 3.445 11.508 -16.161 1.00 0.00 17 GLN A CA 16
ATOM 25252 C C . GLN A 1 17 ? 2.348 12.076 -15.273 1.00 0.00 17 GLN A C 16
ATOM 25253 O O . GLN A 1 17 ? 1.673 13.019 -15.678 1.00 0.00 17 GLN A O 16
ATOM 25267 N N . LYS A 1 18 ? 2.168 11.509 -14.072 1.00 0.00 18 LYS A N 16
ATOM 25268 C CA . LYS A 1 18 ? 1.119 11.968 -13.166 1.00 0.00 18 LYS A CA 16
ATOM 25269 C C . LYS A 1 18 ? 1.216 13.475 -12.934 1.00 0.00 18 LYS A C 16
ATOM 25270 O O . LYS A 1 18 ? 0.221 14.185 -13.045 1.00 0.00 18 LYS A O 16
ATOM 25289 N N . PHE A 1 19 ? 2.420 13.956 -12.616 1.00 0.00 19 PHE A N 16
ATOM 25290 C CA . PHE A 1 19 ? 2.672 15.360 -12.354 1.00 0.00 19 PHE A CA 16
ATOM 25291 C C . PHE A 1 19 ? 2.516 16.203 -13.623 1.00 0.00 19 PHE A C 16
ATOM 25292 O O . PHE A 1 19 ? 1.896 17.262 -13.588 1.00 0.00 19 PHE A O 16
ATOM 25309 N N . PHE A 1 20 ? 3.101 15.747 -14.735 1.00 0.00 20 PHE A N 16
ATOM 25310 C CA . PHE A 1 20 ? 3.070 16.472 -16.002 1.00 0.00 20 PHE A CA 16
ATOM 25311 C C . PHE A 1 20 ? 1.605 16.744 -16.354 1.00 0.00 20 PHE A C 16
ATOM 25312 O O . PHE A 1 20 ? 1.221 17.887 -16.595 1.00 0.00 20 PHE A O 16
ATOM 25329 N N . LEU A 1 21 ? 0.778 15.689 -16.334 1.00 0.00 21 LEU A N 16
ATOM 25330 C CA . LEU A 1 21 ? -0.652 15.789 -16.585 1.00 0.00 21 LEU A CA 16
ATOM 25331 C C . LEU A 1 21 ? -1.344 16.609 -15.502 1.00 0.00 21 LEU A C 16
ATOM 25332 O O . LEU A 1 21 ? -2.266 17.357 -15.817 1.00 0.00 21 LEU A O 16
ATOM 25348 N N . GLU A 1 22 ? -0.920 16.498 -14.239 1.00 0.00 22 GLU A N 16
ATOM 25349 C CA . GLU A 1 22 ? -1.520 17.296 -13.175 1.00 0.00 22 GLU A CA 16
ATOM 25350 C C . GLU A 1 22 ? -1.334 18.782 -13.493 1.00 0.00 22 GLU A C 16
ATOM 25351 O O . GLU A 1 22 ? -2.211 19.577 -13.179 1.00 0.00 22 GLU A O 16
ATOM 25363 N N . GLU A 1 23 ? -0.200 19.155 -14.098 1.00 0.00 23 GLU A N 16
ATOM 25364 C CA . GLU A 1 23 ? 0.139 20.533 -14.414 1.00 0.00 23 GLU A CA 16
ATOM 25365 C C . GLU A 1 23 ? -0.606 20.988 -15.661 1.00 0.00 23 GLU A C 16
ATOM 25366 O O . GLU A 1 23 ? -1.197 22.066 -15.652 1.00 0.00 23 GLU A O 16
ATOM 25378 N N . ILE A 1 24 ? -0.612 20.145 -16.703 1.00 0.00 24 ILE A N 16
ATOM 25379 C CA . ILE A 1 24 ? -1.367 20.373 -17.944 1.00 0.00 24 ILE A CA 16
ATOM 25380 C C . ILE A 1 24 ? -2.797 20.745 -17.498 1.00 0.00 24 ILE A C 16
ATOM 25381 O O . ILE A 1 24 ? -3.317 21.815 -17.832 1.00 0.00 24 ILE A O 16
ATOM 25397 N N . GLN A 1 25 ? -3.415 19.859 -16.704 1.00 0.00 25 GLN A N 16
ATOM 25398 C CA . GLN A 1 25 ? -4.780 20.030 -16.213 1.00 0.00 25 GLN A CA 16
ATOM 25399 C C . GLN A 1 25 ? -4.955 21.211 -15.264 1.00 0.00 25 GLN A C 16
ATOM 25400 O O . GLN A 1 25 ? -5.881 21.996 -15.430 1.00 0.00 25 GLN A O 16
ATOM 25414 N N . LEU A 1 26 ? -4.083 21.324 -14.264 1.00 0.00 26 LEU A N 16
ATOM 25415 C CA . LEU A 1 26 ? -4.123 22.393 -13.263 1.00 0.00 26 LEU A CA 16
ATOM 25416 C C . LEU A 1 26 ? -4.110 23.749 -13.968 1.00 0.00 26 LEU A C 16
ATOM 25417 O O . LEU A 1 26 ? -4.920 24.613 -13.640 1.00 0.00 26 LEU A O 16
ATOM 25433 N N . GLY A 1 27 ? -3.222 23.934 -14.953 1.00 0.00 27 GLY A N 16
ATOM 25434 C CA . GLY A 1 27 ? -3.151 25.164 -15.729 1.00 0.00 27 GLY A CA 16
ATOM 25435 C C . GLY A 1 27 ? -4.477 25.365 -16.443 1.00 0.00 27 GLY A C 16
ATOM 25436 O O . GLY A 1 27 ? -5.164 26.336 -16.150 1.00 0.00 27 GLY A O 16
ATOM 25440 N N . GLU A 1 28 ? -4.856 24.458 -17.352 1.00 0.00 28 GLU A N 16
ATOM 25441 C CA . GLU A 1 28 ? -6.137 24.555 -18.063 1.00 0.00 28 GLU A CA 16
ATOM 25442 C C . GLU A 1 28 ? -7.306 24.919 -17.134 1.00 0.00 28 GLU A C 16
ATOM 25443 O O . GLU A 1 28 ? -8.164 25.727 -17.482 1.00 0.00 28 GLU A O 16
ATOM 25455 N N . GLU A 1 29 ? -7.320 24.323 -15.943 1.00 0.00 29 GLU A N 16
ATOM 25456 C CA . GLU A 1 29 ? -8.326 24.538 -14.912 1.00 0.00 29 GLU A CA 16
ATOM 25457 C C . GLU A 1 29 ? -8.217 25.946 -14.316 1.00 0.00 29 GLU A C 16
ATOM 25458 O O . GLU A 1 29 ? -9.231 26.607 -14.118 1.00 0.00 29 GLU A O 16
ATOM 25470 N N . LEU A 1 30 ? -7.007 26.446 -14.054 1.00 0.00 30 LEU A N 16
ATOM 25471 C CA . LEU A 1 30 ? -6.833 27.805 -13.553 1.00 0.00 30 LEU A CA 16
ATOM 25472 C C . LEU A 1 30 ? -7.301 28.784 -14.629 1.00 0.00 30 LEU A C 16
ATOM 25473 O O . LEU A 1 30 ? -7.936 29.791 -14.323 1.00 0.00 30 LEU A O 16
ATOM 25489 N N . LEU A 1 31 ? -7.023 28.480 -15.898 1.00 0.00 31 LEU A N 16
ATOM 25490 C CA . LEU A 1 31 ? -7.470 29.304 -17.018 1.00 0.00 31 LEU A CA 16
ATOM 25491 C C . LEU A 1 31 ? -8.985 29.222 -17.125 1.00 0.00 31 LEU A C 16
ATOM 25492 O O . LEU A 1 31 ? -9.627 30.196 -17.507 1.00 0.00 31 LEU A O 16
ATOM 25508 N N . ALA A 1 32 ? -9.555 28.084 -16.718 1.00 0.00 32 ALA A N 16
ATOM 25509 C CA . ALA A 1 32 ? -10.999 27.932 -16.640 1.00 0.00 32 ALA A CA 16
ATOM 25510 C C . ALA A 1 32 ? -11.577 28.967 -15.664 1.00 0.00 32 ALA A C 16
ATOM 25511 O O . ALA A 1 32 ? -12.755 29.305 -15.756 1.00 0.00 32 ALA A O 16
ATOM 25518 N N . GLN A 1 33 ? -10.738 29.480 -14.751 1.00 0.00 33 GLN A N 16
ATOM 25519 C CA . GLN A 1 33 ? -11.082 30.513 -13.790 1.00 0.00 33 GLN A CA 16
ATOM 25520 C C . GLN A 1 33 ? -10.749 31.862 -14.436 1.00 0.00 33 GLN A C 16
ATOM 25521 O O . GLN A 1 33 ? -11.487 32.833 -14.281 1.00 0.00 33 GLN A O 16
ATOM 25535 N N . GLY A 1 34 ? -9.639 31.886 -15.183 1.00 0.00 34 GLY A N 16
ATOM 25536 C CA . GLY A 1 34 ? -9.127 33.011 -15.948 1.00 0.00 34 GLY A CA 16
ATOM 25537 C C . GLY A 1 34 ? -7.670 33.355 -15.641 1.00 0.00 34 GLY A C 16
ATOM 25538 O O . GLY A 1 34 ? -7.216 34.415 -16.069 1.00 0.00 34 GLY A O 16
ATOM 25542 N N . ASP A 1 35 ? -6.928 32.508 -14.909 1.00 0.00 35 ASP A N 16
ATOM 25543 C CA . ASP A 1 35 ? -5.546 32.846 -14.538 1.00 0.00 35 ASP A CA 16
ATOM 25544 C C . ASP A 1 35 ? -4.482 32.510 -15.601 1.00 0.00 35 ASP A C 16
ATOM 25545 O O . ASP A 1 35 ? -3.512 31.804 -15.330 1.00 0.00 35 ASP A O 16
ATOM 25554 N N . TYR A 1 36 ? -4.657 33.034 -16.818 1.00 0.00 36 TYR A N 16
ATOM 25555 C CA . TYR A 1 36 ? -3.783 32.904 -17.989 1.00 0.00 36 TYR A CA 16
ATOM 25556 C C . TYR A 1 36 ? -2.329 33.213 -17.639 1.00 0.00 36 TYR A C 16
ATOM 25557 O O . TYR A 1 36 ? -1.414 32.545 -18.124 1.00 0.00 36 TYR A O 16
ATOM 25575 N N . GLU A 1 37 ? -2.135 34.201 -16.774 1.00 0.00 37 GLU A N 16
ATOM 25576 C CA . GLU A 1 37 ? -0.842 34.622 -16.267 1.00 0.00 37 GLU A CA 16
ATOM 25577 C C . GLU A 1 37 ? -0.126 33.410 -15.674 1.00 0.00 37 GLU A C 16
ATOM 25578 O O . GLU A 1 37 ? 1.035 33.143 -15.986 1.00 0.00 37 GLU A O 16
ATOM 25590 N N . LYS A 1 38 ? -0.852 32.665 -14.841 1.00 0.00 38 LYS A N 16
ATOM 25591 C CA . LYS A 1 38 ? -0.361 31.445 -14.217 1.00 0.00 38 LYS A CA 16
ATOM 25592 C C . LYS A 1 38 ? -0.287 30.308 -15.230 1.00 0.00 38 LYS A C 16
ATOM 25593 O O . LYS A 1 38 ? 0.615 29.481 -15.129 1.00 0.00 38 LYS A O 16
ATOM 25612 N N . GLY A 1 39 ? -1.196 30.256 -16.211 1.00 0.00 39 GLY A N 16
ATOM 25613 C CA . GLY A 1 39 ? -1.153 29.234 -17.240 1.00 0.00 39 GLY A CA 16
ATOM 25614 C C . GLY A 1 39 ? 0.196 29.221 -17.933 1.00 0.00 39 GLY A C 16
ATOM 25615 O O . GLY A 1 39 ? 0.732 28.151 -18.196 1.00 0.00 39 GLY A O 16
ATOM 25619 N N . VAL A 1 40 ? 0.747 30.402 -18.227 1.00 0.00 40 VAL A N 16
ATOM 25620 C CA . VAL A 1 40 ? 2.039 30.486 -18.889 1.00 0.00 40 VAL A CA 16
ATOM 25621 C C . VAL A 1 40 ? 3.109 29.812 -18.028 1.00 0.00 40 VAL A C 16
ATOM 25622 O O . VAL A 1 40 ? 3.895 29.018 -18.533 1.00 0.00 40 VAL A O 16
ATOM 25635 N N . ASP A 1 41 ? 3.135 30.139 -16.736 1.00 0.00 41 ASP A N 16
ATOM 25636 C CA . ASP A 1 41 ? 4.102 29.617 -15.776 1.00 0.00 41 ASP A CA 16
ATOM 25637 C C . ASP A 1 41 ? 3.982 28.104 -15.625 1.00 0.00 41 ASP A C 16
ATOM 25638 O O . ASP A 1 41 ? 4.966 27.376 -15.721 1.00 0.00 41 ASP A O 16
ATOM 25647 N N . HIS A 1 42 ? 2.766 27.630 -15.383 1.00 0.00 42 HIS A N 16
ATOM 25648 C CA . HIS A 1 42 ? 2.515 26.212 -15.193 1.00 0.00 42 HIS A CA 16
ATOM 25649 C C . HIS A 1 42 ? 2.801 25.449 -16.470 1.00 0.00 42 HIS A C 16
ATOM 25650 O O . HIS A 1 42 ? 3.326 24.340 -16.410 1.00 0.00 42 HIS A O 16
ATOM 25664 N N . LEU A 1 43 ? 2.494 26.033 -17.632 1.00 0.00 43 LEU A N 16
ATOM 25665 C CA . LEU A 1 43 ? 2.811 25.322 -18.853 1.00 0.00 43 LEU A CA 16
ATOM 25666 C C . LEU A 1 43 ? 4.332 25.285 -18.942 1.00 0.00 43 LEU A C 16
ATOM 25667 O O . LEU A 1 43 ? 4.890 24.226 -19.194 1.00 0.00 43 LEU A O 16
ATOM 25683 N N . THR A 1 44 ? 5.003 26.421 -18.693 1.00 0.00 44 THR A N 16
ATOM 25684 C CA . THR A 1 44 ? 6.465 26.496 -18.717 1.00 0.00 44 THR A CA 16
ATOM 25685 C C . THR A 1 44 ? 7.076 25.379 -17.851 1.00 0.00 44 THR A C 16
ATOM 25686 O O . THR A 1 44 ? 8.083 24.763 -18.210 1.00 0.00 44 THR A O 16
ATOM 25697 N N . ASN A 1 45 ? 6.444 25.106 -16.707 1.00 0.00 45 ASN A N 16
ATOM 25698 C CA . ASN A 1 45 ? 6.886 24.066 -15.782 1.00 0.00 45 ASN A CA 16
ATOM 25699 C C . ASN A 1 45 ? 6.668 22.690 -16.419 1.00 0.00 45 ASN A C 16
ATOM 25700 O O . ASN A 1 45 ? 7.546 21.821 -16.355 1.00 0.00 45 ASN A O 16
ATOM 25711 N N . ALA A 1 46 ? 5.516 22.496 -17.075 1.00 0.00 46 ALA A N 16
ATOM 25712 C CA . ALA A 1 46 ? 5.226 21.253 -17.769 1.00 0.00 46 ALA A CA 16
ATOM 25713 C C . ALA A 1 46 ? 6.373 20.994 -18.768 1.00 0.00 46 ALA A C 16
ATOM 25714 O O . ALA A 1 46 ? 6.914 19.889 -18.834 1.00 0.00 46 ALA A O 16
ATOM 25721 N N . ILE A 1 47 ? 6.801 22.030 -19.508 1.00 0.00 47 ILE A N 16
ATOM 25722 C CA . ILE A 1 47 ? 7.938 21.926 -20.426 1.00 0.00 47 ILE A CA 16
ATOM 25723 C C . ILE A 1 47 ? 9.222 21.574 -19.674 1.00 0.00 47 ILE A C 16
ATOM 25724 O O . ILE A 1 47 ? 10.058 20.844 -20.198 1.00 0.00 47 ILE A O 16
ATOM 25740 N N . ALA A 1 48 ? 9.387 22.101 -18.463 1.00 0.00 48 ALA A N 16
ATOM 25741 C CA . ALA A 1 48 ? 10.578 21.884 -17.651 1.00 0.00 48 ALA A CA 16
ATOM 25742 C C . ALA A 1 48 ? 10.735 20.419 -17.297 1.00 0.00 48 ALA A C 16
ATOM 25743 O O . ALA A 1 48 ? 11.861 19.950 -17.138 1.00 0.00 48 ALA A O 16
ATOM 25750 N N . VAL A 1 49 ? 9.615 19.698 -17.200 1.00 0.00 49 VAL A N 16
ATOM 25751 C CA . VAL A 1 49 ? 9.662 18.285 -16.884 1.00 0.00 49 VAL A CA 16
ATOM 25752 C C . VAL A 1 49 ? 9.529 17.428 -18.142 1.00 0.00 49 VAL A C 16
ATOM 25753 O O . VAL A 1 49 ? 9.848 16.243 -18.091 1.00 0.00 49 VAL A O 16
ATOM 25766 N N . CYS A 1 50 ? 9.083 18.004 -19.268 1.00 0.00 50 CYS A N 16
ATOM 25767 C CA . CYS A 1 50 ? 8.956 17.243 -20.507 1.00 0.00 50 CYS A CA 16
ATOM 25768 C C . CYS A 1 50 ? 10.263 17.269 -21.302 1.00 0.00 50 CYS A C 16
ATOM 25769 O O . CYS A 1 50 ? 10.740 16.223 -21.739 1.00 0.00 50 CYS A O 16
ATOM 25777 N N . GLY A 1 51 ? 10.849 18.457 -21.491 1.00 0.00 51 GLY A N 16
ATOM 25778 C CA . GLY A 1 51 ? 12.100 18.633 -22.217 1.00 0.00 51 GLY A CA 16
ATOM 25779 C C . GLY A 1 51 ? 11.912 18.723 -23.734 1.00 0.00 51 GLY A C 16
ATOM 25780 O O . GLY A 1 51 ? 12.876 18.972 -24.455 1.00 0.00 51 GLY A O 16
ATOM 25784 N N . GLN A 1 52 ? 10.681 18.534 -24.218 1.00 0.00 52 GLN A N 16
ATOM 25785 C CA . GLN A 1 52 ? 10.315 18.598 -25.629 1.00 0.00 52 GLN A CA 16
ATOM 25786 C C . GLN A 1 52 ? 9.210 19.649 -25.749 1.00 0.00 52 GLN A C 16
ATOM 25787 O O . GLN A 1 52 ? 8.063 19.295 -26.028 1.00 0.00 52 GLN A O 16
ATOM 25801 N N . PRO A 1 53 ? 9.524 20.944 -25.530 1.00 0.00 53 PRO A N 16
ATOM 25802 C CA . PRO A 1 53 ? 8.538 22.006 -25.596 1.00 0.00 53 PRO A CA 16
ATOM 25803 C C . PRO A 1 53 ? 7.686 21.962 -26.850 1.00 0.00 53 PRO A C 16
ATOM 25804 O O . PRO A 1 53 ? 6.467 21.926 -26.765 1.00 0.00 53 PRO A O 16
ATOM 25815 N N . GLN A 1 54 ? 8.351 21.986 -28.001 1.00 0.00 54 GLN A N 16
ATOM 25816 C CA . GLN A 1 54 ? 7.730 22.013 -29.314 1.00 0.00 54 GLN A CA 16
ATOM 25817 C C . GLN A 1 54 ? 6.791 20.835 -29.521 1.00 0.00 54 GLN A C 16
ATOM 25818 O O . GLN A 1 54 ? 5.713 21.024 -30.082 1.00 0.00 54 GLN A O 16
ATOM 25832 N N . GLN A 1 55 ? 7.163 19.635 -29.057 1.00 0.00 55 GLN A N 16
ATOM 25833 C CA . GLN A 1 55 ? 6.258 18.505 -29.194 1.00 0.00 55 GLN A CA 16
ATOM 25834 C C . GLN A 1 55 ? 4.998 18.811 -28.405 1.00 0.00 55 GLN A C 16
ATOM 25835 O O . GLN A 1 55 ? 3.903 18.625 -28.920 1.00 0.00 55 GLN A O 16
ATOM 25849 N N . LEU A 1 56 ? 5.144 19.297 -27.172 1.00 0.00 56 LEU A N 16
ATOM 25850 C CA . LEU A 1 56 ? 3.982 19.628 -26.377 1.00 0.00 56 LEU A CA 16
ATOM 25851 C C . LEU A 1 56 ? 3.169 20.759 -27.016 1.00 0.00 56 LEU A C 16
ATOM 25852 O O . LEU A 1 56 ? 1.945 20.702 -27.026 1.00 0.00 56 LEU A O 16
ATOM 25868 N N . LEU A 1 57 ? 3.808 21.794 -27.567 1.00 0.00 57 LEU A N 16
ATOM 25869 C CA . LEU A 1 57 ? 3.046 22.881 -28.183 1.00 0.00 57 LEU A CA 16
ATOM 25870 C C . LEU A 1 57 ? 2.262 22.341 -29.384 1.00 0.00 57 LEU A C 16
ATOM 25871 O O . LEU A 1 57 ? 1.107 22.713 -29.598 1.00 0.00 57 LEU A O 16
ATOM 25887 N N . GLN A 1 58 ? 2.870 21.426 -30.141 1.00 0.00 58 GLN A N 16
ATOM 25888 C CA . GLN A 1 58 ? 2.216 20.778 -31.271 1.00 0.00 58 GLN A CA 16
ATOM 25889 C C . GLN A 1 58 ? 1.024 19.968 -30.749 1.00 0.00 58 GLN A C 16
ATOM 25890 O O . GLN A 1 58 ? -0.082 20.086 -31.268 1.00 0.00 58 GLN A O 16
ATOM 25904 N N . VAL A 1 59 ? 1.250 19.154 -29.714 1.00 0.00 59 VAL A N 16
ATOM 25905 C CA . VAL A 1 59 ? 0.239 18.303 -29.090 1.00 0.00 59 VAL A CA 16
ATOM 25906 C C . VAL A 1 59 ? -0.931 19.120 -28.537 1.00 0.00 59 VAL A C 16
ATOM 25907 O O . VAL A 1 59 ? -2.072 18.665 -28.587 1.00 0.00 59 VAL A O 16
ATOM 25920 N N . LEU A 1 60 ? -0.659 20.336 -28.051 1.00 0.00 60 LEU A N 16
ATOM 25921 C CA . LEU A 1 60 ? -1.669 21.232 -27.497 1.00 0.00 60 LEU A CA 16
ATOM 25922 C C . LEU A 1 60 ? -2.420 21.899 -28.647 1.00 0.00 60 LEU A C 16
ATOM 25923 O O . LEU A 1 60 ? -3.609 22.163 -28.510 1.00 0.00 60 LEU A O 16
ATOM 25939 N N . GLN A 1 61 ? -1.752 22.163 -29.775 1.00 0.00 61 GLN A N 16
ATOM 25940 C CA . GLN A 1 61 ? -2.360 22.815 -30.934 1.00 0.00 61 GLN A CA 16
ATOM 25941 C C . GLN A 1 61 ? -3.187 21.830 -31.775 1.00 0.00 61 GLN A C 16
ATOM 25942 O O . GLN A 1 61 ? -3.740 22.219 -32.800 1.00 0.00 61 GLN A O 16
ATOM 25956 N N . GLN A 1 62 ? -3.287 20.564 -31.348 1.00 0.00 62 GLN A N 16
ATOM 25957 C CA . GLN A 1 62 ? -4.033 19.517 -32.033 1.00 0.00 62 GLN A CA 16
ATOM 25958 C C . GLN A 1 62 ? -5.311 19.179 -31.270 1.00 0.00 62 GLN A C 16
ATOM 25959 O O . GLN A 1 62 ? -6.325 18.858 -31.886 1.00 0.00 62 GLN A O 16
ATOM 25973 N N . THR A 1 63 ? -5.255 19.222 -29.934 1.00 0.00 63 THR A N 16
ATOM 25974 C CA . THR A 1 63 ? -6.403 18.860 -29.110 1.00 0.00 63 THR A CA 16
ATOM 25975 C C . THR A 1 63 ? -7.444 19.982 -28.994 1.00 0.00 63 THR A C 16
ATOM 25976 O O . THR A 1 63 ? -8.609 19.775 -29.339 1.00 0.00 63 THR A O 16
ATOM 25987 N N . LEU A 1 64 ? -7.037 21.158 -28.515 1.00 0.00 64 LEU A N 16
ATOM 25988 C CA . LEU A 1 64 ? -7.900 22.328 -28.333 1.00 0.00 64 LEU A CA 16
ATOM 25989 C C . LEU A 1 64 ? -7.106 23.583 -28.699 1.00 0.00 64 LEU A C 16
ATOM 25990 O O . LEU A 1 64 ? -5.904 23.599 -28.466 1.00 0.00 64 LEU A O 16
ATOM 26006 N N . PRO A 1 65 ? -7.732 24.647 -29.236 1.00 0.00 65 PRO A N 16
ATOM 26007 C CA . PRO A 1 65 ? -7.039 25.886 -29.567 1.00 0.00 65 PRO A CA 16
ATOM 26008 C C . PRO A 1 65 ? -6.534 26.529 -28.265 1.00 0.00 65 PRO A C 16
ATOM 26009 O O . PRO A 1 65 ? -7.357 26.909 -27.435 1.00 0.00 65 PRO A O 16
ATOM 26020 N N . PRO A 1 66 ? -5.213 26.642 -28.045 1.00 0.00 66 PRO A N 16
ATOM 26021 C CA . PRO A 1 66 ? -4.644 27.188 -26.819 1.00 0.00 66 PRO A CA 16
ATOM 26022 C C . PRO A 1 66 ? -4.462 28.714 -26.886 1.00 0.00 66 PRO A C 16
ATOM 26023 O O . PRO A 1 66 ? -3.597 29.188 -27.621 1.00 0.00 66 PRO A O 16
ATOM 26034 N N . PRO A 1 67 ? -5.232 29.518 -26.126 1.00 0.00 67 PRO A N 16
ATOM 26035 C CA . PRO A 1 67 ? -5.074 30.967 -26.125 1.00 0.00 67 PRO A CA 16
ATOM 26036 C C . PRO A 1 67 ? -3.827 31.346 -25.317 1.00 0.00 67 PRO A C 16
ATOM 26037 O O . PRO A 1 67 ? -3.053 32.210 -25.725 1.00 0.00 67 PRO A O 16
ATOM 26048 N N . VAL A 1 68 ? -3.634 30.678 -24.173 1.00 0.00 68 VAL A N 16
ATOM 26049 C CA . VAL A 1 68 ? -2.503 30.874 -23.273 1.00 0.00 68 VAL A CA 16
ATOM 26050 C C . VAL A 1 68 ? -1.212 30.692 -24.043 1.00 0.00 68 VAL A C 16
ATOM 26051 O O . VAL A 1 68 ? -0.316 31.501 -23.871 1.00 0.00 68 VAL A O 16
ATOM 26064 N N . PHE A 1 69 ? -1.122 29.667 -24.892 1.00 0.00 69 PHE A N 16
ATOM 26065 C CA . PHE A 1 69 ? 0.042 29.420 -25.741 1.00 0.00 69 PHE A CA 16
ATOM 26066 C C . PHE A 1 69 ? 0.506 30.700 -26.442 1.00 0.00 69 PHE A C 16
ATOM 26067 O O . PHE A 1 69 ? 1.704 30.939 -26.567 1.00 0.00 69 PHE A O 16
ATOM 26084 N N . GLN A 1 70 ? -0.436 31.534 -26.887 1.00 0.00 70 GLN A N 16
ATOM 26085 C CA . GLN A 1 70 ? -0.082 32.779 -27.566 1.00 0.00 70 GLN A CA 16
ATOM 26086 C C . GLN A 1 70 ? 0.582 33.770 -26.601 1.00 0.00 70 GLN A C 16
ATOM 26087 O O . GLN A 1 70 ? 1.475 34.520 -26.995 1.00 0.00 70 GLN A O 16
ATOM 26101 N N . MET A 1 71 ? 0.164 33.767 -25.332 1.00 0.00 71 MET A N 16
ATOM 26102 C CA . MET A 1 71 ? 0.721 34.619 -24.298 1.00 0.00 71 MET A CA 16
ATOM 26103 C C . MET A 1 71 ? 2.054 34.028 -23.866 1.00 0.00 71 MET A C 16
ATOM 26104 O O . MET A 1 71 ? 2.992 34.761 -23.602 1.00 0.00 71 MET A O 16
ATOM 26118 N N . LEU A 1 72 ? 2.139 32.699 -23.806 1.00 0.00 72 LEU A N 16
ATOM 26119 C CA . LEU A 1 72 ? 3.326 31.950 -23.473 1.00 0.00 72 LEU A CA 16
ATOM 26120 C C . LEU A 1 72 ? 4.418 32.431 -24.398 1.00 0.00 72 LEU A C 16
ATOM 26121 O O . LEU A 1 72 ? 5.502 32.781 -23.955 1.00 0.00 72 LEU A O 16
ATOM 26137 N N . LEU A 1 73 ? 4.084 32.462 -25.684 1.00 0.00 73 LEU A N 16
ATOM 26138 C CA . LEU A 1 73 ? 4.978 32.899 -26.737 1.00 0.00 73 LEU A CA 16
ATOM 26139 C C . LEU A 1 73 ? 5.351 34.365 -26.636 1.00 0.00 73 LEU A C 16
ATOM 26140 O O . LEU A 1 73 ? 6.472 34.745 -26.966 1.00 0.00 73 LEU A O 16
ATOM 26156 N N . THR A 1 74 ? 4.403 35.180 -26.192 1.00 0.00 74 THR A N 16
ATOM 26157 C CA . THR A 1 74 ? 4.616 36.609 -26.052 1.00 0.00 74 THR A CA 16
ATOM 26158 C C . THR A 1 74 ? 5.422 36.891 -24.789 1.00 0.00 74 THR A C 16
ATOM 26159 O O . THR A 1 74 ? 6.116 37.903 -24.730 1.00 0.00 74 THR A O 16
ATOM 26170 N N . LYS A 1 75 ? 5.355 36.004 -23.787 1.00 0.00 75 LYS A N 16
ATOM 26171 C CA . LYS A 1 75 ? 6.103 36.177 -22.562 1.00 0.00 75 LYS A CA 16
ATOM 26172 C C . LYS A 1 75 ? 7.625 36.125 -22.794 1.00 0.00 75 LYS A C 16
ATOM 26173 O O . LYS A 1 75 ? 8.343 36.823 -22.081 1.00 0.00 75 LYS A O 16
ATOM 26192 N N . LEU A 1 76 ? 8.137 35.356 -23.774 1.00 0.00 76 LEU A N 16
ATOM 26193 C CA . LEU A 1 76 ? 9.556 35.297 -24.100 1.00 0.00 76 LEU A CA 16
ATOM 26194 C C . LEU A 1 76 ? 10.164 36.697 -24.359 1.00 0.00 76 LEU A C 16
ATOM 26195 O O . LEU A 1 76 ? 11.014 37.128 -23.579 1.00 0.00 76 LEU A O 16
ATOM 26211 N N . PRO A 1 77 ? 9.781 37.426 -25.423 1.00 0.00 77 PRO A N 16
ATOM 26212 C CA . PRO A 1 77 ? 10.311 38.745 -25.744 1.00 0.00 77 PRO A CA 16
ATOM 26213 C C . PRO A 1 77 ? 9.851 39.811 -24.744 1.00 0.00 77 PRO A C 16
ATOM 26214 O O . PRO A 1 77 ? 8.670 40.141 -24.680 1.00 0.00 77 PRO A O 16
ATOM 26225 N N . THR A 1 78 ? 10.801 40.363 -23.983 1.00 0.00 78 THR A N 16
ATOM 26226 C CA . THR A 1 78 ? 10.567 41.404 -22.993 1.00 0.00 78 THR A CA 16
ATOM 26227 C C . THR A 1 78 ? 11.236 42.701 -23.458 1.00 0.00 78 THR A C 16
ATOM 26228 O O . THR A 1 78 ? 10.605 43.757 -23.491 1.00 0.00 78 THR A O 16
ATOM 26239 N N . ILE A 1 79 ? 12.520 42.625 -23.829 1.00 0.00 79 ILE A N 16
ATOM 26240 C CA . ILE A 1 79 ? 13.287 43.774 -24.292 1.00 0.00 79 ILE A CA 16
ATOM 26241 C C . ILE A 1 79 ? 12.735 44.237 -25.633 1.00 0.00 79 ILE A C 16
ATOM 26242 O O . ILE A 1 79 ? 12.517 45.429 -25.843 1.00 0.00 79 ILE A O 16
ATOM 26258 N N . SER A 1 80 ? 12.512 43.279 -26.533 1.00 0.00 80 SER A N 16
ATOM 26259 C CA . SER A 1 80 ? 11.986 43.531 -27.865 1.00 0.00 80 SER A CA 16
ATOM 26260 C C . SER A 1 80 ? 10.725 44.394 -27.794 1.00 0.00 80 SER A C 16
ATOM 26261 O O . SER A 1 80 ? 10.593 45.368 -28.535 1.00 0.00 80 SER A O 16
ATOM 26269 N N . GLN A 1 81 ? 9.815 44.039 -26.877 1.00 0.00 81 GLN A N 16
ATOM 26270 C CA . GLN A 1 81 ? 8.575 44.765 -26.656 1.00 0.00 81 GLN A CA 16
ATOM 26271 C C . GLN A 1 81 ? 8.862 46.233 -26.347 1.00 0.00 81 GLN A C 16
ATOM 26272 O O . GLN A 1 81 ? 8.194 47.125 -26.869 1.00 0.00 81 GLN A O 16
ATOM 26286 N N . ARG A 1 82 ? 9.863 46.468 -25.496 1.00 0.00 82 ARG A N 16
ATOM 26287 C CA . ARG A 1 82 ? 10.263 47.809 -25.093 1.00 0.00 82 ARG A CA 16
ATOM 26288 C C . ARG A 1 82 ? 10.742 48.635 -26.290 1.00 0.00 82 ARG A C 16
ATOM 26289 O O . ARG A 1 82 ? 10.387 49.809 -26.384 1.00 0.00 82 ARG A O 16
ATOM 26310 N N . ILE A 1 83 ? 11.540 48.052 -27.200 1.00 0.00 83 ILE A N 16
ATOM 26311 C CA . ILE A 1 83 ? 12.037 48.798 -28.352 1.00 0.00 83 ILE A CA 16
ATOM 26312 C C . ILE A 1 83 ? 10.856 49.210 -29.217 1.00 0.00 83 ILE A C 16
ATOM 26313 O O . ILE A 1 83 ? 10.715 50.382 -29.547 1.00 0.00 83 ILE A O 16
ATOM 26329 N N . VAL A 1 84 ? 10.018 48.233 -29.582 1.00 0.00 84 VAL A N 16
ATOM 26330 C CA . VAL A 1 84 ? 8.849 48.493 -30.421 1.00 0.00 84 VAL A CA 16
ATOM 26331 C C . VAL A 1 84 ? 7.979 49.589 -29.817 1.00 0.00 84 VAL A C 16
ATOM 26332 O O . VAL A 1 84 ? 7.535 50.491 -30.529 1.00 0.00 84 VAL A O 16
ATOM 26345 N N . SER A 1 85 ? 7.762 49.534 -28.503 1.00 0.00 85 SER A N 16
ATOM 26346 C CA . SER A 1 85 ? 6.980 50.513 -27.766 1.00 0.00 85 SER A CA 16
ATOM 26347 C C . SER A 1 85 ? 7.749 51.826 -27.544 1.00 0.00 85 SER A C 16
ATOM 26348 O O . SER A 1 85 ? 7.689 52.402 -26.460 1.00 0.00 85 SER A O 16
ATOM 26356 N N . ALA A 1 86 ? 8.464 52.299 -28.571 1.00 0.00 86 ALA A N 16
ATOM 26357 C CA . ALA A 1 86 ? 9.256 53.520 -28.558 1.00 0.00 86 ALA A CA 16
ATOM 26358 C C . ALA A 1 86 ? 9.792 53.853 -29.954 1.00 0.00 86 ALA A C 16
ATOM 26359 O O . ALA A 1 86 ? 9.857 55.028 -30.305 1.00 0.00 86 ALA A O 16
ATOM 26366 N N . GLN A 1 87 ? 10.163 52.830 -30.739 1.00 0.00 87 GLN A N 16
ATOM 26367 C CA . GLN A 1 87 ? 10.703 52.929 -32.102 1.00 0.00 87 GLN A CA 16
ATOM 26368 C C . GLN A 1 87 ? 10.012 54.003 -32.934 1.00 0.00 87 GLN A C 16
ATOM 26369 O O . GLN A 1 87 ? 10.645 54.824 -33.593 1.00 0.00 87 GLN A O 16
ATOM 26383 N N . SER A 1 88 ? 8.693 53.960 -32.848 1.00 0.00 88 SER A N 16
ATOM 26384 C CA . SER A 1 88 ? 7.742 54.869 -33.465 1.00 0.00 88 SER A CA 16
ATOM 26385 C C . SER A 1 88 ? 6.681 55.246 -32.421 1.00 0.00 88 SER A C 16
ATOM 26386 O O . SER A 1 88 ? 5.533 55.518 -32.767 1.00 0.00 88 SER A O 16
ATOM 26394 N N . LEU A 1 89 ? 7.085 55.239 -31.140 1.00 0.00 89 LEU A N 16
ATOM 26395 C CA . LEU A 1 89 ? 6.282 55.525 -29.959 1.00 0.00 89 LEU A CA 16
ATOM 26396 C C . LEU A 1 89 ? 4.900 54.871 -30.060 1.00 0.00 89 LEU A C 16
ATOM 26397 O O . LEU A 1 89 ? 3.885 55.491 -29.748 1.00 0.00 89 LEU A O 16
ATOM 26413 N N . GLY A 1 90 ? 4.884 53.611 -30.512 1.00 0.00 90 GLY A N 16
ATOM 26414 C CA . GLY A 1 90 ? 3.688 52.815 -30.710 1.00 0.00 90 GLY A CA 16
ATOM 26415 C C . GLY A 1 90 ? 3.710 52.211 -32.114 1.00 0.00 90 GLY A C 16
ATOM 26416 O O . GLY A 1 90 ? 4.620 51.451 -32.439 1.00 0.00 90 GLY A O 16
ATOM 26420 N N . GLU A 1 91 ? 2.706 52.547 -32.934 1.00 0.00 91 GLU A N 16
ATOM 26421 C CA . GLU A 1 91 ? 2.564 52.041 -34.299 1.00 0.00 91 GLU A CA 16
ATOM 26422 C C . GLU A 1 91 ? 3.536 52.757 -35.254 1.00 0.00 91 GLU A C 16
ATOM 26423 O O . GLU A 1 91 ? 3.863 53.923 -35.031 1.00 0.00 91 GLU A O 16
ATOM 26435 N N . ASP A 1 92 ? 3.992 52.066 -36.311 1.00 0.00 92 ASP A N 16
ATOM 26436 C CA . ASP A 1 92 ? 4.913 52.556 -37.331 1.00 0.00 92 ASP A CA 16
ATOM 26437 C C . ASP A 1 92 ? 4.307 52.365 -38.726 1.00 0.00 92 ASP A C 16
ATOM 26438 O O . ASP A 1 92 ? 3.173 51.907 -38.854 1.00 0.00 92 ASP A O 16
ATOM 26447 N N . ASP A 1 93 ? 5.073 52.707 -39.770 1.00 0.00 93 ASP A N 16
ATOM 26448 C CA . ASP A 1 93 ? 4.683 52.567 -41.168 1.00 0.00 93 ASP A CA 16
ATOM 26449 C C . ASP A 1 93 ? 5.937 52.248 -41.989 1.00 0.00 93 ASP A C 16
ATOM 26450 O O . ASP A 1 93 ? 7.056 52.318 -41.477 1.00 0.00 93 ASP A O 16
ATOM 26459 N N . VAL A 1 94 ? 5.743 51.896 -43.262 1.00 0.00 94 VAL A N 16
ATOM 26460 C CA . VAL A 1 94 ? 6.769 51.547 -44.231 1.00 0.00 94 VAL A CA 16
ATOM 26461 C C . VAL A 1 94 ? 6.798 52.591 -45.351 1.00 0.00 94 VAL A C 16
ATOM 26462 O O . VAL A 1 94 ? 7.872 52.886 -45.879 1.00 0.00 94 VAL A O 16
ATOM 26475 N N . GLU A 1 95 ? 5.632 53.136 -45.719 1.00 0.00 95 GLU A N 16
ATOM 26476 C CA . GLU A 1 95 ? 5.511 54.117 -46.787 1.00 0.00 95 GLU A CA 16
ATOM 26477 C C . GLU A 1 95 ? 5.933 55.513 -46.317 1.00 0.00 95 GLU A C 16
ATOM 26478 O O . GLU A 1 95 ? 6.184 56.354 -47.207 1.00 0.00 95 GLU A O 16
ATOM 26491 N N . GLY B 2 1 ? -12.745 22.795 -13.734 1.00 0.00 1 GLY B N 16
ATOM 26492 C CA . GLY B 2 1 ? -12.729 23.228 -15.140 1.00 0.00 1 GLY B CA 16
ATOM 26493 C C . GLY B 2 1 ? -12.944 22.040 -16.073 1.00 0.00 1 GLY B C 16
ATOM 26494 O O . GLY B 2 1 ? -12.996 20.906 -15.600 1.00 0.00 1 GLY B O 16
ATOM 26500 N N . PRO B 2 2 ? -13.076 22.278 -17.388 1.00 0.00 2 PRO B N 16
ATOM 26501 C CA . PRO B 2 2 ? -13.285 21.225 -18.369 1.00 0.00 2 PRO B CA 16
ATOM 26502 C C . PRO B 2 2 ? -12.017 20.387 -18.547 1.00 0.00 2 PRO B C 16
ATOM 26503 O O . PRO B 2 2 ? -12.112 19.168 -18.665 1.00 0.00 2 PRO B O 16
ATOM 26514 N N . ARG B 2 3 ? -10.849 21.051 -18.569 1.00 0.00 3 ARG B N 16
ATOM 26515 C CA . ARG B 2 3 ? -9.526 20.457 -18.741 1.00 0.00 3 ARG B CA 16
ATOM 26516 C C . ARG B 2 3 ? -9.342 19.903 -20.159 1.00 0.00 3 ARG B C 16
ATOM 26517 O O . ARG B 2 3 ? -10.308 19.734 -20.904 1.00 0.00 3 ARG B O 16
ATOM 26538 N N . LEU B 2 4 ? -8.091 19.619 -20.532 1.00 0.00 4 LEU B N 16
ATOM 26539 C CA . LEU B 2 4 ? -7.709 19.075 -21.827 1.00 0.00 4 LEU B CA 16
ATOM 26540 C C . LEU B 2 4 ? -6.942 17.775 -21.600 1.00 0.00 4 LEU B C 16
ATOM 26541 O O . LEU B 2 4 ? -6.323 17.578 -20.554 1.00 0.00 4 LEU B O 16
ATOM 26557 N N . SER B 2 5 ? -6.981 16.891 -22.601 1.00 0.00 5 SER B N 16
ATOM 26558 C CA . SER B 2 5 ? -6.278 15.621 -22.607 1.00 0.00 5 SER B CA 16
ATOM 26559 C C . SER B 2 5 ? -6.391 15.016 -24.007 1.00 0.00 5 SER B C 16
ATOM 26560 O O . SER B 2 5 ? -6.136 15.716 -24.988 1.00 0.00 5 SER B O 16
ATOM 26568 N N . ARG B 2 6 ? -6.756 13.733 -24.101 1.00 0.00 6 ARG B N 16
ATOM 26569 C CA . ARG B 2 6 ? -6.871 12.949 -25.324 1.00 0.00 6 ARG B CA 16
ATOM 26570 C C . ARG B 2 6 ? -5.460 12.527 -25.731 1.00 0.00 6 ARG B C 16
ATOM 26571 O O . ARG B 2 6 ? -5.150 11.338 -25.758 1.00 0.00 6 ARG B O 16
ATOM 26592 N N . LEU B 2 7 ? -4.600 13.509 -26.036 1.00 0.00 7 LEU B N 16
ATOM 26593 C CA . LEU B 2 7 ? -3.229 13.248 -26.437 1.00 0.00 7 LEU B CA 16
ATOM 26594 C C . LEU B 2 7 ? -2.414 12.569 -25.351 1.00 0.00 7 LEU B C 16
ATOM 26595 O O . LEU B 2 7 ? -1.644 11.680 -25.672 1.00 0.00 7 LEU B O 16
ATOM 26611 N N . LEU B 2 8 ? -2.554 12.967 -24.085 1.00 0.00 8 LEU B N 16
ATOM 26612 C CA . LEU B 2 8 ? -1.738 12.429 -23.003 1.00 0.00 8 LEU B CA 16
ATOM 26613 C C . LEU B 2 8 ? -1.891 10.922 -22.798 1.00 0.00 8 LEU B C 16
ATOM 26614 O O . LEU B 2 8 ? -1.045 10.317 -22.145 1.00 0.00 8 LEU B O 16
ATOM 26630 N N . SER B 2 9 ? -2.916 10.297 -23.388 1.00 0.00 9 SER B N 16
ATOM 26631 C CA . SER B 2 9 ? -3.090 8.853 -23.334 1.00 0.00 9 SER B CA 16
ATOM 26632 C C . SER B 2 9 ? -1.955 8.144 -24.099 1.00 0.00 9 SER B C 16
ATOM 26633 O O . SER B 2 9 ? -1.764 6.942 -23.941 1.00 0.00 9 SER B O 16
ATOM 26641 N N . TYR B 2 10 ? -1.205 8.889 -24.926 1.00 0.00 10 TYR B N 16
ATOM 26642 C CA . TYR B 2 10 ? -0.087 8.425 -25.736 1.00 0.00 10 TYR B CA 16
ATOM 26643 C C . TYR B 2 10 ? 1.181 8.105 -24.935 1.00 0.00 10 TYR B C 16
ATOM 26644 O O . TYR B 2 10 ? 2.184 7.715 -25.531 1.00 0.00 10 TYR B O 16
ATOM 26662 N N . ALA B 2 11 ? 1.168 8.307 -23.613 1.00 0.00 11 ALA B N 16
ATOM 26663 C CA . ALA B 2 11 ? 2.327 8.136 -22.757 1.00 0.00 11 ALA B CA 16
ATOM 26664 C C . ALA B 2 11 ? 1.879 7.963 -21.303 1.00 0.00 11 ALA B C 16
ATOM 26665 O O . ALA B 2 11 ? 0.648 7.893 -21.092 1.00 0.00 11 ALA B O 16
ATOM 26673 N N . ARG A 1 1 ? 10.670 4.664 5.360 1.00 0.00 1 ARG A N 17
ATOM 26674 C CA . ARG A 1 1 ? 9.504 5.500 5.024 1.00 0.00 1 ARG A CA 17
ATOM 26675 C C . ARG A 1 1 ? 9.061 5.193 3.591 1.00 0.00 1 ARG A C 17
ATOM 26676 O O . ARG A 1 1 ? 8.472 4.140 3.372 1.00 0.00 1 ARG A O 17
ATOM 26699 N N . ALA A 1 2 ? 9.353 6.087 2.634 1.00 0.00 2 ALA A N 17
ATOM 26700 C CA . ALA A 1 2 ? 9.011 5.960 1.220 1.00 0.00 2 ALA A CA 17
ATOM 26701 C C . ALA A 1 2 ? 7.504 6.089 0.977 1.00 0.00 2 ALA A C 17
ATOM 26702 O O . ALA A 1 2 ? 6.711 6.108 1.918 1.00 0.00 2 ALA A O 17
ATOM 26709 N N . GLY A 1 3 ? 7.112 6.186 -0.298 1.00 0.00 3 GLY A N 17
ATOM 26710 C CA . GLY A 1 3 ? 5.731 6.327 -0.727 1.00 0.00 3 GLY A CA 17
ATOM 26711 C C . GLY A 1 3 ? 5.680 7.119 -2.031 1.00 0.00 3 GLY A C 17
ATOM 26712 O O . GLY A 1 3 ? 6.720 7.413 -2.621 1.00 0.00 3 GLY A O 17
ATOM 26716 N N . LEU A 1 4 ? 4.469 7.471 -2.475 1.00 0.00 4 LEU A N 17
ATOM 26717 C CA . LEU A 1 4 ? 4.268 8.248 -3.694 1.00 0.00 4 LEU A CA 17
ATOM 26718 C C . LEU A 1 4 ? 4.688 9.701 -3.466 1.00 0.00 4 LEU A C 17
ATOM 26719 O O . LEU A 1 4 ? 4.854 10.143 -2.330 1.00 0.00 4 LEU A O 17
ATOM 26735 N N . SER A 1 5 ? 4.855 10.445 -4.563 1.00 0.00 5 SER A N 17
ATOM 26736 C CA . SER A 1 5 ? 5.232 11.842 -4.595 1.00 0.00 5 SER A CA 17
ATOM 26737 C C . SER A 1 5 ? 4.907 12.390 -5.981 1.00 0.00 5 SER A C 17
ATOM 26738 O O . SER A 1 5 ? 4.908 11.645 -6.960 1.00 0.00 5 SER A O 17
ATOM 26746 N N . LYS A 1 6 ? 4.626 13.694 -6.049 1.00 0.00 6 LYS A N 17
ATOM 26747 C CA . LYS A 1 6 ? 4.289 14.400 -7.277 1.00 0.00 6 LYS A CA 17
ATOM 26748 C C . LYS A 1 6 ? 5.558 14.492 -8.134 1.00 0.00 6 LYS A C 17
ATOM 26749 O O . LYS A 1 6 ? 5.587 14.047 -9.278 1.00 0.00 6 LYS A O 17
ATOM 26768 N N . LEU A 1 7 ? 6.609 15.054 -7.533 1.00 0.00 7 LEU A N 17
ATOM 26769 C CA . LEU A 1 7 ? 7.940 15.227 -8.073 1.00 0.00 7 LEU A CA 17
ATOM 26770 C C . LEU A 1 7 ? 8.884 14.472 -7.142 1.00 0.00 7 LEU A C 17
ATOM 26771 O O . LEU A 1 7 ? 9.311 15.024 -6.130 1.00 0.00 7 LEU A O 17
ATOM 26787 N N . PRO A 1 8 ? 9.199 13.211 -7.466 1.00 0.00 8 PRO A N 17
ATOM 26788 C CA . PRO A 1 8 ? 10.081 12.373 -6.674 1.00 0.00 8 PRO A CA 17
ATOM 26789 C C . PRO A 1 8 ? 11.530 12.767 -7.004 1.00 0.00 8 PRO A C 17
ATOM 26790 O O . PRO A 1 8 ? 11.921 13.907 -6.761 1.00 0.00 8 PRO A O 17
ATOM 26801 N N . ASP A 1 9 ? 12.323 11.854 -7.577 1.00 0.00 9 ASP A N 17
ATOM 26802 C CA . ASP A 1 9 ? 13.704 12.112 -7.985 1.00 0.00 9 ASP A CA 17
ATOM 26803 C C . ASP A 1 9 ? 13.735 12.444 -9.487 1.00 0.00 9 ASP A C 17
ATOM 26804 O O . ASP A 1 9 ? 14.794 12.669 -10.068 1.00 0.00 9 ASP A O 17
ATOM 26813 N N . LEU A 1 10 ? 12.565 12.436 -10.142 1.00 0.00 10 LEU A N 17
ATOM 26814 C CA . LEU A 1 10 ? 12.338 12.671 -11.569 1.00 0.00 10 LEU A CA 17
ATOM 26815 C C . LEU A 1 10 ? 12.755 11.493 -12.443 1.00 0.00 10 LEU A C 17
ATOM 26816 O O . LEU A 1 10 ? 12.217 11.309 -13.532 1.00 0.00 10 LEU A O 17
ATOM 26832 N N . LYS A 1 11 ? 13.675 10.676 -11.933 1.00 0.00 11 LYS A N 17
ATOM 26833 C CA . LYS A 1 11 ? 14.124 9.440 -12.552 1.00 0.00 11 LYS A CA 17
ATOM 26834 C C . LYS A 1 11 ? 12.889 8.556 -12.767 1.00 0.00 11 LYS A C 17
ATOM 26835 O O . LYS A 1 11 ? 12.803 7.850 -13.771 1.00 0.00 11 LYS A O 17
ATOM 26854 N N . ASP A 1 12 ? 11.919 8.631 -11.843 1.00 0.00 12 ASP A N 17
ATOM 26855 C CA . ASP A 1 12 ? 10.663 7.916 -11.928 1.00 0.00 12 ASP A CA 17
ATOM 26856 C C . ASP A 1 12 ? 9.793 8.719 -12.891 1.00 0.00 12 ASP A C 17
ATOM 26857 O O . ASP A 1 12 ? 9.641 9.932 -12.751 1.00 0.00 12 ASP A O 17
ATOM 26866 N N . ALA A 1 13 ? 9.263 8.023 -13.889 1.00 0.00 13 ALA A N 17
ATOM 26867 C CA . ALA A 1 13 ? 8.455 8.582 -14.962 1.00 0.00 13 ALA A CA 17
ATOM 26868 C C . ALA A 1 13 ? 6.968 8.591 -14.675 1.00 0.00 13 ALA A C 17
ATOM 26869 O O . ALA A 1 13 ? 6.312 9.598 -14.902 1.00 0.00 13 ALA A O 17
ATOM 26876 N N . GLU A 1 14 ? 6.436 7.467 -14.202 1.00 0.00 14 GLU A N 17
ATOM 26877 C CA . GLU A 1 14 ? 5.017 7.291 -13.913 1.00 0.00 14 GLU A CA 17
ATOM 26878 C C . GLU A 1 14 ? 4.499 8.400 -12.993 1.00 0.00 14 GLU A C 17
ATOM 26879 O O . GLU A 1 14 ? 3.454 9.000 -13.247 1.00 0.00 14 GLU A O 17
ATOM 26891 N N . ALA A 1 15 ? 5.259 8.676 -11.931 1.00 0.00 15 ALA A N 17
ATOM 26892 C CA . ALA A 1 15 ? 4.941 9.712 -10.951 1.00 0.00 15 ALA A CA 17
ATOM 26893 C C . ALA A 1 15 ? 4.923 11.085 -11.611 1.00 0.00 15 ALA A C 17
ATOM 26894 O O . ALA A 1 15 ? 4.126 11.958 -11.270 1.00 0.00 15 ALA A O 17
ATOM 26901 N N . VAL A 1 16 ? 5.844 11.254 -12.555 1.00 0.00 16 VAL A N 17
ATOM 26902 C CA . VAL A 1 16 ? 6.029 12.487 -13.289 1.00 0.00 16 VAL A CA 17
ATOM 26903 C C . VAL A 1 16 ? 4.984 12.587 -14.386 1.00 0.00 16 VAL A C 17
ATOM 26904 O O . VAL A 1 16 ? 4.641 13.699 -14.760 1.00 0.00 16 VAL A O 17
ATOM 26917 N N . GLN A 1 17 ? 4.434 11.467 -14.873 1.00 0.00 17 GLN A N 17
ATOM 26918 C CA . GLN A 1 17 ? 3.363 11.531 -15.848 1.00 0.00 17 GLN A CA 17
ATOM 26919 C C . GLN A 1 17 ? 2.152 12.059 -15.094 1.00 0.00 17 GLN A C 17
ATOM 26920 O O . GLN A 1 17 ? 1.444 12.922 -15.603 1.00 0.00 17 GLN A O 17
ATOM 26934 N N . LYS A 1 18 ? 1.938 11.543 -13.872 1.00 0.00 18 LYS A N 17
ATOM 26935 C CA . LYS A 1 18 ? 0.824 11.973 -13.041 1.00 0.00 18 LYS A CA 17
ATOM 26936 C C . LYS A 1 18 ? 0.930 13.475 -12.783 1.00 0.00 18 LYS A C 17
ATOM 26937 O O . LYS A 1 18 ? -0.015 14.210 -13.051 1.00 0.00 18 LYS A O 17
ATOM 26956 N N . PHE A 1 19 ? 2.081 13.925 -12.281 1.00 0.00 19 PHE A N 17
ATOM 26957 C CA . PHE A 1 19 ? 2.329 15.333 -12.000 1.00 0.00 19 PHE A CA 17
ATOM 26958 C C . PHE A 1 19 ? 2.235 16.198 -13.266 1.00 0.00 19 PHE A C 17
ATOM 26959 O O . PHE A 1 19 ? 1.632 17.268 -13.240 1.00 0.00 19 PHE A O 17
ATOM 26976 N N . PHE A 1 20 ? 2.849 15.751 -14.366 1.00 0.00 20 PHE A N 17
ATOM 26977 C CA . PHE A 1 20 ? 2.888 16.477 -15.636 1.00 0.00 20 PHE A CA 17
ATOM 26978 C C . PHE A 1 20 ? 1.449 16.756 -16.061 1.00 0.00 20 PHE A C 17
ATOM 26979 O O . PHE A 1 20 ? 1.085 17.897 -16.343 1.00 0.00 20 PHE A O 17
ATOM 26996 N N . LEU A 1 21 ? 0.622 15.703 -16.063 1.00 0.00 21 LEU A N 17
ATOM 26997 C CA . LEU A 1 21 ? -0.789 15.809 -16.381 1.00 0.00 21 LEU A CA 17
ATOM 26998 C C . LEU A 1 21 ? -1.520 16.629 -15.332 1.00 0.00 21 LEU A C 17
ATOM 26999 O O . LEU A 1 21 ? -2.429 17.369 -15.694 1.00 0.00 21 LEU A O 17
ATOM 27015 N N . GLU A 1 22 ? -1.139 16.534 -14.054 1.00 0.00 22 GLU A N 17
ATOM 27016 C CA . GLU A 1 22 ? -1.777 17.339 -13.026 1.00 0.00 22 GLU A CA 17
ATOM 27017 C C . GLU A 1 22 ? -1.545 18.815 -13.351 1.00 0.00 22 GLU A C 17
ATOM 27018 O O . GLU A 1 22 ? -2.421 19.628 -13.092 1.00 0.00 22 GLU A O 17
ATOM 27030 N N . GLU A 1 23 ? -0.380 19.165 -13.912 1.00 0.00 23 GLU A N 17
ATOM 27031 C CA . GLU A 1 23 ? -0.029 20.537 -14.241 1.00 0.00 23 GLU A CA 17
ATOM 27032 C C . GLU A 1 23 ? -0.757 20.975 -15.514 1.00 0.00 23 GLU A C 17
ATOM 27033 O O . GLU A 1 23 ? -1.329 22.061 -15.544 1.00 0.00 23 GLU A O 17
ATOM 27045 N N . ILE A 1 24 ? -0.779 20.112 -16.543 1.00 0.00 24 ILE A N 17
ATOM 27046 C CA . ILE A 1 24 ? -1.517 20.349 -17.794 1.00 0.00 24 ILE A CA 17
ATOM 27047 C C . ILE A 1 24 ? -2.984 20.654 -17.397 1.00 0.00 24 ILE A C 17
ATOM 27048 O O . ILE A 1 24 ? -3.570 21.646 -17.840 1.00 0.00 24 ILE A O 17
ATOM 27064 N N . GLN A 1 25 ? -3.559 19.804 -16.534 1.00 0.00 25 GLN A N 17
ATOM 27065 C CA . GLN A 1 25 ? -4.929 19.911 -16.033 1.00 0.00 25 GLN A CA 17
ATOM 27066 C C . GLN A 1 25 ? -5.148 21.162 -15.189 1.00 0.00 25 GLN A C 17
ATOM 27067 O O . GLN A 1 25 ? -6.061 21.937 -15.450 1.00 0.00 25 GLN A O 17
ATOM 27081 N N . LEU A 1 26 ? -4.317 21.327 -14.161 1.00 0.00 26 LEU A N 17
ATOM 27082 C CA . LEU A 1 26 ? -4.353 22.430 -13.201 1.00 0.00 26 LEU A CA 17
ATOM 27083 C C . LEU A 1 26 ? -4.313 23.756 -13.955 1.00 0.00 26 LEU A C 17
ATOM 27084 O O . LEU A 1 26 ? -5.126 24.634 -13.679 1.00 0.00 26 LEU A O 17
ATOM 27100 N N . GLY A 1 27 ? -3.396 23.894 -14.920 1.00 0.00 27 GLY A N 17
ATOM 27101 C CA . GLY A 1 27 ? -3.300 25.089 -15.746 1.00 0.00 27 GLY A CA 17
ATOM 27102 C C . GLY A 1 27 ? -4.635 25.267 -16.444 1.00 0.00 27 GLY A C 17
ATOM 27103 O O . GLY A 1 27 ? -5.341 26.219 -16.137 1.00 0.00 27 GLY A O 17
ATOM 27107 N N . GLU A 1 28 ? -4.998 24.351 -17.351 1.00 0.00 28 GLU A N 17
ATOM 27108 C CA . GLU A 1 28 ? -6.286 24.417 -18.047 1.00 0.00 28 GLU A CA 17
ATOM 27109 C C . GLU A 1 28 ? -7.465 24.826 -17.147 1.00 0.00 28 GLU A C 17
ATOM 27110 O O . GLU A 1 28 ? -8.276 25.660 -17.531 1.00 0.00 28 GLU A O 17
ATOM 27122 N N . GLU A 1 29 ? -7.541 24.255 -15.946 1.00 0.00 29 GLU A N 17
ATOM 27123 C CA . GLU A 1 29 ? -8.571 24.535 -14.944 1.00 0.00 29 GLU A CA 17
ATOM 27124 C C . GLU A 1 29 ? -8.470 25.978 -14.442 1.00 0.00 29 GLU A C 17
ATOM 27125 O O . GLU A 1 29 ? -9.476 26.680 -14.363 1.00 0.00 29 GLU A O 17
ATOM 27137 N N . LEU A 1 30 ? -7.268 26.449 -14.103 1.00 0.00 30 LEU A N 17
ATOM 27138 C CA . LEU A 1 30 ? -7.095 27.822 -13.656 1.00 0.00 30 LEU A CA 17
ATOM 27139 C C . LEU A 1 30 ? -7.487 28.764 -14.790 1.00 0.00 30 LEU A C 17
ATOM 27140 O O . LEU A 1 30 ? -8.130 29.785 -14.554 1.00 0.00 30 LEU A O 17
ATOM 27156 N N . LEU A 1 31 ? -7.139 28.416 -16.028 1.00 0.00 31 LEU A N 17
ATOM 27157 C CA . LEU A 1 31 ? -7.508 29.203 -17.199 1.00 0.00 31 LEU A CA 17
ATOM 27158 C C . LEU A 1 31 ? -9.016 29.128 -17.386 1.00 0.00 31 LEU A C 17
ATOM 27159 O O . LEU A 1 31 ? -9.630 30.105 -17.809 1.00 0.00 31 LEU A O 17
ATOM 27175 N N . ALA A 1 32 ? -9.612 27.992 -17.011 1.00 0.00 32 ALA A N 17
ATOM 27176 C CA . ALA A 1 32 ? -11.057 27.825 -17.019 1.00 0.00 32 ALA A CA 17
ATOM 27177 C C . ALA A 1 32 ? -11.703 28.849 -16.070 1.00 0.00 32 ALA A C 17
ATOM 27178 O O . ALA A 1 32 ? -12.881 29.162 -16.222 1.00 0.00 32 ALA A O 17
ATOM 27185 N N . GLN A 1 33 ? -10.922 29.398 -15.122 1.00 0.00 33 GLN A N 17
ATOM 27186 C CA . GLN A 1 33 ? -11.334 30.441 -14.194 1.00 0.00 33 GLN A CA 17
ATOM 27187 C C . GLN A 1 33 ? -10.961 31.792 -14.815 1.00 0.00 33 GLN A C 17
ATOM 27188 O O . GLN A 1 33 ? -11.705 32.762 -14.693 1.00 0.00 33 GLN A O 17
ATOM 27202 N N . GLY A 1 34 ? -9.812 31.826 -15.500 1.00 0.00 34 GLY A N 17
ATOM 27203 C CA . GLY A 1 34 ? -9.261 32.963 -16.222 1.00 0.00 34 GLY A CA 17
ATOM 27204 C C . GLY A 1 34 ? -7.837 33.333 -15.804 1.00 0.00 34 GLY A C 17
ATOM 27205 O O . GLY A 1 34 ? -7.388 34.425 -16.146 1.00 0.00 34 GLY A O 17
ATOM 27209 N N . ASP A 1 35 ? -7.116 32.466 -15.076 1.00 0.00 35 ASP A N 17
ATOM 27210 C CA . ASP A 1 35 ? -5.762 32.793 -14.605 1.00 0.00 35 ASP A CA 17
ATOM 27211 C C . ASP A 1 35 ? -4.640 32.400 -15.581 1.00 0.00 35 ASP A C 17
ATOM 27212 O O . ASP A 1 35 ? -3.693 31.697 -15.233 1.00 0.00 35 ASP A O 17
ATOM 27221 N N . TYR A 1 36 ? -4.759 32.890 -16.818 1.00 0.00 36 TYR A N 17
ATOM 27222 C CA . TYR A 1 36 ? -3.861 32.731 -17.957 1.00 0.00 36 TYR A CA 17
ATOM 27223 C C . TYR A 1 36 ? -2.387 32.856 -17.603 1.00 0.00 36 TYR A C 17
ATOM 27224 O O . TYR A 1 36 ? -1.571 32.060 -18.064 1.00 0.00 36 TYR A O 17
ATOM 27242 N N . GLU A 1 37 ? -2.056 33.859 -16.793 1.00 0.00 37 GLU A N 17
ATOM 27243 C CA . GLU A 1 37 ? -0.675 34.100 -16.395 1.00 0.00 37 GLU A CA 17
ATOM 27244 C C . GLU A 1 37 ? -0.117 32.905 -15.634 1.00 0.00 37 GLU A C 17
ATOM 27245 O O . GLU A 1 37 ? 1.033 32.512 -15.825 1.00 0.00 37 GLU A O 17
ATOM 27257 N N . LYS A 1 38 ? -0.955 32.308 -14.791 1.00 0.00 38 LYS A N 17
ATOM 27258 C CA . LYS A 1 38 ? -0.572 31.124 -14.040 1.00 0.00 38 LYS A CA 17
ATOM 27259 C C . LYS A 1 38 ? -0.451 29.948 -15.005 1.00 0.00 38 LYS A C 17
ATOM 27260 O O . LYS A 1 38 ? 0.403 29.085 -14.812 1.00 0.00 38 LYS A O 17
ATOM 27279 N N . GLY A 1 39 ? -1.269 29.924 -16.065 1.00 0.00 39 GLY A N 17
ATOM 27280 C CA . GLY A 1 39 ? -1.176 28.892 -17.080 1.00 0.00 39 GLY A CA 17
ATOM 27281 C C . GLY A 1 39 ? 0.177 28.956 -17.764 1.00 0.00 39 GLY A C 17
ATOM 27282 O O . GLY A 1 39 ? 0.740 27.915 -18.070 1.00 0.00 39 GLY A O 17
ATOM 27286 N N . VAL A 1 40 ? 0.707 30.159 -18.005 1.00 0.00 40 VAL A N 17
ATOM 27287 C CA . VAL A 1 40 ? 2.009 30.303 -18.645 1.00 0.00 40 VAL A CA 17
ATOM 27288 C C . VAL A 1 40 ? 3.073 29.617 -17.780 1.00 0.00 40 VAL A C 17
ATOM 27289 O O . VAL A 1 40 ? 3.888 28.853 -18.290 1.00 0.00 40 VAL A O 17
ATOM 27302 N N . ASP A 1 41 ? 3.050 29.879 -16.471 1.00 0.00 41 ASP A N 17
ATOM 27303 C CA . ASP A 1 41 ? 3.983 29.314 -15.498 1.00 0.00 41 ASP A CA 17
ATOM 27304 C C . ASP A 1 41 ? 3.868 27.791 -15.443 1.00 0.00 41 ASP A C 17
ATOM 27305 O O . ASP A 1 41 ? 4.853 27.069 -15.582 1.00 0.00 41 ASP A O 17
ATOM 27314 N N . HIS A 1 42 ? 2.648 27.314 -15.223 1.00 0.00 42 HIS A N 17
ATOM 27315 C CA . HIS A 1 42 ? 2.350 25.900 -15.090 1.00 0.00 42 HIS A CA 17
ATOM 27316 C C . HIS A 1 42 ? 2.635 25.158 -16.379 1.00 0.00 42 HIS A C 17
ATOM 27317 O O . HIS A 1 42 ? 3.094 24.019 -16.343 1.00 0.00 42 HIS A O 17
ATOM 27331 N N . LEU A 1 43 ? 2.397 25.791 -17.528 1.00 0.00 43 LEU A N 17
ATOM 27332 C CA . LEU A 1 43 ? 2.705 25.106 -18.763 1.00 0.00 43 LEU A CA 17
ATOM 27333 C C . LEU A 1 43 ? 4.226 25.058 -18.863 1.00 0.00 43 LEU A C 17
ATOM 27334 O O . LEU A 1 43 ? 4.770 24.005 -19.171 1.00 0.00 43 LEU A O 17
ATOM 27350 N N . THR A 1 44 ? 4.918 26.172 -18.567 1.00 0.00 44 THR A N 17
ATOM 27351 C CA . THR A 1 44 ? 6.384 26.201 -18.615 1.00 0.00 44 THR A CA 17
ATOM 27352 C C . THR A 1 44 ? 6.974 25.061 -17.767 1.00 0.00 44 THR A C 17
ATOM 27353 O O . THR A 1 44 ? 7.961 24.418 -18.130 1.00 0.00 44 THR A O 17
ATOM 27364 N N . ASN A 1 45 ? 6.337 24.813 -16.628 1.00 0.00 45 ASN A N 17
ATOM 27365 C CA . ASN A 1 45 ? 6.728 23.777 -15.684 1.00 0.00 45 ASN A CA 17
ATOM 27366 C C . ASN A 1 45 ? 6.487 22.401 -16.308 1.00 0.00 45 ASN A C 17
ATOM 27367 O O . ASN A 1 45 ? 7.332 21.505 -16.204 1.00 0.00 45 ASN A O 17
ATOM 27378 N N . ALA A 1 46 ? 5.343 22.242 -16.988 1.00 0.00 46 ALA A N 17
ATOM 27379 C CA . ALA A 1 46 ? 5.015 21.001 -17.663 1.00 0.00 46 ALA A CA 17
ATOM 27380 C C . ALA A 1 46 ? 6.170 20.680 -18.635 1.00 0.00 46 ALA A C 17
ATOM 27381 O O . ALA A 1 46 ? 6.653 19.548 -18.683 1.00 0.00 46 ALA A O 17
ATOM 27388 N N . ILE A 1 47 ? 6.667 21.691 -19.369 1.00 0.00 47 ILE A N 17
ATOM 27389 C CA . ILE A 1 47 ? 7.817 21.530 -20.263 1.00 0.00 47 ILE A CA 17
ATOM 27390 C C . ILE A 1 47 ? 9.076 21.150 -19.486 1.00 0.00 47 ILE A C 17
ATOM 27391 O O . ILE A 1 47 ? 9.892 20.372 -19.977 1.00 0.00 47 ILE A O 17
ATOM 27407 N N . ALA A 1 48 ? 9.249 21.717 -18.294 1.00 0.00 48 ALA A N 17
ATOM 27408 C CA . ALA A 1 48 ? 10.425 21.506 -17.460 1.00 0.00 48 ALA A CA 17
ATOM 27409 C C . ALA A 1 48 ? 10.559 20.056 -17.043 1.00 0.00 48 ALA A C 17
ATOM 27410 O O . ALA A 1 48 ? 11.675 19.567 -16.878 1.00 0.00 48 ALA A O 17
ATOM 27417 N N . VAL A 1 49 ? 9.426 19.368 -16.896 1.00 0.00 49 VAL A N 17
ATOM 27418 C CA . VAL A 1 49 ? 9.437 17.972 -16.505 1.00 0.00 49 VAL A CA 17
ATOM 27419 C C . VAL A 1 49 ? 9.266 17.059 -17.715 1.00 0.00 49 VAL A C 17
ATOM 27420 O O . VAL A 1 49 ? 9.577 15.873 -17.620 1.00 0.00 49 VAL A O 17
ATOM 27433 N N . CYS A 1 50 ? 8.789 17.591 -18.849 1.00 0.00 50 CYS A N 17
ATOM 27434 C CA . CYS A 1 50 ? 8.613 16.781 -20.048 1.00 0.00 50 CYS A CA 17
ATOM 27435 C C . CYS A 1 50 ? 9.926 16.696 -20.826 1.00 0.00 50 CYS A C 17
ATOM 27436 O O . CYS A 1 50 ? 10.368 15.601 -21.166 1.00 0.00 50 CYS A O 17
ATOM 27444 N N . GLY A 1 51 ? 10.552 17.845 -21.109 1.00 0.00 51 GLY A N 17
ATOM 27445 C CA . GLY A 1 51 ? 11.814 17.900 -21.837 1.00 0.00 51 GLY A CA 17
ATOM 27446 C C . GLY A 1 51 ? 11.634 17.793 -23.354 1.00 0.00 51 GLY A C 17
ATOM 27447 O O . GLY A 1 51 ? 12.620 17.770 -24.087 1.00 0.00 51 GLY A O 17
ATOM 27451 N N . GLN A 1 52 ? 10.383 17.749 -23.824 1.00 0.00 52 GLN A N 17
ATOM 27452 C CA . GLN A 1 52 ? 10.014 17.679 -25.235 1.00 0.00 52 GLN A CA 17
ATOM 27453 C C . GLN A 1 52 ? 9.004 18.805 -25.470 1.00 0.00 52 GLN A C 17
ATOM 27454 O O . GLN A 1 52 ? 7.853 18.532 -25.817 1.00 0.00 52 GLN A O 17
ATOM 27468 N N . PRO A 1 53 ? 9.409 20.078 -25.273 1.00 0.00 53 PRO A N 17
ATOM 27469 C CA . PRO A 1 53 ? 8.523 21.213 -25.436 1.00 0.00 53 PRO A CA 17
ATOM 27470 C C . PRO A 1 53 ? 7.755 21.208 -26.742 1.00 0.00 53 PRO A C 17
ATOM 27471 O O . PRO A 1 53 ? 6.539 21.303 -26.726 1.00 0.00 53 PRO A O 17
ATOM 27482 N N . GLN A 1 54 ? 8.475 21.127 -27.856 1.00 0.00 54 GLN A N 17
ATOM 27483 C CA . GLN A 1 54 ? 7.915 21.193 -29.199 1.00 0.00 54 GLN A CA 17
ATOM 27484 C C . GLN A 1 54 ? 6.825 20.155 -29.437 1.00 0.00 54 GLN A C 17
ATOM 27485 O O . GLN A 1 54 ? 5.778 20.497 -29.985 1.00 0.00 54 GLN A O 17
ATOM 27499 N N . GLN A 1 55 ? 7.040 18.902 -29.017 1.00 0.00 55 GLN A N 17
ATOM 27500 C CA . GLN A 1 55 ? 6.014 17.878 -29.184 1.00 0.00 55 GLN A CA 17
ATOM 27501 C C . GLN A 1 55 ? 4.760 18.316 -28.440 1.00 0.00 55 GLN A C 17
ATOM 27502 O O . GLN A 1 55 ? 3.653 18.237 -28.969 1.00 0.00 55 GLN A O 17
ATOM 27516 N N . LEU A 1 56 ? 4.946 18.793 -27.209 1.00 0.00 56 LEU A N 17
ATOM 27517 C CA . LEU A 1 56 ? 3.838 19.255 -26.401 1.00 0.00 56 LEU A CA 17
ATOM 27518 C C . LEU A 1 56 ? 3.175 20.482 -27.036 1.00 0.00 56 LEU A C 17
ATOM 27519 O O . LEU A 1 56 ? 1.955 20.569 -27.062 1.00 0.00 56 LEU A O 17
ATOM 27535 N N . LEU A 1 57 ? 3.937 21.439 -27.571 1.00 0.00 57 LEU A N 17
ATOM 27536 C CA . LEU A 1 57 ? 3.324 22.614 -28.186 1.00 0.00 57 LEU A CA 17
ATOM 27537 C C . LEU A 1 57 ? 2.485 22.190 -29.394 1.00 0.00 57 LEU A C 17
ATOM 27538 O O . LEU A 1 57 ? 1.408 22.742 -29.619 1.00 0.00 57 LEU A O 17
ATOM 27554 N N . GLN A 1 58 ? 2.943 21.182 -30.144 1.00 0.00 58 GLN A N 17
ATOM 27555 C CA . GLN A 1 58 ? 2.184 20.657 -31.268 1.00 0.00 58 GLN A CA 17
ATOM 27556 C C . GLN A 1 58 ? 0.895 20.033 -30.722 1.00 0.00 58 GLN A C 17
ATOM 27557 O O . GLN A 1 58 ? -0.187 20.296 -31.238 1.00 0.00 58 GLN A O 17
ATOM 27571 N N . VAL A 1 59 ? 1.016 19.228 -29.660 1.00 0.00 59 VAL A N 17
ATOM 27572 C CA . VAL A 1 59 ? -0.108 18.564 -29.004 1.00 0.00 59 VAL A CA 17
ATOM 27573 C C . VAL A 1 59 ? -1.141 19.562 -28.484 1.00 0.00 59 VAL A C 17
ATOM 27574 O O . VAL A 1 59 ? -2.338 19.305 -28.565 1.00 0.00 59 VAL A O 17
ATOM 27587 N N . LEU A 1 60 ? -0.682 20.714 -27.992 1.00 0.00 60 LEU A N 17
ATOM 27588 C CA . LEU A 1 60 ? -1.538 21.770 -27.467 1.00 0.00 60 LEU A CA 17
ATOM 27589 C C . LEU A 1 60 ? -2.146 22.576 -28.614 1.00 0.00 60 LEU A C 17
ATOM 27590 O O . LEU A 1 60 ? -3.229 23.124 -28.440 1.00 0.00 60 LEU A O 17
ATOM 27606 N N . GLN A 1 61 ? -1.470 22.664 -29.765 1.00 0.00 61 GLN A N 17
ATOM 27607 C CA . GLN A 1 61 ? -1.948 23.429 -30.909 1.00 0.00 61 GLN A CA 17
ATOM 27608 C C . GLN A 1 61 ? -2.947 22.641 -31.752 1.00 0.00 61 GLN A C 17
ATOM 27609 O O . GLN A 1 61 ? -3.856 23.235 -32.329 1.00 0.00 61 GLN A O 17
ATOM 27623 N N . GLN A 1 62 ? -2.761 21.322 -31.854 1.00 0.00 62 GLN A N 17
ATOM 27624 C CA . GLN A 1 62 ? -3.583 20.467 -32.698 1.00 0.00 62 GLN A CA 17
ATOM 27625 C C . GLN A 1 62 ? -4.820 19.907 -32.002 1.00 0.00 62 GLN A C 17
ATOM 27626 O O . GLN A 1 62 ? -5.801 19.595 -32.674 1.00 0.00 62 GLN A O 17
ATOM 27640 N N . THR A 1 63 ? -4.795 19.778 -30.671 1.00 0.00 63 THR A N 17
ATOM 27641 C CA . THR A 1 63 ? -5.933 19.233 -29.942 1.00 0.00 63 THR A CA 17
ATOM 27642 C C . THR A 1 63 ? -7.022 20.290 -29.759 1.00 0.00 63 THR A C 17
ATOM 27643 O O . THR A 1 63 ? -8.195 19.931 -29.662 1.00 0.00 63 THR A O 17
ATOM 27654 N N . LEU A 1 64 ? -6.635 21.574 -29.727 1.00 0.00 64 LEU A N 17
ATOM 27655 C CA . LEU A 1 64 ? -7.543 22.711 -29.580 1.00 0.00 64 LEU A CA 17
ATOM 27656 C C . LEU A 1 64 ? -6.772 24.010 -29.828 1.00 0.00 64 LEU A C 17
ATOM 27657 O O . LEU A 1 64 ? -5.569 24.026 -29.597 1.00 0.00 64 LEU A O 17
ATOM 27673 N N . PRO A 1 65 ? -7.420 25.101 -30.281 1.00 0.00 65 PRO A N 17
ATOM 27674 C CA . PRO A 1 65 ? -6.758 26.382 -30.505 1.00 0.00 65 PRO A CA 17
ATOM 27675 C C . PRO A 1 65 ? -6.357 26.969 -29.139 1.00 0.00 65 PRO A C 17
ATOM 27676 O O . PRO A 1 65 ? -7.243 27.263 -28.339 1.00 0.00 65 PRO A O 17
ATOM 27687 N N . PRO A 1 66 ? -5.057 27.122 -28.827 1.00 0.00 66 PRO A N 17
ATOM 27688 C CA . PRO A 1 66 ? -4.583 27.606 -27.539 1.00 0.00 66 PRO A CA 17
ATOM 27689 C C . PRO A 1 66 ? -4.229 29.106 -27.542 1.00 0.00 66 PRO A C 17
ATOM 27690 O O . PRO A 1 66 ? -3.105 29.469 -27.889 1.00 0.00 66 PRO A O 17
ATOM 27701 N N . PRO A 1 67 ? -5.135 30.015 -27.135 1.00 0.00 67 PRO A N 17
ATOM 27702 C CA . PRO A 1 67 ? -4.826 31.440 -27.070 1.00 0.00 67 PRO A CA 17
ATOM 27703 C C . PRO A 1 67 ? -3.833 31.738 -25.938 1.00 0.00 67 PRO A C 17
ATOM 27704 O O . PRO A 1 67 ? -3.160 32.762 -25.952 1.00 0.00 67 PRO A O 17
ATOM 27715 N N . VAL A 1 68 ? -3.736 30.838 -24.955 1.00 0.00 68 VAL A N 17
ATOM 27716 C CA . VAL A 1 68 ? -2.838 30.957 -23.815 1.00 0.00 68 VAL A CA 17
ATOM 27717 C C . VAL A 1 68 ? -1.400 30.774 -24.283 1.00 0.00 68 VAL A C 17
ATOM 27718 O O . VAL A 1 68 ? -0.534 31.573 -23.952 1.00 0.00 68 VAL A O 17
ATOM 27731 N N . PHE A 1 69 ? -1.161 29.718 -25.059 1.00 0.00 69 PHE A N 17
ATOM 27732 C CA . PHE A 1 69 ? 0.139 29.392 -25.639 1.00 0.00 69 PHE A CA 17
ATOM 27733 C C . PHE A 1 69 ? 0.826 30.642 -26.194 1.00 0.00 69 PHE A C 17
ATOM 27734 O O . PHE A 1 69 ? 1.993 30.885 -25.898 1.00 0.00 69 PHE A O 17
ATOM 27751 N N . GLN A 1 70 ? 0.108 31.450 -26.977 1.00 0.00 70 GLN A N 17
ATOM 27752 C CA . GLN A 1 70 ? 0.697 32.666 -27.538 1.00 0.00 70 GLN A CA 17
ATOM 27753 C C . GLN A 1 70 ? 1.053 33.678 -26.440 1.00 0.00 70 GLN A C 17
ATOM 27754 O O . GLN A 1 70 ? 2.093 34.321 -26.525 1.00 0.00 70 GLN A O 17
ATOM 27768 N N . MET A 1 71 ? 0.217 33.787 -25.400 1.00 0.00 71 MET A N 17
ATOM 27769 C CA . MET A 1 71 ? 0.412 34.644 -24.229 1.00 0.00 71 MET A CA 17
ATOM 27770 C C . MET A 1 71 ? 1.674 34.166 -23.490 1.00 0.00 71 MET A C 17
ATOM 27771 O O . MET A 1 71 ? 2.419 34.964 -22.920 1.00 0.00 71 MET A O 17
ATOM 27785 N N . LEU A 1 72 ? 1.936 32.854 -23.532 1.00 0.00 72 LEU A N 17
ATOM 27786 C CA . LEU A 1 72 ? 3.110 32.218 -22.964 1.00 0.00 72 LEU A CA 17
ATOM 27787 C C . LEU A 1 72 ? 4.317 32.662 -23.778 1.00 0.00 72 LEU A C 17
ATOM 27788 O O . LEU A 1 72 ? 5.366 32.963 -23.213 1.00 0.00 72 LEU A O 17
ATOM 27804 N N . LEU A 1 73 ? 4.169 32.717 -25.103 1.00 0.00 73 LEU A N 17
ATOM 27805 C CA . LEU A 1 73 ? 5.284 33.128 -25.952 1.00 0.00 73 LEU A CA 17
ATOM 27806 C C . LEU A 1 73 ? 5.620 34.608 -25.799 1.00 0.00 73 LEU A C 17
ATOM 27807 O O . LEU A 1 73 ? 6.778 35.003 -25.908 1.00 0.00 73 LEU A O 17
ATOM 27823 N N . THR A 1 74 ? 4.602 35.424 -25.557 1.00 0.00 74 THR A N 17
ATOM 27824 C CA . THR A 1 74 ? 4.697 36.857 -25.398 1.00 0.00 74 THR A CA 17
ATOM 27825 C C . THR A 1 74 ? 5.215 37.172 -23.999 1.00 0.00 74 THR A C 17
ATOM 27826 O O . THR A 1 74 ? 5.871 38.193 -23.810 1.00 0.00 74 THR A O 17
ATOM 27837 N N . LYS A 1 75 ? 4.949 36.294 -23.019 1.00 0.00 75 LYS A N 17
ATOM 27838 C CA . LYS A 1 75 ? 5.438 36.488 -21.663 1.00 0.00 75 LYS A CA 17
ATOM 27839 C C . LYS A 1 75 ? 6.971 36.397 -21.577 1.00 0.00 75 LYS A C 17
ATOM 27840 O O . LYS A 1 75 ? 7.539 36.757 -20.547 1.00 0.00 75 LYS A O 17
ATOM 27859 N N . LEU A 1 76 ? 7.645 35.922 -22.635 1.00 0.00 76 LEU A N 17
ATOM 27860 C CA . LEU A 1 76 ? 9.095 35.776 -22.680 1.00 0.00 76 LEU A CA 17
ATOM 27861 C C . LEU A 1 76 ? 9.832 37.126 -22.804 1.00 0.00 76 LEU A C 17
ATOM 27862 O O . LEU A 1 76 ? 10.525 37.513 -21.862 1.00 0.00 76 LEU A O 17
ATOM 27878 N N . PRO A 1 77 ? 9.728 37.862 -23.923 1.00 0.00 77 PRO A N 17
ATOM 27879 C CA . PRO A 1 77 ? 10.405 39.139 -24.111 1.00 0.00 77 PRO A CA 17
ATOM 27880 C C . PRO A 1 77 ? 9.916 40.187 -23.109 1.00 0.00 77 PRO A C 17
ATOM 27881 O O . PRO A 1 77 ? 8.717 40.314 -22.876 1.00 0.00 77 PRO A O 17
ATOM 27892 N N . THR A 1 78 ? 10.859 40.928 -22.516 1.00 0.00 78 THR A N 17
ATOM 27893 C CA . THR A 1 78 ? 10.612 41.957 -21.521 1.00 0.00 78 THR A CA 17
ATOM 27894 C C . THR A 1 78 ? 11.455 43.210 -21.802 1.00 0.00 78 THR A C 17
ATOM 27895 O O . THR A 1 78 ? 10.946 44.328 -21.725 1.00 0.00 78 THR A O 17
ATOM 27906 N N . ILE A 1 79 ? 12.744 43.037 -22.118 1.00 0.00 79 ILE A N 17
ATOM 27907 C CA . ILE A 1 79 ? 13.662 44.141 -22.383 1.00 0.00 79 ILE A CA 17
ATOM 27908 C C . ILE A 1 79 ? 13.152 44.967 -23.557 1.00 0.00 79 ILE A C 17
ATOM 27909 O O . ILE A 1 79 ? 13.075 46.191 -23.477 1.00 0.00 79 ILE A O 17
ATOM 27925 N N . SER A 1 80 ? 12.796 44.279 -24.642 1.00 0.00 80 SER A N 17
ATOM 27926 C CA . SER A 1 80 ? 12.275 44.914 -25.846 1.00 0.00 80 SER A CA 17
ATOM 27927 C C . SER A 1 80 ? 11.081 45.809 -25.507 1.00 0.00 80 SER A C 17
ATOM 27928 O O . SER A 1 80 ? 10.991 46.932 -26.003 1.00 0.00 80 SER A O 17
ATOM 27936 N N . GLN A 1 81 ? 10.177 45.317 -24.652 1.00 0.00 81 GLN A N 17
ATOM 27937 C CA . GLN A 1 81 ? 9.008 46.072 -24.240 1.00 0.00 81 GLN A CA 17
ATOM 27938 C C . GLN A 1 81 ? 9.422 47.364 -23.538 1.00 0.00 81 GLN A C 17
ATOM 27939 O O . GLN A 1 81 ? 8.806 48.404 -23.753 1.00 0.00 81 GLN A O 17
ATOM 27953 N N . ARG A 1 82 ? 10.468 47.296 -22.710 1.00 0.00 82 ARG A N 17
ATOM 27954 C CA . ARG A 1 82 ? 10.966 48.458 -21.981 1.00 0.00 82 ARG A CA 17
ATOM 27955 C C . ARG A 1 82 ? 11.413 49.570 -22.931 1.00 0.00 82 ARG A C 17
ATOM 27956 O O . ARG A 1 82 ? 11.089 50.730 -22.685 1.00 0.00 82 ARG A O 17
ATOM 27977 N N . ILE A 1 83 ? 12.157 49.234 -23.996 1.00 0.00 83 ILE A N 17
ATOM 27978 C CA . ILE A 1 83 ? 12.652 50.231 -24.943 1.00 0.00 83 ILE A CA 17
ATOM 27979 C C . ILE A 1 83 ? 11.472 50.978 -25.552 1.00 0.00 83 ILE A C 17
ATOM 27980 O O . ILE A 1 83 ? 11.432 52.206 -25.540 1.00 0.00 83 ILE A O 17
ATOM 27996 N N . VAL A 1 84 ? 10.518 50.208 -26.085 1.00 0.00 84 VAL A N 17
ATOM 27997 C CA . VAL A 1 84 ? 9.326 50.764 -26.715 1.00 0.00 84 VAL A CA 17
ATOM 27998 C C . VAL A 1 84 ? 8.529 51.608 -25.727 1.00 0.00 84 VAL A C 17
ATOM 27999 O O . VAL A 1 84 ? 8.081 52.703 -26.064 1.00 0.00 84 VAL A O 17
ATOM 28012 N N . SER A 1 85 ? 8.372 51.116 -24.500 1.00 0.00 85 SER A N 17
ATOM 28013 C CA . SER A 1 85 ? 7.672 51.807 -23.433 1.00 0.00 85 SER A CA 17
ATOM 28014 C C . SER A 1 85 ? 8.566 52.872 -22.791 1.00 0.00 85 SER A C 17
ATOM 28015 O O . SER A 1 85 ? 8.624 52.966 -21.567 1.00 0.00 85 SER A O 17
ATOM 28023 N N . ALA A 1 86 ? 9.246 53.670 -23.623 1.00 0.00 86 ALA A N 17
ATOM 28024 C CA . ALA A 1 86 ? 10.144 54.760 -23.267 1.00 0.00 86 ALA A CA 17
ATOM 28025 C C . ALA A 1 86 ? 10.717 55.314 -24.577 1.00 0.00 86 ALA A C 17
ATOM 28026 O O . ALA A 1 86 ? 10.159 55.051 -25.642 1.00 0.00 86 ALA A O 17
ATOM 28033 N N . GLN A 1 87 ? 11.814 56.085 -24.503 1.00 0.00 87 GLN A N 17
ATOM 28034 C CA . GLN A 1 87 ? 12.469 56.698 -25.668 1.00 0.00 87 GLN A CA 17
ATOM 28035 C C . GLN A 1 87 ? 11.415 57.420 -26.517 1.00 0.00 87 GLN A C 17
ATOM 28036 O O . GLN A 1 87 ? 11.358 57.285 -27.737 1.00 0.00 87 GLN A O 17
ATOM 28050 N N . SER A 1 88 ? 10.561 58.175 -25.822 1.00 0.00 88 SER A N 17
ATOM 28051 C CA . SER A 1 88 ? 9.442 58.932 -26.355 1.00 0.00 88 SER A CA 17
ATOM 28052 C C . SER A 1 88 ? 8.807 59.687 -25.188 1.00 0.00 88 SER A C 17
ATOM 28053 O O . SER A 1 88 ? 8.595 60.894 -25.264 1.00 0.00 88 SER A O 17
ATOM 28061 N N . LEU A 1 89 ? 8.530 58.962 -24.096 1.00 0.00 89 LEU A N 17
ATOM 28062 C CA . LEU A 1 89 ? 7.948 59.486 -22.868 1.00 0.00 89 LEU A CA 17
ATOM 28063 C C . LEU A 1 89 ? 9.046 59.935 -21.899 1.00 0.00 89 LEU A C 17
ATOM 28064 O O . LEU A 1 89 ? 8.932 59.791 -20.686 1.00 0.00 89 LEU A O 17
ATOM 28080 N N . GLY A 1 90 ? 10.115 60.492 -22.467 1.00 0.00 90 GLY A N 17
ATOM 28081 C CA . GLY A 1 90 ? 11.277 61.002 -21.764 1.00 0.00 90 GLY A CA 17
ATOM 28082 C C . GLY A 1 90 ? 12.046 61.908 -22.721 1.00 0.00 90 GLY A C 17
ATOM 28083 O O . GLY A 1 90 ? 11.963 61.731 -23.937 1.00 0.00 90 GLY A O 17
ATOM 28087 N N . GLU A 1 91 ? 12.776 62.883 -22.173 1.00 0.00 91 GLU A N 17
ATOM 28088 C CA . GLU A 1 91 ? 13.545 63.845 -22.941 1.00 0.00 91 GLU A CA 17
ATOM 28089 C C . GLU A 1 91 ? 14.801 63.196 -23.538 1.00 0.00 91 GLU A C 17
ATOM 28090 O O . GLU A 1 91 ? 15.201 62.107 -23.125 1.00 0.00 91 GLU A O 17
ATOM 28102 N N . ASP A 1 92 ? 15.427 63.887 -24.500 1.00 0.00 92 ASP A N 17
ATOM 28103 C CA . ASP A 1 92 ? 16.655 63.471 -25.168 1.00 0.00 92 ASP A CA 17
ATOM 28104 C C . ASP A 1 92 ? 17.788 64.361 -24.638 1.00 0.00 92 ASP A C 17
ATOM 28105 O O . ASP A 1 92 ? 17.635 64.983 -23.586 1.00 0.00 92 ASP A O 17
ATOM 28114 N N . ASP A 1 93 ? 18.920 64.438 -25.345 1.00 0.00 93 ASP A N 17
ATOM 28115 C CA . ASP A 1 93 ? 20.039 65.274 -24.923 1.00 0.00 93 ASP A CA 17
ATOM 28116 C C . ASP A 1 93 ? 19.703 66.753 -25.161 1.00 0.00 93 ASP A C 17
ATOM 28117 O O . ASP A 1 93 ? 18.662 67.085 -25.730 1.00 0.00 93 ASP A O 17
ATOM 28126 N N . VAL A 1 94 ? 20.592 67.640 -24.714 1.00 0.00 94 VAL A N 17
ATOM 28127 C CA . VAL A 1 94 ? 20.483 69.087 -24.818 1.00 0.00 94 VAL A CA 17
ATOM 28128 C C . VAL A 1 94 ? 21.731 69.668 -25.498 1.00 0.00 94 VAL A C 17
ATOM 28129 O O . VAL A 1 94 ? 21.643 70.737 -26.098 1.00 0.00 94 VAL A O 17
ATOM 28142 N N . GLU A 1 95 ? 22.879 68.982 -25.406 1.00 0.00 95 GLU A N 17
ATOM 28143 C CA . GLU A 1 95 ? 24.130 69.433 -26.001 1.00 0.00 95 GLU A CA 17
ATOM 28144 C C . GLU A 1 95 ? 24.186 69.031 -27.479 1.00 0.00 95 GLU A C 17
ATOM 28145 O O . GLU A 1 95 ? 23.787 67.882 -27.776 1.00 0.00 95 GLU A O 17
ATOM 28158 N N . GLY B 2 1 ? -7.988 25.525 -22.997 1.00 0.00 1 GLY B N 17
ATOM 28159 C CA . GLY B 2 1 ? -9.210 24.706 -22.990 1.00 0.00 1 GLY B CA 17
ATOM 28160 C C . GLY B 2 1 ? -9.724 24.503 -21.566 1.00 0.00 1 GLY B C 17
ATOM 28161 O O . GLY B 2 1 ? -9.173 25.089 -20.635 1.00 0.00 1 GLY B O 17
ATOM 28167 N N . PRO B 2 2 ? -10.782 23.695 -21.390 1.00 0.00 2 PRO B N 17
ATOM 28168 C CA . PRO B 2 2 ? -11.380 23.435 -20.094 1.00 0.00 2 PRO B CA 17
ATOM 28169 C C . PRO B 2 2 ? -10.507 22.500 -19.253 1.00 0.00 2 PRO B C 17
ATOM 28170 O O . PRO B 2 2 ? -10.077 22.885 -18.169 1.00 0.00 2 PRO B O 17
ATOM 28181 N N . ARG B 2 3 ? -10.257 21.277 -19.742 1.00 0.00 3 ARG B N 17
ATOM 28182 C CA . ARG B 2 3 ? -9.462 20.266 -19.060 1.00 0.00 3 ARG B CA 17
ATOM 28183 C C . ARG B 2 3 ? -8.755 19.363 -20.075 1.00 0.00 3 ARG B C 17
ATOM 28184 O O . ARG B 2 3 ? -9.007 18.159 -20.108 1.00 0.00 3 ARG B O 17
ATOM 28205 N N . LEU B 2 4 ? -7.862 19.924 -20.897 1.00 0.00 4 LEU B N 17
ATOM 28206 C CA . LEU B 2 4 ? -7.099 19.178 -21.895 1.00 0.00 4 LEU B CA 17
ATOM 28207 C C . LEU B 2 4 ? -6.404 17.964 -21.266 1.00 0.00 4 LEU B C 17
ATOM 28208 O O . LEU B 2 4 ? -5.667 18.108 -20.291 1.00 0.00 4 LEU B O 17
ATOM 28224 N N . SER B 2 5 ? -6.638 16.771 -21.832 1.00 0.00 5 SER B N 17
ATOM 28225 C CA . SER B 2 5 ? -6.037 15.515 -21.384 1.00 0.00 5 SER B CA 17
ATOM 28226 C C . SER B 2 5 ? -6.214 14.344 -22.349 1.00 0.00 5 SER B C 17
ATOM 28227 O O . SER B 2 5 ? -5.427 13.404 -22.277 1.00 0.00 5 SER B O 17
ATOM 28235 N N . ARG B 2 6 ? -7.211 14.391 -23.244 1.00 0.00 6 ARG B N 17
ATOM 28236 C CA . ARG B 2 6 ? -7.493 13.364 -24.247 1.00 0.00 6 ARG B CA 17
ATOM 28237 C C . ARG B 2 6 ? -6.202 12.847 -24.892 1.00 0.00 6 ARG B C 17
ATOM 28238 O O . ARG B 2 6 ? -5.984 11.641 -24.987 1.00 0.00 6 ARG B O 17
ATOM 28259 N N . LEU B 2 7 ? -5.348 13.779 -25.326 1.00 0.00 7 LEU B N 17
ATOM 28260 C CA . LEU B 2 7 ? -4.063 13.505 -25.948 1.00 0.00 7 LEU B CA 17
ATOM 28261 C C . LEU B 2 7 ? -3.121 12.732 -25.029 1.00 0.00 7 LEU B C 17
ATOM 28262 O O . LEU B 2 7 ? -2.458 11.826 -25.514 1.00 0.00 7 LEU B O 17
ATOM 28278 N N . LEU B 2 8 ? -3.052 13.061 -23.731 1.00 0.00 8 LEU B N 17
ATOM 28279 C CA . LEU B 2 8 ? -2.178 12.415 -22.752 1.00 0.00 8 LEU B CA 17
ATOM 28280 C C . LEU B 2 8 ? -2.790 11.055 -22.383 1.00 0.00 8 LEU B C 17
ATOM 28281 O O . LEU B 2 8 ? -3.322 10.835 -21.298 1.00 0.00 8 LEU B O 17
ATOM 28297 N N . SER B 2 9 ? -2.686 10.170 -23.364 1.00 0.00 9 SER B N 17
ATOM 28298 C CA . SER B 2 9 ? -3.117 8.784 -23.485 1.00 0.00 9 SER B CA 17
ATOM 28299 C C . SER B 2 9 ? -2.191 8.135 -24.526 1.00 0.00 9 SER B C 17
ATOM 28300 O O . SER B 2 9 ? -1.826 6.968 -24.414 1.00 0.00 9 SER B O 17
ATOM 28308 N N . TYR B 2 10 ? -1.771 8.939 -25.518 1.00 0.00 10 TYR B N 17
ATOM 28309 C CA . TYR B 2 10 ? -0.831 8.658 -26.589 1.00 0.00 10 TYR B CA 17
ATOM 28310 C C . TYR B 2 10 ? 0.564 8.252 -26.078 1.00 0.00 10 TYR B C 17
ATOM 28311 O O . TYR B 2 10 ? 1.428 7.894 -26.876 1.00 0.00 10 TYR B O 17
ATOM 28329 N N . ALA B 2 11 ? 0.787 8.339 -24.761 1.00 0.00 11 ALA B N 17
ATOM 28330 C CA . ALA B 2 11 ? 2.019 8.059 -24.054 1.00 0.00 11 ALA B CA 17
ATOM 28331 C C . ALA B 2 11 ? 1.653 7.642 -22.630 1.00 0.00 11 ALA B C 17
ATOM 28332 O O . ALA B 2 11 ? 0.612 8.162 -22.167 1.00 0.00 11 ALA B O 17
ATOM 28340 N N . ARG A 1 1 ? 7.739 3.038 -5.775 1.00 0.00 1 ARG A N 18
ATOM 28341 C CA . ARG A 1 1 ? 6.988 2.118 -4.896 1.00 0.00 1 ARG A CA 18
ATOM 28342 C C . ARG A 1 1 ? 5.491 2.436 -4.976 1.00 0.00 1 ARG A C 18
ATOM 28343 O O . ARG A 1 1 ? 5.096 3.320 -5.736 1.00 0.00 1 ARG A O 18
ATOM 28366 N N . ALA A 1 2 ? 4.667 1.713 -4.207 1.00 0.00 2 ALA A N 18
ATOM 28367 C CA . ALA A 1 2 ? 3.219 1.871 -4.170 1.00 0.00 2 ALA A CA 18
ATOM 28368 C C . ALA A 1 2 ? 2.813 3.200 -3.515 1.00 0.00 2 ALA A C 18
ATOM 28369 O O . ALA A 1 2 ? 2.409 3.220 -2.354 1.00 0.00 2 ALA A O 18
ATOM 28376 N N . GLY A 1 3 ? 2.914 4.309 -4.257 1.00 0.00 3 GLY A N 18
ATOM 28377 C CA . GLY A 1 3 ? 2.557 5.638 -3.787 1.00 0.00 3 GLY A CA 18
ATOM 28378 C C . GLY A 1 3 ? 2.273 6.553 -4.975 1.00 0.00 3 GLY A C 18
ATOM 28379 O O . GLY A 1 3 ? 2.636 6.235 -6.109 1.00 0.00 3 GLY A O 18
ATOM 28383 N N . LEU A 1 4 ? 1.620 7.691 -4.714 1.00 0.00 4 LEU A N 18
ATOM 28384 C CA . LEU A 1 4 ? 1.259 8.678 -5.722 1.00 0.00 4 LEU A CA 18
ATOM 28385 C C . LEU A 1 4 ? 1.202 10.041 -5.039 1.00 0.00 4 LEU A C 18
ATOM 28386 O O . LEU A 1 4 ? 0.475 10.208 -4.060 1.00 0.00 4 LEU A O 18
ATOM 28402 N N . SER A 1 5 ? 1.969 11.001 -5.568 1.00 0.00 5 SER A N 18
ATOM 28403 C CA . SER A 1 5 ? 2.078 12.370 -5.111 1.00 0.00 5 SER A CA 18
ATOM 28404 C C . SER A 1 5 ? 2.498 13.235 -6.303 1.00 0.00 5 SER A C 18
ATOM 28405 O O . SER A 1 5 ? 2.626 12.726 -7.416 1.00 0.00 5 SER A O 18
ATOM 28413 N N . LYS A 1 6 ? 2.720 14.535 -6.071 1.00 0.00 6 LYS A N 18
ATOM 28414 C CA . LYS A 1 6 ? 3.152 15.487 -7.084 1.00 0.00 6 LYS A CA 18
ATOM 28415 C C . LYS A 1 6 ? 4.686 15.508 -7.006 1.00 0.00 6 LYS A C 18
ATOM 28416 O O . LYS A 1 6 ? 5.213 15.650 -5.904 1.00 0.00 6 LYS A O 18
ATOM 28435 N N . LEU A 1 7 ? 5.409 15.336 -8.128 1.00 0.00 7 LEU A N 18
ATOM 28436 C CA . LEU A 1 7 ? 6.869 15.266 -8.159 1.00 0.00 7 LEU A CA 18
ATOM 28437 C C . LEU A 1 7 ? 7.394 14.289 -7.094 1.00 0.00 7 LEU A C 18
ATOM 28438 O O . LEU A 1 7 ? 8.183 14.685 -6.238 1.00 0.00 7 LEU A O 18
ATOM 28454 N N . PRO A 1 8 ? 6.959 13.014 -7.122 1.00 0.00 8 PRO A N 18
ATOM 28455 C CA . PRO A 1 8 ? 7.366 12.024 -6.143 1.00 0.00 8 PRO A CA 18
ATOM 28456 C C . PRO A 1 8 ? 8.824 11.595 -6.337 1.00 0.00 8 PRO A C 18
ATOM 28457 O O . PRO A 1 8 ? 9.684 11.965 -5.542 1.00 0.00 8 PRO A O 18
ATOM 28468 N N . ASP A 1 9 ? 9.099 10.805 -7.380 1.00 0.00 9 ASP A N 18
ATOM 28469 C CA . ASP A 1 9 ? 10.430 10.293 -7.674 1.00 0.00 9 ASP A CA 18
ATOM 28470 C C . ASP A 1 9 ? 11.227 11.249 -8.564 1.00 0.00 9 ASP A C 18
ATOM 28471 O O . ASP A 1 9 ? 12.409 11.487 -8.315 1.00 0.00 9 ASP A O 18
ATOM 28480 N N . LEU A 1 10 ? 10.586 11.779 -9.610 1.00 0.00 10 LEU A N 18
ATOM 28481 C CA . LEU A 1 10 ? 11.105 12.702 -10.605 1.00 0.00 10 LEU A CA 18
ATOM 28482 C C . LEU A 1 10 ? 12.093 12.099 -11.606 1.00 0.00 10 LEU A C 18
ATOM 28483 O O . LEU A 1 10 ? 12.170 12.580 -12.735 1.00 0.00 10 LEU A O 18
ATOM 28499 N N . LYS A 1 11 ? 12.828 11.053 -11.225 1.00 0.00 11 LYS A N 18
ATOM 28500 C CA . LYS A 1 11 ? 13.752 10.380 -12.136 1.00 0.00 11 LYS A CA 18
ATOM 28501 C C . LYS A 1 11 ? 12.952 9.433 -13.032 1.00 0.00 11 LYS A C 18
ATOM 28502 O O . LYS A 1 11 ? 13.281 9.274 -14.206 1.00 0.00 11 LYS A O 18
ATOM 28521 N N . ASP A 1 12 ? 11.891 8.824 -12.487 1.00 0.00 12 ASP A N 18
ATOM 28522 C CA . ASP A 1 12 ? 11.050 7.902 -13.234 1.00 0.00 12 ASP A CA 18
ATOM 28523 C C . ASP A 1 12 ? 10.091 8.698 -14.117 1.00 0.00 12 ASP A C 18
ATOM 28524 O O . ASP A 1 12 ? 9.650 9.795 -13.772 1.00 0.00 12 ASP A O 18
ATOM 28533 N N . ALA A 1 13 ? 9.786 8.127 -15.283 1.00 0.00 13 ALA A N 18
ATOM 28534 C CA . ALA A 1 13 ? 8.928 8.719 -16.294 1.00 0.00 13 ALA A CA 18
ATOM 28535 C C . ALA A 1 13 ? 7.490 8.787 -15.819 1.00 0.00 13 ALA A C 18
ATOM 28536 O O . ALA A 1 13 ? 6.846 9.814 -15.981 1.00 0.00 13 ALA A O 18
ATOM 28543 N N . GLU A 1 14 ? 6.998 7.704 -15.221 1.00 0.00 14 GLU A N 18
ATOM 28544 C CA . GLU A 1 14 ? 5.639 7.637 -14.693 1.00 0.00 14 GLU A CA 18
ATOM 28545 C C . GLU A 1 14 ? 5.436 8.742 -13.648 1.00 0.00 14 GLU A C 18
ATOM 28546 O O . GLU A 1 14 ? 4.399 9.402 -13.617 1.00 0.00 14 GLU A O 18
ATOM 28558 N N . ALA A 1 15 ? 6.445 8.948 -12.795 1.00 0.00 15 ALA A N 18
ATOM 28559 C CA . ALA A 1 15 ? 6.430 9.958 -11.739 1.00 0.00 15 ALA A CA 18
ATOM 28560 C C . ALA A 1 15 ? 6.373 11.369 -12.315 1.00 0.00 15 ALA A C 18
ATOM 28561 O O . ALA A 1 15 ? 5.986 12.308 -11.622 1.00 0.00 15 ALA A O 18
ATOM 28568 N N . VAL A 1 16 ? 6.767 11.502 -13.579 1.00 0.00 16 VAL A N 18
ATOM 28569 C CA . VAL A 1 16 ? 6.787 12.758 -14.299 1.00 0.00 16 VAL A CA 18
ATOM 28570 C C . VAL A 1 16 ? 5.518 12.833 -15.136 1.00 0.00 16 VAL A C 18
ATOM 28571 O O . VAL A 1 16 ? 5.023 13.928 -15.346 1.00 0.00 16 VAL A O 18
ATOM 28584 N N . GLN A 1 17 ? 4.975 11.699 -15.602 1.00 0.00 17 GLN A N 18
ATOM 28585 C CA . GLN A 1 17 ? 3.761 11.684 -16.409 1.00 0.00 17 GLN A CA 18
ATOM 28586 C C . GLN A 1 17 ? 2.573 12.106 -15.564 1.00 0.00 17 GLN A C 18
ATOM 28587 O O . GLN A 1 17 ? 1.812 12.980 -15.971 1.00 0.00 17 GLN A O 18
ATOM 28601 N N . LYS A 1 18 ? 2.423 11.474 -14.396 1.00 0.00 18 LYS A N 18
ATOM 28602 C CA . LYS A 1 18 ? 1.305 11.758 -13.506 1.00 0.00 18 LYS A CA 18
ATOM 28603 C C . LYS A 1 18 ? 1.286 13.245 -13.139 1.00 0.00 18 LYS A C 18
ATOM 28604 O O . LYS A 1 18 ? 0.254 13.905 -13.270 1.00 0.00 18 LYS A O 18
ATOM 28623 N N . PHE A 1 19 ? 2.428 13.783 -12.711 1.00 0.00 19 PHE A N 18
ATOM 28624 C CA . PHE A 1 19 ? 2.524 15.193 -12.370 1.00 0.00 19 PHE A CA 18
ATOM 28625 C C . PHE A 1 19 ? 2.386 16.092 -13.612 1.00 0.00 19 PHE A C 18
ATOM 28626 O O . PHE A 1 19 ? 1.691 17.103 -13.552 1.00 0.00 19 PHE A O 18
ATOM 28643 N N . PHE A 1 20 ? 3.055 15.753 -14.723 1.00 0.00 20 PHE A N 18
ATOM 28644 C CA . PHE A 1 20 ? 3.033 16.541 -15.963 1.00 0.00 20 PHE A CA 18
ATOM 28645 C C . PHE A 1 20 ? 1.576 16.777 -16.357 1.00 0.00 20 PHE A C 18
ATOM 28646 O O . PHE A 1 20 ? 1.174 17.907 -16.621 1.00 0.00 20 PHE A O 18
ATOM 28663 N N . LEU A 1 21 ? 0.782 15.699 -16.352 1.00 0.00 21 LEU A N 18
ATOM 28664 C CA . LEU A 1 21 ? -0.641 15.743 -16.640 1.00 0.00 21 LEU A CA 18
ATOM 28665 C C . LEU A 1 21 ? -1.365 16.589 -15.605 1.00 0.00 21 LEU A C 18
ATOM 28666 O O . LEU A 1 21 ? -2.197 17.408 -15.980 1.00 0.00 21 LEU A O 18
ATOM 28682 N N . GLU A 1 22 ? -1.057 16.415 -14.316 1.00 0.00 22 GLU A N 18
ATOM 28683 C CA . GLU A 1 22 ? -1.698 17.230 -13.294 1.00 0.00 22 GLU A CA 18
ATOM 28684 C C . GLU A 1 22 ? -1.424 18.716 -13.554 1.00 0.00 22 GLU A C 18
ATOM 28685 O O . GLU A 1 22 ? -2.272 19.547 -13.244 1.00 0.00 22 GLU A O 18
ATOM 28697 N N . GLU A 1 23 ? -0.261 19.052 -14.129 1.00 0.00 23 GLU A N 18
ATOM 28698 C CA . GLU A 1 23 ? 0.120 20.422 -14.420 1.00 0.00 23 GLU A CA 18
ATOM 28699 C C . GLU A 1 23 ? -0.675 20.909 -15.629 1.00 0.00 23 GLU A C 18
ATOM 28700 O O . GLU A 1 23 ? -1.267 21.982 -15.580 1.00 0.00 23 GLU A O 18
ATOM 28712 N N . ILE A 1 24 ? -0.717 20.086 -16.687 1.00 0.00 24 ILE A N 18
ATOM 28713 C CA . ILE A 1 24 ? -1.503 20.323 -17.908 1.00 0.00 24 ILE A CA 18
ATOM 28714 C C . ILE A 1 24 ? -2.925 20.698 -17.441 1.00 0.00 24 ILE A C 18
ATOM 28715 O O . ILE A 1 24 ? -3.443 21.767 -17.779 1.00 0.00 24 ILE A O 18
ATOM 28731 N N . GLN A 1 25 ? -3.537 19.832 -16.623 1.00 0.00 25 GLN A N 18
ATOM 28732 C CA . GLN A 1 25 ? -4.890 20.034 -16.113 1.00 0.00 25 GLN A CA 18
ATOM 28733 C C . GLN A 1 25 ? -5.021 21.215 -15.151 1.00 0.00 25 GLN A C 18
ATOM 28734 O O . GLN A 1 25 ? -6.043 21.898 -15.151 1.00 0.00 25 GLN A O 18
ATOM 28748 N N . LEU A 1 26 ? -4.016 21.448 -14.312 1.00 0.00 26 LEU A N 18
ATOM 28749 C CA . LEU A 1 26 ? -4.009 22.529 -13.325 1.00 0.00 26 LEU A CA 18
ATOM 28750 C C . LEU A 1 26 ? -4.002 23.881 -14.036 1.00 0.00 26 LEU A C 18
ATOM 28751 O O . LEU A 1 26 ? -4.843 24.726 -13.740 1.00 0.00 26 LEU A O 18
ATOM 28767 N N . GLY A 1 27 ? -3.077 24.097 -14.978 1.00 0.00 27 GLY A N 18
ATOM 28768 C CA . GLY A 1 27 ? -3.012 25.347 -15.724 1.00 0.00 27 GLY A CA 18
ATOM 28769 C C . GLY A 1 27 ? -4.305 25.533 -16.497 1.00 0.00 27 GLY A C 18
ATOM 28770 O O . GLY A 1 27 ? -4.975 26.544 -16.316 1.00 0.00 27 GLY A O 18
ATOM 28774 N N . GLU A 1 28 ? -4.672 24.562 -17.339 1.00 0.00 28 GLU A N 18
ATOM 28775 C CA . GLU A 1 28 ? -5.909 24.652 -18.107 1.00 0.00 28 GLU A CA 18
ATOM 28776 C C . GLU A 1 28 ? -7.120 24.976 -17.215 1.00 0.00 28 GLU A C 18
ATOM 28777 O O . GLU A 1 28 ? -7.987 25.751 -17.611 1.00 0.00 28 GLU A O 18
ATOM 28789 N N . GLU A 1 29 ? -7.161 24.423 -15.998 1.00 0.00 29 GLU A N 18
ATOM 28790 C CA . GLU A 1 29 ? -8.220 24.690 -15.022 1.00 0.00 29 GLU A CA 18
ATOM 28791 C C . GLU A 1 29 ? -8.137 26.133 -14.516 1.00 0.00 29 GLU A C 18
ATOM 28792 O O . GLU A 1 29 ? -9.150 26.822 -14.444 1.00 0.00 29 GLU A O 18
ATOM 28804 N N . LEU A 1 30 ? -6.944 26.623 -14.166 1.00 0.00 30 LEU A N 18
ATOM 28805 C CA . LEU A 1 30 ? -6.808 28.001 -13.711 1.00 0.00 30 LEU A CA 18
ATOM 28806 C C . LEU A 1 30 ? -7.251 28.950 -14.821 1.00 0.00 30 LEU A C 18
ATOM 28807 O O . LEU A 1 30 ? -7.922 29.944 -14.551 1.00 0.00 30 LEU A O 18
ATOM 28823 N N . LEU A 1 31 ? -6.923 28.635 -16.074 1.00 0.00 31 LEU A N 18
ATOM 28824 C CA . LEU A 1 31 ? -7.371 29.436 -17.213 1.00 0.00 31 LEU A CA 18
ATOM 28825 C C . LEU A 1 31 ? -8.877 29.320 -17.344 1.00 0.00 31 LEU A C 18
ATOM 28826 O O . LEU A 1 31 ? -9.536 30.291 -17.706 1.00 0.00 31 LEU A O 18
ATOM 28842 N N . ALA A 1 32 ? -9.420 28.155 -16.987 1.00 0.00 32 ALA A N 18
ATOM 28843 C CA . ALA A 1 32 ? -10.863 27.967 -16.938 1.00 0.00 32 ALA A CA 18
ATOM 28844 C C . ALA A 1 32 ? -11.491 28.994 -15.981 1.00 0.00 32 ALA A C 18
ATOM 28845 O O . ALA A 1 32 ? -12.668 29.320 -16.123 1.00 0.00 32 ALA A O 18
ATOM 28852 N N . GLN A 1 33 ? -10.699 29.531 -15.036 1.00 0.00 33 GLN A N 18
ATOM 28853 C CA . GLN A 1 33 ? -11.105 30.569 -14.102 1.00 0.00 33 GLN A CA 18
ATOM 28854 C C . GLN A 1 33 ? -10.770 31.929 -14.728 1.00 0.00 33 GLN A C 18
ATOM 28855 O O . GLN A 1 33 ? -11.523 32.888 -14.580 1.00 0.00 33 GLN A O 18
ATOM 28869 N N . GLY A 1 34 ? -9.642 31.981 -15.446 1.00 0.00 34 GLY A N 18
ATOM 28870 C CA . GLY A 1 34 ? -9.128 33.126 -16.183 1.00 0.00 34 GLY A CA 18
ATOM 28871 C C . GLY A 1 34 ? -7.689 33.499 -15.826 1.00 0.00 34 GLY A C 18
ATOM 28872 O O . GLY A 1 34 ? -7.244 34.576 -16.222 1.00 0.00 34 GLY A O 18
ATOM 28876 N N . ASP A 1 35 ? -6.950 32.655 -15.087 1.00 0.00 35 ASP A N 18
ATOM 28877 C CA . ASP A 1 35 ? -5.584 33.007 -14.678 1.00 0.00 35 ASP A CA 18
ATOM 28878 C C . ASP A 1 35 ? -4.499 32.692 -15.719 1.00 0.00 35 ASP A C 18
ATOM 28879 O O . ASP A 1 35 ? -3.558 31.947 -15.458 1.00 0.00 35 ASP A O 18
ATOM 28888 N N . TYR A 1 36 ? -4.632 33.289 -16.906 1.00 0.00 36 TYR A N 18
ATOM 28889 C CA . TYR A 1 36 ? -3.741 33.203 -18.063 1.00 0.00 36 TYR A CA 18
ATOM 28890 C C . TYR A 1 36 ? -2.267 33.251 -17.692 1.00 0.00 36 TYR A C 18
ATOM 28891 O O . TYR A 1 36 ? -1.466 32.473 -18.210 1.00 0.00 36 TYR A O 18
ATOM 28909 N N . GLU A 1 37 ? -1.921 34.171 -16.795 1.00 0.00 37 GLU A N 18
ATOM 28910 C CA . GLU A 1 37 ? -0.544 34.345 -16.360 1.00 0.00 37 GLU A CA 18
ATOM 28911 C C . GLU A 1 37 ? -0.055 33.092 -15.646 1.00 0.00 37 GLU A C 18
ATOM 28912 O O . GLU A 1 37 ? 1.060 32.625 -15.878 1.00 0.00 37 GLU A O 18
ATOM 28924 N N . LYS A 1 38 ? -0.916 32.533 -14.799 1.00 0.00 38 LYS A N 18
ATOM 28925 C CA . LYS A 1 38 ? -0.595 31.304 -14.097 1.00 0.00 38 LYS A CA 18
ATOM 28926 C C . LYS A 1 38 ? -0.497 30.154 -15.089 1.00 0.00 38 LYS A C 18
ATOM 28927 O O . LYS A 1 38 ? 0.341 29.276 -14.902 1.00 0.00 38 LYS A O 18
ATOM 28946 N N . GLY A 1 39 ? -1.312 30.148 -16.150 1.00 0.00 39 GLY A N 18
ATOM 28947 C CA . GLY A 1 39 ? -1.206 29.093 -17.147 1.00 0.00 39 GLY A CA 18
ATOM 28948 C C . GLY A 1 39 ? 0.147 29.148 -17.831 1.00 0.00 39 GLY A C 18
ATOM 28949 O O . GLY A 1 39 ? 0.694 28.101 -18.148 1.00 0.00 39 GLY A O 18
ATOM 28953 N N . VAL A 1 40 ? 0.701 30.343 -18.055 1.00 0.00 40 VAL A N 18
ATOM 28954 C CA . VAL A 1 40 ? 2.009 30.446 -18.686 1.00 0.00 40 VAL A CA 18
ATOM 28955 C C . VAL A 1 40 ? 3.046 29.769 -17.781 1.00 0.00 40 VAL A C 18
ATOM 28956 O O . VAL A 1 40 ? 3.847 28.969 -18.255 1.00 0.00 40 VAL A O 18
ATOM 28969 N N . ASP A 1 41 ? 3.018 30.080 -16.482 1.00 0.00 41 ASP A N 18
ATOM 28970 C CA . ASP A 1 41 ? 3.931 29.531 -15.479 1.00 0.00 41 ASP A CA 18
ATOM 28971 C C . ASP A 1 41 ? 3.785 28.013 -15.369 1.00 0.00 41 ASP A C 18
ATOM 28972 O O . ASP A 1 41 ? 4.750 27.264 -15.495 1.00 0.00 41 ASP A O 18
ATOM 28981 N N . HIS A 1 42 ? 2.565 27.555 -15.124 1.00 0.00 42 HIS A N 18
ATOM 28982 C CA . HIS A 1 42 ? 2.268 26.143 -14.956 1.00 0.00 42 HIS A CA 18
ATOM 28983 C C . HIS A 1 42 ? 2.524 25.373 -16.240 1.00 0.00 42 HIS A C 18
ATOM 28984 O O . HIS A 1 42 ? 2.967 24.228 -16.183 1.00 0.00 42 HIS A O 18
ATOM 28998 N N . LEU A 1 43 ? 2.305 25.987 -17.408 1.00 0.00 43 LEU A N 18
ATOM 28999 C CA . LEU A 1 43 ? 2.642 25.268 -18.620 1.00 0.00 43 LEU A CA 18
ATOM 29000 C C . LEU A 1 43 ? 4.167 25.196 -18.631 1.00 0.00 43 LEU A C 18
ATOM 29001 O O . LEU A 1 43 ? 4.709 24.127 -18.879 1.00 0.00 43 LEU A O 18
ATOM 29017 N N . THR A 1 44 ? 4.862 26.305 -18.320 1.00 0.00 44 THR A N 18
ATOM 29018 C CA . THR A 1 44 ? 6.326 26.315 -18.270 1.00 0.00 44 THR A CA 18
ATOM 29019 C C . THR A 1 44 ? 6.848 25.151 -17.407 1.00 0.00 44 THR A C 18
ATOM 29020 O O . THR A 1 44 ? 7.852 24.521 -17.739 1.00 0.00 44 THR A O 18
ATOM 29031 N N . ASN A 1 45 ? 6.143 24.849 -16.311 1.00 0.00 45 ASN A N 18
ATOM 29032 C CA . ASN A 1 45 ? 6.489 23.749 -15.409 1.00 0.00 45 ASN A CA 18
ATOM 29033 C C . ASN A 1 45 ? 6.342 22.424 -16.162 1.00 0.00 45 ASN A C 18
ATOM 29034 O O . ASN A 1 45 ? 7.236 21.572 -16.129 1.00 0.00 45 ASN A O 18
ATOM 29045 N N . ALA A 1 46 ? 5.215 22.262 -16.868 1.00 0.00 46 ALA A N 18
ATOM 29046 C CA . ALA A 1 46 ? 4.955 21.078 -17.670 1.00 0.00 46 ALA A CA 18
ATOM 29047 C C . ALA A 1 46 ? 6.151 20.847 -18.614 1.00 0.00 46 ALA A C 18
ATOM 29048 O O . ALA A 1 46 ? 6.697 19.745 -18.683 1.00 0.00 46 ALA A O 18
ATOM 29055 N N . ILE A 1 47 ? 6.598 21.899 -19.315 1.00 0.00 47 ILE A N 18
ATOM 29056 C CA . ILE A 1 47 ? 7.755 21.814 -20.206 1.00 0.00 47 ILE A CA 18
ATOM 29057 C C . ILE A 1 47 ? 9.038 21.501 -19.433 1.00 0.00 47 ILE A C 18
ATOM 29058 O O . ILE A 1 47 ? 9.926 20.835 -19.960 1.00 0.00 47 ILE A O 18
ATOM 29074 N N . ALA A 1 48 ? 9.150 21.988 -18.200 1.00 0.00 48 ALA A N 18
ATOM 29075 C CA . ALA A 1 48 ? 10.334 21.800 -17.372 1.00 0.00 48 ALA A CA 18
ATOM 29076 C C . ALA A 1 48 ? 10.535 20.333 -17.050 1.00 0.00 48 ALA A C 18
ATOM 29077 O O . ALA A 1 48 ? 11.671 19.892 -16.891 1.00 0.00 48 ALA A O 18
ATOM 29084 N N . VAL A 1 49 ? 9.433 19.581 -16.974 1.00 0.00 49 VAL A N 18
ATOM 29085 C CA . VAL A 1 49 ? 9.504 18.162 -16.682 1.00 0.00 49 VAL A CA 18
ATOM 29086 C C . VAL A 1 49 ? 9.397 17.318 -17.952 1.00 0.00 49 VAL A C 18
ATOM 29087 O O . VAL A 1 49 ? 9.771 16.147 -17.925 1.00 0.00 49 VAL A O 18
ATOM 29100 N N . CYS A 1 50 ? 8.913 17.893 -19.061 1.00 0.00 50 CYS A N 18
ATOM 29101 C CA . CYS A 1 50 ? 8.795 17.162 -20.322 1.00 0.00 50 CYS A CA 18
ATOM 29102 C C . CYS A 1 50 ? 10.076 17.258 -21.161 1.00 0.00 50 CYS A C 18
ATOM 29103 O O . CYS A 1 50 ? 10.566 16.247 -21.657 1.00 0.00 50 CYS A O 18
ATOM 29111 N N . GLY A 1 51 ? 10.621 18.467 -21.326 1.00 0.00 51 GLY A N 18
ATOM 29112 C CA . GLY A 1 51 ? 11.834 18.716 -22.097 1.00 0.00 51 GLY A CA 18
ATOM 29113 C C . GLY A 1 51 ? 11.604 18.647 -23.611 1.00 0.00 51 GLY A C 18
ATOM 29114 O O . GLY A 1 51 ? 12.554 18.478 -24.372 1.00 0.00 51 GLY A O 18
ATOM 29118 N N . GLN A 1 52 ? 10.349 18.782 -24.049 1.00 0.00 52 GLN A N 18
ATOM 29119 C CA . GLN A 1 52 ? 9.937 18.743 -25.446 1.00 0.00 52 GLN A CA 18
ATOM 29120 C C . GLN A 1 52 ? 8.766 19.713 -25.579 1.00 0.00 52 GLN A C 18
ATOM 29121 O O . GLN A 1 52 ? 7.633 19.277 -25.800 1.00 0.00 52 GLN A O 18
ATOM 29135 N N . PRO A 1 53 ? 9.011 21.034 -25.437 1.00 0.00 53 PRO A N 18
ATOM 29136 C CA . PRO A 1 53 ? 7.959 22.028 -25.530 1.00 0.00 53 PRO A CA 18
ATOM 29137 C C . PRO A 1 53 ? 7.124 21.869 -26.789 1.00 0.00 53 PRO A C 18
ATOM 29138 O O . PRO A 1 53 ? 5.922 21.672 -26.712 1.00 0.00 53 PRO A O 18
ATOM 29149 N N . GLN A 1 54 ? 7.785 21.978 -27.935 1.00 0.00 54 GLN A N 18
ATOM 29150 C CA . GLN A 1 54 ? 7.180 21.934 -29.257 1.00 0.00 54 GLN A CA 18
ATOM 29151 C C . GLN A 1 54 ? 6.363 20.668 -29.502 1.00 0.00 54 GLN A C 18
ATOM 29152 O O . GLN A 1 54 ? 5.271 20.760 -30.062 1.00 0.00 54 GLN A O 18
ATOM 29166 N N . GLN A 1 55 ? 6.857 19.500 -29.074 1.00 0.00 55 GLN A N 18
ATOM 29167 C CA . GLN A 1 55 ? 6.098 18.266 -29.251 1.00 0.00 55 GLN A CA 18
ATOM 29168 C C . GLN A 1 55 ? 4.762 18.410 -28.533 1.00 0.00 55 GLN A C 18
ATOM 29169 O O . GLN A 1 55 ? 3.707 18.142 -29.112 1.00 0.00 55 GLN A O 18
ATOM 29183 N N . LEU A 1 56 ? 4.812 18.870 -27.281 1.00 0.00 56 LEU A N 18
ATOM 29184 C CA . LEU A 1 56 ? 3.609 19.105 -26.524 1.00 0.00 56 LEU A CA 18
ATOM 29185 C C . LEU A 1 56 ? 2.793 20.201 -27.202 1.00 0.00 56 LEU A C 18
ATOM 29186 O O . LEU A 1 56 ? 1.587 20.084 -27.270 1.00 0.00 56 LEU A O 18
ATOM 29202 N N . LEU A 1 57 ? 3.394 21.274 -27.712 1.00 0.00 57 LEU A N 18
ATOM 29203 C CA . LEU A 1 57 ? 2.627 22.344 -28.341 1.00 0.00 57 LEU A CA 18
ATOM 29204 C C . LEU A 1 57 ? 1.816 21.832 -29.521 1.00 0.00 57 LEU A C 18
ATOM 29205 O O . LEU A 1 57 ? 0.679 22.259 -29.697 1.00 0.00 57 LEU A O 18
ATOM 29221 N N . GLN A 1 58 ? 2.358 20.905 -30.310 1.00 0.00 58 GLN A N 18
ATOM 29222 C CA . GLN A 1 58 ? 1.600 20.342 -31.414 1.00 0.00 58 GLN A CA 18
ATOM 29223 C C . GLN A 1 58 ? 0.440 19.518 -30.844 1.00 0.00 58 GLN A C 18
ATOM 29224 O O . GLN A 1 58 ? -0.690 19.612 -31.323 1.00 0.00 58 GLN A O 18
ATOM 29238 N N . VAL A 1 59 ? 0.723 18.722 -29.808 1.00 0.00 59 VAL A N 18
ATOM 29239 C CA . VAL A 1 59 ? -0.263 17.869 -29.160 1.00 0.00 59 VAL A CA 18
ATOM 29240 C C . VAL A 1 59 ? -1.377 18.649 -28.465 1.00 0.00 59 VAL A C 18
ATOM 29241 O O . VAL A 1 59 ? -2.520 18.203 -28.397 1.00 0.00 59 VAL A O 18
ATOM 29254 N N . LEU A 1 60 ? -1.013 19.800 -27.915 1.00 0.00 60 LEU A N 18
ATOM 29255 C CA . LEU A 1 60 ? -1.843 20.684 -27.151 1.00 0.00 60 LEU A CA 18
ATOM 29256 C C . LEU A 1 60 ? -2.613 21.572 -28.129 1.00 0.00 60 LEU A C 18
ATOM 29257 O O . LEU A 1 60 ? -3.748 21.937 -27.852 1.00 0.00 60 LEU A O 18
ATOM 29273 N N . GLN A 1 61 ? -2.033 21.908 -29.289 1.00 0.00 61 GLN A N 18
ATOM 29274 C CA . GLN A 1 61 ? -2.706 22.771 -30.251 1.00 0.00 61 GLN A CA 18
ATOM 29275 C C . GLN A 1 61 ? -3.765 21.992 -31.015 1.00 0.00 61 GLN A C 18
ATOM 29276 O O . GLN A 1 61 ? -4.848 22.512 -31.273 1.00 0.00 61 GLN A O 18
ATOM 29290 N N . GLN A 1 62 ? -3.446 20.745 -31.375 1.00 0.00 62 GLN A N 18
ATOM 29291 C CA . GLN A 1 62 ? -4.356 19.896 -32.121 1.00 0.00 62 GLN A CA 18
ATOM 29292 C C . GLN A 1 62 ? -5.590 19.551 -31.285 1.00 0.00 62 GLN A C 18
ATOM 29293 O O . GLN A 1 62 ? -6.693 19.494 -31.823 1.00 0.00 62 GLN A O 18
ATOM 29307 N N . THR A 1 63 ? -5.410 19.334 -29.974 1.00 0.00 63 THR A N 18
ATOM 29308 C CA . THR A 1 63 ? -6.516 19.010 -29.086 1.00 0.00 63 THR A CA 18
ATOM 29309 C C . THR A 1 63 ? -7.286 20.259 -28.664 1.00 0.00 63 THR A C 18
ATOM 29310 O O . THR A 1 63 ? -8.491 20.172 -28.438 1.00 0.00 63 THR A O 18
ATOM 29321 N N . LEU A 1 64 ? -6.599 21.402 -28.534 1.00 0.00 64 LEU A N 18
ATOM 29322 C CA . LEU A 1 64 ? -7.220 22.647 -28.088 1.00 0.00 64 LEU A CA 18
ATOM 29323 C C . LEU A 1 64 ? -6.275 23.836 -28.317 1.00 0.00 64 LEU A C 18
ATOM 29324 O O . LEU A 1 64 ? -5.373 24.019 -27.507 1.00 0.00 64 LEU A O 18
ATOM 29340 N N . PRO A 1 65 ? -6.442 24.668 -29.362 1.00 0.00 65 PRO A N 18
ATOM 29341 C CA . PRO A 1 65 ? -5.563 25.813 -29.608 1.00 0.00 65 PRO A CA 18
ATOM 29342 C C . PRO A 1 65 ? -5.619 26.790 -28.423 1.00 0.00 65 PRO A C 18
ATOM 29343 O O . PRO A 1 65 ? -6.631 27.471 -28.261 1.00 0.00 65 PRO A O 18
ATOM 29354 N N . PRO A 1 66 ? -4.576 26.877 -27.573 1.00 0.00 66 PRO A N 18
ATOM 29355 C CA . PRO A 1 66 ? -4.576 27.749 -26.410 1.00 0.00 66 PRO A CA 18
ATOM 29356 C C . PRO A 1 66 ? -4.163 29.173 -26.792 1.00 0.00 66 PRO A C 18
ATOM 29357 O O . PRO A 1 66 ? -3.044 29.358 -27.260 1.00 0.00 66 PRO A O 18
ATOM 29368 N N . PRO A 1 67 ? -5.000 30.205 -26.582 1.00 0.00 67 PRO A N 18
ATOM 29369 C CA . PRO A 1 67 ? -4.597 31.578 -26.868 1.00 0.00 67 PRO A CA 18
ATOM 29370 C C . PRO A 1 67 ? -3.439 31.941 -25.929 1.00 0.00 67 PRO A C 18
ATOM 29371 O O . PRO A 1 67 ? -2.552 32.713 -26.280 1.00 0.00 67 PRO A O 18
ATOM 29382 N N . VAL A 1 68 ? -3.448 31.333 -24.739 1.00 0.00 68 VAL A N 18
ATOM 29383 C CA . VAL A 1 68 ? -2.442 31.459 -23.702 1.00 0.00 68 VAL A CA 18
ATOM 29384 C C . VAL A 1 68 ? -1.089 31.060 -24.262 1.00 0.00 68 VAL A C 18
ATOM 29385 O O . VAL A 1 68 ? -0.112 31.748 -24.001 1.00 0.00 68 VAL A O 18
ATOM 29398 N N . PHE A 1 69 ? -1.032 29.964 -25.025 1.00 0.00 69 PHE A N 18
ATOM 29399 C CA . PHE A 1 69 ? 0.213 29.505 -25.641 1.00 0.00 69 PHE A CA 18
ATOM 29400 C C . PHE A 1 69 ? 0.913 30.671 -26.348 1.00 0.00 69 PHE A C 18
ATOM 29401 O O . PHE A 1 69 ? 2.121 30.840 -26.210 1.00 0.00 69 PHE A O 18
ATOM 29418 N N . GLN A 1 70 ? 0.148 31.487 -27.078 1.00 0.00 70 GLN A N 18
ATOM 29419 C CA . GLN A 1 70 ? 0.698 32.641 -27.794 1.00 0.00 70 GLN A CA 18
ATOM 29420 C C . GLN A 1 70 ? 1.307 33.662 -26.824 1.00 0.00 70 GLN A C 18
ATOM 29421 O O . GLN A 1 70 ? 2.298 34.319 -27.143 1.00 0.00 70 GLN A O 18
ATOM 29435 N N . MET A 1 71 ? 0.715 33.787 -25.634 1.00 0.00 71 MET A N 18
ATOM 29436 C CA . MET A 1 71 ? 1.136 34.681 -24.571 1.00 0.00 71 MET A CA 18
ATOM 29437 C C . MET A 1 71 ? 2.292 34.052 -23.797 1.00 0.00 71 MET A C 18
ATOM 29438 O O . MET A 1 71 ? 3.122 34.770 -23.256 1.00 0.00 71 MET A O 18
ATOM 29452 N N . LEU A 1 72 ? 2.397 32.720 -23.767 1.00 0.00 72 LEU A N 18
ATOM 29453 C CA . LEU A 1 72 ? 3.502 32.024 -23.144 1.00 0.00 72 LEU A CA 18
ATOM 29454 C C . LEU A 1 72 ? 4.728 32.376 -23.977 1.00 0.00 72 LEU A C 18
ATOM 29455 O O . LEU A 1 72 ? 5.782 32.708 -23.439 1.00 0.00 72 LEU A O 18
ATOM 29471 N N . LEU A 1 73 ? 4.570 32.329 -25.303 1.00 0.00 73 LEU A N 18
ATOM 29472 C CA . LEU A 1 73 ? 5.673 32.656 -26.196 1.00 0.00 73 LEU A CA 18
ATOM 29473 C C . LEU A 1 73 ? 6.132 34.099 -26.069 1.00 0.00 73 LEU A C 18
ATOM 29474 O O . LEU A 1 73 ? 7.293 34.398 -26.339 1.00 0.00 73 LEU A O 18
ATOM 29490 N N . THR A 1 74 ? 5.220 34.981 -25.670 1.00 0.00 74 THR A N 18
ATOM 29491 C CA . THR A 1 74 ? 5.503 36.394 -25.498 1.00 0.00 74 THR A CA 18
ATOM 29492 C C . THR A 1 74 ? 5.988 36.669 -24.073 1.00 0.00 74 THR A C 18
ATOM 29493 O O . THR A 1 74 ? 6.694 37.651 -23.853 1.00 0.00 74 THR A O 18
ATOM 29504 N N . LYS A 1 75 ? 5.634 35.808 -23.106 1.00 0.00 75 LYS A N 18
ATOM 29505 C CA . LYS A 1 75 ? 6.060 35.979 -21.724 1.00 0.00 75 LYS A CA 18
ATOM 29506 C C . LYS A 1 75 ? 7.509 35.535 -21.534 1.00 0.00 75 LYS A C 18
ATOM 29507 O O . LYS A 1 75 ? 8.223 36.135 -20.732 1.00 0.00 75 LYS A O 18
ATOM 29526 N N . LEU A 1 76 ? 7.937 34.492 -22.258 1.00 0.00 76 LEU A N 18
ATOM 29527 C CA . LEU A 1 76 ? 9.294 33.961 -22.195 1.00 0.00 76 LEU A CA 18
ATOM 29528 C C . LEU A 1 76 ? 10.335 35.081 -22.407 1.00 0.00 76 LEU A C 18
ATOM 29529 O O . LEU A 1 76 ? 11.061 35.399 -21.465 1.00 0.00 76 LEU A O 18
ATOM 29545 N N . PRO A 1 77 ? 10.429 35.707 -23.591 1.00 0.00 77 PRO A N 18
ATOM 29546 C CA . PRO A 1 77 ? 11.348 36.803 -23.855 1.00 0.00 77 PRO A CA 18
ATOM 29547 C C . PRO A 1 77 ? 10.713 38.117 -23.371 1.00 0.00 77 PRO A C 18
ATOM 29548 O O . PRO A 1 77 ? 9.683 38.113 -22.701 1.00 0.00 77 PRO A O 18
ATOM 29559 N N . THR A 1 78 ? 11.324 39.256 -23.716 1.00 0.00 78 THR A N 18
ATOM 29560 C CA . THR A 1 78 ? 10.861 40.583 -23.356 1.00 0.00 78 THR A CA 18
ATOM 29561 C C . THR A 1 78 ? 11.430 41.596 -24.356 1.00 0.00 78 THR A C 18
ATOM 29562 O O . THR A 1 78 ? 10.698 42.411 -24.913 1.00 0.00 78 THR A O 18
ATOM 29573 N N . ILE A 1 79 ? 12.748 41.540 -24.585 1.00 0.00 79 ILE A N 18
ATOM 29574 C CA . ILE A 1 79 ? 13.461 42.429 -25.494 1.00 0.00 79 ILE A CA 18
ATOM 29575 C C . ILE A 1 79 ? 12.890 42.297 -26.900 1.00 0.00 79 ILE A C 18
ATOM 29576 O O . ILE A 1 79 ? 12.684 43.294 -27.588 1.00 0.00 79 ILE A O 18
ATOM 29592 N N . SER A 1 80 ? 12.634 41.053 -27.311 1.00 0.00 80 SER A N 18
ATOM 29593 C CA . SER A 1 80 ? 12.079 40.746 -28.623 1.00 0.00 80 SER A CA 18
ATOM 29594 C C . SER A 1 80 ? 10.831 41.588 -28.898 1.00 0.00 80 SER A C 18
ATOM 29595 O O . SER A 1 80 ? 10.704 42.176 -29.972 1.00 0.00 80 SER A O 18
ATOM 29603 N N . GLN A 1 81 ? 9.931 41.653 -27.910 1.00 0.00 81 GLN A N 18
ATOM 29604 C CA . GLN A 1 81 ? 8.695 42.418 -27.970 1.00 0.00 81 GLN A CA 18
ATOM 29605 C C . GLN A 1 81 ? 9.004 43.866 -28.360 1.00 0.00 81 GLN A C 18
ATOM 29606 O O . GLN A 1 81 ? 8.358 44.444 -29.236 1.00 0.00 81 GLN A O 18
ATOM 29620 N N . ARG A 1 82 ? 10.012 44.432 -27.692 1.00 0.00 82 ARG A N 18
ATOM 29621 C CA . ARG A 1 82 ? 10.449 45.803 -27.913 1.00 0.00 82 ARG A CA 18
ATOM 29622 C C . ARG A 1 82 ? 10.930 46.029 -29.350 1.00 0.00 82 ARG A C 18
ATOM 29623 O O . ARG A 1 82 ? 10.566 47.041 -29.946 1.00 0.00 82 ARG A O 18
ATOM 29644 N N . ILE A 1 83 ? 11.742 45.119 -29.914 1.00 0.00 83 ILE A N 18
ATOM 29645 C CA . ILE A 1 83 ? 12.249 45.303 -31.271 1.00 0.00 83 ILE A CA 18
ATOM 29646 C C . ILE A 1 83 ? 11.081 45.283 -32.245 1.00 0.00 83 ILE A C 18
ATOM 29647 O O . ILE A 1 83 ? 10.954 46.181 -33.071 1.00 0.00 83 ILE A O 18
ATOM 29663 N N . VAL A 1 84 ? 10.240 44.247 -32.143 1.00 0.00 84 VAL A N 18
ATOM 29664 C CA . VAL A 1 84 ? 9.082 44.091 -33.021 1.00 0.00 84 VAL A CA 18
ATOM 29665 C C . VAL A 1 84 ? 8.223 45.353 -33.035 1.00 0.00 84 VAL A C 18
ATOM 29666 O O . VAL A 1 84 ? 7.759 45.773 -34.097 1.00 0.00 84 VAL A O 18
ATOM 29679 N N . SER A 1 85 ? 8.039 45.977 -31.871 1.00 0.00 85 SER A N 18
ATOM 29680 C CA . SER A 1 85 ? 7.276 47.206 -31.720 1.00 0.00 85 SER A CA 18
ATOM 29681 C C . SER A 1 85 ? 8.050 48.439 -32.211 1.00 0.00 85 SER A C 18
ATOM 29682 O O . SER A 1 85 ? 8.026 49.484 -31.563 1.00 0.00 85 SER A O 18
ATOM 29690 N N . ALA A 1 86 ? 8.728 48.321 -33.358 1.00 0.00 86 ALA A N 18
ATOM 29691 C CA . ALA A 1 86 ? 9.521 49.365 -33.989 1.00 0.00 86 ALA A CA 18
ATOM 29692 C C . ALA A 1 86 ? 10.002 48.904 -35.366 1.00 0.00 86 ALA A C 18
ATOM 29693 O O . ALA A 1 86 ? 9.869 49.650 -36.334 1.00 0.00 86 ALA A O 18
ATOM 29700 N N . GLN A 1 87 ? 10.552 47.681 -35.432 1.00 0.00 87 GLN A N 18
ATOM 29701 C CA . GLN A 1 87 ? 11.101 46.999 -36.609 1.00 0.00 87 GLN A CA 18
ATOM 29702 C C . GLN A 1 87 ? 10.417 47.410 -37.904 1.00 0.00 87 GLN A C 18
ATOM 29703 O O . GLN A 1 87 ? 11.038 47.888 -38.849 1.00 0.00 87 GLN A O 18
ATOM 29717 N N . SER A 1 88 ? 9.111 47.212 -37.878 1.00 0.00 88 SER A N 18
ATOM 29718 C CA . SER A 1 88 ? 8.169 47.541 -38.932 1.00 0.00 88 SER A CA 18
ATOM 29719 C C . SER A 1 88 ? 6.953 48.202 -38.282 1.00 0.00 88 SER A C 18
ATOM 29720 O O . SER A 1 88 ? 5.817 47.849 -38.571 1.00 0.00 88 SER A O 18
ATOM 29728 N N . LEU A 1 89 ? 7.221 49.162 -37.386 1.00 0.00 89 LEU A N 18
ATOM 29729 C CA . LEU A 1 89 ? 6.273 49.957 -36.614 1.00 0.00 89 LEU A CA 18
ATOM 29730 C C . LEU A 1 89 ? 5.052 49.169 -36.135 1.00 0.00 89 LEU A C 18
ATOM 29731 O O . LEU A 1 89 ? 3.915 49.635 -36.190 1.00 0.00 89 LEU A O 18
ATOM 29747 N N . GLY A 1 90 ? 5.317 47.959 -35.638 1.00 0.00 90 GLY A N 18
ATOM 29748 C CA . GLY A 1 90 ? 4.302 47.059 -35.120 1.00 0.00 90 GLY A CA 18
ATOM 29749 C C . GLY A 1 90 ? 3.646 46.259 -36.243 1.00 0.00 90 GLY A C 18
ATOM 29750 O O . GLY A 1 90 ? 3.998 45.097 -36.441 1.00 0.00 90 GLY A O 18
ATOM 29754 N N . GLU A 1 91 ? 2.692 46.865 -36.964 1.00 0.00 91 GLU A N 18
ATOM 29755 C CA . GLU A 1 91 ? 1.989 46.185 -38.052 1.00 0.00 91 GLU A CA 18
ATOM 29756 C C . GLU A 1 91 ? 2.845 46.257 -39.323 1.00 0.00 91 GLU A C 18
ATOM 29757 O O . GLU A 1 91 ? 3.354 47.327 -39.645 1.00 0.00 91 GLU A O 18
ATOM 29769 N N . ASP A 1 92 ? 3.014 45.137 -40.036 1.00 0.00 92 ASP A N 18
ATOM 29770 C CA . ASP A 1 92 ? 3.848 45.078 -41.236 1.00 0.00 92 ASP A CA 18
ATOM 29771 C C . ASP A 1 92 ? 3.094 45.575 -42.476 1.00 0.00 92 ASP A C 18
ATOM 29772 O O . ASP A 1 92 ? 1.863 45.575 -42.485 1.00 0.00 92 ASP A O 18
ATOM 29781 N N . ASP A 1 93 ? 3.816 46.006 -43.524 1.00 0.00 93 ASP A N 18
ATOM 29782 C CA . ASP A 1 93 ? 3.220 46.508 -44.759 1.00 0.00 93 ASP A CA 18
ATOM 29783 C C . ASP A 1 93 ? 3.084 45.392 -45.800 1.00 0.00 93 ASP A C 18
ATOM 29784 O O . ASP A 1 93 ? 3.365 44.228 -45.520 1.00 0.00 93 ASP A O 18
ATOM 29793 N N . VAL A 1 94 ? 2.644 45.759 -47.009 1.00 0.00 94 VAL A N 18
ATOM 29794 C CA . VAL A 1 94 ? 2.456 44.863 -48.139 1.00 0.00 94 VAL A CA 18
ATOM 29795 C C . VAL A 1 94 ? 2.851 45.630 -49.402 1.00 0.00 94 VAL A C 18
ATOM 29796 O O . VAL A 1 94 ? 2.445 46.780 -49.567 1.00 0.00 94 VAL A O 18
ATOM 29809 N N . GLU A 1 95 ? 3.632 44.988 -50.276 1.00 0.00 95 GLU A N 18
ATOM 29810 C CA . GLU A 1 95 ? 4.088 45.553 -51.536 1.00 0.00 95 GLU A CA 18
ATOM 29811 C C . GLU A 1 95 ? 3.014 45.306 -52.599 1.00 0.00 95 GLU A C 18
ATOM 29812 O O . GLU A 1 95 ? 2.491 46.317 -53.119 1.00 0.00 95 GLU A O 18
ATOM 29825 N N . GLY B 2 1 ? -16.231 16.180 -17.775 1.00 0.00 1 GLY B N 18
ATOM 29826 C CA . GLY B 2 1 ? -15.107 15.427 -18.361 1.00 0.00 1 GLY B CA 18
ATOM 29827 C C . GLY B 2 1 ? -13.774 15.940 -17.820 1.00 0.00 1 GLY B C 18
ATOM 29828 O O . GLY B 2 1 ? -13.774 16.893 -17.042 1.00 0.00 1 GLY B O 18
ATOM 29834 N N . PRO B 2 2 ? -12.647 15.328 -18.213 1.00 0.00 2 PRO B N 18
ATOM 29835 C CA . PRO B 2 2 ? -11.324 15.733 -17.767 1.00 0.00 2 PRO B CA 18
ATOM 29836 C C . PRO B 2 2 ? -10.930 17.059 -18.419 1.00 0.00 2 PRO B C 18
ATOM 29837 O O . PRO B 2 2 ? -11.450 17.419 -19.475 1.00 0.00 2 PRO B O 18
ATOM 29848 N N . ARG B 2 3 ? -10.005 17.789 -17.788 1.00 0.00 3 ARG B N 18
ATOM 29849 C CA . ARG B 2 3 ? -9.534 19.069 -18.289 1.00 0.00 3 ARG B CA 18
ATOM 29850 C C . ARG B 2 3 ? -8.410 18.823 -19.290 1.00 0.00 3 ARG B C 18
ATOM 29851 O O . ARG B 2 3 ? -7.248 19.071 -18.982 1.00 0.00 3 ARG B O 18
ATOM 29872 N N . LEU B 2 4 ? -8.785 18.334 -20.479 1.00 0.00 4 LEU B N 18
ATOM 29873 C CA . LEU B 2 4 ? -7.900 18.023 -21.597 1.00 0.00 4 LEU B CA 18
ATOM 29874 C C . LEU B 2 4 ? -6.978 16.846 -21.281 1.00 0.00 4 LEU B C 18
ATOM 29875 O O . LEU B 2 4 ? -6.101 16.919 -20.423 1.00 0.00 4 LEU B O 18
ATOM 29891 N N . SER B 2 5 ? -7.173 15.750 -22.017 1.00 0.00 5 SER B N 18
ATOM 29892 C CA . SER B 2 5 ? -6.366 14.541 -21.917 1.00 0.00 5 SER B CA 18
ATOM 29893 C C . SER B 2 5 ? -6.587 13.635 -23.133 1.00 0.00 5 SER B C 18
ATOM 29894 O O . SER B 2 5 ? -6.329 12.434 -23.066 1.00 0.00 5 SER B O 18
ATOM 29902 N N . ARG B 2 6 ? -7.036 14.199 -24.264 1.00 0.00 6 ARG B N 18
ATOM 29903 C CA . ARG B 2 6 ? -7.279 13.462 -25.500 1.00 0.00 6 ARG B CA 18
ATOM 29904 C C . ARG B 2 6 ? -5.970 13.308 -26.283 1.00 0.00 6 ARG B C 18
ATOM 29905 O O . ARG B 2 6 ? -5.941 13.509 -27.495 1.00 0.00 6 ARG B O 18
ATOM 29926 N N . LEU B 2 7 ? -4.890 12.958 -25.576 1.00 0.00 7 LEU B N 18
ATOM 29927 C CA . LEU B 2 7 ? -3.551 12.769 -26.106 1.00 0.00 7 LEU B CA 18
ATOM 29928 C C . LEU B 2 7 ? -2.630 12.185 -25.048 1.00 0.00 7 LEU B C 18
ATOM 29929 O O . LEU B 2 7 ? -1.856 11.299 -25.370 1.00 0.00 7 LEU B O 18
ATOM 29945 N N . LEU B 2 8 ? -2.690 12.664 -23.802 1.00 0.00 8 LEU B N 18
ATOM 29946 C CA . LEU B 2 8 ? -1.785 12.246 -22.739 1.00 0.00 8 LEU B CA 18
ATOM 29947 C C . LEU B 2 8 ? -1.779 10.745 -22.440 1.00 0.00 8 LEU B C 18
ATOM 29948 O O . LEU B 2 8 ? -0.835 10.259 -21.824 1.00 0.00 8 LEU B O 18
ATOM 29964 N N . SER B 2 9 ? -2.781 9.992 -22.909 1.00 0.00 9 SER B N 18
ATOM 29965 C CA . SER B 2 9 ? -2.812 8.543 -22.759 1.00 0.00 9 SER B CA 18
ATOM 29966 C C . SER B 2 9 ? -1.676 7.887 -23.569 1.00 0.00 9 SER B C 18
ATOM 29967 O O . SER B 2 9 ? -1.362 6.718 -23.356 1.00 0.00 9 SER B O 18
ATOM 29975 N N . TYR B 2 10 ? -1.070 8.639 -24.499 1.00 0.00 10 TYR B N 18
ATOM 29976 C CA . TYR B 2 10 ? 0.019 8.235 -25.379 1.00 0.00 10 TYR B CA 18
ATOM 29977 C C . TYR B 2 10 ? 1.371 8.060 -24.677 1.00 0.00 10 TYR B C 18
ATOM 29978 O O . TYR B 2 10 ? 2.354 7.728 -25.339 1.00 0.00 10 TYR B O 18
ATOM 29996 N N . ALA B 2 11 ? 1.444 8.321 -23.368 1.00 0.00 11 ALA B N 18
ATOM 29997 C CA . ALA B 2 11 ? 2.674 8.280 -22.601 1.00 0.00 11 ALA B CA 18
ATOM 29998 C C . ALA B 2 11 ? 2.360 7.996 -21.133 1.00 0.00 11 ALA B C 18
ATOM 29999 O O . ALA B 2 11 ? 3.338 7.841 -20.367 1.00 0.00 11 ALA B O 18
ATOM 30007 N N . ARG A 1 1 ? 2.193 15.629 11.052 1.00 0.00 1 ARG A N 19
ATOM 30008 C CA . ARG A 1 1 ? 2.923 14.382 11.357 1.00 0.00 1 ARG A CA 19
ATOM 30009 C C . ARG A 1 1 ? 3.179 13.547 10.093 1.00 0.00 1 ARG A C 19
ATOM 30010 O O . ARG A 1 1 ? 3.073 12.324 10.122 1.00 0.00 1 ARG A O 19
ATOM 30033 N N . ALA A 1 2 ? 3.518 14.212 8.981 1.00 0.00 2 ALA A N 19
ATOM 30034 C CA . ALA A 1 2 ? 3.799 13.597 7.692 1.00 0.00 2 ALA A CA 19
ATOM 30035 C C . ALA A 1 2 ? 4.431 14.661 6.793 1.00 0.00 2 ALA A C 19
ATOM 30036 O O . ALA A 1 2 ? 4.506 15.825 7.187 1.00 0.00 2 ALA A O 19
ATOM 30043 N N . GLY A 1 3 ? 4.876 14.264 5.597 1.00 0.00 3 GLY A N 19
ATOM 30044 C CA . GLY A 1 3 ? 5.494 15.151 4.624 1.00 0.00 3 GLY A CA 19
ATOM 30045 C C . GLY A 1 3 ? 5.123 14.695 3.217 1.00 0.00 3 GLY A C 19
ATOM 30046 O O . GLY A 1 3 ? 5.336 13.534 2.872 1.00 0.00 3 GLY A O 19
ATOM 30050 N N . LEU A 1 4 ? 4.571 15.609 2.412 1.00 0.00 4 LEU A N 19
ATOM 30051 C CA . LEU A 1 4 ? 4.162 15.366 1.038 1.00 0.00 4 LEU A CA 19
ATOM 30052 C C . LEU A 1 4 ? 4.272 16.658 0.239 1.00 0.00 4 LEU A C 19
ATOM 30053 O O . LEU A 1 4 ? 4.297 17.751 0.803 1.00 0.00 4 LEU A O 19
ATOM 30069 N N . SER A 1 5 ? 4.323 16.501 -1.086 1.00 0.00 5 SER A N 19
ATOM 30070 C CA . SER A 1 5 ? 4.405 17.544 -2.083 1.00 0.00 5 SER A CA 19
ATOM 30071 C C . SER A 1 5 ? 4.399 16.877 -3.457 1.00 0.00 5 SER A C 19
ATOM 30072 O O . SER A 1 5 ? 4.805 15.722 -3.586 1.00 0.00 5 SER A O 19
ATOM 30080 N N . LYS A 1 6 ? 3.936 17.607 -4.476 1.00 0.00 6 LYS A N 19
ATOM 30081 C CA . LYS A 1 6 ? 3.888 17.129 -5.850 1.00 0.00 6 LYS A CA 19
ATOM 30082 C C . LYS A 1 6 ? 5.308 17.035 -6.431 1.00 0.00 6 LYS A C 19
ATOM 30083 O O . LYS A 1 6 ? 6.292 17.267 -5.732 1.00 0.00 6 LYS A O 19
ATOM 30102 N N . LEU A 1 7 ? 5.405 16.696 -7.722 1.00 0.00 7 LEU A N 19
ATOM 30103 C CA . LEU A 1 7 ? 6.632 16.543 -8.468 1.00 0.00 7 LEU A CA 19
ATOM 30104 C C . LEU A 1 7 ? 7.624 15.587 -7.787 1.00 0.00 7 LEU A C 19
ATOM 30105 O O . LEU A 1 7 ? 8.621 16.028 -7.218 1.00 0.00 7 LEU A O 19
ATOM 30121 N N . PRO A 1 8 ? 7.369 14.269 -7.842 1.00 0.00 8 PRO A N 19
ATOM 30122 C CA . PRO A 1 8 ? 8.239 13.262 -7.247 1.00 0.00 8 PRO A CA 19
ATOM 30123 C C . PRO A 1 8 ? 9.519 13.099 -8.080 1.00 0.00 8 PRO A C 19
ATOM 30124 O O . PRO A 1 8 ? 9.817 13.930 -8.938 1.00 0.00 8 PRO A O 19
ATOM 30135 N N . ASP A 1 9 ? 10.283 12.031 -7.818 1.00 0.00 9 ASP A N 19
ATOM 30136 C CA . ASP A 1 9 ? 11.546 11.715 -8.474 1.00 0.00 9 ASP A CA 19
ATOM 30137 C C . ASP A 1 9 ? 11.504 11.880 -10.001 1.00 0.00 9 ASP A C 19
ATOM 30138 O O . ASP A 1 9 ? 10.477 11.638 -10.631 1.00 0.00 9 ASP A O 19
ATOM 30147 N N . LEU A 1 10 ? 12.640 12.285 -10.587 1.00 0.00 10 LEU A N 19
ATOM 30148 C CA . LEU A 1 10 ? 12.846 12.501 -12.014 1.00 0.00 10 LEU A CA 19
ATOM 30149 C C . LEU A 1 10 ? 13.478 11.258 -12.633 1.00 0.00 10 LEU A C 19
ATOM 30150 O O . LEU A 1 10 ? 13.421 11.082 -13.848 1.00 0.00 10 LEU A O 19
ATOM 30166 N N . LYS A 1 11 ? 14.055 10.380 -11.801 1.00 0.00 11 LYS A N 19
ATOM 30167 C CA . LYS A 1 11 ? 14.613 9.118 -12.257 1.00 0.00 11 LYS A CA 19
ATOM 30168 C C . LYS A 1 11 ? 13.436 8.304 -12.797 1.00 0.00 11 LYS A C 19
ATOM 30169 O O . LYS A 1 11 ? 13.570 7.630 -13.816 1.00 0.00 11 LYS A O 19
ATOM 30188 N N . ASP A 1 12 ? 12.279 8.402 -12.126 1.00 0.00 12 ASP A N 19
ATOM 30189 C CA . ASP A 1 12 ? 11.062 7.738 -12.557 1.00 0.00 12 ASP A CA 19
ATOM 30190 C C . ASP A 1 12 ? 10.324 8.699 -13.480 1.00 0.00 12 ASP A C 19
ATOM 30191 O O . ASP A 1 12 ? 10.226 9.893 -13.200 1.00 0.00 12 ASP A O 19
ATOM 30200 N N . ALA A 1 13 ? 9.814 8.162 -14.584 1.00 0.00 13 ALA A N 19
ATOM 30201 C CA . ALA A 1 13 ? 9.079 8.918 -15.585 1.00 0.00 13 ALA A CA 19
ATOM 30202 C C . ALA A 1 13 ? 7.595 8.924 -15.275 1.00 0.00 13 ALA A C 19
ATOM 30203 O O . ALA A 1 13 ? 6.954 9.964 -15.341 1.00 0.00 13 ALA A O 19
ATOM 30210 N N . GLU A 1 14 ? 7.059 7.756 -14.934 1.00 0.00 14 GLU A N 19
ATOM 30211 C CA . GLU A 1 14 ? 5.664 7.518 -14.599 1.00 0.00 14 GLU A CA 19
ATOM 30212 C C . GLU A 1 14 ? 5.220 8.464 -13.481 1.00 0.00 14 GLU A C 19
ATOM 30213 O O . GLU A 1 14 ? 4.161 9.086 -13.554 1.00 0.00 14 GLU A O 19
ATOM 30225 N N . ALA A 1 15 ? 6.053 8.576 -12.443 1.00 0.00 15 ALA A N 19
ATOM 30226 C CA . ALA A 1 15 ? 5.829 9.433 -11.287 1.00 0.00 15 ALA A CA 19
ATOM 30227 C C . ALA A 1 15 ? 5.724 10.899 -11.702 1.00 0.00 15 ALA A C 19
ATOM 30228 O O . ALA A 1 15 ? 4.987 11.675 -11.097 1.00 0.00 15 ALA A O 19
ATOM 30235 N N . VAL A 1 16 ? 6.479 11.256 -12.742 1.00 0.00 16 VAL A N 19
ATOM 30236 C CA . VAL A 1 16 ? 6.545 12.597 -13.303 1.00 0.00 16 VAL A CA 19
ATOM 30237 C C . VAL A 1 16 ? 5.392 12.770 -14.280 1.00 0.00 16 VAL A C 19
ATOM 30238 O O . VAL A 1 16 ? 4.900 13.881 -14.429 1.00 0.00 16 VAL A O 19
ATOM 30251 N N . GLN A 1 17 ? 4.949 11.685 -14.930 1.00 0.00 17 GLN A N 19
ATOM 30252 C CA . GLN A 1 17 ? 3.840 11.718 -15.867 1.00 0.00 17 GLN A CA 19
ATOM 30253 C C . GLN A 1 17 ? 2.596 12.160 -15.117 1.00 0.00 17 GLN A C 19
ATOM 30254 O O . GLN A 1 17 ? 1.831 12.971 -15.631 1.00 0.00 17 GLN A O 19
ATOM 30268 N N . LYS A 1 18 ? 2.417 11.627 -13.900 1.00 0.00 18 LYS A N 19
ATOM 30269 C CA . LYS A 1 18 ? 1.265 11.970 -13.075 1.00 0.00 18 LYS A CA 19
ATOM 30270 C C . LYS A 1 18 ? 1.216 13.481 -12.838 1.00 0.00 18 LYS A C 19
ATOM 30271 O O . LYS A 1 18 ? 0.226 14.132 -13.165 1.00 0.00 18 LYS A O 19
ATOM 30290 N N . PHE A 1 19 ? 2.293 14.031 -12.274 1.00 0.00 19 PHE A N 19
ATOM 30291 C CA . PHE A 1 19 ? 2.407 15.453 -11.982 1.00 0.00 19 PHE A CA 19
ATOM 30292 C C . PHE A 1 19 ? 2.318 16.309 -13.253 1.00 0.00 19 PHE A C 19
ATOM 30293 O O . PHE A 1 19 ? 1.657 17.343 -13.262 1.00 0.00 19 PHE A O 19
ATOM 30310 N N . PHE A 1 20 ? 3.009 15.891 -14.317 1.00 0.00 20 PHE A N 19
ATOM 30311 C CA . PHE A 1 20 ? 3.064 16.617 -15.582 1.00 0.00 20 PHE A CA 19
ATOM 30312 C C . PHE A 1 20 ? 1.629 16.832 -16.060 1.00 0.00 20 PHE A C 19
ATOM 30313 O O . PHE A 1 20 ? 1.226 17.956 -16.358 1.00 0.00 20 PHE A O 19
ATOM 30330 N N . LEU A 1 21 ? 0.850 15.743 -16.089 1.00 0.00 21 LEU A N 19
ATOM 30331 C CA . LEU A 1 21 ? -0.556 15.777 -16.450 1.00 0.00 21 LEU A CA 19
ATOM 30332 C C . LEU A 1 21 ? -1.325 16.630 -15.451 1.00 0.00 21 LEU A C 19
ATOM 30333 O O . LEU A 1 21 ? -2.166 17.422 -15.867 1.00 0.00 21 LEU A O 19
ATOM 30349 N N . GLU A 1 22 ? -1.037 16.500 -14.151 1.00 0.00 22 GLU A N 19
ATOM 30350 C CA . GLU A 1 22 ? -1.710 17.314 -13.148 1.00 0.00 22 GLU A CA 19
ATOM 30351 C C . GLU A 1 22 ? -1.529 18.801 -13.474 1.00 0.00 22 GLU A C 19
ATOM 30352 O O . GLU A 1 22 ? -2.443 19.575 -13.225 1.00 0.00 22 GLU A O 19
ATOM 30364 N N . GLU A 1 23 ? -0.380 19.200 -14.041 1.00 0.00 23 GLU A N 19
ATOM 30365 C CA . GLU A 1 23 ? -0.083 20.581 -14.397 1.00 0.00 23 GLU A CA 19
ATOM 30366 C C . GLU A 1 23 ? -0.769 20.959 -15.711 1.00 0.00 23 GLU A C 19
ATOM 30367 O O . GLU A 1 23 ? -1.364 22.029 -15.798 1.00 0.00 23 GLU A O 19
ATOM 30379 N N . ILE A 1 24 ? -0.717 20.070 -16.716 1.00 0.00 24 ILE A N 19
ATOM 30380 C CA . ILE A 1 24 ? -1.395 20.255 -18.010 1.00 0.00 24 ILE A CA 19
ATOM 30381 C C . ILE A 1 24 ? -2.878 20.576 -17.701 1.00 0.00 24 ILE A C 19
ATOM 30382 O O . ILE A 1 24 ? -3.449 21.546 -18.212 1.00 0.00 24 ILE A O 19
ATOM 30398 N N . GLN A 1 25 ? -3.490 19.750 -16.838 1.00 0.00 25 GLN A N 19
ATOM 30399 C CA . GLN A 1 25 ? -4.891 19.871 -16.446 1.00 0.00 25 GLN A CA 19
ATOM 30400 C C . GLN A 1 25 ? -5.149 21.063 -15.525 1.00 0.00 25 GLN A C 19
ATOM 30401 O O . GLN A 1 25 ? -6.036 21.865 -15.804 1.00 0.00 25 GLN A O 19
ATOM 30415 N N . LEU A 1 26 ? -4.383 21.183 -14.439 1.00 0.00 26 LEU A N 19
ATOM 30416 C CA . LEU A 1 26 ? -4.490 22.275 -13.461 1.00 0.00 26 LEU A CA 19
ATOM 30417 C C . LEU A 1 26 ? -4.461 23.606 -14.202 1.00 0.00 26 LEU A C 19
ATOM 30418 O O . LEU A 1 26 ? -5.341 24.441 -13.996 1.00 0.00 26 LEU A O 19
ATOM 30434 N N . GLY A 1 27 ? -3.468 23.794 -15.077 1.00 0.00 27 GLY A N 19
ATOM 30435 C CA . GLY A 1 27 ? -3.339 24.999 -15.878 1.00 0.00 27 GLY A CA 19
ATOM 30436 C C . GLY A 1 27 ? -4.600 25.176 -16.699 1.00 0.00 27 GLY A C 19
ATOM 30437 O O . GLY A 1 27 ? -5.335 26.123 -16.444 1.00 0.00 27 GLY A O 19
ATOM 30441 N N . GLU A 1 28 ? -4.868 24.288 -17.664 1.00 0.00 28 GLU A N 19
ATOM 30442 C CA . GLU A 1 28 ? -6.077 24.420 -18.484 1.00 0.00 28 GLU A CA 19
ATOM 30443 C C . GLU A 1 28 ? -7.362 24.711 -17.685 1.00 0.00 28 GLU A C 19
ATOM 30444 O O . GLU A 1 28 ? -8.213 25.465 -18.152 1.00 0.00 28 GLU A O 19
ATOM 30456 N N . GLU A 1 29 ? -7.493 24.162 -16.474 1.00 0.00 29 GLU A N 19
ATOM 30457 C CA . GLU A 1 29 ? -8.635 24.410 -15.594 1.00 0.00 29 GLU A CA 19
ATOM 30458 C C . GLU A 1 29 ? -8.576 25.845 -15.053 1.00 0.00 29 GLU A C 19
ATOM 30459 O O . GLU A 1 29 ? -9.581 26.549 -15.051 1.00 0.00 29 GLU A O 19
ATOM 30471 N N . LEU A 1 30 ? -7.409 26.317 -14.605 1.00 0.00 30 LEU A N 19
ATOM 30472 C CA . LEU A 1 30 ? -7.273 27.689 -14.130 1.00 0.00 30 LEU A CA 19
ATOM 30473 C C . LEU A 1 30 ? -7.594 28.651 -15.274 1.00 0.00 30 LEU A C 19
ATOM 30474 O O . LEU A 1 30 ? -8.241 29.676 -15.068 1.00 0.00 30 LEU A O 19
ATOM 30490 N N . LEU A 1 31 ? -7.168 28.317 -16.492 1.00 0.00 31 LEU A N 19
ATOM 30491 C CA . LEU A 1 31 ? -7.451 29.127 -17.674 1.00 0.00 31 LEU A CA 19
ATOM 30492 C C . LEU A 1 31 ? -8.934 29.049 -17.990 1.00 0.00 31 LEU A C 19
ATOM 30493 O O . LEU A 1 31 ? -9.507 30.018 -18.485 1.00 0.00 31 LEU A O 19
ATOM 30509 N N . ALA A 1 32 ? -9.565 27.927 -17.635 1.00 0.00 32 ALA A N 19
ATOM 30510 C CA . ALA A 1 32 ? -11.004 27.778 -17.754 1.00 0.00 32 ALA A CA 19
ATOM 30511 C C . ALA A 1 32 ? -11.704 28.813 -16.860 1.00 0.00 32 ALA A C 19
ATOM 30512 O O . ALA A 1 32 ? -12.868 29.131 -17.091 1.00 0.00 32 ALA A O 19
ATOM 30519 N N . GLN A 1 33 ? -10.981 29.358 -15.865 1.00 0.00 33 GLN A N 19
ATOM 30520 C CA . GLN A 1 33 ? -11.449 30.404 -14.971 1.00 0.00 33 GLN A CA 19
ATOM 30521 C C . GLN A 1 33 ? -11.033 31.740 -15.595 1.00 0.00 33 GLN A C 19
ATOM 30522 O O . GLN A 1 33 ? -11.798 32.701 -15.588 1.00 0.00 33 GLN A O 19
ATOM 30536 N N . GLY A 1 34 ? -9.818 31.763 -16.155 1.00 0.00 34 GLY A N 19
ATOM 30537 C CA . GLY A 1 34 ? -9.209 32.879 -16.858 1.00 0.00 34 GLY A CA 19
ATOM 30538 C C . GLY A 1 34 ? -7.816 33.253 -16.351 1.00 0.00 34 GLY A C 19
ATOM 30539 O O . GLY A 1 34 ? -7.353 34.348 -16.664 1.00 0.00 34 GLY A O 19
ATOM 30543 N N . ASP A 1 35 ? -7.133 32.390 -15.581 1.00 0.00 35 ASP A N 19
ATOM 30544 C CA . ASP A 1 35 ? -5.811 32.748 -15.045 1.00 0.00 35 ASP A CA 19
ATOM 30545 C C . ASP A 1 35 ? -4.634 32.408 -15.979 1.00 0.00 35 ASP A C 19
ATOM 30546 O O . ASP A 1 35 ? -3.678 31.743 -15.589 1.00 0.00 35 ASP A O 19
ATOM 30555 N N . TYR A 1 36 ? -4.701 32.887 -17.225 1.00 0.00 36 TYR A N 19
ATOM 30556 C CA . TYR A 1 36 ? -3.712 32.741 -18.294 1.00 0.00 36 TYR A CA 19
ATOM 30557 C C . TYR A 1 36 ? -2.297 33.072 -17.831 1.00 0.00 36 TYR A C 19
ATOM 30558 O O . TYR A 1 36 ? -1.348 32.385 -18.208 1.00 0.00 36 TYR A O 19
ATOM 30576 N N . GLU A 1 37 ? -2.162 34.105 -17.001 1.00 0.00 37 GLU A N 19
ATOM 30577 C CA . GLU A 1 37 ? -0.878 34.513 -16.449 1.00 0.00 37 GLU A CA 19
ATOM 30578 C C . GLU A 1 37 ? -0.254 33.348 -15.686 1.00 0.00 37 GLU A C 19
ATOM 30579 O O . GLU A 1 37 ? 0.928 33.049 -15.852 1.00 0.00 37 GLU A O 19
ATOM 30591 N N . LYS A 1 38 ? -1.069 32.673 -14.875 1.00 0.00 38 LYS A N 19
ATOM 30592 C CA . LYS A 1 38 ? -0.625 31.505 -14.126 1.00 0.00 38 LYS A CA 19
ATOM 30593 C C . LYS A 1 38 ? -0.449 30.317 -15.066 1.00 0.00 38 LYS A C 19
ATOM 30594 O O . LYS A 1 38 ? 0.452 29.508 -14.857 1.00 0.00 38 LYS A O 19
ATOM 30613 N N . GLY A 1 39 ? -1.276 30.211 -16.112 1.00 0.00 39 GLY A N 19
ATOM 30614 C CA . GLY A 1 39 ? -1.166 29.157 -17.102 1.00 0.00 39 GLY A CA 19
ATOM 30615 C C . GLY A 1 39 ? 0.228 29.101 -17.688 1.00 0.00 39 GLY A C 19
ATOM 30616 O O . GLY A 1 39 ? 0.761 28.017 -17.886 1.00 0.00 39 GLY A O 19
ATOM 30620 N N . VAL A 1 40 ? 0.818 30.266 -17.963 1.00 0.00 40 VAL A N 19
ATOM 30621 C CA . VAL A 1 40 ? 2.158 30.330 -18.520 1.00 0.00 40 VAL A CA 19
ATOM 30622 C C . VAL A 1 40 ? 3.132 29.644 -17.561 1.00 0.00 40 VAL A C 19
ATOM 30623 O O . VAL A 1 40 ? 3.961 28.856 -17.999 1.00 0.00 40 VAL A O 19
ATOM 30636 N N . ASP A 1 41 ? 3.025 29.923 -16.259 1.00 0.00 41 ASP A N 19
ATOM 30637 C CA . ASP A 1 41 ? 3.875 29.340 -15.225 1.00 0.00 41 ASP A CA 19
ATOM 30638 C C . ASP A 1 41 ? 3.667 27.826 -15.133 1.00 0.00 41 ASP A C 19
ATOM 30639 O O . ASP A 1 41 ? 4.613 27.042 -15.205 1.00 0.00 41 ASP A O 19
ATOM 30648 N N . HIS A 1 42 ? 2.414 27.416 -14.964 1.00 0.00 42 HIS A N 19
ATOM 30649 C CA . HIS A 1 42 ? 2.052 26.011 -14.818 1.00 0.00 42 HIS A CA 19
ATOM 30650 C C . HIS A 1 42 ? 2.407 25.216 -16.066 1.00 0.00 42 HIS A C 19
ATOM 30651 O O . HIS A 1 42 ? 2.790 24.051 -15.970 1.00 0.00 42 HIS A O 19
ATOM 30665 N N . LEU A 1 43 ? 2.318 25.842 -17.241 1.00 0.00 43 LEU A N 19
ATOM 30666 C CA . LEU A 1 43 ? 2.702 25.164 -18.459 1.00 0.00 43 LEU A CA 19
ATOM 30667 C C . LEU A 1 43 ? 4.225 25.103 -18.440 1.00 0.00 43 LEU A C 19
ATOM 30668 O O . LEU A 1 43 ? 4.780 24.047 -18.720 1.00 0.00 43 LEU A O 19
ATOM 30684 N N . THR A 1 44 ? 4.905 26.207 -18.080 1.00 0.00 44 THR A N 19
ATOM 30685 C CA . THR A 1 44 ? 6.368 26.236 -18.014 1.00 0.00 44 THR A CA 19
ATOM 30686 C C . THR A 1 44 ? 6.894 25.044 -17.200 1.00 0.00 44 THR A C 19
ATOM 30687 O O . THR A 1 44 ? 7.901 24.433 -17.553 1.00 0.00 44 THR A O 19
ATOM 30698 N N . ASN A 1 45 ? 6.184 24.707 -16.120 1.00 0.00 45 ASN A N 19
ATOM 30699 C CA . ASN A 1 45 ? 6.529 23.580 -15.256 1.00 0.00 45 ASN A CA 19
ATOM 30700 C C . ASN A 1 45 ? 6.439 22.275 -16.056 1.00 0.00 45 ASN A C 19
ATOM 30701 O O . ASN A 1 45 ? 7.349 21.441 -16.015 1.00 0.00 45 ASN A O 19
ATOM 30712 N N . ALA A 1 46 ? 5.344 22.110 -16.806 1.00 0.00 46 ALA A N 19
ATOM 30713 C CA . ALA A 1 46 ? 5.135 20.939 -17.641 1.00 0.00 46 ALA A CA 19
ATOM 30714 C C . ALA A 1 46 ? 6.340 20.781 -18.587 1.00 0.00 46 ALA A C 19
ATOM 30715 O O . ALA A 1 46 ? 6.907 19.695 -18.700 1.00 0.00 46 ALA A O 19
ATOM 30722 N N . ILE A 1 47 ? 6.771 21.872 -19.239 1.00 0.00 47 ILE A N 19
ATOM 30723 C CA . ILE A 1 47 ? 7.941 21.846 -20.121 1.00 0.00 47 ILE A CA 19
ATOM 30724 C C . ILE A 1 47 ? 9.218 21.509 -19.351 1.00 0.00 47 ILE A C 19
ATOM 30725 O O . ILE A 1 47 ? 10.108 20.852 -19.886 1.00 0.00 47 ILE A O 19
ATOM 30741 N N . ALA A 1 48 ? 9.316 21.980 -18.109 1.00 0.00 48 ALA A N 19
ATOM 30742 C CA . ALA A 1 48 ? 10.486 21.804 -17.265 1.00 0.00 48 ALA A CA 19
ATOM 30743 C C . ALA A 1 48 ? 10.719 20.340 -16.953 1.00 0.00 48 ALA A C 19
ATOM 30744 O O . ALA A 1 48 ? 11.865 19.922 -16.805 1.00 0.00 48 ALA A O 19
ATOM 30751 N N . VAL A 1 49 ? 9.635 19.565 -16.873 1.00 0.00 49 VAL A N 19
ATOM 30752 C CA . VAL A 1 49 ? 9.739 18.147 -16.591 1.00 0.00 49 VAL A CA 19
ATOM 30753 C C . VAL A 1 49 ? 9.638 17.311 -17.867 1.00 0.00 49 VAL A C 19
ATOM 30754 O O . VAL A 1 49 ? 10.015 16.141 -17.843 1.00 0.00 49 VAL A O 19
ATOM 30767 N N . CYS A 1 50 ? 9.148 17.887 -18.973 1.00 0.00 50 CYS A N 19
ATOM 30768 C CA . CYS A 1 50 ? 9.032 17.154 -20.230 1.00 0.00 50 CYS A CA 19
ATOM 30769 C C . CYS A 1 50 ? 10.329 17.250 -21.033 1.00 0.00 50 CYS A C 19
ATOM 30770 O O . CYS A 1 50 ? 10.868 16.231 -21.457 1.00 0.00 50 CYS A O 19
ATOM 30778 N N . GLY A 1 51 ? 10.835 18.470 -21.250 1.00 0.00 51 GLY A N 19
ATOM 30779 C CA . GLY A 1 51 ? 12.065 18.700 -22.000 1.00 0.00 51 GLY A CA 19
ATOM 30780 C C . GLY A 1 51 ? 11.862 18.645 -23.518 1.00 0.00 51 GLY A C 19
ATOM 30781 O O . GLY A 1 51 ? 12.821 18.788 -24.272 1.00 0.00 51 GLY A O 19
ATOM 30785 N N . GLN A 1 52 ? 10.618 18.455 -23.967 1.00 0.00 52 GLN A N 19
ATOM 30786 C CA . GLN A 1 52 ? 10.222 18.395 -25.370 1.00 0.00 52 GLN A CA 19
ATOM 30787 C C . GLN A 1 52 ? 9.008 19.315 -25.502 1.00 0.00 52 GLN A C 19
ATOM 30788 O O . GLN A 1 52 ? 7.903 18.839 -25.770 1.00 0.00 52 GLN A O 19
ATOM 30802 N N . PRO A 1 53 ? 9.186 20.636 -25.300 1.00 0.00 53 PRO A N 19
ATOM 30803 C CA . PRO A 1 53 ? 8.090 21.580 -25.375 1.00 0.00 53 PRO A CA 19
ATOM 30804 C C . PRO A 1 53 ? 7.326 21.501 -26.687 1.00 0.00 53 PRO A C 19
ATOM 30805 O O . PRO A 1 53 ? 6.120 21.333 -26.680 1.00 0.00 53 PRO A O 19
ATOM 30816 N N . GLN A 1 54 ? 8.036 21.647 -27.799 1.00 0.00 54 GLN A N 19
ATOM 30817 C CA . GLN A 1 54 ? 7.489 21.687 -29.150 1.00 0.00 54 GLN A CA 19
ATOM 30818 C C . GLN A 1 54 ? 6.592 20.500 -29.494 1.00 0.00 54 GLN A C 19
ATOM 30819 O O . GLN A 1 54 ? 5.535 20.701 -30.092 1.00 0.00 54 GLN A O 19
ATOM 30833 N N . GLN A 1 55 ? 6.974 19.274 -29.117 1.00 0.00 55 GLN A N 19
ATOM 30834 C CA . GLN A 1 55 ? 6.112 18.129 -29.404 1.00 0.00 55 GLN A CA 19
ATOM 30835 C C . GLN A 1 55 ? 4.795 18.308 -28.657 1.00 0.00 55 GLN A C 19
ATOM 30836 O O . GLN A 1 55 ? 3.713 18.163 -29.223 1.00 0.00 55 GLN A O 19
ATOM 30850 N N . LEU A 1 56 ? 4.907 18.659 -27.375 1.00 0.00 56 LEU A N 19
ATOM 30851 C CA . LEU A 1 56 ? 3.754 18.917 -26.542 1.00 0.00 56 LEU A CA 19
ATOM 30852 C C . LEU A 1 56 ? 2.976 20.101 -27.111 1.00 0.00 56 LEU A C 19
ATOM 30853 O O . LEU A 1 56 ? 1.760 20.090 -27.064 1.00 0.00 56 LEU A O 19
ATOM 30869 N N . LEU A 1 57 ? 3.625 21.129 -27.658 1.00 0.00 57 LEU A N 19
ATOM 30870 C CA . LEU A 1 57 ? 2.915 22.273 -28.209 1.00 0.00 57 LEU A CA 19
ATOM 30871 C C . LEU A 1 57 ? 2.083 21.853 -29.404 1.00 0.00 57 LEU A C 19
ATOM 30872 O O . LEU A 1 57 ? 0.980 22.359 -29.573 1.00 0.00 57 LEU A O 19
ATOM 30888 N N . GLN A 1 58 ? 2.576 20.912 -30.211 1.00 0.00 58 GLN A N 19
ATOM 30889 C CA . GLN A 1 58 ? 1.791 20.415 -31.328 1.00 0.00 58 GLN A CA 19
ATOM 30890 C C . GLN A 1 58 ? 0.560 19.735 -30.737 1.00 0.00 58 GLN A C 19
ATOM 30891 O O . GLN A 1 58 ? -0.563 20.025 -31.142 1.00 0.00 58 GLN A O 19
ATOM 30905 N N . VAL A 1 59 ? 0.784 18.843 -29.767 1.00 0.00 59 VAL A N 19
ATOM 30906 C CA . VAL A 1 59 ? -0.281 18.103 -29.105 1.00 0.00 59 VAL A CA 19
ATOM 30907 C C . VAL A 1 59 ? -1.333 19.010 -28.472 1.00 0.00 59 VAL A C 19
ATOM 30908 O O . VAL A 1 59 ? -2.528 18.734 -28.556 1.00 0.00 59 VAL A O 19
ATOM 30921 N N . LEU A 1 60 ? -0.865 20.076 -27.825 1.00 0.00 60 LEU A N 19
ATOM 30922 C CA . LEU A 1 60 ? -1.627 21.041 -27.082 1.00 0.00 60 LEU A CA 19
ATOM 30923 C C . LEU A 1 60 ? -2.280 22.060 -28.025 1.00 0.00 60 LEU A C 19
ATOM 30924 O O . LEU A 1 60 ? -3.310 22.628 -27.679 1.00 0.00 60 LEU A O 19
ATOM 30940 N N . GLN A 1 61 ? -1.725 22.284 -29.225 1.00 0.00 61 GLN A N 19
ATOM 30941 C CA . GLN A 1 61 ? -2.293 23.222 -30.188 1.00 0.00 61 GLN A CA 19
ATOM 30942 C C . GLN A 1 61 ? -3.341 22.539 -31.067 1.00 0.00 61 GLN A C 19
ATOM 30943 O O . GLN A 1 61 ? -4.283 23.192 -31.510 1.00 0.00 61 GLN A O 19
ATOM 30957 N N . GLN A 1 62 ? -3.178 21.234 -31.329 1.00 0.00 62 GLN A N 19
ATOM 30958 C CA . GLN A 1 62 ? -4.094 20.476 -32.171 1.00 0.00 62 GLN A CA 19
ATOM 30959 C C . GLN A 1 62 ? -5.305 19.970 -31.391 1.00 0.00 62 GLN A C 19
ATOM 30960 O O . GLN A 1 62 ? -6.353 19.731 -31.985 1.00 0.00 62 GLN A O 19
ATOM 30974 N N . THR A 1 63 ? -5.173 19.823 -30.067 1.00 0.00 63 THR A N 19
ATOM 30975 C CA . THR A 1 63 ? -6.275 19.362 -29.236 1.00 0.00 63 THR A CA 19
ATOM 30976 C C . THR A 1 63 ? -7.233 20.516 -28.963 1.00 0.00 63 THR A C 19
ATOM 30977 O O . THR A 1 63 ? -8.446 20.312 -28.944 1.00 0.00 63 THR A O 19
ATOM 30988 N N . LEU A 1 64 ? -6.687 21.719 -28.749 1.00 0.00 64 LEU A N 19
ATOM 30989 C CA . LEU A 1 64 ? -7.453 22.925 -28.449 1.00 0.00 64 LEU A CA 19
ATOM 30990 C C . LEU A 1 64 ? -6.663 24.166 -28.865 1.00 0.00 64 LEU A C 19
ATOM 30991 O O . LEU A 1 64 ? -5.436 24.127 -28.840 1.00 0.00 64 LEU A O 19
ATOM 31007 N N . PRO A 1 65 ? -7.333 25.281 -29.208 1.00 0.00 65 PRO A N 19
ATOM 31008 C CA . PRO A 1 65 ? -6.665 26.530 -29.540 1.00 0.00 65 PRO A CA 19
ATOM 31009 C C . PRO A 1 65 ? -6.054 27.048 -28.224 1.00 0.00 65 PRO A C 19
ATOM 31010 O O . PRO A 1 65 ? -6.803 27.269 -27.277 1.00 0.00 65 PRO A O 19
ATOM 31021 N N . PRO A 1 66 ? -4.724 27.206 -28.116 1.00 0.00 66 PRO A N 19
ATOM 31022 C CA . PRO A 1 66 ? -4.056 27.607 -26.885 1.00 0.00 66 PRO A CA 19
ATOM 31023 C C . PRO A 1 66 ? -3.841 29.127 -26.738 1.00 0.00 66 PRO A C 19
ATOM 31024 O O . PRO A 1 66 ? -2.865 29.654 -27.273 1.00 0.00 66 PRO A O 19
ATOM 31035 N N . PRO A 1 67 ? -4.691 29.867 -25.999 1.00 0.00 67 PRO A N 19
ATOM 31036 C CA . PRO A 1 67 ? -4.498 31.299 -25.789 1.00 0.00 67 PRO A CA 19
ATOM 31037 C C . PRO A 1 67 ? -3.330 31.569 -24.836 1.00 0.00 67 PRO A C 19
ATOM 31038 O O . PRO A 1 67 ? -2.790 32.672 -24.809 1.00 0.00 67 PRO A O 19
ATOM 31049 N N . VAL A 1 68 ? -2.933 30.561 -24.057 1.00 0.00 68 VAL A N 19
ATOM 31050 C CA . VAL A 1 68 ? -1.820 30.674 -23.130 1.00 0.00 68 VAL A CA 19
ATOM 31051 C C . VAL A 1 68 ? -0.524 30.617 -23.909 1.00 0.00 68 VAL A C 19
ATOM 31052 O O . VAL A 1 68 ? 0.332 31.456 -23.690 1.00 0.00 68 VAL A O 19
ATOM 31065 N N . PHE A 1 69 ? -0.385 29.645 -24.808 1.00 0.00 69 PHE A N 19
ATOM 31066 C CA . PHE A 1 69 ? 0.793 29.487 -25.655 1.00 0.00 69 PHE A CA 19
ATOM 31067 C C . PHE A 1 69 ? 1.270 30.830 -26.219 1.00 0.00 69 PHE A C 19
ATOM 31068 O O . PHE A 1 69 ? 2.449 31.161 -26.105 1.00 0.00 69 PHE A O 19
ATOM 31085 N N . GLN A 1 70 ? 0.359 31.607 -26.810 1.00 0.00 70 GLN A N 19
ATOM 31086 C CA . GLN A 1 70 ? 0.717 32.907 -27.384 1.00 0.00 70 GLN A CA 19
ATOM 31087 C C . GLN A 1 70 ? 1.237 33.877 -26.318 1.00 0.00 70 GLN A C 19
ATOM 31088 O O . GLN A 1 70 ? 2.091 34.713 -26.602 1.00 0.00 70 GLN A O 19
ATOM 31102 N N . MET A 1 71 ? 0.748 33.755 -25.079 1.00 0.00 71 MET A N 19
ATOM 31103 C CA . MET A 1 71 ? 1.207 34.559 -23.966 1.00 0.00 71 MET A CA 19
ATOM 31104 C C . MET A 1 71 ? 2.546 33.995 -23.521 1.00 0.00 71 MET A C 19
ATOM 31105 O O . MET A 1 71 ? 3.405 34.757 -23.113 1.00 0.00 71 MET A O 19
ATOM 31119 N N . LEU A 1 72 ? 2.751 32.677 -23.605 1.00 0.00 72 LEU A N 19
ATOM 31120 C CA . LEU A 1 72 ? 4.011 32.045 -23.262 1.00 0.00 72 LEU A CA 19
ATOM 31121 C C . LEU A 1 72 ? 5.084 32.742 -24.087 1.00 0.00 72 LEU A C 19
ATOM 31122 O O . LEU A 1 72 ? 6.140 33.113 -23.580 1.00 0.00 72 LEU A O 19
ATOM 31138 N N . LEU A 1 73 ? 4.762 32.951 -25.366 1.00 0.00 73 LEU A N 19
ATOM 31139 C CA . LEU A 1 73 ? 5.653 33.629 -26.297 1.00 0.00 73 LEU A CA 19
ATOM 31140 C C . LEU A 1 73 ? 5.898 35.084 -25.934 1.00 0.00 73 LEU A C 19
ATOM 31141 O O . LEU A 1 73 ? 6.939 35.625 -26.298 1.00 0.00 73 LEU A O 19
ATOM 31157 N N . THR A 1 74 ? 4.953 35.713 -25.234 1.00 0.00 74 THR A N 19
ATOM 31158 C CA . THR A 1 74 ? 5.082 37.100 -24.817 1.00 0.00 74 THR A CA 19
ATOM 31159 C C . THR A 1 74 ? 5.713 37.203 -23.428 1.00 0.00 74 THR A C 19
ATOM 31160 O O . THR A 1 74 ? 6.248 38.257 -23.088 1.00 0.00 74 THR A O 19
ATOM 31171 N N . LYS A 1 75 ? 5.663 36.123 -22.632 1.00 0.00 75 LYS A N 19
ATOM 31172 C CA . LYS A 1 75 ? 6.232 36.093 -21.294 1.00 0.00 75 LYS A CA 19
ATOM 31173 C C . LYS A 1 75 ? 7.725 35.752 -21.354 1.00 0.00 75 LYS A C 19
ATOM 31174 O O . LYS A 1 75 ? 8.506 36.310 -20.587 1.00 0.00 75 LYS A O 19
ATOM 31193 N N . LEU A 1 76 ? 8.117 34.851 -22.265 1.00 0.00 76 LEU A N 19
ATOM 31194 C CA . LEU A 1 76 ? 9.503 34.446 -22.478 1.00 0.00 76 LEU A CA 19
ATOM 31195 C C . LEU A 1 76 ? 10.442 35.654 -22.666 1.00 0.00 76 LEU A C 19
ATOM 31196 O O . LEU A 1 76 ? 11.361 35.820 -21.864 1.00 0.00 76 LEU A O 19
ATOM 31212 N N . PRO A 1 77 ? 10.253 36.508 -23.686 1.00 0.00 77 PRO A N 19
ATOM 31213 C CA . PRO A 1 77 ? 11.086 37.677 -23.917 1.00 0.00 77 PRO A CA 19
ATOM 31214 C C . PRO A 1 77 ? 10.787 38.776 -22.893 1.00 0.00 77 PRO A C 19
ATOM 31215 O O . PRO A 1 77 ? 9.847 38.681 -22.108 1.00 0.00 77 PRO A O 19
ATOM 31226 N N . THR A 1 78 ? 11.610 39.829 -22.928 1.00 0.00 78 THR A N 19
ATOM 31227 C CA . THR A 1 78 ? 11.510 40.998 -22.056 1.00 0.00 78 THR A CA 19
ATOM 31228 C C . THR A 1 78 ? 11.766 42.258 -22.880 1.00 0.00 78 THR A C 19
ATOM 31229 O O . THR A 1 78 ? 11.019 43.232 -22.809 1.00 0.00 78 THR A O 19
ATOM 31240 N N . ILE A 1 79 ? 12.839 42.213 -23.675 1.00 0.00 79 ILE A N 19
ATOM 31241 C CA . ILE A 1 79 ? 13.257 43.298 -24.551 1.00 0.00 79 ILE A CA 19
ATOM 31242 C C . ILE A 1 79 ? 12.085 43.761 -25.414 1.00 0.00 79 ILE A C 19
ATOM 31243 O O . ILE A 1 79 ? 11.796 44.954 -25.486 1.00 0.00 79 ILE A O 19
ATOM 31259 N N . SER A 1 80 ? 11.407 42.805 -26.048 1.00 0.00 80 SER A N 19
ATOM 31260 C CA . SER A 1 80 ? 10.256 43.042 -26.903 1.00 0.00 80 SER A CA 19
ATOM 31261 C C . SER A 1 80 ? 9.210 43.892 -26.183 1.00 0.00 80 SER A C 19
ATOM 31262 O O . SER A 1 80 ? 8.728 44.886 -26.726 1.00 0.00 80 SER A O 19
ATOM 31270 N N . GLN A 1 81 ? 8.874 43.499 -24.950 1.00 0.00 81 GLN A N 19
ATOM 312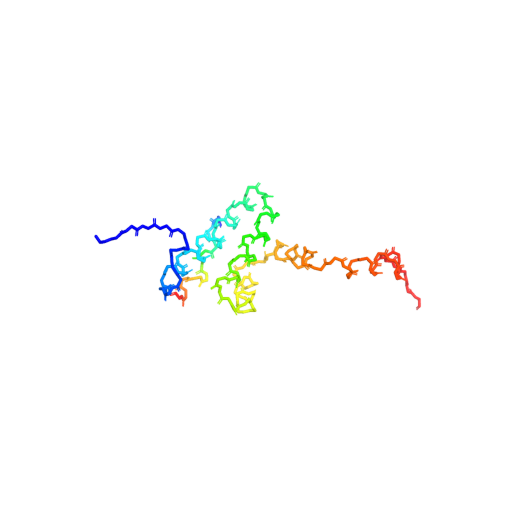71 C CA . GLN A 1 81 ? 7.903 44.195 -24.124 1.00 0.00 81 GLN A CA 19
ATOM 31272 C C . GLN A 1 81 ? 8.355 45.631 -23.874 1.00 0.00 81 GLN A C 19
ATOM 31273 O O . GLN A 1 81 ? 7.537 46.549 -23.893 1.00 0.00 81 GLN A O 19
ATOM 31287 N N . ARG A 1 82 ? 9.659 45.822 -23.656 1.00 0.00 82 ARG A N 19
ATOM 31288 C CA . ARG A 1 82 ? 10.213 47.147 -23.420 1.00 0.00 82 ARG A CA 19
ATOM 31289 C C . ARG A 1 82 ? 10.047 48.047 -24.650 1.00 0.00 82 ARG A C 19
ATOM 31290 O O . ARG A 1 82 ? 9.726 49.222 -24.479 1.00 0.00 82 ARG A O 19
ATOM 31311 N N . ILE A 1 83 ? 10.251 47.528 -25.873 1.00 0.00 83 ILE A N 19
ATOM 31312 C CA . ILE A 1 83 ? 10.104 48.348 -27.074 1.00 0.00 83 ILE A CA 19
ATOM 31313 C C . ILE A 1 83 ? 8.671 48.850 -27.144 1.00 0.00 83 ILE A C 19
ATOM 31314 O O . ILE A 1 83 ? 8.433 50.047 -27.287 1.00 0.00 83 ILE A O 19
ATOM 31330 N N . VAL A 1 84 ? 7.721 47.914 -27.048 1.00 0.00 84 VAL A N 19
ATOM 31331 C CA . VAL A 1 84 ? 6.303 48.250 -27.109 1.00 0.00 84 VAL A CA 19
ATOM 31332 C C . VAL A 1 84 ? 5.932 49.261 -26.031 1.00 0.00 84 VAL A C 19
ATOM 31333 O O . VAL A 1 84 ? 5.227 50.226 -26.317 1.00 0.00 84 VAL A O 19
ATOM 31346 N N . SER A 1 85 ? 6.424 49.059 -24.809 1.00 0.00 85 SER A N 19
ATOM 31347 C CA . SER A 1 85 ? 6.184 49.938 -23.673 1.00 0.00 85 SER A CA 19
ATOM 31348 C C . SER A 1 85 ? 7.014 51.228 -23.753 1.00 0.00 85 SER A C 19
ATOM 31349 O O . SER A 1 85 ? 7.584 51.666 -22.756 1.00 0.00 85 SER A O 19
ATOM 31357 N N . ALA A 1 86 ? 7.069 51.835 -24.941 1.00 0.00 86 ALA A N 19
ATOM 31358 C CA . ALA A 1 86 ? 7.780 53.063 -25.243 1.00 0.00 86 ALA A CA 19
ATOM 31359 C C . ALA A 1 86 ? 7.326 53.551 -26.617 1.00 0.00 86 ALA A C 19
ATOM 31360 O O . ALA A 1 86 ? 6.894 54.691 -26.766 1.00 0.00 86 ALA A O 19
ATOM 31367 N N . GLN A 1 87 ? 7.412 52.669 -27.618 1.00 0.00 87 GLN A N 19
ATOM 31368 C CA . GLN A 1 87 ? 7.023 52.916 -28.999 1.00 0.00 87 GLN A CA 19
ATOM 31369 C C . GLN A 1 87 ? 5.496 52.825 -29.139 1.00 0.00 87 GLN A C 19
ATOM 31370 O O . GLN A 1 87 ? 4.980 52.022 -29.914 1.00 0.00 87 GLN A O 19
ATOM 31384 N N . SER A 1 88 ? 4.787 53.665 -28.376 1.00 0.00 88 SER A N 19
ATOM 31385 C CA . SER A 1 88 ? 3.336 53.801 -28.310 1.00 0.00 88 SER A CA 19
ATOM 31386 C C . SER A 1 88 ? 2.993 54.764 -27.170 1.00 0.00 88 SER A C 19
ATOM 31387 O O . SER A 1 88 ? 2.204 55.687 -27.351 1.00 0.00 88 SER A O 19
ATOM 31395 N N . LEU A 1 89 ? 3.607 54.542 -26.002 1.00 0.00 89 LEU A N 19
ATOM 31396 C CA . LEU A 1 89 ? 3.444 55.331 -24.789 1.00 0.00 89 LEU A CA 19
ATOM 31397 C C . LEU A 1 89 ? 4.643 56.269 -24.649 1.00 0.00 89 LEU A C 19
ATOM 31398 O O . LEU A 1 89 ? 5.209 56.423 -23.568 1.00 0.00 89 LEU A O 19
ATOM 31414 N N . GLY A 1 90 ? 5.026 56.893 -25.766 1.00 0.00 90 GLY A N 19
ATOM 31415 C CA . GLY A 1 90 ? 6.142 57.821 -25.834 1.00 0.00 90 GLY A CA 19
ATOM 31416 C C . GLY A 1 90 ? 5.890 59.071 -24.988 1.00 0.00 90 GLY A C 19
ATOM 31417 O O . GLY A 1 90 ? 4.743 59.418 -24.704 1.00 0.00 90 GLY A O 19
ATOM 31421 N N . GLU A 1 91 ? 6.974 59.745 -24.591 1.00 0.00 91 GLU A N 19
ATOM 31422 C CA . GLU A 1 91 ? 6.909 60.959 -23.781 1.00 0.00 91 GLU A CA 19
ATOM 31423 C C . GLU A 1 91 ? 6.353 62.112 -24.632 1.00 0.00 91 GLU A C 19
ATOM 31424 O O . GLU A 1 91 ? 6.549 62.116 -25.848 1.00 0.00 91 GLU A O 19
ATOM 31436 N N . ASP A 1 92 ? 5.662 63.081 -24.010 1.00 0.00 92 ASP A N 19
ATOM 31437 C CA . ASP A 1 92 ? 5.069 64.240 -24.670 1.00 0.00 92 ASP A CA 19
ATOM 31438 C C . ASP A 1 92 ? 5.503 65.515 -23.932 1.00 0.00 92 ASP A C 19
ATOM 31439 O O . ASP A 1 92 ? 6.054 65.432 -22.834 1.00 0.00 92 ASP A O 19
ATOM 31448 N N . ASP A 1 93 ? 5.262 66.686 -24.533 1.00 0.00 93 ASP A N 19
ATOM 31449 C CA . ASP A 1 93 ? 5.616 67.991 -23.977 1.00 0.00 93 ASP A CA 19
ATOM 31450 C C . ASP A 1 93 ? 4.431 68.568 -23.187 1.00 0.00 93 ASP A C 19
ATOM 31451 O O . ASP A 1 93 ? 3.324 68.032 -23.243 1.00 0.00 93 ASP A O 19
ATOM 31460 N N . VAL A 1 94 ? 4.665 69.656 -22.447 1.00 0.00 94 VAL A N 19
ATOM 31461 C CA . VAL A 1 94 ? 3.681 70.344 -21.628 1.00 0.00 94 VAL A CA 19
ATOM 31462 C C . VAL A 1 94 ? 3.785 71.854 -21.855 1.00 0.00 94 VAL A C 19
ATOM 31463 O O . VAL A 1 94 ? 4.872 72.374 -22.101 1.00 0.00 94 VAL A O 19
ATOM 31476 N N . GLU A 1 95 ? 2.649 72.551 -21.770 1.00 0.00 95 GLU A N 19
ATOM 31477 C CA . GLU A 1 95 ? 2.537 73.989 -21.943 1.00 0.00 95 GLU A CA 19
ATOM 31478 C C . GLU A 1 95 ? 1.278 74.432 -21.196 1.00 0.00 95 GLU A C 19
ATOM 31479 O O . GLU A 1 95 ? 1.439 75.309 -20.318 1.00 0.00 95 GLU A O 19
ATOM 31492 N N . GLY B 2 1 ? -13.243 22.896 -16.390 1.00 0.00 1 GLY B N 19
ATOM 31493 C CA . GLY B 2 1 ? -12.581 23.173 -17.673 1.00 0.00 1 GLY B CA 19
ATOM 31494 C C . GLY B 2 1 ? -12.531 21.929 -18.553 1.00 0.00 1 GLY B C 19
ATOM 31495 O O . GLY B 2 1 ? -13.042 20.883 -18.156 1.00 0.00 1 GLY B O 19
ATOM 31501 N N . PRO B 2 2 ? -11.923 22.026 -19.746 1.00 0.00 2 PRO B N 19
ATOM 31502 C CA . PRO B 2 2 ? -11.811 20.908 -20.665 1.00 0.00 2 PRO B CA 19
ATOM 31503 C C . PRO B 2 2 ? -10.792 19.907 -20.120 1.00 0.00 2 PRO B C 19
ATOM 31504 O O . PRO B 2 2 ? -9.748 20.304 -19.601 1.00 0.00 2 PRO B O 19
ATOM 31515 N N . ARG B 2 3 ? -11.092 18.609 -20.235 1.00 0.00 3 ARG B N 19
ATOM 31516 C CA . ARG B 2 3 ? -10.198 17.568 -19.755 1.00 0.00 3 ARG B CA 19
ATOM 31517 C C . ARG B 2 3 ? -9.006 17.417 -20.704 1.00 0.00 3 ARG B C 19
ATOM 31518 O O . ARG B 2 3 ? -9.032 16.599 -21.624 1.00 0.00 3 ARG B O 19
ATOM 31539 N N . LEU B 2 4 ? -7.952 18.209 -20.466 1.00 0.00 4 LEU B N 19
ATOM 31540 C CA . LEU B 2 4 ? -6.722 18.186 -21.246 1.00 0.00 4 LEU B CA 19
ATOM 31541 C C . LEU B 2 4 ? -5.972 16.901 -20.877 1.00 0.00 4 LEU B C 19
ATOM 31542 O O . LEU B 2 4 ? -4.993 16.918 -20.139 1.00 0.00 4 LEU B O 19
ATOM 31558 N N . SER B 2 5 ? -6.459 15.772 -21.391 1.00 0.00 5 SER B N 19
ATOM 31559 C CA . SER B 2 5 ? -5.909 14.444 -21.162 1.00 0.00 5 SER B CA 19
ATOM 31560 C C . SER B 2 5 ? -6.358 13.427 -22.213 1.00 0.00 5 SER B C 19
ATOM 31561 O O . SER B 2 5 ? -5.807 12.328 -22.252 1.00 0.00 5 SER B O 19
ATOM 31569 N N . ARG B 2 6 ? -7.320 13.789 -23.080 1.00 0.00 6 ARG B N 19
ATOM 31570 C CA . ARG B 2 6 ? -7.789 12.939 -24.166 1.00 0.00 6 ARG B CA 19
ATOM 31571 C C . ARG B 2 6 ? -6.557 12.490 -24.957 1.00 0.00 6 ARG B C 19
ATOM 31572 O O . ARG B 2 6 ? -6.369 11.302 -25.210 1.00 0.00 6 ARG B O 19
ATOM 31593 N N . LEU B 2 7 ? -5.702 13.460 -25.307 1.00 0.00 7 LEU B N 19
ATOM 31594 C CA . LEU B 2 7 ? -4.457 13.206 -26.004 1.00 0.00 7 LEU B CA 19
ATOM 31595 C C . LEU B 2 7 ? -3.505 12.413 -25.121 1.00 0.00 7 LEU B C 19
ATOM 31596 O O . LEU B 2 7 ? -2.932 11.459 -25.612 1.00 0.00 7 LEU B O 19
ATOM 31612 N N . LEU B 2 8 ? -3.311 12.788 -23.849 1.00 0.00 8 LEU B N 19
ATOM 31613 C CA . LEU B 2 8 ? -2.343 12.135 -22.969 1.00 0.00 8 LEU B CA 19
ATOM 31614 C C . LEU B 2 8 ? -2.581 10.633 -22.797 1.00 0.00 8 LEU B C 19
ATOM 31615 O O . LEU B 2 8 ? -1.659 9.922 -22.405 1.00 0.00 8 LEU B O 19
ATOM 31631 N N . SER B 2 9 ? -3.775 10.129 -23.133 1.00 0.00 9 SER B N 19
ATOM 31632 C CA . SER B 2 9 ? -4.050 8.698 -23.096 1.00 0.00 9 SER B CA 19
ATOM 31633 C C . SER B 2 9 ? -3.200 7.954 -24.147 1.00 0.00 9 SER B C 19
ATOM 31634 O O . SER B 2 9 ? -3.126 6.727 -24.114 1.00 0.00 9 SER B O 19
ATOM 31642 N N . TYR B 2 10 ? -2.565 8.690 -25.073 1.00 0.00 10 TYR B N 19
ATOM 31643 C CA . TYR B 2 10 ? -1.705 8.201 -26.143 1.00 0.00 10 TYR B CA 19
ATOM 31644 C C . TYR B 2 10 ? -0.334 7.715 -25.661 1.00 0.00 10 TYR B C 19
ATOM 31645 O O . TYR B 2 10 ? 0.475 7.282 -26.481 1.00 0.00 10 TYR B O 19
ATOM 31663 N N . ALA B 2 11 ? -0.045 7.821 -24.359 1.00 0.00 11 ALA B N 19
ATOM 31664 C CA . ALA B 2 11 ? 1.239 7.482 -23.777 1.00 0.00 11 ALA B CA 19
ATOM 31665 C C . ALA B 2 11 ? 1.058 7.193 -22.285 1.00 0.00 11 ALA B C 19
ATOM 31666 O O . ALA B 2 11 ? 2.099 7.131 -21.597 1.00 0.00 11 ALA B O 19
ATOM 31674 N N . ARG A 1 1 ? 4.130 2.204 -0.553 1.00 0.00 1 ARG A N 20
ATOM 31675 C CA . ARG A 1 1 ? 2.709 1.816 -0.506 1.00 0.00 1 ARG A CA 20
ATOM 31676 C C . ARG A 1 1 ? 1.849 3.067 -0.682 1.00 0.00 1 ARG A C 20
ATOM 31677 O O . ARG A 1 1 ? 1.597 3.466 -1.817 1.00 0.00 1 ARG A O 20
ATOM 31700 N N . ALA A 1 2 ? 1.417 3.696 0.417 1.00 0.00 2 ALA A N 20
ATOM 31701 C CA . ALA A 1 2 ? 0.618 4.913 0.365 1.00 0.00 2 ALA A CA 20
ATOM 31702 C C . ALA A 1 2 ? 1.523 6.114 0.059 1.00 0.00 2 ALA A C 20
ATOM 31703 O O . ALA A 1 2 ? 2.746 6.003 0.141 1.00 0.00 2 ALA A O 20
ATOM 31710 N N . GLY A 1 3 ? 0.920 7.258 -0.288 1.00 0.00 3 GLY A N 20
ATOM 31711 C CA . GLY A 1 3 ? 1.641 8.482 -0.608 1.00 0.00 3 GLY A CA 20
ATOM 31712 C C . GLY A 1 3 ? 2.127 8.480 -2.058 1.00 0.00 3 GLY A C 20
ATOM 31713 O O . GLY A 1 3 ? 2.432 7.427 -2.616 1.00 0.00 3 GLY A O 20
ATOM 31717 N N . LEU A 1 4 ? 2.196 9.669 -2.670 1.00 0.00 4 LEU A N 20
ATOM 31718 C CA . LEU A 1 4 ? 2.639 9.848 -4.048 1.00 0.00 4 LEU A CA 20
ATOM 31719 C C . LEU A 1 4 ? 3.025 11.319 -4.255 1.00 0.00 4 LEU A C 20
ATOM 31720 O O . LEU A 1 4 ? 4.173 11.621 -4.571 1.00 0.00 4 LEU A O 20
ATOM 31736 N N . SER A 1 5 ? 2.064 12.231 -4.052 1.00 0.00 5 SER A N 20
ATOM 31737 C CA . SER A 1 5 ? 2.258 13.682 -4.162 1.00 0.00 5 SER A CA 20
ATOM 31738 C C . SER A 1 5 ? 2.676 14.135 -5.573 1.00 0.00 5 SER A C 20
ATOM 31739 O O . SER A 1 5 ? 2.383 13.467 -6.568 1.00 0.00 5 SER A O 20
ATOM 31747 N N . LYS A 1 6 ? 3.349 15.290 -5.639 1.00 0.00 6 LYS A N 20
ATOM 31748 C CA . LYS A 1 6 ? 3.861 15.960 -6.826 1.00 0.00 6 LYS A CA 20
ATOM 31749 C C . LYS A 1 6 ? 5.395 15.896 -6.760 1.00 0.00 6 LYS A C 20
ATOM 31750 O O . LYS A 1 6 ? 5.935 16.066 -5.668 1.00 0.00 6 LYS A O 20
ATOM 31769 N N . LEU A 1 7 ? 6.097 15.669 -7.886 1.00 0.00 7 LEU A N 20
ATOM 31770 C CA . LEU A 1 7 ? 7.558 15.600 -7.952 1.00 0.00 7 LEU A CA 20
ATOM 31771 C C . LEU A 1 7 ? 8.186 14.863 -6.759 1.00 0.00 7 LEU A C 20
ATOM 31772 O O . LEU A 1 7 ? 8.876 15.484 -5.952 1.00 0.00 7 LEU A O 20
ATOM 31788 N N . PRO A 1 8 ? 7.950 13.545 -6.637 1.00 0.00 8 PRO A N 20
ATOM 31789 C CA . PRO A 1 8 ? 8.474 12.732 -5.549 1.00 0.00 8 PRO A CA 20
ATOM 31790 C C . PRO A 1 8 ? 9.986 12.521 -5.721 1.00 0.00 8 PRO A C 20
ATOM 31791 O O . PRO A 1 8 ? 10.762 13.428 -5.429 1.00 0.00 8 PRO A O 20
ATOM 31802 N N . ASP A 1 9 ? 10.423 11.347 -6.195 1.00 0.00 9 ASP A N 20
ATOM 31803 C CA . ASP A 1 9 ? 11.844 11.073 -6.406 1.00 0.00 9 ASP A CA 20
ATOM 31804 C C . ASP A 1 9 ? 12.312 11.686 -7.731 1.00 0.00 9 ASP A C 20
ATOM 31805 O O . ASP A 1 9 ? 13.501 11.949 -7.900 1.00 0.00 9 ASP A O 20
ATOM 31814 N N . LEU A 1 10 ? 11.382 11.936 -8.670 1.00 0.00 10 LEU A N 20
ATOM 31815 C CA . LEU A 1 10 ? 11.596 12.551 -9.974 1.00 0.00 10 LEU A CA 20
ATOM 31816 C C . LEU A 1 10 ? 12.325 11.685 -11.011 1.00 0.00 10 LEU A C 20
ATOM 31817 O O . LEU A 1 10 ? 12.299 12.004 -12.198 1.00 0.00 10 LEU A O 20
ATOM 31833 N N . LYS A 1 11 ? 12.966 10.600 -10.581 1.00 0.00 11 LYS A N 20
ATOM 31834 C CA . LYS A 1 11 ? 13.690 9.681 -11.458 1.00 0.00 11 LYS A CA 20
ATOM 31835 C C . LYS A 1 11 ? 12.721 8.812 -12.267 1.00 0.00 11 LYS A C 20
ATOM 31836 O O . LYS A 1 11 ? 13.045 8.413 -13.384 1.00 0.00 11 LYS A O 20
ATOM 31855 N N . ASP A 1 12 ? 11.547 8.499 -11.706 1.00 0.00 12 ASP A N 20
ATOM 31856 C CA . ASP A 1 12 ? 10.575 7.619 -12.341 1.00 0.00 12 ASP A CA 20
ATOM 31857 C C . ASP A 1 12 ? 9.776 8.355 -13.413 1.00 0.00 12 ASP A C 20
ATOM 31858 O O . ASP A 1 12 ? 9.415 9.521 -13.256 1.00 0.00 12 ASP A O 20
ATOM 31867 N N . ALA A 1 13 ? 9.510 7.644 -14.512 1.00 0.00 13 ALA A N 20
ATOM 31868 C CA . ALA A 1 13 ? 8.785 8.152 -15.665 1.00 0.00 13 ALA A CA 20
ATOM 31869 C C . ALA A 1 13 ? 7.310 8.335 -15.355 1.00 0.00 13 ALA A C 20
ATOM 31870 O O . ALA A 1 13 ? 6.733 9.359 -15.694 1.00 0.00 13 ALA A O 20
ATOM 31877 N N . GLU A 1 14 ? 6.712 7.342 -14.708 1.00 0.00 14 GLU A N 20
ATOM 31878 C CA . GLU A 1 14 ? 5.311 7.325 -14.319 1.00 0.00 14 GLU A CA 20
ATOM 31879 C C . GLU A 1 14 ? 4.994 8.482 -13.367 1.00 0.00 14 GLU A C 20
ATOM 31880 O O . GLU A 1 14 ? 3.934 9.097 -13.459 1.00 0.00 14 GLU A O 20
ATOM 31892 N N . ALA A 1 15 ? 5.925 8.784 -12.456 1.00 0.00 15 ALA A N 20
ATOM 31893 C CA . ALA A 1 15 ? 5.783 9.863 -11.485 1.00 0.00 15 ALA A CA 20
ATOM 31894 C C . ALA A 1 15 ? 5.923 11.223 -12.161 1.00 0.00 15 ALA A C 20
ATOM 31895 O O . ALA A 1 15 ? 5.372 12.216 -11.688 1.00 0.00 15 ALA A O 20
ATOM 31902 N N . VAL A 1 16 ? 6.666 11.259 -13.267 1.00 0.00 16 VAL A N 20
ATOM 31903 C CA . VAL A 1 16 ? 6.887 12.475 -14.035 1.00 0.00 16 VAL A CA 20
ATOM 31904 C C . VAL A 1 16 ? 5.683 12.660 -14.944 1.00 0.00 16 VAL A C 20
ATOM 31905 O O . VAL A 1 16 ? 5.243 13.787 -15.139 1.00 0.00 16 VAL A O 20
ATOM 31918 N N . GLN A 1 17 ? 5.141 11.561 -15.484 1.00 0.00 17 GLN A N 20
ATOM 31919 C CA . GLN A 1 17 ? 3.989 11.622 -16.363 1.00 0.00 17 GLN A CA 20
ATOM 31920 C C . GLN A 1 17 ? 2.772 12.066 -15.574 1.00 0.00 17 GLN A C 20
ATOM 31921 O O . GLN A 1 17 ? 2.054 12.953 -16.028 1.00 0.00 17 GLN A O 20
ATOM 31935 N N . LYS A 1 18 ? 2.541 11.456 -14.404 1.00 0.00 18 LYS A N 20
ATOM 31936 C CA . LYS A 1 18 ? 1.377 11.805 -13.601 1.00 0.00 18 LYS A CA 20
ATOM 31937 C C . LYS A 1 18 ? 1.394 13.284 -13.218 1.00 0.00 18 LYS A C 20
ATOM 31938 O O . LYS A 1 18 ? 0.377 13.961 -13.335 1.00 0.00 18 LYS A O 20
ATOM 31957 N N . PHE A 1 19 ? 2.550 13.789 -12.778 1.00 0.00 19 PHE A N 20
ATOM 31958 C CA . PHE A 1 19 ? 2.708 15.183 -12.394 1.00 0.00 19 PHE A CA 20
ATOM 31959 C C . PHE A 1 19 ? 2.586 16.099 -13.617 1.00 0.00 19 PHE A C 20
ATOM 31960 O O . PHE A 1 19 ? 1.889 17.111 -13.559 1.00 0.00 19 PHE A O 20
ATOM 31977 N N . PHE A 1 20 ? 3.274 15.751 -14.710 1.00 0.00 20 PHE A N 20
ATOM 31978 C CA . PHE A 1 20 ? 3.280 16.528 -15.949 1.00 0.00 20 PHE A CA 20
ATOM 31979 C C . PHE A 1 20 ? 1.824 16.769 -16.359 1.00 0.00 20 PHE A C 20
ATOM 31980 O O . PHE A 1 20 ? 1.417 17.904 -16.597 1.00 0.00 20 PHE A O 20
ATOM 31997 N N . LEU A 1 21 ? 1.034 15.688 -16.391 1.00 0.00 21 LEU A N 20
ATOM 31998 C CA . LEU A 1 21 ? -0.389 15.722 -16.694 1.00 0.00 21 LEU A CA 20
ATOM 31999 C C . LEU A 1 21 ? -1.155 16.522 -15.649 1.00 0.00 21 LEU A C 20
ATOM 32000 O O . LEU A 1 21 ? -2.017 17.318 -16.014 1.00 0.00 21 LEU A O 20
ATOM 32016 N N . GLU A 1 22 ? -0.850 16.320 -14.364 1.00 0.00 22 GLU A N 20
ATOM 32017 C CA . GLU A 1 22 ? -1.514 17.047 -13.289 1.00 0.00 22 GLU A CA 20
ATOM 32018 C C . GLU A 1 22 ? -1.371 18.557 -13.503 1.00 0.00 22 GLU A C 20
ATOM 32019 O O . GLU A 1 22 ? -2.290 19.303 -13.189 1.00 0.00 22 GLU A O 20
ATOM 32031 N N . GLU A 1 23 ? -0.228 18.999 -14.038 1.00 0.00 23 GLU A N 20
ATOM 32032 C CA . GLU A 1 23 ? 0.091 20.397 -14.286 1.00 0.00 23 GLU A CA 20
ATOM 32033 C C . GLU A 1 23 ? -0.587 20.862 -15.577 1.00 0.00 23 GLU A C 20
ATOM 32034 O O . GLU A 1 23 ? -1.181 21.935 -15.603 1.00 0.00 23 GLU A O 20
ATOM 32046 N N . ILE A 1 24 ? -0.526 20.037 -16.631 1.00 0.00 24 ILE A N 20
ATOM 32047 C CA . ILE A 1 24 ? -1.185 20.287 -17.922 1.00 0.00 24 ILE A CA 20
ATOM 32048 C C . ILE A 1 24 ? -2.674 20.584 -17.641 1.00 0.00 24 ILE A C 20
ATOM 32049 O O . ILE A 1 24 ? -3.233 21.575 -18.127 1.00 0.00 24 ILE A O 20
ATOM 32065 N N . GLN A 1 25 ? -3.314 19.713 -16.846 1.00 0.00 25 GLN A N 20
ATOM 32066 C CA . GLN A 1 25 ? -4.734 19.822 -16.533 1.00 0.00 25 GLN A CA 20
ATOM 32067 C C . GLN A 1 25 ? -5.046 20.909 -15.508 1.00 0.00 25 GLN A C 20
ATOM 32068 O O . GLN A 1 25 ? -6.037 21.622 -15.651 1.00 0.00 25 GLN A O 20
ATOM 32082 N N . LEU A 1 26 ? -4.199 21.047 -14.486 1.00 0.00 26 LEU A N 20
ATOM 32083 C CA . LEU A 1 26 ? -4.353 22.062 -13.442 1.00 0.00 26 LEU A CA 20
ATOM 32084 C C . LEU A 1 26 ? -4.301 23.436 -14.107 1.00 0.00 26 LEU A C 20
ATOM 32085 O O . LEU A 1 26 ? -5.131 24.293 -13.813 1.00 0.00 26 LEU A O 20
ATOM 32101 N N . GLY A 1 27 ? -3.349 23.635 -15.025 1.00 0.00 27 GLY A N 20
ATOM 32102 C CA . GLY A 1 27 ? -3.213 24.873 -15.776 1.00 0.00 27 GLY A CA 20
ATOM 32103 C C . GLY A 1 27 ? -4.483 25.086 -16.578 1.00 0.00 27 GLY A C 20
ATOM 32104 O O . GLY A 1 27 ? -5.171 26.070 -16.332 1.00 0.00 27 GLY A O 20
ATOM 32108 N N . GLU A 1 28 ? -4.812 24.183 -17.514 1.00 0.00 28 GLU A N 20
ATOM 32109 C CA . GLU A 1 28 ? -6.041 24.347 -18.294 1.00 0.00 28 GLU A CA 20
ATOM 32110 C C . GLU A 1 28 ? -7.265 24.707 -17.429 1.00 0.00 28 GLU A C 20
ATOM 32111 O O . GLU A 1 28 ? -8.028 25.603 -17.779 1.00 0.00 28 GLU A O 20
ATOM 32123 N N . GLU A 1 29 ? -7.425 24.043 -16.280 1.00 0.00 29 GLU A N 20
ATOM 32124 C CA . GLU A 1 29 ? -8.507 24.307 -15.325 1.00 0.00 29 GLU A CA 20
ATOM 32125 C C . GLU A 1 29 ? -8.393 25.729 -14.756 1.00 0.00 29 GLU A C 20
ATOM 32126 O O . GLU A 1 29 ? -9.384 26.451 -14.690 1.00 0.00 29 GLU A O 20
ATOM 32138 N N . LEU A 1 30 ? -7.198 26.175 -14.352 1.00 0.00 30 LEU A N 20
ATOM 32139 C CA . LEU A 1 30 ? -7.022 27.534 -13.845 1.00 0.00 30 LEU A CA 20
ATOM 32140 C C . LEU A 1 30 ? -7.395 28.537 -14.937 1.00 0.00 30 LEU A C 20
ATOM 32141 O O . LEU A 1 30 ? -8.042 29.549 -14.667 1.00 0.00 30 LEU A O 20
ATOM 32157 N N . LEU A 1 31 ? -7.017 28.253 -16.184 1.00 0.00 31 LEU A N 20
ATOM 32158 C CA . LEU A 1 31 ? -7.363 29.107 -17.318 1.00 0.00 31 LEU A CA 20
ATOM 32159 C C . LEU A 1 31 ? -8.867 29.067 -17.528 1.00 0.00 31 LEU A C 20
ATOM 32160 O O . LEU A 1 31 ? -9.460 30.080 -17.889 1.00 0.00 31 LEU A O 20
ATOM 32176 N N . ALA A 1 32 ? -9.483 27.919 -17.236 1.00 0.00 32 ALA A N 20
ATOM 32177 C CA . ALA A 1 32 ? -10.930 27.783 -17.271 1.00 0.00 32 ALA A CA 20
ATOM 32178 C C . ALA A 1 32 ? -11.576 28.786 -16.303 1.00 0.00 32 ALA A C 20
ATOM 32179 O O . ALA A 1 32 ? -12.744 29.132 -16.471 1.00 0.00 32 ALA A O 20
ATOM 32186 N N . GLN A 1 33 ? -10.809 29.273 -15.313 1.00 0.00 33 GLN A N 20
ATOM 32187 C CA . GLN A 1 33 ? -11.234 30.269 -14.345 1.00 0.00 33 GLN A CA 20
ATOM 32188 C C . GLN A 1 33 ? -10.848 31.654 -14.873 1.00 0.00 33 GLN A C 20
ATOM 32189 O O . GLN A 1 33 ? -11.588 32.618 -14.690 1.00 0.00 33 GLN A O 20
ATOM 32203 N N . GLY A 1 34 ? -9.693 31.728 -15.544 1.00 0.00 34 GLY A N 20
ATOM 32204 C CA . GLY A 1 34 ? -9.145 32.916 -16.177 1.00 0.00 34 GLY A CA 20
ATOM 32205 C C . GLY A 1 34 ? -7.724 33.250 -15.729 1.00 0.00 34 GLY A C 20
ATOM 32206 O O . GLY A 1 34 ? -7.292 34.379 -15.957 1.00 0.00 34 GLY A O 20
ATOM 32210 N N . ASP A 1 35 ? -6.986 32.319 -15.102 1.00 0.00 35 ASP A N 20
ATOM 32211 C CA . ASP A 1 35 ? -5.629 32.624 -14.627 1.00 0.00 35 ASP A CA 20
ATOM 32212 C C . ASP A 1 35 ? -4.524 32.284 -15.638 1.00 0.00 35 ASP A C 20
ATOM 32213 O O . ASP A 1 35 ? -3.570 31.569 -15.338 1.00 0.00 35 ASP A O 20
ATOM 32222 N N . TYR A 1 36 ? -4.655 32.831 -16.849 1.00 0.00 36 TYR A N 20
ATOM 32223 C CA . TYR A 1 36 ? -3.742 32.705 -17.978 1.00 0.00 36 TYR A CA 20
ATOM 32224 C C . TYR A 1 36 ? -2.272 32.859 -17.617 1.00 0.00 36 TYR A C 20
ATOM 32225 O O . TYR A 1 36 ? -1.444 32.085 -18.096 1.00 0.00 36 TYR A O 20
ATOM 32243 N N . GLU A 1 37 ? -1.944 33.838 -16.775 1.00 0.00 37 GLU A N 20
ATOM 32244 C CA . GLU A 1 37 ? -0.555 34.049 -16.378 1.00 0.00 37 GLU A CA 20
ATOM 32245 C C . GLU A 1 37 ? -0.019 32.849 -15.608 1.00 0.00 37 GLU A C 20
ATOM 32246 O O . GLU A 1 37 ? 1.134 32.457 -15.792 1.00 0.00 37 GLU A O 20
ATOM 32258 N N . LYS A 1 38 ? -0.869 32.240 -14.783 1.00 0.00 38 LYS A N 20
ATOM 32259 C CA . LYS A 1 38 ? -0.480 31.037 -14.064 1.00 0.00 38 LYS A CA 20
ATOM 32260 C C . LYS A 1 38 ? -0.349 29.896 -15.063 1.00 0.00 38 LYS A C 20
ATOM 32261 O O . LYS A 1 38 ? 0.504 29.034 -14.885 1.00 0.00 38 LYS A O 20
ATOM 32280 N N . GLY A 1 39 ? -1.159 29.901 -16.127 1.00 0.00 39 GLY A N 20
ATOM 32281 C CA . GLY A 1 39 ? -1.055 28.899 -17.166 1.00 0.00 39 GLY A CA 20
ATOM 32282 C C . GLY A 1 39 ? 0.313 28.966 -17.816 1.00 0.00 39 GLY A C 20
ATOM 32283 O O . GLY A 1 39 ? 0.881 27.929 -18.119 1.00 0.00 39 GLY A O 20
ATOM 32287 N N . VAL A 1 40 ? 0.851 30.171 -18.034 1.00 0.00 40 VAL A N 20
ATOM 32288 C CA . VAL A 1 40 ? 2.158 30.299 -18.658 1.00 0.00 40 VAL A CA 20
ATOM 32289 C C . VAL A 1 40 ? 3.219 29.648 -17.771 1.00 0.00 40 VAL A C 20
ATOM 32290 O O . VAL A 1 40 ? 4.039 28.873 -18.253 1.00 0.00 40 VAL A O 20
ATOM 32303 N N . ASP A 1 41 ? 3.197 29.967 -16.477 1.00 0.00 41 ASP A N 20
ATOM 32304 C CA . ASP A 1 41 ? 4.140 29.457 -15.484 1.00 0.00 41 ASP A CA 20
ATOM 32305 C C . ASP A 1 41 ? 4.046 27.935 -15.371 1.00 0.00 41 ASP A C 20
ATOM 32306 O O . ASP A 1 41 ? 5.033 27.214 -15.501 1.00 0.00 41 ASP A O 20
ATOM 32315 N N . HIS A 1 42 ? 2.837 27.453 -15.120 1.00 0.00 42 HIS A N 20
ATOM 32316 C CA . HIS A 1 42 ? 2.548 26.042 -14.943 1.00 0.00 42 HIS A CA 20
ATOM 32317 C C . HIS A 1 42 ? 2.833 25.265 -16.216 1.00 0.00 42 HIS A C 20
ATOM 32318 O O . HIS A 1 42 ? 3.337 24.146 -16.151 1.00 0.00 42 HIS A O 20
ATOM 32332 N N . LEU A 1 43 ? 2.541 25.848 -17.384 1.00 0.00 43 LEU A N 20
ATOM 32333 C CA . LEU A 1 43 ? 2.843 25.131 -18.608 1.00 0.00 43 LEU A CA 20
ATOM 32334 C C . LEU A 1 43 ? 4.362 25.096 -18.712 1.00 0.00 43 LEU A C 20
ATOM 32335 O O . LEU A 1 43 ? 4.918 24.043 -18.993 1.00 0.00 43 LEU A O 20
ATOM 32351 N N . THR A 1 44 ? 5.041 26.225 -18.448 1.00 0.00 44 THR A N 20
ATOM 32352 C CA . THR A 1 44 ? 6.503 26.283 -18.496 1.00 0.00 44 THR A CA 20
ATOM 32353 C C . THR A 1 44 ? 7.113 25.159 -17.644 1.00 0.00 44 THR A C 20
ATOM 32354 O O . THR A 1 44 ? 8.110 24.540 -18.021 1.00 0.00 44 THR A O 20
ATOM 32365 N N . ASN A 1 45 ? 6.492 24.884 -16.494 1.00 0.00 45 ASN A N 20
ATOM 32366 C CA . ASN A 1 45 ? 6.938 23.832 -15.584 1.00 0.00 45 ASN A CA 20
ATOM 32367 C C . ASN A 1 45 ? 6.751 22.466 -16.253 1.00 0.00 45 ASN A C 20
ATOM 32368 O O . ASN A 1 45 ? 7.643 21.609 -16.204 1.00 0.00 45 ASN A O 20
ATOM 32379 N N . ALA A 1 46 ? 5.606 22.272 -16.917 1.00 0.00 46 ALA A N 20
ATOM 32380 C CA . ALA A 1 46 ? 5.332 21.041 -17.636 1.00 0.00 46 ALA A CA 20
ATOM 32381 C C . ALA A 1 46 ? 6.483 20.806 -18.634 1.00 0.00 46 ALA A C 20
ATOM 32382 O O . ALA A 1 46 ? 7.040 19.710 -18.707 1.00 0.00 46 ALA A O 20
ATOM 32389 N N . ILE A 1 47 ? 6.889 21.850 -19.372 1.00 0.00 47 ILE A N 20
ATOM 32390 C CA . ILE A 1 47 ? 8.019 21.754 -20.296 1.00 0.00 47 ILE A CA 20
ATOM 32391 C C . ILE A 1 47 ? 9.319 21.450 -19.547 1.00 0.00 47 ILE A C 20
ATOM 32392 O O . ILE A 1 47 ? 10.187 20.765 -20.081 1.00 0.00 47 ILE A O 20
ATOM 32408 N N . ALA A 1 48 ? 9.465 21.958 -18.325 1.00 0.00 48 ALA A N 20
ATOM 32409 C CA . ALA A 1 48 ? 10.665 21.767 -17.522 1.00 0.00 48 ALA A CA 20
ATOM 32410 C C . ALA A 1 48 ? 10.863 20.301 -17.195 1.00 0.00 48 ALA A C 20
ATOM 32411 O O . ALA A 1 48 ? 12.002 19.859 -17.052 1.00 0.00 48 ALA A O 20
ATOM 32418 N N . VAL A 1 49 ? 9.762 19.550 -17.099 1.00 0.00 49 VAL A N 20
ATOM 32419 C CA . VAL A 1 49 ? 9.845 18.133 -16.802 1.00 0.00 49 VAL A CA 20
ATOM 32420 C C . VAL A 1 49 ? 9.723 17.286 -18.069 1.00 0.00 49 VAL A C 20
ATOM 32421 O O . VAL A 1 49 ? 10.092 16.114 -18.041 1.00 0.00 49 VAL A O 20
ATOM 32434 N N . CYS A 1 50 ? 9.234 17.859 -19.177 1.00 0.00 50 CYS A N 20
ATOM 32435 C CA . CYS A 1 50 ? 9.109 17.118 -20.430 1.00 0.00 50 CYS A CA 20
ATOM 32436 C C . CYS A 1 50 ? 10.393 17.201 -21.264 1.00 0.00 50 CYS A C 20
ATOM 32437 O O . CYS A 1 50 ? 10.872 16.183 -21.759 1.00 0.00 50 CYS A O 20
ATOM 32445 N N . GLY A 1 51 ? 10.953 18.404 -21.420 1.00 0.00 51 GLY A N 20
ATOM 32446 C CA . GLY A 1 51 ? 12.178 18.639 -22.176 1.00 0.00 51 GLY A CA 20
ATOM 32447 C C . GLY A 1 51 ? 11.966 18.578 -23.690 1.00 0.00 51 GLY A C 20
ATOM 32448 O O . GLY A 1 51 ? 12.908 18.321 -24.436 1.00 0.00 51 GLY A O 20
ATOM 32452 N N . GLN A 1 52 ? 10.733 18.822 -24.145 1.00 0.00 52 GLN A N 20
ATOM 32453 C CA . GLN A 1 52 ? 10.352 18.815 -25.553 1.00 0.00 52 GLN A CA 20
ATOM 32454 C C . GLN A 1 52 ? 9.182 19.791 -25.702 1.00 0.00 52 GLN A C 20
ATOM 32455 O O . GLN A 1 52 ? 8.053 19.354 -25.933 1.00 0.00 52 GLN A O 20
ATOM 32469 N N . PRO A 1 53 ? 9.419 21.113 -25.562 1.00 0.00 53 PRO A N 20
ATOM 32470 C CA . PRO A 1 53 ? 8.362 22.102 -25.666 1.00 0.00 53 PRO A CA 20
ATOM 32471 C C . PRO A 1 53 ? 7.532 21.965 -26.932 1.00 0.00 53 PRO A C 20
ATOM 32472 O O . PRO A 1 53 ? 6.314 21.871 -26.862 1.00 0.00 53 PRO A O 20
ATOM 32483 N N . GLN A 1 54 ? 8.209 21.989 -28.077 1.00 0.00 54 GLN A N 20
ATOM 32484 C CA . GLN A 1 54 ? 7.600 21.959 -29.398 1.00 0.00 54 GLN A CA 20
ATOM 32485 C C . GLN A 1 54 ? 6.674 20.766 -29.595 1.00 0.00 54 GLN A C 20
ATOM 32486 O O . GLN A 1 54 ? 5.572 20.941 -30.117 1.00 0.00 54 GLN A O 20
ATOM 32500 N N . GLN A 1 55 ? 7.095 19.566 -29.174 1.00 0.00 55 GLN A N 20
ATOM 32501 C CA . GLN A 1 55 ? 6.235 18.400 -29.315 1.00 0.00 55 GLN A CA 20
ATOM 32502 C C . GLN A 1 55 ? 4.949 18.634 -28.537 1.00 0.00 55 GLN A C 20
ATOM 32503 O O . GLN A 1 55 ? 3.856 18.382 -29.041 1.00 0.00 55 GLN A O 20
ATOM 32517 N N . LEU A 1 56 ? 5.081 19.146 -27.314 1.00 0.00 56 LEU A N 20
ATOM 32518 C CA . LEU A 1 56 ? 3.918 19.437 -26.512 1.00 0.00 56 LEU A CA 20
ATOM 32519 C C . LEU A 1 56 ? 3.080 20.543 -27.161 1.00 0.00 56 LEU A C 20
ATOM 32520 O O . LEU A 1 56 ? 1.858 20.470 -27.161 1.00 0.00 56 LEU A O 20
ATOM 32536 N N . LEU A 1 57 ? 3.695 21.581 -27.734 1.00 0.00 57 LEU A N 20
ATOM 32537 C CA . LEU A 1 57 ? 2.905 22.646 -28.345 1.00 0.00 57 LEU A CA 20
ATOM 32538 C C . LEU A 1 57 ? 2.071 22.129 -29.520 1.00 0.00 57 LEU A C 20
ATOM 32539 O O . LEU A 1 57 ? 0.915 22.531 -29.653 1.00 0.00 57 LEU A O 20
ATOM 32555 N N . GLN A 1 58 ? 2.604 21.221 -30.351 1.00 0.00 58 GLN A N 20
ATOM 32556 C CA . GLN A 1 58 ? 1.787 20.676 -31.432 1.00 0.00 58 GLN A CA 20
ATOM 32557 C C . GLN A 1 58 ? 0.667 19.823 -30.828 1.00 0.00 58 GLN A C 20
ATOM 32558 O O . GLN A 1 58 ? -0.471 19.882 -31.285 1.00 0.00 58 GLN A O 20
ATOM 32572 N N . VAL A 1 59 ? 0.985 19.051 -29.780 1.00 0.00 59 VAL A N 20
ATOM 32573 C CA . VAL A 1 59 ? 0.021 18.199 -29.091 1.00 0.00 59 VAL A CA 20
ATOM 32574 C C . VAL A 1 59 ? -1.105 19.022 -28.467 1.00 0.00 59 VAL A C 20
ATOM 32575 O O . VAL A 1 59 ? -2.249 18.579 -28.430 1.00 0.00 59 VAL A O 20
ATOM 32588 N N . LEU A 1 60 ? -0.797 20.231 -28.000 1.00 0.00 60 LEU A N 20
ATOM 32589 C CA . LEU A 1 60 ? -1.793 21.108 -27.408 1.00 0.00 60 LEU A CA 20
ATOM 32590 C C . LEU A 1 60 ? -2.598 21.785 -28.512 1.00 0.00 60 LEU A C 20
ATOM 32591 O O . LEU A 1 60 ? -3.790 22.006 -28.330 1.00 0.00 60 LEU A O 20
ATOM 32607 N N . GLN A 1 61 ? -1.966 22.129 -29.638 1.00 0.00 61 GLN A N 20
ATOM 32608 C CA . GLN A 1 61 ? -2.647 22.846 -30.711 1.00 0.00 61 GLN A CA 20
ATOM 32609 C C . GLN A 1 61 ? -3.627 21.934 -31.430 1.00 0.00 61 GLN A C 20
ATOM 32610 O O . GLN A 1 61 ? -4.724 22.360 -31.789 1.00 0.00 61 GLN A O 20
ATOM 32624 N N . GLN A 1 62 ? -3.218 20.684 -31.638 1.00 0.00 62 GLN A N 20
ATOM 32625 C CA . GLN A 1 62 ? -4.015 19.697 -32.336 1.00 0.00 62 GLN A CA 20
ATOM 32626 C C . GLN A 1 62 ? -5.293 19.387 -31.556 1.00 0.00 62 GLN A C 20
ATOM 32627 O O . GLN A 1 62 ? -6.348 19.220 -32.164 1.00 0.00 62 GLN A O 20
ATOM 32641 N N . THR A 1 63 ? -5.213 19.333 -30.217 1.00 0.00 63 THR A N 20
ATOM 32642 C CA . THR A 1 63 ? -6.395 19.083 -29.406 1.00 0.00 63 THR A CA 20
ATOM 32643 C C . THR A 1 63 ? -7.234 20.343 -29.224 1.00 0.00 63 THR A C 20
ATOM 32644 O O . THR A 1 63 ? -8.456 20.247 -29.142 1.00 0.00 63 THR A O 20
ATOM 32655 N N . LEU A 1 64 ? -6.583 21.507 -29.121 1.00 0.00 64 LEU A N 20
ATOM 32656 C CA . LEU A 1 64 ? -7.280 22.762 -28.867 1.00 0.00 64 LEU A CA 20
ATOM 32657 C C . LEU A 1 64 ? -6.342 23.958 -29.072 1.00 0.00 64 LEU A C 20
ATOM 32658 O O . LEU A 1 64 ? -5.428 24.109 -28.269 1.00 0.00 64 LEU A O 20
ATOM 32674 N N . PRO A 1 65 ? -6.533 24.831 -30.080 1.00 0.00 65 PRO A N 20
ATOM 32675 C CA . PRO A 1 65 ? -5.674 25.998 -30.279 1.00 0.00 65 PRO A CA 20
ATOM 32676 C C . PRO A 1 65 ? -5.773 26.903 -29.039 1.00 0.00 65 PRO A C 20
ATOM 32677 O O . PRO A 1 65 ? -6.816 27.524 -28.839 1.00 0.00 65 PRO A O 20
ATOM 32688 N N . PRO A 1 66 ? -4.739 26.982 -28.177 1.00 0.00 66 PRO A N 20
ATOM 32689 C CA . PRO A 1 66 ? -4.791 27.766 -26.957 1.00 0.00 66 PRO A CA 20
ATOM 32690 C C . PRO A 1 66 ? -4.427 29.235 -27.203 1.00 0.00 66 PRO A C 20
ATOM 32691 O O . PRO A 1 66 ? -3.300 29.513 -27.608 1.00 0.00 66 PRO A O 20
ATOM 32702 N N . PRO A 1 67 ? -5.329 30.199 -26.938 1.00 0.00 67 PRO A N 20
ATOM 32703 C CA . PRO A 1 67 ? -5.001 31.611 -27.081 1.00 0.00 67 PRO A CA 20
ATOM 32704 C C . PRO A 1 67 ? -3.952 31.950 -26.015 1.00 0.00 67 PRO A C 20
ATOM 32705 O O . PRO A 1 67 ? -3.063 32.764 -26.240 1.00 0.00 67 PRO A O 20
ATOM 32716 N N . VAL A 1 68 ? -4.047 31.280 -24.860 1.00 0.00 68 VAL A N 20
ATOM 32717 C CA . VAL A 1 68 ? -3.127 31.391 -23.740 1.00 0.00 68 VAL A CA 20
ATOM 32718 C C . VAL A 1 68 ? -1.705 31.126 -24.216 1.00 0.00 68 VAL A C 20
ATOM 32719 O O . VAL A 1 68 ? -0.792 31.869 -23.871 1.00 0.00 68 VAL A O 20
ATOM 32732 N N . PHE A 1 69 ? -1.524 30.067 -25.009 1.00 0.00 69 PHE A N 20
ATOM 32733 C CA . PHE A 1 69 ? -0.219 29.715 -25.565 1.00 0.00 69 PHE A CA 20
ATOM 32734 C C . PHE A 1 69 ? 0.430 30.937 -26.243 1.00 0.00 69 PHE A C 20
ATOM 32735 O O . PHE A 1 69 ? 1.627 31.180 -26.084 1.00 0.00 69 PHE A O 20
ATOM 32752 N N . GLN A 1 70 ? -0.386 31.703 -26.979 1.00 0.00 70 GLN A N 20
ATOM 32753 C CA . GLN A 1 70 ? 0.014 32.915 -27.701 1.00 0.00 70 GLN A CA 20
ATOM 32754 C C . GLN A 1 70 ? 0.539 34.001 -26.751 1.00 0.00 70 GLN A C 20
ATOM 32755 O O . GLN A 1 70 ? 1.266 34.899 -27.168 1.00 0.00 70 GLN A O 20
ATOM 32769 N N . MET A 1 71 ? 0.158 33.927 -25.475 1.00 0.00 71 MET A N 20
ATOM 32770 C CA . MET A 1 71 ? 0.563 34.801 -24.391 1.00 0.00 71 MET A CA 20
ATOM 32771 C C . MET A 1 71 ? 1.802 34.193 -23.737 1.00 0.00 71 MET A C 20
ATOM 32772 O O . MET A 1 71 ? 2.709 34.909 -23.331 1.00 0.00 71 MET A O 20
ATOM 32786 N N . LEU A 1 72 ? 1.853 32.860 -23.642 1.00 0.00 72 LEU A N 20
ATOM 32787 C CA . LEU A 1 72 ? 2.971 32.138 -23.070 1.00 0.00 72 LEU A CA 20
ATOM 32788 C C . LEU A 1 72 ? 4.244 32.511 -23.800 1.00 0.00 72 LEU A C 20
ATOM 32789 O O . LEU A 1 72 ? 5.210 32.929 -23.168 1.00 0.00 72 LEU A O 20
ATOM 32805 N N . LEU A 1 73 ? 4.247 32.379 -25.126 1.00 0.00 73 LEU A N 20
ATOM 32806 C CA . LEU A 1 73 ? 5.467 32.688 -25.879 1.00 0.00 73 LEU A CA 20
ATOM 32807 C C . LEU A 1 73 ? 5.765 34.182 -26.005 1.00 0.00 73 LEU A C 20
ATOM 32808 O O . LEU A 1 73 ? 6.807 34.554 -26.540 1.00 0.00 73 LEU A O 20
ATOM 32824 N N . THR A 1 74 ? 4.862 35.026 -25.500 1.00 0.00 74 THR A N 20
ATOM 32825 C CA . THR A 1 74 ? 4.997 36.473 -25.481 1.00 0.00 74 THR A CA 20
ATOM 32826 C C . THR A 1 74 ? 5.488 36.891 -24.093 1.00 0.00 74 THR A C 20
ATOM 32827 O O . THR A 1 74 ? 6.170 37.903 -23.964 1.00 0.00 74 THR A O 20
ATOM 32838 N N . LYS A 1 75 ? 5.178 36.093 -23.058 1.00 0.00 75 LYS A N 20
ATOM 32839 C CA . LYS A 1 75 ? 5.644 36.338 -21.702 1.00 0.00 75 LYS A CA 20
ATOM 32840 C C . LYS A 1 75 ? 7.180 36.311 -21.692 1.00 0.00 75 LYS A C 20
ATOM 32841 O O . LYS A 1 75 ? 7.810 37.192 -21.114 1.00 0.00 75 LYS A O 20
ATOM 32860 N N . LEU A 1 76 ? 7.757 35.283 -22.336 1.00 0.00 76 LEU A N 20
ATOM 32861 C CA . LEU A 1 76 ? 9.204 35.068 -22.435 1.00 0.00 76 LEU A CA 20
ATOM 32862 C C . LEU A 1 76 ? 9.999 36.299 -22.910 1.00 0.00 76 LEU A C 20
ATOM 32863 O O . LEU A 1 76 ? 10.749 36.870 -22.120 1.00 0.00 76 LEU A O 20
ATOM 32879 N N . PRO A 1 77 ? 9.882 36.712 -24.183 1.00 0.00 77 PRO A N 20
ATOM 32880 C CA . PRO A 1 77 ? 10.623 37.835 -24.736 1.00 0.00 77 PRO A CA 20
ATOM 32881 C C . PRO A 1 77 ? 10.013 39.177 -24.333 1.00 0.00 77 PRO A C 20
ATOM 32882 O O . PRO A 1 77 ? 8.821 39.271 -24.051 1.00 0.00 77 PRO A O 20
ATOM 32893 N N . THR A 1 78 ? 10.846 40.222 -24.323 1.00 0.00 78 THR A N 20
ATOM 32894 C CA . THR A 1 78 ? 10.464 41.584 -23.986 1.00 0.00 78 THR A CA 20
ATOM 32895 C C . THR A 1 78 ? 10.619 42.482 -25.217 1.00 0.00 78 THR A C 20
ATOM 32896 O O . THR A 1 78 ? 9.870 43.439 -25.395 1.00 0.00 78 THR A O 20
ATOM 32907 N N . ILE A 1 79 ? 11.611 42.172 -26.056 1.00 0.00 79 ILE A N 20
ATOM 32908 C CA . ILE A 1 79 ? 11.985 42.890 -27.257 1.00 0.00 79 ILE A CA 20
ATOM 32909 C C . ILE A 1 79 ? 10.791 43.263 -28.130 1.00 0.00 79 ILE A C 20
ATOM 32910 O O . ILE A 1 79 ? 10.517 44.440 -28.357 1.00 0.00 79 ILE A O 20
ATOM 32926 N N . SER A 1 80 ? 10.079 42.244 -28.603 1.00 0.00 80 SER A N 20
ATOM 32927 C CA . SER A 1 80 ? 8.905 42.402 -29.451 1.00 0.00 80 SER A CA 20
ATOM 32928 C C . SER A 1 80 ? 7.898 43.338 -28.786 1.00 0.00 80 SER A C 20
ATOM 32929 O O . SER A 1 80 ? 7.426 44.292 -29.407 1.00 0.00 80 SER A O 20
ATOM 32937 N N . GLN A 1 81 ? 7.593 43.074 -27.510 1.00 0.00 81 GLN A N 20
ATOM 32938 C CA . GLN A 1 81 ? 6.673 43.890 -26.739 1.00 0.00 81 GLN A CA 20
ATOM 32939 C C . GLN A 1 81 ? 7.133 45.346 -26.712 1.00 0.00 81 GLN A C 20
ATOM 32940 O O . GLN A 1 81 ? 6.307 46.251 -26.797 1.00 0.00 81 GLN A O 20
ATOM 32954 N N . ARG A 1 82 ? 8.446 45.566 -26.604 1.00 0.00 82 ARG A N 20
ATOM 32955 C CA . ARG A 1 82 ? 9.013 46.907 -26.565 1.00 0.00 82 ARG A CA 20
ATOM 32956 C C . ARG A 1 82 ? 8.790 47.650 -27.884 1.00 0.00 82 ARG A C 20
ATOM 32957 O O . ARG A 1 82 ? 8.472 48.836 -27.843 1.00 0.00 82 ARG A O 20
ATOM 32978 N N . ILE A 1 83 ? 8.944 46.986 -29.042 1.00 0.00 83 ILE A N 20
ATOM 32979 C CA . ILE A 1 83 ? 8.744 47.654 -30.327 1.00 0.00 83 ILE A CA 20
ATOM 32980 C C . ILE A 1 83 ? 7.306 48.143 -30.405 1.00 0.00 83 ILE A C 20
ATOM 32981 O O . ILE A 1 83 ? 7.055 49.312 -30.685 1.00 0.00 83 ILE A O 20
ATOM 32997 N N . VAL A 1 84 ? 6.369 47.225 -30.156 1.00 0.00 84 VAL A N 20
ATOM 32998 C CA . VAL A 1 84 ? 4.946 47.542 -30.203 1.00 0.00 84 VAL A CA 20
ATOM 32999 C C . VAL A 1 84 ? 4.603 48.653 -29.218 1.00 0.00 84 VAL A C 20
ATOM 33000 O O . VAL A 1 84 ? 3.914 49.610 -29.573 1.00 0.00 84 VAL A O 20
ATOM 33013 N N . SER A 1 85 ? 5.105 48.544 -27.991 1.00 0.00 85 SER A N 20
ATOM 33014 C CA . SER A 1 85 ? 4.896 49.522 -26.937 1.00 0.00 85 SER A CA 20
ATOM 33015 C C . SER A 1 85 ? 5.793 50.751 -27.116 1.00 0.00 85 SER A C 20
ATOM 33016 O O . SER A 1 85 ? 6.351 51.261 -26.146 1.00 0.00 85 SER A O 20
ATOM 33024 N N . ALA A 1 86 ? 5.923 51.229 -28.356 1.00 0.00 86 ALA A N 20
ATOM 33025 C CA . ALA A 1 86 ? 6.720 52.388 -28.711 1.00 0.00 86 ALA A CA 20
ATOM 33026 C C . ALA A 1 86 ? 6.315 52.882 -30.097 1.00 0.00 86 ALA A C 20
ATOM 33027 O O . ALA A 1 86 ? 5.846 54.009 -30.239 1.00 0.00 86 ALA A O 20
ATOM 33034 N N . GLN A 1 87 ? 6.490 52.040 -31.119 1.00 0.00 87 GLN A N 20
ATOM 33035 C CA . GLN A 1 87 ? 6.171 52.342 -32.508 1.00 0.00 87 GLN A CA 20
ATOM 33036 C C . GLN A 1 87 ? 4.664 52.196 -32.764 1.00 0.00 87 GLN A C 20
ATOM 33037 O O . GLN A 1 87 ? 4.242 51.442 -33.637 1.00 0.00 87 GLN A O 20
ATOM 33051 N N . SER A 1 88 ? 3.866 52.929 -31.977 1.00 0.00 88 SER A N 20
ATOM 33052 C CA . SER A 1 88 ? 2.407 52.996 -31.972 1.00 0.00 88 SER A CA 20
ATOM 33053 C C . SER A 1 88 ? 1.982 53.954 -30.856 1.00 0.00 88 SER A C 20
ATOM 33054 O O . SER A 1 88 ? 1.086 54.772 -31.048 1.00 0.00 88 SER A O 20
ATOM 33062 N N . LEU A 1 89 ? 2.632 53.844 -29.690 1.00 0.00 89 LEU A N 20
ATOM 33063 C CA . LEU A 1 89 ? 2.389 54.656 -28.506 1.00 0.00 89 LEU A CA 20
ATOM 33064 C C . LEU A 1 89 ? 3.603 55.559 -28.278 1.00 0.00 89 LEU A C 20
ATOM 33065 O O . LEU A 1 89 ? 4.106 55.677 -27.162 1.00 0.00 89 LEU A O 20
ATOM 33081 N N . GLY A 1 90 ? 4.072 56.192 -29.354 1.00 0.00 90 GLY A N 20
ATOM 33082 C CA . GLY A 1 90 ? 5.216 57.085 -29.347 1.00 0.00 90 GLY A CA 20
ATOM 33083 C C . GLY A 1 90 ? 5.340 57.764 -30.707 1.00 0.00 90 GLY A C 20
ATOM 33084 O O . GLY A 1 90 ? 4.442 57.651 -31.541 1.00 0.00 90 GLY A O 20
ATOM 33088 N N . GLU A 1 91 ? 6.453 58.472 -30.924 1.00 0.00 91 GLU A N 20
ATOM 33089 C CA . GLU A 1 91 ? 6.715 59.181 -32.167 1.00 0.00 91 GLU A CA 20
ATOM 33090 C C . GLU A 1 91 ? 6.864 58.186 -33.329 1.00 0.00 91 GLU A C 20
ATOM 33091 O O . GLU A 1 91 ? 7.364 57.080 -33.126 1.00 0.00 91 GLU A O 20
ATOM 33103 N N . ASP A 1 92 ? 6.442 58.573 -34.541 1.00 0.00 92 ASP A N 20
ATOM 33104 C CA . ASP A 1 92 ? 6.522 57.744 -35.735 1.00 0.00 92 ASP A CA 20
ATOM 33105 C C . ASP A 1 92 ? 6.547 58.667 -36.960 1.00 0.00 92 ASP A C 20
ATOM 33106 O O . ASP A 1 92 ? 5.903 59.716 -36.929 1.00 0.00 92 ASP A O 20
ATOM 33115 N N . ASP A 1 93 ? 7.279 58.297 -38.020 1.00 0.00 93 ASP A N 20
ATOM 33116 C CA . ASP A 1 93 ? 7.399 59.067 -39.250 1.00 0.00 93 ASP A CA 20
ATOM 33117 C C . ASP A 1 93 ? 8.062 58.167 -40.298 1.00 0.00 93 ASP A C 20
ATOM 33118 O O . ASP A 1 93 ? 8.957 57.399 -39.943 1.00 0.00 93 ASP A O 20
ATOM 33127 N N . VAL A 1 94 ? 7.648 58.253 -41.572 1.00 0.00 94 VAL A N 20
ATOM 33128 C CA . VAL A 1 94 ? 8.219 57.478 -42.665 1.00 0.00 94 VAL A CA 20
ATOM 33129 C C . VAL A 1 94 ? 8.281 58.394 -43.899 1.00 0.00 94 VAL A C 20
ATOM 33130 O O . VAL A 1 94 ? 7.967 57.963 -45.008 1.00 0.00 94 VAL A O 20
ATOM 33143 N N . GLU A 1 95 ? 8.681 59.658 -43.685 1.00 0.00 95 GLU A N 20
ATOM 33144 C CA . GLU A 1 95 ? 8.792 60.710 -44.694 1.00 0.00 95 GLU A CA 20
ATOM 33145 C C . GLU A 1 95 ? 7.411 61.237 -45.116 1.00 0.00 95 GLU A C 20
ATOM 33146 O O . GLU A 1 95 ? 6.421 60.486 -44.959 1.00 0.00 95 GLU A O 20
ATOM 33159 N N . GLY B 2 1 ? -14.983 17.559 -18.026 1.00 0.00 1 GLY B N 20
ATOM 33160 C CA . GLY B 2 1 ? -14.652 18.877 -17.455 1.00 0.00 1 GLY B CA 20
ATOM 33161 C C . GLY B 2 1 ? -13.433 19.475 -18.156 1.00 0.00 1 GLY B C 20
ATOM 33162 O O . GLY B 2 1 ? -12.805 18.776 -18.950 1.00 0.00 1 GLY B O 20
ATOM 33168 N N . PRO B 2 2 ? -13.098 20.744 -17.876 1.00 0.00 2 PRO B N 20
ATOM 33169 C CA . PRO B 2 2 ? -11.975 21.447 -18.478 1.00 0.00 2 PRO B CA 20
ATOM 33170 C C . PRO B 2 2 ? -10.642 20.978 -17.877 1.00 0.00 2 PRO B C 20
ATOM 33171 O O . PRO B 2 2 ? -9.961 21.723 -17.174 1.00 0.00 2 PRO B O 20
ATOM 33182 N N . ARG B 2 3 ? -10.277 19.725 -18.168 1.00 0.00 3 ARG B N 20
ATOM 33183 C CA . ARG B 2 3 ? -9.044 19.084 -17.739 1.00 0.00 3 ARG B CA 20
ATOM 33184 C C . ARG B 2 3 ? -8.384 18.523 -18.999 1.00 0.00 3 ARG B C 20
ATOM 33185 O O . ARG B 2 3 ? -8.842 17.529 -19.559 1.00 0.00 3 ARG B O 20
ATOM 33206 N N . LEU B 2 4 ? -7.311 19.186 -19.438 1.00 0.00 4 LEU B N 20
ATOM 33207 C CA . LEU B 2 4 ? -6.526 18.870 -20.619 1.00 0.00 4 LEU B CA 20
ATOM 33208 C C . LEU B 2 4 ? -5.919 17.471 -20.503 1.00 0.00 4 LEU B C 20
ATOM 33209 O O . LEU B 2 4 ? -4.927 17.283 -19.805 1.00 0.00 4 LEU B O 20
ATOM 33225 N N . SER B 2 5 ? -6.491 16.485 -21.199 1.00 0.00 5 SER B N 20
ATOM 33226 C CA . SER B 2 5 ? -5.975 15.120 -21.207 1.00 0.00 5 SER B CA 20
ATOM 33227 C C . SER B 2 5 ? -6.563 14.308 -22.360 1.00 0.00 5 SER B C 20
ATOM 33228 O O . SER B 2 5 ? -6.723 13.094 -22.257 1.00 0.00 5 SER B O 20
ATOM 33236 N N . ARG B 2 6 ? -6.865 14.980 -23.476 1.00 0.00 6 ARG B N 20
ATOM 33237 C CA . ARG B 2 6 ? -7.405 14.349 -24.667 1.00 0.00 6 ARG B CA 20
ATOM 33238 C C . ARG B 2 6 ? -6.276 13.544 -25.313 1.00 0.00 6 ARG B C 20
ATOM 33239 O O . ARG B 2 6 ? -6.358 12.324 -25.441 1.00 0.00 6 ARG B O 20
ATOM 33260 N N . LEU B 2 7 ? -5.209 14.250 -25.702 1.00 0.00 7 LEU B N 20
ATOM 33261 C CA . LEU B 2 7 ? -4.030 13.666 -26.311 1.00 0.00 7 LEU B CA 20
ATOM 33262 C C . LEU B 2 7 ? -3.249 12.808 -25.336 1.00 0.00 7 LEU B C 20
ATOM 33263 O O . LEU B 2 7 ? -2.688 11.812 -25.761 1.00 0.00 7 LEU B O 20
ATOM 33279 N N . LEU B 2 8 ? -3.188 13.170 -24.054 1.00 0.00 8 LEU B N 20
ATOM 33280 C CA . LEU B 2 8 ? -2.376 12.458 -23.079 1.00 0.00 8 LEU B CA 20
ATOM 33281 C C . LEU B 2 8 ? -2.758 10.987 -22.899 1.00 0.00 8 LEU B C 20
ATOM 33282 O O . LEU B 2 8 ? -1.951 10.216 -22.386 1.00 0.00 8 LEU B O 20
ATOM 33298 N N . SER B 2 9 ? -3.943 10.574 -23.360 1.00 0.00 9 SER B N 20
ATOM 33299 C CA . SER B 2 9 ? -4.357 9.178 -23.322 1.00 0.00 9 SER B CA 20
ATOM 33300 C C . SER B 2 9 ? -3.455 8.315 -24.227 1.00 0.00 9 SER B C 20
ATOM 33301 O O . SER B 2 9 ? -3.475 7.090 -24.128 1.00 0.00 9 SER B O 20
ATOM 33309 N N . TYR B 2 10 ? -2.665 8.952 -25.104 1.00 0.00 10 TYR B N 20
ATOM 33310 C CA . TYR B 2 10 ? -1.735 8.336 -26.039 1.00 0.00 10 TYR B CA 20
ATOM 33311 C C . TYR B 2 10 ? -0.462 7.783 -25.382 1.00 0.00 10 TYR B C 20
ATOM 33312 O O . TYR B 2 10 ? 0.410 7.282 -26.090 1.00 0.00 10 TYR B O 20
ATOM 33330 N N . ALA B 2 11 ? -0.323 7.911 -24.055 1.00 0.00 11 ALA B N 20
ATOM 33331 C CA . ALA B 2 11 ? 0.866 7.517 -23.322 1.00 0.00 11 ALA B CA 20
ATOM 33332 C C . ALA B 2 11 ? 0.501 7.196 -21.872 1.00 0.00 11 ALA B C 20
ATOM 33333 O O . ALA B 2 11 ? 1.404 6.720 -21.150 1.00 0.00 11 ALA B O 20
#

Radius of gyration: 17.26 Å; Cα contacts (8 Å, |Δi|>4): 69; chains: 2; bounding box: 28×53×49 Å

InterPro domains:
  IPR002056 Protein import receptor MAS20 [PF02064] (8-136)
  IPR002056 Protein import receptor MAS20 [PIRSF037707] (5-140)
  IPR002056 Protein import receptor MAS20 [PR00351] (19-40)
  IPR002056 Protein import receptor MAS20 [PR00351] (58-80)
  IPR002056 Protein import receptor MAS20 [PR00351] (95-115)
  IPR002056 Protein import receptor MAS20 [PTHR12430] (1-138)
  IPR002056 Protein import receptor MAS20 [TIGR00985] (1-127)
  IPR022422 Protein import receptor MAS20, metazoan [PR01989] (3-20)
  IPR022422 Protein import receptor MAS20, metazoan [PR01989] (32-48)
  IPR022422 Protein import receptor MAS20, metazoan [PR01989] (58-71)
  IPR022422 Protein import receptor MAS20, metazoan [PR01989] (73-87)
  IPR022422 Protein import receptor MAS20, metazoan [PR01989] (92-101)
  IPR022422 Protein import receptor MAS20, metazoan [PR01989] (103-115)
  IPR022422 Protein import receptor MAS20, metazoan [PR01989] (119-136)
  IPR023392 Mitochondrial outer membrane translocase complex, Tom20 domain superfamily [G3DSA:1.20.960.10] (51-145)
  IPR023392 Mitochondrial outer membrane translocase complex, Tom20 domain superfamily [SSF47157] (52-144)

Secondary structure (DSSP, 8-state):
-----SSS-SSSHHHHHHHHHHHHHHHHHHHHHT-HHHHHHHHHHHHHHHS-HHHHHHHHHHHS--HHHHHHHHHS-SHHHHHHHHHTTT-----/-----SGGGG-

Organism: Rattus norvegicus (NCBI:txid10116)